Protein 9VQL (pdb70)

Sequence (1626 aa):
KESEYAFEYTACDSTGSRWRVAVPASPGLCTSLPDPVKGTECSFSCNAGEFLDMKDQSCKPCAEGRYSLGTGIRFDEWDELPHGFASLSANLNCTSSKWVPRGDYIASNTDECTATLMYAVNLKQSGTVNFEYYYPDSSIIFEFFVQNDQCQPSRWMKTTEKWEFHSVELNRGNNVLYWRTTAFSVWSSKPVLVRNIAITGVAYTSECFPCKPGTYAAKQGSPFCKLCPANYYSNKGETSCAPCDADKYSEKGSSTCKVRPACTDKDYFYTHTACDAQGETQLMYKWAIPKICGEDLEGAVKLPASGVKTRCPPCNPGFFKNSTCEPCPYGSYSNGSDCTHCPAGTEPAVGFEYKWWNTLPSNMETTVLSGINFEYKGLTGWEVAGDHIYTAVGASDNDFMILTLVVPGFRPPQSVVADTENKEVARITFVFETICSVNCELYFMVGMNSRTNTPVETWKGTKGKQSYTYTIEENATVSFTWAFQRTTLHETGRKYTNDVAKIYSINVTNVMGGVASYCRPCALECTSCPAGHYINRDSGTCHLCPSNTILKAHQPYGAQACVPCGPGTKNNKIHSLCYNDCTFSRNTPSRIFNYNFSALAGTVSLAGVPSFTSKGLKYFHHFTLSLCGNQGKKMAVCTDNVTDLKSVTAYVCQVVIIPSEVMGVSSQPVSLADRLVGVSTDMTLEGIVSPVELFHPETSGIPDIVFFFRSNDVTQSCSSGRSTTIRLRCNPMKAAPGTLRLPSMCSDGTCDGCNFHFLWESVAACPLCSASDYHTFVSSCVAGIQKTTYMWREPKLCSGGISLPEQRVTICKESEYAFEYTACDSTGSRWRVAVPASPGLCTSLPDPVKGTECSFSCNAGEFLDMKDQSCKPCAEGRYSLGTGIRFDEWDELPHGFASLSANNCTSSKWVPRGDYIASNTDECTATLMYAVNLKQSGTVNFEYYYPDSSIIFEFFVQNDQCQPSRWMKTTEKGWEFHSVELNRGNNVLYWRTTAFSVWSSKPVLVRNIAITGVAYTSECFPCKPGTYAAKQGSPFCKLCPANYYSNKGETSCAPCDADKYSEKGSSTCKVRPACTDKDYFYTHTACDAQGETQLMYKWAIPKICGEDLEGAVKLPASGVKTRCPPCNPGFFKTDNSTCEPCPYGSYSNGSDCTHCPAGTEPAVGFEYKWWN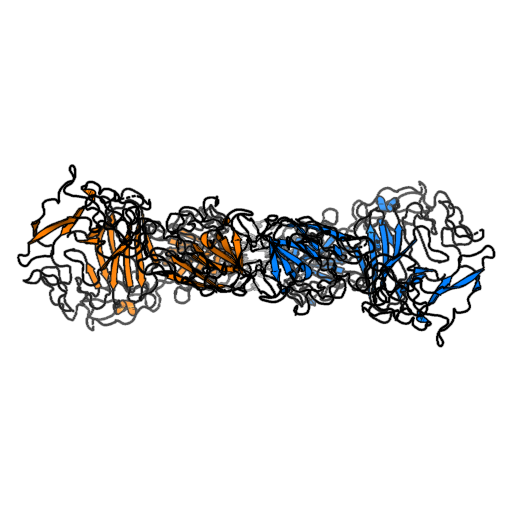TLPSNMETTVLSGINFEYKGLTGWEVAGDHIYTAVGASDNDFMILTLVVPGFRPPQSVVADTENKEVARITFVFETICSVNCELYFMVGMNSRTNTPVETWKGTKGKQSYTYTIEENATVSFTWAFQRTTLHEGRKYTNDVAKIYSINVTNVMGGVASYCRPCALECTSCPAGHYINRDSGTCHLCPSNTILKAHQPYGAQACVPCGPGTKNNKIHSLCYNDCTFSRNTPSRIFNYNFSALAGTVSLAGVPSFTSKGLKYFHHFTLSLCGNQGKKMAVCTDNVTDLKSVTAYVCQVVIIPSEVMGYVSSQPVSLADRLVGVSTDMTLEGIVSPVELFHPETSGIPDIVFFFRSNDVTQSCSSGRSTTIRLRCNPMKAAPGTLRLPSMCSDGTCDGCNFHFLWESVAACPLCSASDYHTFVSSCVAGIQKTTYMWREPKLCSGGISLPEQRVTIC

Nearest PDB structures (foldseek):
  8h3u-assembly1_A  TM=2.911E-01  e=1.582E-05  Homo sapiens
  8xmz-assembly2_B  TM=4.559E-01  e=8.090E-03  Aquimarina sp. BL5
  3afg-assembly1_A  TM=3.927E-01  e=2.341E-02  Thermococcus kodakarensis
  3afg-assembly2_B  TM=4.094E-01  e=3.548E-02  Thermococcus kodakarensis
  1c28-assembly1_A  TM=3.287E-01  e=4.503E-01  Mus musculus

B-factor: mean 55.37, std 27.15, range [9.42, 143.24]

Structure (mmCIF, N/CA/C/O backbone):
data_9VQL
#
_entry.id   9VQL
#
_cell.length_a   1.00
_cell.length_b   1.00
_cell.length_c   1.00
_cell.angle_alpha   90.00
_cell.angle_beta   90.00
_cell.angle_gamma   90.00
#
_symmetry.space_group_name_H-M   'P 1'
#
loop_
_entity.id
_entity.type
_entity.pdbx_description
1 polymer 'Endosome/lysosome-associated apoptosis and autophagy regulator 1'
2 branched 2-acetamido-2-deoxy-beta-D-glucopyranose-(1-4)-2-acetamido-2-deoxy-beta-D-glucopyranose
3 non-polymer 2-acetamido-2-deoxy-beta-D-glucopyranose
#
loop_
_atom_site.group_PDB
_atom_site.id
_atom_site.type_symbol
_atom_site.label_atom_id
_atom_site.label_alt_id
_atom_site.label_comp_id
_atom_site.label_asym_id
_atom_site.label_entity_id
_atom_site.label_seq_id
_atom_site.pdbx_PDB_ins_code
_atom_site.Cartn_x
_atom_site.Cartn_y
_atom_site.Cartn_z
_atom_site.occupancy
_atom_site.B_iso_or_equiv
_atom_site.auth_seq_id
_atom_site.auth_comp_id
_atom_site.auth_asym_id
_atom_site.auth_atom_id
_atom_site.pdbx_PDB_model_num
ATOM 1 N N . LYS A 1 43 ? 169.214 170.755 68.812 1.00 100.31 50 LYS A N 1
ATOM 2 C CA . LYS A 1 43 ? 170.659 170.859 68.975 1.00 100.31 50 LYS A CA 1
ATOM 3 C C . LYS A 1 43 ? 171.096 170.308 70.328 1.00 100.31 50 LYS A C 1
ATOM 4 O O . LYS A 1 43 ? 170.323 170.311 71.284 1.00 100.31 50 LYS A O 1
ATOM 6 N N . GLU A 1 44 ? 172.346 169.842 70.399 1.00 100.28 51 GLU A N 1
ATOM 7 C CA . GLU A 1 44 ? 172.854 169.270 71.642 1.00 100.28 51 GLU A CA 1
ATOM 8 C C . GLU A 1 44 ? 172.854 170.291 72.771 1.00 100.28 51 GLU A C 1
ATOM 9 O O . GLU A 1 44 ? 172.517 169.955 73.911 1.00 100.28 51 GLU A O 1
ATOM 11 N N . SER A 1 45 ? 173.226 171.538 72.477 1.00 99.56 52 SER A N 1
ATOM 12 C CA . SER A 1 45 ? 173.184 172.589 73.484 1.00 99.56 52 SER A CA 1
ATOM 13 C C . SER A 1 45 ? 171.764 173.032 73.809 1.00 99.56 52 SER A C 1
ATOM 14 O O . SER A 1 45 ? 171.556 173.699 74.828 1.00 99.56 52 SER A O 1
ATOM 17 N N . GLU A 1 46 ? 170.787 172.681 72.970 1.00 99.57 53 GLU A N 1
ATOM 18 C CA . GLU A 1 46 ? 169.414 173.111 73.213 1.00 99.57 53 GLU A CA 1
ATOM 19 C C . GLU A 1 46 ? 168.785 172.344 74.371 1.00 99.57 53 GLU A C 1
ATOM 20 O O . GLU A 1 46 ? 167.985 172.905 75.129 1.00 99.57 53 GLU A O 1
ATOM 22 N N . TYR A 1 47 ? 169.127 171.070 74.527 1.00 98.57 54 TYR A N 1
ATOM 23 C CA . TYR A 1 47 ? 168.534 170.230 75.556 1.00 98.57 54 TYR A CA 1
ATOM 24 C C . TYR A 1 47 ? 169.578 169.814 76.584 1.00 98.57 54 TYR A C 1
ATOM 25 O O . TYR A 1 47 ? 170.771 169.719 76.285 1.00 98.57 54 TYR A O 1
ATOM 34 N N . ALA A 1 48 ? 169.110 169.571 77.805 1.00 97.02 55 ALA A N 1
ATOM 35 C CA . ALA A 1 48 ? 169.949 169.093 78.894 1.00 97.02 55 ALA A CA 1
ATOM 36 C C . ALA A 1 48 ? 169.339 167.816 79.447 1.00 97.02 55 ALA A C 1
ATOM 37 O O . ALA A 1 48 ? 168.135 167.767 79.718 1.00 97.02 55 ALA A O 1
ATOM 39 N N . PHE A 1 49 ? 170.166 166.788 79.606 1.00 95.14 56 PHE A N 1
ATOM 40 C CA . PHE A 1 49 ? 169.675 165.486 80.023 1.00 95.14 56 PHE A CA 1
ATOM 41 C C . PHE A 1 49 ? 169.263 165.527 81.495 1.00 95.14 56 PHE A C 1
ATOM 42 O O . PHE A 1 49 ? 169.832 166.261 82.306 1.00 95.14 56 PHE A O 1
ATOM 50 N N . GLU A 1 50 ? 168.260 164.721 81.841 1.00 94.74 57 GLU A N 1
ATOM 51 C CA . GLU A 1 50 ? 167.703 164.773 83.187 1.00 94.74 57 GLU A CA 1
ATOM 52 C C . GLU A 1 50 ? 167.152 163.407 83.567 1.00 94.74 57 GLU A C 1
ATOM 53 O O . GLU A 1 50 ? 166.617 162.681 82.726 1.00 94.74 57 GLU A O 1
ATOM 59 N N . TYR A 1 51 ? 167.293 163.071 84.847 1.00 90.47 58 TYR A N 1
ATOM 60 C CA . TYR A 1 51 ? 166.776 161.821 85.381 1.00 90.47 58 TYR A CA 1
ATOM 61 C C . TYR A 1 51 ? 165.266 161.889 85.569 1.00 90.47 58 TYR A C 1
ATOM 62 O O . TYR A 1 51 ? 164.674 162.969 85.654 1.00 90.47 58 TYR A O 1
ATOM 71 N N . THR A 1 52 ? 164.645 160.716 85.634 1.00 92.83 59 THR A N 1
ATOM 72 C CA . THR A 1 52 ? 163.225 160.601 85.921 1.00 92.83 59 THR A CA 1
ATOM 73 C C . THR A 1 52 ? 163.008 160.212 87.381 1.00 92.83 59 THR A C 1
ATOM 74 O O . THR A 1 52 ? 163.935 159.827 88.096 1.00 92.83 59 THR A O 1
ATOM 78 N N . ALA A 1 53 ? 161.757 160.321 87.822 1.00 96.05 60 ALA A N 1
ATOM 79 C CA . ALA A 1 53 ? 161.418 159.950 89.188 1.00 96.05 60 ALA A CA 1
ATOM 80 C C . ALA A 1 53 ? 161.618 158.455 89.397 1.00 96.05 60 ALA A C 1
ATOM 81 O O . ALA A 1 53 ? 161.318 157.642 88.519 1.00 96.05 60 ALA A O 1
ATOM 83 N N . CYS A 1 54 ? 162.134 158.097 90.569 1.00 100.73 61 CYS A N 1
ATOM 84 C CA . CYS A 1 54 ? 162.402 156.698 90.870 1.00 100.73 61 CYS A CA 1
ATOM 85 C C . CYS A 1 54 ? 161.102 155.910 90.962 1.00 100.73 61 CYS A C 1
ATOM 86 O O . CYS A 1 54 ? 160.099 156.391 91.497 1.00 100.73 61 CYS A O 1
ATOM 89 N N . ASP A 1 55 ? 161.123 154.693 90.429 1.00 100.57 62 ASP A N 1
ATOM 90 C CA . ASP A 1 55 ? 159.961 153.819 90.460 1.00 100.57 62 ASP A CA 1
ATOM 91 C C . ASP A 1 55 ? 160.017 152.944 91.712 1.00 100.57 62 ASP A C 1
ATOM 92 O O . ASP A 1 55 ? 160.860 153.132 92.593 1.00 100.57 62 ASP A O 1
ATOM 97 N N . SER A 1 56 ? 159.104 151.975 91.804 1.00 101.22 63 SER A N 1
ATOM 98 C CA . SER A 1 56 ? 159.114 151.059 92.940 1.00 101.22 63 SER A CA 1
ATOM 99 C C . SER A 1 56 ? 160.373 150.201 92.945 1.00 101.22 63 SER A C 1
ATOM 100 O O . SER A 1 56 ? 160.964 149.957 94.004 1.00 101.22 63 SER A O 1
ATOM 102 N N . THR A 1 57 ? 160.800 149.737 91.771 1.00 102.06 64 THR A N 1
ATOM 103 C CA . THR A 1 57 ? 161.968 148.872 91.666 1.00 102.06 64 THR A CA 1
ATOM 104 C C . THR A 1 57 ? 163.285 149.625 91.800 1.00 102.06 64 THR A C 1
ATOM 105 O O . THR A 1 57 ? 164.335 148.984 91.912 1.00 102.06 64 THR A O 1
ATOM 107 N N . GLY A 1 58 ? 163.260 150.956 91.790 1.00 99.37 65 GLY A N 1
ATOM 108 C CA . GLY A 1 58 ? 164.466 151.748 91.864 1.00 99.37 65 GLY A CA 1
ATOM 109 C C . GLY A 1 58 ? 165.085 152.092 90.527 1.00 99.37 65 GLY A C 1
ATOM 110 O O . GLY A 1 58 ? 166.041 152.878 90.490 1.00 99.37 65 GLY A O 1
ATOM 111 N N . SER A 1 59 ? 164.576 151.532 89.433 1.00 98.09 66 SER A N 1
ATOM 112 C CA . SER A 1 59 ? 165.088 151.867 88.113 1.00 98.09 66 SER A CA 1
ATOM 113 C C . SER A 1 59 ? 164.753 153.312 87.762 1.00 98.09 66 SER A C 1
ATOM 114 O O . SER A 1 59 ? 163.732 153.860 88.186 1.00 98.09 66 SER A O 1
ATOM 116 N N . ARG A 1 60 ? 165.630 153.933 86.981 1.00 93.22 67 ARG A N 1
ATOM 117 C CA . ARG A 1 60 ? 165.475 155.324 86.593 1.00 93.22 67 ARG A CA 1
ATOM 118 C C . ARG A 1 60 ? 165.803 155.481 85.116 1.00 93.22 67 ARG A C 1
ATOM 119 O O . ARG A 1 60 ? 166.507 154.661 84.522 1.00 93.22 67 ARG A O 1
ATOM 127 N N . TRP A 1 61 ? 165.280 156.553 84.526 1.00 98.25 68 TRP A N 1
ATOM 128 C CA . TRP A 1 61 ? 165.456 156.835 83.109 1.00 98.25 68 TRP A CA 1
ATOM 129 C C . TRP A 1 61 ? 166.116 158.195 82.947 1.00 98.25 68 TRP A C 1
ATOM 130 O O . TRP A 1 61 ? 165.746 159.154 83.631 1.00 98.25 68 TRP A O 1
ATOM 141 N N . ARG A 1 62 ? 167.095 158.269 82.051 1.00 94.86 69 ARG A N 1
ATOM 142 C CA . ARG A 1 62 ? 167.804 159.507 81.755 1.00 94.86 69 ARG A CA 1
ATOM 143 C C . ARG A 1 62 ? 167.231 160.092 80.471 1.00 94.86 69 ARG A C 1
ATOM 144 O O . ARG A 1 62 ? 167.309 159.463 79.412 1.00 94.86 69 ARG A O 1
ATOM 152 N N . VAL A 1 63 ? 166.668 161.294 80.563 1.00 93.46 70 VAL A N 1
ATOM 153 C CA . VAL A 1 63 ? 165.847 161.853 79.498 1.00 93.46 70 VAL A CA 1
ATOM 154 C C . VAL A 1 63 ? 166.333 163.250 79.140 1.00 93.46 70 VAL A C 1
ATOM 155 O O . VAL A 1 63 ? 166.609 164.068 80.024 1.00 93.46 70 VAL A O 1
ATOM 159 N N . ALA A 1 64 ? 166.437 163.518 77.840 1.00 94.02 71 ALA A N 1
ATOM 160 C CA . ALA A 1 64 ? 166.712 164.861 77.350 1.00 94.02 71 ALA A CA 1
ATOM 161 C C . ALA A 1 64 ? 165.446 165.705 77.394 1.00 94.02 71 ALA A C 1
ATOM 162 O O . ALA A 1 64 ? 164.379 165.264 76.955 1.00 94.02 71 ALA A O 1
ATOM 164 N N . VAL A 1 65 ? 165.563 166.918 77.922 1.00 93.98 72 VAL A N 1
ATOM 165 C CA . VAL A 1 65 ? 164.468 167.877 77.972 1.00 93.98 72 VAL A CA 1
ATOM 166 C C . VAL A 1 65 ? 164.974 169.191 77.392 1.00 93.98 72 VAL A C 1
ATOM 167 O O . VAL A 1 65 ? 166.099 169.594 77.692 1.00 93.98 72 VAL A O 1
ATOM 171 N N . PRO A 1 66 ? 164.210 169.863 76.532 1.00 96.62 73 PRO A N 1
ATOM 172 C CA . PRO A 1 66 ? 164.668 171.152 76.003 1.00 96.62 73 PRO A CA 1
ATOM 173 C C . PRO A 1 66 ? 164.755 172.201 77.101 1.00 96.62 73 PRO A C 1
ATOM 174 O O . PRO A 1 66 ? 164.011 172.163 78.083 1.00 96.62 73 PRO A O 1
ATOM 178 N N . ALA A 1 67 ? 165.688 173.139 76.929 1.00 99.13 74 ALA A N 1
ATOM 179 C CA . ALA A 1 67 ? 165.830 174.227 77.890 1.00 99.13 74 ALA A CA 1
ATOM 180 C C . ALA A 1 67 ? 164.569 175.080 77.935 1.00 99.13 74 ALA A C 1
ATOM 181 O O . ALA A 1 67 ? 164.106 175.472 79.012 1.00 99.13 74 ALA A O 1
ATOM 183 N N . SER A 1 68 ? 164.001 175.377 76.773 1.00 98.87 75 SER A N 1
ATOM 184 C CA . SER A 1 68 ? 162.746 176.104 76.689 1.00 98.87 75 SER A CA 1
ATOM 185 C C . SER A 1 68 ? 161.574 175.131 76.617 1.00 98.87 75 SER A C 1
ATOM 186 O O . SER A 1 68 ? 161.693 174.050 76.031 1.00 98.87 75 SER A O 1
ATOM 189 N N . PRO A 1 69 ? 160.437 175.482 77.216 1.00 98.46 76 PRO A N 1
ATOM 190 C CA . PRO A 1 69 ? 159.258 174.606 77.134 1.00 98.46 76 PRO A CA 1
ATOM 191 C C . PRO A 1 69 ? 158.800 174.448 75.692 1.00 98.46 76 PRO A C 1
ATOM 192 O O . PRO A 1 69 ? 158.375 175.409 75.047 1.00 98.46 76 PRO A O 1
ATOM 196 N N . GLY A 1 70 ? 158.889 173.220 75.190 1.00 99.71 77 GLY A N 1
ATOM 197 C CA . GLY A 1 70 ? 158.560 172.960 73.797 1.00 99.71 77 GLY A CA 1
ATOM 198 C C . GLY A 1 70 ? 159.469 173.675 72.822 1.00 99.71 77 GLY A C 1
ATOM 199 O O . GLY A 1 70 ? 158.991 174.247 71.834 1.00 99.71 77 GLY A O 1
ATOM 200 N N . LEU A 1 71 ? 160.778 173.661 73.081 1.00 102.85 78 LEU A N 1
ATOM 201 C CA . LEU A 1 71 ? 161.713 174.388 72.227 1.00 102.85 78 LEU A CA 1
ATOM 202 C C . LEU A 1 71 ? 161.820 173.748 70.848 1.00 102.85 78 LEU A C 1
ATOM 203 O O . LEU A 1 71 ? 161.723 174.437 69.826 1.00 102.85 78 LEU A O 1
ATOM 208 N N . CYS A 1 72 ? 162.017 172.433 70.797 1.00 107.34 79 CYS A N 1
ATOM 209 C CA . CYS A 1 72 ? 162.212 171.747 69.527 1.00 107.34 79 CYS A CA 1
ATOM 210 C C . CYS A 1 72 ? 161.930 170.264 69.714 1.00 107.34 79 CYS A C 1
ATOM 211 O O . CYS A 1 72 ? 161.786 169.772 70.836 1.00 107.34 79 CYS A O 1
ATOM 214 N N . THR A 1 73 ? 161.855 169.558 68.592 1.00 107.18 80 THR A N 1
ATOM 215 C CA . THR A 1 73 ? 161.578 168.133 68.556 1.00 107.18 80 THR A CA 1
ATOM 216 C C . THR A 1 73 ? 162.871 167.354 68.314 1.00 107.18 80 THR A C 1
ATOM 217 O O . THR A 1 73 ? 163.975 167.906 68.360 1.00 107.18 80 THR A O 1
ATOM 221 N N . SER A 1 74 ? 162.730 166.047 68.073 1.00 105.31 81 SER A N 1
ATOM 222 C CA . SER A 1 74 ? 163.850 165.166 67.734 1.00 105.31 81 SER A CA 1
ATOM 223 C C . SER A 1 74 ? 164.852 165.064 68.882 1.00 105.31 81 SER A C 1
ATOM 224 O O . SER A 1 74 ? 166.057 165.247 68.698 1.00 105.31 81 SER A O 1
ATOM 227 N N . LEU A 1 75 ? 164.350 164.773 70.076 1.00 99.59 82 LEU A N 1
ATOM 228 C CA . LEU A 1 75 ? 165.214 164.586 71.228 1.00 99.59 82 LEU A CA 1
ATOM 229 C C . LEU A 1 75 ? 165.715 163.144 71.296 1.00 99.59 82 LEU A C 1
ATOM 230 O O . LEU A 1 75 ? 165.042 162.222 70.827 1.00 99.59 82 LEU A O 1
ATOM 235 N N . PRO A 1 76 ? 166.895 162.925 71.872 1.00 99.18 83 PRO A N 1
ATOM 236 C CA . PRO A 1 76 ? 167.417 161.561 71.992 1.00 99.18 83 PRO A CA 1
ATOM 237 C C . PRO A 1 76 ? 166.559 160.704 72.910 1.00 99.18 83 PRO A C 1
ATOM 238 O O . PRO A 1 76 ? 165.896 161.189 73.829 1.00 99.18 83 PRO A O 1
ATOM 242 N N . ASP A 1 77 ? 166.581 159.399 72.639 1.00 96.71 84 ASP A N 1
ATOM 243 C CA . ASP A 1 77 ? 165.786 158.445 73.396 1.00 96.71 84 ASP A CA 1
ATOM 244 C C . ASP A 1 77 ? 166.327 158.261 74.815 1.00 96.71 84 ASP A C 1
ATOM 245 O O . ASP A 1 77 ? 167.514 158.477 75.073 1.00 96.71 84 ASP A O 1
ATOM 250 N N . PRO A 1 78 ? 165.463 157.896 75.760 1.00 96.04 85 PRO A N 1
ATOM 251 C CA . PRO A 1 78 ? 165.919 157.688 77.138 1.00 96.04 85 PRO A CA 1
ATOM 252 C C . PRO A 1 78 ? 166.807 156.463 77.273 1.00 96.04 85 PRO A C 1
ATOM 253 O O . PRO A 1 78 ? 166.693 155.492 76.521 1.00 96.04 85 PRO A O 1
ATOM 257 N N . VAL A 1 79 ? 167.704 156.523 78.255 1.00 96.19 86 VAL A N 1
ATOM 258 C CA . VAL A 1 79 ? 168.577 155.414 78.615 1.00 96.19 86 VAL A CA 1
ATOM 259 C C . VAL A 1 79 ? 168.544 155.263 80.130 1.00 96.19 86 VAL A C 1
ATOM 260 O O . VAL A 1 79 ? 168.405 156.245 80.866 1.00 96.19 86 VAL A O 1
ATOM 264 N N . LYS A 1 80 ? 168.664 154.022 80.596 1.00 100.26 87 LYS A N 1
ATOM 265 C CA . LYS A 1 80 ? 168.598 153.740 82.022 1.00 100.26 87 LYS A CA 1
ATOM 266 C C . LYS A 1 80 ? 169.802 154.341 82.751 1.00 100.26 87 LYS A C 1
ATOM 267 O O . LYS A 1 80 ? 170.777 154.792 82.145 1.00 100.26 87 LYS A O 1
ATOM 269 N N . GLY A 1 81 ? 169.719 154.338 84.082 1.00 97.25 88 GLY A N 1
ATOM 270 C CA . GLY A 1 81 ? 170.760 154.911 84.909 1.00 97.25 88 GLY A CA 1
ATOM 271 C C . GLY A 1 81 ? 170.895 154.160 86.216 1.00 97.25 88 GLY A C 1
ATOM 272 O O . GLY A 1 81 ? 170.212 153.163 86.462 1.00 97.25 88 GLY A O 1
ATOM 273 N N . THR A 1 82 ? 171.794 154.660 87.059 1.00 95.67 89 THR A N 1
ATOM 274 C CA . THR A 1 82 ? 172.078 154.021 88.335 1.00 95.67 89 THR A CA 1
ATOM 275 C C . THR A 1 82 ? 170.891 154.154 89.286 1.00 95.67 89 THR A C 1
ATOM 276 O O . THR A 1 82 ? 169.955 154.924 89.055 1.00 95.67 89 THR A O 1
ATOM 280 N N . GLU A 1 83 ? 170.943 153.391 90.374 1.00 92.51 90 GLU A N 1
ATOM 281 C CA . GLU A 1 83 ? 169.826 153.272 91.308 1.00 92.51 90 GLU A CA 1
ATOM 282 C C . GLU A 1 83 ? 170.211 153.889 92.651 1.00 92.51 90 GLU A C 1
ATOM 283 O O . GLU A 1 83 ? 170.690 153.209 93.559 1.00 92.51 90 GLU A O 1
ATOM 285 N N . CYS A 1 84 ? 170.013 155.203 92.759 1.00 83.17 91 CYS A N 1
ATOM 286 C CA . CYS A 1 84 ? 169.957 155.984 93.995 1.00 83.17 91 CYS A CA 1
ATOM 287 C C . CYS A 1 84 ? 171.174 155.829 94.900 1.00 83.17 91 CYS A C 1
ATOM 288 O O . CYS A 1 84 ? 171.112 156.250 96.059 1.00 83.17 91 CYS A O 1
ATOM 291 N N . SER A 1 85 ? 172.271 155.234 94.432 1.00 82.00 92 SER A N 1
ATOM 292 C CA . SER A 1 85 ? 173.435 155.062 95.296 1.00 82.00 92 SER A CA 1
ATOM 293 C C . SER A 1 85 ? 174.690 155.438 94.503 1.00 82.00 92 SER A C 1
ATOM 294 O O . SER A 1 85 ? 175.704 154.744 94.500 1.00 82.00 92 SER A O 1
ATOM 297 N N . PHE A 1 86 ? 174.625 156.574 93.811 1.00 75.74 93 PHE A N 1
ATOM 298 C CA . PHE A 1 86 ? 175.730 157.052 92.993 1.00 75.74 93 PHE A CA 1
ATOM 299 C C . PHE A 1 86 ? 176.605 158.065 93.724 1.00 75.74 93 PHE A C 1
ATOM 300 O O . PHE A 1 86 ? 177.253 158.895 93.077 1.00 75.74 93 PHE A O 1
ATOM 302 N N . SER A 1 87 ? 176.636 158.018 95.054 1.00 71.37 94 SER A N 1
ATOM 303 C CA . SER A 1 87 ? 177.453 158.952 95.819 1.00 71.37 94 SER A CA 1
ATOM 304 C C . SER A 1 87 ? 178.933 158.701 95.565 1.00 71.37 94 SER A C 1
ATOM 305 O O . SER A 1 87 ? 179.430 157.589 95.760 1.00 71.37 94 SER A O 1
ATOM 308 N N . CYS A 1 88 ? 179.638 159.744 95.131 1.00 77.98 95 CYS A N 1
ATOM 309 C CA . CYS A 1 88 ? 181.041 159.630 94.755 1.00 77.98 95 CYS A CA 1
ATOM 310 C C . CYS A 1 88 ? 181.991 160.145 95.831 1.00 77.98 95 CYS A C 1
ATOM 311 O O . CYS A 1 88 ? 183.210 160.082 95.642 1.00 77.98 95 CYS A O 1
ATOM 314 N N . ASN A 1 89 ? 181.467 160.634 96.956 1.00 74.71 96 ASN A N 1
ATOM 315 C CA . ASN A 1 89 ? 182.272 161.000 98.123 1.00 74.71 96 ASN A CA 1
ATOM 316 C C . ASN A 1 89 ? 183.296 162.088 97.778 1.00 74.71 96 ASN A C 1
ATOM 317 O O . ASN A 1 89 ? 184.507 161.860 97.735 1.00 74.71 96 ASN A O 1
ATOM 322 N N . ALA A 1 90 ? 182.759 163.275 97.499 1.00 68.20 97 ALA A N 1
ATOM 323 C CA . ALA A 1 90 ? 183.447 164.552 97.332 1.00 68.20 97 ALA A CA 1
ATOM 324 C C . ALA A 1 90 ? 184.068 164.722 95.951 1.00 68.20 97 ALA A C 1
ATOM 325 O O . ALA A 1 90 ? 184.824 165.672 95.752 1.00 68.20 97 ALA A O 1
ATOM 327 N N . GLY A 1 91 ? 183.789 163.845 94.995 1.00 73.93 98 GLY A N 1
ATOM 328 C CA . GLY A 1 91 ? 184.212 164.069 93.628 1.00 73.93 98 GLY A CA 1
ATOM 329 C C . GLY A 1 91 ? 183.016 164.045 92.704 1.00 73.93 98 GLY A C 1
ATOM 330 O O . GLY A 1 91 ? 183.155 164.016 91.478 1.00 73.93 98 GLY A O 1
ATOM 331 N N . GLU A 1 92 ? 181.825 164.085 93.302 1.00 80.31 99 GLU A N 1
ATOM 332 C CA . GLU A 1 92 ? 180.573 163.828 92.592 1.00 80.31 99 GLU A CA 1
ATOM 333 C C . GLU A 1 92 ? 180.137 165.067 91.811 1.00 80.31 99 GLU A C 1
ATOM 334 O O . GLU A 1 92 ? 179.353 165.899 92.270 1.00 80.31 99 GLU A O 1
ATOM 336 N N . PHE A 1 93 ? 180.676 165.184 90.598 1.00 84.50 100 PHE A N 1
ATOM 337 C CA . PHE A 1 93 ? 180.060 166.077 89.625 1.00 84.50 100 PHE A CA 1
ATOM 338 C C . PHE A 1 93 ? 178.822 165.437 89.017 1.00 84.50 100 PHE A C 1
ATOM 339 O O . PHE A 1 93 ? 177.860 166.139 88.685 1.00 84.50 100 PHE A O 1
ATOM 347 N N . LEU A 1 94 ? 178.829 164.111 88.874 1.00 85.76 101 LEU A N 1
ATOM 348 C CA . LEU A 1 94 ? 177.675 163.341 88.410 1.00 85.76 101 LEU A CA 1
ATOM 349 C C . LEU A 1 94 ? 177.151 163.872 87.078 1.00 85.76 101 LEU A C 1
ATOM 350 O O . LEU A 1 94 ? 175.972 164.200 86.929 1.00 85.76 101 LEU A O 1
ATOM 352 N N . ASP A 1 95 ? 178.052 163.964 86.102 1.00 88.49 102 ASP A N 1
ATOM 353 C CA . ASP A 1 95 ? 177.672 164.439 84.778 1.00 88.49 102 ASP A CA 1
ATOM 354 C C . ASP A 1 95 ? 176.609 163.532 84.172 1.00 88.49 102 ASP A C 1
ATOM 355 O O . ASP A 1 95 ? 176.694 162.304 84.254 1.00 88.49 102 ASP A O 1
ATOM 357 N N . MET A 1 96 ? 175.591 164.148 83.569 1.00 90.38 103 MET A N 1
ATOM 358 C CA . MET A 1 96 ? 174.508 163.371 82.977 1.00 90.38 103 MET A CA 1
ATOM 359 C C . MET A 1 96 ? 174.927 162.757 81.647 1.00 90.38 103 MET A C 1
ATOM 360 O O . MET A 1 96 ? 174.412 161.702 81.256 1.00 90.38 103 MET A O 1
ATOM 362 N N . LYS A 1 97 ? 175.853 163.404 80.935 1.00 90.77 104 LYS A N 1
ATOM 363 C CA . LYS A 1 97 ? 176.254 162.913 79.620 1.00 90.77 104 LYS A CA 1
ATOM 364 C C . LYS A 1 97 ? 176.899 161.536 79.711 1.00 90.77 104 LYS A C 1
ATOM 365 O O . LYS A 1 97 ? 176.598 160.647 78.906 1.00 90.77 104 LYS A O 1
ATOM 367 N N . ASP A 1 98 ? 177.785 161.339 80.681 1.00 91.18 105 ASP A N 1
ATOM 368 C CA . ASP A 1 98 ? 178.454 160.063 80.899 1.00 91.18 105 ASP A CA 1
ATOM 369 C C . ASP A 1 98 ? 178.038 159.523 82.259 1.00 91.18 105 ASP A C 1
ATOM 370 O O . ASP A 1 98 ? 178.153 160.224 83.270 1.00 91.18 105 ASP A O 1
ATOM 372 N N . GLN A 1 99 ? 177.573 158.275 82.287 1.00 92.91 106 GLN A N 1
ATOM 373 C CA . GLN A 1 99 ? 177.070 157.687 83.522 1.00 92.91 106 GLN A CA 1
ATOM 374 C C . GLN A 1 99 ? 178.214 157.282 84.441 1.00 92.91 106 GLN A C 1
ATOM 375 O O . GLN A 1 99 ? 178.372 156.102 84.768 1.00 92.91 106 GLN A O 1
ATOM 381 N N . SER A 1 100 ? 179.013 158.259 84.864 1.00 92.47 107 SER A N 1
ATOM 382 C CA . SER A 1 100 ? 180.145 158.019 85.744 1.00 92.47 107 SER A CA 1
ATOM 383 C C . SER A 1 100 ? 180.458 159.298 86.505 1.00 92.47 107 SER A C 1
ATOM 384 O O . SER A 1 100 ? 180.013 160.390 86.143 1.00 92.47 107 SER A O 1
ATOM 387 N N . CYS A 1 101 ? 181.236 159.151 87.574 1.00 88.12 108 CYS A N 1
ATOM 388 C CA . CYS A 1 101 ? 181.640 160.281 88.408 1.00 88.12 108 CYS A CA 1
ATOM 389 C C . CYS A 1 101 ? 182.925 160.865 87.837 1.00 88.12 108 CYS A C 1
ATOM 390 O O . CYS A 1 101 ? 184.001 160.275 87.963 1.00 88.12 108 CYS A O 1
ATOM 393 N N . LYS A 1 102 ? 182.814 162.029 87.206 1.00 85.91 109 LYS A N 1
ATOM 394 C CA . LYS A 1 102 ? 183.973 162.717 86.654 1.00 85.91 109 LYS A CA 1
ATOM 395 C C . LYS A 1 102 ? 184.410 163.829 87.590 1.00 85.91 109 LYS A C 1
ATOM 396 O O . LYS A 1 102 ? 183.581 164.670 87.963 1.00 85.91 109 LYS A O 1
ATOM 398 N N . PRO A 1 103 ? 185.674 163.865 88.009 1.00 81.23 110 PRO A N 1
ATOM 399 C CA . PRO A 1 103 ? 186.138 164.978 88.844 1.00 81.23 110 PRO A CA 1
ATOM 400 C C . PRO A 1 103 ? 185.969 166.302 88.116 1.00 81.23 110 PRO A C 1
ATOM 401 O O . PRO A 1 103 ? 186.384 166.456 86.966 1.00 81.23 110 PRO A O 1
ATOM 405 N N . CYS A 1 104 ? 185.352 167.264 88.796 1.00 84.15 111 CYS A N 1
ATOM 406 C CA . CYS A 1 104 ? 184.986 168.494 88.114 1.00 84.15 111 CYS A CA 1
ATOM 407 C C . CYS A 1 104 ? 186.114 169.519 88.183 1.00 84.15 111 CYS A C 1
ATOM 408 O O . CYS A 1 104 ? 187.220 169.242 88.656 1.00 84.15 111 CYS A O 1
ATOM 411 N N . ALA A 1 105 ? 185.810 170.722 87.701 1.00 78.51 112 ALA A N 1
ATOM 412 C CA . ALA A 1 105 ? 186.838 171.713 87.417 1.00 78.51 112 ALA A CA 1
ATOM 413 C C . ALA A 1 105 ? 187.543 172.174 88.687 1.00 78.51 112 ALA A C 1
ATOM 414 O O . ALA A 1 105 ? 186.992 172.124 89.790 1.00 78.51 112 ALA A O 1
ATOM 416 N N . GLU A 1 106 ? 188.785 172.621 88.512 1.00 75.76 113 GLU A N 1
ATOM 417 C CA . GLU A 1 106 ? 189.556 173.169 89.618 1.00 75.76 113 GLU A CA 1
ATOM 418 C C . GLU A 1 106 ? 188.923 174.460 90.115 1.00 75.76 113 GLU A C 1
ATOM 419 O O . GLU A 1 106 ? 188.280 175.190 89.356 1.00 75.76 113 GLU A O 1
ATOM 425 N N . GLY A 1 107 ? 189.109 174.742 91.400 1.00 75.25 114 GLY A N 1
ATOM 426 C CA . GLY A 1 107 ? 188.519 175.914 92.007 1.00 75.25 114 GLY A CA 1
ATOM 427 C C . GLY A 1 107 ? 187.054 175.789 92.349 1.00 75.25 114 GLY A C 1
ATOM 428 O O . GLY A 1 107 ? 186.349 176.804 92.352 1.00 75.25 114 GLY A O 1
ATOM 429 N N . ARG A 1 108 ? 186.569 174.581 92.627 1.00 68.83 115 ARG A N 1
ATOM 430 C CA . ARG A 1 108 ? 185.161 174.359 92.931 1.00 68.83 115 ARG A CA 1
ATOM 431 C C . ARG A 1 108 ? 185.053 173.329 94.042 1.00 68.83 115 ARG A C 1
ATOM 432 O O . ARG A 1 108 ? 185.377 172.156 93.834 1.00 68.83 115 ARG A O 1
ATOM 440 N N . TYR A 1 109 ? 184.600 173.764 95.217 1.00 63.03 116 TYR A N 1
ATOM 441 C CA . TYR A 1 109 ? 184.354 172.842 96.317 1.00 63.03 116 TYR A CA 1
ATOM 442 C C . TYR A 1 109 ? 183.233 171.882 95.952 1.00 63.03 116 TYR A C 1
ATOM 443 O O . TYR A 1 109 ? 182.115 172.299 95.644 1.00 63.03 116 TYR A O 1
ATOM 445 N N . SER A 1 110 ? 183.538 170.589 95.995 1.00 55.48 117 SER A N 1
ATOM 446 C CA . SER A 1 110 ? 182.598 169.568 95.561 1.00 55.48 117 SER A CA 1
ATOM 447 C C . SER A 1 110 ? 181.718 169.035 96.683 1.00 55.48 117 SER A C 1
ATOM 448 O O . SER A 1 110 ? 180.840 168.209 96.411 1.00 55.48 117 SER A O 1
ATOM 451 N N . LEU A 1 111 ? 181.916 169.498 97.921 1.00 52.88 118 LEU A N 1
ATOM 452 C CA . LEU A 1 111 ? 181.193 168.969 99.074 1.00 52.88 118 LEU A CA 1
ATOM 453 C C . LEU A 1 111 ? 181.271 167.451 99.098 1.00 52.88 118 LEU A C 1
ATOM 454 O O . LEU A 1 111 ? 182.329 166.878 99.370 1.00 52.88 118 LEU A O 1
ATOM 459 N N . GLY A 1 112 ? 180.146 166.801 98.834 1.00 49.66 119 GLY A N 1
ATOM 460 C CA . GLY A 1 112 ? 180.097 165.362 98.690 1.00 49.66 119 GLY A CA 1
ATOM 461 C C . GLY A 1 112 ? 178.660 164.904 98.626 1.00 49.66 119 GLY A C 1
ATOM 462 O O . GLY A 1 112 ? 177.804 165.613 98.090 1.00 49.66 119 GLY A O 1
ATOM 463 N N . THR A 1 113 ? 178.373 163.727 99.164 1.00 45.10 120 THR A N 1
ATOM 464 C CA . THR A 1 113 ? 176.986 163.359 99.426 1.00 45.10 120 THR A CA 1
ATOM 465 C C . THR A 1 113 ? 176.573 163.809 100.823 1.00 45.10 120 THR A C 1
ATOM 466 O O . THR A 1 113 ? 175.996 163.063 101.607 1.00 45.10 120 THR A O 1
ATOM 470 N N . GLY A 1 114 ? 176.844 165.074 101.128 1.00 33.01 121 GLY A N 1
ATOM 471 C CA . GLY A 1 114 ? 176.612 165.574 102.466 1.00 33.01 121 GLY A CA 1
ATOM 472 C C . GLY A 1 114 ? 176.515 167.082 102.472 1.00 33.01 121 GLY A C 1
ATOM 473 O O . GLY A 1 114 ? 176.378 167.726 101.430 1.00 33.01 121 GLY A O 1
ATOM 474 N N . ILE A 1 115 ? 176.578 167.640 103.676 1.00 25.75 122 ILE A N 1
ATOM 475 C CA . ILE A 1 115 ? 176.444 169.072 103.900 1.00 25.75 122 ILE A CA 1
ATOM 476 C C . ILE A 1 115 ? 177.487 169.514 104.915 1.00 25.75 122 ILE A C 1
ATOM 477 O O . ILE A 1 115 ? 177.796 168.784 105.863 1.00 25.75 122 ILE A O 1
ATOM 482 N N . ARG A 1 116 ? 178.043 170.701 104.705 1.00 23.76 123 ARG A N 1
ATOM 483 C CA . ARG A 1 116 ? 179.026 171.284 105.603 1.00 23.76 123 ARG A CA 1
ATOM 484 C C . ARG A 1 116 ? 178.473 172.565 106.211 1.00 23.76 123 ARG A C 1
ATOM 485 O O . ARG A 1 116 ? 177.747 173.319 105.558 1.00 23.76 123 ARG A O 1
ATOM 493 N N . PHE A 1 117 ? 178.826 172.809 107.469 1.00 19.38 124 PHE A N 1
ATOM 494 C CA . PHE A 1 117 ? 178.302 173.929 108.243 1.00 19.38 124 PHE A CA 1
ATOM 495 C C . PHE A 1 117 ? 179.439 174.747 108.835 1.00 19.38 124 PHE A C 1
ATOM 496 O O . PHE A 1 117 ? 179.484 175.021 110.034 1.00 19.38 124 PHE A O 1
ATOM 504 N N . ASP A 1 118 ? 180.398 175.125 107.992 1.00 23.68 125 ASP A N 1
ATOM 505 C CA . ASP A 1 118 ? 181.591 175.809 108.480 1.00 23.68 125 ASP A CA 1
ATOM 506 C C . ASP A 1 118 ? 181.292 177.241 108.913 1.00 23.68 125 ASP A C 1
ATOM 507 O O . ASP A 1 118 ? 181.783 177.699 109.950 1.00 23.68 125 ASP A O 1
ATOM 512 N N . GLU A 1 119 ? 180.493 177.965 108.133 1.00 24.84 126 GLU A N 1
ATOM 513 C CA . GLU A 1 119 ? 180.406 179.419 108.248 1.00 24.84 126 GLU A CA 1
ATOM 514 C C . GLU A 1 119 ? 179.149 179.788 109.032 1.00 24.84 126 GLU A C 1
ATOM 515 O O . GLU A 1 119 ? 178.043 179.789 108.483 1.00 24.84 126 GLU A O 1
ATOM 521 N N . TRP A 1 120 ? 179.317 180.082 110.319 1.00 21.94 127 TRP A N 1
ATOM 522 C CA . TRP A 1 120 ? 178.194 180.379 111.211 1.00 21.94 127 TRP A CA 1
ATOM 523 C C . TRP A 1 120 ? 178.045 181.883 111.441 1.00 21.94 127 TRP A C 1
ATOM 524 O O . TRP A 1 120 ? 178.201 182.372 112.558 1.00 21.94 127 TRP A O 1
ATOM 535 N N . ASP A 1 121 ? 177.732 182.632 110.382 1.00 25.08 128 ASP A N 1
ATOM 536 C CA . ASP A 1 121 ? 177.404 184.042 110.580 1.00 25.08 128 ASP A CA 1
ATOM 537 C C . ASP A 1 121 ? 176.144 184.187 111.419 1.00 25.08 128 ASP A C 1
ATOM 538 O O . ASP A 1 121 ? 176.090 185.004 112.346 1.00 25.08 128 ASP A O 1
ATOM 540 N N . GLU A 1 122 ? 175.122 183.400 111.104 1.00 28.91 129 GLU A N 1
ATOM 541 C CA . GLU A 1 122 ? 173.915 183.257 111.899 1.00 28.91 129 GLU A CA 1
ATOM 542 C C . GLU A 1 122 ? 173.702 181.770 112.140 1.00 28.91 129 GLU A C 1
ATOM 543 O O . GLU A 1 122 ? 174.526 180.938 111.750 1.00 28.91 129 GLU A O 1
ATOM 549 N N . LEU A 1 123 ? 172.598 181.424 112.782 1.00 25.08 130 LEU A N 1
ATOM 550 C CA . LEU A 1 123 ? 172.271 180.016 112.921 1.00 25.08 130 LEU A CA 1
ATOM 551 C C . LEU A 1 123 ? 171.890 179.476 111.550 1.00 25.08 130 LEU A C 1
ATOM 552 O O . LEU A 1 123 ? 170.912 179.955 110.956 1.00 25.08 130 LEU A O 1
ATOM 557 N N . PRO A 1 124 ? 172.621 178.504 111.010 1.00 21.89 131 PRO A N 1
ATOM 558 C CA . PRO A 1 124 ? 172.336 178.045 109.647 1.00 21.89 131 PRO A CA 1
ATOM 559 C C . PRO A 1 124 ? 170.959 177.408 109.556 1.00 21.89 131 PRO A C 1
ATOM 560 O O . PRO A 1 124 ? 170.435 176.869 110.533 1.00 21.89 131 PRO A O 1
ATOM 564 N N . HIS A 1 125 ? 170.371 177.493 108.364 1.00 22.51 132 HIS A N 1
ATOM 565 C CA . HIS A 1 125 ? 168.997 177.053 108.161 1.00 22.51 132 HIS A CA 1
ATOM 566 C C . HIS A 1 125 ? 168.820 175.606 108.597 1.00 22.51 132 HIS A C 1
ATOM 567 O O . HIS A 1 125 ? 169.580 174.722 108.192 1.00 22.51 132 HIS A O 1
ATOM 574 N N . GLY A 1 126 ? 167.806 175.370 109.425 1.00 18.66 133 GLY A N 1
ATOM 575 C CA . GLY A 1 126 ? 167.510 174.064 109.959 1.00 18.66 133 GLY A CA 1
ATOM 576 C C . GLY A 1 126 ? 168.021 173.827 111.364 1.00 18.66 133 GLY A C 1
ATOM 577 O O . GLY A 1 126 ? 167.495 172.949 112.057 1.00 18.66 133 GLY A O 1
ATOM 578 N N . PHE A 1 127 ? 169.018 174.587 111.805 1.00 16.77 134 PHE A N 1
ATOM 579 C CA . PHE A 1 127 ? 169.524 174.455 113.162 1.00 16.77 134 PHE A CA 1
ATOM 580 C C . PHE A 1 127 ? 168.567 175.122 114.137 1.00 16.77 134 PHE A C 1
ATOM 581 O O . PHE A 1 127 ? 168.146 176.262 113.925 1.00 16.77 134 PHE A O 1
ATOM 589 N N . ALA A 1 128 ? 168.224 174.411 115.203 1.00 18.53 135 ALA A N 1
ATOM 590 C CA . ALA A 1 128 ? 167.339 174.923 116.237 1.00 18.53 135 ALA A CA 1
ATOM 591 C C . ALA A 1 128 ? 168.126 175.093 117.525 1.00 18.53 135 ALA A C 1
ATOM 592 O O . ALA A 1 128 ? 168.803 174.160 117.970 1.00 18.53 135 ALA A O 1
ATOM 594 N N . SER A 1 129 ? 168.043 176.279 118.114 1.00 25.70 136 SER A N 1
ATOM 595 C CA . SER A 1 129 ? 168.697 176.584 119.382 1.00 25.70 136 SER A CA 1
ATOM 596 C C . SER A 1 129 ? 167.603 176.802 120.420 1.00 25.70 136 SER A C 1
ATOM 597 O O . SER A 1 129 ? 166.953 177.850 120.439 1.00 25.70 136 SER A O 1
ATOM 600 N N . LEU A 1 130 ? 167.404 175.810 121.279 1.00 32.82 137 LEU A N 1
ATOM 601 C CA . LEU A 1 130 ? 166.355 175.838 122.285 1.00 32.82 137 LEU A CA 1
ATOM 602 C C . LEU A 1 130 ? 166.987 175.863 123.668 1.00 32.82 137 LEU A C 1
ATOM 603 O O . LEU A 1 130 ? 167.971 175.163 123.923 1.00 32.82 137 LEU A O 1
ATOM 608 N N . SER A 1 131 ? 166.420 176.677 124.554 1.00 49.94 138 SER A N 1
ATOM 609 C CA . SER A 1 131 ? 166.875 176.780 125.932 1.00 49.94 138 SER A CA 1
ATOM 610 C C . SER A 1 131 ? 165.697 176.555 126.866 1.00 49.94 138 SER A C 1
ATOM 611 O O . SER A 1 131 ? 164.625 177.137 126.677 1.00 49.94 138 SER A O 1
ATOM 614 N N . ALA A 1 132 ? 165.901 175.712 127.874 1.00 61.19 139 ALA A N 1
ATOM 615 C CA . ALA A 1 132 ? 164.856 175.367 128.826 1.00 61.19 139 ALA A CA 1
ATOM 616 C C . ALA A 1 132 ? 165.388 175.495 130.244 1.00 61.19 139 ALA A C 1
ATOM 617 O O . ALA A 1 132 ? 166.555 175.193 130.509 1.00 61.19 139 ALA A O 1
ATOM 619 N N . ASN A 1 133 ? 164.526 175.944 131.150 1.00 73.15 140 ASN A N 1
ATOM 620 C CA . ASN A 1 133 ? 164.864 176.085 132.559 1.00 73.15 140 ASN A CA 1
ATOM 621 C C . ASN A 1 133 ? 164.203 174.966 133.352 1.00 73.15 140 ASN A C 1
ATOM 622 O O . ASN A 1 133 ? 162.990 174.759 133.249 1.00 73.15 140 ASN A O 1
ATOM 627 N N . LEU A 1 134 ? 165.000 174.253 134.140 1.00 82.64 141 LEU A N 1
ATOM 628 C CA . LEU A 1 134 ? 164.490 173.140 134.933 1.00 82.64 141 LEU A CA 1
ATOM 629 C C . LEU A 1 134 ? 163.727 173.632 136.160 1.00 82.64 141 LEU A C 1
ATOM 630 O O . LEU A 1 134 ? 163.462 174.826 136.305 1.00 82.64 141 LEU A O 1
ATOM 632 N N . ASN A 1 146 ? 166.385 185.388 132.370 1.00 102.09 153 ASN A N 1
ATOM 633 C CA . ASN A 1 146 ? 165.644 184.359 131.651 1.00 102.09 153 ASN A CA 1
ATOM 634 C C . ASN A 1 146 ? 166.521 183.767 130.555 1.00 102.09 153 ASN A C 1
ATOM 635 O O . ASN A 1 146 ? 167.265 184.487 129.890 1.00 102.09 153 ASN A O 1
ATOM 640 N N . CYS A 1 147 ? 166.431 182.452 130.366 1.00 80.05 154 CYS A N 1
ATOM 641 C CA . CYS A 1 147 ? 167.333 181.773 129.436 1.00 80.05 154 CYS A CA 1
ATOM 642 C C . CYS A 1 147 ? 166.993 182.017 127.979 1.00 80.05 154 CYS A C 1
ATOM 643 O O . CYS A 1 147 ? 167.535 181.293 127.132 1.00 80.05 154 CYS A O 1
ATOM 646 N N . THR A 1 148 ? 166.128 182.982 127.658 1.00 80.26 155 THR A N 1
ATOM 647 C CA . THR A 1 148 ? 165.930 183.356 126.262 1.00 80.26 155 THR A CA 1
ATOM 648 C C . THR A 1 148 ? 167.248 183.769 125.621 1.00 80.26 155 THR A C 1
ATOM 649 O O . THR A 1 148 ? 167.531 183.407 124.473 1.00 80.26 155 THR A O 1
ATOM 653 N N . SER A 1 149 ? 168.074 184.517 126.354 1.00 72.26 156 SER A N 1
ATOM 654 C CA . SER A 1 149 ? 169.404 184.863 125.872 1.00 72.26 156 SER A CA 1
ATOM 655 C C . SER A 1 149 ? 170.414 183.745 126.088 1.00 72.26 156 SER A C 1
ATOM 656 O O . SER A 1 149 ? 171.535 183.833 125.574 1.00 72.26 156 SER A O 1
ATOM 659 N N . SER A 1 150 ? 170.050 182.703 126.830 1.00 60.55 157 SER A N 1
ATOM 660 C CA . SER A 1 150 ? 170.966 181.597 127.110 1.00 60.55 157 SER A CA 1
ATOM 661 C C . SER A 1 150 ? 170.845 180.488 126.071 1.00 60.55 157 SER A C 1
ATOM 662 O O . SER A 1 150 ? 170.663 179.316 126.396 1.00 60.55 157 SER A O 1
ATOM 665 N N . LYS A 1 151 ? 170.947 180.862 124.803 1.00 44.44 158 LYS A N 1
ATOM 666 C CA . LYS A 1 151 ? 171.010 179.917 123.701 1.00 44.44 158 LYS A CA 1
ATOM 667 C C . LYS A 1 151 ? 172.396 179.972 123.076 1.00 44.44 158 LYS A C 1
ATOM 668 O O . LYS A 1 151 ? 173.190 180.873 123.356 1.00 44.44 158 LYS A O 1
ATOM 670 N N . TRP A 1 152 ? 172.688 178.989 122.230 1.00 25.55 159 TRP A N 1
ATOM 671 C CA . TRP A 1 152 ? 173.988 178.952 121.578 1.00 25.55 159 TRP A CA 1
ATOM 672 C C . TRP A 1 152 ? 174.148 180.163 120.669 1.00 25.55 159 TRP A C 1
ATOM 673 O O . TRP A 1 152 ? 173.494 180.254 119.627 1.00 25.55 159 TRP A O 1
ATOM 684 N N . VAL A 1 153 ? 175.007 181.094 121.055 1.00 27.56 160 VAL A N 1
ATOM 685 C CA . VAL A 1 153 ? 175.172 182.330 120.289 1.00 27.56 160 VAL A CA 1
ATOM 686 C C . VAL A 1 153 ? 176.115 182.070 119.116 1.00 27.56 160 VAL A C 1
ATOM 687 O O . VAL A 1 153 ? 177.216 181.536 119.320 1.00 27.56 160 VAL A O 1
ATOM 691 N N . PRO A 1 154 ? 175.715 182.392 117.888 1.00 26.45 161 PRO A N 1
ATOM 692 C CA . PRO A 1 154 ? 176.628 182.236 116.749 1.00 26.45 161 PRO A CA 1
ATOM 693 C C . PRO A 1 154 ? 177.688 183.322 116.735 1.00 26.45 161 PRO A C 1
ATOM 694 O O . PRO A 1 154 ? 177.536 184.341 116.055 1.00 26.45 161 PRO A O 1
ATOM 698 N N . ARG A 1 155 ? 178.765 183.114 117.496 1.00 31.17 162 ARG A N 1
ATOM 699 C CA . ARG A 1 155 ? 179.775 184.154 117.660 1.00 31.17 162 ARG A CA 1
ATOM 700 C C . ARG A 1 155 ? 180.448 184.496 116.337 1.00 31.17 162 ARG A C 1
ATOM 701 O O . ARG A 1 155 ? 180.740 185.666 116.065 1.00 31.17 162 ARG A O 1
ATOM 709 N N . GLY A 1 156 ? 180.702 183.493 115.503 1.00 27.43 163 GLY A N 1
ATOM 710 C CA . GLY A 1 156 ? 181.411 183.704 114.257 1.00 27.43 163 GLY A CA 1
ATOM 711 C C . GLY A 1 156 ? 181.647 182.399 113.531 1.00 27.43 163 GLY A C 1
ATOM 712 O O . GLY A 1 156 ? 180.718 181.607 113.365 1.00 27.43 163 GLY A O 1
ATOM 713 N N . ASP A 1 157 ? 182.885 182.157 113.094 1.00 27.96 164 ASP A N 1
ATOM 714 C CA . ASP A 1 157 ? 183.216 180.862 112.512 1.00 27.96 164 ASP A CA 1
ATOM 715 C C . ASP A 1 157 ? 182.977 179.725 113.499 1.00 27.96 164 ASP A C 1
ATOM 716 O O . ASP A 1 157 ? 182.805 178.575 113.081 1.00 27.96 164 ASP A O 1
ATOM 721 N N . TYR A 1 158 ? 182.949 180.027 114.792 1.00 29.56 165 TYR A N 1
ATOM 722 C CA . TYR A 1 158 ? 182.611 179.079 115.839 1.00 29.56 165 TYR A CA 1
ATOM 723 C C . TYR A 1 158 ? 181.344 179.538 116.549 1.00 29.56 165 TYR A C 1
ATOM 724 O O . TYR A 1 158 ? 181.047 180.734 116.606 1.00 29.56 165 TYR A O 1
ATOM 733 N N . ILE A 1 159 ? 180.595 178.582 117.085 1.00 26.24 166 ILE A N 1
ATOM 734 C CA . ILE A 1 159 ? 179.427 178.883 117.904 1.00 26.24 166 ILE A CA 1
ATOM 735 C C . ILE A 1 159 ? 179.762 178.569 119.355 1.00 26.24 166 ILE A C 1
ATOM 736 O O . ILE A 1 159 ? 180.516 177.638 119.654 1.00 26.24 166 ILE A O 1
ATOM 741 N N . ALA A 1 160 ? 179.212 179.364 120.268 1.00 30.02 167 ALA A N 1
ATOM 742 C CA . ALA A 1 160 ? 179.540 179.277 121.682 1.00 30.02 167 ALA A CA 1
ATOM 743 C C . ALA A 1 160 ? 178.380 178.678 122.461 1.00 30.02 167 ALA A C 1
ATOM 744 O O . ALA A 1 160 ? 177.229 178.713 122.020 1.00 30.02 167 ALA A O 1
ATOM 746 N N . SER A 1 161 ? 178.698 178.123 123.626 1.00 31.42 168 SER A N 1
ATOM 747 C CA . SER A 1 161 ? 177.696 177.526 124.496 1.00 31.42 168 SER A CA 1
ATOM 748 C C . SER A 1 161 ? 177.088 178.587 125.408 1.00 31.42 168 SER A C 1
ATOM 749 O O . SER A 1 161 ? 177.269 179.791 125.216 1.00 31.42 168 SER A O 1
ATOM 752 N N . ASN A 1 162 ? 176.348 178.138 126.416 1.00 38.75 169 ASN A N 1
ATOM 753 C CA . ASN A 1 162 ? 175.754 179.018 127.411 1.00 38.75 169 ASN A CA 1
ATOM 754 C C . ASN A 1 162 ? 176.553 178.928 128.704 1.00 38.75 169 ASN A C 1
ATOM 755 O O . ASN A 1 162 ? 176.849 177.828 129.182 1.00 38.75 169 ASN A O 1
ATOM 760 N N . THR A 1 163 ? 176.904 180.086 129.262 1.00 49.10 170 THR A N 1
ATOM 761 C CA . THR A 1 163 ? 177.666 180.111 130.503 1.00 49.10 170 THR A CA 1
ATOM 762 C C . THR A 1 163 ? 176.800 179.817 131.721 1.00 49.10 170 THR A C 1
ATOM 763 O O . THR A 1 163 ? 177.279 179.198 132.678 1.00 49.10 170 THR A O 1
ATOM 767 N N . ASP A 1 164 ? 175.539 180.240 131.709 1.00 53.48 171 ASP A N 1
ATOM 768 C CA . ASP A 1 164 ? 174.696 180.110 132.885 1.00 53.48 171 ASP A CA 1
ATOM 769 C C . ASP A 1 164 ? 174.205 178.673 133.048 1.00 53.48 171 ASP A C 1
ATOM 770 O O . ASP A 1 164 ? 174.414 177.809 132.192 1.00 53.48 171 ASP A O 1
ATOM 775 N N . GLU A 1 165 ? 173.526 178.429 134.168 1.00 60.71 172 GLU A N 1
ATOM 776 C CA . GLU A 1 165 ? 173.138 177.077 134.569 1.00 60.71 172 GLU A CA 1
ATOM 777 C C . GLU A 1 165 ? 171.713 176.767 134.110 1.00 60.71 172 GLU A C 1
ATOM 778 O O . GLU A 1 165 ? 170.766 176.697 134.893 1.00 60.71 172 GLU A O 1
ATOM 784 N N . CYS A 1 166 ? 171.578 176.567 132.800 1.00 55.55 173 CYS A N 1
ATOM 785 C CA . CYS A 1 166 ? 170.336 176.053 132.243 1.00 55.55 173 CYS A CA 1
ATOM 786 C C . CYS A 1 166 ? 170.627 175.389 130.906 1.00 55.55 173 CYS A C 1
ATOM 787 O O . CYS A 1 166 ? 171.655 175.652 130.276 1.00 55.55 173 CYS A O 1
ATOM 790 N N . THR A 1 167 ? 169.712 174.519 130.489 1.00 45.12 174 THR A N 1
ATOM 791 C CA . THR A 1 167 ? 169.914 173.725 129.286 1.00 45.12 174 THR A CA 1
ATOM 792 C C . THR A 1 167 ? 169.915 174.607 128.044 1.00 45.12 174 THR A C 1
ATOM 793 O O . THR A 1 167 ? 169.147 175.567 127.942 1.00 45.12 174 THR A O 1
ATOM 797 N N . ALA A 1 168 ? 170.786 174.272 127.096 1.00 31.40 175 ALA A N 1
ATOM 798 C CA . ALA A 1 168 ? 170.833 174.929 125.796 1.00 31.40 175 ALA A CA 1
ATOM 799 C C . ALA A 1 168 ? 171.171 173.883 124.749 1.00 31.40 175 ALA A C 1
ATOM 800 O O . ALA A 1 168 ? 172.315 173.426 124.675 1.00 31.40 175 ALA A O 1
ATOM 802 N N . THR A 1 169 ? 170.184 173.516 123.940 1.00 26.63 176 THR A N 1
ATOM 803 C CA . THR A 1 169 ? 170.312 172.430 122.980 1.00 26.63 176 THR A CA 1
ATOM 804 C C . THR A 1 169 ? 170.415 172.992 121.571 1.00 26.63 176 THR A C 1
ATOM 805 O O . THR A 1 169 ? 169.615 173.846 121.179 1.00 26.63 176 THR A O 1
ATOM 809 N N . LEU A 1 170 ? 171.401 172.515 120.819 1.00 17.92 177 LEU A N 1
ATOM 810 C CA . LEU A 1 170 ? 171.526 172.812 119.398 1.00 17.92 177 LEU A CA 1
ATOM 811 C C . LEU A 1 170 ? 170.998 171.606 118.631 1.00 17.92 177 LEU A C 1
ATOM 812 O O . LEU A 1 170 ? 171.653 170.562 118.577 1.00 17.92 177 LEU A O 1
ATOM 817 N N . MET A 1 171 ? 169.818 171.750 118.039 1.00 16.20 178 MET A N 1
ATOM 818 C CA . MET A 1 171 ? 169.101 170.641 117.426 1.00 16.20 178 MET A CA 1
ATOM 819 C C . MET A 1 171 ? 169.203 170.730 115.913 1.00 16.20 178 MET A C 1
ATOM 820 O O . MET A 1 171 ? 169.000 171.803 115.337 1.00 16.20 178 MET A O 1
ATOM 825 N N . TYR A 1 172 ? 169.517 169.607 115.273 1.00 16.84 179 TYR A N 1
ATOM 826 C CA . TYR A 1 172 ? 169.472 169.496 113.821 1.00 16.84 179 TYR A CA 1
ATOM 827 C C . TYR A 1 172 ? 168.839 168.165 113.455 1.00 16.84 179 TYR A C 1
ATOM 828 O O . TYR A 1 172 ? 169.348 167.110 113.841 1.00 16.84 179 TYR A O 1
ATOM 837 N N . ALA A 1 173 ? 167.740 168.214 112.709 1.00 19.51 180 ALA A N 1
ATOM 838 C CA . ALA A 1 173 ? 167.043 167.022 112.244 1.00 19.51 180 ALA A CA 1
ATOM 839 C C . ALA A 1 173 ? 167.272 166.880 110.747 1.00 19.51 180 ALA A C 1
ATOM 840 O O . ALA A 1 173 ? 166.883 167.760 109.973 1.00 19.51 180 ALA A O 1
ATOM 842 N N . VAL A 1 174 ? 167.885 165.771 110.343 1.00 25.50 181 VAL A N 1
ATOM 843 C CA . VAL A 1 174 ? 168.294 165.558 108.961 1.00 25.50 181 VAL A CA 1
ATOM 844 C C . VAL A 1 174 ? 167.705 164.247 108.458 1.00 25.50 181 VAL A C 1
ATOM 845 O O . VAL A 1 174 ? 167.676 163.247 109.184 1.00 25.50 181 VAL A O 1
ATOM 849 N N . ASN A 1 175 ? 167.207 164.266 107.221 1.00 30.09 182 ASN A N 1
ATOM 850 C CA . ASN A 1 175 ? 166.696 163.066 106.557 1.00 30.09 182 ASN A CA 1
ATOM 851 C C . ASN A 1 175 ? 167.853 162.405 105.823 1.00 30.09 182 ASN A C 1
ATOM 852 O O . ASN A 1 175 ? 167.985 162.508 104.604 1.00 30.09 182 ASN A O 1
ATOM 857 N N . LEU A 1 176 ? 168.697 161.707 106.576 1.00 34.68 183 LEU A N 1
ATOM 858 C CA . LEU A 1 176 ? 169.899 161.089 106.024 1.00 34.68 183 LEU A CA 1
ATOM 859 C C . LEU A 1 176 ? 169.469 159.918 105.153 1.00 34.68 183 LEU A C 1
ATOM 860 O O . LEU A 1 176 ? 169.111 158.854 105.658 1.00 34.68 183 LEU A O 1
ATOM 865 N N . LYS A 1 177 ? 169.506 160.114 103.834 1.00 39.66 184 LYS A N 1
ATOM 866 C CA . LYS A 1 177 ? 168.977 159.102 102.925 1.00 39.66 184 LYS A CA 1
ATOM 867 C C . LYS A 1 177 ? 169.792 157.813 102.977 1.00 39.66 184 LYS A C 1
ATOM 868 O O . LYS A 1 177 ? 169.226 156.716 102.910 1.00 39.66 184 LYS A O 1
ATOM 874 N N . GLN A 1 178 ? 171.114 157.915 103.094 1.00 45.50 185 GLN A N 1
ATOM 875 C CA . GLN A 1 178 ? 171.963 156.746 103.274 1.00 45.50 185 GLN A CA 1
ATOM 876 C C . GLN A 1 178 ? 172.808 156.907 104.530 1.00 45.50 185 GLN A C 1
ATOM 877 O O . GLN A 1 178 ? 173.000 158.015 105.036 1.00 45.50 185 GLN A O 1
ATOM 883 N N . SER A 1 179 ? 173.310 155.780 105.031 1.00 41.13 186 SER A N 1
ATOM 884 C CA . SER A 1 179 ? 174.088 155.782 106.263 1.00 41.13 186 SER A CA 1
ATOM 885 C C . SER A 1 179 ? 175.319 156.668 106.126 1.00 41.13 186 SER A C 1
ATOM 886 O O . SER A 1 179 ? 176.051 156.591 105.135 1.00 41.13 186 SER A O 1
ATOM 889 N N . GLY A 1 180 ? 175.546 157.510 107.130 1.00 35.04 187 GLY A N 1
ATOM 890 C CA . GLY A 1 180 ? 176.654 158.443 107.108 1.00 35.04 187 GLY A CA 1
ATOM 891 C C . GLY A 1 180 ? 177.164 158.783 108.492 1.00 35.04 187 GLY A C 1
ATOM 892 O O . GLY A 1 180 ? 176.882 158.063 109.454 1.00 35.04 187 GLY A O 1
ATOM 893 N N . THR A 1 181 ? 177.909 159.879 108.610 1.00 30.23 188 THR A N 1
ATOM 894 C CA . THR A 1 181 ? 178.543 160.252 109.863 1.00 30.23 188 THR A CA 1
ATOM 895 C C . THR A 1 181 ? 178.475 161.758 110.071 1.00 30.23 188 THR A C 1
ATOM 896 O O . THR A 1 181 ? 178.231 162.530 109.140 1.00 30.23 188 THR A O 1
ATOM 900 N N . VAL A 1 182 ? 178.685 162.160 111.320 1.00 26.37 189 VAL A N 1
ATOM 901 C CA . VAL A 1 182 ? 178.795 163.559 111.711 1.00 26.37 189 VAL A CA 1
ATOM 902 C C . VAL A 1 182 ? 180.154 163.770 112.367 1.00 26.37 189 VAL A C 1
ATOM 903 O O . VAL A 1 182 ? 180.624 162.938 113.149 1.00 26.37 189 VAL A O 1
ATOM 907 N N . ASN A 1 183 ? 180.803 164.885 112.026 1.00 25.05 190 ASN A N 1
ATOM 908 C CA . ASN A 1 183 ? 182.204 165.117 112.377 1.00 25.05 190 ASN A CA 1
ATOM 909 C C . ASN A 1 183 ? 182.353 166.470 113.075 1.00 25.05 190 ASN A C 1
ATOM 910 O O . ASN A 1 183 ? 183.203 167.280 112.703 1.00 25.05 190 ASN A O 1
ATOM 915 N N . PHE A 1 184 ? 181.525 166.720 114.085 1.00 25.66 191 PHE A N 1
ATOM 916 C CA . PHE A 1 184 ? 181.600 168.005 114.766 1.00 25.66 191 PHE A CA 1
ATOM 917 C C . PHE A 1 184 ? 182.903 168.120 115.545 1.00 25.66 191 PHE A C 1
ATOM 918 O O . PHE A 1 184 ? 183.288 167.214 116.287 1.00 25.66 191 PHE A O 1
ATOM 926 N N . GLU A 1 185 ? 183.594 169.239 115.351 1.00 32.79 192 GLU A N 1
ATOM 927 C CA . GLU A 1 185 ? 184.871 169.520 115.998 1.00 32.79 192 GLU A CA 1
ATOM 928 C C . GLU A 1 185 ? 184.612 170.518 117.120 1.00 32.79 192 GLU A C 1
ATOM 929 O O . GLU A 1 185 ? 184.180 171.647 116.865 1.00 32.79 192 GLU A O 1
ATOM 935 N N . TYR A 1 186 ? 184.879 170.107 118.356 1.00 35.42 193 TYR A N 1
ATOM 936 C CA . TYR A 1 186 ? 184.429 170.839 119.527 1.00 35.42 193 TYR A CA 1
ATOM 937 C C . TYR A 1 186 ? 185.604 171.260 120.398 1.00 35.42 193 TYR A C 1
ATOM 938 O O . TYR A 1 186 ? 186.690 170.679 120.343 1.00 35.42 193 TYR A O 1
ATOM 947 N N . TYR A 1 187 ? 185.362 172.294 121.207 1.00 40.18 194 TYR A N 1
ATOM 948 C CA . TYR A 1 187 ? 186.337 172.828 122.164 1.00 40.18 194 TYR A CA 1
ATOM 949 C C . TYR A 1 187 ? 185.640 172.864 123.522 1.00 40.18 194 TYR A C 1
ATOM 950 O O . TYR A 1 187 ? 184.627 173.546 123.693 1.00 40.18 194 TYR A O 1
ATOM 959 N N . TYR A 1 188 ? 186.194 172.135 124.487 1.00 39.95 195 TYR A N 1
ATOM 960 C CA . TYR A 1 188 ? 185.529 171.932 125.765 1.00 39.95 195 TYR A CA 1
ATOM 961 C C . TYR A 1 188 ? 186.495 172.254 126.896 1.00 39.95 195 TYR A C 1
ATOM 962 O O . TYR A 1 188 ? 186.979 171.329 127.564 1.00 39.95 195 TYR A O 1
ATOM 971 N N . PRO A 1 189 ? 186.810 173.528 127.148 1.00 42.66 196 PRO A N 1
ATOM 972 C CA . PRO A 1 189 ? 187.829 173.849 128.158 1.00 42.66 196 PRO A CA 1
ATOM 973 C C . PRO A 1 189 ? 187.359 173.685 129.595 1.00 42.66 196 PRO A C 1
ATOM 974 O O . PRO A 1 189 ? 188.085 173.134 130.427 1.00 42.66 196 PRO A O 1
ATOM 978 N N . ASP A 1 190 ? 186.152 174.150 129.900 1.00 45.75 197 ASP A N 1
ATOM 979 C CA . ASP A 1 190 ? 185.692 174.214 131.280 1.00 45.75 197 ASP A CA 1
ATOM 980 C C . ASP A 1 190 ? 184.819 173.015 131.623 1.00 45.75 197 ASP A C 1
ATOM 981 O O . ASP A 1 190 ? 183.857 172.709 130.917 1.00 45.75 197 ASP A O 1
ATOM 986 N N . SER A 1 191 ? 185.147 172.350 132.727 1.00 47.82 198 SER A N 1
ATOM 987 C CA . SER A 1 191 ? 184.376 171.206 133.190 1.00 47.82 198 SER A CA 1
ATOM 988 C C . SER A 1 191 ? 183.100 171.608 133.916 1.00 47.82 198 SER A C 1
ATOM 989 O O . SER A 1 191 ? 182.313 170.730 134.283 1.00 47.82 198 SER A O 1
ATOM 992 N N . SER A 1 192 ? 182.886 172.905 134.143 1.00 51.30 199 SER A N 1
ATOM 993 C CA . SER A 1 192 ? 181.635 173.365 134.736 1.00 51.30 199 SER A CA 1
ATOM 994 C C . SER A 1 192 ? 180.450 172.984 133.859 1.00 51.30 199 SER A C 1
ATOM 995 O O . SER A 1 192 ? 179.552 172.249 134.282 1.00 51.30 199 SER A O 1
ATOM 998 N N . ILE A 1 193 ? 180.431 173.493 132.627 1.00 43.92 200 ILE A N 1
ATOM 999 C CA . ILE A 1 193 ? 179.437 173.060 131.658 1.00 43.92 200 ILE A CA 1
ATOM 1000 C C . ILE A 1 193 ? 179.671 171.595 131.323 1.00 43.92 200 ILE A C 1
ATOM 1001 O O . ILE A 1 193 ? 180.814 171.152 131.157 1.00 43.92 200 ILE A O 1
ATOM 1006 N N . ILE A 1 194 ? 178.590 170.824 131.238 1.00 37.30 201 ILE A N 1
ATOM 1007 C CA . ILE A 1 194 ? 178.661 169.436 130.804 1.00 37.30 201 ILE A CA 1
ATOM 1008 C C . ILE A 1 194 ? 178.050 169.348 129.412 1.00 37.30 201 ILE A C 1
ATOM 1009 O O . ILE A 1 194 ? 176.954 169.867 129.171 1.00 37.30 201 ILE A O 1
ATOM 1014 N N . PHE A 1 195 ? 178.783 168.731 128.490 1.00 30.51 202 PHE A N 1
ATOM 1015 C CA . PHE A 1 195 ? 178.498 168.803 127.064 1.00 30.51 202 PHE A CA 1
ATOM 1016 C C . PHE A 1 195 ? 178.400 167.392 126.510 1.00 30.51 202 PHE A C 1
ATOM 1017 O O . PHE A 1 195 ? 179.319 166.589 126.693 1.00 30.51 202 PHE A O 1
ATOM 1025 N N . GLU A 1 196 ? 177.286 167.088 125.848 1.00 26.89 203 GLU A N 1
ATOM 1026 C CA . GLU A 1 196 ? 177.040 165.757 125.311 1.00 26.89 203 GLU A CA 1
ATOM 1027 C C . GLU A 1 196 ? 176.420 165.861 123.928 1.00 26.89 203 GLU A C 1
ATOM 1028 O O . GLU A 1 196 ? 175.739 166.843 123.619 1.00 26.89 203 GLU A O 1
ATOM 1034 N N . PHE A 1 197 ? 176.664 164.851 123.103 1.00 21.95 204 PHE A N 1
ATOM 1035 C CA . PHE A 1 197 ? 176.141 164.773 121.745 1.00 21.95 204 PHE A CA 1
ATOM 1036 C C . PHE A 1 197 ? 175.540 163.389 121.538 1.00 21.95 204 PHE A C 1
ATOM 1037 O O . PHE A 1 197 ? 176.268 162.392 121.495 1.00 21.95 204 PHE A O 1
ATOM 1045 N N . PHE A 1 198 ? 174.219 163.331 121.403 1.00 22.38 205 PHE A N 1
ATOM 1046 C CA . PHE A 1 198 ? 173.500 162.074 121.254 1.00 22.38 205 PHE A CA 1
ATOM 1047 C C . PHE A 1 198 ? 172.472 162.201 120.142 1.00 22.38 205 PHE A C 1
ATOM 1048 O O . PHE A 1 198 ? 171.769 163.210 120.048 1.00 22.38 205 PHE A O 1
ATOM 1056 N N . VAL A 1 199 ? 172.380 161.168 119.311 1.00 24.24 206 VAL A N 1
ATOM 1057 C CA . VAL A 1 199 ? 171.528 161.168 118.129 1.00 24.24 206 VAL A CA 1
ATOM 1058 C C . VAL A 1 199 ? 170.335 160.259 118.382 1.00 24.24 206 VAL A C 1
ATOM 1059 O O . VAL A 1 199 ? 170.496 159.138 118.879 1.00 24.24 206 VAL A O 1
ATOM 1063 N N . GLN A 1 200 ? 169.144 160.737 118.037 1.00 27.24 207 GLN A N 1
ATOM 1064 C CA . GLN A 1 200 ? 167.924 159.951 118.140 1.00 27.24 207 GLN A CA 1
ATOM 1065 C C . GLN A 1 200 ? 167.526 159.419 116.770 1.00 27.24 207 GLN A C 1
ATOM 1066 O O . GLN A 1 200 ? 167.697 160.098 115.754 1.00 27.24 207 GLN A O 1
ATOM 1072 N N . ASN A 1 201 ? 166.991 158.202 116.751 1.00 34.33 208 ASN A N 1
ATOM 1073 C CA . ASN A 1 201 ? 166.618 157.534 115.512 1.00 34.33 208 ASN A CA 1
ATOM 1074 C C . ASN A 1 201 ? 165.281 158.083 115.014 1.00 34.33 208 ASN A C 1
ATOM 1075 O O . ASN A 1 201 ? 164.737 159.051 115.552 1.00 34.33 208 ASN A O 1
ATOM 1080 N N . ASP A 1 202 ? 164.737 157.462 113.963 1.00 38.58 209 ASP A N 1
ATOM 1081 C CA . ASP A 1 202 ? 163.440 157.876 113.436 1.00 38.58 209 ASP A CA 1
ATOM 1082 C C . ASP A 1 202 ? 162.338 157.682 114.468 1.00 38.58 209 ASP A C 1
ATOM 1083 O O . ASP A 1 202 ? 161.386 158.468 114.529 1.00 38.58 209 ASP A O 1
ATOM 1088 N N . GLN A 1 203 ? 162.448 156.642 115.289 1.00 39.36 210 GLN A N 1
ATOM 1089 C CA . GLN A 1 203 ? 161.493 156.387 116.358 1.00 39.36 210 GLN A CA 1
ATOM 1090 C C . GLN A 1 203 ? 161.723 157.271 117.578 1.00 39.36 210 GLN A C 1
ATOM 1091 O O . GLN A 1 203 ? 161.145 156.998 118.636 1.00 39.36 210 GLN A O 1
ATOM 1097 N N . CYS A 1 204 ? 162.548 158.312 117.450 1.00 38.23 211 CYS A N 1
ATOM 1098 C CA . CYS A 1 204 ? 162.866 159.218 118.554 1.00 38.23 211 CYS A CA 1
ATOM 1099 C C . CYS A 1 204 ? 163.373 158.447 119.771 1.00 38.23 211 CYS A C 1
ATOM 1100 O O . CYS A 1 204 ? 163.015 158.739 120.914 1.00 38.23 211 CYS A O 1
ATOM 1103 N N . GLN A 1 205 ? 164.214 157.446 119.519 1.00 38.73 212 GLN A N 1
ATOM 1104 C CA . GLN A 1 205 ? 164.801 156.657 120.595 1.00 38.73 212 GLN A CA 1
ATOM 1105 C C . GLN A 1 205 ? 166.185 157.194 120.951 1.00 38.73 212 GLN A C 1
ATOM 1106 O O . GLN A 1 205 ? 166.921 157.643 120.069 1.00 38.73 212 GLN A O 1
ATOM 1112 N N . PRO A 1 206 ? 166.570 157.169 122.234 1.00 39.21 213 PRO A N 1
ATOM 1113 C CA . PRO A 1 206 ? 167.882 157.683 122.643 1.00 39.21 213 PRO A CA 1
ATOM 1114 C C . PRO A 1 206 ? 169.037 156.813 122.156 1.00 39.21 213 PRO A C 1
ATOM 1115 O O . PRO A 1 206 ? 169.052 155.614 122.434 1.00 39.21 213 PRO A O 1
ATOM 1119 N N . SER A 1 211 ? 177.484 156.594 124.512 1.00 38.22 218 SER A N 1
ATOM 1120 C CA . SER A 1 211 ? 178.655 157.459 124.427 1.00 38.22 218 SER A CA 1
ATOM 1121 C C . SER A 1 211 ? 178.245 158.917 124.259 1.00 38.22 218 SER A C 1
ATOM 1122 O O . SER A 1 211 ? 178.898 159.678 123.545 1.00 38.22 218 SER A O 1
ATOM 1125 N N . ARG A 1 212 ? 177.154 159.301 124.924 1.00 35.77 219 ARG A N 1
ATOM 1126 C CA . ARG A 1 212 ? 176.661 160.668 124.801 1.00 35.77 219 ARG A CA 1
ATOM 1127 C C . ARG A 1 212 ? 177.616 161.666 125.444 1.00 35.77 219 ARG A C 1
ATOM 1128 O O . ARG A 1 212 ? 177.933 162.701 124.849 1.00 35.77 219 ARG A O 1
ATOM 1136 N N . TRP A 1 213 ? 178.096 161.369 126.650 1.00 35.72 220 TRP A N 1
ATOM 1137 C CA . TRP A 1 213 ? 178.939 162.313 127.372 1.00 35.72 220 TRP A CA 1
ATOM 1138 C C . TRP A 1 213 ? 180.265 162.505 126.646 1.00 35.72 220 TRP A C 1
ATOM 1139 O O . TRP A 1 213 ? 180.849 161.559 126.112 1.00 35.72 220 TRP A O 1
ATOM 1150 N N . MET A 1 214 ? 180.746 163.746 126.635 1.00 34.67 221 MET A N 1
ATOM 1151 C CA . MET A 1 214 ? 181.882 164.133 125.811 1.00 34.67 221 MET A CA 1
ATOM 1152 C C . MET A 1 214 ? 183.109 164.431 126.660 1.00 34.67 221 MET A C 1
ATOM 1153 O O . MET A 1 214 ? 182.997 164.862 127.812 1.00 34.67 221 MET A O 1
ATOM 1158 N N . LYS A 1 215 ? 184.279 164.203 126.069 1.00 42.34 222 LYS A N 1
ATOM 1159 C CA . LYS A 1 215 ? 185.551 164.357 126.752 1.00 42.34 222 LYS A CA 1
ATOM 1160 C C . LYS A 1 215 ? 185.895 165.830 126.953 1.00 42.34 222 LYS A C 1
ATOM 1161 O O . LYS A 1 215 ? 185.561 166.693 126.137 1.00 42.34 222 LYS A O 1
ATOM 1167 N N . THR A 1 216 ? 186.582 166.109 128.057 1.00 43.44 223 THR A N 1
ATOM 1168 C CA . THR A 1 216 ? 187.186 167.419 128.249 1.00 43.44 223 THR A CA 1
ATOM 1169 C C . THR A 1 216 ? 188.374 167.578 127.306 1.00 43.44 223 THR A C 1
ATOM 1170 O O . THR A 1 216 ? 189.149 166.644 127.088 1.00 43.44 223 THR A O 1
ATOM 1174 N N . THR A 1 217 ? 188.513 168.772 126.737 1.00 47.11 224 THR A N 1
ATOM 1175 C CA . THR A 1 217 ? 189.518 169.034 125.715 1.00 47.11 224 THR A CA 1
ATOM 1176 C C . THR A 1 217 ? 190.690 169.797 126.308 1.00 47.11 224 THR A C 1
ATOM 1177 O O . THR A 1 217 ? 190.501 170.709 127.119 1.00 47.11 224 THR A O 1
ATOM 1181 N N . GLU A 1 218 ? 191.893 169.420 125.895 1.00 63.35 225 GLU A N 1
ATOM 1182 C CA . GLU A 1 218 ? 193.123 170.131 126.201 1.00 63.35 225 GLU A CA 1
ATOM 1183 C C . GLU A 1 218 ? 193.749 170.601 124.889 1.00 63.35 225 GLU A C 1
ATOM 1184 O O . GLU A 1 218 ? 193.144 170.493 123.818 1.00 63.35 225 GLU A O 1
ATOM 1186 N N . LYS A 1 219 ? 194.965 171.131 124.983 1.00 76.22 226 LYS A N 1
ATOM 1187 C CA . LYS A 1 219 ? 195.709 171.610 123.818 1.00 76.22 226 LYS A CA 1
ATOM 1188 C C . LYS A 1 219 ? 194.937 172.688 123.064 1.00 76.22 226 LYS A C 1
ATOM 1189 O O . LYS A 1 219 ? 194.065 173.351 123.626 1.00 76.22 226 LYS A O 1
ATOM 1195 N N . TRP A 1 221 ? 190.946 172.493 120.327 1.00 36.80 228 TRP A N 1
ATOM 1196 C CA . TRP A 1 221 ? 190.002 171.972 119.346 1.00 36.80 228 TRP A CA 1
ATOM 1197 C C . TRP A 1 221 ? 190.193 170.471 119.168 1.00 36.80 228 TRP A C 1
ATOM 1198 O O . TRP A 1 221 ? 191.298 170.009 118.886 1.00 36.80 228 TRP A O 1
ATOM 1209 N N . GLU A 1 222 ? 189.112 169.711 119.327 1.00 41.04 229 GLU A N 1
ATOM 1210 C CA . GLU A 1 222 ? 189.164 168.258 119.263 1.00 41.04 229 GLU A CA 1
ATOM 1211 C C . GLU A 1 222 ? 188.119 167.738 118.287 1.00 41.04 229 GLU A C 1
ATOM 1212 O O . GLU A 1 222 ? 187.070 168.358 118.094 1.00 41.04 229 GLU A O 1
ATOM 1218 N N . PHE A 1 223 ? 188.416 166.593 117.680 1.00 33.24 230 PHE A N 1
ATOM 1219 C CA . PHE A 1 223 ? 187.568 165.988 116.666 1.00 33.24 230 PHE A CA 1
ATOM 1220 C C . PHE A 1 223 ? 186.655 164.938 117.300 1.00 33.24 230 PHE A C 1
ATOM 1221 O O . PHE A 1 223 ? 186.936 164.395 118.371 1.00 33.24 230 PHE A O 1
ATOM 1229 N N . HIS A 1 224 ? 185.536 164.656 116.638 1.00 29.80 231 HIS A N 1
ATOM 1230 C CA . HIS A 1 224 ? 184.657 163.564 117.039 1.00 29.80 231 HIS A CA 1
ATOM 1231 C C . HIS A 1 224 ? 183.924 163.068 115.799 1.00 29.80 231 HIS A C 1
ATOM 1232 O O . HIS A 1 224 ? 183.796 163.783 114.804 1.00 29.80 231 HIS A O 1
ATOM 1239 N N . SER A 1 225 ? 183.451 161.826 115.867 1.00 29.30 232 SER A N 1
ATOM 1240 C CA . SER A 1 225 ? 182.675 161.229 114.788 1.00 29.30 232 SER A CA 1
ATOM 1241 C C . SER A 1 225 ? 181.681 160.241 115.382 1.00 29.30 232 SER A C 1
ATOM 1242 O O . SER A 1 225 ? 182.006 159.486 116.303 1.00 29.30 232 SER A O 1
ATOM 1245 N N . VAL A 1 226 ? 180.463 160.259 114.841 1.00 28.43 233 VAL A N 1
ATOM 1246 C CA . VAL A 1 226 ? 179.412 159.327 115.238 1.00 28.43 233 VAL A CA 1
ATOM 1247 C C . VAL A 1 226 ? 178.737 158.826 113.972 1.00 28.43 233 VAL A C 1
ATOM 1248 O O . VAL A 1 226 ? 178.499 159.591 113.036 1.00 28.43 233 VAL A O 1
ATOM 1252 N N . GLU A 1 227 ? 178.426 157.533 113.944 1.00 31.59 234 GLU A N 1
ATOM 1253 C CA . GLU A 1 227 ? 177.780 156.922 112.792 1.00 31.59 234 GLU A CA 1
ATOM 1254 C C . GLU A 1 227 ? 176.273 157.140 112.842 1.00 31.59 234 GLU A C 1
ATOM 1255 O O . GLU A 1 227 ? 175.685 157.308 113.913 1.00 31.59 234 GLU A O 1
ATOM 1261 N N . LEU A 1 228 ? 175.649 157.132 111.664 1.00 32.27 235 LEU A N 1
ATOM 1262 C CA . LEU A 1 228 ? 174.229 157.416 111.529 1.00 32.27 235 LEU A CA 1
ATOM 1263 C C . LEU A 1 228 ? 173.573 156.400 110.603 1.00 32.27 235 LEU A C 1
ATOM 1264 O O . LEU A 1 228 ? 174.223 155.821 109.730 1.00 32.27 235 LEU A O 1
ATOM 1269 N N . ASN A 1 229 ? 172.273 156.197 110.803 1.00 34.95 236 ASN A N 1
ATOM 1270 C CA . ASN A 1 229 ? 171.469 155.293 109.997 1.00 34.95 236 ASN A CA 1
ATOM 1271 C C . ASN A 1 229 ? 170.646 156.090 108.984 1.00 34.95 236 ASN A C 1
ATOM 1272 O O . ASN A 1 229 ? 170.856 157.289 108.785 1.00 34.95 236 ASN A O 1
ATOM 1277 N N . ARG A 1 230 ? 169.703 155.419 108.320 1.00 36.71 237 ARG A N 1
ATOM 1278 C CA . ARG A 1 230 ? 169.021 156.033 107.186 1.00 36.71 237 ARG A CA 1
ATOM 1279 C C . ARG A 1 230 ? 167.715 156.725 107.563 1.00 36.71 237 ARG A C 1
ATOM 1280 O O . ARG A 1 230 ? 167.110 157.386 106.713 1.00 36.71 237 ARG A O 1
ATOM 1282 N N . GLY A 1 231 ? 167.244 156.582 108.798 1.00 34.69 238 GLY A N 1
ATOM 1283 C CA . GLY A 1 231 ? 165.951 157.157 109.126 1.00 34.69 238 GLY A CA 1
ATOM 1284 C C . GLY A 1 231 ? 165.942 158.414 109.975 1.00 34.69 238 GLY A C 1
ATOM 1285 O O . GLY A 1 231 ? 166.045 158.328 111.202 1.00 34.69 238 GLY A O 1
ATOM 1286 N N . ASN A 1 232 ? 165.794 159.576 109.330 1.00 29.70 239 ASN A N 1
ATOM 1287 C CA . ASN A 1 232 ? 165.491 160.853 109.977 1.00 29.70 239 ASN A CA 1
ATOM 1288 C C . ASN A 1 232 ? 166.231 161.069 111.293 1.00 29.70 239 ASN A C 1
ATOM 1289 O O . ASN A 1 232 ? 165.603 161.192 112.349 1.00 29.70 239 ASN A O 1
ATOM 1294 N N . ASN A 1 233 ? 167.558 161.096 111.251 1.00 27.86 240 ASN A N 1
ATOM 1295 C CA . ASN A 1 233 ? 168.340 161.295 112.462 1.00 27.86 240 ASN A CA 1
ATOM 1296 C C . ASN A 1 233 ? 168.245 162.743 112.920 1.00 27.86 240 ASN A C 1
ATOM 1297 O O . ASN A 1 233 ? 168.316 163.667 112.104 1.00 27.86 240 ASN A O 1
ATOM 1302 N N . VAL A 1 234 ? 168.083 162.942 114.225 1.00 21.17 241 VAL A N 1
ATOM 1303 C CA . VAL A 1 234 ? 168.125 164.266 114.834 1.00 21.17 241 VAL A CA 1
ATOM 1304 C C . VAL A 1 234 ? 169.326 164.312 115.769 1.00 21.17 241 VAL A C 1
ATOM 1305 O O . VAL A 1 234 ? 169.600 163.346 116.491 1.00 21.17 241 VAL A O 1
ATOM 1309 N N . LEU A 1 235 ? 170.065 165.416 115.724 1.00 18.18 242 LEU A N 1
ATOM 1310 C CA . LEU A 1 235 ? 171.342 165.545 116.411 1.00 18.18 242 LEU A CA 1
ATOM 1311 C C . LEU A 1 235 ? 171.226 166.614 117.484 1.00 18.18 242 LEU A C 1
ATOM 1312 O O . LEU A 1 235 ? 170.842 167.750 117.190 1.00 18.18 242 LEU A O 1
ATOM 1317 N N . TYR A 1 236 ? 171.562 166.262 118.720 1.00 18.97 243 TYR A N 1
ATOM 1318 C CA . TYR A 1 236 ? 171.494 167.195 119.837 1.00 18.97 243 TYR A CA 1
ATOM 1319 C C . TYR A 1 236 ? 172.904 167.527 120.300 1.00 18.97 243 TYR A C 1
ATOM 1320 O O . TYR A 1 236 ? 173.705 166.624 120.555 1.00 18.97 243 TYR A O 1
ATOM 1329 N N . TRP A 1 237 ? 173.201 168.818 120.406 1.00 19.20 244 TRP A N 1
ATOM 1330 C CA . TRP A 1 237 ? 174.348 169.309 121.158 1.00 19.20 244 TRP A CA 1
ATOM 1331 C C . TRP A 1 237 ? 173.793 170.046 122.369 1.00 19.20 244 TRP A C 1
ATOM 1332 O O . TRP A 1 237 ? 173.176 171.105 122.224 1.00 19.20 244 TRP A O 1
ATOM 1343 N N . ARG A 1 238 ? 173.999 169.491 123.557 1.00 27.38 245 ARG A N 1
ATOM 1344 C CA . ARG A 1 238 ? 173.402 170.031 124.770 1.00 27.38 245 ARG A CA 1
ATOM 1345 C C . ARG A 1 238 ? 174.483 170.389 125.777 1.00 27.38 245 ARG A C 1
ATOM 1346 O O . ARG A 1 238 ? 175.465 169.659 125.937 1.00 27.38 245 ARG A O 1
ATOM 1354 N N . THR A 1 239 ? 174.297 171.524 126.450 1.00 33.54 246 THR A N 1
ATOM 1355 C CA . THR A 1 239 ? 175.229 172.017 127.456 1.00 33.54 246 THR A CA 1
ATOM 1356 C C . THR A 1 239 ? 174.447 172.545 128.647 1.00 33.54 246 THR A C 1
ATOM 1357 O O . THR A 1 239 ? 173.595 173.425 128.490 1.00 33.54 246 THR A O 1
ATOM 1361 N N . THR A 1 240 ? 174.739 172.016 129.833 1.00 43.14 247 THR A N 1
ATOM 1362 C CA . THR A 1 240 ? 174.157 172.507 131.077 1.00 43.14 247 THR A CA 1
ATOM 1363 C C . THR A 1 240 ? 175.291 172.799 132.047 1.00 43.14 247 THR A C 1
ATOM 1364 O O . THR A 1 240 ? 176.137 171.933 132.290 1.00 43.14 247 THR A O 1
ATOM 1368 N N . ALA A 1 241 ? 175.309 174.009 132.595 1.00 54.76 248 ALA A N 1
ATOM 1369 C CA . ALA A 1 241 ? 176.389 174.444 133.482 1.00 54.76 248 ALA A CA 1
ATOM 1370 C C . ALA A 1 241 ? 175.992 174.271 134.946 1.00 54.76 248 ALA A C 1
ATOM 1371 O O . ALA A 1 241 ? 175.909 175.227 135.716 1.00 54.76 248 ALA A O 1
ATOM 1373 N N . PHE A 1 242 ? 175.762 173.018 135.334 1.00 69.01 249 PHE A N 1
ATOM 1374 C CA . PHE A 1 242 ? 175.313 172.705 136.683 1.00 69.01 249 PHE A CA 1
ATOM 1375 C C . PHE A 1 242 ? 176.287 171.833 137.463 1.00 69.01 249 PHE A C 1
ATOM 1376 O O . PHE A 1 242 ? 175.944 171.388 138.563 1.00 69.01 249 PHE A O 1
ATOM 1378 N N . SER A 1 243 ? 177.483 171.573 136.932 1.00 75.68 250 SER A N 1
ATOM 1379 C CA . SER A 1 243 ? 178.386 170.641 137.599 1.00 75.68 250 SER A CA 1
ATOM 1380 C C . SER A 1 243 ? 179.064 171.258 138.817 1.00 75.68 250 SER A C 1
ATOM 1381 O O . SER A 1 243 ? 179.270 170.565 139.819 1.00 75.68 250 SER A O 1
ATOM 1384 N N . VAL A 1 244 ? 179.417 172.541 138.762 1.00 81.54 251 VAL A N 1
ATOM 1385 C CA . VAL A 1 244 ? 180.221 173.171 139.799 1.00 81.54 251 VAL A CA 1
ATOM 1386 C C . VAL A 1 244 ? 179.427 174.202 140.592 1.00 81.54 251 VAL A C 1
ATOM 1387 O O . VAL A 1 244 ? 179.706 174.416 141.775 1.00 81.54 251 VAL A O 1
ATOM 1391 N N . TRP A 1 245 ? 178.467 174.881 139.951 1.00 85.06 252 TRP A N 1
ATOM 1392 C CA . TRP A 1 245 ? 177.687 175.956 140.564 1.00 85.06 252 TRP A CA 1
ATOM 1393 C C . TRP A 1 245 ? 178.536 177.198 140.836 1.00 85.06 252 TRP A C 1
ATOM 1394 O O . TRP A 1 245 ? 178.016 178.226 141.280 1.00 85.06 252 TRP A O 1
ATOM 1405 N N . SER A 1 246 ? 179.831 177.129 140.547 1.00 95.64 253 SER A N 1
ATOM 1406 C CA . SER A 1 246 ? 180.726 178.256 140.786 1.00 95.64 253 SER A CA 1
ATOM 1407 C C . SER A 1 246 ? 180.371 179.448 139.903 1.00 95.64 253 SER A C 1
ATOM 1408 O O . SER A 1 246 ? 180.163 180.556 140.396 1.00 95.64 253 SER A O 1
ATOM 1411 N N . SER A 1 249 ? 180.921 181.230 133.510 1.00 45.44 256 SER A N 1
ATOM 1412 C CA . SER A 1 249 ? 181.968 180.239 133.294 1.00 45.44 256 SER A CA 1
ATOM 1413 C C . SER A 1 249 ? 182.622 180.429 131.930 1.00 45.44 256 SER A C 1
ATOM 1414 O O . SER A 1 249 ? 182.647 181.537 131.395 1.00 45.44 256 SER A O 1
ATOM 1417 N N . LYS A 1 250 ? 183.155 179.343 131.372 1.00 39.81 257 LYS A N 1
ATOM 1418 C CA . LYS A 1 250 ? 183.803 179.382 130.072 1.00 39.81 257 LYS A CA 1
ATOM 1419 C C . LYS A 1 250 ? 182.989 178.593 129.061 1.00 39.81 257 LYS A C 1
ATOM 1420 O O . LYS A 1 250 ? 182.712 177.408 129.288 1.00 39.81 257 LYS A O 1
ATOM 1426 N N . PRO A 1 251 ? 182.600 179.200 127.944 1.00 37.89 258 PRO A N 1
ATOM 1427 C CA . PRO A 1 251 ? 181.690 178.530 127.009 1.00 37.89 258 PRO A CA 1
ATOM 1428 C C . PRO A 1 251 ? 182.365 177.385 126.265 1.00 37.89 258 PRO A C 1
ATOM 1429 O O . PRO A 1 251 ? 183.586 177.219 126.266 1.00 37.89 258 PRO A O 1
ATOM 1433 N N . VAL A 1 252 ? 181.521 176.584 125.619 1.00 34.89 259 VAL A N 1
ATOM 1434 C CA . VAL A 1 252 ? 181.932 175.441 124.812 1.00 34.89 259 VAL A CA 1
ATOM 1435 C C . VAL A 1 252 ? 181.700 175.791 123.350 1.00 34.89 259 VAL A C 1
ATOM 1436 O O . VAL A 1 252 ? 180.633 176.302 122.991 1.00 34.89 259 VAL A O 1
ATOM 1440 N N . LEU A 1 253 ? 182.696 175.522 122.510 1.00 30.57 260 LEU A N 1
ATOM 1441 C CA . LEU A 1 253 ? 182.672 175.914 121.108 1.00 30.57 260 LEU A CA 1
ATOM 1442 C C . LEU A 1 253 ? 182.703 174.680 120.221 1.00 30.57 260 LEU A C 1
ATOM 1443 O O . LEU A 1 253 ? 183.486 173.757 120.466 1.00 30.57 260 LEU A O 1
ATOM 1448 N N . VAL A 1 254 ? 181.859 174.671 119.193 1.00 23.71 261 VAL A N 1
ATOM 1449 C CA . VAL A 1 254 ? 181.857 173.627 118.177 1.00 23.71 261 VAL A CA 1
ATOM 1450 C C . VAL A 1 254 ? 181.808 174.288 116.808 1.00 23.71 261 VAL A C 1
ATOM 1451 O O . VAL A 1 254 ? 181.195 175.348 116.642 1.00 23.71 261 VAL A O 1
ATOM 1455 N N . ARG A 1 255 ? 182.479 173.678 115.833 1.00 22.91 262 ARG A N 1
ATOM 1456 C CA . ARG A 1 255 ? 182.526 174.226 114.488 1.00 22.91 262 ARG A CA 1
ATOM 1457 C C . ARG A 1 255 ? 182.775 173.102 113.495 1.00 22.91 262 ARG A C 1
ATOM 1458 O O . ARG A 1 255 ? 183.175 171.996 113.865 1.00 22.91 262 ARG A O 1
ATOM 1460 N N . ASN A 1 256 ? 182.519 173.405 112.221 1.00 22.14 263 ASN A N 1
ATOM 1461 C CA . ASN A 1 256 ? 182.764 172.490 111.106 1.00 22.14 263 ASN A CA 1
ATOM 1462 C C . ASN A 1 256 ? 181.937 171.208 111.237 1.00 22.14 263 ASN A C 1
ATOM 1463 O O . ASN A 1 256 ? 182.464 170.099 111.326 1.00 22.14 263 ASN A O 1
ATOM 1468 N N . ILE A 1 257 ? 180.615 171.382 111.241 1.00 19.32 264 ILE A N 1
ATOM 1469 C CA . ILE A 1 257 ? 179.711 170.239 111.217 1.00 19.32 264 ILE A CA 1
ATOM 1470 C C . ILE A 1 257 ? 179.766 169.612 109.831 1.00 19.32 264 ILE A C 1
ATOM 1471 O O . ILE A 1 257 ? 179.754 170.321 108.816 1.00 19.32 264 ILE A O 1
ATOM 1476 N N . ALA A 1 258 ? 179.828 168.283 109.770 1.00 23.82 265 ALA A N 1
ATOM 1477 C CA . ALA A 1 258 ? 179.933 167.591 108.481 1.00 23.82 265 ALA A CA 1
ATOM 1478 C C . ALA A 1 258 ? 179.029 166.360 108.489 1.00 23.82 265 ALA A C 1
ATOM 1479 O O . ALA A 1 258 ? 179.440 165.278 108.911 1.00 23.82 265 ALA A O 1
ATOM 1481 N N . ILE A 1 259 ? 177.803 166.531 108.012 1.00 25.88 266 ILE A N 1
ATOM 1482 C CA . ILE A 1 259 ? 176.902 165.407 107.798 1.00 25.88 266 ILE A CA 1
ATOM 1483 C C . ILE A 1 259 ? 177.199 164.794 106.437 1.00 25.88 266 ILE A C 1
ATOM 1484 O O . ILE A 1 259 ? 177.547 165.503 105.486 1.00 25.88 266 ILE A O 1
ATOM 1489 N N . THR A 1 260 ? 177.077 163.472 106.333 1.00 32.71 267 THR A N 1
ATOM 1490 C CA . THR A 1 260 ? 177.304 162.770 105.076 1.00 32.71 267 THR A CA 1
ATOM 1491 C C . THR A 1 260 ? 176.161 161.804 104.808 1.00 32.71 267 THR A C 1
ATOM 1492 O O . THR A 1 260 ? 175.636 161.180 105.733 1.00 32.71 267 THR A O 1
ATOM 1496 N N . GLY A 1 261 ? 175.793 161.671 103.537 1.00 43.39 268 GLY A N 1
ATOM 1497 C CA . GLY A 1 261 ? 174.716 160.791 103.134 1.00 43.39 268 GLY A CA 1
ATOM 1498 C C . GLY A 1 261 ? 173.387 161.462 102.870 1.00 43.39 268 GLY A C 1
ATOM 1499 O O . GLY A 1 261 ? 172.389 160.760 102.678 1.00 43.39 268 GLY A O 1
ATOM 1500 N N . VAL A 1 262 ? 173.340 162.794 102.852 1.00 36.65 269 VAL A N 1
ATOM 1501 C CA . VAL A 1 262 ? 172.060 163.492 102.784 1.00 36.65 269 VAL A CA 1
ATOM 1502 C C . VAL A 1 262 ? 171.421 163.354 101.407 1.00 36.65 269 VAL A C 1
ATOM 1503 O O . VAL A 1 262 ? 170.218 163.093 101.294 1.00 36.65 269 VAL A O 1
ATOM 1507 N N . ALA A 1 263 ? 172.200 163.527 100.341 1.00 48.51 270 ALA A N 1
ATOM 1508 C CA . ALA A 1 263 ? 171.614 163.924 99.065 1.00 48.51 270 ALA A CA 1
ATOM 1509 C C . ALA A 1 263 ? 171.684 162.877 97.961 1.00 48.51 270 ALA A C 1
ATOM 1510 O O . ALA A 1 263 ? 170.972 163.025 96.962 1.00 48.51 270 ALA A O 1
ATOM 1512 N N . TYR A 1 264 ? 172.554 161.867 98.073 1.00 54.50 271 TYR A N 1
ATOM 1513 C CA . TYR A 1 264 ? 172.742 160.850 97.034 1.00 54.50 271 TYR A CA 1
ATOM 1514 C C . TYR A 1 264 ? 173.405 161.405 95.778 1.00 54.50 271 TYR A C 1
ATOM 1515 O O . TYR A 1 264 ? 173.804 160.636 94.899 1.00 54.50 271 TYR A O 1
ATOM 1524 N N . THR A 1 265 ? 173.531 162.726 95.681 1.00 55.80 272 THR A N 1
ATOM 1525 C CA . THR A 1 265 ? 174.026 163.381 94.478 1.00 55.80 272 THR A CA 1
ATOM 1526 C C . THR A 1 265 ? 174.237 164.853 94.788 1.00 55.80 272 THR A C 1
ATOM 1527 O O . THR A 1 265 ? 173.450 165.450 95.525 1.00 55.80 272 THR A O 1
ATOM 1531 N N . SER A 1 266 ? 175.293 165.432 94.225 1.00 65.36 273 SER A N 1
ATOM 1532 C CA . SER A 1 266 ? 175.554 166.852 94.400 1.00 65.36 273 SER A CA 1
ATOM 1533 C C . SER A 1 266 ? 176.225 167.394 93.149 1.00 65.36 273 SER A C 1
ATOM 1534 O O . SER A 1 266 ? 176.708 166.640 92.301 1.00 65.36 273 SER A O 1
ATOM 1537 N N . GLU A 1 267 ? 176.228 168.718 93.036 1.00 73.42 274 GLU A N 1
ATOM 1538 C CA . GLU A 1 267 ? 176.932 169.420 91.976 1.00 73.42 274 GLU A CA 1
ATOM 1539 C C . GLU A 1 267 ? 177.925 170.390 92.600 1.00 73.42 274 GLU A C 1
ATOM 1540 O O . GLU A 1 267 ? 177.596 171.114 93.544 1.00 73.42 274 GLU A O 1
ATOM 1542 N N . CYS A 1 268 ? 179.146 170.399 92.071 1.00 71.65 275 CYS A N 1
ATOM 1543 C CA . CYS A 1 268 ? 180.202 171.218 92.651 1.00 71.65 275 CYS A CA 1
ATOM 1544 C C . CYS A 1 268 ? 180.017 172.670 92.228 1.00 71.65 275 CYS A C 1
ATOM 1545 O O . CYS A 1 268 ? 180.016 172.986 91.034 1.00 71.65 275 CYS A O 1
ATOM 1548 N N . PHE A 1 269 ? 179.837 173.541 93.208 1.00 71.62 276 PHE A N 1
ATOM 1549 C CA . PHE A 1 269 ? 179.642 174.980 93.160 1.00 71.62 276 PHE A CA 1
ATOM 1550 C C . PHE A 1 269 ? 180.983 175.698 93.064 1.00 71.62 276 PHE A C 1
ATOM 1551 O O . PHE A 1 269 ? 182.017 175.146 93.451 1.00 71.62 276 PHE A O 1
ATOM 1559 N N . PRO A 1 270 ? 181.004 176.923 92.541 1.00 73.80 277 PRO A N 1
ATOM 1560 C CA . PRO A 1 270 ? 182.251 177.693 92.547 1.00 73.80 277 PRO A CA 1
ATOM 1561 C C . PRO A 1 270 ? 182.737 177.915 93.970 1.00 73.80 277 PRO A C 1
ATOM 1562 O O . PRO A 1 270 ? 181.944 178.112 94.892 1.00 73.80 277 PRO A O 1
ATOM 1566 N N . CYS A 1 271 ? 184.055 177.868 94.141 1.00 80.80 278 CYS A N 1
ATOM 1567 C CA . CYS A 1 271 ? 184.639 178.001 95.467 1.00 80.80 278 CYS A CA 1
ATOM 1568 C C . CYS A 1 271 ? 184.342 179.376 96.050 1.00 80.80 278 CYS A C 1
ATOM 1569 O O . CYS A 1 271 ? 184.342 180.385 95.340 1.00 80.80 278 CYS A O 1
ATOM 1572 N N . LYS A 1 272 ? 184.086 179.408 97.355 1.00 82.07 279 LYS A N 1
ATOM 1573 C CA . LYS A 1 272 ? 183.740 180.654 98.017 1.00 82.07 279 LYS A CA 1
ATOM 1574 C C . LYS A 1 272 ? 184.925 181.618 97.981 1.00 82.07 279 LYS A C 1
ATOM 1575 O O . LYS A 1 272 ? 186.083 181.192 97.997 1.00 82.07 279 LYS A O 1
ATOM 1577 N N . PRO A 1 273 ? 184.663 182.924 97.917 1.00 87.25 280 PRO A N 1
ATOM 1578 C CA . PRO A 1 273 ? 185.763 183.894 97.913 1.00 87.25 280 PRO A CA 1
ATOM 1579 C C . PRO A 1 273 ? 186.585 183.798 99.188 1.00 87.25 280 PRO A C 1
ATOM 1580 O O . PRO A 1 273 ? 186.063 183.507 100.267 1.00 87.25 280 PRO A O 1
ATOM 1584 N N . GLY A 1 274 ? 187.883 184.047 99.055 1.00 90.08 281 GLY A N 1
ATOM 1585 C CA . GLY A 1 274 ? 188.809 183.857 100.149 1.00 90.08 281 GLY A CA 1
ATOM 1586 C C . GLY A 1 274 ? 189.340 182.450 100.296 1.00 90.08 281 GLY A C 1
ATOM 1587 O O . GLY A 1 274 ? 190.012 182.162 101.293 1.00 90.08 281 GLY A O 1
ATOM 1588 N N . THR A 1 275 ? 189.050 181.562 99.348 1.00 87.53 282 THR A N 1
ATOM 1589 C CA . THR A 1 275 ? 189.547 180.194 99.363 1.00 87.53 282 THR A CA 1
ATOM 1590 C C . THR A 1 275 ? 189.965 179.804 97.952 1.00 87.53 282 THR A C 1
ATOM 1591 O O . THR A 1 275 ? 189.543 180.415 96.968 1.00 87.53 282 THR A O 1
ATOM 1595 N N . TYR A 1 276 ? 190.807 178.775 97.861 1.00 88.71 283 TYR A N 1
ATOM 1596 C CA . TYR A 1 276 ? 191.341 178.333 96.581 1.00 88.71 283 TYR A CA 1
ATOM 1597 C C . TYR A 1 276 ? 191.299 176.814 96.510 1.00 88.71 283 TYR A C 1
ATOM 1598 O O . TYR A 1 276 ? 191.444 176.127 97.524 1.00 88.71 283 TYR A O 1
ATOM 1607 N N . ALA A 1 277 ? 191.104 176.295 95.297 1.00 80.85 284 ALA A N 1
ATOM 1608 C CA . ALA A 1 277 ? 191.161 174.853 95.036 1.00 80.85 284 ALA A CA 1
ATOM 1609 C C . ALA A 1 277 ? 191.969 174.656 93.754 1.00 80.85 284 ALA A C 1
ATOM 1610 O O . ALA A 1 277 ? 191.412 174.634 92.653 1.00 80.85 284 ALA A O 1
ATOM 1612 N N . ALA A 1 278 ? 193.286 174.509 93.906 1.00 80.54 285 ALA A N 1
ATOM 1613 C CA . ALA A 1 278 ? 194.156 174.399 92.739 1.00 80.54 285 ALA A CA 1
ATOM 1614 C C . ALA A 1 278 ? 194.014 173.044 92.058 1.00 80.54 285 ALA A C 1
ATOM 1615 O O . ALA A 1 278 ? 194.108 172.949 90.829 1.00 80.54 285 ALA A O 1
ATOM 1617 N N . LYS A 1 279 ? 193.795 171.986 92.834 1.00 73.85 286 LYS A N 1
ATOM 1618 C CA . LYS A 1 279 ? 193.705 170.636 92.294 1.00 73.85 286 LYS A CA 1
ATOM 1619 C C . LYS A 1 279 ? 192.245 170.249 92.100 1.00 73.85 286 LYS A C 1
ATOM 1620 O O . LYS A 1 279 ? 191.412 170.480 92.982 1.00 73.85 286 LYS A O 1
ATOM 1622 N N . GLN A 1 280 ? 191.941 169.661 90.946 1.00 74.27 287 GLN A N 1
ATOM 1623 C CA . GLN A 1 280 ? 190.577 169.249 90.652 1.00 74.27 287 GLN A CA 1
ATOM 1624 C C . GLN A 1 280 ? 190.150 168.108 91.569 1.00 74.27 287 GLN A C 1
ATOM 1625 O O . GLN A 1 280 ? 190.971 167.324 92.051 1.00 74.27 287 GLN A O 1
ATOM 1631 N N . GLY A 1 281 ? 188.845 168.029 91.815 1.00 71.90 288 GLY A N 1
ATOM 1632 C CA . GLY A 1 281 ? 188.315 167.011 92.698 1.00 71.90 288 GLY A CA 1
ATOM 1633 C C . GLY A 1 281 ? 188.604 167.233 94.161 1.00 71.90 288 GLY A C 1
ATOM 1634 O O . GLY A 1 281 ? 188.571 166.275 94.939 1.00 71.90 288 GLY A O 1
ATOM 1635 N N . SER A 1 282 ? 188.892 168.463 94.561 1.00 69.64 289 SER A N 1
ATOM 1636 C CA . SER A 1 282 ? 189.208 168.737 95.956 1.00 69.64 289 SER A CA 1
ATOM 1637 C C . SER A 1 282 ? 187.955 168.592 96.812 1.00 69.64 289 SER A C 1
ATOM 1638 O O . SER A 1 282 ? 186.924 169.197 96.498 1.00 69.64 289 SER A O 1
ATOM 1641 N N . PRO A 1 283 ? 187.997 167.797 97.883 1.00 71.12 290 PRO A N 1
ATOM 1642 C CA . PRO A 1 283 ? 186.818 167.683 98.755 1.00 71.12 290 PRO A CA 1
ATOM 1643 C C . PRO A 1 283 ? 186.385 169.004 99.358 1.00 71.12 290 PRO A C 1
ATOM 1644 O O . PRO A 1 283 ? 185.185 169.218 99.565 1.00 71.12 290 PRO A O 1
ATOM 1648 N N . PHE A 1 284 ? 187.326 169.896 99.652 1.00 75.29 291 PHE A N 1
ATOM 1649 C CA . PHE A 1 284 ? 186.995 171.213 100.172 1.00 75.29 291 PHE A CA 1
ATOM 1650 C C . PHE A 1 284 ? 188.127 172.167 99.828 1.00 75.29 291 PHE A C 1
ATOM 1651 O O . PHE A 1 284 ? 189.287 171.761 99.717 1.00 75.29 291 PHE A O 1
ATOM 1659 N N . CYS A 1 285 ? 187.774 173.436 99.652 1.00 82.52 292 CYS A N 1
ATOM 1660 C CA . CYS A 1 285 ? 188.759 174.447 99.304 1.00 82.52 292 CYS A CA 1
ATOM 1661 C C . CYS A 1 285 ? 189.756 174.653 100.437 1.00 82.52 292 CYS A C 1
ATOM 1662 O O . CYS A 1 285 ? 189.409 174.607 101.620 1.00 82.52 292 CYS A O 1
ATOM 1665 N N . LYS A 1 286 ? 191.011 174.884 100.062 1.00 91.48 293 LYS A N 1
ATOM 1666 C CA . LYS A 1 286 ? 192.032 175.254 101.029 1.00 91.48 293 LYS A CA 1
ATOM 1667 C C . LYS A 1 286 ? 191.825 176.702 101.450 1.00 91.48 293 LYS A C 1
ATOM 1668 O O . LYS A 1 286 ? 191.637 177.583 100.605 1.00 91.48 293 LYS A O 1
ATOM 1670 N N . LEU A 1 287 ? 191.848 176.945 102.756 1.00 96.44 294 LEU A N 1
ATOM 1671 C CA . LEU A 1 287 ? 191.637 178.290 103.271 1.00 96.44 294 LEU A CA 1
ATOM 1672 C C . LEU A 1 287 ? 192.851 179.157 102.957 1.00 96.44 294 LEU A C 1
ATOM 1673 O O . LEU A 1 287 ? 193.994 178.740 103.167 1.00 96.44 294 LEU A O 1
ATOM 1678 N N . CYS A 1 288 ? 192.603 180.361 102.448 1.00 99.35 295 CYS A N 1
ATOM 1679 C CA . CYS A 1 288 ? 193.686 181.181 101.923 1.00 99.35 295 CYS A CA 1
ATOM 1680 C C . CYS A 1 288 ? 194.628 181.613 103.044 1.00 99.35 295 CYS A C 1
ATOM 1681 O O . CYS A 1 288 ? 194.173 182.010 104.123 1.00 99.35 295 CYS A O 1
ATOM 1684 N N . PRO A 1 289 ? 195.938 181.547 102.826 1.00 100.46 296 PRO A N 1
ATOM 1685 C CA . PRO A 1 289 ? 196.884 182.059 103.823 1.00 100.46 296 PRO A CA 1
ATOM 1686 C C . PRO A 1 289 ? 196.779 183.571 103.953 1.00 100.46 296 PRO A C 1
ATOM 1687 O O . PRO A 1 289 ? 196.215 184.267 103.107 1.00 100.46 296 PRO A O 1
ATOM 1691 N N . ALA A 1 290 ? 197.347 184.075 105.044 1.00 99.93 297 ALA A N 1
ATOM 1692 C CA . ALA A 1 290 ? 197.168 185.469 105.418 1.00 99.93 297 ALA A CA 1
ATOM 1693 C C . ALA A 1 290 ? 197.819 186.410 104.409 1.00 99.93 297 ALA A C 1
ATOM 1694 O O . ALA A 1 290 ? 198.755 186.045 103.693 1.00 99.93 297 ALA A O 1
ATOM 1696 N N . ASN A 1 291 ? 197.288 187.634 104.353 1.00 105.53 298 ASN A N 1
ATOM 1697 C CA . ASN A 1 291 ? 197.835 188.722 103.541 1.00 105.53 298 ASN A CA 1
ATOM 1698 C C . ASN A 1 291 ? 197.782 188.411 102.048 1.00 105.53 298 ASN A C 1
ATOM 1699 O O . ASN A 1 291 ? 198.518 189.004 101.255 1.00 105.53 298 ASN A O 1
ATOM 1704 N N . TYR A 1 292 ? 196.905 187.494 101.642 1.00 105.80 299 TYR A N 1
ATOM 1705 C CA . TYR A 1 292 ? 196.748 187.134 100.239 1.00 105.80 299 TYR A CA 1
ATOM 1706 C C . TYR A 1 292 ? 195.310 187.363 99.797 1.00 105.80 299 TYR A C 1
ATOM 1707 O O . TYR A 1 292 ? 194.368 187.136 100.562 1.00 105.80 299 TYR A O 1
ATOM 1716 N N . TYR A 1 293 ? 195.156 187.812 98.555 1.00 105.24 300 TYR A N 1
ATOM 1717 C CA . TYR A 1 293 ? 193.860 188.094 97.955 1.00 105.24 300 TYR A CA 1
ATOM 1718 C C . TYR A 1 293 ? 193.327 186.842 97.272 1.00 105.24 300 TYR A C 1
ATOM 1719 O O . TYR A 1 293 ? 194.102 186.005 96.800 1.00 105.24 300 TYR A O 1
ATOM 1728 N N . SER A 1 294 ? 192.003 186.716 97.219 1.00 96.54 301 SER A N 1
ATOM 1729 C CA . SER A 1 294 ? 191.380 185.568 96.567 1.00 96.54 301 SER A CA 1
ATOM 1730 C C . SER A 1 294 ? 189.941 185.907 96.215 1.00 96.54 301 SER A C 1
ATOM 1731 O O . SER A 1 294 ? 189.178 186.345 97.081 1.00 96.54 301 SER A O 1
ATOM 1734 N N . ASN A 1 295 ? 189.576 185.699 94.955 1.00 95.53 302 ASN A N 1
ATOM 1735 C CA . ASN A 1 295 ? 188.200 185.855 94.515 1.00 95.53 302 ASN A CA 1
ATOM 1736 C C . ASN A 1 295 ? 187.541 184.485 94.369 1.00 95.53 302 ASN A C 1
ATOM 1737 O O . ASN A 1 295 ? 188.203 183.445 94.350 1.00 95.53 302 ASN A O 1
ATOM 1742 N N . LYS A 1 296 ? 186.212 184.493 94.273 1.00 91.58 303 LYS A N 1
ATOM 1743 C CA . LYS A 1 296 ? 185.463 183.248 94.162 1.00 91.58 303 LYS A CA 1
ATOM 1744 C C . LYS A 1 296 ? 185.821 182.517 92.874 1.00 91.58 303 LYS A C 1
ATOM 1745 O O . LYS A 1 296 ? 185.871 183.116 91.795 1.00 91.58 303 LYS A O 1
ATOM 1751 N N . GLY A 1 297 ? 186.078 181.217 92.992 1.00 88.86 304 GLY A N 1
ATOM 1752 C CA . GLY A 1 297 ? 186.394 180.393 91.847 1.00 88.86 304 GLY A CA 1
ATOM 1753 C C . GLY A 1 297 ? 187.812 180.509 91.338 1.00 88.86 304 GLY A C 1
ATOM 1754 O O . GLY A 1 297 ? 188.139 179.876 90.326 1.00 88.86 304 GLY A O 1
ATOM 1755 N N . GLU A 1 298 ? 188.663 181.292 91.995 1.00 92.45 305 GLU A N 1
ATOM 1756 C CA . GLU A 1 298 ? 190.038 181.447 91.542 1.00 92.45 305 GLU A CA 1
ATOM 1757 C C . GLU A 1 298 ? 190.822 180.159 91.760 1.00 92.45 305 GLU A C 1
ATOM 1758 O O . GLU A 1 298 ? 190.628 179.453 92.753 1.00 92.45 305 GLU A O 1
ATOM 1764 N N . THR A 1 299 ? 191.713 179.854 90.813 1.00 89.52 306 THR A N 1
ATOM 1765 C CA . THR A 1 299 ? 192.512 178.636 90.911 1.00 89.52 306 THR A CA 1
ATOM 1766 C C . THR A 1 299 ? 193.431 178.673 92.125 1.00 89.52 306 THR A C 1
ATOM 1767 O O . THR A 1 299 ? 193.597 177.662 92.819 1.00 89.52 306 THR A O 1
ATOM 1771 N N . SER A 1 300 ? 194.042 179.824 92.395 1.00 94.23 307 SER A N 1
ATOM 1772 C CA . SER A 1 300 ? 194.932 179.975 93.537 1.00 94.23 307 SER A CA 1
ATOM 1773 C C . SER A 1 300 ? 194.883 181.419 94.014 1.00 94.23 307 SER A C 1
ATOM 1774 O O . SER A 1 300 ? 194.493 182.325 93.274 1.00 94.23 307 SER A O 1
ATOM 1777 N N . CYS A 1 301 ? 195.282 181.621 95.267 1.00 102.44 308 CYS A N 1
ATOM 1778 C CA . CYS A 1 301 ? 195.244 182.952 95.856 1.00 102.44 308 CYS A CA 1
ATOM 1779 C C . CYS A 1 301 ? 196.246 183.876 95.177 1.00 102.44 308 CYS A C 1
ATOM 1780 O O . CYS A 1 301 ? 197.386 183.492 94.900 1.00 102.44 308 CYS A O 1
ATOM 1783 N N . ALA A 1 302 ? 195.810 185.100 94.904 1.00 107.98 309 ALA A N 1
ATOM 1784 C CA . ALA A 1 302 ? 196.678 186.137 94.360 1.00 107.98 309 ALA A CA 1
ATOM 1785 C C . ALA A 1 302 ? 197.303 186.933 95.498 1.00 107.98 309 ALA A C 1
ATOM 1786 O O . ALA A 1 302 ? 196.578 187.409 96.379 1.00 107.98 309 ALA A O 1
ATOM 1788 N N . PRO A 1 303 ? 198.626 187.084 95.530 1.00 112.42 310 PRO A N 1
ATOM 1789 C CA . PRO A 1 303 ? 199.252 187.842 96.620 1.00 112.42 310 PRO A CA 1
ATOM 1790 C C . PRO A 1 303 ? 198.764 189.283 96.644 1.00 112.42 310 PRO A C 1
ATOM 1791 O O . PRO A 1 303 ? 198.542 189.903 95.602 1.00 112.42 310 PRO A O 1
ATOM 1795 N N . CYS A 1 304 ? 198.596 189.812 97.851 1.00 113.81 311 CYS A N 1
ATOM 1796 C CA . CYS A 1 304 ? 198.080 191.158 98.037 1.00 113.81 311 CYS A CA 1
ATOM 1797 C C . CYS A 1 304 ? 199.215 192.176 98.030 1.00 113.81 311 CYS A C 1
ATOM 1798 O O . CYS A 1 304 ? 200.393 191.837 98.168 1.00 113.81 311 CYS A O 1
ATOM 1801 N N . ASP A 1 305 ? 198.841 193.442 97.865 1.00 109.71 312 ASP A N 1
ATOM 1802 C CA . ASP A 1 305 ? 199.814 194.521 97.827 1.00 109.71 312 ASP A CA 1
ATOM 1803 C C . ASP A 1 305 ? 200.438 194.726 99.207 1.00 109.71 312 ASP A C 1
ATOM 1804 O O . ASP A 1 305 ? 199.932 194.256 100.229 1.00 109.71 312 ASP A O 1
ATOM 1806 N N . ALA A 1 306 ? 201.570 195.433 99.223 1.00 106.84 313 ALA A N 1
ATOM 1807 C CA . ALA A 1 306 ? 202.268 195.683 100.480 1.00 106.84 313 ALA A CA 1
ATOM 1808 C C . ALA A 1 306 ? 201.441 196.557 101.415 1.00 106.84 313 ALA A C 1
ATOM 1809 O O . ALA A 1 306 ? 201.403 196.315 102.627 1.00 106.84 313 ALA A O 1
ATOM 1811 N N . ASP A 1 307 ? 200.771 197.576 100.873 1.00 105.53 314 ASP A N 1
ATOM 1812 C CA . ASP A 1 307 ? 200.029 198.511 101.711 1.00 105.53 314 ASP A CA 1
ATOM 1813 C C . ASP A 1 307 ? 198.747 197.910 102.273 1.00 105.53 314 ASP A C 1
ATOM 1814 O O . ASP A 1 307 ? 198.186 198.464 103.224 1.00 105.53 314 ASP A O 1
ATOM 1816 N N . LYS A 1 308 ? 198.272 196.801 101.716 1.00 104.42 315 LYS A N 1
ATOM 1817 C CA . LYS A 1 308 ? 197.024 196.181 102.138 1.00 104.42 315 LYS A CA 1
ATOM 1818 C C . LYS A 1 308 ? 197.304 194.807 102.730 1.00 104.42 315 LYS A C 1
ATOM 1819 O O . LYS A 1 308 ? 197.979 193.983 102.105 1.00 104.42 315 LYS A O 1
ATOM 1821 N N . TYR A 1 309 ? 196.778 194.560 103.926 1.00 101.97 316 TYR A N 1
ATOM 1822 C CA . TYR A 1 309 ? 196.928 193.281 104.602 1.00 101.97 316 TYR A CA 1
ATOM 1823 C C . TYR A 1 309 ? 195.563 192.626 104.750 1.00 101.97 316 TYR A C 1
ATOM 1824 O O . TYR A 1 309 ? 194.562 193.305 104.993 1.00 101.97 316 TYR A O 1
ATOM 1833 N N . SER A 1 310 ? 195.524 191.307 104.585 1.00 104.34 317 SER A N 1
ATOM 1834 C CA . SER A 1 310 ? 194.297 190.537 104.718 1.00 104.34 317 SER A CA 1
ATOM 1835 C C . SER A 1 310 ? 194.488 189.451 105.764 1.00 104.34 317 SER A C 1
ATOM 1836 O O . SER A 1 310 ? 195.541 188.809 105.822 1.00 104.34 317 SER A O 1
ATOM 1839 N N . GLU A 1 311 ? 193.465 189.247 106.588 1.00 100.90 318 GLU A N 1
ATOM 1840 C CA . GLU A 1 311 ? 193.522 188.208 107.599 1.00 100.90 318 GLU A CA 1
ATOM 1841 C C . GLU A 1 311 ? 193.526 186.829 106.943 1.00 100.90 318 GLU A C 1
ATOM 1842 O O . GLU A 1 311 ? 193.375 186.683 105.727 1.00 100.90 318 GLU A O 1
ATOM 1844 N N . LYS A 1 312 ? 193.709 185.806 107.775 1.00 99.10 319 LYS A N 1
ATOM 1845 C CA . LYS A 1 312 ? 193.734 184.425 107.310 1.00 99.10 319 LYS A CA 1
ATOM 1846 C C . LYS A 1 312 ? 192.428 184.072 106.609 1.00 99.10 319 LYS A C 1
ATOM 1847 O O . LYS A 1 312 ? 191.370 184.014 107.243 1.00 99.10 319 LYS A O 1
ATOM 1853 N N . GLY A 1 313 ? 192.496 183.834 105.303 1.00 98.75 320 GLY A N 1
ATOM 1854 C CA . GLY A 1 313 ? 191.307 183.542 104.520 1.00 98.75 320 GLY A CA 1
ATOM 1855 C C . GLY A 1 313 ? 190.334 184.692 104.386 1.00 98.75 320 GLY A C 1
ATOM 1856 O O . GLY A 1 313 ? 189.119 184.487 104.505 1.00 98.75 320 GLY A O 1
ATOM 1857 N N . SER A 1 314 ? 190.834 185.899 104.138 1.00 100.70 321 SER A N 1
ATOM 1858 C CA . SER A 1 314 ? 190.000 187.075 103.933 1.00 100.70 321 SER A CA 1
ATOM 1859 C C . SER A 1 314 ? 189.963 187.408 102.449 1.00 100.70 321 SER A C 1
ATOM 1860 O O . SER A 1 314 ? 191.014 187.577 101.821 1.00 100.70 321 SER A O 1
ATOM 1863 N N . SER A 1 315 ? 188.754 187.495 101.892 1.00 99.91 322 SER A N 1
ATOM 1864 C CA . SER A 1 315 ? 188.617 187.751 100.462 1.00 99.91 322 SER A CA 1
ATOM 1865 C C . SER A 1 315 ? 189.091 189.152 100.094 1.00 99.91 322 SER A C 1
ATOM 1866 O O . SER A 1 315 ? 189.751 189.337 99.066 1.00 99.91 322 SER A O 1
ATOM 1869 N N . THR A 1 316 ? 188.768 190.147 100.915 1.00 102.59 323 THR A N 1
ATOM 1870 C CA . THR A 1 316 ? 189.065 191.541 100.612 1.00 102.59 323 THR A CA 1
ATOM 1871 C C . THR A 1 316 ? 190.200 192.031 101.502 1.00 102.59 323 THR A C 1
ATOM 1872 O O . THR A 1 316 ? 190.138 191.892 102.728 1.00 102.59 323 THR A O 1
ATOM 1876 N N . CYS A 1 317 ? 191.229 192.603 100.883 1.00 104.29 324 CYS A N 1
ATOM 1877 C CA . CYS A 1 317 ? 192.320 193.205 101.630 1.00 104.29 324 CYS A CA 1
ATOM 1878 C C . CYS A 1 317 ? 191.881 194.532 102.244 1.00 104.29 324 CYS A C 1
ATOM 1879 O O . CYS A 1 317 ? 190.929 195.174 101.791 1.00 104.29 324 CYS A O 1
ATOM 1882 N N . LYS A 1 318 ? 192.592 194.940 103.291 1.00 102.02 325 LYS A N 1
ATOM 1883 C CA . LYS A 1 318 ? 192.337 196.213 103.948 1.00 102.02 325 LYS A CA 1
ATOM 1884 C C . LYS A 1 318 ? 193.659 196.921 104.201 1.00 102.02 325 LYS A C 1
ATOM 1885 O O . LYS A 1 318 ? 194.703 196.282 104.360 1.00 102.02 325 LYS A O 1
ATOM 1891 N N . VAL A 1 319 ? 193.599 198.254 104.239 1.00 101.47 326 VAL A N 1
ATOM 1892 C CA . VAL A 1 319 ? 194.808 199.056 104.377 1.00 101.47 326 VAL A CA 1
ATOM 1893 C C . VAL A 1 319 ? 195.453 198.803 105.732 1.00 101.47 326 VAL A C 1
ATOM 1894 O O . VAL A 1 319 ? 194.775 198.731 106.766 1.00 101.47 326 VAL A O 1
ATOM 1898 N N . ARG A 1 320 ? 196.774 198.657 105.728 1.00 98.07 327 ARG A N 1
ATOM 1899 C CA . ARG A 1 320 ? 197.507 198.460 106.970 1.00 98.07 327 ARG A CA 1
ATOM 1900 C C . ARG A 1 320 ? 197.385 199.708 107.839 1.00 98.07 327 ARG A C 1
ATOM 1901 O O . ARG A 1 320 ? 197.626 200.822 107.354 1.00 98.07 327 ARG A O 1
ATOM 1909 N N . PRO A 1 321 ? 197.012 199.573 109.109 1.00 98.90 328 PRO A N 1
ATOM 1910 C CA . PRO A 1 321 ? 196.790 200.755 109.949 1.00 98.90 328 PRO A CA 1
ATOM 1911 C C . PRO A 1 321 ? 198.100 201.430 110.327 1.00 98.90 328 PRO A C 1
ATOM 1912 O O . PRO A 1 321 ? 199.191 200.875 110.194 1.00 98.90 328 PRO A O 1
ATOM 1916 N N . ALA A 1 322 ? 197.971 202.667 110.798 1.00 98.17 329 ALA A N 1
ATOM 1917 C CA . ALA A 1 322 ? 199.127 203.404 111.286 1.00 98.17 329 ALA A CA 1
ATOM 1918 C C . ALA A 1 322 ? 199.574 202.857 112.636 1.00 98.17 329 ALA A C 1
ATOM 1919 O O . ALA A 1 322 ? 198.755 202.592 113.520 1.00 98.17 329 ALA A O 1
ATOM 1921 N N . CYS A 1 323 ? 200.884 202.688 112.791 1.00 97.14 330 CYS A N 1
ATOM 1922 C CA . CYS A 1 323 ? 201.428 202.138 114.023 1.00 97.14 330 CYS A CA 1
ATOM 1923 C C . CYS A 1 323 ? 201.244 203.109 115.183 1.00 97.14 330 CYS A C 1
ATOM 1924 O O . CYS A 1 323 ? 201.322 204.329 115.023 1.00 97.14 330 CYS A O 1
ATOM 1927 N N . THR A 1 324 ? 200.993 202.550 116.362 1.00 88.48 331 THR A N 1
ATOM 1928 C CA . THR A 1 324 ? 200.846 203.314 117.591 1.00 88.48 331 THR A CA 1
ATOM 1929 C C . THR A 1 324 ? 201.856 202.825 118.620 1.00 88.48 331 THR A C 1
ATOM 1930 O O . THR A 1 324 ? 202.557 201.831 118.418 1.00 88.48 331 THR A O 1
ATOM 1934 N N . ASP A 1 325 ? 201.921 203.547 119.740 1.00 84.09 332 ASP A N 1
ATOM 1935 C CA . ASP A 1 325 ? 202.785 203.145 120.842 1.00 84.09 332 ASP A CA 1
ATOM 1936 C C . ASP A 1 325 ? 202.331 201.822 121.449 1.00 84.09 332 ASP A C 1
ATOM 1937 O O . ASP A 1 325 ? 203.153 201.085 122.002 1.00 84.09 332 ASP A O 1
ATOM 1942 N N . LYS A 1 326 ? 201.045 201.489 121.322 1.00 73.96 333 LYS A N 1
ATOM 1943 C CA . LYS A 1 326 ? 200.510 200.280 121.936 1.00 73.96 333 LYS A CA 1
ATOM 1944 C C . LYS A 1 326 ? 201.032 199.003 121.287 1.00 73.96 333 LYS A C 1
ATOM 1945 O O . LYS A 1 326 ? 200.815 197.916 121.832 1.00 73.96 333 LYS A O 1
ATOM 1951 N N . ASP A 1 327 ? 201.709 199.105 120.146 1.00 78.03 334 ASP A N 1
ATOM 1952 C CA . ASP A 1 327 ? 202.212 197.932 119.442 1.00 78.03 334 ASP A CA 1
ATOM 1953 C C . ASP A 1 327 ? 203.595 197.496 119.910 1.00 78.03 334 ASP A C 1
ATOM 1954 O O . ASP A 1 327 ? 204.160 196.567 119.324 1.00 78.03 334 ASP A O 1
ATOM 1956 N N . TYR A 1 328 ? 204.155 198.135 120.934 1.00 79.92 335 TYR A N 1
ATOM 1957 C CA . TYR A 1 328 ? 205.493 197.810 121.407 1.00 79.92 335 TYR A CA 1
ATOM 1958 C C . TYR A 1 328 ? 205.444 196.994 122.693 1.00 79.92 335 TYR A C 1
ATOM 1959 O O . TYR A 1 328 ? 204.458 197.016 123.433 1.00 79.92 335 TYR A O 1
ATOM 1968 N N . PHE A 1 329 ? 206.532 196.272 122.950 1.00 64.35 336 PHE A N 1
ATOM 1969 C CA . PHE A 1 329 ? 206.768 195.615 124.227 1.00 64.35 336 PHE A CA 1
ATOM 1970 C C . PHE A 1 329 ? 208.266 195.582 124.493 1.00 64.35 336 PHE A C 1
ATOM 1971 O O . PHE A 1 329 ? 209.051 195.233 123.608 1.00 64.35 336 PHE A O 1
ATOM 1979 N N . TYR A 1 330 ? 208.659 195.959 125.709 1.00 58.53 337 TYR A N 1
ATOM 1980 C CA . TYR A 1 330 ? 210.059 196.187 126.036 1.00 58.53 337 TYR A CA 1
ATOM 1981 C C . TYR A 1 330 ? 210.646 195.033 126.840 1.00 58.53 337 TYR A C 1
ATOM 1982 O O . TYR A 1 330 ? 210.059 194.566 127.820 1.00 58.53 337 TYR A O 1
ATOM 1991 N N . THR A 1 331 ? 211.831 194.597 126.420 1.00 63.61 338 THR A N 1
ATOM 1992 C CA . THR A 1 331 ? 212.484 193.430 126.993 1.00 63.61 338 THR A CA 1
ATOM 1993 C C . THR A 1 331 ? 213.906 193.820 127.382 1.00 63.61 338 THR A C 1
ATOM 1994 O O . THR A 1 331 ? 214.499 194.733 126.803 1.00 63.61 338 THR A O 1
ATOM 1998 N N . HIS A 1 332 ? 214.450 193.110 128.370 1.00 67.26 339 HIS A N 1
ATOM 1999 C CA . HIS A 1 332 ? 215.858 193.225 128.720 1.00 67.26 339 HIS A CA 1
ATOM 2000 C C . HIS A 1 332 ? 216.664 192.193 127.945 1.00 67.26 339 HIS A C 1
ATOM 2001 O O . HIS A 1 332 ? 216.352 191.000 127.966 1.00 67.26 339 HIS A O 1
ATOM 2008 N N . THR A 1 333 ? 217.706 192.662 127.265 1.00 80.71 340 THR A N 1
ATOM 2009 C CA . THR A 1 333 ? 218.544 191.774 126.476 1.00 80.71 340 THR A CA 1
ATOM 2010 C C . THR A 1 333 ? 219.326 190.827 127.378 1.00 80.71 340 THR A C 1
ATOM 2011 O O . THR A 1 333 ? 219.594 191.114 128.548 1.00 80.71 340 THR A O 1
ATOM 2015 N N . ALA A 1 334 ? 219.686 189.676 126.817 1.00 91.19 341 ALA A N 1
ATOM 2016 C CA . ALA A 1 334 ? 220.556 188.751 127.526 1.00 91.19 341 ALA A CA 1
ATOM 2017 C C . ALA A 1 334 ? 221.906 189.407 127.784 1.00 91.19 341 ALA A C 1
ATOM 2018 O O . ALA A 1 334 ? 222.436 190.130 126.935 1.00 91.19 341 ALA A O 1
ATOM 2020 N N . CYS A 1 335 ? 222.458 189.160 128.968 1.00 100.12 342 CYS A N 1
ATOM 2021 C CA . CYS A 1 335 ? 223.694 189.818 129.364 1.00 100.12 342 CYS A CA 1
ATOM 2022 C C . CYS A 1 335 ? 224.858 189.314 128.521 1.00 100.12 342 CYS A C 1
ATOM 2023 O O . CYS A 1 335 ? 225.067 188.104 128.388 1.00 100.12 342 CYS A O 1
ATOM 2026 N N . ASP A 1 336 ? 225.616 190.247 127.953 1.00 112.28 343 ASP A N 1
ATOM 2027 C CA . ASP A 1 336 ? 226.768 189.906 127.137 1.00 112.28 343 ASP A CA 1
ATOM 2028 C C . ASP A 1 336 ? 227.995 189.703 128.023 1.00 112.28 343 ASP A C 1
ATOM 2029 O O . ASP A 1 336 ? 227.907 189.650 129.253 1.00 112.28 343 ASP A O 1
ATOM 2031 N N . ALA A 1 337 ? 229.161 189.582 127.384 1.00 115.92 344 ALA A N 1
ATOM 2032 C CA . ALA A 1 337 ? 230.401 189.440 128.139 1.00 115.92 344 ALA A CA 1
ATOM 2033 C C . ALA A 1 337 ? 230.702 190.689 128.956 1.00 115.92 344 ALA A C 1
ATOM 2034 O O . ALA A 1 337 ? 231.330 190.600 130.017 1.00 115.92 344 ALA A O 1
ATOM 2036 N N . GLN A 1 338 ? 230.266 191.857 128.479 1.00 115.03 345 GLN A N 1
ATOM 2037 C CA . GLN A 1 338 ? 230.468 193.088 129.236 1.00 115.03 345 GLN A CA 1
ATOM 2038 C C . GLN A 1 338 ? 229.641 193.105 130.514 1.00 115.03 345 GLN A C 1
ATOM 2039 O O . GLN A 1 338 ? 230.046 193.725 131.504 1.00 115.03 345 GLN A O 1
ATOM 2041 N N . GLY A 1 339 ? 228.490 192.438 130.517 1.00 107.00 346 GLY A N 1
ATOM 2042 C CA . GLY A 1 339 ? 227.629 192.412 131.679 1.00 107.00 346 GLY A CA 1
ATOM 2043 C C . GLY A 1 339 ? 226.731 193.615 131.843 1.00 107.00 346 GLY A C 1
ATOM 2044 O O . GLY A 1 339 ? 226.198 193.822 132.940 1.00 107.00 346 GLY A O 1
ATOM 2045 N N . GLU A 1 340 ? 226.552 194.420 130.800 1.00 100.22 347 GLU A N 1
ATOM 2046 C CA . GLU A 1 340 ? 225.701 195.605 130.843 1.00 100.22 347 GLU A CA 1
ATOM 2047 C C . GLU A 1 340 ? 224.437 195.309 130.043 1.00 100.22 347 GLU A C 1
ATOM 2048 O O . GLU A 1 340 ? 224.445 195.359 128.810 1.00 100.22 347 GLU A O 1
ATOM 2050 N N . THR A 1 341 ? 223.353 195.000 130.749 1.00 94.15 348 THR A N 1
ATOM 2051 C CA . THR A 1 341 ? 222.087 194.709 130.091 1.00 94.15 348 THR A CA 1
ATOM 2052 C C . THR A 1 341 ? 221.507 195.972 129.466 1.00 94.15 348 THR A C 1
ATOM 2053 O O . THR A 1 341 ? 221.517 197.047 130.073 1.00 94.15 348 THR A O 1
ATOM 2057 N N . GLN A 1 342 ? 221.001 195.837 128.245 1.00 86.99 349 GLN A N 1
ATOM 2058 C CA . GLN A 1 342 ? 220.398 196.942 127.513 1.00 86.99 349 GLN A CA 1
ATOM 2059 C C . GLN A 1 342 ? 218.919 196.660 127.299 1.00 86.99 349 GLN A C 1
ATOM 2060 O O . GLN A 1 342 ? 218.545 195.551 126.906 1.00 86.99 349 GLN A O 1
ATOM 2066 N N . LEU A 1 343 ? 218.084 197.659 127.568 1.00 78.49 350 LEU A N 1
ATOM 2067 C CA . LEU A 1 343 ? 216.668 197.550 127.251 1.00 78.49 350 LEU A CA 1
ATOM 2068 C C . LEU A 1 343 ? 216.491 197.460 125.742 1.00 78.49 350 LEU A C 1
ATOM 2069 O O . LEU A 1 343 ? 217.189 198.141 124.985 1.00 78.49 350 LEU A O 1
ATOM 2074 N N . MET A 1 344 ? 215.567 196.611 125.301 1.00 75.17 351 MET A N 1
ATOM 2075 C CA . MET A 1 344 ? 215.314 196.416 123.882 1.00 75.17 351 MET A CA 1
ATOM 2076 C C . MET A 1 344 ? 213.822 196.492 123.607 1.00 75.17 351 MET A C 1
ATOM 2077 O O . MET A 1 344 ? 212.997 196.123 124.448 1.00 75.17 351 MET A O 1
ATOM 2079 N N . TYR A 1 345 ? 213.484 196.977 122.416 1.00 77.97 352 TYR A N 1
ATOM 2080 C CA . TYR A 1 345 ? 212.104 197.082 121.972 1.00 77.97 352 TYR A CA 1
ATOM 2081 C C . TYR A 1 345 ? 211.926 196.202 120.745 1.00 77.97 352 TYR A C 1
ATOM 2082 O O . TYR A 1 345 ? 212.746 196.247 119.822 1.00 77.97 352 TYR A O 1
ATOM 2091 N N . LYS A 1 346 ? 210.864 195.401 120.737 1.00 76.13 353 LYS A N 1
ATOM 2092 C CA . LYS A 1 346 ? 210.540 194.545 119.606 1.00 76.13 353 LYS A CA 1
ATOM 2093 C C . LYS A 1 346 ? 209.082 194.748 119.226 1.00 76.13 353 LYS A C 1
ATOM 2094 O O . LYS A 1 346 ? 208.215 194.851 120.098 1.00 76.13 353 LYS A O 1
ATOM 2096 N N . TRP A 1 347 ? 208.819 194.815 117.924 1.00 77.06 354 TRP A N 1
ATOM 2097 C CA . TRP A 1 347 ? 207.452 194.942 117.445 1.00 77.06 354 TRP A CA 1
ATOM 2098 C C . TRP A 1 347 ? 206.671 193.662 117.724 1.00 77.06 354 TRP A C 1
ATOM 2099 O O . TRP A 1 347 ? 207.241 192.583 117.912 1.00 77.06 354 TRP A O 1
ATOM 2110 N N . ALA A 1 348 ? 205.347 193.794 117.756 1.00 69.95 355 ALA A N 1
ATOM 2111 C CA . ALA A 1 348 ? 204.490 192.629 117.930 1.00 69.95 355 ALA A CA 1
ATOM 2112 C C . ALA A 1 348 ? 204.725 191.633 116.803 1.00 69.95 355 ALA A C 1
ATOM 2113 O O . ALA A 1 348 ? 204.816 192.008 115.631 1.00 69.95 355 ALA A O 1
ATOM 2115 N N . ILE A 1 349 ? 204.838 190.353 117.169 1.00 65.75 356 ILE A N 1
ATOM 2116 C CA . ILE A 1 349 ? 205.184 189.329 116.178 1.00 65.75 356 ILE A CA 1
ATOM 2117 C C . ILE A 1 349 ? 204.149 189.240 115.066 1.00 65.75 356 ILE A C 1
ATOM 2118 O O . ILE A 1 349 ? 204.542 189.208 113.891 1.00 65.75 356 ILE A O 1
ATOM 2120 N N . PRO A 1 350 ? 202.833 189.193 115.335 1.00 64.65 357 PRO A N 1
ATOM 2121 C CA . PRO A 1 350 ? 201.874 189.268 114.209 1.00 64.65 357 PRO A CA 1
ATOM 2122 C C . PRO A 1 350 ? 201.615 190.714 113.795 1.00 64.65 357 PRO A C 1
ATOM 2123 O O . PRO A 1 350 ? 200.505 191.251 113.910 1.00 64.65 357 PRO A O 1
ATOM 2127 N N . LYS A 1 351 ? 202.665 191.368 113.301 1.00 76.25 358 LYS A N 1
ATOM 2128 C CA . LYS A 1 351 ? 202.579 192.784 112.974 1.00 76.25 358 LYS A CA 1
ATOM 2129 C C . LYS A 1 351 ? 201.634 193.016 111.802 1.00 76.25 358 LYS A C 1
ATOM 2130 O O . LYS A 1 351 ? 201.657 192.288 110.807 1.00 76.25 358 LYS A O 1
ATOM 2132 N N . ILE A 1 352 ? 200.800 194.046 111.928 1.00 90.33 359 ILE A N 1
ATOM 2133 C CA . ILE A 1 352 ? 199.875 194.421 110.863 1.00 90.33 359 ILE A CA 1
ATOM 2134 C C . ILE A 1 352 ? 199.950 195.892 110.495 1.00 90.33 359 ILE A C 1
ATOM 2135 O O . ILE A 1 352 ? 199.386 196.292 109.459 1.00 90.33 359 ILE A O 1
ATOM 2137 N N . CYS A 1 353 ? 200.614 196.733 111.278 1.00 97.18 360 CYS A N 1
ATOM 2138 C CA . CYS A 1 353 ? 200.713 198.154 110.988 1.00 97.18 360 CYS A CA 1
ATOM 2139 C C . CYS A 1 353 ? 201.961 198.452 110.162 1.00 97.18 360 CYS A C 1
ATOM 2140 O O . CYS A 1 353 ? 202.889 197.645 110.076 1.00 97.18 360 CYS A O 1
ATOM 2143 N N . GLY A 1 354 ? 201.970 199.634 109.551 1.00 100.00 361 GLY A N 1
ATOM 2144 C CA . GLY A 1 354 ? 203.063 200.069 108.697 1.00 100.00 361 GLY A CA 1
ATOM 2145 C C . GLY A 1 354 ? 203.811 201.234 109.325 1.00 100.00 361 GLY A C 1
ATOM 2146 O O . GLY A 1 354 ? 203.210 202.246 109.690 1.00 100.00 361 GLY A O 1
ATOM 2147 N N . GLU A 1 355 ? 205.131 201.070 109.443 1.00 101.04 362 GLU A N 1
ATOM 2148 C CA . GLU A 1 355 ? 205.952 202.107 110.059 1.00 101.04 362 GLU A CA 1
ATOM 2149 C C . GLU A 1 355 ? 206.158 203.288 109.119 1.00 101.04 362 GLU A C 1
ATOM 2150 O O . GLU A 1 355 ? 206.268 204.435 109.569 1.00 101.04 362 GLU A O 1
ATOM 2152 N N . ASP A 1 356 ? 206.216 203.030 107.810 1.00 103.86 363 ASP A N 1
ATOM 2153 C CA . ASP A 1 356 ? 206.444 204.099 106.844 1.00 103.86 363 ASP A CA 1
ATOM 2154 C C . ASP A 1 356 ? 205.281 205.079 106.771 1.00 103.86 363 ASP A C 1
ATOM 2155 O O . ASP A 1 356 ? 205.466 206.204 106.295 1.00 103.86 363 ASP A O 1
ATOM 2157 N N . LEU A 1 357 ? 204.095 204.680 107.221 1.00 102.04 364 LEU A N 1
ATOM 2158 C CA . LEU A 1 357 ? 202.938 205.563 107.178 1.00 102.04 364 LEU A CA 1
ATOM 2159 C C . LEU A 1 357 ? 203.118 206.736 108.134 1.00 102.04 364 LEU A C 1
ATOM 2160 O O . LEU A 1 357 ? 203.690 206.594 109.219 1.00 102.04 364 LEU A O 1
ATOM 2165 N N . GLU A 1 358 ? 202.627 207.901 107.722 1.00 99.18 365 GLU A N 1
ATOM 2166 C CA . GLU A 1 358 ? 202.725 209.094 108.547 1.00 99.18 365 GLU A CA 1
ATOM 2167 C C . GLU A 1 358 ? 201.846 208.965 109.788 1.00 99.18 365 GLU A C 1
ATOM 2168 O O . GLU A 1 358 ? 200.829 208.265 109.797 1.00 99.18 365 GLU A O 1
ATOM 2170 N N . GLY A 1 359 ? 202.255 209.656 110.849 1.00 97.14 366 GLY A N 1
ATOM 2171 C CA . GLY A 1 359 ? 201.554 209.596 112.113 1.00 97.14 366 GLY A CA 1
ATOM 2172 C C . GLY A 1 359 ? 201.874 208.388 112.963 1.00 97.14 366 GLY A C 1
ATOM 2173 O O . GLY A 1 359 ? 201.275 208.230 114.035 1.00 97.14 366 GLY A O 1
ATOM 2174 N N . ALA A 1 360 ? 202.793 207.533 112.527 1.00 96.34 367 ALA A N 1
ATOM 2175 C CA . ALA A 1 360 ? 203.168 206.330 113.255 1.00 96.34 367 ALA A CA 1
ATOM 2176 C C . ALA A 1 360 ? 204.538 206.529 113.885 1.00 96.34 367 ALA A C 1
ATOM 2177 O O . ALA A 1 360 ? 205.493 206.907 113.199 1.00 96.34 367 ALA A O 1
ATOM 2179 N N . VAL A 1 361 ? 204.630 206.273 115.184 1.00 90.93 368 VAL A N 1
ATOM 2180 C CA . VAL A 1 361 ? 205.886 206.430 115.904 1.00 90.93 368 VAL A CA 1
ATOM 2181 C C . VAL A 1 361 ? 206.842 205.315 115.504 1.00 90.93 368 VAL A C 1
ATOM 2182 O O . VAL A 1 361 ? 206.453 204.146 115.389 1.00 90.93 368 VAL A O 1
ATOM 2186 N N . LYS A 1 362 ? 208.099 205.680 115.271 1.00 87.31 369 LYS A N 1
ATOM 2187 C CA . LYS A 1 362 ? 209.109 204.697 114.919 1.00 87.31 369 LYS A CA 1
ATOM 2188 C C . LYS A 1 362 ? 209.476 203.857 116.141 1.00 87.31 369 LYS A C 1
ATOM 2189 O O . LYS A 1 362 ? 208.966 204.056 117.247 1.00 87.31 369 LYS A O 1
ATOM 2191 N N . LEU A 1 363 ? 210.367 202.901 115.927 1.00 87.02 370 LEU A N 1
ATOM 2192 C CA . LEU A 1 363 ? 210.824 202.057 117.022 1.00 87.02 370 LEU A CA 1
ATOM 2193 C C . LEU A 1 363 ? 211.614 202.908 118.007 1.00 87.02 370 LEU A C 1
ATOM 2194 O O . LEU A 1 363 ? 212.609 203.530 117.613 1.00 87.02 370 LEU A O 1
ATOM 2199 N N . PRO A 1 364 ? 211.210 202.981 119.275 1.00 86.44 371 PRO A N 1
ATOM 2200 C CA . PRO A 1 364 ? 211.919 203.844 120.227 1.00 86.44 371 PRO A CA 1
ATOM 2201 C C . PRO A 1 364 ? 213.368 203.417 120.406 1.00 86.44 371 PRO A C 1
ATOM 2202 O O . PRO A 1 364 ? 213.694 202.228 120.380 1.00 86.44 371 PRO A O 1
ATOM 2206 N N . ALA A 1 365 ? 214.238 204.410 120.579 1.00 91.46 372 ALA A N 1
ATOM 2207 C CA . ALA A 1 365 ? 215.659 204.145 120.749 1.00 91.46 372 ALA A CA 1
ATOM 2208 C C . ALA A 1 365 ? 215.896 203.296 121.990 1.00 91.46 372 ALA A C 1
ATOM 2209 O O . ALA A 1 365 ? 215.381 203.594 123.072 1.00 91.46 372 ALA A O 1
ATOM 2211 N N . SER A 1 366 ? 216.680 202.235 121.828 1.00 89.06 373 SER A N 1
ATOM 2212 C CA . SER A 1 366 ? 216.930 201.288 122.901 1.00 89.06 373 SER A CA 1
ATOM 2213 C C . SER A 1 366 ? 218.398 200.891 122.888 1.00 89.06 373 SER A C 1
ATOM 2214 O O . SER A 1 366 ? 219.076 200.970 121.861 1.00 89.06 373 SER A O 1
ATOM 2217 N N . GLY A 1 367 ? 218.884 200.460 124.048 1.00 91.55 374 GLY A N 1
ATOM 2218 C CA . GLY A 1 367 ? 220.265 200.041 124.168 1.00 91.55 374 GLY A CA 1
ATOM 2219 C C . GLY A 1 367 ? 221.014 200.722 125.294 1.00 91.55 374 GLY A C 1
ATOM 2220 O O . GLY A 1 367 ? 222.248 200.719 125.314 1.00 91.55 374 GLY A O 1
ATOM 2221 N N . VAL A 1 368 ? 220.281 201.313 126.236 1.00 94.99 375 VAL A N 1
ATOM 2222 C CA . VAL A 1 368 ? 220.911 201.939 127.393 1.00 94.99 375 VAL A CA 1
ATOM 2223 C C . VAL A 1 368 ? 221.523 200.849 128.262 1.00 94.99 375 VAL A C 1
ATOM 2224 O O . VAL A 1 368 ? 220.817 199.973 128.775 1.00 94.99 375 VAL A O 1
ATOM 2228 N N . LYS A 1 369 ? 222.840 200.901 128.435 1.00 96.91 376 LYS A N 1
ATOM 2229 C CA . LYS A 1 369 ? 223.573 199.857 129.139 1.00 96.91 376 LYS A CA 1
ATOM 2230 C C . LYS A 1 369 ? 223.431 200.055 130.643 1.00 96.91 376 LYS A C 1
ATOM 2231 O O . LYS A 1 369 ? 223.810 201.103 131.177 1.00 96.91 376 LYS A O 1
ATOM 2233 N N . THR A 1 370 ? 222.883 199.049 131.320 1.00 97.49 377 THR A N 1
ATOM 2234 C CA . THR A 1 370 ? 222.752 199.045 132.768 1.00 97.49 377 THR A CA 1
ATOM 2235 C C . THR A 1 370 ? 223.215 197.698 133.304 1.00 97.49 377 THR A C 1
ATOM 2236 O O . THR A 1 370 ? 223.190 196.685 132.600 1.00 97.49 377 THR A O 1
ATOM 2240 N N . ARG A 1 371 ? 223.642 197.700 134.564 1.00 97.57 378 ARG A N 1
ATOM 2241 C CA . ARG A 1 371 ? 224.169 196.487 135.175 1.00 97.57 378 ARG A CA 1
ATOM 2242 C C . ARG A 1 371 ? 223.093 195.411 135.258 1.00 97.57 378 ARG A C 1
ATOM 2243 O O . ARG A 1 371 ? 221.926 195.693 135.543 1.00 97.57 378 ARG A O 1
ATOM 2245 N N . CYS A 1 372 ? 223.496 194.170 134.999 1.00 95.44 379 CYS A N 1
ATOM 2246 C CA . CYS A 1 372 ? 222.573 193.053 135.088 1.00 95.44 379 CYS A CA 1
ATOM 2247 C C . CYS A 1 372 ? 222.152 192.822 136.538 1.00 95.44 379 CYS A C 1
ATOM 2248 O O . CYS A 1 372 ? 222.932 193.054 137.465 1.00 95.44 379 CYS A O 1
ATOM 2251 N N . PRO A 1 373 ? 220.918 192.376 136.760 1.00 84.91 380 PRO A N 1
ATOM 2252 C CA . PRO A 1 373 ? 220.532 191.956 138.100 1.00 84.91 380 PRO A CA 1
ATOM 2253 C C . PRO A 1 373 ? 221.353 190.757 138.532 1.00 84.91 380 PRO A C 1
ATOM 2254 O O . PRO A 1 373 ? 221.761 189.929 137.697 1.00 84.91 380 PRO A O 1
ATOM 2258 N N . PRO A 1 374 ? 221.625 190.628 139.828 1.00 78.18 381 PRO A N 1
ATOM 2259 C CA . PRO A 1 374 ? 222.445 189.505 140.295 1.00 78.18 381 PRO A CA 1
ATOM 2260 C C . PRO A 1 374 ? 221.749 188.176 140.052 1.00 78.18 381 PRO A C 1
ATOM 2261 O O . PRO A 1 374 ? 220.522 188.098 139.972 1.00 78.18 381 PRO A O 1
ATOM 2265 N N . CYS A 1 375 ? 222.556 187.127 139.918 1.00 84.22 382 CYS A N 1
ATOM 2266 C CA . CYS A 1 375 ? 222.017 185.796 139.681 1.00 84.22 382 CYS A CA 1
ATOM 2267 C C . CYS A 1 375 ? 221.098 185.383 140.824 1.00 84.22 382 CYS A C 1
ATOM 2268 O O . CYS A 1 375 ? 221.240 185.835 141.963 1.00 84.22 382 CYS A O 1
ATOM 2271 N N . ASN A 1 376 ? 220.139 184.521 140.503 1.00 78.63 383 ASN A N 1
ATOM 2272 C CA . ASN A 1 376 ?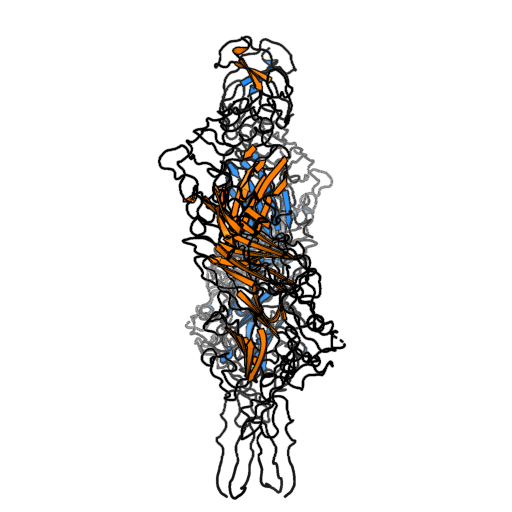 219.133 184.120 141.466 1.00 78.63 383 ASN A CA 1
ATOM 2273 C C . ASN A 1 376 ? 219.763 183.280 142.574 1.00 78.63 383 ASN A C 1
ATOM 2274 O O . ASN A 1 376 ? 220.807 182.655 142.375 1.00 78.63 383 ASN A O 1
ATOM 2279 N N . PRO A 1 377 ? 219.155 183.270 143.761 1.00 77.00 384 PRO A N 1
ATOM 2280 C CA . PRO A 1 377 ? 219.685 182.447 144.858 1.00 77.00 384 PRO A CA 1
ATOM 2281 C C . PRO A 1 377 ? 219.770 180.982 144.460 1.00 77.00 384 PRO A C 1
ATOM 2282 O O . PRO A 1 377 ? 218.758 180.329 144.200 1.00 77.00 384 PRO A O 1
ATOM 2286 N N . GLY A 1 378 ? 220.997 180.470 144.415 1.00 89.32 385 GLY A N 1
ATOM 2287 C CA . GLY A 1 378 ? 221.268 179.101 144.027 1.00 89.32 385 GLY A CA 1
ATOM 2288 C C . GLY A 1 378 ? 222.057 178.950 142.745 1.00 89.32 385 GLY A C 1
ATOM 2289 O O . GLY A 1 378 ? 222.511 177.838 142.446 1.00 89.32 385 GLY A O 1
ATOM 2290 N N . PHE A 1 379 ? 222.237 180.021 141.980 1.00 92.42 386 PHE A N 1
ATOM 2291 C CA . PHE A 1 379 ? 223.022 179.995 140.754 1.00 92.42 386 PHE A CA 1
ATOM 2292 C C . PHE A 1 379 ? 224.316 180.767 140.967 1.00 92.42 386 PHE A C 1
ATOM 2293 O O . PHE A 1 379 ? 224.309 181.845 141.570 1.00 92.42 386 PHE A O 1
ATOM 2301 N N . PHE A 1 380 ? 225.421 180.212 140.476 1.00 97.95 387 PHE A N 1
ATOM 2302 C CA . PHE A 1 380 ? 226.712 180.874 140.580 1.00 97.95 387 PHE A CA 1
ATOM 2303 C C . PHE A 1 380 ? 226.894 181.862 139.436 1.00 97.95 387 PHE A C 1
ATOM 2304 O O . PHE A 1 380 ? 226.652 181.538 138.271 1.00 97.95 387 PHE A O 1
ATOM 2306 N N . LYS A 1 381 ? 227.322 183.073 139.777 1.00 95.71 388 LYS A N 1
ATOM 2307 C CA . LYS A 1 381 ? 227.546 184.112 138.780 1.00 95.71 388 LYS A CA 1
ATOM 2308 C C . LYS A 1 381 ? 228.883 183.911 138.077 1.00 95.71 388 LYS A C 1
ATOM 2309 O O . LYS A 1 381 ? 229.802 183.307 138.630 1.00 95.71 388 LYS A O 1
ATOM 2311 N N . ASN A 1 384 ? 231.811 184.717 132.764 1.00 125.28 391 ASN A N 1
ATOM 2312 C CA . ASN A 1 384 ? 230.995 184.920 131.573 1.00 125.28 391 ASN A CA 1
ATOM 2313 C C . ASN A 1 384 ? 229.701 185.649 131.916 1.00 125.28 391 ASN A C 1
ATOM 2314 O O . ASN A 1 384 ? 228.902 185.961 131.031 1.00 125.28 391 ASN A O 1
ATOM 2319 N N . SER A 1 385 ? 229.499 185.904 133.209 1.00 122.87 392 SER A N 1
ATOM 2320 C CA . SER A 1 385 ? 228.339 186.601 133.759 1.00 122.87 392 SER A CA 1
ATOM 2321 C C . SER A 1 385 ? 227.027 185.872 133.502 1.00 122.87 392 SER A C 1
ATOM 2322 O O . SER A 1 385 ? 225.954 186.451 133.716 1.00 122.87 392 SER A O 1
ATOM 2325 N N . THR A 1 386 ? 227.075 184.624 133.047 1.00 118.15 393 THR A N 1
ATOM 2326 C CA . THR A 1 386 ? 225.864 183.850 132.825 1.00 118.15 393 THR A CA 1
ATOM 2327 C C . THR A 1 386 ? 225.442 183.152 134.111 1.00 118.15 393 THR A C 1
ATOM 2328 O O . THR A 1 386 ? 226.275 182.612 134.844 1.00 118.15 393 THR A O 1
ATOM 2330 N N . CYS A 1 387 ? 224.140 183.164 134.381 1.00 113.31 394 CYS A N 1
ATOM 2331 C CA . CYS A 1 387 ? 223.594 182.554 135.586 1.00 113.31 394 CYS A CA 1
ATOM 2332 C C . CYS A 1 387 ? 223.338 181.073 135.330 1.00 113.31 394 CYS A C 1
ATOM 2333 O O . CYS A 1 387 ? 222.504 180.717 134.490 1.00 113.31 394 CYS A O 1
ATOM 2336 N N . GLU A 1 388 ? 224.056 180.217 136.051 1.00 107.30 395 GLU A N 1
ATOM 2337 C CA . GLU A 1 388 ? 223.912 178.774 135.930 1.00 107.30 395 GLU A CA 1
ATOM 2338 C C . GLU A 1 388 ? 223.945 178.171 137.323 1.00 107.30 395 GLU A C 1
ATOM 2339 O O . GLU A 1 388 ? 224.579 178.734 138.223 1.00 107.30 395 GLU A O 1
ATOM 2341 N N . PRO A 1 389 ? 223.277 177.037 137.536 1.00 106.45 396 PRO A N 1
ATOM 2342 C CA . PRO A 1 389 ? 223.285 176.418 138.866 1.00 106.45 396 PRO A CA 1
ATOM 2343 C C . PRO A 1 389 ? 224.684 175.990 139.281 1.00 106.45 396 PRO A C 1
ATOM 2344 O O . PRO A 1 389 ? 225.500 175.568 138.459 1.00 106.45 396 PRO A O 1
ATOM 2348 N N . CYS A 1 390 ? 224.954 176.102 140.577 1.00 112.99 397 CYS A N 1
ATOM 2349 C CA . CYS A 1 390 ? 226.195 175.630 141.168 1.00 112.99 397 CYS A CA 1
ATOM 2350 C C . CYS A 1 390 ? 225.927 174.354 141.965 1.00 112.99 397 CYS A C 1
ATOM 2351 O O . CYS A 1 390 ? 224.777 174.068 142.315 1.00 112.99 397 CYS A O 1
ATOM 2354 N N . PRO A 1 391 ? 226.961 173.555 142.260 1.00 115.26 398 PRO A N 1
ATOM 2355 C CA . PRO A 1 391 ? 226.719 172.189 142.747 1.00 115.26 398 PRO A CA 1
ATOM 2356 C C . PRO A 1 391 ? 225.892 172.148 144.024 1.00 115.26 398 PRO A C 1
ATOM 2357 O O . PRO A 1 391 ? 225.936 173.057 144.855 1.00 115.26 398 PRO A O 1
ATOM 2361 N N . TYR A 1 392 ? 225.122 171.069 144.158 1.00 112.35 399 TYR A N 1
ATOM 2362 C CA . TYR A 1 392 ? 224.254 170.891 145.313 1.00 112.35 399 TYR A CA 1
ATOM 2363 C C . TYR A 1 392 ? 225.076 170.752 146.587 1.00 112.35 399 TYR A C 1
ATOM 2364 O O . TYR A 1 392 ? 226.279 170.481 146.555 1.00 112.35 399 TYR A O 1
ATOM 2366 N N . GLY A 1 393 ? 224.409 170.936 147.722 1.00 111.63 400 GLY A N 1
ATOM 2367 C CA . GLY A 1 393 ? 225.083 170.979 149.000 1.00 111.63 400 GLY A CA 1
ATOM 2368 C C . GLY A 1 393 ? 225.639 172.331 149.373 1.00 111.63 400 GLY A C 1
ATOM 2369 O O . GLY A 1 393 ? 226.391 172.426 150.350 1.00 111.63 400 GLY A O 1
ATOM 2370 N N . SER A 1 394 ? 225.298 173.379 148.626 1.00 111.89 401 SER A N 1
ATOM 2371 C CA . SER A 1 394 ? 225.772 174.724 148.901 1.00 111.89 401 SER A CA 1
ATOM 2372 C C . SER A 1 394 ? 224.634 175.706 148.663 1.00 111.89 401 SER A C 1
ATOM 2373 O O . SER A 1 394 ? 223.694 175.429 147.915 1.00 111.89 401 SER A O 1
ATOM 2376 N N . TYR A 1 395 ? 224.731 176.863 149.311 1.00 107.16 402 TYR A N 1
ATOM 2377 C CA . TYR A 1 395 ? 223.720 177.903 149.212 1.00 107.16 402 TYR A CA 1
ATOM 2378 C C . TYR A 1 395 ? 224.372 179.205 148.768 1.00 107.16 402 TYR A C 1
ATOM 2379 O O . TYR A 1 395 ? 225.509 179.509 149.136 1.00 107.16 402 TYR A O 1
ATOM 2388 N N . SER A 1 396 ? 223.629 179.983 147.982 1.00 98.38 403 SER A N 1
ATOM 2389 C CA . SER A 1 396 ? 224.145 181.213 147.398 1.00 98.38 403 SER A CA 1
ATOM 2390 C C . SER A 1 396 ? 223.325 182.408 147.854 1.00 98.38 403 SER A C 1
ATOM 2391 O O . SER A 1 396 ? 222.094 182.345 147.914 1.00 98.38 403 SER A O 1
ATOM 2394 N N . ASN A 1 397 ? 224.019 183.496 148.173 1.00 96.52 404 ASN A N 1
ATOM 2395 C CA . ASN A 1 397 ? 223.391 184.798 148.333 1.00 96.52 404 ASN A CA 1
ATOM 2396 C C . ASN A 1 397 ? 223.412 185.612 147.048 1.00 96.52 404 ASN A C 1
ATOM 2397 O O . ASN A 1 397 ? 222.704 186.621 146.957 1.00 96.52 404 ASN A O 1
ATOM 2402 N N . GLY A 1 398 ? 224.204 185.192 146.059 1.00 101.03 405 GLY A N 1
ATOM 2403 C CA . GLY A 1 398 ? 224.350 185.889 144.793 1.00 101.03 405 GLY A CA 1
ATOM 2404 C C . GLY A 1 398 ? 225.794 186.126 144.397 1.00 101.03 405 GLY A C 1
ATOM 2405 O O . GLY A 1 398 ? 226.130 186.035 143.212 1.00 101.03 405 GLY A O 1
ATOM 2406 N N . SER A 1 399 ? 226.657 186.427 145.370 1.00 105.18 406 SER A N 1
ATOM 2407 C CA . SER A 1 399 ? 228.072 186.625 145.069 1.00 105.18 406 SER A CA 1
ATOM 2408 C C . SER A 1 399 ? 228.742 185.310 144.688 1.00 105.18 406 SER A C 1
ATOM 2409 O O . SER A 1 399 ? 229.410 185.218 143.652 1.00 105.18 406 SER A O 1
ATOM 2412 N N . ASP A 1 400 ? 228.566 184.280 145.515 1.00 107.52 407 ASP A N 1
ATOM 2413 C CA . ASP A 1 400 ? 229.124 182.955 145.284 1.00 107.52 407 ASP A CA 1
ATOM 2414 C C . ASP A 1 400 ? 228.516 182.004 146.301 1.00 107.52 407 ASP A C 1
ATOM 2415 O O . ASP A 1 400 ? 228.402 182.352 147.478 1.00 107.52 407 ASP A O 1
ATOM 2417 N N . CYS A 1 401 ? 228.133 180.811 145.850 1.00 111.78 408 CYS A N 1
ATOM 2418 C CA . CYS A 1 401 ? 227.472 179.872 146.747 1.00 111.78 408 CYS A CA 1
ATOM 2419 C C . CYS A 1 401 ? 228.493 179.209 147.664 1.00 111.78 408 CYS A C 1
ATOM 2420 O O . CYS A 1 401 ? 229.436 178.560 147.199 1.00 111.78 408 CYS A O 1
ATOM 2423 N N . THR A 1 402 ? 228.303 179.384 148.969 1.00 113.59 409 THR A N 1
ATOM 2424 C CA . THR A 1 402 ? 229.206 178.845 149.976 1.00 113.59 409 THR A CA 1
ATOM 2425 C C . THR A 1 402 ? 228.813 177.412 150.306 1.00 113.59 409 THR A C 1
ATOM 2426 O O . THR A 1 402 ? 227.629 177.115 150.492 1.00 113.59 409 THR A O 1
ATOM 2430 N N . HIS A 1 403 ? 229.805 176.528 150.372 1.00 118.19 410 HIS A N 1
ATOM 2431 C CA . HIS A 1 403 ? 229.544 175.135 150.704 1.00 118.19 410 HIS A CA 1
ATOM 2432 C C . HIS A 1 403 ? 229.050 175.008 152.139 1.00 118.19 410 HIS A C 1
ATOM 2433 O O . HIS A 1 403 ? 229.570 175.652 153.054 1.00 118.19 410 HIS A O 1
ATOM 2435 N N . CYS A 1 404 ? 228.035 174.162 152.335 1.00 121.45 411 CYS A N 1
ATOM 2436 C CA . CYS A 1 404 ? 227.521 173.888 153.669 1.00 121.45 411 CYS A CA 1
ATOM 2437 C C . CYS A 1 404 ? 228.312 172.786 154.360 1.00 121.45 411 CYS A C 1
ATOM 2438 O O . CYS A 1 404 ? 228.929 171.944 153.702 1.00 121.45 411 CYS A O 1
ATOM 2441 N N . PRO A 1 405 ? 228.304 172.795 155.690 1.00 122.27 412 PRO A N 1
ATOM 2442 C CA . PRO A 1 405 ? 228.778 171.630 156.439 1.00 122.27 412 PRO A CA 1
ATOM 2443 C C . PRO A 1 405 ? 227.850 170.443 156.232 1.00 122.27 412 PRO A C 1
ATOM 2444 O O . PRO A 1 405 ? 226.708 170.576 155.787 1.00 122.27 412 PRO A O 1
ATOM 2448 N N . ALA A 1 406 ? 228.370 169.256 156.554 1.00 119.86 413 ALA A N 1
ATOM 2449 C CA . ALA A 1 406 ? 227.584 168.038 156.392 1.00 119.86 413 ALA A CA 1
ATOM 2450 C C . ALA A 1 406 ? 226.351 168.047 157.288 1.00 119.86 413 ALA A C 1
ATOM 2451 O O . ALA A 1 406 ? 225.277 167.588 156.883 1.00 119.86 413 ALA A O 1
ATOM 2453 N N . GLY A 1 407 ? 226.489 168.559 158.513 1.00 120.27 414 GLY A N 1
ATOM 2454 C CA . GLY A 1 407 ? 225.366 168.555 159.437 1.00 120.27 414 GLY A CA 1
ATOM 2455 C C . GLY A 1 407 ? 224.197 169.394 158.956 1.00 120.27 414 GLY A C 1
ATOM 2456 O O . GLY A 1 407 ? 223.043 168.966 159.029 1.00 120.27 414 GLY A O 1
ATOM 2457 N N . THR A 1 408 ? 224.477 170.597 158.464 1.00 120.05 415 THR A N 1
ATOM 2458 C CA . THR A 1 408 ? 223.420 171.453 157.946 1.00 120.05 415 THR A CA 1
ATOM 2459 C C . THR A 1 408 ? 222.849 170.873 156.657 1.00 120.05 415 THR A C 1
ATOM 2460 O O . THR A 1 408 ? 223.559 170.235 155.875 1.00 120.05 415 THR A O 1
ATOM 2464 N N . GLU A 1 409 ? 221.548 171.097 156.438 1.00 110.94 416 GLU A N 1
ATOM 2465 C CA . GLU A 1 409 ? 220.840 170.474 155.326 1.00 110.94 416 GLU A CA 1
ATOM 2466 C C . GLU A 1 409 ? 220.664 171.454 154.180 1.00 110.94 416 GLU A C 1
ATOM 2467 O O . GLU A 1 409 ? 220.262 172.604 154.411 1.00 110.94 416 GLU A O 1
ATOM 2473 N N . PRO A 1 410 ? 220.959 171.049 152.947 1.00 106.22 417 PRO A N 1
ATOM 2474 C CA . PRO A 1 410 ? 220.627 171.893 151.794 1.00 106.22 417 PRO A CA 1
ATOM 2475 C C . PRO A 1 410 ? 219.124 171.953 151.575 1.00 106.22 417 PRO A C 1
ATOM 2476 O O . PRO A 1 410 ? 218.378 171.053 151.967 1.00 106.22 417 PRO A O 1
ATOM 2480 N N . ALA A 1 411 ? 218.682 173.033 150.936 1.00 94.40 418 ALA A N 1
ATOM 2481 C CA . ALA A 1 411 ? 217.271 173.244 150.639 1.00 94.40 418 ALA A CA 1
ATOM 2482 C C . ALA A 1 411 ? 217.007 172.904 149.179 1.00 94.40 418 ALA A C 1
ATOM 2483 O O . ALA A 1 411 ? 217.640 173.468 148.281 1.00 94.40 418 ALA A O 1
ATOM 2485 N N . VAL A 1 412 ? 216.077 171.996 148.947 1.00 82.21 419 VAL A N 1
ATOM 2486 C CA . VAL A 1 412 ? 215.680 171.617 147.597 1.00 82.21 419 VAL A CA 1
ATOM 2487 C C . VAL A 1 412 ? 214.481 172.460 147.180 1.00 82.21 419 VAL A C 1
ATOM 2488 O O . VAL A 1 412 ? 213.563 172.698 147.973 1.00 82.21 419 VAL A O 1
ATOM 2492 N N . GLY A 1 413 ? 214.502 172.937 145.948 1.00 70.31 420 GLY A N 1
ATOM 2493 C CA . GLY A 1 413 ? 213.462 173.806 145.430 1.00 70.31 420 GLY A CA 1
ATOM 2494 C C . GLY A 1 413 ? 214.039 174.845 144.487 1.00 70.31 420 GLY A C 1
ATOM 2495 O O . GLY A 1 413 ? 215.242 175.100 144.451 1.00 70.31 420 GLY A O 1
ATOM 2496 N N . PHE A 1 414 ? 213.157 175.459 143.705 1.00 58.29 421 PHE A N 1
ATOM 2497 C CA . PHE A 1 414 ? 213.535 176.477 142.736 1.00 58.29 421 PHE A CA 1
ATOM 2498 C C . PHE A 1 414 ? 212.978 177.831 143.148 1.00 58.29 421 PHE A C 1
ATOM 2499 O O . PHE A 1 414 ? 211.786 177.959 143.443 1.00 58.29 421 PHE A O 1
ATOM 2507 N N . GLU A 1 415 ? 213.844 178.839 143.163 1.00 51.92 422 GLU A N 1
ATOM 2508 C CA . GLU A 1 415 ? 213.454 180.216 143.430 1.00 51.92 422 GLU A CA 1
ATOM 2509 C C . GLU A 1 415 ? 213.799 181.064 142.216 1.00 51.92 422 GLU A C 1
ATOM 2510 O O . GLU A 1 415 ? 214.933 181.022 141.729 1.00 51.92 422 GLU A O 1
ATOM 2516 N N . TYR A 1 416 ? 212.826 181.826 141.729 1.00 48.42 423 TYR A N 1
ATOM 2517 C CA . TYR A 1 416 ? 213.008 182.676 140.556 1.00 48.42 423 TYR A CA 1
ATOM 2518 C C . TYR A 1 416 ? 212.603 184.097 140.929 1.00 48.42 423 TYR A C 1
ATOM 2519 O O . TYR A 1 416 ? 211.412 184.418 140.981 1.00 48.42 423 TYR A O 1
ATOM 2528 N N . LYS A 1 417 ? 213.594 184.947 141.187 1.00 48.59 424 LYS A N 1
ATOM 2529 C CA . LYS A 1 417 ? 213.356 186.330 141.578 1.00 48.59 424 LYS A CA 1
ATOM 2530 C C . LYS A 1 417 ? 213.859 187.331 140.550 1.00 48.59 424 LYS A C 1
ATOM 2531 O O . LYS A 1 417 ? 213.109 188.221 140.139 1.00 48.59 424 LYS A O 1
ATOM 2537 N N . TRP A 1 418 ? 215.112 187.213 140.121 1.00 58.61 425 TRP A N 1
ATOM 2538 C CA . TRP A 1 418 ? 215.699 188.137 139.160 1.00 58.61 425 TRP A CA 1
ATOM 2539 C C . TRP A 1 418 ? 215.558 187.559 137.759 1.00 58.61 425 TRP A C 1
ATOM 2540 O O . TRP A 1 418 ? 215.871 186.387 137.531 1.00 58.61 425 TRP A O 1
ATOM 2551 N N . TRP A 1 419 ? 215.089 188.383 136.826 1.00 40.10 426 TRP A N 1
ATOM 2552 C CA . TRP A 1 419 ? 214.742 187.935 135.479 1.00 40.10 426 TRP A CA 1
ATOM 2553 C C . TRP A 1 419 ? 215.702 188.547 134.464 1.00 40.10 426 TRP A C 1
ATOM 2554 O O . TRP A 1 419 ? 215.518 189.689 134.033 1.00 40.10 426 TRP A O 1
ATOM 2565 N N . ASN A 1 420 ? 216.719 187.782 134.078 1.00 58.09 427 ASN A N 1
ATOM 2566 C CA . ASN A 1 420 ? 217.534 188.107 132.915 1.00 58.09 427 ASN A CA 1
ATOM 2567 C C . ASN A 1 420 ? 217.149 187.288 131.695 1.00 58.09 427 ASN A C 1
ATOM 2568 O O . ASN A 1 420 ? 217.248 187.783 130.568 1.00 58.09 427 ASN A O 1
ATOM 2573 N N . THR A 1 421 ? 216.714 186.049 131.903 1.00 49.02 428 THR A N 1
ATOM 2574 C CA . THR A 1 421 ? 216.191 185.207 130.841 1.00 49.02 428 THR A CA 1
ATOM 2575 C C . THR A 1 421 ? 215.239 184.201 131.466 1.00 49.02 428 THR A C 1
ATOM 2576 O O . THR A 1 421 ? 215.258 183.973 132.677 1.00 49.02 428 THR A O 1
ATOM 2580 N N . LEU A 1 422 ? 214.398 183.611 130.632 1.00 44.56 429 LEU A N 1
ATOM 2581 C CA . LEU A 1 422 ? 213.483 182.588 131.117 1.00 44.56 429 LEU A CA 1
ATOM 2582 C C . LEU A 1 422 ? 214.280 181.356 131.529 1.00 44.56 429 LEU A C 1
ATOM 2583 O O . LEU A 1 422 ? 215.054 180.828 130.722 1.00 44.56 429 LEU A O 1
ATOM 2588 N N . PRO A 1 423 ? 214.138 180.882 132.765 1.00 39.98 430 PRO A N 1
ATOM 2589 C CA . PRO A 1 423 ? 214.844 179.665 133.185 1.00 39.98 430 PRO A CA 1
ATOM 2590 C C . PRO A 1 423 ? 214.446 178.458 132.348 1.00 39.98 430 PRO A C 1
ATOM 2591 O O . PRO A 1 423 ? 213.540 178.501 131.513 1.00 39.98 430 PRO A O 1
ATOM 2595 N N . SER A 1 424 ? 215.156 177.354 132.589 1.00 37.92 431 SER A N 1
ATOM 2596 C CA . SER A 1 424 ? 214.960 176.154 131.781 1.00 37.92 431 SER A CA 1
ATOM 2597 C C . SER A 1 424 ? 213.544 175.610 131.919 1.00 37.92 431 SER A C 1
ATOM 2598 O O . SER A 1 424 ? 212.916 175.237 130.922 1.00 37.92 431 SER A O 1
ATOM 2601 N N . ASN A 1 425 ? 213.022 175.556 133.146 1.00 36.47 432 ASN A N 1
ATOM 2602 C CA . ASN A 1 425 ? 211.669 175.047 133.343 1.00 36.47 432 ASN A CA 1
ATOM 2603 C C . ASN A 1 425 ? 210.618 176.038 132.862 1.00 36.47 432 ASN A C 1
ATOM 2604 O O . ASN A 1 425 ? 209.505 175.634 132.508 1.00 36.47 432 ASN A O 1
ATOM 2609 N N . MET A 1 426 ? 210.947 177.325 132.847 1.00 37.05 433 MET A N 1
ATOM 2610 C CA . MET A 1 426 ? 210.040 178.332 132.315 1.00 37.05 433 MET A CA 1
ATOM 2611 C C . MET A 1 426 ? 209.745 178.085 130.843 1.00 37.05 433 MET A C 1
ATOM 2612 O O . MET A 1 426 ? 210.650 177.839 130.042 1.00 37.05 433 MET A O 1
ATOM 2617 N N . GLU A 1 427 ? 208.467 178.155 130.490 1.00 31.95 434 GLU A N 1
ATOM 2618 C CA . GLU A 1 427 ? 208.058 178.279 129.103 1.00 31.95 434 GLU A CA 1
ATOM 2619 C C . GLU A 1 427 ? 206.921 179.282 129.038 1.00 31.95 434 GLU A C 1
ATOM 2620 O O . GLU A 1 427 ? 206.125 179.403 129.973 1.00 31.95 434 GLU A O 1
ATOM 2626 N N . THR A 1 428 ? 206.860 180.016 127.936 1.00 27.67 435 THR A N 1
ATOM 2627 C CA . THR A 1 428 ? 205.810 180.997 127.725 1.00 27.67 435 THR A CA 1
ATOM 2628 C C . THR A 1 428 ? 205.145 180.726 126.385 1.00 27.67 435 THR A C 1
ATOM 2629 O O . THR A 1 428 ? 205.825 180.445 125.394 1.00 27.67 435 THR A O 1
ATOM 2633 N N . THR A 1 429 ? 203.817 180.768 126.370 1.00 28.70 436 THR A N 1
ATOM 2634 C CA . THR A 1 429 ? 203.042 180.492 125.172 1.00 28.70 436 THR A CA 1
ATOM 2635 C C . THR A 1 429 ? 201.908 181.498 125.073 1.00 28.70 436 THR A C 1
ATOM 2636 O O . THR A 1 429 ? 201.491 182.083 126.074 1.00 28.70 436 THR A O 1
ATOM 2640 N N . VAL A 1 430 ? 201.414 181.694 123.861 1.00 27.02 437 VAL A N 1
ATOM 2641 C CA . VAL A 1 430 ? 200.312 182.611 123.604 1.00 27.02 437 VAL A CA 1
ATOM 2642 C C . VAL A 1 430 ? 199.113 181.816 123.116 1.00 27.02 437 VAL A C 1
ATOM 2643 O O . VAL A 1 430 ? 199.247 180.918 122.276 1.00 27.02 437 VAL A O 1
ATOM 2647 N N . LEU A 1 431 ? 197.940 182.134 123.652 1.00 33.63 438 LEU A N 1
ATOM 2648 C CA . LEU A 1 431 ? 196.684 181.545 123.219 1.00 33.63 438 LEU A CA 1
ATOM 2649 C C . LEU A 1 431 ? 195.794 182.643 122.659 1.00 33.63 438 LEU A C 1
ATOM 2650 O O . LEU A 1 431 ? 195.598 183.678 123.300 1.00 33.63 438 LEU A O 1
ATOM 2655 N N . SER A 1 432 ? 195.256 182.417 121.466 1.00 36.65 439 SER A N 1
ATOM 2656 C CA . SER A 1 432 ? 194.440 183.411 120.784 1.00 36.65 439 SER A CA 1
ATOM 2657 C C . SER A 1 432 ? 193.021 183.400 121.333 1.00 36.65 439 SER A C 1
ATOM 2658 O O . SER A 1 432 ? 192.537 182.373 121.817 1.00 36.65 439 SER A O 1
ATOM 2661 N N . GLY A 1 433 ? 192.363 184.553 121.263 1.00 41.29 440 GLY A N 1
ATOM 2662 C CA . GLY A 1 433 ? 191.003 184.682 121.745 1.00 41.29 440 GLY A CA 1
ATOM 2663 C C . GLY A 1 433 ? 189.968 184.645 120.640 1.00 41.29 440 GLY A C 1
ATOM 2664 O O . GLY A 1 433 ? 188.764 184.663 120.912 1.00 41.29 440 GLY A O 1
ATOM 2665 N N . ILE A 1 434 ? 190.423 184.601 119.387 1.00 47.79 441 ILE A N 1
ATOM 2666 C CA . ILE A 1 434 ? 189.491 184.581 118.263 1.00 47.79 441 ILE A CA 1
ATOM 2667 C C . ILE A 1 434 ? 189.330 183.169 117.709 1.00 47.79 441 ILE A C 1
ATOM 2668 O O . ILE A 1 434 ? 188.286 182.832 117.140 1.00 47.79 441 ILE A O 1
ATOM 2673 N N . ASN A 1 435 ? 190.348 182.323 117.862 1.00 40.31 442 ASN A N 1
ATOM 2674 C CA . ASN A 1 435 ? 190.303 180.964 117.338 1.00 40.31 442 ASN A CA 1
ATOM 2675 C C . ASN A 1 435 ? 190.739 179.898 118.331 1.00 40.31 442 ASN A C 1
ATOM 2676 O O . ASN A 1 435 ? 190.463 178.716 118.089 1.00 40.31 442 ASN A O 1
ATOM 2681 N N . PHE A 1 436 ? 191.419 180.265 119.419 1.00 40.00 443 PHE A N 1
ATOM 2682 C CA . PHE A 1 436 ? 191.740 179.351 120.517 1.00 40.00 443 PHE A CA 1
ATOM 2683 C C . PHE A 1 436 ? 192.728 178.262 120.087 1.00 40.00 443 PHE A C 1
ATOM 2684 O O . PHE A 1 436 ? 192.537 177.077 120.363 1.00 40.00 443 PHE A O 1
ATOM 2692 N N . GLU A 1 437 ? 193.797 178.679 119.412 1.00 40.11 444 GLU A N 1
ATOM 2693 C CA . GLU A 1 437 ? 194.936 177.821 119.125 1.00 40.11 444 GLU A CA 1
ATOM 2694 C C . GLU A 1 437 ? 196.196 178.420 119.735 1.00 40.11 444 GLU A C 1
ATOM 2695 O O . GLU A 1 437 ? 196.351 179.643 119.804 1.00 40.11 444 GLU A O 1
ATOM 2701 N N . TYR A 1 438 ? 197.099 177.545 120.171 1.00 35.75 445 TYR A N 1
ATOM 2702 C CA . TYR A 1 438 ? 198.296 177.947 120.907 1.00 35.75 445 TYR A CA 1
ATOM 2703 C C . TYR A 1 438 ? 199.400 178.288 119.915 1.00 35.75 445 TYR A C 1
ATOM 2704 O O . TYR A 1 438 ? 200.104 177.402 119.425 1.00 35.75 445 TYR A O 1
ATOM 2713 N N . LYS A 1 439 ? 199.562 179.579 119.621 1.00 30.31 446 LYS A N 1
ATOM 2714 C CA . LYS A 1 439 ? 200.668 180.003 118.768 1.00 30.31 446 LYS A CA 1
ATOM 2715 C C . LYS A 1 439 ? 202.004 179.832 119.482 1.00 30.31 446 LYS A C 1
ATOM 2716 O O . LYS A 1 439 ? 202.963 179.302 118.909 1.00 30.31 446 LYS A O 1
ATOM 2722 N N . GLY A 1 440 ? 202.084 180.276 120.734 1.00 32.58 447 GLY A N 1
ATOM 2723 C CA . GLY A 1 440 ? 203.253 180.031 121.559 1.00 32.58 447 GLY A CA 1
ATOM 2724 C C . GLY A 1 440 ? 204.499 180.804 121.190 1.00 32.58 447 GLY A C 1
ATOM 2725 O O . GLY A 1 440 ? 205.607 180.354 121.498 1.00 32.58 447 GLY A O 1
ATOM 2726 N N . LEU A 1 441 ? 204.356 181.955 120.533 1.00 30.80 448 LEU A N 1
ATOM 2727 C CA . LEU A 1 441 ? 205.523 182.732 120.138 1.00 30.80 448 LEU A CA 1
ATOM 2728 C C . LEU A 1 441 ? 206.298 183.244 121.348 1.00 30.80 448 LEU A C 1
ATOM 2729 O O . LEU A 1 441 ? 207.376 182.728 121.658 1.00 30.80 448 LEU A O 1
ATOM 2734 N N . THR A 1 442 ? 205.715 184.205 122.069 1.00 27.27 449 THR A N 1
ATOM 2735 C CA . THR A 1 442 ? 206.294 184.799 123.278 1.00 27.27 449 THR A CA 1
ATOM 2736 C C . THR A 1 442 ? 205.152 185.422 124.059 1.00 27.27 449 THR A C 1
ATOM 2737 O O . THR A 1 442 ? 204.562 186.405 123.601 1.00 27.27 449 THR A O 1
ATOM 2741 N N . GLY A 1 443 ? 204.843 184.874 125.227 1.00 29.62 450 GLY A N 1
ATOM 2742 C CA . GLY A 1 443 ? 203.728 185.390 125.996 1.00 29.62 450 GLY A CA 1
ATOM 2743 C C . GLY A 1 443 ? 204.132 186.310 127.129 1.00 29.62 450 GLY A C 1
ATOM 2744 O O . GLY A 1 443 ? 203.449 187.298 127.407 1.00 29.62 450 GLY A O 1
ATOM 2745 N N . TRP A 1 444 ? 205.225 185.981 127.809 1.00 25.22 451 TRP A N 1
ATOM 2746 C CA . TRP A 1 444 ? 205.733 186.767 128.923 1.00 25.22 451 TRP A CA 1
ATOM 2747 C C . TRP A 1 444 ? 207.195 187.099 128.666 1.00 25.22 451 TRP A C 1
ATOM 2748 O O . TRP A 1 444 ? 207.980 186.214 128.311 1.00 25.22 451 TRP A O 1
ATOM 2759 N N . GLU A 1 445 ? 207.562 188.360 128.849 1.00 38.56 452 GLU A N 1
ATOM 2760 C CA . GLU A 1 445 ? 208.943 188.783 128.689 1.00 38.56 452 GLU A CA 1
ATOM 2761 C C . GLU A 1 445 ? 209.524 189.201 130.034 1.00 38.56 452 GLU A C 1
ATOM 2762 O O . GLU A 1 445 ? 208.807 189.614 130.947 1.00 38.56 452 GLU A O 1
ATOM 2768 N N . VAL A 1 446 ? 210.843 189.091 130.146 1.00 39.86 453 VAL A N 1
ATOM 2769 C CA . VAL A 1 446 ? 211.562 189.433 131.367 1.00 39.86 453 VAL A CA 1
ATOM 2770 C C . VAL A 1 446 ? 211.804 190.933 131.393 1.00 39.86 453 VAL A C 1
ATOM 2771 O O . VAL A 1 446 ? 211.947 191.571 130.343 1.00 39.86 453 VAL A O 1
ATOM 2775 N N . ALA A 1 447 ? 211.845 191.504 132.601 1.00 39.72 454 ALA A N 1
ATOM 2776 C CA . ALA A 1 447 ? 212.101 192.929 132.777 1.00 39.72 454 ALA A CA 1
ATOM 2777 C C . ALA A 1 447 ? 213.038 193.202 133.950 1.00 39.72 454 ALA A C 1
ATOM 2778 O O . ALA A 1 447 ? 213.106 194.338 134.429 1.00 39.72 454 ALA A O 1
ATOM 2780 N N . GLY A 1 448 ? 213.760 192.188 134.419 1.00 38.52 455 GLY A N 1
ATOM 2781 C CA . GLY A 1 448 ? 214.695 192.354 135.514 1.00 38.52 455 GLY A CA 1
ATOM 2782 C C . GLY A 1 448 ? 214.055 192.273 136.884 1.00 38.52 455 GLY A C 1
ATOM 2783 O O . GLY A 1 448 ? 214.171 191.254 137.571 1.00 38.52 455 GLY A O 1
ATOM 2784 N N . ASP A 1 449 ? 213.376 193.345 137.295 1.00 36.51 456 ASP A N 1
ATOM 2785 C CA . ASP A 1 449 ? 212.695 193.334 138.585 1.00 36.51 456 ASP A CA 1
ATOM 2786 C C . ASP A 1 449 ? 211.443 192.466 138.545 1.00 36.51 456 ASP A C 1
ATOM 2787 O O . ASP A 1 449 ? 211.125 191.778 139.521 1.00 36.51 456 ASP A O 1
ATOM 2792 N N . HIS A 1 450 ? 210.726 192.483 137.424 1.00 28.27 457 HIS A N 1
ATOM 2793 C CA . HIS A 1 450 ? 209.502 191.721 137.251 1.00 28.27 457 HIS A CA 1
ATOM 2794 C C . HIS A 1 450 ? 209.545 190.994 135.918 1.00 28.27 457 HIS A C 1
ATOM 2795 O O . HIS A 1 450 ? 210.431 191.226 135.092 1.00 28.27 457 HIS A O 1
ATOM 2802 N N . ILE A 1 451 ? 208.578 190.108 135.712 1.00 26.29 458 ILE A N 1
ATOM 2803 C CA . ILE A 1 451 ? 208.370 189.479 134.414 1.00 26.29 458 ILE A CA 1
ATOM 2804 C C . ILE A 1 451 ? 207.075 190.035 133.828 1.00 26.29 458 ILE A C 1
ATOM 2805 O O . ILE A 1 451 ? 205.989 189.889 134.398 1.00 26.29 458 ILE A O 1
ATOM 2810 N N . TYR A 1 452 ? 207.212 190.710 132.694 1.00 26.85 459 TYR A N 1
ATOM 2811 C CA . TYR A 1 452 ? 206.133 191.424 132.039 1.00 26.85 459 TYR A CA 1
ATOM 2812 C C . TYR A 1 452 ? 205.106 190.437 131.484 1.00 26.85 459 TYR A C 1
ATOM 2813 O O . TYR A 1 452 ? 205.261 189.219 131.577 1.00 26.85 459 TYR A O 1
ATOM 2822 N N . THR A 1 453 ? 204.030 190.977 130.917 1.00 23.12 460 THR A N 1
ATOM 2823 C CA . THR A 1 453 ? 203.090 190.197 130.113 1.00 23.12 460 THR A CA 1
ATOM 2824 C C . THR A 1 453 ? 203.101 190.806 128.718 1.00 23.12 460 THR A C 1
ATOM 2825 O O . THR A 1 453 ? 202.675 191.950 128.532 1.00 23.12 460 THR A O 1
ATOM 2829 N N . ALA A 1 454 ? 203.563 190.030 127.743 1.00 33.07 461 ALA A N 1
ATOM 2830 C CA . ALA A 1 454 ? 203.859 190.551 126.419 1.00 33.07 461 ALA A CA 1
ATOM 2831 C C . ALA A 1 454 ? 202.583 191.001 125.716 1.00 33.07 461 ALA A C 1
ATOM 2832 O O . ALA A 1 454 ? 201.472 190.905 126.243 1.00 33.07 461 ALA A O 1
ATOM 2834 N N . VAL A 1 455 ? 202.754 191.505 124.504 1.00 39.77 462 VAL A N 1
ATOM 2835 C CA . VAL A 1 455 ? 201.635 191.903 123.665 1.00 39.77 462 VAL A CA 1
ATOM 2836 C C . VAL A 1 455 ? 201.282 190.734 122.759 1.00 39.77 462 VAL A C 1
ATOM 2837 O O . VAL A 1 455 ? 202.138 190.220 122.030 1.00 39.77 462 VAL A O 1
ATOM 2841 N N . GLY A 1 456 ? 200.021 190.307 122.806 1.00 44.81 463 GLY A N 1
ATOM 2842 C CA . GLY A 1 456 ? 199.565 189.209 121.983 1.00 44.81 463 GLY A CA 1
ATOM 2843 C C . GLY A 1 456 ? 199.139 189.662 120.598 1.00 44.81 463 GLY A C 1
ATOM 2844 O O . GLY A 1 456 ? 199.241 190.831 120.228 1.00 44.81 463 GLY A O 1
ATOM 2845 N N . ALA A 1 457 ? 198.655 188.694 119.817 1.00 50.01 464 ALA A N 1
ATOM 2846 C CA . ALA A 1 457 ? 198.118 189.011 118.499 1.00 50.01 464 ALA A CA 1
ATOM 2847 C C . ALA A 1 457 ? 196.895 189.912 118.609 1.00 50.01 464 ALA A C 1
ATOM 2848 O O . ALA A 1 457 ? 196.733 190.850 117.821 1.00 50.01 464 ALA A O 1
ATOM 2850 N N . SER A 1 458 ? 196.028 189.644 119.582 1.00 47.77 465 SER A N 1
ATOM 2851 C CA . SER A 1 458 ? 194.804 190.402 119.786 1.00 47.77 465 SER A CA 1
ATOM 2852 C C . SER A 1 458 ? 194.635 190.710 121.268 1.00 47.77 465 SER A C 1
ATOM 2853 O O . SER A 1 458 ? 195.347 190.178 122.124 1.00 47.77 465 SER A O 1
ATOM 2856 N N . ASP A 1 459 ? 193.674 191.586 121.567 1.00 47.54 466 ASP A N 1
ATOM 2857 C CA . ASP A 1 459 ? 193.424 191.982 122.948 1.00 47.54 466 ASP A CA 1
ATOM 2858 C C . ASP A 1 459 ? 192.760 190.881 123.763 1.00 47.54 466 ASP A C 1
ATOM 2859 O O . ASP A 1 459 ? 192.650 191.016 124.985 1.00 47.54 466 ASP A O 1
ATOM 2864 N N . ASN A 1 460 ? 192.302 189.810 123.123 1.00 45.23 467 ASN A N 1
ATOM 2865 C CA . ASN A 1 460 ? 191.669 188.700 123.820 1.00 45.23 467 ASN A CA 1
ATOM 2866 C C . ASN A 1 460 ? 192.640 187.570 124.137 1.00 45.23 467 ASN A C 1
ATOM 2867 O O . ASN A 1 460 ? 192.212 186.523 124.632 1.00 45.23 467 ASN A O 1
ATOM 2872 N N . ASP A 1 461 ? 193.929 187.757 123.869 1.00 36.42 468 ASP A N 1
ATOM 2873 C CA . ASP A 1 461 ? 194.876 186.655 123.940 1.00 36.42 468 ASP A CA 1
ATOM 2874 C C . ASP A 1 461 ? 195.153 186.243 125.380 1.00 36.42 468 ASP A C 1
ATOM 2875 O O . ASP A 1 461 ? 195.145 187.069 126.295 1.00 36.42 468 ASP A O 1
ATOM 2880 N N . PHE A 1 462 ? 195.403 184.949 125.571 1.00 26.30 469 PHE A N 1
ATOM 2881 C CA . PHE A 1 462 ? 195.788 184.396 126.868 1.00 26.30 469 PHE A CA 1
ATOM 2882 C C . PHE A 1 462 ? 197.301 184.221 126.882 1.00 26.30 469 PHE A C 1
ATOM 2883 O O . PHE A 1 462 ? 197.817 183.175 126.484 1.00 26.30 469 PHE A O 1
ATOM 2891 N N . MET A 1 463 ? 198.019 185.237 127.352 1.00 23.83 470 MET A N 1
ATOM 2892 C CA . MET A 1 463 ? 199.474 185.155 127.440 1.00 23.83 470 MET A CA 1
ATOM 2893 C C . MET A 1 463 ? 199.822 184.194 128.566 1.00 23.83 470 MET A C 1
ATOM 2894 O O . MET A 1 463 ? 199.777 184.552 129.743 1.00 23.83 470 MET A O 1
ATOM 2899 N N . ILE A 1 464 ? 200.180 182.969 128.203 1.00 24.16 471 ILE A N 1
ATOM 2900 C CA . ILE A 1 464 ? 200.298 181.867 129.148 1.00 24.16 471 ILE A CA 1
ATOM 2901 C C . ILE A 1 464 ? 201.760 181.680 129.524 1.00 24.16 471 ILE A C 1
ATOM 2902 O O . ILE A 1 464 ? 202.609 181.442 128.658 1.00 24.16 471 ILE A O 1
ATOM 2907 N N . LEU A 1 465 ? 202.050 181.777 130.818 1.00 38.56 472 LEU A N 1
ATOM 2908 C CA . LEU A 1 465 ? 203.352 181.440 131.375 1.00 38.56 472 LEU A CA 1
ATOM 2909 C C . LEU A 1 465 ? 203.206 180.153 132.169 1.00 38.56 472 LEU A C 1
ATOM 2910 O O . LEU A 1 465 ? 202.265 180.015 132.956 1.00 38.56 472 LEU A O 1
ATOM 2915 N N . THR A 1 466 ? 204.125 179.215 131.964 1.00 34.15 473 THR A N 1
ATOM 2916 C CA . THR A 1 466 ? 204.033 177.893 132.567 1.00 34.15 473 THR A CA 1
ATOM 2917 C C . THR A 1 466 ? 205.303 177.580 133.343 1.00 34.15 473 THR A C 1
ATOM 2918 O O . THR A 1 466 ? 206.410 177.843 132.863 1.00 34.15 473 THR A O 1
ATOM 2922 N N . LEU A 1 467 ? 205.170 177.130 134.571 1.00 37.14 474 LEU A N 1
ATOM 2923 C CA . LEU A 1 467 ? 206.386 176.671 135.278 1.00 37.14 474 LEU A CA 1
ATOM 2924 C C . LEU A 1 467 ? 206.144 175.182 135.412 1.00 37.14 474 LEU A C 1
ATOM 2925 O O . LEU A 1 467 ? 205.105 174.838 135.979 1.00 37.14 474 LEU A O 1
ATOM 2930 N N . VAL A 1 468 ? 207.004 174.337 134.869 1.00 43.37 475 VAL A N 1
ATOM 2931 C CA . VAL A 1 468 ? 206.726 172.895 135.084 1.00 43.37 475 VAL A CA 1
ATOM 2932 C C . VAL A 1 468 ? 207.809 172.335 136.009 1.00 43.37 475 VAL A C 1
ATOM 2933 O O . VAL A 1 468 ? 208.997 172.463 135.682 1.00 43.37 475 VAL A O 1
ATOM 2937 N N . VAL A 1 469 ? 207.401 171.754 137.130 1.00 58.67 476 VAL A N 1
ATOM 2938 C CA . VAL A 1 469 ? 208.406 171.133 138.027 1.00 58.67 476 VAL A CA 1
ATOM 2939 C C . VAL A 1 469 ? 208.062 169.646 138.110 1.00 58.67 476 VAL A C 1
ATOM 2940 O O . VAL A 1 469 ? 206.884 169.325 138.350 1.00 58.67 476 VAL A O 1
ATOM 2944 N N . PRO A 1 470 ? 209.019 168.749 137.805 1.00 70.13 477 PRO A N 1
ATOM 2945 C CA . PRO A 1 470 ? 208.750 167.320 137.815 1.00 70.13 477 PRO A CA 1
ATOM 2946 C C . PRO A 1 470 ? 208.482 166.630 139.135 1.00 70.13 477 PRO A C 1
ATOM 2947 O O . PRO A 1 470 ? 207.528 165.842 139.211 1.00 70.13 477 PRO A O 1
ATOM 2951 N N . GLY A 1 471 ? 209.282 166.919 140.164 1.00 74.84 478 GLY A N 1
ATOM 2952 C CA . GLY A 1 471 ? 209.111 166.135 141.402 1.00 74.84 478 GLY A CA 1
ATOM 2953 C C . GLY A 1 471 ? 209.539 166.868 142.648 1.00 74.84 478 GLY A C 1
ATOM 2954 O O . GLY A 1 471 ? 210.461 167.704 142.560 1.00 74.84 478 GLY A O 1
ATOM 2955 N N . PHE A 1 472 ? 208.955 166.497 143.787 1.00 74.04 479 PHE A N 1
ATOM 2956 C CA . PHE A 1 472 ? 209.251 167.216 145.045 1.00 74.04 479 PHE A CA 1
ATOM 2957 C C . PHE A 1 472 ? 209.865 166.257 146.027 1.00 74.04 479 PHE A C 1
ATOM 2958 O O . PHE A 1 472 ? 209.309 165.159 146.235 1.00 74.04 479 PHE A O 1
ATOM 2966 N N . ARG A 1 473 ? 210.995 166.652 146.616 1.00 87.76 480 ARG A N 1
ATOM 2967 C CA . ARG A 1 473 ? 211.717 165.781 147.583 1.00 87.76 480 ARG A CA 1
ATOM 2968 C C . ARG A 1 473 ? 211.261 166.179 148.982 1.00 87.76 480 ARG A C 1
ATOM 2969 O O . ARG A 1 473 ? 211.608 167.283 149.442 1.00 87.76 480 ARG A O 1
ATOM 2971 N N . PRO A 1 474 ? 210.519 165.313 149.685 1.00 96.80 481 PRO A N 1
ATOM 2972 C CA . PRO A 1 474 ? 209.997 165.720 150.970 1.00 96.80 481 PRO A CA 1
ATOM 2973 C C . PRO A 1 474 ? 211.077 165.706 151.988 1.00 96.80 481 PRO A C 1
ATOM 2974 O O . PRO A 1 474 ? 211.854 164.738 152.036 1.00 96.80 481 PRO A O 1
ATOM 2978 N N . PRO A 1 475 ? 211.229 166.752 152.818 1.00 105.52 482 PRO A N 1
ATOM 2979 C CA . PRO A 1 475 ? 212.166 166.626 153.939 1.00 105.52 482 PRO A CA 1
ATOM 2980 C C . PRO A 1 475 ? 211.827 165.407 154.782 1.00 105.52 482 PRO A C 1
ATOM 2981 O O . PRO A 1 475 ? 210.669 164.990 154.867 1.00 105.52 482 PRO A O 1
ATOM 2985 N N . GLN A 1 476 ? 212.858 164.829 155.403 1.00 111.02 483 GLN A N 1
ATOM 2986 C CA . GLN A 1 476 ? 212.684 163.575 156.129 1.00 111.02 483 GLN A CA 1
ATOM 2987 C C . GLN A 1 476 ? 211.690 163.712 157.276 1.00 111.02 483 GLN A C 1
ATOM 2988 O O . GLN A 1 476 ? 210.871 162.812 157.495 1.00 111.02 483 GLN A O 1
ATOM 2990 N N . SER A 1 477 ? 211.746 164.820 158.019 1.00 106.97 484 SER A N 1
ATOM 2991 C CA . SER A 1 477 ? 210.831 165.007 159.140 1.00 106.97 484 SER A CA 1
ATOM 2992 C C . SER A 1 477 ? 209.382 165.082 158.673 1.00 106.97 484 SER A C 1
ATOM 2993 O O . SER A 1 477 ? 208.489 164.510 159.310 1.00 106.97 484 SER A O 1
ATOM 2996 N N . VAL A 1 478 ? 209.128 165.786 157.569 1.00 109.67 485 VAL A N 1
ATOM 2997 C CA . VAL A 1 478 ? 207.760 165.948 157.082 1.00 109.67 485 VAL A CA 1
ATOM 2998 C C . VAL A 1 478 ? 207.194 164.610 156.619 1.00 109.67 485 VAL A C 1
ATOM 2999 O O . VAL A 1 478 ? 206.042 164.270 156.914 1.00 109.67 485 VAL A O 1
ATOM 3001 N N . VAL A 1 479 ? 207.994 163.833 155.884 1.00 109.54 486 VAL A N 1
ATOM 3002 C CA . VAL A 1 479 ? 207.521 162.558 155.357 1.00 109.54 486 VAL A CA 1
ATOM 3003 C C . VAL A 1 479 ? 207.242 161.552 156.464 1.00 109.54 486 VAL A C 1
ATOM 3004 O O . VAL A 1 479 ? 206.472 160.607 156.256 1.00 109.54 486 VAL A O 1
ATOM 3006 N N . ALA A 1 480 ? 207.855 161.726 157.638 1.00 108.49 487 ALA A N 1
ATOM 3007 C CA . ALA A 1 480 ? 207.644 160.782 158.731 1.00 108.49 487 ALA A CA 1
ATOM 3008 C C . ALA A 1 480 ? 206.191 160.775 159.186 1.00 108.49 487 ALA A C 1
ATOM 3009 O O . ALA A 1 480 ? 205.625 159.711 159.464 1.00 108.49 487 ALA A O 1
ATOM 3011 N N . ASP A 1 481 ? 205.569 161.948 159.267 1.00 104.50 488 ASP A N 1
ATOM 3012 C CA . ASP A 1 481 ? 204.192 162.066 159.730 1.00 104.50 488 ASP A CA 1
ATOM 3013 C C . ASP A 1 481 ? 203.242 161.886 158.552 1.00 104.50 488 ASP A C 1
ATOM 3014 O O . ASP A 1 481 ? 203.295 162.651 157.582 1.00 104.50 488 ASP A O 1
ATOM 3016 N N . THR A 1 482 ? 202.374 160.875 158.638 1.00 100.14 489 THR A N 1
ATOM 3017 C CA . THR A 1 482 ? 201.394 160.654 157.581 1.00 100.14 489 THR A CA 1
ATOM 3018 C C . THR A 1 482 ? 200.264 161.673 157.640 1.00 100.14 489 THR A C 1
ATOM 3019 O O . THR A 1 482 ? 199.616 161.938 156.620 1.00 100.14 489 THR A O 1
ATOM 3023 N N . GLU A 1 483 ? 200.009 162.248 158.818 1.00 95.55 490 GLU A N 1
ATOM 3024 C CA . GLU A 1 483 ? 198.944 163.237 158.946 1.00 95.55 490 GLU A CA 1
ATOM 3025 C C . GLU A 1 483 ? 199.257 164.506 158.166 1.00 95.55 490 GLU A C 1
ATOM 3026 O O . GLU A 1 483 ? 198.337 165.174 157.679 1.00 95.55 490 GLU A O 1
ATOM 3028 N N . ASN A 1 484 ? 200.535 164.859 158.045 1.00 91.55 491 ASN A N 1
ATOM 3029 C CA . ASN A 1 484 ? 200.921 166.015 157.249 1.00 91.55 491 ASN A CA 1
ATOM 3030 C C . ASN A 1 484 ? 200.565 165.791 155.785 1.00 91.55 491 ASN A C 1
ATOM 3031 O O . ASN A 1 484 ? 200.832 164.728 155.218 1.00 91.55 491 ASN A O 1
ATOM 3033 N N . LYS A 1 485 ? 199.954 166.804 155.172 1.00 79.74 492 LYS A N 1
ATOM 3034 C CA . LYS A 1 485 ? 199.498 166.712 153.794 1.00 79.74 492 LYS A CA 1
ATOM 3035 C C . LYS A 1 485 ? 200.339 167.516 152.815 1.00 79.74 492 LYS A C 1
ATOM 3036 O O . LYS A 1 485 ? 200.091 167.440 151.606 1.00 79.74 492 LYS A O 1
ATOM 3038 N N . GLU A 1 486 ? 201.320 168.275 153.292 1.00 71.05 493 GLU A N 1
ATOM 3039 C CA . GLU A 1 486 ? 202.093 169.143 152.417 1.00 71.05 493 GLU A CA 1
ATOM 3040 C C . GLU A 1 486 ? 203.249 168.386 151.776 1.00 71.05 493 GLU A C 1
ATOM 3041 O O . GLU A 1 486 ? 204.099 167.816 152.466 1.00 71.05 493 GLU A O 1
ATOM 3043 N N . VAL A 1 487 ? 203.275 168.389 150.445 1.00 62.51 494 VAL A N 1
ATOM 3044 C CA . VAL A 1 487 ? 204.414 167.889 149.696 1.00 62.51 494 VAL A CA 1
ATOM 3045 C C . VAL A 1 487 ? 205.324 169.017 149.223 1.00 62.51 494 VAL A C 1
ATOM 3046 O O . VAL A 1 487 ? 206.549 168.842 149.205 1.00 62.51 494 VAL A O 1
ATOM 3050 N N . ALA A 1 488 ? 204.764 170.219 149.057 1.00 56.45 495 ALA A N 1
ATOM 3051 C CA . ALA A 1 488 ? 205.572 171.437 148.781 1.00 56.45 495 ALA A CA 1
ATOM 3052 C C . ALA A 1 488 ? 204.634 172.594 148.429 1.00 56.45 495 ALA A C 1
ATOM 3053 O O . ALA A 1 488 ? 203.437 172.339 148.245 1.00 56.45 495 ALA A O 1
ATOM 3055 N N . ARG A 1 489 ? 205.152 173.813 148.306 1.00 46.17 496 ARG A N 1
ATOM 3056 C CA . ARG A 1 489 ? 204.268 174.984 148.116 1.00 46.17 496 ARG A CA 1
ATOM 3057 C C . ARG A 1 489 ? 204.807 175.970 147.084 1.00 46.17 496 ARG A C 1
ATOM 3058 O O . ARG A 1 489 ? 205.993 175.913 146.798 1.00 46.17 496 ARG A O 1
ATOM 3066 N N . ILE A 1 490 ? 203.964 176.852 146.564 1.00 31.69 497 ILE A N 1
ATOM 3067 C CA . ILE A 1 490 ? 204.394 177.847 145.548 1.00 31.69 497 ILE A CA 1
ATOM 3068 C C . ILE A 1 490 ? 203.933 179.232 145.999 1.00 31.69 497 ILE A C 1
ATOM 3069 O O . ILE A 1 490 ? 202.995 179.281 146.795 1.00 31.69 497 ILE A O 1
ATOM 3074 N N . THR A 1 491 ? 204.555 180.307 145.520 1.00 25.76 498 THR A N 1
ATOM 3075 C CA . THR A 1 491 ? 204.162 181.686 145.872 1.00 25.76 498 THR A CA 1
ATOM 3076 C C . THR A 1 491 ? 204.331 182.558 144.654 1.00 25.76 498 THR A C 1
ATOM 3077 O O . THR A 1 491 ? 204.692 182.012 143.623 1.00 25.76 498 THR A O 1
ATOM 3081 N N . PHE A 1 492 ? 204.023 183.843 144.736 1.00 19.22 499 PHE A N 1
ATOM 3082 C CA . PHE A 1 492 ? 204.143 184.782 143.598 1.00 19.22 499 PHE A CA 1
ATOM 3083 C C . PHE A 1 492 ? 203.975 186.183 144.115 1.00 19.22 499 PHE A C 1
ATOM 3084 O O . PHE A 1 492 ? 203.901 186.304 145.318 1.00 19.22 499 PHE A O 1
ATOM 3092 N N . VAL A 1 493 ? 204.064 187.218 143.294 1.00 16.83 500 VAL A N 1
ATOM 3093 C CA . VAL A 1 493 ? 203.659 188.600 143.679 1.00 16.83 500 VAL A CA 1
ATOM 3094 C C . VAL A 1 493 ? 202.794 189.025 142.499 1.00 16.83 500 VAL A C 1
ATOM 3095 O O . VAL A 1 493 ? 203.192 189.950 141.814 1.00 16.83 500 VAL A O 1
ATOM 3099 N N . PHE A 1 494 ? 201.564 188.552 142.395 1.00 14.04 501 PHE A N 1
ATOM 3100 C CA . PHE A 1 494 ? 200.786 188.711 141.151 1.00 14.04 501 PHE A CA 1
ATOM 3101 C C . PHE A 1 494 ? 200.261 190.058 141.013 1.00 14.04 501 PHE A C 1
ATOM 3102 O O . PHE A 1 494 ? 199.071 190.254 141.004 1.00 14.04 501 PHE A O 1
ATOM 3110 N N . GLU A 1 495 ? 201.136 190.951 140.628 1.00 13.58 502 GLU A N 1
ATOM 3111 C CA . GLU A 1 495 ? 200.754 192.365 140.586 1.00 13.58 502 GLU A CA 1
ATOM 3112 C C . GLU A 1 495 ? 199.840 192.542 139.419 1.00 13.58 502 GLU A C 1
ATOM 3113 O O . GLU A 1 495 ? 199.515 191.535 138.833 1.00 13.58 502 GLU A O 1
ATOM 3119 N N . THR A 1 496 ? 199.239 193.698 139.282 1.00 13.68 503 THR A N 1
ATOM 3120 C CA . THR A 1 496 ? 198.479 193.952 138.044 1.00 13.68 503 THR A CA 1
ATOM 3121 C C . THR A 1 496 ? 198.419 195.442 137.872 1.00 13.68 503 THR A C 1
ATOM 3122 O O . THR A 1 496 ? 198.957 196.113 138.749 1.00 13.68 503 THR A O 1
ATOM 3126 N N . ILE A 1 497 ? 197.956 195.942 136.735 1.00 21.23 504 ILE A N 1
ATOM 3127 C CA . ILE A 1 497 ? 197.759 197.408 136.537 1.00 21.23 504 ILE A CA 1
ATOM 3128 C C . ILE A 1 497 ? 196.610 197.443 135.553 1.00 21.23 504 ILE A C 1
ATOM 3129 O O . ILE A 1 497 ? 196.529 198.362 134.739 1.00 21.23 504 ILE A O 1
ATOM 3134 N N . CYS A 1 498 ? 195.735 196.479 135.690 1.00 25.21 505 CYS A N 1
ATOM 3135 C CA . CYS A 1 498 ? 194.629 196.253 134.773 1.00 25.21 505 CYS A CA 1
ATOM 3136 C C . CYS A 1 498 ? 193.567 197.337 134.895 1.00 25.21 505 CYS A C 1
ATOM 3137 O O . CYS A 1 498 ? 193.401 197.965 135.944 1.00 25.21 505 CYS A O 1
ATOM 3140 N N . SER A 1 499 ? 192.839 197.552 133.799 1.00 30.56 506 SER A N 1
ATOM 3141 C CA . SER A 1 499 ? 191.735 198.504 133.779 1.00 30.56 506 SER A CA 1
ATOM 3142 C C . SER A 1 499 ? 190.378 197.814 133.880 1.00 30.56 506 SER A C 1
ATOM 3143 O O . SER A 1 499 ? 189.630 198.053 134.833 1.00 30.56 506 SER A O 1
ATOM 3146 N N . VAL A 1 500 ? 190.049 196.947 132.923 1.00 32.69 507 VAL A N 1
ATOM 3147 C CA . VAL A 1 500 ? 188.714 196.357 132.847 1.00 32.69 507 VAL A CA 1
ATOM 3148 C C . VAL A 1 500 ? 188.811 194.935 132.311 1.00 32.69 507 VAL A C 1
ATOM 3149 O O . VAL A 1 500 ? 189.636 194.636 131.442 1.00 32.69 507 VAL A O 1
ATOM 3153 N N . ASN A 1 501 ? 187.960 194.059 132.851 1.00 37.78 508 ASN A N 1
ATOM 3154 C CA . ASN A 1 501 ? 187.619 192.768 132.243 1.00 37.78 508 ASN A CA 1
ATOM 3155 C C . ASN A 1 501 ? 188.842 191.901 131.953 1.00 37.78 508 ASN A C 1
ATOM 3156 O O . ASN A 1 501 ? 188.935 191.266 130.902 1.00 37.78 508 ASN A O 1
ATOM 3161 N N . CYS A 1 502 ? 189.778 191.852 132.891 1.00 23.03 509 CYS A N 1
ATOM 3162 C CA . CYS A 1 502 ? 190.933 190.976 132.779 1.00 23.03 509 CYS A CA 1
ATOM 3163 C C . CYS A 1 502 ? 190.870 189.888 133.840 1.00 23.03 509 CYS A C 1
ATOM 3164 O O . CYS A 1 502 ? 190.261 190.058 134.897 1.00 23.03 509 CYS A O 1
ATOM 3167 N N . GLU A 1 503 ? 191.519 188.761 133.551 1.00 19.75 510 GLU A N 1
ATOM 3168 C CA . GLU A 1 503 ? 191.432 187.602 134.437 1.00 19.75 510 GLU A CA 1
ATOM 3169 C C . GLU A 1 503 ? 192.783 186.892 134.448 1.00 19.75 510 GLU A C 1
ATOM 3170 O O . GLU A 1 503 ? 193.152 186.243 133.468 1.00 19.75 510 GLU A O 1
ATOM 3172 N N . LEU A 1 504 ? 193.501 187.011 135.562 1.00 15.62 511 LEU A N 1
ATOM 3173 C CA . LEU A 1 504 ? 194.739 186.271 135.764 1.00 15.62 511 LEU A CA 1
ATOM 3174 C C . LEU A 1 504 ? 194.417 184.912 136.370 1.00 15.62 511 LEU A C 1
ATOM 3175 O O . LEU A 1 504 ? 193.940 184.834 137.506 1.00 15.62 511 LEU A O 1
ATOM 3180 N N . TYR A 1 505 ? 194.684 183.844 135.627 1.00 18.70 512 TYR A N 1
ATOM 3181 C CA . TYR A 1 505 ? 194.415 182.486 136.077 1.00 18.70 512 TYR A CA 1
ATOM 3182 C C . TYR A 1 505 ? 195.679 181.853 136.637 1.00 18.70 512 TYR A C 1
ATOM 3183 O O . TYR A 1 505 ? 196.785 182.129 136.167 1.00 18.70 512 TYR A O 1
ATOM 3192 N N . PHE A 1 506 ? 195.576 180.927 137.594 1.00 21.94 513 PHE A N 1
ATOM 3193 C CA . PHE A 1 506 ? 196.761 180.183 138.148 1.00 21.94 513 PHE A CA 1
ATOM 3194 C C . PHE A 1 506 ? 196.428 178.714 138.237 1.00 21.94 513 PHE A C 1
ATOM 3195 O O . PHE A 1 506 ? 196.256 178.254 139.356 1.00 21.94 513 PHE A O 1
ATOM 3203 N N . MET A 1 507 ? 196.435 177.970 137.148 1.00 27.03 514 MET A N 1
ATOM 3204 C CA . MET A 1 507 ? 195.982 176.598 136.983 1.00 27.03 514 MET A CA 1
ATOM 3205 C C . MET A 1 507 ? 197.128 175.658 137.316 1.00 27.03 514 MET A C 1
ATOM 3206 O O . MET A 1 507 ? 198.281 175.934 136.969 1.00 27.03 514 MET A O 1
ATOM 3211 N N . VAL A 1 508 ? 196.815 174.558 137.995 1.00 34.52 515 VAL A N 1
ATOM 3212 C CA . VAL A 1 508 ? 197.803 173.562 138.387 1.00 34.52 515 VAL A CA 1
ATOM 3213 C C . VAL A 1 508 ? 197.396 172.220 137.803 1.00 34.52 515 VAL A C 1
ATOM 3214 O O . VAL A 1 508 ? 196.259 171.772 137.993 1.00 34.52 515 VAL A O 1
ATOM 3218 N N . GLY A 1 509 ? 198.325 171.582 137.096 1.00 51.43 516 GLY A N 1
ATOM 3219 C CA . GLY A 1 509 ? 198.097 170.260 136.550 1.00 51.43 516 GLY A CA 1
ATOM 3220 C C . GLY A 1 509 ? 199.215 169.304 136.904 1.00 51.43 516 GLY A C 1
ATOM 3221 O O . GLY A 1 509 ? 200.363 169.500 136.495 1.00 51.43 516 GLY A O 1
ATOM 3222 N N . MET A 1 510 ? 198.891 168.263 137.660 1.00 70.27 517 MET A N 1
ATOM 3223 C CA . MET A 1 510 ? 199.871 167.298 138.132 1.00 70.27 517 MET A CA 1
ATOM 3224 C C . MET A 1 510 ? 199.916 166.096 137.198 1.00 70.27 517 MET A C 1
ATOM 3225 O O . MET A 1 510 ? 198.908 165.750 136.578 1.00 70.27 517 MET A O 1
ATOM 3230 N N . ASN A 1 511 ? 201.114 165.514 137.055 1.00 75.91 518 ASN A N 1
ATOM 3231 C CA . ASN A 1 511 ? 201.407 164.282 136.315 1.00 75.91 518 ASN A CA 1
ATOM 3232 C C . ASN A 1 511 ? 200.522 164.094 135.085 1.00 75.91 518 ASN A C 1
ATOM 3233 O O . ASN A 1 511 ? 199.898 163.042 134.911 1.00 75.91 518 ASN A O 1
ATOM 3238 N N . SER A 1 512 ? 200.460 165.121 134.237 1.00 76.80 519 SER A N 1
ATOM 3239 C CA . SER A 1 512 ? 199.724 165.137 132.975 1.00 76.80 519 SER A CA 1
ATOM 3240 C C . SER A 1 512 ? 198.213 165.091 133.159 1.00 76.80 519 SER A C 1
ATOM 3241 O O . SER A 1 512 ? 197.487 164.878 132.180 1.00 76.80 519 SER A O 1
ATOM 3244 N N . ARG A 1 513 ? 197.712 165.282 134.377 1.00 69.51 520 ARG A N 1
ATOM 3245 C CA . ARG A 1 513 ? 196.274 165.378 134.567 1.00 69.51 520 ARG A CA 1
ATOM 3246 C C . ARG A 1 513 ? 195.757 166.700 134.005 1.00 69.51 520 ARG A C 1
ATOM 3247 O O . ARG A 1 513 ? 196.516 167.643 133.762 1.00 69.51 520 ARG A O 1
ATOM 3249 N N . THR A 1 514 ? 194.444 166.757 133.793 1.00 59.89 521 THR A N 1
ATOM 3250 C CA . THR A 1 514 ? 193.835 167.946 133.214 1.00 59.89 521 THR A CA 1
ATOM 3251 C C . THR A 1 514 ? 194.009 169.146 134.139 1.00 59.89 521 THR A C 1
ATOM 3252 O O . THR A 1 514 ? 194.014 169.013 135.366 1.00 59.89 521 THR A O 1
ATOM 3256 N N . ASN A 1 515 ? 194.174 170.321 133.539 1.00 45.73 522 ASN A N 1
ATOM 3257 C CA . ASN A 1 515 ? 194.383 171.535 134.314 1.00 45.73 522 ASN A CA 1
ATOM 3258 C C . ASN A 1 515 ? 193.101 171.938 135.032 1.00 45.73 522 ASN A C 1
ATOM 3259 O O . ASN A 1 515 ? 192.022 171.967 134.432 1.00 45.73 522 ASN A O 1
ATOM 3264 N N . THR A 1 516 ? 193.225 172.252 136.318 1.00 37.30 523 THR A N 1
ATOM 3265 C CA . THR A 1 516 ? 192.122 172.729 137.129 1.00 37.30 523 THR A CA 1
ATOM 3266 C C . THR A 1 516 ? 192.481 174.087 137.714 1.00 37.30 523 THR A C 1
ATOM 3267 O O . THR A 1 516 ? 193.521 174.213 138.376 1.00 37.30 523 THR A O 1
ATOM 3271 N N . PRO A 1 517 ? 191.664 175.117 137.505 1.00 29.43 524 PRO A N 1
ATOM 3272 C CA . PRO A 1 517 ? 192.042 176.455 137.976 1.00 29.43 524 PRO A CA 1
ATOM 3273 C C . PRO A 1 517 ? 192.004 176.567 139.489 1.00 29.43 524 PRO A C 1
ATOM 3274 O O . PRO A 1 517 ? 190.929 176.615 140.094 1.00 29.43 524 PRO A O 1
ATOM 3278 N N . VAL A 1 518 ? 193.185 176.602 140.107 1.00 25.31 525 VAL A N 1
ATOM 3279 C CA . VAL A 1 518 ? 193.262 176.743 141.556 1.00 25.31 525 VAL A CA 1
ATOM 3280 C C . VAL A 1 518 ? 192.729 178.101 141.990 1.00 25.31 525 VAL A C 1
ATOM 3281 O O . VAL A 1 518 ? 191.972 178.204 142.962 1.00 25.31 525 VAL A O 1
ATOM 3285 N N . GLU A 1 519 ? 193.103 179.160 141.277 1.00 23.47 526 GLU A N 1
ATOM 3286 C CA . GLU A 1 519 ? 192.624 180.499 141.577 1.00 23.47 526 GLU A CA 1
ATOM 3287 C C . GLU A 1 519 ? 192.392 181.245 140.273 1.00 23.47 526 GLU A C 1
ATOM 3288 O O . GLU A 1 519 ? 192.933 180.888 139.225 1.00 23.47 526 GLU A O 1
ATOM 3294 N N . THR A 1 520 ? 191.572 182.291 140.348 1.00 20.89 527 THR A N 1
ATOM 3295 C CA . THR A 1 520 ? 191.250 183.120 139.184 1.00 20.89 527 THR A CA 1
ATOM 3296 C C . THR A 1 520 ? 191.027 184.544 139.684 1.00 20.89 527 THR A C 1
ATOM 3297 O O . THR A 1 520 ? 189.936 184.891 140.142 1.00 20.89 527 THR A O 1
ATOM 3301 N N . TRP A 1 521 ? 192.069 185.361 139.604 1.00 17.28 528 TRP A N 1
ATOM 3302 C CA . TRP A 1 521 ? 191.959 186.752 140.004 1.00 17.28 528 TRP A CA 1
ATOM 3303 C C . TRP A 1 521 ? 191.358 187.577 138.876 1.00 17.28 528 TRP A C 1
ATOM 3304 O O . TRP A 1 521 ? 191.490 187.243 137.697 1.00 17.28 528 TRP A O 1
ATOM 3315 N N . LYS A 1 522 ? 190.681 188.657 139.249 1.00 16.78 529 LYS A N 1
ATOM 3316 C CA . LYS A 1 522 ? 189.991 189.501 138.287 1.00 16.78 529 LYS A CA 1
ATOM 3317 C C . LYS A 1 522 ? 190.183 190.958 138.672 1.00 16.78 529 LYS A C 1
ATOM 3318 O O . LYS A 1 522 ? 190.392 191.285 139.842 1.00 16.78 529 LYS A O 1
ATOM 3324 N N . GLY A 1 523 ? 190.121 191.831 137.674 1.00 16.75 530 GLY A N 1
ATOM 3325 C CA . GLY A 1 523 ? 190.188 193.257 137.914 1.00 16.75 530 GLY A CA 1
ATOM 3326 C C . GLY A 1 523 ? 191.567 193.693 138.372 1.00 16.75 530 GLY A C 1
ATOM 3327 O O . GLY A 1 523 ? 192.510 192.911 138.471 1.00 16.75 530 GLY A O 1
ATOM 3328 N N . THR A 1 524 ? 191.671 194.987 138.657 1.00 14.50 531 THR A N 1
ATOM 3329 C CA . THR A 1 524 ? 192.923 195.545 139.144 1.00 14.50 531 THR A CA 1
ATOM 3330 C C . THR A 1 524 ? 193.260 194.966 140.511 1.00 14.50 531 THR A C 1
ATOM 3331 O O . THR A 1 524 ? 192.379 194.740 141.344 1.00 14.50 531 THR A O 1
ATOM 3335 N N . LYS A 1 525 ? 194.545 194.712 140.734 1.00 13.14 532 LYS A N 1
ATOM 3336 C CA . LYS A 1 525 ? 195.025 194.187 142.000 1.00 13.14 532 LYS A CA 1
ATOM 3337 C C . LYS A 1 525 ? 196.318 194.900 142.363 1.00 13.14 532 LYS A C 1
ATOM 3338 O O . LYS A 1 525 ? 196.832 195.725 141.604 1.00 13.14 532 LYS A O 1
ATOM 3344 N N . GLY A 1 526 ? 196.838 194.585 143.548 1.00 13.83 533 GLY A N 1
ATOM 3345 C CA . GLY A 1 526 ? 198.071 195.158 144.032 1.00 13.83 533 GLY A CA 1
ATOM 3346 C C . GLY A 1 526 ? 199.127 194.098 144.296 1.00 13.83 533 GLY A C 1
ATOM 3347 O O . GLY A 1 526 ? 198.931 192.907 144.078 1.00 13.83 533 GLY A O 1
ATOM 3348 N N . LYS A 1 527 ? 200.278 194.571 144.769 1.00 17.70 534 LYS A N 1
ATOM 3349 C CA . LYS A 1 527 ? 201.350 193.662 145.146 1.00 17.70 534 LYS A CA 1
ATOM 3350 C C . LYS A 1 527 ? 200.852 192.710 146.223 1.00 17.70 534 LYS A C 1
ATOM 3351 O O . LYS A 1 527 ? 200.587 193.127 147.353 1.00 17.70 534 LYS A O 1
ATOM 3357 N N . GLN A 1 528 ? 200.537 191.504 145.795 1.00 14.87 535 GLN A N 1
ATOM 3358 C CA . GLN A 1 528 ? 199.936 190.533 146.726 1.00 14.87 535 GLN A CA 1
ATOM 3359 C C . GLN A 1 528 ? 200.791 189.270 146.815 1.00 14.87 535 GLN A C 1
ATOM 3360 O O . GLN A 1 528 ? 202.008 189.407 146.945 1.00 14.87 535 GLN A O 1
ATOM 3366 N N . SER A 1 529 ? 200.169 188.096 146.755 1.00 18.43 536 SER A N 1
ATOM 3367 C CA . SER A 1 529 ? 200.918 186.823 146.852 1.00 18.43 536 SER A CA 1
ATOM 3368 C C . SER A 1 529 ? 199.946 185.655 146.767 1.00 18.43 536 SER A C 1
ATOM 3369 O O . SER A 1 529 ? 198.808 185.886 146.367 1.00 18.43 536 SER A O 1
ATOM 3372 N N . TYR A 1 530 ? 200.424 184.449 147.026 1.00 23.65 537 TYR A N 1
ATOM 3373 C CA . TYR A 1 530 ? 199.534 183.270 147.052 1.00 23.65 537 TYR A CA 1
ATOM 3374 C C . TYR A 1 530 ? 200.380 182.118 147.434 1.00 23.65 537 TYR A C 1
ATOM 3375 O O . TYR A 1 530 ? 201.524 182.100 147.040 1.00 23.65 537 TYR A O 1
ATOM 3384 N N . THR A 1 531 ? 199.855 181.206 148.233 1.00 28.59 538 THR A N 1
ATOM 3385 C CA . THR A 1 531 ? 200.607 180.030 148.676 1.00 28.59 538 THR A CA 1
ATOM 3386 C C . THR A 1 531 ? 199.738 178.776 148.547 1.00 28.59 538 THR A C 1
ATOM 3387 O O . THR A 1 531 ? 198.876 178.477 149.377 1.00 28.59 538 THR A O 1
ATOM 3391 N N . TYR A 1 532 ? 199.951 178.042 147.460 1.00 31.74 539 TYR A N 1
ATOM 3392 C CA . TYR A 1 532 ? 199.248 176.789 147.228 1.00 31.74 539 TYR A CA 1
ATOM 3393 C C . TYR A 1 532 ? 200.102 175.631 147.723 1.00 31.74 539 TYR A C 1
ATOM 3394 O O . TYR A 1 532 ? 201.282 175.529 147.373 1.00 31.74 539 TYR A O 1
ATOM 3403 N N . THR A 1 533 ? 199.506 174.762 148.531 1.00 43.49 540 THR A N 1
ATOM 3404 C CA . THR A 1 533 ? 200.206 173.619 149.107 1.00 43.49 540 THR A CA 1
ATOM 3405 C C . THR A 1 533 ? 199.950 172.400 148.229 1.00 43.49 540 THR A C 1
ATOM 3406 O O . THR A 1 533 ? 198.827 171.891 148.172 1.00 43.49 540 THR A O 1
ATOM 3410 N N . ILE A 1 534 ? 200.994 171.934 147.545 1.00 53.96 541 ILE A N 1
ATOM 3411 C CA . ILE A 1 534 ? 200.858 170.766 146.687 1.00 53.96 541 ILE A CA 1
ATOM 3412 C C . ILE A 1 534 ? 200.590 169.538 147.544 1.00 53.96 541 ILE A C 1
ATOM 3413 O O . ILE A 1 534 ? 201.267 169.297 148.553 1.00 53.96 541 ILE A O 1
ATOM 3418 N N . GLU A 1 535 ? 199.594 168.752 147.146 1.00 65.06 542 GLU A N 1
ATOM 3419 C CA . GLU A 1 535 ? 199.123 167.639 147.956 1.00 65.06 542 GLU A CA 1
ATOM 3420 C C . GLU A 1 535 ? 199.643 166.282 147.493 1.00 65.06 542 GLU A C 1
ATOM 3421 O O . GLU A 1 535 ? 199.312 165.273 148.119 1.00 65.06 542 GLU A O 1
ATOM 3423 N N . GLU A 1 536 ? 200.447 166.222 146.432 1.00 72.06 543 GLU A N 1
ATOM 3424 C CA . GLU A 1 536 ? 200.853 164.914 145.936 1.00 72.06 543 GLU A CA 1
ATOM 3425 C C . GLU A 1 536 ? 202.112 165.046 145.086 1.00 72.06 543 GLU A C 1
ATOM 3426 O O . GLU A 1 536 ? 202.321 166.069 144.434 1.00 72.06 543 GLU A O 1
ATOM 3432 N N . ASN A 1 537 ? 202.957 164.012 145.104 1.00 77.36 544 ASN A N 1
ATOM 3433 C CA . ASN A 1 537 ? 204.177 164.014 144.248 1.00 77.36 544 ASN A CA 1
ATOM 3434 C C . ASN A 1 537 ? 203.776 163.736 142.800 1.00 77.36 544 ASN A C 1
ATOM 3435 O O . ASN A 1 537 ? 203.304 162.620 142.525 1.00 77.36 544 ASN A O 1
ATOM 3440 N N . ALA A 1 538 ? 203.944 164.715 141.917 1.00 76.10 545 ALA A N 1
ATOM 3441 C CA . ALA A 1 538 ? 203.635 164.595 140.502 1.00 76.10 545 ALA A CA 1
ATOM 3442 C C . ALA A 1 538 ? 204.460 165.613 139.729 1.00 76.10 545 ALA A C 1
ATOM 3443 O O . ALA A 1 538 ? 205.016 166.552 140.306 1.00 76.10 545 ALA A O 1
ATOM 3445 N N . THR A 1 539 ? 204.537 165.416 138.415 1.00 68.43 546 THR A N 1
ATOM 3446 C CA . THR A 1 539 ? 205.071 166.463 137.556 1.00 68.43 546 THR A CA 1
ATOM 3447 C C . THR A 1 539 ? 203.995 167.525 137.385 1.00 68.43 546 THR A C 1
ATOM 3448 O O . THR A 1 539 ? 203.021 167.320 136.654 1.00 68.43 546 THR A O 1
ATOM 3452 N N . VAL A 1 540 ? 204.150 168.641 138.084 1.00 54.83 547 VAL A N 1
ATOM 3453 C CA . VAL A 1 540 ? 203.129 169.678 138.107 1.00 54.83 547 VAL A CA 1
ATOM 3454 C C . VAL A 1 540 ? 203.411 170.669 136.990 1.00 54.83 547 VAL A C 1
ATOM 3455 O O . VAL A 1 540 ? 204.564 170.911 136.613 1.00 54.83 547 VAL A O 1
ATOM 3459 N N . SER A 1 541 ? 202.337 171.235 136.449 1.00 41.52 548 SER A N 1
ATOM 3460 C CA . SER A 1 541 ? 202.405 172.255 135.407 1.00 41.52 548 SER A CA 1
ATOM 3461 C C . SER A 1 541 ? 201.755 173.520 135.955 1.00 41.52 548 SER A C 1
ATOM 3462 O O . SER A 1 541 ? 200.567 173.765 135.737 1.00 41.52 548 SER A O 1
ATOM 3465 N N . PHE A 1 542 ? 202.540 174.327 136.662 1.00 34.11 549 PHE A N 1
ATOM 3466 C CA . PHE A 1 542 ? 202.067 175.603 137.187 1.00 34.11 549 PHE A CA 1
ATOM 3467 C C . PHE A 1 542 ? 201.939 176.582 136.028 1.00 34.11 549 PHE A C 1
ATOM 3468 O O . PHE A 1 542 ? 202.942 176.971 135.425 1.00 34.11 549 PHE A O 1
ATOM 3476 N N . THR A 1 543 ? 200.712 176.979 135.709 1.00 28.04 550 THR A N 1
ATOM 3477 C CA . THR A 1 543 ? 200.445 177.826 134.557 1.00 28.04 550 THR A CA 1
ATOM 3478 C C . THR A 1 543 ? 199.769 179.113 134.995 1.00 28.04 550 THR A C 1
ATOM 3479 O O . THR A 1 543 ? 198.833 179.092 135.797 1.00 28.04 550 THR A O 1
ATOM 3483 N N . TRP A 1 544 ? 200.207 180.233 134.453 1.00 22.38 551 TRP A N 1
ATOM 3484 C CA . TRP A 1 544 ? 199.559 181.517 134.759 1.00 22.38 551 TRP A CA 1
ATOM 3485 C C . TRP A 1 544 ? 199.072 182.074 133.457 1.00 22.38 551 TRP A C 1
ATOM 3486 O O . TRP A 1 544 ? 199.901 182.179 132.599 1.00 22.38 551 TRP A O 1
ATOM 3497 N N . ALA A 1 545 ? 197.822 182.437 133.321 1.00 16.81 552 ALA A N 1
ATOM 3498 C CA . ALA A 1 545 ? 197.175 182.904 132.106 1.00 16.81 552 ALA A CA 1
ATOM 3499 C C . ALA A 1 545 ? 196.593 184.285 132.348 1.00 16.81 552 ALA A C 1
ATOM 3500 O O . ALA A 1 545 ? 195.793 184.469 133.269 1.00 16.81 552 ALA A O 1
ATOM 3502 N N . PHE A 1 546 ? 196.988 185.247 131.522 1.00 20.16 553 PHE A N 1
ATOM 3503 C CA . PHE A 1 546 ? 196.496 186.614 131.611 1.00 20.16 553 PHE A CA 1
ATOM 3504 C C . PHE A 1 546 ? 195.721 186.954 130.349 1.00 20.16 553 PHE A C 1
ATOM 3505 O O . PHE A 1 546 ? 196.183 186.674 129.239 1.00 20.16 553 PHE A O 1
ATOM 3513 N N . GLN A 1 547 ? 194.549 187.558 130.519 1.00 29.07 554 GLN A N 1
ATOM 3514 C CA . GLN A 1 547 ? 193.718 188.005 129.410 1.00 29.07 554 GLN A CA 1
ATOM 3515 C C . GLN A 1 547 ? 193.514 189.507 129.517 1.00 29.07 554 GLN A C 1
ATOM 3516 O O . GLN A 1 547 ? 193.055 189.996 130.551 1.00 29.07 554 GLN A O 1
ATOM 3522 N N . ARG A 1 548 ? 193.850 190.235 128.452 1.00 32.09 555 ARG A N 1
ATOM 3523 C CA . ARG A 1 548 ? 193.716 191.688 128.495 1.00 32.09 555 ARG A CA 1
ATOM 3524 C C . ARG A 1 548 ? 192.259 192.112 128.624 1.00 32.09 555 ARG A C 1
ATOM 3525 O O . ARG A 1 548 ? 191.939 193.021 129.397 1.00 32.09 555 ARG A O 1
ATOM 3533 N N . THR A 1 549 ? 191.363 191.473 127.876 1.00 44.41 556 THR A N 1
ATOM 3534 C CA . THR A 1 549 ? 189.946 191.795 127.958 1.00 44.41 556 THR A CA 1
ATOM 3535 C C . THR A 1 549 ? 189.134 190.608 127.467 1.00 44.41 556 THR A C 1
ATOM 3536 O O . THR A 1 549 ? 189.608 189.803 126.662 1.00 44.41 556 THR A O 1
ATOM 3540 N N . THR A 1 550 ? 187.905 190.504 127.974 1.00 47.93 557 THR A N 1
ATOM 3541 C CA . THR A 1 550 ? 186.981 189.490 127.488 1.00 47.93 557 THR A CA 1
ATOM 3542 C C . THR A 1 550 ? 186.227 189.943 126.246 1.00 47.93 557 THR A C 1
ATOM 3543 O O . THR A 1 550 ? 185.629 189.107 125.560 1.00 47.93 557 THR A O 1
ATOM 3547 N N . LEU A 1 551 ? 186.246 191.238 125.943 1.00 59.58 558 LEU A N 1
ATOM 3548 C CA . LEU A 1 551 ? 185.547 191.746 124.772 1.00 59.58 558 LEU A CA 1
ATOM 3549 C C . LEU A 1 551 ? 186.284 191.352 123.499 1.00 59.58 558 LEU A C 1
ATOM 3550 O O . LEU A 1 551 ? 187.517 191.354 123.448 1.00 59.58 558 LEU A O 1
ATOM 3555 N N . HIS A 1 552 ? 185.519 191.016 122.464 1.00 72.11 559 HIS A N 1
ATOM 3556 C CA . HIS A 1 552 ? 186.070 190.660 121.162 1.00 72.11 559 HIS A CA 1
ATOM 3557 C C . HIS A 1 552 ? 186.084 191.910 120.289 1.00 72.11 559 HIS A C 1
ATOM 3558 O O . HIS A 1 552 ? 185.029 192.387 119.859 1.00 72.11 559 HIS A O 1
ATOM 3565 N N . GLU A 1 553 ? 187.278 192.436 120.030 1.00 72.60 560 GLU A N 1
ATOM 3566 C CA . GLU A 1 553 ? 187.426 193.636 119.222 1.00 72.60 560 GLU A CA 1
ATOM 3567 C C . GLU A 1 553 ? 188.695 193.513 118.394 1.00 72.60 560 GLU A C 1
ATOM 3568 O O . GLU A 1 553 ? 189.694 192.945 118.843 1.00 72.60 560 GLU A O 1
ATOM 3574 N N . THR A 1 554 ? 188.644 194.050 117.178 1.00 80.97 561 THR A N 1
ATOM 3575 C CA . THR A 1 554 ? 189.767 193.938 116.254 1.00 80.97 561 THR A CA 1
ATOM 3576 C C . THR A 1 554 ? 190.877 194.903 116.654 1.00 80.97 561 THR A C 1
ATOM 3577 O O . THR A 1 554 ? 190.671 196.121 116.682 1.00 80.97 561 THR A O 1
ATOM 3579 N N . GLY A 1 555 ? 192.050 194.362 116.954 1.00 68.76 562 GLY A N 1
ATOM 3580 C CA . GLY A 1 555 ? 193.217 195.159 117.273 1.00 68.76 562 GLY A CA 1
ATOM 3581 C C . GLY A 1 555 ? 193.623 195.020 118.731 1.00 68.76 562 GLY A C 1
ATOM 3582 O O . GLY A 1 555 ? 193.035 194.270 119.511 1.00 68.76 562 GLY A O 1
ATOM 3583 N N . ARG A 1 556 ? 194.661 195.774 119.079 1.00 59.11 563 ARG A N 1
ATOM 3584 C CA . ARG A 1 556 ? 195.227 195.791 120.422 1.00 59.11 563 ARG A CA 1
ATOM 3585 C C . ARG A 1 556 ? 194.845 197.104 121.092 1.00 59.11 563 ARG A C 1
ATOM 3586 O O . ARG A 1 556 ? 195.085 198.180 120.534 1.00 59.11 563 ARG A O 1
ATOM 3594 N N . LYS A 1 557 ? 194.253 197.015 122.285 1.00 60.41 564 LYS A N 1
ATOM 3595 C CA . LYS A 1 557 ? 193.765 198.193 122.986 1.00 60.41 564 LYS A CA 1
ATOM 3596 C C . LYS A 1 557 ? 194.253 198.327 124.421 1.00 60.41 564 LYS A C 1
ATOM 3597 O O . LYS A 1 557 ? 194.499 199.455 124.861 1.00 60.41 564 LYS A O 1
ATOM 3603 N N . TYR A 1 558 ? 194.402 197.228 125.159 1.00 45.80 565 TYR A N 1
ATOM 3604 C CA . TYR A 1 558 ? 194.754 197.280 126.573 1.00 45.80 565 TYR A CA 1
ATOM 3605 C C . TYR A 1 558 ? 196.151 196.726 126.827 1.00 45.80 565 TYR A C 1
ATOM 3606 O O . TYR A 1 558 ? 196.376 196.018 127.809 1.00 45.80 565 TYR A O 1
ATOM 3615 N N . THR A 1 559 ? 197.103 197.044 125.948 1.00 41.37 566 THR A N 1
ATOM 3616 C CA . THR A 1 559 ? 198.467 196.570 126.147 1.00 41.37 566 THR A CA 1
ATOM 3617 C C . THR A 1 559 ? 199.103 197.184 127.385 1.00 41.37 566 THR A C 1
ATOM 3618 O O . THR A 1 559 ? 200.117 196.676 127.872 1.00 41.37 566 THR A O 1
ATOM 3622 N N . ASN A 1 560 ? 198.550 198.288 127.889 1.00 39.59 567 ASN A N 1
ATOM 3623 C CA . ASN A 1 560 ? 199.074 198.885 129.110 1.00 39.59 567 ASN A CA 1
ATOM 3624 C C . ASN A 1 560 ? 198.596 198.151 130.355 1.00 39.59 567 ASN A C 1
ATOM 3625 O O . ASN A 1 560 ? 199.201 198.299 131.422 1.00 39.59 567 ASN A O 1
ATOM 3630 N N . ASP A 1 561 ? 197.528 197.361 130.239 1.00 34.23 568 ASP A N 1
ATOM 3631 C CA . ASP A 1 561 ? 196.999 196.579 131.355 1.00 34.23 568 ASP A CA 1
ATOM 3632 C C . ASP A 1 561 ? 197.839 195.313 131.484 1.00 34.23 568 ASP A C 1
ATOM 3633 O O . ASP A 1 561 ? 197.478 194.229 131.021 1.00 34.23 568 ASP A O 1
ATOM 3638 N N . VAL A 1 562 ? 198.991 195.462 132.128 1.00 23.04 569 VAL A N 1
ATOM 3639 C CA . VAL A 1 562 ? 200.003 194.416 132.175 1.00 23.04 569 VAL A CA 1
ATOM 3640 C C . VAL A 1 562 ? 200.075 193.833 133.577 1.00 23.04 569 VAL A C 1
ATOM 3641 O O . VAL A 1 562 ? 200.258 194.564 134.558 1.00 23.04 569 VAL A O 1
ATOM 3645 N N . ALA A 1 563 ? 199.933 192.518 133.674 1.00 16.64 570 ALA A N 1
ATOM 3646 C CA . ALA A 1 563 ? 200.202 191.821 134.921 1.00 16.64 570 ALA A CA 1
ATOM 3647 C C . ALA A 1 563 ? 201.711 191.738 135.109 1.00 16.64 570 ALA A C 1
ATOM 3648 O O . ALA A 1 563 ? 202.491 191.975 134.185 1.00 16.64 570 ALA A O 1
ATOM 3650 N N . LYS A 1 564 ? 202.143 191.403 136.319 1.00 16.00 571 LYS A N 1
ATOM 3651 C CA . LYS A 1 564 ? 203.559 191.248 136.617 1.00 16.00 571 LYS A CA 1
ATOM 3652 C C . LYS A 1 564 ? 203.728 190.166 137.669 1.00 16.00 571 LYS A C 1
ATOM 3653 O O . LYS A 1 564 ? 202.860 190.003 138.530 1.00 16.00 571 LYS A O 1
ATOM 3659 N N . ILE A 1 565 ? 204.790 189.368 137.552 1.00 17.78 572 ILE A N 1
ATOM 3660 C CA . ILE A 1 565 ? 205.086 188.372 138.628 1.00 17.78 572 ILE A CA 1
ATOM 3661 C C . ILE A 1 565 ? 206.495 188.635 139.174 1.00 17.78 572 ILE A C 1
ATOM 3662 O O . ILE A 1 565 ? 207.410 188.157 138.539 1.00 17.78 572 ILE A O 1
ATOM 3667 N N . TYR A 1 566 ? 206.677 189.296 140.325 1.00 22.90 573 TYR A N 1
ATOM 3668 C CA . TYR A 1 566 ? 207.980 189.714 140.823 1.00 22.90 573 TYR A CA 1
ATOM 3669 C C . TYR A 1 566 ? 208.813 188.540 141.320 1.00 22.90 573 TYR A C 1
ATOM 3670 O O . TYR A 1 566 ? 210.045 188.634 141.349 1.00 22.90 573 TYR A O 1
ATOM 3679 N N . SER A 1 567 ? 208.161 187.399 141.549 1.00 27.98 574 SER A N 1
ATOM 3680 C CA . SER A 1 567 ? 208.937 186.179 141.898 1.00 27.98 574 SER A CA 1
ATOM 3681 C C . SER A 1 567 ? 208.072 184.947 142.127 1.00 27.98 574 SER A C 1
ATOM 3682 O O . SER A 1 567 ? 207.032 185.132 142.723 1.00 27.98 574 SER A O 1
ATOM 3685 N N . ILE A 1 568 ? 208.541 183.744 141.797 1.00 32.02 575 ILE A N 1
ATOM 3686 C CA . ILE A 1 568 ? 207.706 182.512 141.914 1.00 32.02 575 ILE A CA 1
ATOM 3687 C C . ILE A 1 568 ? 208.468 181.448 142.708 1.00 32.02 575 ILE A C 1
ATOM 3688 O O . ILE A 1 568 ? 208.853 180.473 142.075 1.00 32.02 575 ILE A O 1
ATOM 3693 N N . ASN A 1 569 ? 208.563 181.533 144.032 1.00 45.47 576 ASN A N 1
ATOM 3694 C CA . ASN A 1 569 ? 209.388 180.684 144.879 1.00 45.47 576 ASN A CA 1
ATOM 3695 C C . ASN A 1 569 ? 208.661 179.359 145.098 1.00 45.47 576 ASN A C 1
ATOM 3696 O O . ASN A 1 569 ? 207.519 179.343 145.563 1.00 45.47 576 ASN A O 1
ATOM 3701 N N . VAL A 1 570 ? 209.335 178.256 144.766 1.00 50.69 577 VAL A N 1
ATOM 3702 C CA . VAL A 1 570 ? 208.827 176.902 144.954 1.00 50.69 577 VAL A CA 1
ATOM 3703 C C . VAL A 1 570 ? 209.825 176.124 145.798 1.00 50.69 577 VAL A C 1
ATOM 3704 O O . VAL A 1 570 ? 211.034 176.171 145.546 1.00 50.69 577 VAL A O 1
ATOM 3708 N N . THR A 1 571 ? 209.320 175.406 146.794 1.00 58.70 578 THR A N 1
ATOM 3709 C CA . THR A 1 571 ? 210.142 174.634 147.713 1.00 58.70 578 THR A CA 1
ATOM 3710 C C . THR A 1 571 ? 209.960 173.142 147.470 1.00 58.70 578 THR A C 1
ATOM 3711 O O . THR A 1 571 ? 208.961 172.699 146.897 1.00 58.70 578 THR A O 1
ATOM 3715 N N . ASN A 1 572 ? 210.957 172.373 147.912 1.00 69.11 579 ASN A N 1
ATOM 3716 C CA . ASN A 1 572 ? 210.954 170.912 147.832 1.00 69.11 579 ASN A CA 1
ATOM 3717 C C . ASN A 1 572 ? 210.817 170.443 146.381 1.00 69.11 579 ASN A C 1
ATOM 3718 O O . ASN A 1 572 ? 209.830 169.831 145.982 1.00 69.11 579 ASN A O 1
ATOM 3720 N N . VAL A 1 573 ? 211.844 170.761 145.596 1.00 71.93 580 VAL A N 1
ATOM 3721 C CA . VAL A 1 573 ? 211.941 170.331 144.206 1.00 71.93 580 VAL A CA 1
ATOM 3722 C C . VAL A 1 573 ? 213.222 169.530 144.040 1.00 71.93 580 VAL A C 1
ATOM 3723 O O . VAL A 1 573 ? 214.297 169.979 144.456 1.00 71.93 580 VAL A O 1
ATOM 3727 N N . MET A 1 574 ? 213.108 168.348 143.437 1.00 76.69 581 MET A N 1
ATOM 3728 C CA . MET A 1 574 ? 214.279 167.526 143.172 1.00 76.69 581 MET A CA 1
ATOM 3729 C C . MET A 1 574 ? 215.249 168.260 142.253 1.00 76.69 581 MET A C 1
ATOM 3730 O O . MET A 1 574 ? 214.858 168.862 141.250 1.00 76.69 581 MET A O 1
ATOM 3732 N N . GLY A 1 575 ? 216.531 168.203 142.605 1.00 73.52 582 GLY A N 1
ATOM 3733 C CA . GLY A 1 575 ? 217.529 168.946 141.863 1.00 73.52 582 GLY A CA 1
ATOM 3734 C C . GLY A 1 575 ? 217.445 170.441 142.050 1.00 73.52 582 GLY A C 1
ATOM 3735 O O . GLY A 1 575 ? 217.952 171.194 141.216 1.00 73.52 582 GLY A O 1
ATOM 3736 N N . GLY A 1 576 ? 216.815 170.895 143.130 1.00 73.06 583 GLY A N 1
ATOM 3737 C CA . GLY A 1 576 ? 216.654 172.316 143.346 1.00 73.06 583 GLY A CA 1
ATOM 3738 C C . GLY A 1 576 ? 217.881 172.957 143.965 1.00 73.06 583 GLY A C 1
ATOM 3739 O O . GLY A 1 576 ? 218.688 172.314 144.635 1.00 73.06 583 GLY A O 1
ATOM 3740 N N . VAL A 1 577 ? 218.013 174.258 143.726 1.00 79.81 584 VAL A N 1
ATOM 3741 C CA . VAL A 1 577 ? 219.077 175.063 144.312 1.00 79.81 584 VAL A CA 1
ATOM 3742 C C . VAL A 1 577 ? 218.670 175.476 145.720 1.00 79.81 584 VAL A C 1
ATOM 3743 O O . VAL A 1 577 ? 217.511 175.307 146.115 1.00 79.81 584 VAL A O 1
ATOM 3747 N N . ALA A 1 578 ? 219.612 176.013 146.491 1.00 90.35 585 ALA A N 1
ATOM 3748 C CA . ALA A 1 578 ? 219.345 176.371 147.876 1.00 90.35 585 ALA A CA 1
ATOM 3749 C C . ALA A 1 578 ? 219.831 177.780 148.174 1.00 90.35 585 ALA A C 1
ATOM 3750 O O . ALA A 1 578 ? 220.885 178.200 147.689 1.00 90.35 585 ALA A O 1
ATOM 3752 N N . SER A 1 579 ? 219.046 178.504 148.971 1.00 90.89 586 SER A N 1
ATOM 3753 C CA . SER A 1 579 ? 219.494 179.724 149.624 1.00 90.89 586 SER A CA 1
ATOM 3754 C C . SER A 1 579 ? 219.473 179.626 151.138 1.00 90.89 586 SER A C 1
ATOM 3755 O O . SER A 1 579 ? 220.215 180.361 151.797 1.00 90.89 586 SER A O 1
ATOM 3758 N N . TYR A 1 580 ? 218.645 178.754 151.703 1.00 89.48 587 TYR A N 1
ATOM 3759 C CA . TYR A 1 580 ? 218.679 178.430 153.118 1.00 89.48 587 TYR A CA 1
ATOM 3760 C C . TYR A 1 580 ? 219.387 177.099 153.301 1.00 89.48 587 TYR A C 1
ATOM 3761 O O . TYR A 1 580 ? 219.084 176.124 152.610 1.00 89.48 587 TYR A O 1
ATOM 3770 N N . CYS A 1 581 ? 220.327 177.062 154.230 1.00 106.01 588 CYS A N 1
ATOM 3771 C CA . CYS A 1 581 ? 221.069 175.847 154.538 1.00 106.01 588 CYS A CA 1
ATOM 3772 C C . CYS A 1 581 ? 220.577 175.379 155.903 1.00 106.01 588 CYS A C 1
ATOM 3773 O O . CYS A 1 581 ? 221.079 175.824 156.938 1.00 106.01 588 CYS A O 1
ATOM 3776 N N . ARG A 1 582 ? 219.592 174.483 155.893 1.00 109.92 589 ARG A N 1
ATOM 3777 C CA . ARG A 1 582 ? 218.820 174.191 157.095 1.00 109.92 589 ARG A CA 1
ATOM 3778 C C . ARG A 1 582 ? 219.708 173.597 158.186 1.00 109.92 589 ARG A C 1
ATOM 3779 O O . ARG A 1 582 ? 220.451 172.642 157.924 1.00 109.92 589 ARG A O 1
ATOM 3787 N N . PRO A 1 583 ? 219.658 174.123 159.411 1.00 114.16 590 PRO A N 1
ATOM 3788 C CA . PRO A 1 583 ? 220.420 173.539 160.523 1.00 114.16 590 PRO A CA 1
ATOM 3789 C C . PRO A 1 583 ? 219.661 172.373 161.136 1.00 114.16 590 PRO A C 1
ATOM 3790 O O . PRO A 1 583 ? 218.568 172.541 161.685 1.00 114.16 590 PRO A O 1
ATOM 3794 N N . CYS A 1 584 ? 220.243 171.181 161.043 1.00 119.31 591 CYS A N 1
ATOM 3795 C CA . CYS A 1 584 ? 219.607 169.965 161.523 1.00 119.31 591 CYS A CA 1
ATOM 3796 C C . CYS A 1 584 ? 220.541 169.237 162.478 1.00 119.31 591 CYS A C 1
ATOM 3797 O O . CYS A 1 584 ? 221.766 169.350 162.382 1.00 119.31 591 CYS A O 1
ATOM 3800 N N . ALA A 1 585 ? 219.945 168.492 163.406 1.00 119.86 592 ALA A N 1
ATOM 3801 C CA . ALA A 1 585 ? 220.721 167.769 164.405 1.00 119.86 592 ALA A CA 1
ATOM 3802 C C . ALA A 1 585 ? 221.566 166.683 163.752 1.00 119.86 592 ALA A C 1
ATOM 3803 O O . ALA A 1 585 ? 221.116 165.985 162.840 1.00 119.86 592 ALA A O 1
ATOM 3805 N N . LEU A 1 586 ? 222.799 166.541 164.232 1.00 120.21 593 LEU A N 1
ATOM 3806 C CA . LEU A 1 586 ? 223.717 165.559 163.673 1.00 120.21 593 LEU A CA 1
ATOM 3807 C C . LEU A 1 586 ? 223.209 164.143 163.923 1.00 120.21 593 LEU A C 1
ATOM 3808 O O . LEU A 1 586 ? 222.594 163.850 164.952 1.00 120.21 593 LEU A O 1
ATOM 3813 N N . GLU A 1 587 ? 223.470 163.263 162.962 1.00 115.05 594 GLU A N 1
ATOM 3814 C CA . GLU A 1 587 ? 223.051 161.870 163.057 1.00 115.05 594 GLU A CA 1
ATOM 3815 C C . GLU A 1 587 ? 223.786 161.149 164.181 1.00 115.05 594 GLU A C 1
ATOM 3816 O O . GLU A 1 587 ? 224.877 161.554 164.581 1.00 115.05 594 GLU A O 1
ATOM 3818 N N . CYS A 1 595 ? 222.551 165.637 158.812 1.00 121.40 602 CYS A N 1
ATOM 3819 C CA . CYS A 1 595 ? 221.421 165.293 159.667 1.00 121.40 602 CYS A CA 1
ATOM 3820 C C . CYS A 1 595 ? 220.733 164.022 159.180 1.00 121.40 602 CYS A C 1
ATOM 3821 O O . CYS A 1 595 ? 221.099 163.467 158.144 1.00 121.40 602 CYS A O 1
ATOM 3824 N N . THR A 1 596 ? 219.733 163.567 159.931 1.00 119.12 603 THR A N 1
ATOM 3825 C CA . THR A 1 596 ? 219.012 162.352 159.585 1.00 119.12 603 THR A CA 1
ATOM 3826 C C . THR A 1 596 ? 217.590 162.447 160.115 1.00 119.12 603 THR A C 1
ATOM 3827 O O . THR A 1 596 ? 217.264 163.314 160.930 1.00 119.12 603 THR A O 1
ATOM 3831 N N . SER A 1 597 ? 216.743 161.539 159.638 1.00 119.23 604 SER A N 1
ATOM 3832 C CA . SER A 1 597 ? 215.344 161.518 160.046 1.00 119.23 604 SER A CA 1
ATOM 3833 C C . SER A 1 597 ? 215.229 161.077 161.500 1.00 119.23 604 SER A C 1
ATOM 3834 O O . SER A 1 597 ? 215.586 159.945 161.843 1.00 119.23 604 SER A O 1
ATOM 3836 N N . CYS A 1 598 ? 214.731 161.968 162.352 1.00 113.01 605 CYS A N 1
ATOM 3837 C CA . CYS A 1 598 ? 214.491 161.618 163.739 1.00 113.01 605 CYS A CA 1
ATOM 3838 C C . CYS A 1 598 ? 213.265 160.716 163.851 1.00 113.01 605 CYS A C 1
ATOM 3839 O O . CYS A 1 598 ? 212.399 160.716 162.973 1.00 113.01 605 CYS A O 1
ATOM 3842 N N . PRO A 1 599 ? 213.176 159.928 164.923 1.00 108.64 606 PRO A N 1
ATOM 3843 C CA . PRO A 1 599 ? 211.956 159.152 165.165 1.00 108.64 606 PRO A CA 1
ATOM 3844 C C . PRO A 1 599 ? 210.745 160.062 165.303 1.00 108.64 606 PRO A C 1
ATOM 3845 O O . PRO A 1 599 ? 210.859 161.261 165.566 1.00 108.64 606 PRO A O 1
ATOM 3849 N N . ALA A 1 600 ? 209.568 159.468 165.112 1.00 101.81 607 ALA A N 1
ATOM 3850 C CA . ALA A 1 600 ? 208.328 160.232 165.054 1.00 101.81 607 ALA A CA 1
ATOM 3851 C C . ALA A 1 600 ? 208.129 161.059 166.317 1.00 101.81 607 ALA A C 1
ATOM 3852 O O . ALA A 1 600 ? 208.302 160.567 167.435 1.00 101.81 607 ALA A O 1
ATOM 3854 N N . GLY A 1 601 ? 207.765 162.323 166.127 1.00 96.70 608 GLY A N 1
ATOM 3855 C CA . GLY A 1 601 ? 207.525 163.224 167.240 1.00 96.70 608 GLY A CA 1
ATOM 3856 C C . GLY A 1 601 ? 208.747 163.564 168.063 1.00 96.70 608 GLY A C 1
ATOM 3857 O O . GLY A 1 601 ? 208.669 163.589 169.298 1.00 96.70 608 GLY A O 1
ATOM 3858 N N . HIS A 1 602 ? 209.877 163.832 167.414 1.00 99.97 609 HIS A N 1
ATOM 3859 C CA . HIS A 1 602 ? 211.103 164.214 168.100 1.00 99.97 609 HIS A CA 1
ATOM 3860 C C . HIS A 1 602 ? 211.548 165.585 167.616 1.00 99.97 609 HIS A C 1
ATOM 3861 O O . HIS A 1 602 ? 211.733 165.790 166.412 1.00 99.97 609 HIS A O 1
ATOM 3868 N N . TYR A 1 603 ? 211.722 166.518 168.550 1.00 100.48 610 TYR A N 1
ATOM 3869 C CA . TYR A 1 603 ? 212.211 167.834 168.175 1.00 100.48 610 TYR A CA 1
ATOM 3870 C C . TYR A 1 603 ? 213.714 167.778 167.918 1.00 100.48 610 TYR A C 1
ATOM 3871 O O . TYR A 1 603 ? 214.406 166.838 168.316 1.00 100.48 610 TYR A O 1
ATOM 3880 N N . ILE A 1 604 ? 214.214 168.805 167.236 1.00 105.58 611 ILE A N 1
ATOM 3881 C CA . ILE A 1 604 ? 215.582 168.825 166.737 1.00 105.58 611 ILE A CA 1
ATOM 3882 C C . ILE A 1 604 ? 216.271 170.091 167.223 1.00 105.58 611 ILE A C 1
ATOM 3883 O O . ILE A 1 604 ? 215.727 171.192 167.084 1.00 105.58 611 ILE A O 1
ATOM 3888 N N . ASN A 1 605 ? 217.463 169.932 167.793 1.00 111.02 612 ASN A N 1
ATOM 3889 C CA . ASN A 1 605 ? 218.337 171.044 168.140 1.00 111.02 612 ASN A CA 1
ATOM 3890 C C . ASN A 1 605 ? 219.638 170.884 167.369 1.00 111.02 612 ASN A C 1
ATOM 3891 O O . ASN A 1 605 ? 220.254 169.813 167.399 1.00 111.02 612 ASN A O 1
ATOM 3896 N N . ARG A 1 606 ? 220.050 171.949 166.676 1.00 114.57 613 ARG A N 1
ATOM 3897 C CA . ARG A 1 606 ? 221.227 171.866 165.817 1.00 114.57 613 ARG A CA 1
ATOM 3898 C C . ARG A 1 606 ? 222.490 171.579 166.622 1.00 114.57 613 ARG A C 1
ATOM 3899 O O . ARG A 1 606 ? 223.342 170.792 166.193 1.00 114.57 613 ARG A O 1
ATOM 3907 N N . ASP A 1 607 ? 222.629 172.207 167.790 1.00 114.75 614 ASP A N 1
ATOM 3908 C CA . ASP A 1 607 ? 223.820 172.004 168.606 1.00 114.75 614 ASP A CA 1
ATOM 3909 C C . ASP A 1 607 ? 223.797 170.669 169.339 1.00 114.75 614 ASP A C 1
ATOM 3910 O O . ASP A 1 607 ? 224.850 170.046 169.513 1.00 114.75 614 ASP A O 1
ATOM 3915 N N . SER A 1 608 ? 222.618 170.221 169.778 1.00 112.94 615 SER A N 1
ATOM 3916 C CA . SER A 1 608 ? 222.534 168.971 170.528 1.00 112.94 615 SER A CA 1
ATOM 3917 C C . SER A 1 608 ? 222.928 167.778 169.667 1.00 112.94 615 SER A C 1
ATOM 3918 O O . SER A 1 608 ? 223.646 166.882 170.127 1.00 112.94 615 SER A O 1
ATOM 3921 N N . GLY A 1 609 ? 222.474 167.749 168.417 1.00 115.76 616 GLY A N 1
ATOM 3922 C CA . GLY A 1 609 ? 222.722 166.600 167.565 1.00 115.76 616 GLY A CA 1
ATOM 3923 C C . GLY A 1 609 ? 222.046 165.334 168.040 1.00 115.76 616 GLY A C 1
ATOM 3924 O O . GLY A 1 609 ? 222.601 164.242 167.879 1.00 115.76 616 GLY A O 1
ATOM 3925 N N . THR A 1 610 ? 220.858 165.452 168.629 1.00 111.20 617 THR A N 1
ATOM 3926 C CA . THR A 1 610 ? 220.131 164.302 169.143 1.00 111.20 617 THR A CA 1
ATOM 3927 C C . THR A 1 610 ? 218.641 164.607 169.061 1.00 111.20 617 THR A C 1
ATOM 3928 O O . THR A 1 610 ? 218.223 165.767 169.114 1.00 111.20 617 THR A O 1
ATOM 3932 N N . CYS A 1 611 ? 217.840 163.552 168.931 1.00 108.34 618 CYS A N 1
ATOM 3933 C CA . CYS A 1 611 ? 216.396 163.666 168.765 1.00 108.34 618 CYS A CA 1
ATOM 3934 C C . CYS A 1 611 ? 215.723 163.367 170.099 1.00 108.34 618 CYS A C 1
ATOM 3935 O O . CYS A 1 611 ? 215.952 162.307 170.689 1.00 108.34 618 CYS A O 1
ATOM 3938 N N . HIS A 1 612 ? 214.893 164.299 170.567 1.00 102.31 619 HIS A N 1
ATOM 3939 C CA . HIS A 1 612 ? 214.198 164.167 171.840 1.00 102.31 619 HIS A CA 1
ATOM 3940 C C . HIS A 1 612 ? 212.709 164.409 171.649 1.00 102.31 619 HIS A C 1
ATOM 3941 O O . HIS A 1 612 ? 212.305 165.225 170.816 1.00 102.31 619 HIS A O 1
ATOM 3948 N N . LEU A 1 613 ? 211.899 163.700 172.429 1.00 92.84 620 LEU A N 1
ATOM 3949 C CA . LEU A 1 613 ? 210.457 163.896 172.398 1.00 92.84 620 LEU A CA 1
ATOM 3950 C C . LEU A 1 613 ? 210.079 165.226 173.040 1.00 92.84 620 LEU A C 1
ATOM 3951 O O . LEU A 1 613 ? 210.637 165.619 174.068 1.00 92.84 620 LEU A O 1
ATOM 3956 N N . CYS A 1 614 ? 209.123 165.921 172.426 1.00 89.65 621 CYS A N 1
ATOM 3957 C CA . CYS A 1 614 ? 208.574 167.128 173.021 1.00 89.65 621 CYS A CA 1
ATOM 3958 C C . CYS A 1 614 ? 207.783 166.797 174.283 1.00 89.65 621 CYS A C 1
ATOM 3959 O O . CYS A 1 614 ? 207.290 165.678 174.445 1.00 89.65 621 CYS A O 1
ATOM 3962 N N . PRO A 1 615 ? 207.647 167.759 175.197 1.00 82.82 622 PRO A N 1
ATOM 3963 C CA . PRO A 1 615 ? 206.875 167.508 176.415 1.00 82.82 622 PRO A CA 1
ATOM 3964 C C . PRO A 1 615 ? 205.398 167.338 176.102 1.00 82.82 622 PRO A C 1
ATOM 3965 O O . PRO A 1 615 ? 204.918 167.727 175.036 1.00 82.82 622 PRO A O 1
ATOM 3969 N N . SER A 1 616 ? 204.681 166.729 177.043 1.00 75.41 623 SER A N 1
ATOM 3970 C CA . SER A 1 616 ? 203.270 166.440 176.838 1.00 75.41 623 SER A CA 1
ATOM 3971 C C . SER A 1 616 ? 202.484 167.723 176.592 1.00 75.41 623 SER A C 1
ATOM 3972 O O . SER A 1 616 ? 202.910 168.821 176.959 1.00 75.41 623 SER A O 1
ATOM 3975 N N . ASN A 1 617 ? 201.328 167.567 175.944 1.00 68.87 624 ASN A N 1
ATOM 3976 C CA . ASN A 1 617 ? 200.442 168.657 175.548 1.00 68.87 624 ASN A CA 1
ATOM 3977 C C . ASN A 1 617 ? 201.065 169.575 174.504 1.00 68.87 624 ASN A C 1
ATOM 3978 O O . ASN A 1 617 ? 200.644 170.726 174.366 1.00 68.87 624 ASN A O 1
ATOM 3983 N N . THR A 1 618 ? 202.061 169.096 173.759 1.00 69.73 625 THR A N 1
ATOM 3984 C CA . THR A 1 618 ? 202.702 169.874 172.707 1.00 69.73 625 THR A CA 1
ATOM 3985 C C . THR A 1 618 ? 202.782 169.046 171.432 1.00 69.73 625 THR A C 1
ATOM 3986 O O . THR A 1 618 ? 203.011 167.834 171.483 1.00 69.73 625 THR A O 1
ATOM 3990 N N . ILE A 1 619 ? 202.602 169.706 170.290 1.00 68.21 626 ILE A N 1
ATOM 3991 C CA . ILE A 1 619 ? 202.614 169.053 168.986 1.00 68.21 626 ILE A CA 1
ATOM 3992 C C . ILE A 1 619 ? 203.706 169.668 168.124 1.00 68.21 626 ILE A C 1
ATOM 3993 O O . ILE A 1 619 ? 203.824 170.896 168.035 1.00 68.21 626 ILE A O 1
ATOM 3998 N N . LEU A 1 620 ? 204.506 168.810 167.499 1.00 82.36 627 LEU A N 1
ATOM 3999 C CA . LEU A 1 620 ? 205.607 169.248 166.655 1.00 82.36 627 LEU A CA 1
ATOM 4000 C C . LEU A 1 620 ? 205.111 169.603 165.261 1.00 82.36 627 LEU A C 1
ATOM 4001 O O . LEU A 1 620 ? 204.356 168.847 164.644 1.00 82.36 627 LEU A O 1
ATOM 4006 N N . LYS A 1 621 ? 205.544 170.758 164.763 1.00 92.31 628 LYS A N 1
ATOM 4007 C CA . LYS A 1 621 ? 205.199 171.194 163.413 1.00 92.31 628 LYS A CA 1
ATOM 4008 C C . LYS A 1 621 ? 206.240 170.636 162.448 1.00 92.31 628 LYS A C 1
ATOM 4009 O O . LYS A 1 621 ? 207.422 170.988 162.523 1.00 92.31 628 LYS A O 1
ATOM 4015 N N . ALA A 1 622 ? 205.798 169.761 161.542 1.00 97.37 629 ALA A N 1
ATOM 4016 C CA . ALA A 1 622 ? 206.719 169.107 160.620 1.00 97.37 629 ALA A CA 1
ATOM 4017 C C . ALA A 1 622 ? 207.348 170.077 159.630 1.00 97.37 629 ALA A C 1
ATOM 4018 O O . ALA A 1 622 ? 208.372 169.744 159.025 1.00 97.37 629 ALA A O 1
ATOM 4020 N N . HIS A 1 623 ? 206.758 171.259 159.444 1.00 96.52 630 HIS A N 1
ATOM 4021 C CA . HIS A 1 623 ? 207.311 172.221 158.496 1.00 96.52 630 HIS A CA 1
ATOM 4022 C C . HIS A 1 623 ? 208.677 172.722 158.951 1.00 96.52 630 HIS A C 1
ATOM 4023 O O . HIS A 1 623 ? 209.639 172.727 158.175 1.00 96.52 630 HIS A O 1
ATOM 4030 N N . GLN A 1 624 ? 208.783 173.147 160.210 1.00 100.07 631 GLN A N 1
ATOM 4031 C CA . GLN A 1 624 ? 210.013 173.725 160.752 1.00 100.07 631 GLN A CA 1
ATOM 4032 C C . GLN A 1 624 ? 210.359 173.064 162.081 1.00 100.07 631 GLN A C 1
ATOM 4033 O O . GLN A 1 624 ? 210.210 173.671 163.148 1.00 100.07 631 GLN A O 1
ATOM 4039 N N . PRO A 1 625 ? 210.833 171.815 162.053 1.00 99.19 632 PRO A N 1
ATOM 4040 C CA . PRO A 1 625 ? 211.285 171.179 163.308 1.00 99.19 632 PRO A CA 1
ATOM 4041 C C . PRO A 1 625 ? 212.700 171.605 163.680 1.00 99.19 632 PRO A C 1
ATOM 4042 O O . PRO A 1 625 ? 213.651 170.818 163.701 1.00 99.19 632 PRO A O 1
ATOM 4046 N N . TYR A 1 626 ? 212.857 172.892 163.980 1.00 102.02 633 TYR A N 1
ATOM 4047 C CA . TYR A 1 626 ? 214.151 173.473 164.313 1.00 102.02 633 TYR A CA 1
ATOM 4048 C C . TYR A 1 626 ? 214.096 174.051 165.719 1.00 102.02 633 TYR A C 1
ATOM 4049 O O . TYR A 1 626 ? 213.186 174.822 166.042 1.00 102.02 633 TYR A O 1
ATOM 4058 N N . GLY A 1 627 ? 215.066 173.678 166.547 1.00 101.20 634 GLY A N 1
ATOM 4059 C CA . GLY A 1 627 ? 215.111 174.146 167.918 1.00 101.20 634 GLY A CA 1
ATOM 4060 C C . GLY A 1 627 ? 214.081 173.442 168.784 1.00 101.20 634 GLY A C 1
ATOM 4061 O O . GLY A 1 627 ? 213.300 172.604 168.334 1.00 101.20 634 GLY A O 1
ATOM 4062 N N . ALA A 1 628 ? 214.096 173.797 170.067 1.00 92.74 635 ALA A N 1
ATOM 4063 C CA . ALA A 1 628 ? 213.088 173.301 170.993 1.00 92.74 635 ALA A CA 1
ATOM 4064 C C . ALA A 1 628 ? 211.801 174.110 170.942 1.00 92.74 635 ALA A C 1
ATOM 4065 O O . ALA A 1 628 ? 210.808 173.705 171.555 1.00 92.74 635 ALA A O 1
ATOM 4067 N N . GLN A 1 629 ? 211.795 175.233 170.225 1.00 89.90 636 GLN A N 1
ATOM 4068 C CA . GLN A 1 629 ? 210.610 176.071 170.102 1.00 89.90 636 GLN A CA 1
ATOM 4069 C C . GLN A 1 629 ? 209.660 175.592 169.014 1.00 89.90 636 GLN A C 1
ATOM 4070 O O . GLN A 1 629 ? 208.611 176.214 168.816 1.00 89.90 636 GLN A O 1
ATOM 4076 N N . ALA A 1 630 ? 210.006 174.517 168.303 1.00 89.96 637 ALA A N 1
ATOM 4077 C CA . ALA A 1 630 ? 209.189 174.068 167.181 1.00 89.96 637 ALA A CA 1
ATOM 4078 C C . ALA A 1 630 ? 207.804 173.631 167.640 1.00 89.96 637 ALA A C 1
ATOM 4079 O O . ALA A 1 630 ? 206.787 174.096 167.113 1.00 89.96 637 ALA A O 1
ATOM 4081 N N . CYS A 1 631 ? 207.742 172.744 168.629 1.00 83.70 638 CYS A N 1
ATOM 4082 C CA . CYS A 1 631 ? 206.464 172.184 169.044 1.00 83.70 638 CYS A CA 1
ATOM 4083 C C . CYS A 1 631 ? 205.725 173.116 169.995 1.00 83.70 638 CYS A C 1
ATOM 4084 O O . CYS A 1 631 ? 206.293 173.630 170.964 1.00 83.70 638 CYS A O 1
ATOM 4087 N N . VAL A 1 632 ? 204.442 173.319 169.706 1.00 71.85 639 VAL A N 1
ATOM 4088 C CA . VAL A 1 632 ? 203.604 174.337 170.337 1.00 71.85 639 VAL A CA 1
ATOM 4089 C C . VAL A 1 632 ? 202.641 173.665 171.311 1.00 71.85 639 VAL A C 1
ATOM 4090 O O . VAL A 1 632 ? 202.108 172.589 171.005 1.00 71.85 639 VAL A O 1
ATOM 4094 N N . PRO A 1 633 ? 202.397 174.248 172.486 1.00 64.80 640 PRO A N 1
ATOM 4095 C CA . PRO A 1 633 ? 201.466 173.627 173.438 1.00 64.80 640 PRO A CA 1
ATOM 4096 C C . PRO A 1 633 ? 200.062 173.491 172.865 1.00 64.80 640 PRO A C 1
ATOM 4097 O O . PRO A 1 633 ? 199.597 174.334 172.096 1.00 64.80 640 PRO A O 1
ATOM 4101 N N . CYS A 1 634 ? 199.392 172.408 173.253 1.00 53.01 641 CYS A N 1
ATOM 4102 C CA . CYS A 1 634 ? 198.032 172.143 172.811 1.00 53.01 641 CYS A CA 1
ATOM 4103 C C . CYS A 1 634 ? 197.045 173.102 173.470 1.00 53.01 641 CYS A C 1
ATOM 4104 O O . CYS A 1 634 ? 197.300 173.673 174.534 1.00 53.01 641 CYS A O 1
ATOM 4107 N N . GLY A 1 635 ? 195.897 173.269 172.818 1.00 32.54 642 GLY A N 1
ATOM 4108 C CA . GLY A 1 635 ? 194.848 174.124 173.318 1.00 32.54 642 GLY A CA 1
ATOM 4109 C C . GLY A 1 635 ? 194.089 173.496 174.468 1.00 32.54 642 GLY A C 1
ATOM 4110 O O . GLY A 1 635 ? 194.265 172.317 174.790 1.00 32.54 642 GLY A O 1
ATOM 4111 N N . PRO A 1 636 ? 193.233 174.282 175.118 1.00 25.70 643 PRO A N 1
ATOM 4112 C CA . PRO A 1 636 ? 192.481 173.765 176.267 1.00 25.70 643 PRO A CA 1
ATOM 4113 C C . PRO A 1 636 ? 191.577 172.607 175.877 1.00 25.70 643 PRO A C 1
ATOM 4114 O O . PRO A 1 636 ? 190.989 172.589 174.795 1.00 25.70 643 PRO A O 1
ATOM 4118 N N . GLY A 1 637 ? 191.477 171.630 176.773 1.00 25.16 644 GLY A N 1
ATOM 4119 C CA . GLY A 1 637 ? 190.603 170.497 176.572 1.00 25.16 644 GLY A CA 1
ATOM 4120 C C . GLY A 1 637 ? 191.138 169.415 175.661 1.00 25.16 644 GLY A C 1
ATOM 4121 O O . GLY A 1 637 ? 190.441 168.416 175.445 1.00 25.16 644 GLY A O 1
ATOM 4122 N N . THR A 1 638 ? 192.348 169.566 175.130 1.00 27.84 645 THR A N 1
ATOM 4123 C CA . THR A 1 638 ? 192.911 168.632 174.169 1.00 27.84 645 THR A CA 1
ATOM 4124 C C . THR A 1 638 ? 194.185 168.004 174.718 1.00 27.84 645 THR A C 1
ATOM 4125 O O . THR A 1 638 ? 194.844 168.554 175.604 1.00 27.84 645 THR A O 1
ATOM 4129 N N . LYS A 1 639 ? 194.524 166.832 174.183 1.00 36.54 646 LYS A N 1
ATOM 4130 C CA . LYS A 1 639 ? 195.757 166.146 174.537 1.00 36.54 646 LYS A CA 1
ATOM 4131 C C . LYS A 1 639 ? 196.459 165.669 173.274 1.00 36.54 646 LYS A C 1
ATOM 4132 O O . LYS A 1 639 ? 195.818 165.293 172.290 1.00 36.54 646 LYS A O 1
ATOM 4138 N N . ASN A 1 640 ? 197.788 165.701 173.312 1.00 50.22 647 ASN A N 1
ATOM 4139 C CA . ASN A 1 640 ? 198.596 165.302 172.168 1.00 50.22 647 ASN A CA 1
ATOM 4140 C C . ASN A 1 640 ? 198.497 163.802 171.922 1.00 50.22 647 ASN A C 1
ATOM 4141 O O . ASN A 1 640 ? 198.387 163.008 172.860 1.00 50.22 647 ASN A O 1
ATOM 4146 N N . ASN A 1 641 ? 198.539 163.413 170.649 1.00 52.88 648 ASN A N 1
ATOM 4147 C CA . ASN A 1 641 ? 198.453 162.008 170.282 1.00 52.88 648 ASN A CA 1
ATOM 4148 C C . ASN A 1 641 ? 199.816 161.334 170.446 1.00 52.88 648 ASN A C 1
ATOM 4149 O O . ASN A 1 641 ? 200.799 161.951 170.860 1.00 52.88 648 ASN A O 1
ATOM 4154 N N . LYS A 1 642 ? 199.876 160.041 170.113 1.00 59.05 649 LYS A N 1
ATOM 4155 C CA . LYS A 1 642 ? 201.112 159.286 170.304 1.00 59.05 649 LYS A CA 1
ATOM 4156 C C . LYS A 1 642 ? 202.251 159.867 169.475 1.00 59.05 649 LYS A C 1
ATOM 4157 O O . LYS A 1 642 ? 203.377 160.010 169.967 1.00 59.05 649 LYS A O 1
ATOM 4163 N N . ILE A 1 643 ? 201.978 160.214 168.216 1.00 62.15 650 ILE A N 1
ATOM 4164 C CA . ILE A 1 643 ? 203.004 160.780 167.348 1.00 62.15 650 ILE A CA 1
ATOM 4165 C C . ILE A 1 643 ? 203.384 162.195 167.761 1.00 62.15 650 ILE A C 1
ATOM 4166 O O . ILE A 1 643 ? 204.412 162.712 167.310 1.00 62.15 650 ILE A O 1
ATOM 4171 N N . HIS A 1 644 ? 202.607 162.813 168.652 1.00 62.81 651 HIS A N 1
ATOM 4172 C CA . HIS A 1 644 ? 202.810 164.202 169.065 1.00 62.81 651 HIS A CA 1
ATOM 4173 C C . HIS A 1 644 ? 202.723 165.151 167.876 1.00 62.81 651 HIS A C 1
ATOM 4174 O O . HIS A 1 644 ? 203.417 166.167 167.822 1.00 62.81 651 HIS A O 1
ATOM 4181 N N . SER A 1 645 ? 201.862 164.820 166.916 1.00 57.95 652 SER A N 1
ATOM 4182 C CA . SER A 1 645 ? 201.721 165.602 165.696 1.00 57.95 652 SER A CA 1
ATOM 4183 C C . SER A 1 645 ? 200.546 166.570 165.766 1.00 57.95 652 SER A C 1
ATOM 4184 O O . SER A 1 645 ? 200.685 167.746 165.416 1.00 57.95 652 SER A O 1
ATOM 4187 N N . LEU A 1 646 ? 199.387 166.094 166.209 1.00 50.41 653 LEU A N 1
ATOM 4188 C CA . LEU A 1 646 ? 198.162 166.878 166.192 1.00 50.41 653 LEU A CA 1
ATOM 4189 C C . LEU A 1 646 ? 197.480 166.815 167.549 1.00 50.41 653 LEU A C 1
ATOM 4190 O O . LEU A 1 646 ? 197.372 165.742 168.149 1.00 50.41 653 LEU A O 1
ATOM 4195 N N . CYS A 1 647 ? 197.020 167.969 168.029 1.00 45.79 654 CYS A N 1
ATOM 4196 C CA . CYS A 1 647 ? 196.215 168.010 169.240 1.00 45.79 654 CYS A CA 1
ATOM 4197 C C . CYS A 1 647 ? 194.857 167.385 168.958 1.00 45.79 654 CYS A C 1
ATOM 4198 O O . CYS A 1 647 ? 194.187 167.751 167.988 1.00 45.79 654 CYS A O 1
ATOM 4201 N N . TYR A 1 648 ? 194.451 166.445 169.804 1.00 34.08 655 TYR A N 1
ATOM 4202 C CA . TYR A 1 648 ? 193.161 165.792 169.666 1.00 34.08 655 TYR A CA 1
ATOM 4203 C C . TYR A 1 648 ? 192.474 165.761 171.020 1.00 34.08 655 TYR A C 1
ATOM 4204 O O . TYR A 1 648 ? 193.081 166.035 172.058 1.00 34.08 655 TYR A O 1
ATOM 4213 N N . ASN A 1 649 ? 191.187 165.431 170.999 1.00 24.61 656 ASN A N 1
ATOM 4214 C CA . ASN A 1 649 ? 190.355 165.443 172.195 1.00 24.61 656 ASN A CA 1
ATOM 4215 C C . ASN A 1 649 ? 189.843 164.037 172.464 1.00 24.61 656 ASN A C 1
ATOM 4216 O O . ASN A 1 649 ? 189.016 163.520 171.706 1.00 24.61 656 ASN A O 1
ATOM 4221 N N . ASP A 1 650 ? 190.329 163.419 173.537 1.00 25.85 657 ASP A N 1
ATOM 4222 C CA . ASP A 1 650 ? 189.642 162.252 174.065 1.00 25.85 657 ASP A CA 1
ATOM 4223 C C . ASP A 1 650 ? 188.227 162.665 174.441 1.00 25.85 657 ASP A C 1
ATOM 4224 O O . ASP A 1 650 ? 188.003 163.760 174.961 1.00 25.85 657 ASP A O 1
ATOM 4229 N N . CYS A 1 651 ? 187.268 161.783 174.181 1.00 23.56 658 CYS A N 1
ATOM 4230 C CA . CYS A 1 651 ? 185.870 162.192 174.101 1.00 23.56 658 CYS A CA 1
ATOM 4231 C C . CYS A 1 651 ? 185.309 162.731 175.412 1.00 23.56 658 CYS A C 1
ATOM 4232 O O . CYS A 1 651 ? 184.121 163.057 175.484 1.00 23.56 658 CYS A O 1
ATOM 4235 N N . THR A 1 652 ? 186.137 162.839 176.446 1.00 19.63 659 THR A N 1
ATOM 4236 C CA . THR A 1 652 ? 185.708 163.369 177.733 1.00 19.63 659 THR A CA 1
ATOM 4237 C C . THR A 1 652 ? 186.155 164.818 177.895 1.00 19.63 659 THR A C 1
ATOM 4238 O O . THR A 1 652 ? 187.309 165.158 177.616 1.00 19.63 659 THR A O 1
ATOM 4242 N N . PHE A 1 653 ? 185.230 165.668 178.319 1.00 18.23 660 PHE A N 1
ATOM 4243 C CA . PHE A 1 653 ? 185.527 167.016 178.774 1.00 18.23 660 PHE A CA 1
ATOM 4244 C C . PHE A 1 653 ? 185.302 167.093 180.278 1.00 18.23 660 PHE A C 1
ATOM 4245 O O . PHE A 1 653 ? 184.640 166.240 180.872 1.00 18.23 660 PHE A O 1
ATOM 4253 N N . SER A 1 654 ? 185.863 168.129 180.897 1.00 19.69 661 SER A N 1
ATOM 4254 C CA . SER A 1 654 ? 185.799 168.252 182.351 1.00 19.69 661 SER A CA 1
ATOM 4255 C C . SER A 1 654 ? 185.778 169.735 182.703 1.00 19.69 661 SER A C 1
ATOM 4256 O O . SER A 1 654 ? 186.825 170.385 182.718 1.00 19.69 661 SER A O 1
ATOM 4259 N N . ARG A 1 655 ? 184.591 170.255 182.986 1.00 22.45 662 ARG A N 1
ATOM 4260 C CA . ARG A 1 655 ? 184.427 171.616 183.468 1.00 22.45 662 ARG A CA 1
ATOM 4261 C C . ARG A 1 655 ? 184.165 171.591 184.965 1.00 22.45 662 ARG A C 1
ATOM 4262 O O . ARG A 1 655 ? 183.390 170.766 185.454 1.00 22.45 662 ARG A O 1
ATOM 4270 N N . ASN A 1 656 ? 184.817 172.492 185.695 1.00 26.72 663 ASN A N 1
ATOM 4271 C CA . ASN A 1 656 ? 184.681 172.558 187.144 1.00 26.72 663 ASN A CA 1
ATOM 4272 C C . ASN A 1 656 ? 184.100 173.908 187.538 1.00 26.72 663 ASN A C 1
ATOM 4273 O O . ASN A 1 656 ? 184.638 174.956 187.166 1.00 26.72 663 ASN A O 1
ATOM 4278 N N . THR A 1 657 ? 182.992 173.876 188.262 1.00 28.21 664 THR A N 1
ATOM 4279 C CA . THR A 1 657 ? 182.459 175.040 188.946 1.00 28.21 664 THR A CA 1
ATOM 4280 C C . THR A 1 657 ? 182.957 175.053 190.384 1.00 28.21 664 THR A C 1
ATOM 4281 O O . THR A 1 657 ? 183.372 174.017 190.913 1.00 28.21 664 THR A O 1
ATOM 4285 N N . PRO A 1 658 ? 182.954 176.212 191.046 1.00 37.48 665 PRO A N 1
ATOM 4286 C CA . PRO A 1 658 ? 183.364 176.229 192.459 1.00 37.48 665 PRO A CA 1
ATOM 4287 C C . PRO A 1 658 ? 182.517 175.328 193.339 1.00 37.48 665 PRO A C 1
ATOM 4288 O O . PRO A 1 658 ? 183.035 174.753 194.305 1.00 37.48 665 PRO A O 1
ATOM 4292 N N . SER A 1 659 ? 181.226 175.184 193.034 1.00 34.60 666 SER A N 1
ATOM 4293 C CA . SER A 1 659 ? 180.370 174.303 193.822 1.00 34.60 666 SER A CA 1
ATOM 4294 C C . SER A 1 659 ? 180.665 172.835 193.533 1.00 34.60 666 SER A C 1
ATOM 4295 O O . SER A 1 659 ? 180.773 172.020 194.457 1.00 34.60 666 SER A O 1
ATOM 4298 N N . ARG A 1 660 ? 180.800 172.478 192.258 1.00 29.90 667 ARG A N 1
ATOM 4299 C CA . ARG A 1 660 ? 180.997 171.086 191.874 1.00 29.90 667 ARG A CA 1
ATOM 4300 C C . ARG A 1 660 ? 181.691 171.040 190.521 1.00 29.90 667 ARG A C 1
ATOM 4301 O O . ARG A 1 660 ? 181.613 171.983 189.731 1.00 29.90 667 ARG A O 1
ATOM 4309 N N . ILE A 1 661 ? 182.366 169.924 190.261 1.00 26.53 668 ILE A N 1
ATOM 4310 C CA . ILE A 1 661 ? 183.068 169.703 189.003 1.00 26.53 668 ILE A CA 1
ATOM 4311 C C . ILE A 1 661 ? 182.212 168.805 188.118 1.00 26.53 668 ILE A C 1
ATOM 4312 O O . ILE A 1 661 ? 181.831 167.698 188.518 1.00 26.53 668 ILE A O 1
ATOM 4317 N N . PHE A 1 662 ? 181.884 169.292 186.926 1.00 19.57 669 PHE A N 1
ATOM 4318 C CA . PHE A 1 662 ? 181.163 168.484 185.958 1.00 19.57 669 PHE A CA 1
ATOM 4319 C C . PHE A 1 662 ? 182.101 167.469 185.315 1.00 19.57 669 PHE A C 1
ATOM 4320 O O . PHE A 1 662 ? 183.322 167.525 185.466 1.00 19.57 669 PHE A O 1
ATOM 4328 N N . ASN A 1 663 ? 181.508 166.524 184.592 1.00 16.99 670 ASN A N 1
ATOM 4329 C CA . ASN A 1 663 ? 182.260 165.579 183.777 1.00 16.99 670 ASN A CA 1
ATOM 4330 C C . ASN A 1 663 ? 181.378 165.156 182.618 1.00 16.99 670 ASN A C 1
ATOM 4331 O O . ASN A 1 663 ? 180.225 164.773 182.828 1.00 16.99 670 ASN A O 1
ATOM 4336 N N . TYR A 1 664 ? 181.909 165.230 181.406 1.00 14.71 671 TYR A N 1
ATOM 4337 C CA . TYR A 1 664 ? 181.191 164.818 180.211 1.00 14.71 671 TYR A CA 1
ATOM 4338 C C . TYR A 1 664 ? 181.902 163.639 179.561 1.00 14.71 671 TYR A C 1
ATOM 4339 O O . TYR A 1 664 ? 182.999 163.243 179.961 1.00 14.71 671 TYR A O 1
ATOM 4348 N N . ASN A 1 665 ? 181.250 163.069 178.552 1.00 21.81 672 ASN A N 1
ATOM 4349 C CA . ASN A 1 665 ? 181.848 161.989 177.771 1.00 21.81 672 ASN A CA 1
ATOM 4350 C C . ASN A 1 665 ? 181.064 161.847 176.479 1.00 21.81 672 ASN A C 1
ATOM 4351 O O . ASN A 1 665 ? 179.885 161.483 176.510 1.00 21.81 672 ASN A O 1
ATOM 4356 N N . PHE A 1 666 ? 181.713 162.131 175.350 1.00 20.25 673 PHE A N 1
ATOM 4357 C CA . PHE A 1 666 ? 181.063 162.157 174.046 1.00 20.25 673 PHE A CA 1
ATOM 4358 C C . PHE A 1 666 ? 181.423 160.940 173.201 1.00 20.25 673 PHE A C 1
ATOM 4359 O O . PHE A 1 666 ? 181.382 161.004 171.970 1.00 20.25 673 PHE A O 1
ATOM 4367 N N . SER A 1 667 ? 181.783 159.826 173.842 1.00 23.21 674 SER A N 1
ATOM 4368 C CA . SER A 1 667 ? 182.215 158.658 173.082 1.00 23.21 674 SER A CA 1
ATOM 4369 C C . SER A 1 667 ? 181.109 158.137 172.177 1.00 23.21 674 SER A C 1
ATOM 4370 O O . SER A 1 667 ? 181.391 157.463 171.180 1.00 23.21 674 SER A O 1
ATOM 4373 N N . ALA A 1 668 ? 179.850 158.430 172.503 1.00 21.04 675 ALA A N 1
ATOM 4374 C CA . ALA A 1 668 ? 178.760 158.098 171.596 1.00 21.04 675 ALA A CA 1
ATOM 4375 C C . ALA A 1 668 ? 178.731 159.012 170.380 1.00 21.04 675 ALA A C 1
ATOM 4376 O O . ALA A 1 668 ? 178.091 158.672 169.380 1.00 21.04 675 ALA A O 1
ATOM 4378 N N . LEU A 1 669 ? 179.406 160.158 170.442 1.00 22.05 676 LEU A N 1
ATOM 4379 C CA . LEU A 1 669 ? 179.433 161.121 169.352 1.00 22.05 676 LEU A CA 1
ATOM 4380 C C . LEU A 1 669 ? 180.704 161.029 168.517 1.00 22.05 676 LEU A C 1
ATOM 4381 O O . LEU A 1 669 ? 180.920 161.873 167.643 1.00 22.05 676 LEU A O 1
ATOM 4386 N N . ALA A 1 670 ? 181.551 160.028 168.769 1.00 26.96 677 ALA A N 1
ATOM 4387 C CA . ALA A 1 670 ? 182.814 159.924 168.046 1.00 26.96 677 ALA A CA 1
ATOM 4388 C C . ALA A 1 670 ? 182.603 159.617 166.570 1.00 26.96 677 ALA A C 1
ATOM 4389 O O . ALA A 1 670 ? 183.413 160.029 165.733 1.00 26.96 677 ALA A O 1
ATOM 4391 N N . GLY A 1 671 ? 181.537 158.897 166.234 1.00 34.05 678 GLY A N 1
ATOM 4392 C CA . GLY A 1 671 ? 181.299 158.543 164.849 1.00 34.05 678 GLY A CA 1
ATOM 4393 C C . GLY A 1 671 ? 180.973 159.754 163.996 1.00 34.05 678 GLY A C 1
ATOM 4394 O O . GLY A 1 671 ? 180.477 160.773 164.476 1.00 34.05 678 GLY A O 1
ATOM 4395 N N . THR A 1 672 ? 181.267 159.634 162.704 1.00 31.99 679 THR A N 1
ATOM 4396 C CA . THR A 1 672 ? 181.016 160.726 161.776 1.00 31.99 679 THR A CA 1
ATOM 4397 C C . THR A 1 672 ? 179.521 160.927 161.569 1.00 31.99 679 THR A C 1
ATOM 4398 O O . THR A 1 672 ? 178.762 159.966 161.419 1.00 31.99 679 THR A O 1
ATOM 4402 N N . VAL A 1 673 ? 179.100 162.190 161.555 1.00 29.28 680 VAL A N 1
ATOM 4403 C CA . VAL A 1 673 ? 177.703 162.550 161.368 1.00 29.28 680 VAL A CA 1
ATOM 4404 C C . VAL A 1 673 ? 177.621 163.518 160.198 1.00 29.28 680 VAL A C 1
ATOM 4405 O O . VAL A 1 673 ? 178.585 164.212 159.867 1.00 29.28 680 VAL A O 1
ATOM 4409 N N . SER A 1 674 ? 176.454 163.554 159.562 1.00 33.03 681 SER A N 1
ATOM 4410 C CA . SER A 1 674 ? 176.246 164.357 158.368 1.00 33.03 681 SER A CA 1
ATOM 4411 C C . SER A 1 674 ? 175.039 165.264 158.552 1.00 33.03 681 SER A C 1
ATOM 4412 O O . SER A 1 674 ? 174.154 165.003 159.370 1.00 33.03 681 SER A O 1
ATOM 4415 N N . LEU A 1 675 ? 175.020 166.347 157.779 1.00 39.05 682 LEU A N 1
ATOM 4416 C CA . LEU A 1 675 ? 173.901 167.275 157.786 1.00 39.05 682 LEU A CA 1
ATOM 4417 C C . LEU A 1 675 ? 173.831 167.987 156.445 1.00 39.05 682 LEU A C 1
ATOM 4418 O O . LEU A 1 675 ? 174.857 168.349 155.864 1.00 39.05 682 LEU A O 1
ATOM 4423 N N . ALA A 1 676 ? 172.608 168.192 155.966 1.00 42.16 683 ALA A N 1
ATOM 4424 C CA . ALA A 1 676 ? 172.352 168.908 154.727 1.00 42.16 683 ALA A CA 1
ATOM 4425 C C . ALA A 1 676 ? 171.517 170.147 155.017 1.00 42.16 683 ALA A C 1
ATOM 4426 O O . ALA A 1 676 ? 170.553 170.090 155.785 1.00 42.16 683 ALA A O 1
ATOM 4428 N N . GLY A 1 677 ? 171.893 171.262 154.404 1.00 53.70 684 GLY A N 1
ATOM 4429 C CA . GLY A 1 677 ? 171.174 172.500 154.606 1.00 53.70 684 GLY A CA 1
ATOM 4430 C C . GLY A 1 677 ? 169.854 172.529 153.860 1.00 53.70 684 GLY A C 1
ATOM 4431 O O . GLY A 1 677 ? 169.516 171.640 153.077 1.00 53.70 684 GLY A O 1
ATOM 4432 N N . VAL A 1 678 ? 169.088 173.579 154.124 1.00 64.96 685 VAL A N 1
ATOM 4433 C CA . VAL A 1 678 ? 167.796 173.754 153.450 1.00 64.96 685 VAL A CA 1
ATOM 4434 C C . VAL A 1 678 ? 168.038 174.033 151.971 1.00 64.96 685 VAL A C 1
ATOM 4435 O O . VAL A 1 678 ? 168.851 174.914 151.636 1.00 64.96 685 VAL A O 1
ATOM 4439 N N . PRO A 1 679 ? 167.381 173.318 151.059 1.00 71.71 686 PRO A N 1
ATOM 4440 C CA . PRO A 1 679 ? 167.598 173.562 149.625 1.00 71.71 686 PRO A CA 1
ATOM 4441 C C . PRO A 1 679 ? 167.184 174.972 149.235 1.00 71.71 686 PRO A C 1
ATOM 4442 O O . PRO A 1 679 ? 166.010 175.341 149.313 1.00 71.71 686 PRO A O 1
ATOM 4446 N N . SER A 1 680 ? 168.164 175.762 148.808 1.00 77.97 687 SER A N 1
ATOM 4447 C CA . SER A 1 680 ? 167.953 177.147 148.411 1.00 77.97 687 SER A CA 1
ATOM 4448 C C . SER A 1 680 ? 168.150 177.276 146.908 1.00 77.97 687 SER A C 1
ATOM 4449 O O . SER A 1 680 ? 169.184 176.861 146.375 1.00 77.97 687 SER A O 1
ATOM 4452 N N . PHE A 1 681 ? 167.158 177.848 146.232 1.00 82.35 688 PHE A N 1
ATOM 4453 C CA . PHE A 1 681 ? 167.214 177.979 144.784 1.00 82.35 688 PHE A CA 1
ATOM 4454 C C . PHE A 1 681 ? 168.183 179.081 144.372 1.00 82.35 688 PHE A C 1
ATOM 4455 O O . PHE A 1 681 ? 168.434 180.033 145.115 1.00 82.35 688 PHE A O 1
ATOM 4457 N N . THR A 1 682 ? 168.730 178.941 143.167 1.00 82.06 689 THR A N 1
ATOM 4458 C CA . THR A 1 682 ? 169.624 179.940 142.606 1.00 82.06 689 THR A CA 1
ATOM 4459 C C . THR A 1 682 ? 168.818 181.088 142.007 1.00 82.06 689 THR A C 1
ATOM 4460 O O . THR A 1 682 ? 167.590 181.151 142.115 1.00 82.06 689 THR A O 1
ATOM 4464 N N . SER A 1 683 ? 169.525 182.018 141.361 1.00 83.68 690 SER A N 1
ATOM 4465 C CA . SER A 1 683 ? 168.844 182.989 140.514 1.00 83.68 690 SER A CA 1
ATOM 4466 C C . SER A 1 683 ? 168.181 182.301 139.330 1.00 83.68 690 SER A C 1
ATOM 4467 O O . SER A 1 683 ? 167.104 182.718 138.889 1.00 83.68 690 SER A O 1
ATOM 4470 N N . LYS A 1 684 ? 168.805 181.249 138.809 1.00 81.23 691 LYS A N 1
ATOM 4471 C CA . LYS A 1 684 ? 168.217 180.434 137.756 1.00 81.23 691 LYS A CA 1
ATOM 4472 C C . LYS A 1 684 ? 167.341 179.354 138.392 1.00 81.23 691 LYS A C 1
ATOM 4473 O O . LYS A 1 684 ? 167.039 179.387 139.588 1.00 81.23 691 LYS A O 1
ATOM 4475 N N . GLY A 1 685 ? 166.918 178.375 137.588 1.00 79.42 692 GLY A N 1
ATOM 4476 C CA . GLY A 1 685 ? 166.027 177.340 138.082 1.00 79.42 692 GLY A CA 1
ATOM 4477 C C . GLY A 1 685 ? 166.683 176.295 138.957 1.00 79.42 692 GLY A C 1
ATOM 4478 O O . GLY A 1 685 ? 165.977 175.536 139.627 1.00 79.42 692 GLY A O 1
ATOM 4479 N N . LEU A 1 686 ? 168.011 176.234 138.966 1.00 80.07 693 LEU A N 1
ATOM 4480 C CA . LEU A 1 686 ? 168.707 175.248 139.778 1.00 80.07 693 LEU A CA 1
ATOM 4481 C C . LEU A 1 686 ? 168.604 175.594 141.261 1.00 80.07 693 LEU A C 1
ATOM 4482 O O . LEU A 1 686 ? 168.596 176.764 141.652 1.00 80.07 693 LEU A O 1
ATOM 4487 N N . LYS A 1 687 ? 168.514 174.557 142.090 1.00 78.23 694 LYS A N 1
ATOM 4488 C CA . LYS A 1 687 ? 168.494 174.703 143.539 1.00 78.23 694 LYS A CA 1
ATOM 4489 C C . LYS A 1 687 ? 169.644 173.900 144.128 1.00 78.23 694 LYS A C 1
ATOM 4490 O O . LYS A 1 687 ? 169.915 172.781 143.685 1.00 78.23 694 LYS A O 1
ATOM 4496 N N . TYR A 1 688 ? 170.324 174.475 145.115 1.00 78.48 695 TYR A N 1
ATOM 4497 C CA . TYR A 1 688 ? 171.510 173.873 145.709 1.00 78.48 695 TYR A CA 1
ATOM 4498 C C . TYR A 1 688 ? 171.320 173.724 147.212 1.00 78.48 695 TYR A C 1
ATOM 4499 O O . TYR A 1 688 ? 170.806 174.634 147.871 1.00 78.48 695 TYR A O 1
ATOM 4508 N N . PHE A 1 689 ? 171.722 172.573 147.745 1.00 64.78 696 PHE A N 1
ATOM 4509 C CA . PHE A 1 689 ? 171.737 172.339 149.181 1.00 64.78 696 PHE A CA 1
ATOM 4510 C C . PHE A 1 689 ? 173.080 171.732 149.561 1.00 64.78 696 PHE A C 1
ATOM 4511 O O . PHE A 1 689 ? 173.525 170.758 148.945 1.00 64.78 696 PHE A O 1
ATOM 4519 N N . HIS A 1 690 ? 173.730 172.324 150.558 1.00 49.95 697 HIS A N 1
ATOM 4520 C CA . HIS A 1 690 ? 175.059 171.895 150.961 1.00 49.95 697 HIS A CA 1
ATOM 4521 C C . HIS A 1 690 ? 174.978 170.644 151.824 1.00 49.95 697 HIS A C 1
ATOM 4522 O O . HIS A 1 690 ? 173.928 170.316 152.379 1.00 49.95 697 HIS A O 1
ATOM 4529 N N . HIS A 1 691 ? 176.102 169.942 151.930 1.00 44.68 698 HIS A N 1
ATOM 4530 C CA . HIS A 1 691 ? 176.209 168.762 152.783 1.00 44.68 698 HIS A CA 1
ATOM 4531 C C . HIS A 1 691 ? 177.472 168.891 153.621 1.00 44.68 698 HIS A C 1
ATOM 4532 O O . HIS A 1 691 ? 178.557 169.121 153.080 1.00 44.68 698 HIS A O 1
ATOM 4539 N N . PHE A 1 692 ? 177.334 168.735 154.933 1.00 32.75 699 PHE A N 1
ATOM 4540 C CA . PHE A 1 692 ? 178.456 168.833 155.855 1.00 32.75 699 PHE A CA 1
ATOM 4541 C C . PHE A 1 692 ? 178.690 167.494 156.539 1.00 32.75 699 PHE A C 1
ATOM 4542 O O . PHE A 1 692 ? 177.742 166.836 156.976 1.00 32.75 699 PHE A O 1
ATOM 4550 N N . THR A 1 693 ? 179.955 167.094 156.624 1.00 33.15 700 THR A N 1
ATOM 4551 C CA . THR A 1 693 ? 180.358 165.875 157.313 1.00 33.15 700 THR A CA 1
ATOM 4552 C C . THR A 1 693 ? 181.265 166.249 158.475 1.00 33.15 700 THR A C 1
ATOM 4553 O O . THR A 1 693 ? 182.198 167.038 158.304 1.00 33.15 700 THR A O 1
ATOM 4557 N N . LEU A 1 694 ? 180.997 165.682 159.649 1.00 27.96 701 LEU A N 1
ATOM 4558 C CA . LEU A 1 694 ? 181.670 166.072 160.880 1.00 27.96 701 LEU A CA 1
ATOM 4559 C C . LEU A 1 694 ? 182.340 164.882 161.548 1.00 27.96 701 LEU A C 1
ATOM 4560 O O . LEU A 1 694 ? 181.815 163.766 161.530 1.00 27.96 701 LEU A O 1
ATOM 4565 N N . SER A 1 695 ? 183.507 165.135 162.134 1.00 27.92 702 SER A N 1
ATOM 4566 C CA . SER A 1 695 ? 184.147 164.231 163.080 1.00 27.92 702 SER A CA 1
ATOM 4567 C C . SER A 1 695 ? 184.545 165.056 164.291 1.00 27.92 702 SER A C 1
ATOM 4568 O O . SER A 1 695 ? 185.110 166.144 164.142 1.00 27.92 702 SER A O 1
ATOM 4571 N N . LEU A 1 696 ? 184.250 164.551 165.486 1.00 22.95 703 LEU A N 1
ATOM 4572 C CA . LEU A 1 696 ? 184.303 165.371 166.688 1.00 22.95 703 LEU A CA 1
ATOM 4573 C C . LEU A 1 696 ? 185.398 164.944 167.658 1.00 22.95 703 LEU A C 1
ATOM 4574 O O . LEU A 1 696 ? 186.263 165.753 168.002 1.00 22.95 703 LEU A O 1
ATOM 4579 N N . CYS A 1 697 ? 185.396 163.691 168.108 1.00 26.34 704 CYS A N 1
ATOM 4580 C CA . CYS A 1 697 ? 186.267 163.279 169.198 1.00 26.34 704 CYS A CA 1
ATOM 4581 C C . CYS A 1 697 ? 186.724 161.842 169.005 1.00 26.34 704 CYS A C 1
ATOM 4582 O O . CYS A 1 697 ? 186.116 161.063 168.269 1.00 26.34 704 CYS A O 1
ATOM 4585 N N . GLY A 1 698 ? 187.810 161.501 169.693 1.00 29.05 705 GLY A N 1
ATOM 4586 C CA . GLY A 1 698 ? 188.267 160.130 169.768 1.00 29.05 705 GLY A CA 1
ATOM 4587 C C . GLY A 1 698 ? 189.007 159.669 168.526 1.00 29.05 705 GLY A C 1
ATOM 4588 O O . GLY A 1 698 ? 189.435 160.458 167.677 1.00 29.05 705 GLY A O 1
ATOM 4589 N N . ASN A 1 699 ? 189.159 158.346 168.437 1.00 35.46 706 ASN A N 1
ATOM 4590 C CA . ASN A 1 699 ? 189.812 157.689 167.305 1.00 35.46 706 ASN A CA 1
ATOM 4591 C C . ASN A 1 699 ? 191.218 158.238 167.081 1.00 35.46 706 ASN A C 1
ATOM 4592 O O . ASN A 1 699 ? 191.652 158.438 165.945 1.00 35.46 706 ASN A O 1
ATOM 4597 N N . GLN A 1 700 ? 191.931 158.492 168.178 1.00 40.77 707 GLN A N 1
ATOM 4598 C CA . GLN A 1 700 ? 193.281 159.052 168.157 1.00 40.77 707 GLN A CA 1
ATOM 4599 C C . GLN A 1 700 ? 193.345 160.382 167.415 1.00 40.77 707 GLN A C 1
ATOM 4600 O O . GLN A 1 700 ? 194.419 160.800 166.973 1.00 40.77 707 GLN A O 1
ATOM 4606 N N . GLY A 1 701 ? 192.208 161.055 167.274 1.00 38.17 708 GLY A N 1
ATOM 4607 C CA . GLY A 1 701 ? 192.174 162.352 166.619 1.00 38.17 708 GLY A CA 1
ATOM 4608 C C . GLY A 1 701 ? 192.577 162.333 165.163 1.00 38.17 708 GLY A C 1
ATOM 4609 O O . GLY A 1 701 ? 193.195 163.289 164.678 1.00 38.17 708 GLY A O 1
ATOM 4610 N N . LYS A 1 702 ? 192.240 161.266 164.451 1.00 37.52 709 LYS A N 1
ATOM 4611 C CA . LYS A 1 702 ? 192.463 161.187 163.017 1.00 37.52 709 LYS A CA 1
ATOM 4612 C C . LYS A 1 702 ? 191.237 161.737 162.304 1.00 37.52 709 LYS A C 1
ATOM 4613 O O . LYS A 1 702 ? 190.106 161.542 162.755 1.00 37.52 709 LYS A O 1
ATOM 4619 N N . LYS A 1 703 ? 191.465 162.449 161.206 1.00 34.50 710 LYS A N 1
ATOM 4620 C CA . LYS A 1 703 ? 190.378 163.096 160.482 1.00 34.50 710 LYS A CA 1
ATOM 4621 C C . LYS A 1 703 ? 189.544 162.035 159.776 1.00 34.50 710 LYS A C 1
ATOM 4622 O O . LYS A 1 703 ? 189.913 161.562 158.697 1.00 34.50 710 LYS A O 1
ATOM 4628 N N . MET A 1 704 ? 188.415 161.662 160.375 1.00 40.03 711 MET A N 1
ATOM 4629 C CA . MET A 1 704 ? 187.593 160.573 159.862 1.00 40.03 711 MET A CA 1
ATOM 4630 C C . MET A 1 704 ? 186.619 161.007 158.776 1.00 40.03 711 MET A C 1
ATOM 4631 O O . MET A 1 704 ? 185.929 160.151 158.213 1.00 40.03 711 MET A O 1
ATOM 4636 N N . ALA A 1 705 ? 186.537 162.295 158.465 1.00 41.42 712 ALA A N 1
ATOM 4637 C CA . ALA A 1 705 ? 185.591 162.792 157.468 1.00 41.42 712 ALA A CA 1
ATOM 4638 C C . ALA A 1 705 ? 186.329 162.968 156.146 1.00 41.42 712 ALA A C 1
ATOM 4639 O O . ALA A 1 705 ? 187.036 163.957 155.942 1.00 41.42 712 ALA A O 1
ATOM 4641 N N . VAL A 1 706 ? 186.161 162.002 155.248 1.00 49.34 713 VAL A N 1
ATOM 4642 C CA . VAL A 1 706 ? 186.681 162.086 153.889 1.00 49.34 713 VAL A CA 1
ATOM 4643 C C . VAL A 1 706 ? 185.528 162.484 152.978 1.00 49.34 713 VAL A C 1
ATOM 4644 O O . VAL A 1 706 ? 184.437 161.906 153.051 1.00 49.34 713 VAL A O 1
ATOM 4648 N N . CYS A 1 707 ? 185.754 163.492 152.144 1.00 59.13 714 CYS A N 1
ATOM 4649 C CA . CYS A 1 707 ? 184.703 164.089 151.334 1.00 59.13 714 CYS A CA 1
ATOM 4650 C C . CYS A 1 707 ? 185.202 164.255 149.905 1.00 59.13 714 CYS A C 1
ATOM 4651 O O . CYS A 1 707 ? 186.283 164.809 149.682 1.00 59.13 714 CYS A O 1
ATOM 4654 N N . THR A 1 708 ? 184.412 163.778 148.944 1.00 73.53 715 THR A N 1
ATOM 4655 C CA . THR A 1 708 ? 184.852 163.619 147.564 1.00 73.53 715 THR A CA 1
ATOM 4656 C C . THR A 1 708 ? 183.925 164.381 146.624 1.00 73.53 715 THR A C 1
ATOM 4657 O O . THR A 1 708 ? 182.983 165.058 147.048 1.00 73.53 715 THR A O 1
ATOM 4661 N N . ASP A 1 709 ? 184.205 164.258 145.327 1.00 84.27 716 ASP A N 1
ATOM 4662 C CA . ASP A 1 709 ? 183.481 164.957 144.268 1.00 84.27 716 ASP A CA 1
ATOM 4663 C C . ASP A 1 709 ? 183.106 163.936 143.196 1.00 84.27 716 ASP A C 1
ATOM 4664 O O . ASP A 1 709 ? 183.977 163.417 142.493 1.00 84.27 716 ASP A O 1
ATOM 4669 N N . ASN A 1 710 ? 181.806 163.646 143.071 1.00 91.91 717 ASN A N 1
ATOM 4670 C CA . ASN A 1 710 ? 181.366 162.679 142.069 1.00 91.91 717 ASN A CA 1
ATOM 4671 C C . ASN A 1 710 ? 181.524 163.235 140.659 1.00 91.91 717 ASN A C 1
ATOM 4672 O O . ASN A 1 710 ? 181.810 162.487 139.718 1.00 91.91 717 ASN A O 1
ATOM 4677 N N . VAL A 1 711 ? 181.325 164.548 140.500 1.00 94.33 718 VAL A N 1
ATOM 4678 C CA . VAL A 1 711 ? 181.005 165.126 139.193 1.00 94.33 718 VAL A CA 1
ATOM 4679 C C . VAL A 1 711 ? 182.103 164.833 138.179 1.00 94.33 718 VAL A C 1
ATOM 4680 O O . VAL A 1 711 ? 181.831 164.550 137.007 1.00 94.33 718 VAL A O 1
ATOM 4682 N N . THR A 1 712 ? 183.363 164.908 138.612 1.00 95.80 719 THR A N 1
ATOM 4683 C CA . THR A 1 712 ? 184.464 164.610 137.703 1.00 95.80 719 THR A CA 1
ATOM 4684 C C . THR A 1 712 ? 184.406 163.164 137.224 1.00 95.80 719 THR A C 1
ATOM 4685 O O . THR A 1 712 ? 184.606 162.887 136.036 1.00 95.80 719 THR A O 1
ATOM 4689 N N . ASP A 1 713 ? 184.128 162.229 138.135 1.00 97.69 720 ASP A N 1
ATOM 4690 C CA . ASP A 1 713 ? 183.990 160.832 137.736 1.00 97.69 720 ASP A CA 1
ATOM 4691 C C . ASP A 1 713 ? 182.728 160.616 136.909 1.00 97.69 720 ASP A C 1
ATOM 4692 O O . ASP A 1 713 ? 182.775 159.985 135.846 1.00 97.69 720 ASP A O 1
ATOM 4694 N N . LEU A 1 714 ? 181.596 161.136 137.381 1.00 97.39 721 LEU A N 1
ATOM 4695 C CA . LEU A 1 714 ? 180.307 161.003 136.701 1.00 97.39 721 LEU A CA 1
ATOM 4696 C C . LEU A 1 714 ? 179.960 159.547 136.400 1.00 97.39 721 LEU A C 1
ATOM 4697 O O . LEU A 1 714 ? 180.374 158.637 137.118 1.00 97.39 721 LEU A O 1
ATOM 4699 N N . LYS A 1 725 ? 187.777 166.877 144.644 1.00 68.44 732 LYS A N 1
ATOM 4700 C CA . LYS A 1 725 ? 188.871 166.075 145.178 1.00 68.44 732 LYS A CA 1
ATOM 4701 C C . LYS A 1 725 ? 188.512 165.504 146.546 1.00 68.44 732 LYS A C 1
ATOM 4702 O O . LYS A 1 725 ? 187.398 165.687 147.034 1.00 68.44 732 LYS A O 1
ATOM 4704 N N . SER A 1 726 ? 189.465 164.808 147.157 1.00 61.57 733 SER A N 1
ATOM 4705 C CA . SER A 1 726 ? 189.283 164.216 148.475 1.00 61.57 733 SER A CA 1
ATOM 4706 C C . SER A 1 726 ? 190.016 165.053 149.513 1.00 61.57 733 SER A C 1
ATOM 4707 O O . SER A 1 726 ? 191.219 165.302 149.380 1.00 61.57 733 SER A O 1
ATOM 4710 N N . VAL A 1 727 ? 189.291 165.483 150.541 1.00 51.82 734 VAL A N 1
ATOM 4711 C CA . VAL A 1 727 ? 189.844 166.296 151.617 1.00 51.82 734 VAL A CA 1
ATOM 4712 C C . VAL A 1 727 ? 189.598 165.584 152.939 1.00 51.82 734 VAL A C 1
ATOM 4713 O O . VAL A 1 727 ? 188.484 165.116 153.204 1.00 51.82 734 VAL A O 1
ATOM 4717 N N . THR A 1 728 ? 190.644 165.480 153.752 1.00 42.73 735 THR A N 1
ATOM 4718 C CA . THR A 1 728 ? 190.535 164.921 155.092 1.00 42.73 735 THR A CA 1
ATOM 4719 C C . THR A 1 728 ? 190.443 166.070 156.087 1.00 42.73 735 THR A C 1
ATOM 4720 O O . THR A 1 728 ? 191.357 166.897 156.174 1.00 42.73 735 THR A O 1
ATOM 4724 N N . ALA A 1 729 ? 189.343 166.124 156.832 1.00 35.13 736 ALA A N 1
ATOM 4725 C CA . ALA A 1 729 ? 189.096 167.243 157.723 1.00 35.13 736 ALA A CA 1
ATOM 4726 C C . ALA A 1 729 ? 188.139 166.812 158.822 1.00 35.13 736 ALA A C 1
ATOM 4727 O O . ALA A 1 729 ? 187.462 165.788 158.717 1.00 35.13 736 ALA A O 1
ATOM 4729 N N . TYR A 1 730 ? 188.097 167.578 159.902 1.00 28.54 737 TYR A N 1
ATOM 4730 C CA . TYR A 1 730 ? 187.204 167.213 161.018 1.00 28.54 737 TYR A CA 1
ATOM 4731 C C . TYR A 1 730 ? 185.813 167.585 160.583 1.00 28.54 737 TYR A C 1
ATOM 4732 O O . TYR A 1 730 ? 184.920 166.808 160.886 1.00 28.54 737 TYR A O 1
ATOM 4741 N N . VAL A 1 731 ? 185.616 168.723 159.927 1.00 28.34 738 VAL A N 1
ATOM 4742 C CA . VAL A 1 731 ? 184.284 169.099 159.369 1.00 28.34 738 VAL A CA 1
ATOM 4743 C C . VAL A 1 731 ? 184.462 169.343 157.864 1.00 28.34 738 VAL A C 1
ATOM 4744 O O . VAL A 1 731 ? 185.396 170.041 157.520 1.00 28.34 738 VAL A O 1
ATOM 4748 N N . CYS A 1 732 ? 183.654 168.787 156.970 1.00 37.87 739 CYS A N 1
ATOM 4749 C CA . CYS A 1 732 ? 183.842 169.143 155.544 1.00 37.87 739 CYS A CA 1
ATOM 4750 C C . CYS A 1 732 ? 182.522 169.596 154.930 1.00 37.87 739 CYS A C 1
ATOM 4751 O O . CYS A 1 732 ? 181.492 169.021 155.287 1.00 37.87 739 CYS A O 1
ATOM 4754 N N . GLN A 1 733 ? 182.558 170.533 153.993 1.00 39.43 740 GLN A N 1
ATOM 4755 C CA . GLN A 1 733 ? 181.334 171.001 153.329 1.00 39.43 740 GLN A CA 1
ATOM 4756 C C . GLN A 1 733 ? 181.429 170.615 151.873 1.00 39.43 740 GLN A C 1
ATOM 4757 O O . GLN A 1 733 ? 182.461 170.925 151.286 1.00 39.43 740 GLN A O 1
ATOM 4763 N N . VAL A 1 734 ? 180.438 169.927 151.319 1.00 54.56 741 VAL A N 1
ATOM 4764 C CA . VAL A 1 734 ? 180.455 169.649 149.859 1.00 54.56 741 VAL A CA 1
ATOM 4765 C C . VAL A 1 734 ? 179.116 170.126 149.305 1.00 54.56 741 VAL A C 1
ATOM 4766 O O . VAL A 1 734 ? 178.096 169.772 149.901 1.00 54.56 741 VAL A O 1
ATOM 4770 N N . VAL A 1 735 ? 179.118 170.924 148.243 1.00 64.26 742 VAL A N 1
ATOM 4771 C CA . VAL A 1 735 ? 177.832 171.339 147.609 1.00 64.26 742 VAL A CA 1
ATOM 4772 C C . VAL A 1 735 ? 177.229 170.123 146.901 1.00 64.26 742 VAL A C 1
ATOM 4773 O O . VAL A 1 735 ? 177.999 169.352 146.321 1.00 64.26 742 VAL A O 1
ATOM 4777 N N . ILE A 1 736 ? 175.910 169.957 146.953 1.00 70.79 743 ILE A N 1
ATOM 4778 C CA . ILE A 1 736 ? 175.285 168.744 146.353 1.00 70.79 743 ILE A CA 1
ATOM 4779 C C . ILE A 1 736 ? 174.306 169.214 145.279 1.00 70.79 743 ILE A C 1
ATOM 4780 O O . ILE A 1 736 ? 173.268 169.783 145.649 1.00 70.79 743 ILE A O 1
ATOM 4785 N N . ILE A 1 737 ? 174.642 169.030 144.003 1.00 84.78 744 ILE A N 1
ATOM 4786 C CA . ILE A 1 737 ? 173.624 169.376 143.007 1.00 84.78 744 ILE A CA 1
ATOM 4787 C C . ILE A 1 737 ? 172.523 168.327 143.054 1.00 84.78 744 ILE A C 1
ATOM 4788 O O . ILE A 1 737 ? 172.814 167.139 143.301 1.00 84.78 744 ILE A O 1
ATOM 4793 N N . PRO A 1 738 ? 171.258 168.697 142.868 1.00 94.29 745 PRO A N 1
ATOM 4794 C CA . PRO A 1 738 ? 170.170 167.716 142.987 1.00 94.29 745 PRO A CA 1
ATOM 4795 C C . PRO A 1 738 ? 170.361 166.562 142.015 1.00 94.29 745 PRO A C 1
ATOM 4796 O O . PRO A 1 738 ? 170.785 166.752 140.873 1.00 94.29 745 PRO A O 1
ATOM 4800 N N . SER A 1 739 ? 170.048 165.353 142.486 1.00 99.95 746 SER A N 1
ATOM 4801 C CA . SER A 1 739 ? 170.255 164.164 141.668 1.00 99.95 746 SER A CA 1
ATOM 4802 C C . SER A 1 739 ? 169.337 164.148 140.452 1.00 99.95 746 SER A C 1
ATOM 4803 O O . SER A 1 739 ? 169.721 163.636 139.395 1.00 99.95 746 SER A O 1
ATOM 4805 N N . GLU A 1 740 ? 168.129 164.699 140.582 1.00 99.29 747 GLU A N 1
ATOM 4806 C CA . GLU A 1 740 ? 167.194 164.704 139.461 1.00 99.29 747 GLU A CA 1
ATOM 4807 C C . GLU A 1 740 ? 167.711 165.556 138.308 1.00 99.29 747 GLU A C 1
ATOM 4808 O O . GLU A 1 740 ? 167.532 165.199 137.138 1.00 99.29 747 GLU A O 1
ATOM 4810 N N . VAL A 1 741 ? 168.346 166.689 138.618 1.00 99.64 748 VAL A N 1
ATOM 4811 C CA . VAL A 1 741 ? 168.827 167.585 137.570 1.00 99.64 748 VAL A CA 1
ATOM 4812 C C . VAL A 1 741 ? 169.893 166.902 136.724 1.00 99.64 748 VAL A C 1
ATOM 4813 O O . VAL A 1 741 ? 169.867 166.973 135.489 1.00 99.64 748 VAL A O 1
ATOM 4815 N N . MET A 1 742 ? 170.846 166.227 137.371 1.00 100.54 749 MET A N 1
ATOM 4816 C CA . MET A 1 742 ? 171.906 165.557 136.625 1.00 100.54 749 MET A CA 1
ATOM 4817 C C . MET A 1 742 ? 171.401 164.297 135.935 1.00 100.54 749 MET A C 1
ATOM 4818 O O . MET A 1 742 ? 171.975 163.875 134.925 1.00 100.54 749 MET A O 1
ATOM 4820 N N . GLY A 1 743 ? 170.343 163.688 136.458 1.00 96.94 750 GLY A N 1
ATOM 4821 C CA . GLY A 1 743 ? 169.802 162.471 135.882 1.00 96.94 750 GLY A CA 1
ATOM 4822 C C . GLY A 1 743 ? 170.464 161.217 136.417 1.00 96.94 750 GLY A C 1
ATOM 4823 O O . GLY A 1 743 ? 170.336 160.139 135.836 1.00 96.94 750 GLY A O 1
ATOM 4824 N N . VAL A 1 748 ? 177.008 163.694 142.253 1.00 88.29 755 VAL A N 1
ATOM 4825 C CA . VAL A 1 748 ? 176.278 164.950 142.197 1.00 88.29 755 VAL A CA 1
ATOM 4826 C C . VAL A 1 748 ? 176.752 165.894 143.305 1.00 88.29 755 VAL A C 1
ATOM 4827 O O . VAL A 1 748 ? 176.091 166.883 143.614 1.00 88.29 755 VAL A O 1
ATOM 4831 N N . SER A 1 749 ? 177.890 165.571 143.918 1.00 81.43 756 SER A N 1
ATOM 4832 C CA . SER A 1 749 ? 178.550 166.503 144.820 1.00 81.43 756 SER A CA 1
ATOM 4833 C C . SER A 1 749 ? 179.437 167.455 144.017 1.00 81.43 756 SER A C 1
ATOM 4834 O O . SER A 1 749 ? 179.671 167.265 142.820 1.00 81.43 756 SER A O 1
ATOM 4837 N N . SER A 1 750 ? 179.929 168.502 144.675 1.00 75.24 757 SER A N 1
ATOM 4838 C CA . SER A 1 750 ? 180.776 169.484 144.009 1.00 75.24 757 SER A CA 1
ATOM 4839 C C . SER A 1 750 ? 181.424 170.378 145.055 1.00 75.24 757 SER A C 1
ATOM 4840 O O . SER A 1 750 ? 180.858 170.621 146.125 1.00 75.24 757 SER A O 1
ATOM 4843 N N . GLN A 1 751 ? 182.614 170.869 144.722 1.00 70.99 758 GLN A N 1
ATOM 4844 C CA . GLN A 1 751 ? 183.334 171.849 145.526 1.00 70.99 758 GLN A CA 1
ATOM 4845 C C . GLN A 1 751 ? 183.586 171.384 146.964 1.00 70.99 758 GLN A C 1
ATOM 4846 O O . GLN A 1 751 ? 183.026 171.945 147.911 1.00 70.99 758 GLN A O 1
ATOM 4852 N N . PRO A 1 752 ? 184.423 170.367 147.162 1.00 59.76 759 PRO A N 1
ATOM 4853 C CA . PRO A 1 752 ? 184.754 169.954 148.530 1.00 59.76 759 PRO A CA 1
ATOM 4854 C C . PRO A 1 752 ? 185.750 170.912 149.162 1.00 59.76 759 PRO A C 1
ATOM 4855 O O . PRO A 1 752 ? 186.775 171.252 148.567 1.00 59.76 759 PRO A O 1
ATOM 4859 N N . VAL A 1 753 ? 185.440 171.350 150.382 1.00 41.52 760 VAL A N 1
ATOM 4860 C CA . VAL A 1 753 ? 186.314 172.234 151.141 1.00 41.52 760 VAL A CA 1
ATOM 4861 C C . VAL A 1 753 ? 186.455 171.690 152.555 1.00 41.52 760 VAL A C 1
ATOM 4862 O O . VAL A 1 753 ? 185.599 170.957 153.054 1.00 41.52 760 VAL A O 1
ATOM 4866 N N . SER A 1 754 ? 187.558 172.059 153.199 1.00 34.62 761 SER A N 1
ATOM 4867 C CA . SER A 1 754 ? 187.881 171.597 154.548 1.00 34.62 761 SER A CA 1
ATOM 4868 C C . SER A 1 754 ? 187.566 172.723 155.524 1.00 34.62 761 SER A C 1
ATOM 4869 O O . SER A 1 754 ? 188.320 173.693 155.634 1.00 34.62 761 SER A O 1
ATOM 4872 N N . LEU A 1 755 ? 186.449 172.589 156.238 1.00 29.33 762 LEU A N 1
ATOM 4873 C CA . LEU A 1 755 ? 186.043 173.621 157.183 1.00 29.33 762 LEU A CA 1
ATOM 4874 C C . LEU A 1 755 ? 186.842 173.572 158.476 1.00 29.33 762 LEU A C 1
ATOM 4875 O O . LEU A 1 755 ? 186.822 174.543 159.238 1.00 29.33 762 LEU A O 1
ATOM 4880 N N . ALA A 1 756 ? 187.539 172.472 158.743 1.00 28.24 763 ALA A N 1
ATOM 4881 C CA . ALA A 1 756 ? 188.231 172.309 160.013 1.00 28.24 763 ALA A CA 1
ATOM 4882 C C . ALA A 1 756 ? 189.441 171.409 159.827 1.00 28.24 763 ALA A C 1
ATOM 4883 O O . ALA A 1 756 ? 189.305 170.271 159.373 1.00 28.24 763 ALA A O 1
ATOM 4885 N N . ASP A 1 757 ? 190.615 171.915 160.197 1.00 28.27 764 ASP A N 1
ATOM 4886 C CA . ASP A 1 757 ? 191.843 171.146 160.103 1.00 28.27 764 ASP A CA 1
ATOM 4887 C C . ASP A 1 757 ? 192.612 171.090 161.413 1.00 28.27 764 ASP A C 1
ATOM 4888 O O . ASP A 1 757 ? 193.604 170.358 161.498 1.00 28.27 764 ASP A O 1
ATOM 4893 N N . ARG A 1 758 ? 192.185 171.830 162.433 1.00 22.49 765 ARG A N 1
ATOM 4894 C CA . ARG A 1 758 ? 192.848 171.829 163.726 1.00 22.49 765 ARG A CA 1
ATOM 4895 C C . ARG A 1 758 ? 191.791 171.932 164.812 1.00 22.49 765 ARG A C 1
ATOM 4896 O O . ARG A 1 758 ? 190.635 172.273 164.551 1.00 22.49 765 ARG A O 1
ATOM 4904 N N . LEU A 1 759 ? 192.198 171.620 166.036 1.00 19.37 766 LEU A N 1
ATOM 4905 C CA . LEU A 1 759 ? 191.383 171.854 167.225 1.00 19.37 766 LEU A CA 1
ATOM 4906 C C . LEU A 1 759 ? 192.035 172.966 168.034 1.00 19.37 766 LEU A C 1
ATOM 4907 O O . LEU A 1 759 ? 192.973 172.726 168.797 1.00 19.37 766 LEU A O 1
ATOM 4912 N N . VAL A 1 760 ? 191.527 174.188 167.868 1.00 19.47 767 VAL A N 1
ATOM 4913 C CA . VAL A 1 760 ? 192.053 175.317 168.625 1.00 19.47 767 VAL A CA 1
ATOM 4914 C C . VAL A 1 760 ? 191.869 175.082 170.118 1.00 19.47 767 VAL A C 1
ATOM 4915 O O . VAL A 1 760 ? 192.775 175.339 170.920 1.00 19.47 767 VAL A O 1
ATOM 4919 N N . GLY A 1 761 ? 190.707 174.585 170.511 1.00 18.60 768 GLY A N 1
ATOM 4920 C CA . GLY A 1 761 ? 190.477 174.226 171.894 1.00 18.60 768 GLY A CA 1
ATOM 4921 C C . GLY A 1 761 ? 189.010 173.966 172.132 1.00 18.60 768 GLY A C 1
ATOM 4922 O O . GLY A 1 761 ? 188.146 174.347 171.341 1.00 18.60 768 GLY A O 1
ATOM 4923 N N . VAL A 1 762 ? 188.741 173.296 173.247 1.00 17.26 769 VAL A N 1
ATOM 4924 C CA . VAL A 1 762 ? 187.384 173.017 173.695 1.00 17.26 769 VAL A CA 1
ATOM 4925 C C . VAL A 1 762 ? 187.180 173.760 175.002 1.00 17.26 769 VAL A C 1
ATOM 4926 O O . VAL A 1 762 ? 187.920 173.538 175.967 1.00 17.26 769 VAL A O 1
ATOM 4930 N N . SER A 1 763 ? 186.189 174.644 175.037 1.00 17.82 770 SER A N 1
ATOM 4931 C CA . SER A 1 763 ? 185.973 175.454 176.223 1.00 17.82 770 SER A CA 1
ATOM 4932 C C . SER A 1 763 ? 184.531 175.927 176.265 1.00 17.82 770 SER A C 1
ATOM 4933 O O . SER A 1 763 ? 183.843 175.985 175.244 1.00 17.82 770 SER A O 1
ATOM 4936 N N . THR A 1 764 ? 184.087 176.275 177.472 1.00 22.09 771 THR A N 1
ATOM 4937 C CA . THR A 1 764 ? 182.759 176.833 177.675 1.00 22.09 771 THR A CA 1
ATOM 4938 C C . THR A 1 764 ? 182.691 178.321 177.360 1.00 22.09 771 THR A C 1
ATOM 4939 O O . THR A 1 764 ? 181.587 178.869 177.282 1.00 22.09 771 THR A O 1
ATOM 4943 N N . ASP A 1 765 ? 183.833 178.982 177.189 1.00 26.26 772 ASP A N 1
ATOM 4944 C CA . ASP A 1 765 ? 183.842 180.387 176.812 1.00 26.26 772 ASP A CA 1
ATOM 4945 C C . ASP A 1 765 ? 183.360 180.557 175.377 1.00 26.26 772 ASP A C 1
ATOM 4946 O O . ASP A 1 765 ? 183.510 179.666 174.537 1.00 26.26 772 ASP A O 1
ATOM 4951 N N . MET A 1 766 ? 182.770 181.720 175.100 1.00 29.46 773 MET A N 1
ATOM 4952 C CA . MET A 1 766 ? 182.242 181.975 173.765 1.00 29.46 773 MET A CA 1
ATOM 4953 C C . MET A 1 766 ? 183.346 182.296 172.765 1.00 29.46 773 MET A C 1
ATOM 4954 O O . MET A 1 766 ? 183.205 181.997 171.575 1.00 29.46 773 MET A O 1
ATOM 4959 N N . THR A 1 767 ? 184.442 182.898 173.218 1.00 29.12 774 THR A N 1
ATOM 4960 C CA . THR A 1 767 ? 185.543 183.291 172.349 1.00 29.12 774 THR A CA 1
ATOM 4961 C C . THR A 1 767 ? 186.817 182.592 172.797 1.00 29.12 774 THR A C 1
ATOM 4962 O O . THR A 1 767 ? 187.099 182.520 173.998 1.00 29.12 774 THR A O 1
ATOM 4966 N N . LEU A 1 768 ? 187.584 182.086 171.835 1.00 25.29 775 LEU A N 1
ATOM 4967 C CA . LEU A 1 768 ? 188.839 181.406 172.139 1.00 25.29 775 LEU A CA 1
ATOM 4968 C C . LEU A 1 768 ? 189.789 181.564 170.963 1.00 25.29 775 LEU A C 1
ATOM 4969 O O . LEU A 1 768 ? 189.496 181.083 169.864 1.00 25.29 775 LEU A O 1
ATOM 4974 N N . GLU A 1 769 ? 190.920 182.229 171.203 1.00 33.46 776 GLU A N 1
ATOM 4975 C CA . GLU A 1 769 ? 191.981 182.385 170.206 1.00 33.46 776 GLU A CA 1
ATOM 4976 C C . GLU A 1 769 ? 191.456 183.016 168.917 1.00 33.46 776 GLU A C 1
ATOM 4977 O O . GLU A 1 769 ? 191.837 182.626 167.811 1.00 33.46 776 GLU A O 1
ATOM 4983 N N . GLY A 1 770 ? 190.569 183.997 169.060 1.00 32.16 777 GLY A N 1
ATOM 4984 C CA . GLY A 1 770 ? 190.098 184.769 167.932 1.00 32.16 777 GLY A CA 1
ATOM 4985 C C . GLY A 1 770 ? 188.879 184.226 167.221 1.00 32.16 777 GLY A C 1
ATOM 4986 O O . GLY A 1 770 ? 188.347 184.910 166.338 1.00 32.16 777 GLY A O 1
ATOM 4987 N N . ILE A 1 771 ? 188.417 183.029 167.566 1.00 27.97 778 ILE A N 1
ATOM 4988 C CA . ILE A 1 771 ? 187.208 182.462 166.981 1.00 27.97 778 ILE A CA 1
ATOM 4989 C C . ILE A 1 771 ? 186.048 182.814 167.899 1.00 27.97 778 ILE A C 1
ATOM 4990 O O . ILE A 1 771 ? 186.077 182.505 169.096 1.00 27.97 778 ILE A O 1
ATOM 4995 N N . VAL A 1 772 ? 185.028 183.464 167.348 1.00 31.88 779 VAL A N 1
ATOM 4996 C CA . VAL A 1 772 ? 183.869 183.904 168.114 1.00 31.88 779 VAL A CA 1
ATOM 4997 C C . VAL A 1 772 ? 182.678 183.055 167.702 1.00 31.88 779 VAL A C 1
ATOM 4998 O O . VAL A 1 772 ? 182.318 183.009 166.520 1.00 31.88 779 VAL A O 1
ATOM 5002 N N . SER A 1 773 ? 182.067 182.385 168.676 1.00 28.97 780 SER A N 1
ATOM 5003 C CA . SER A 1 773 ? 180.858 181.617 168.430 1.00 28.97 780 SER A CA 1
ATOM 5004 C C . SER A 1 773 ? 179.679 182.395 168.985 1.00 28.97 780 SER A C 1
ATOM 5005 O O . SER A 1 773 ? 179.513 182.455 170.213 1.00 28.97 780 SER A O 1
ATOM 5008 N N . PRO A 1 774 ? 178.844 183.005 168.144 1.00 32.52 781 PRO A N 1
ATOM 5009 C CA . PRO A 1 774 ? 177.792 183.899 168.651 1.00 32.52 781 PRO A CA 1
ATOM 5010 C C . PRO A 1 774 ? 176.710 183.122 169.385 1.00 32.52 781 PRO A C 1
ATOM 5011 O O . PRO A 1 774 ? 176.068 182.237 168.816 1.00 32.52 781 PRO A O 1
ATOM 5015 N N . VAL A 1 775 ? 176.510 183.464 170.659 1.00 35.39 782 VAL A N 1
ATOM 5016 C CA . VAL A 1 775 ? 175.422 182.877 171.429 1.00 35.39 782 VAL A CA 1
ATOM 5017 C C . VAL A 1 775 ? 174.064 183.286 170.873 1.00 35.39 782 VAL A C 1
ATOM 5018 O O . VAL A 1 775 ? 173.081 182.555 171.041 1.00 35.39 782 VAL A O 1
ATOM 5022 N N . GLU A 1 776 ? 173.988 184.431 170.192 1.00 38.03 783 GLU A N 1
ATOM 5023 C CA . GLU A 1 776 ? 172.707 184.951 169.727 1.00 38.03 783 GLU A CA 1
ATOM 5024 C C . GLU A 1 776 ? 172.144 184.161 168.552 1.00 38.03 783 GLU A C 1
ATOM 5025 O O . GLU A 1 776 ? 170.935 184.219 168.302 1.00 38.03 783 GLU A O 1
ATOM 5031 N N . LEU A 1 777 ? 172.989 183.431 167.821 1.00 36.29 784 LEU A N 1
ATOM 5032 C CA . LEU A 1 777 ? 172.516 182.723 166.635 1.00 36.29 784 LEU A CA 1
ATOM 5033 C C . LEU A 1 777 ? 171.492 181.654 166.995 1.00 36.29 784 LEU A C 1
ATOM 5034 O O . LEU A 1 777 ? 170.446 181.537 166.348 1.00 36.29 784 LEU A O 1
ATOM 5039 N N . PHE A 1 778 ? 171.775 180.867 168.025 1.00 34.81 785 PHE A N 1
ATOM 5040 C CA . PHE A 1 778 ? 170.931 179.734 168.363 1.00 34.81 785 PHE A CA 1
ATOM 5041 C C . PHE A 1 778 ? 169.965 180.090 169.489 1.00 34.81 785 PHE A C 1
ATOM 5042 O O . PHE A 1 778 ? 170.072 181.136 170.132 1.00 34.81 785 PHE A O 1
ATOM 5050 N N . HIS A 1 779 ? 169.008 179.199 169.715 1.00 38.38 786 HIS A N 1
ATOM 5051 C CA . HIS A 1 779 ? 168.012 179.429 170.748 1.00 38.38 786 HIS A CA 1
ATOM 5052 C C . HIS A 1 779 ? 168.670 179.408 172.126 1.00 38.38 786 HIS A C 1
ATOM 5053 O O . HIS A 1 779 ? 169.623 178.652 172.350 1.00 38.38 786 HIS A O 1
ATOM 5060 N N . PRO A 1 780 ? 168.206 180.235 173.063 1.00 42.49 787 PRO A N 1
ATOM 5061 C CA . PRO A 1 780 ? 168.779 180.216 174.412 1.00 42.49 787 PRO A CA 1
ATOM 5062 C C . PRO A 1 780 ? 168.548 178.878 175.097 1.00 42.49 787 PRO A C 1
ATOM 5063 O O . PRO A 1 780 ? 167.546 178.198 174.865 1.00 42.49 787 PRO A O 1
ATOM 5067 N N . GLU A 1 781 ? 169.496 178.504 175.953 1.00 41.07 788 GLU A N 1
ATOM 5068 C CA . GLU A 1 781 ? 169.452 177.210 176.619 1.00 41.07 788 GLU A CA 1
ATOM 5069 C C . GLU A 1 781 ? 168.558 177.275 177.851 1.00 41.07 788 GLU A C 1
ATOM 5070 O O . GLU A 1 781 ? 168.718 178.157 178.701 1.00 41.07 788 GLU A O 1
ATOM 5076 N N . THR A 1 782 ? 167.615 176.335 177.943 1.00 44.21 789 THR A N 1
ATOM 5077 C CA . THR A 1 782 ? 166.675 176.318 179.059 1.00 44.21 789 THR A CA 1
ATOM 5078 C C . THR A 1 782 ? 167.310 175.775 180.333 1.00 44.21 789 THR A C 1
ATOM 5079 O O . THR A 1 782 ? 167.005 176.254 181.431 1.00 44.21 789 THR A O 1
ATOM 5083 N N . SER A 1 783 ? 168.186 174.775 180.209 1.00 40.95 790 SER A N 1
ATOM 5084 C CA . SER A 1 783 ? 168.751 174.130 181.391 1.00 40.95 790 SER A CA 1
ATOM 5085 C C . SER A 1 783 ? 169.582 175.104 182.216 1.00 40.95 790 SER A C 1
ATOM 5086 O O . SER A 1 783 ? 169.520 175.094 183.451 1.00 40.95 790 SER A O 1
ATOM 5089 N N . GLY A 1 784 ? 170.368 175.950 181.555 1.00 40.14 791 GLY A N 1
ATOM 5090 C CA . GLY A 1 784 ? 171.202 176.923 182.218 1.00 40.14 791 GLY A CA 1
ATOM 5091 C C . GLY A 1 784 ? 172.644 176.499 182.401 1.00 40.14 791 GLY A C 1
ATOM 5092 O O . GLY A 1 784 ? 173.504 177.361 182.619 1.00 40.14 791 GLY A O 1
ATOM 5093 N N . ILE A 1 785 ? 172.932 175.204 182.318 1.00 30.73 792 ILE A N 1
ATOM 5094 C CA . ILE A 1 785 ? 174.305 174.712 182.391 1.00 30.73 792 ILE A CA 1
ATOM 5095 C C . ILE A 1 785 ? 175.039 175.182 181.140 1.00 30.73 792 ILE A C 1
ATOM 5096 O O . ILE A 1 785 ? 174.403 175.393 180.096 1.00 30.73 792 ILE A O 1
ATOM 5101 N N . PRO A 1 786 ? 176.353 175.379 181.194 1.00 27.52 793 PRO A N 1
ATOM 5102 C CA . PRO A 1 786 ? 177.063 175.911 180.027 1.00 27.52 793 PRO A CA 1
ATOM 5103 C C . PRO A 1 786 ? 177.021 174.950 178.852 1.00 27.52 793 PRO A C 1
ATOM 5104 O O . PRO A 1 786 ? 176.927 173.731 179.013 1.00 27.52 793 PRO A O 1
ATOM 5108 N N . ASP A 1 787 ? 177.083 175.522 177.655 1.00 27.78 794 ASP A N 1
ATOM 5109 C CA . ASP A 1 787 ? 177.138 174.747 176.426 1.00 27.78 794 ASP A CA 1
ATOM 5110 C C . ASP A 1 787 ? 178.590 174.544 176.021 1.00 27.78 794 ASP A C 1
ATOM 5111 O O . ASP A 1 787 ? 179.345 175.511 175.883 1.00 27.78 794 ASP A O 1
ATOM 5116 N N . ILE A 1 788 ? 178.978 173.290 175.832 1.00 19.89 795 ILE A N 1
ATOM 5117 C CA . ILE A 1 788 ? 180.342 172.969 175.432 1.00 19.89 795 ILE A CA 1
ATOM 5118 C C . ILE A 1 788 ? 180.529 173.338 173.970 1.00 19.89 795 ILE A C 1
ATOM 5119 O O . ILE A 1 788 ? 179.735 172.941 173.109 1.00 19.89 795 ILE A O 1
ATOM 5124 N N . VAL A 1 789 ? 181.578 174.098 173.682 1.00 16.59 796 VAL A N 1
ATOM 5125 C CA . VAL A 1 789 ? 181.828 174.620 172.348 1.00 16.59 796 VAL A CA 1
ATOM 5126 C C . VAL A 1 789 ? 183.161 174.065 171.877 1.00 16.59 796 VAL A C 1
ATOM 5127 O O . VAL A 1 789 ? 184.195 174.298 172.514 1.00 16.59 796 VAL A O 1
ATOM 5131 N N . PHE A 1 790 ? 183.145 173.335 170.767 1.00 13.61 797 PHE A N 1
ATOM 5132 C CA . PHE A 1 790 ? 184.379 172.913 170.121 1.00 13.61 797 PHE A CA 1
ATOM 5133 C C . PHE A 1 790 ? 184.829 173.991 169.147 1.00 13.61 797 PHE A C 1
ATOM 5134 O O . PHE A 1 790 ? 184.053 174.423 168.294 1.00 13.61 797 PHE A O 1
ATOM 5142 N N . PHE A 1 791 ? 186.076 174.427 169.269 1.00 17.25 798 PHE A N 1
ATOM 5143 C CA . PHE A 1 791 ? 186.603 175.521 168.457 1.00 17.25 798 PHE A CA 1
ATOM 5144 C C . PHE A 1 791 ? 187.579 174.946 167.438 1.00 17.25 798 PHE A C 1
ATOM 5145 O O . PHE A 1 791 ? 188.687 174.539 167.792 1.00 17.25 798 PHE A O 1
ATOM 5153 N N . PHE A 1 792 ? 187.175 174.924 166.172 1.00 17.33 799 PHE A N 1
ATOM 5154 C CA . PHE A 1 792 ? 188.026 174.437 165.099 1.00 17.33 799 PHE A CA 1
ATOM 5155 C C . PHE A 1 792 ? 188.613 175.617 164.326 1.00 17.33 799 PHE A C 1
ATOM 5156 O O . PHE A 1 792 ? 188.359 176.783 164.631 1.00 17.33 799 PHE A O 1
ATOM 5164 N N . ARG A 1 793 ? 189.411 175.302 163.306 1.00 23.29 800 ARG A N 1
ATOM 5165 C CA . ARG A 1 793 ? 189.995 176.306 162.424 1.00 23.29 800 ARG A CA 1
ATOM 5166 C C . ARG A 1 793 ? 190.585 175.617 161.203 1.00 23.29 800 ARG A C 1
ATOM 5167 O O . ARG A 1 793 ? 191.082 174.492 161.291 1.00 23.29 800 ARG A O 1
ATOM 5175 N N . SER A 1 794 ? 190.526 176.305 160.067 1.00 30.37 801 SER A N 1
ATOM 5176 C CA . SER A 1 794 ? 191.052 175.805 158.805 1.00 30.37 801 SER A CA 1
ATOM 5177 C C . SER A 1 794 ? 192.305 176.577 158.414 1.00 30.37 801 SER A C 1
ATOM 5178 O O . SER A 1 794 ? 192.394 177.790 158.629 1.00 30.37 801 SER A O 1
ATOM 5181 N N . ASN A 1 795 ? 193.274 175.863 157.838 1.00 37.00 802 ASN A N 1
ATOM 5182 C CA . ASN A 1 795 ? 194.542 176.478 157.464 1.00 37.00 802 ASN A CA 1
ATOM 5183 C C . ASN A 1 795 ? 194.443 177.298 156.184 1.00 37.00 802 ASN A C 1
ATOM 5184 O O . ASN A 1 795 ? 195.148 178.304 156.046 1.00 37.00 802 ASN A O 1
ATOM 5189 N N . ASP A 1 796 ? 193.591 176.889 155.247 1.00 45.66 803 ASP A N 1
ATOM 5190 C CA . ASP A 1 796 ? 193.560 177.510 153.929 1.00 45.66 803 ASP A CA 1
ATOM 5191 C C . ASP A 1 796 ? 193.099 178.960 154.004 1.00 45.66 803 ASP A C 1
ATOM 5192 O O . ASP A 1 796 ? 192.172 179.300 154.743 1.00 45.66 803 ASP A O 1
ATOM 5197 N N . VAL A 1 797 ? 193.754 179.815 153.223 1.00 50.45 804 VAL A N 1
ATOM 5198 C CA . VAL A 1 797 ? 193.395 181.222 153.093 1.00 50.45 804 VAL A CA 1
ATOM 5199 C C . VAL A 1 797 ? 192.983 181.467 151.650 1.00 50.45 804 VAL A C 1
ATOM 5200 O O . VAL A 1 797 ? 193.755 181.188 150.725 1.00 50.45 804 VAL A O 1
ATOM 5204 N N . THR A 1 798 ? 191.779 181.990 151.458 1.00 48.25 805 THR A N 1
ATOM 5205 C CA . THR A 1 798 ? 191.212 182.198 150.134 1.00 48.25 805 THR A CA 1
ATOM 5206 C C . THR A 1 798 ? 191.000 183.689 149.887 1.00 48.25 805 THR A C 1
ATOM 5207 O O . THR A 1 798 ? 191.361 184.538 150.704 1.00 48.25 805 THR A O 1
ATOM 5211 N N . GLN A 1 799 ? 190.416 184.001 148.728 1.00 41.05 806 GLN A N 1
ATOM 5212 C CA . GLN A 1 799 ? 190.119 185.391 148.401 1.00 41.05 806 GLN A CA 1
ATOM 5213 C C . GLN A 1 799 ? 189.007 185.942 149.284 1.00 41.05 806 GLN A C 1
ATOM 5214 O O . GLN A 1 799 ? 189.087 187.083 149.754 1.00 41.05 806 GLN A O 1
ATOM 5220 N N . SER A 1 800 ? 187.958 185.151 149.514 1.00 52.49 807 SER A N 1
ATOM 5221 C CA . SER A 1 800 ? 186.854 185.606 150.352 1.00 52.49 807 SER A CA 1
ATOM 5222 C C . SER A 1 800 ? 187.218 185.580 151.832 1.00 52.49 807 SER A C 1
ATOM 5223 O O . SER A 1 800 ? 186.807 186.466 152.589 1.00 52.49 807 SER A O 1
ATOM 5226 N N . CYS A 1 801 ? 187.985 184.580 152.260 1.00 54.01 808 CYS A N 1
ATOM 5227 C CA . CYS A 1 801 ? 188.344 184.395 153.663 1.00 54.01 808 CYS A CA 1
ATOM 5228 C C . CYS A 1 801 ? 189.772 184.879 153.875 1.00 54.01 808 CYS A C 1
ATOM 5229 O O . CYS A 1 801 ? 190.724 184.255 153.394 1.00 54.01 808 CYS A O 1
ATOM 5232 N N . SER A 1 802 ? 189.920 185.988 154.601 1.00 52.42 809 SER A N 1
ATOM 5233 C CA . SER A 1 802 ? 191.248 186.532 154.860 1.00 52.42 809 SER A CA 1
ATOM 5234 C C . SER A 1 802 ? 192.026 185.657 155.837 1.00 52.42 809 SER A C 1
ATOM 5235 O O . SER A 1 802 ? 193.197 185.340 155.603 1.00 52.42 809 SER A O 1
ATOM 5238 N N . SER A 1 803 ? 191.393 185.260 156.939 1.00 46.63 810 SER A N 1
ATOM 5239 C CA . SER A 1 803 ? 192.063 184.501 157.986 1.00 46.63 810 SER A CA 1
ATOM 5240 C C . SER A 1 803 ? 191.787 183.006 157.916 1.00 46.63 810 SER A C 1
ATOM 5241 O O . SER A 1 803 ? 192.339 182.252 158.722 1.00 46.63 810 SER A O 1
ATOM 5244 N N . GLY A 1 804 ? 190.958 182.560 156.983 1.00 38.88 811 GLY A N 1
ATOM 5245 C CA . GLY A 1 804 ? 190.612 181.160 156.885 1.00 38.88 811 GLY A CA 1
ATOM 5246 C C . GLY A 1 804 ? 189.345 180.818 157.651 1.00 38.88 811 GLY A C 1
ATOM 5247 O O . GLY A 1 804 ? 188.943 181.498 158.593 1.00 38.88 811 GLY A O 1
ATOM 5248 N N . ARG A 1 805 ? 188.711 179.730 157.225 1.00 33.51 812 ARG A N 1
ATOM 5249 C CA . ARG A 1 805 ? 187.446 179.318 157.816 1.00 33.51 812 ARG A CA 1
ATOM 5250 C C . ARG A 1 805 ? 187.648 178.867 159.256 1.00 33.51 812 ARG A C 1
ATOM 5251 O O . ARG A 1 805 ? 188.637 178.209 159.584 1.00 33.51 812 ARG A O 1
ATOM 5259 N N . SER A 1 806 ? 186.701 179.228 160.119 1.00 28.67 813 SER A N 1
ATOM 5260 C CA . SER A 1 806 ? 186.729 178.848 161.526 1.00 28.67 813 SER A CA 1
ATOM 5261 C C . SER A 1 806 ? 185.347 178.354 161.915 1.00 28.67 813 SER A C 1
ATOM 5262 O O . SER A 1 806 ? 184.377 179.113 161.841 1.00 28.67 813 SER A O 1
ATOM 5265 N N . THR A 1 807 ? 185.254 177.098 162.341 1.00 20.87 814 THR A N 1
ATOM 5266 C CA . THR A 1 807 ? 183.974 176.458 162.614 1.00 20.87 814 THR A CA 1
ATOM 5267 C C . THR A 1 807 ? 183.897 176.055 164.076 1.00 20.87 814 THR A C 1
ATOM 5268 O O . THR A 1 807 ? 184.871 175.540 164.631 1.00 20.87 814 THR A O 1
ATOM 5272 N N . THR A 1 808 ? 182.742 176.286 164.693 1.00 9.42 815 THR A N 1
ATOM 5273 C CA . THR A 1 808 ? 182.509 175.933 166.085 1.00 9.42 815 THR A CA 1
ATOM 5274 C C . THR A 1 808 ? 181.315 174.999 166.166 1.00 9.42 815 THR A C 1
ATOM 5275 O O . THR A 1 808 ? 180.250 175.304 165.623 1.00 9.42 815 THR A O 1
ATOM 5279 N N . ILE A 1 809 ? 181.486 173.875 166.847 1.00 13.05 816 ILE A N 1
ATOM 5280 C CA . ILE A 1 809 ? 180.404 172.927 167.071 1.00 13.05 816 ILE A CA 1
ATOM 5281 C C . ILE A 1 809 ? 179.938 173.104 168.507 1.00 13.05 816 ILE A C 1
ATOM 5282 O O . ILE A 1 809 ? 180.673 172.799 169.451 1.00 13.05 816 ILE A O 1
ATOM 5287 N N . ARG A 1 810 ? 178.720 173.603 168.677 1.00 18.09 817 ARG A N 1
ATOM 5288 C CA . ARG A 1 810 ? 178.162 173.803 170.004 1.00 18.09 817 ARG A CA 1
ATOM 5289 C C . ARG A 1 810 ? 177.422 172.551 170.449 1.00 18.09 817 ARG A C 1
ATOM 5290 O O . ARG A 1 810 ? 176.535 172.063 169.746 1.00 18.09 817 ARG A O 1
ATOM 5298 N N . LEU A 1 811 ? 177.781 172.033 171.617 1.00 17.64 818 LEU A N 1
ATOM 5299 C CA . LEU A 1 811 ? 177.136 170.856 172.176 1.00 17.64 818 LEU A CA 1
ATOM 5300 C C . LEU A 1 811 ? 176.163 171.281 173.266 1.00 17.64 818 LEU A C 1
ATOM 5301 O O . LEU A 1 811 ? 176.503 172.091 174.133 1.00 17.64 818 LEU A O 1
ATOM 5306 N N . ARG A 1 812 ? 174.952 170.735 173.217 1.00 26.10 819 ARG A N 1
ATOM 5307 C CA . ARG A 1 812 ? 173.899 171.099 174.152 1.00 26.10 819 ARG A CA 1
ATOM 5308 C C . ARG A 1 812 ? 173.359 169.856 174.840 1.00 26.10 819 ARG A C 1
ATOM 5309 O O . ARG A 1 812 ? 173.138 168.826 174.198 1.00 26.10 819 ARG A O 1
ATOM 5317 N N . CYS A 1 813 ? 173.144 169.963 176.148 1.00 29.79 820 CYS A N 1
ATOM 5318 C CA . CYS A 1 813 ? 172.595 168.862 176.928 1.00 29.79 820 CYS A CA 1
ATOM 5319 C C . CYS A 1 813 ? 171.091 168.786 176.713 1.00 29.79 820 CYS A C 1
ATOM 5320 O O . CYS A 1 813 ? 170.368 169.745 177.005 1.00 29.79 820 CYS A O 1
ATOM 5323 N N . ASN A 1 814 ? 170.616 167.646 176.217 1.00 29.94 821 ASN A N 1
ATOM 5324 C CA . ASN A 1 814 ? 169.190 167.456 175.959 1.00 29.94 821 ASN A CA 1
ATOM 5325 C C . ASN A 1 814 ? 168.840 166.008 176.256 1.00 29.94 821 ASN A C 1
ATOM 5326 O O . ASN A 1 814 ? 169.068 165.113 175.431 1.00 29.94 821 ASN A O 1
ATOM 5331 N N . PRO A 1 815 ? 168.296 165.733 177.445 1.00 28.93 822 PRO A N 1
ATOM 5332 C CA . PRO A 1 815 ? 168.023 164.345 177.842 1.00 28.93 822 PRO A CA 1
ATOM 5333 C C . PRO A 1 815 ? 167.039 163.608 176.945 1.00 28.93 822 PRO A C 1
ATOM 5334 O O . PRO A 1 815 ? 167.204 162.407 176.707 1.00 28.93 822 PRO A O 1
ATOM 5338 N N . MET A 1 816 ? 166.016 164.301 176.439 1.00 37.26 823 MET A N 1
ATOM 5339 C CA . MET A 1 816 ? 164.971 163.610 175.687 1.00 37.26 823 MET A CA 1
ATOM 5340 C C . MET A 1 816 ? 165.422 163.260 174.273 1.00 37.26 823 MET A C 1
ATOM 5341 O O . MET A 1 816 ? 164.960 162.267 173.699 1.00 37.26 823 MET A O 1
ATOM 5346 N N . LYS A 1 817 ? 166.315 164.056 173.692 1.00 32.42 824 LYS A N 1
ATOM 5347 C CA . LYS A 1 817 ? 166.718 163.816 172.314 1.00 32.42 824 LYS A CA 1
ATOM 5348 C C . LYS A 1 817 ? 167.627 162.592 172.215 1.00 32.42 824 LYS A C 1
ATOM 5349 O O . LYS A 1 817 ? 168.195 162.119 173.203 1.00 32.42 824 LYS A O 1
ATOM 5355 N N . ALA A 1 818 ? 167.757 162.081 170.994 1.00 35.40 825 ALA A N 1
ATOM 5356 C CA . ALA A 1 818 ? 168.419 160.807 170.754 1.00 35.40 825 ALA A CA 1
ATOM 5357 C C . ALA A 1 818 ? 169.915 160.895 171.025 1.00 35.40 825 ALA A C 1
ATOM 5358 O O . ALA A 1 818 ? 170.522 161.966 170.947 1.00 35.40 825 ALA A O 1
ATOM 5360 N N . ALA A 1 819 ? 170.505 159.743 171.348 1.00 35.20 826 ALA A N 1
ATOM 5361 C CA . ALA A 1 819 ? 171.940 159.690 171.622 1.00 35.20 826 ALA A CA 1
ATOM 5362 C C . ALA A 1 819 ? 172.789 160.117 170.429 1.00 35.20 826 ALA A C 1
ATOM 5363 O O . ALA A 1 819 ? 173.728 160.907 170.626 1.00 35.20 826 ALA A O 1
ATOM 5365 N N . PRO A 1 820 ? 172.544 159.652 169.194 1.00 35.40 827 PRO A N 1
ATOM 5366 C CA . PRO A 1 820 ? 173.293 160.226 168.062 1.00 35.40 827 PRO A CA 1
ATOM 5367 C C . PRO A 1 820 ? 173.074 161.719 167.911 1.00 35.40 827 PRO A C 1
ATOM 5368 O O . PRO A 1 820 ? 173.941 162.421 167.376 1.00 35.40 827 PRO A O 1
ATOM 5372 N N . GLY A 1 821 ? 171.931 162.222 168.361 1.00 28.68 828 GLY A N 1
ATOM 5373 C CA . GLY A 1 821 ? 171.715 163.648 168.445 1.00 28.68 828 GLY A CA 1
ATOM 5374 C C . GLY A 1 821 ? 171.146 164.258 167.184 1.00 28.68 828 GLY A C 1
ATOM 5375 O O . GLY A 1 821 ? 170.935 163.608 166.157 1.00 28.68 828 GLY A O 1
ATOM 5376 N N . THR A 1 822 ? 170.887 165.559 167.284 1.00 28.39 829 THR A N 1
ATOM 5377 C CA . THR A 1 822 ? 170.373 166.359 166.183 1.00 28.39 829 THR A CA 1
ATOM 5378 C C . THR A 1 822 ? 171.361 167.474 165.886 1.00 28.39 829 THR A C 1
ATOM 5379 O O . THR A 1 822 ? 171.790 168.187 166.799 1.00 28.39 829 THR A O 1
ATOM 5383 N N . LEU A 1 823 ? 171.714 167.626 164.616 1.00 26.45 830 LEU A N 1
ATOM 5384 C CA . LEU A 1 823 ? 172.670 168.632 164.182 1.00 26.45 830 LEU A CA 1
ATOM 5385 C C . LEU A 1 823 ? 171.924 169.756 163.475 1.00 26.45 830 LEU A C 1
ATOM 5386 O O . LEU A 1 823 ? 171.097 169.504 162.595 1.00 26.45 830 LEU A O 1
ATOM 5391 N N . ARG A 1 824 ? 172.195 170.996 163.881 1.00 27.70 831 ARG A N 1
ATOM 5392 C CA . ARG A 1 824 ? 171.397 172.130 163.422 1.00 27.70 831 ARG A CA 1
ATOM 5393 C C . ARG A 1 824 ? 172.299 173.294 163.043 1.00 27.70 831 ARG A C 1
ATOM 5394 O O . ARG A 1 824 ? 173.085 173.767 163.868 1.00 27.70 831 ARG A O 1
ATOM 5402 N N . LEU A 1 825 ? 172.172 173.759 161.802 1.00 30.37 832 LEU A N 1
ATOM 5403 C CA . LEU A 1 825 ? 172.777 175.012 161.381 1.00 30.37 832 LEU 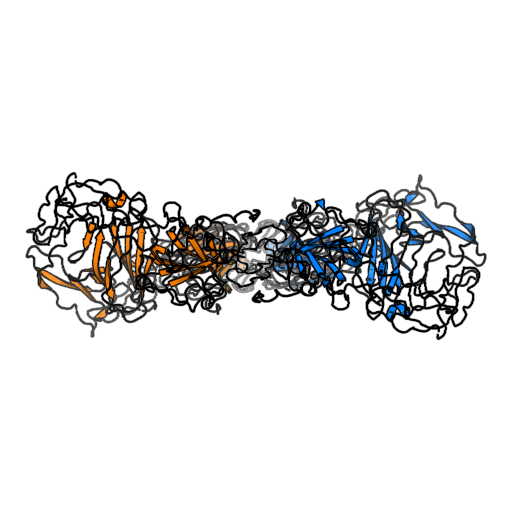A CA 1
ATOM 5404 C C . LEU A 1 825 ? 172.007 176.183 161.994 1.00 30.37 832 LEU A C 1
ATOM 5405 O O . LEU A 1 825 ? 170.890 176.007 162.486 1.00 30.37 832 LEU A O 1
ATOM 5410 N N . PRO A 1 826 ? 172.588 177.386 161.998 1.00 39.35 833 PRO A N 1
ATOM 5411 C CA . PRO A 1 826 ? 171.848 178.549 162.500 1.00 39.35 833 PRO A CA 1
ATOM 5412 C C . PRO A 1 826 ? 170.582 178.797 161.694 1.00 39.35 833 PRO A C 1
ATOM 5413 O O . PRO A 1 826 ? 170.518 178.529 160.493 1.00 39.35 833 PRO A O 1
ATOM 5417 N N . SER A 1 827 ? 169.560 179.306 162.382 1.00 51.39 834 SER A N 1
ATOM 5418 C CA . SER A 1 827 ? 168.264 179.514 161.748 1.00 51.39 834 SER A CA 1
ATOM 5419 C C . SER A 1 827 ? 168.272 180.713 160.807 1.00 51.39 834 SER A C 1
ATOM 5420 O O . SER A 1 827 ? 167.665 180.662 159.732 1.00 51.39 834 SER A O 1
ATOM 5423 N N . MET A 1 828 ? 168.946 181.799 161.192 1.00 60.92 835 MET A N 1
ATOM 5424 C CA . MET A 1 828 ? 168.862 183.028 160.409 1.00 60.92 835 MET A CA 1
ATOM 5425 C C . MET A 1 828 ? 169.642 182.925 159.104 1.00 60.92 835 MET A C 1
ATOM 5426 O O . MET A 1 828 ? 169.311 183.615 158.133 1.00 60.92 835 MET A O 1
ATOM 5431 N N . CYS A 1 829 ? 170.678 182.089 159.060 1.00 62.70 836 CYS A N 1
ATOM 5432 C CA . CYS A 1 829 ? 171.427 181.826 157.833 1.00 62.70 836 CYS A CA 1
ATOM 5433 C C . CYS A 1 829 ? 171.491 180.322 157.602 1.00 62.70 836 CYS A C 1
ATOM 5434 O O . CYS A 1 829 ? 172.070 179.588 158.409 1.00 62.70 836 CYS A O 1
ATOM 5437 N N . SER A 1 830 ? 170.898 179.871 156.497 1.00 63.04 837 SER A N 1
ATOM 5438 C CA . SER A 1 830 ? 170.755 178.451 156.204 1.00 63.04 837 SER A CA 1
ATOM 5439 C C . SER A 1 830 ? 171.754 177.930 155.183 1.00 63.04 837 SER A C 1
ATOM 5440 O O . SER A 1 830 ? 172.051 176.731 155.190 1.00 63.04 837 SER A O 1
ATOM 5443 N N . ASP A 1 831 ? 172.265 178.788 154.295 1.00 58.00 838 ASP A N 1
ATOM 5444 C CA . ASP A 1 831 ? 173.250 178.330 153.319 1.00 58.00 838 ASP A CA 1
ATOM 5445 C C . ASP A 1 831 ? 174.513 177.821 154.000 1.00 58.00 838 ASP A C 1
ATOM 5446 O O . ASP A 1 831 ? 175.214 176.965 153.449 1.00 58.00 838 ASP A O 1
ATOM 5451 N N . GLY A 1 832 ? 174.814 178.327 155.192 1.00 52.06 839 GLY A N 1
ATOM 5452 C CA . GLY A 1 832 ? 175.918 177.817 155.977 1.00 52.06 839 GLY A CA 1
ATOM 5453 C C . GLY A 1 832 ? 176.778 178.900 156.591 1.00 52.06 839 GLY A C 1
ATOM 5454 O O . GLY A 1 832 ? 177.273 178.740 157.709 1.00 52.06 839 GLY A O 1
ATOM 5455 N N . THR A 1 833 ? 176.954 180.014 155.882 1.00 53.69 840 THR A N 1
ATOM 5456 C CA . THR A 1 833 ? 177.775 181.131 156.352 1.00 53.69 840 THR A CA 1
ATOM 5457 C C . THR A 1 833 ? 177.090 182.453 156.029 1.00 53.69 840 THR A C 1
ATOM 5458 O O . THR A 1 833 ? 177.268 183.013 154.944 1.00 53.69 840 THR A O 1
ATOM 5462 N N . CYS A 1 834 ? 176.311 182.949 156.982 1.00 64.80 841 CYS A N 1
ATOM 5463 C CA . CYS A 1 834 ? 175.903 184.345 157.000 1.00 64.80 841 CYS A CA 1
ATOM 5464 C C . CYS A 1 834 ? 177.041 185.283 157.377 1.00 64.80 841 CYS A C 1
ATOM 5465 O O . CYS A 1 834 ? 176.909 186.498 157.194 1.00 64.80 841 CYS A O 1
ATOM 5468 N N . ASP A 1 835 ? 178.146 184.750 157.892 1.00 59.54 842 ASP A N 1
ATOM 5469 C CA . ASP A 1 835 ? 179.383 185.508 158.014 1.00 59.54 842 ASP A CA 1
ATOM 5470 C C . ASP A 1 835 ? 180.213 185.430 156.741 1.00 59.54 842 ASP A C 1
ATOM 5471 O O . ASP A 1 835 ? 180.907 186.394 156.396 1.00 59.54 842 ASP A O 1
ATOM 5476 N N . GLY A 1 836 ? 180.126 184.315 156.020 1.00 55.32 843 GLY A N 1
ATOM 5477 C CA . GLY A 1 836 ? 180.887 184.087 154.816 1.00 55.32 843 GLY A CA 1
ATOM 5478 C C . GLY A 1 836 ? 182.033 183.111 154.977 1.00 55.32 843 GLY A C 1
ATOM 5479 O O . GLY A 1 836 ? 182.456 182.505 153.986 1.00 55.32 843 GLY A O 1
ATOM 5480 N N . CYS A 1 837 ? 182.544 182.941 156.196 1.00 47.99 844 CYS A N 1
ATOM 5481 C CA . CYS A 1 837 ? 183.661 182.033 156.433 1.00 47.99 844 CYS A CA 1
ATOM 5482 C C . CYS A 1 837 ? 183.496 181.128 157.643 1.00 47.99 844 CYS A C 1
ATOM 5483 O O . CYS A 1 837 ? 184.173 180.098 157.704 1.00 47.99 844 CYS A O 1
ATOM 5486 N N . ASN A 1 838 ? 182.639 181.454 158.605 1.00 33.61 845 ASN A N 1
ATOM 5487 C CA . ASN A 1 838 ? 182.539 180.710 159.854 1.00 33.61 845 ASN A CA 1
ATOM 5488 C C . ASN A 1 838 ? 181.272 179.867 159.844 1.00 33.61 845 ASN A C 1
ATOM 5489 O O . ASN A 1 838 ? 180.169 180.404 159.709 1.00 33.61 845 ASN A O 1
ATOM 5494 N N . PHE A 1 839 ? 181.431 178.556 159.999 1.00 30.75 846 PHE A N 1
ATOM 5495 C CA . PHE A 1 839 ? 180.309 177.625 160.048 1.00 30.75 846 PHE A CA 1
ATOM 5496 C C . PHE A 1 839 ? 180.079 177.226 161.500 1.00 30.75 846 PHE A C 1
ATOM 5497 O O . PHE A 1 839 ? 180.822 176.407 162.047 1.00 30.75 846 PHE A O 1
ATOM 5505 N N . HIS A 1 840 ? 179.045 177.783 162.118 1.00 24.30 847 HIS A N 1
ATOM 5506 C CA . HIS A 1 840 ? 178.709 177.466 163.499 1.00 24.30 847 HIS A CA 1
ATOM 5507 C C . HIS A 1 840 ? 177.594 176.433 163.520 1.00 24.30 847 HIS A C 1
ATOM 5508 O O . HIS A 1 840 ? 176.555 176.626 162.885 1.00 24.30 847 HIS A O 1
ATOM 5515 N N . PHE A 1 841 ? 177.814 175.341 164.242 1.00 19.44 848 PHE A N 1
ATOM 5516 C CA . PHE A 1 841 ? 176.867 174.242 164.310 1.00 19.44 848 PHE A CA 1
ATOM 5517 C C . PHE A 1 841 ? 176.274 174.164 165.709 1.00 19.44 848 PHE A C 1
ATOM 5518 O O . PHE A 1 841 ? 176.640 174.929 166.605 1.00 19.44 848 PHE A O 1
ATOM 5526 N N . LEU A 1 842 ? 175.344 173.232 165.888 1.00 20.30 849 LEU A N 1
ATOM 5527 C CA . LEU A 1 842 ? 174.792 172.935 167.202 1.00 20.30 849 LEU A CA 1
ATOM 5528 C C . LEU A 1 842 ? 174.394 171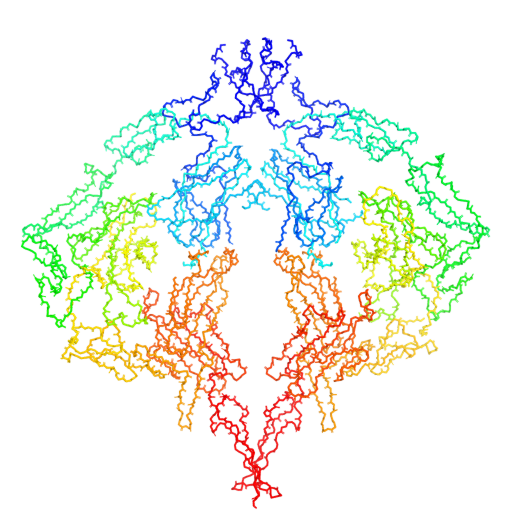.470 167.246 1.00 20.30 849 LEU A C 1
ATOM 5529 O O . LEU A 1 842 ? 173.674 170.994 166.365 1.00 20.30 849 LEU A O 1
ATOM 5534 N N . TRP A 1 843 ? 174.860 170.763 168.268 1.00 20.54 850 TRP A N 1
ATOM 5535 C CA . TRP A 1 843 ? 174.601 169.337 168.425 1.00 20.54 850 TRP A CA 1
ATOM 5536 C C . TRP A 1 843 ? 173.844 169.128 169.728 1.00 20.54 850 TRP A C 1
ATOM 5537 O O . TRP A 1 843 ? 174.426 169.226 170.813 1.00 20.54 850 TRP A O 1
ATOM 5548 N N . GLU A 1 844 ? 172.551 168.841 169.622 1.00 28.13 851 GLU A N 1
ATOM 5549 C CA . GLU A 1 844 ? 171.715 168.552 170.778 1.00 28.13 851 GLU A CA 1
ATOM 5550 C C . GLU A 1 844 ? 171.604 167.045 170.944 1.00 28.13 851 GLU A C 1
ATOM 5551 O O . GLU A 1 844 ? 171.154 166.348 170.030 1.00 28.13 851 GLU A O 1
ATOM 5557 N N . SER A 1 845 ? 172.005 166.549 172.109 1.00 27.56 852 SER A N 1
ATOM 5558 C CA . SER A 1 845 ? 171.997 165.117 172.362 1.00 27.56 852 SER A CA 1
ATOM 5559 C C . SER A 1 845 ? 171.991 164.889 173.865 1.00 27.56 852 SER A C 1
ATOM 5560 O O . SER A 1 845 ? 172.136 165.822 174.657 1.00 27.56 852 SER A O 1
ATOM 5563 N N . VAL A 1 846 ? 171.799 163.625 174.246 1.00 25.13 853 VAL A N 1
ATOM 5564 C CA . VAL A 1 846 ? 171.914 163.244 175.648 1.00 25.13 853 VAL A CA 1
ATOM 5565 C C . VAL A 1 846 ? 173.360 162.956 176.031 1.00 25.13 853 VAL A C 1
ATOM 5566 O O . VAL A 1 846 ? 173.706 163.024 177.217 1.00 25.13 853 VAL A O 1
ATOM 5570 N N . ALA A 1 847 ? 174.219 162.652 175.054 1.00 24.58 854 ALA A N 1
ATOM 5571 C CA . ALA A 1 847 ? 175.620 162.377 175.354 1.00 24.58 854 ALA A CA 1
ATOM 5572 C C . ALA A 1 847 ? 176.339 163.628 175.841 1.00 24.58 854 ALA A C 1
ATOM 5573 O O . ALA A 1 847 ? 177.252 163.543 176.669 1.00 24.58 854 ALA A O 1
ATOM 5575 N N . ALA A 1 848 ? 175.942 164.798 175.338 1.00 19.80 855 ALA A N 1
ATOM 5576 C CA . ALA A 1 848 ? 176.544 166.052 175.774 1.00 19.80 855 ALA A CA 1
ATOM 5577 C C . ALA A 1 848 ? 176.184 166.415 177.207 1.00 19.80 855 ALA A C 1
ATOM 5578 O O . ALA A 1 848 ? 176.777 167.349 177.754 1.00 19.80 855 ALA A O 1
ATOM 5580 N N . CYS A 1 849 ? 175.229 165.720 177.816 1.00 20.03 856 CYS A N 1
ATOM 5581 C CA . CYS A 1 849 ? 174.830 166.034 179.176 1.00 20.03 856 CYS A CA 1
ATOM 5582 C C . CYS A 1 849 ? 175.899 165.579 180.168 1.00 20.03 856 CYS A C 1
ATOM 5583 O O . CYS A 1 849 ? 176.582 164.578 179.940 1.00 20.03 856 CYS A O 1
ATOM 5586 N N . PRO A 1 850 ? 176.059 166.300 181.276 1.00 16.97 857 PRO A N 1
ATOM 5587 C CA . PRO A 1 850 ? 177.094 165.940 182.249 1.00 16.97 857 PRO A CA 1
ATOM 5588 C C . PRO A 1 850 ? 176.884 164.543 182.801 1.00 16.97 857 PRO A C 1
ATOM 5589 O O . PRO A 1 850 ? 175.757 164.067 182.933 1.00 16.97 857 PRO A O 1
ATOM 5593 N N . LEU A 1 851 ? 177.992 163.877 183.106 1.00 19.51 858 LEU A N 1
ATOM 5594 C CA . LEU A 1 851 ? 177.915 162.587 183.771 1.00 19.51 858 LEU A CA 1
ATOM 5595 C C . LEU A 1 851 ? 177.268 162.763 185.140 1.00 19.51 858 LEU A C 1
ATOM 5596 O 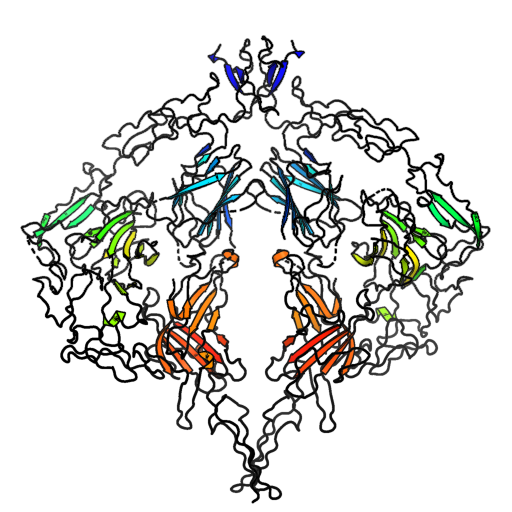O . LEU A 1 851 ? 177.544 163.733 185.851 1.00 19.51 858 LEU A O 1
ATOM 5601 N N . CYS A 1 852 ? 176.387 161.829 185.503 1.00 26.79 859 CYS A N 1
ATOM 5602 C CA . CYS A 1 852 ? 175.620 161.966 186.736 1.00 26.79 859 CYS A CA 1
ATOM 5603 C C . CYS A 1 852 ? 176.541 161.915 187.945 1.00 26.79 859 CYS A C 1
ATOM 5604 O O . CYS A 1 852 ? 177.055 160.850 188.300 1.00 26.79 859 CYS A O 1
ATOM 5607 N N . SER A 1 853 ? 176.746 163.061 188.584 1.00 27.12 860 SER A N 1
ATOM 5608 C CA . SER A 1 853 ? 177.651 163.132 189.715 1.00 27.12 860 SER A CA 1
ATOM 5609 C C . SER A 1 853 ? 177.027 162.472 190.940 1.00 27.12 860 SER A C 1
ATOM 5610 O O . SER A 1 853 ? 175.822 162.219 191.003 1.00 27.12 860 SER A O 1
ATOM 5613 N N . ALA A 1 854 ? 177.876 162.192 191.928 1.00 25.32 861 ALA A N 1
ATOM 5614 C CA . ALA A 1 854 ? 177.407 161.636 193.188 1.00 25.32 861 ALA A CA 1
ATOM 5615 C C . ALA A 1 854 ? 176.647 162.652 194.030 1.00 25.32 861 ALA A C 1
ATOM 5616 O O . ALA A 1 854 ? 176.149 162.294 195.101 1.00 25.32 861 ALA A O 1
ATOM 5618 N N . SER A 1 855 ? 176.570 163.906 193.590 1.00 26.22 862 SER A N 1
ATOM 5619 C CA . SER A 1 855 ? 175.807 164.930 194.285 1.00 26.22 862 SER A CA 1
ATOM 5620 C C . SER A 1 855 ? 174.641 165.459 193.465 1.00 26.22 862 SER A C 1
ATOM 5621 O O . SER A 1 855 ? 173.994 166.422 193.886 1.00 26.22 862 SER A O 1
ATOM 5624 N N . ASP A 1 856 ? 174.365 164.875 192.304 1.00 26.64 863 ASP A N 1
ATOM 5625 C CA . ASP A 1 856 ? 173.230 165.292 191.480 1.00 26.64 863 ASP A CA 1
ATOM 5626 C C . ASP A 1 856 ? 172.022 164.386 191.718 1.00 26.64 863 ASP A C 1
ATOM 5627 O O . ASP A 1 856 ? 171.493 163.760 190.803 1.00 26.64 863 ASP A O 1
ATOM 5632 N N . TYR A 1 857 ? 171.583 164.324 192.972 1.00 25.45 864 TYR A N 1
ATOM 5633 C CA . TYR A 1 857 ? 170.326 163.670 193.315 1.00 25.45 864 TYR A CA 1
ATOM 5634 C C . TYR A 1 857 ? 169.785 164.301 194.593 1.00 25.45 864 TYR A C 1
ATOM 5635 O O . TYR A 1 857 ? 170.294 165.319 195.069 1.00 25.45 864 TYR A O 1
ATOM 5644 N N . HIS A 1 858 ? 168.738 163.692 195.144 1.00 29.30 865 HIS A N 1
ATOM 5645 C CA . HIS A 1 858 ? 168.079 164.168 196.353 1.00 29.30 865 HIS A CA 1
ATOM 5646 C C . HIS A 1 858 ? 168.413 163.252 197.519 1.00 29.30 865 HIS A C 1
ATOM 5647 O O . HIS A 1 858 ? 168.423 162.026 197.370 1.00 29.30 865 HIS A O 1
ATOM 5654 N N . THR A 1 859 ? 168.683 163.848 198.673 1.00 38.49 866 THR A N 1
ATOM 5655 C CA . THR A 1 859 ? 168.772 163.122 199.930 1.00 38.49 866 THR A CA 1
ATOM 5656 C C . THR A 1 859 ? 167.564 163.499 200.781 1.00 38.49 866 THR A C 1
ATOM 5657 O O . THR A 1 859 ? 167.301 164.685 201.011 1.00 38.49 866 THR A O 1
ATOM 5661 N N . PHE A 1 860 ? 166.802 162.491 201.197 1.00 39.46 867 PHE A N 1
ATOM 5662 C CA . PHE A 1 860 ? 165.592 162.685 201.989 1.00 39.46 867 PHE A CA 1
ATOM 5663 C C . PHE A 1 860 ? 165.682 161.765 203.195 1.00 39.46 867 PHE A C 1
ATOM 5664 O O . PHE A 1 860 ? 165.568 160.544 203.057 1.00 39.46 867 PHE A O 1
ATOM 5672 N N . VAL A 1 861 ? 165.877 162.350 204.373 1.00 58.90 868 VAL A N 1
ATOM 5673 C CA . VAL A 1 861 ? 166.133 161.598 205.593 1.00 58.90 868 VAL A CA 1
ATOM 5674 C C . VAL A 1 861 ? 164.891 161.638 206.472 1.00 58.90 868 VAL A C 1
ATOM 5675 O O . VAL A 1 861 ? 164.302 162.704 206.693 1.00 58.90 868 VAL A O 1
ATOM 5679 N N . SER A 1 862 ? 164.464 160.464 206.925 1.00 71.34 869 SER A N 1
ATOM 5680 C CA . SER A 1 862 ? 163.431 160.318 207.940 1.00 71.34 869 SER A CA 1
ATOM 5681 C C . SER A 1 862 ? 164.053 159.582 209.117 1.00 71.34 869 SER A C 1
ATOM 5682 O O . SER A 1 862 ? 164.622 158.500 208.938 1.00 71.34 869 SER A O 1
ATOM 5685 N N . SER A 1 863 ? 163.961 160.171 210.310 1.00 87.89 870 SER A N 1
ATOM 5686 C CA . SER A 1 863 ? 164.623 159.584 211.468 1.00 87.89 870 SER A CA 1
ATOM 5687 C C . SER A 1 863 ? 164.064 158.196 211.753 1.00 87.89 870 SER A C 1
ATOM 5688 O O . SER A 1 863 ? 164.750 157.196 211.531 1.00 87.89 870 SER A O 1
ATOM 5691 N N . CYS A 1 864 ? 162.805 158.133 212.187 1.00 96.77 871 CYS A N 1
ATOM 5692 C CA . CYS A 1 864 ? 162.063 156.886 212.345 1.00 96.77 871 CYS A CA 1
ATOM 5693 C C . CYS A 1 864 ? 160.585 157.212 212.484 1.00 96.77 871 CYS A C 1
ATOM 5694 O O . CYS A 1 864 ? 160.199 157.993 213.359 1.00 96.77 871 CYS A O 1
ATOM 5697 N N . VAL A 1 865 ? 159.769 156.612 211.625 1.00 101.11 872 VAL A N 1
ATOM 5698 C CA . VAL A 1 865 ? 158.318 156.620 211.763 1.00 101.11 872 VAL A CA 1
ATOM 5699 C C . VAL A 1 865 ? 157.900 155.199 212.107 1.00 101.11 872 VAL A C 1
ATOM 5700 O O . VAL A 1 865 ? 158.122 154.273 211.317 1.00 101.11 872 VAL A O 1
ATOM 5704 N N . ALA A 1 866 ? 157.303 155.029 213.288 1.00 101.64 873 ALA A N 1
ATOM 5705 C CA . ALA A 1 866 ? 157.054 153.706 213.863 1.00 101.64 873 ALA A CA 1
ATOM 5706 C C . ALA A 1 866 ? 158.352 152.907 213.963 1.00 101.64 873 ALA A C 1
ATOM 5707 O O . ALA A 1 866 ? 158.384 151.699 213.722 1.00 101.64 873 ALA A O 1
ATOM 5709 N N . GLY A 1 867 ? 159.433 153.596 214.323 1.00 100.08 874 GLY A N 1
ATOM 5710 C CA . GLY A 1 867 ? 160.732 152.963 214.450 1.00 100.08 874 GLY A CA 1
ATOM 5711 C C . GLY A 1 867 ? 161.310 152.432 213.158 1.00 100.08 874 GLY A C 1
ATOM 5712 O O . GLY A 1 867 ? 162.003 151.411 213.173 1.00 100.08 874 GLY A O 1
ATOM 5713 N N . ILE A 1 868 ? 161.048 153.100 212.037 1.00 94.62 875 ILE A N 1
ATOM 5714 C CA . ILE A 1 868 ? 161.565 152.695 210.734 1.00 94.62 875 ILE A CA 1
ATOM 5715 C C . ILE A 1 868 ? 162.229 153.904 210.093 1.00 94.62 875 ILE A C 1
ATOM 5716 O O . ILE A 1 868 ? 161.567 154.918 209.843 1.00 94.62 875 ILE A O 1
ATOM 5721 N N . GLN A 1 869 ? 163.527 153.797 209.820 1.00 82.92 876 GLN A N 1
ATOM 5722 C CA . GLN A 1 869 ? 164.245 154.855 209.122 1.00 82.92 876 GLN A CA 1
ATOM 5723 C C . GLN A 1 869 ? 164.117 154.640 207.621 1.00 82.92 876 GLN A C 1
ATOM 5724 O O . GLN A 1 869 ? 164.493 153.582 207.106 1.00 82.92 876 GLN A O 1
ATOM 5730 N N . LYS A 1 870 ? 163.589 155.638 206.920 1.00 66.42 877 LYS A N 1
ATOM 5731 C CA . LYS A 1 870 ? 163.434 155.580 205.471 1.00 66.42 877 LYS A CA 1
ATOM 5732 C C . LYS A 1 870 ? 164.177 156.769 204.874 1.00 66.42 877 LYS A C 1
ATOM 5733 O O . LYS A 1 870 ? 163.635 157.872 204.774 1.00 66.42 877 LYS A O 1
ATOM 5739 N N . THR A 1 871 ? 165.426 156.536 204.488 1.00 57.79 878 THR A N 1
ATOM 5740 C CA . THR A 1 871 ? 166.239 157.511 203.769 1.00 57.79 878 THR A CA 1
ATOM 5741 C C . THR A 1 871 ? 166.594 156.878 202.427 1.00 57.79 878 THR A C 1
ATOM 5742 O O . THR A 1 871 ? 167.540 156.097 202.321 1.00 57.79 878 THR A O 1
ATOM 5746 N N . THR A 1 872 ? 165.814 157.210 201.404 1.00 49.60 879 THR A N 1
ATOM 5747 C CA . THR A 1 872 ? 166.016 156.691 200.061 1.00 49.60 879 THR A CA 1
ATOM 5748 C C . THR A 1 872 ? 166.307 157.845 199.112 1.00 49.60 879 THR A C 1
ATOM 5749 O O . THR A 1 872 ? 165.817 158.962 199.307 1.00 49.60 879 THR A O 1
ATOM 5753 N N . TYR A 1 873 ? 167.109 157.568 198.090 1.00 36.84 880 TYR A N 1
ATOM 5754 C CA . TYR A 1 873 ? 167.664 158.591 197.217 1.00 36.84 880 TYR A CA 1
ATOM 5755 C C . TYR A 1 873 ? 167.020 158.510 195.841 1.00 36.84 880 TYR A C 1
ATOM 5756 O O . TYR A 1 873 ? 166.933 157.427 195.253 1.00 36.84 880 TYR A O 1
ATOM 5765 N N . MET A 1 874 ? 166.583 159.657 195.332 1.00 32.64 881 MET A N 1
ATOM 5766 C CA . MET A 1 874 ? 165.900 159.749 194.052 1.00 32.64 881 MET A CA 1
ATOM 5767 C C . MET A 1 874 ? 166.608 160.759 193.161 1.00 32.64 881 MET A C 1
ATOM 5768 O O . MET A 1 874 ? 167.103 161.782 193.641 1.00 32.64 881 MET A O 1
ATOM 5773 N N . TRP A 1 875 ? 166.650 160.468 191.863 1.00 28.71 882 TRP A N 1
ATOM 5774 C CA . TRP A 1 875 ? 167.177 161.429 190.907 1.00 28.71 882 TRP A CA 1
ATOM 5775 C C . TRP A 1 875 ? 166.337 162.698 190.926 1.00 28.71 882 TRP A C 1
ATOM 5776 O O . TRP A 1 875 ? 165.165 162.688 191.306 1.00 28.71 882 TRP A O 1
ATOM 5787 N N . ARG A 1 876 ? 166.947 163.804 190.516 1.00 26.88 883 ARG A N 1
ATOM 5788 C CA . ARG A 1 876 ? 166.210 165.054 190.400 1.00 26.88 883 ARG A CA 1
ATOM 5789 C C . ARG A 1 876 ? 165.381 165.034 189.123 1.00 26.88 883 ARG A C 1
ATOM 5790 O O . ARG A 1 876 ? 165.907 164.758 188.040 1.00 26.88 883 ARG A O 1
ATOM 5798 N N . GLU A 1 877 ? 164.084 165.308 189.249 1.00 28.27 884 GLU A N 1
ATOM 5799 C CA . GLU A 1 877 ? 163.233 165.390 188.064 1.00 28.27 884 GLU A CA 1
ATOM 5800 C C . GLU A 1 877 ? 163.699 166.440 187.063 1.00 28.27 884 GLU A C 1
ATOM 5801 O O . GLU A 1 877 ? 163.619 166.169 185.853 1.00 28.27 884 GLU A O 1
ATOM 5807 N N . PRO A 1 878 ? 164.185 167.624 187.462 1.00 23.88 885 PRO A N 1
ATOM 5808 C CA . PRO A 1 878 ? 164.874 168.475 186.483 1.00 23.88 885 PRO A CA 1
ATOM 5809 C C . PRO A 1 878 ? 166.200 167.857 186.071 1.00 23.88 885 PRO A C 1
ATOM 5810 O O . PRO A 1 878 ? 167.264 168.450 186.271 1.00 23.88 885 PRO A O 1
ATOM 5814 N N . LYS A 1 879 ? 166.140 166.660 185.494 1.00 23.25 886 LYS A N 1
ATOM 5815 C CA . LYS A 1 879 ? 167.344 165.897 185.205 1.00 23.25 886 LYS A CA 1
ATOM 5816 C C . LYS A 1 879 ? 168.098 166.511 184.037 1.00 23.25 886 LYS A C 1
ATOM 5817 O O . LYS A 1 879 ? 167.516 166.796 182.986 1.00 23.25 886 LYS A O 1
ATOM 5823 N N . LEU A 1 880 ? 169.402 166.712 184.225 1.00 26.29 887 LEU A N 1
ATOM 5824 C CA . LEU A 1 880 ? 170.284 167.156 183.156 1.00 26.29 887 LEU A CA 1
ATOM 5825 C C . LEU A 1 880 ? 171.497 166.249 183.009 1.00 26.29 887 LEU A C 1
ATOM 5826 O O . LEU A 1 880 ? 172.435 166.605 182.292 1.00 26.29 887 LEU A O 1
ATOM 5831 N N . CYS A 1 881 ? 171.504 165.092 183.662 1.00 26.04 888 CYS A N 1
ATOM 5832 C CA . CYS A 1 881 ? 172.645 164.194 183.646 1.00 26.04 888 CYS A CA 1
ATOM 5833 C C . CYS A 1 881 ? 172.247 162.850 183.051 1.00 26.04 888 CYS A C 1
ATOM 5834 O O . CYS A 1 881 ? 171.064 162.536 182.904 1.00 26.04 888 CYS A O 1
ATOM 5837 N N . SER A 1 882 ? 173.258 162.062 182.697 1.00 25.78 889 SER A N 1
ATOM 5838 C CA . SER A 1 882 ? 173.046 160.738 182.136 1.00 25.78 889 SER A CA 1
ATOM 5839 C C . SER A 1 882 ? 174.258 159.873 182.444 1.00 25.78 889 SER A C 1
ATOM 5840 O O . SER A 1 882 ? 175.373 160.378 182.595 1.00 25.78 889 SER A O 1
ATOM 5843 N N . GLY A 1 883 ? 174.032 158.563 182.528 1.00 26.52 890 GLY A N 1
ATOM 5844 C CA . GLY A 1 883 ? 175.110 157.658 182.879 1.00 26.52 890 GLY A CA 1
ATOM 5845 C C . GLY A 1 883 ? 175.606 157.905 184.294 1.00 26.52 890 GLY A C 1
ATOM 5846 O O . GLY A 1 883 ? 174.845 158.250 185.201 1.00 26.52 890 GLY A O 1
ATOM 5847 N N . GLY A 1 884 ? 176.908 157.710 184.487 1.00 27.23 891 GLY A N 1
ATOM 5848 C CA . GLY A 1 884 ? 177.519 158.077 185.755 1.00 27.23 891 GLY A CA 1
ATOM 5849 C C . GLY A 1 884 ? 177.146 157.136 186.884 1.00 27.23 891 GLY A C 1
ATOM 5850 O O . GLY A 1 884 ? 176.946 155.932 186.690 1.00 27.23 891 GLY A O 1
ATOM 5851 N N . ILE A 1 885 ? 177.057 157.698 188.092 1.00 32.13 892 ILE A N 1
ATOM 5852 C CA . ILE A 1 885 ? 176.804 156.897 189.282 1.00 32.13 892 ILE A CA 1
ATOM 5853 C C . ILE A 1 885 ? 175.339 156.477 189.327 1.00 32.13 892 ILE A C 1
ATOM 5854 O O . ILE A 1 885 ? 174.456 157.139 188.766 1.00 32.13 892 ILE A O 1
ATOM 5859 N N . SER A 1 886 ? 175.078 155.358 189.993 1.00 37.41 893 SER A N 1
ATOM 5860 C CA . SER A 1 886 ? 173.741 154.798 190.104 1.00 37.41 893 SER A CA 1
ATOM 5861 C C . SER A 1 886 ? 173.069 155.256 191.393 1.00 37.41 893 SER A C 1
ATOM 5862 O O . SER A 1 886 ? 173.716 155.742 192.323 1.00 37.41 893 SER A O 1
ATOM 5865 N N . LEU A 1 887 ? 171.752 155.094 191.433 1.00 37.57 894 LEU A N 1
ATOM 5866 C CA . LEU A 1 887 ? 170.999 155.408 192.637 1.00 37.57 894 LEU A CA 1
ATOM 5867 C C . LEU A 1 887 ? 171.394 154.459 193.762 1.00 37.57 894 LEU A C 1
ATOM 5868 O O . LEU A 1 887 ? 171.368 153.235 193.571 1.00 37.57 894 LEU A O 1
ATOM 5873 N N . PRO A 1 888 ? 171.774 154.970 194.930 1.00 48.95 895 PRO A N 1
ATOM 5874 C CA . PRO A 1 888 ? 171.984 154.086 196.081 1.00 48.95 895 PRO A CA 1
ATOM 5875 C C . PRO A 1 888 ? 170.682 153.416 196.492 1.00 48.95 895 PRO A C 1
ATOM 5876 O O . PRO A 1 888 ? 169.603 154.004 196.398 1.00 48.95 895 PRO A O 1
ATOM 5880 N N . GLU A 1 889 ? 170.794 152.173 196.952 1.00 66.39 896 GLU A N 1
ATOM 5881 C CA . GLU A 1 889 ? 169.618 151.435 197.388 1.00 66.39 896 GLU A CA 1
ATOM 58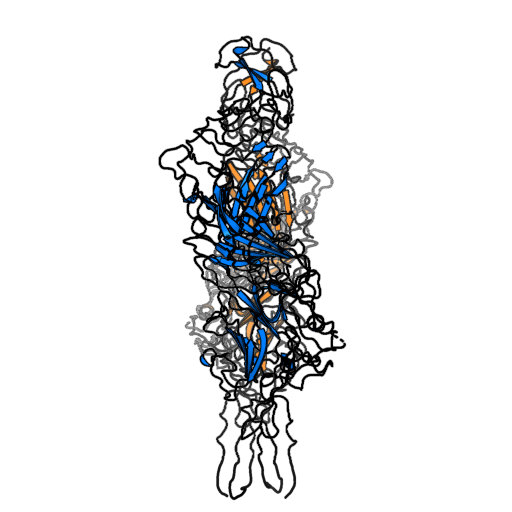82 C C . GLU A 1 889 ? 169.001 152.104 198.610 1.00 66.39 896 GLU A C 1
ATOM 5883 O O . GLU A 1 889 ? 169.682 152.780 199.385 1.00 66.39 896 GLU A O 1
ATOM 5889 N N . GLN A 1 890 ? 167.692 151.920 198.771 1.00 73.18 897 GLN A N 1
ATOM 5890 C CA . GLN A 1 890 ? 166.992 152.532 199.892 1.00 73.18 897 GLN A CA 1
ATOM 5891 C C . GLN A 1 890 ? 167.560 152.017 201.208 1.00 73.18 897 GLN A C 1
ATOM 5892 O O . GLN A 1 890 ? 167.966 150.856 201.320 1.00 73.18 897 GLN A O 1
ATOM 5898 N N . ARG A 1 891 ? 167.620 152.899 202.199 1.00 76.99 898 ARG A N 1
ATOM 5899 C CA . ARG A 1 891 ? 168.281 152.616 203.466 1.00 76.99 898 ARG A CA 1
ATOM 5900 C C . ARG A 1 891 ? 167.235 152.465 204.561 1.00 76.99 898 ARG A C 1
ATOM 5901 O O . ARG A 1 891 ? 166.413 153.364 204.767 1.00 76.99 898 ARG A O 1
ATOM 5909 N N . VAL A 1 892 ? 167.269 151.330 205.255 1.00 86.30 899 VAL A N 1
ATOM 5910 C CA . VAL A 1 892 ? 166.417 151.079 206.411 1.00 86.30 899 VAL A CA 1
ATOM 5911 C C . VAL A 1 892 ? 167.310 150.649 207.569 1.00 86.30 899 VAL A C 1
ATOM 5912 O O . VAL A 1 892 ? 168.114 149.720 207.429 1.00 86.30 899 VAL A O 1
ATOM 5916 N N . THR A 1 893 ? 167.186 151.338 208.701 1.00 91.32 900 THR A N 1
ATOM 5917 C CA . THR A 1 893 ? 167.996 151.040 209.879 1.00 91.32 900 THR A CA 1
ATOM 5918 C C . THR A 1 893 ? 167.251 151.530 211.109 1.00 91.32 900 THR A C 1
ATOM 5919 O O . THR A 1 893 ? 167.056 152.737 211.275 1.00 91.32 900 THR A O 1
ATOM 5923 N N . ILE A 1 894 ? 166.850 150.596 211.972 1.00 100.88 901 ILE A N 1
ATOM 5924 C CA . ILE A 1 894 ? 166.020 150.933 213.122 1.00 100.88 901 ILE A CA 1
ATOM 5925 C C . ILE A 1 894 ? 166.794 151.840 214.069 1.00 100.88 901 ILE A C 1
ATOM 5926 O O . ILE A 1 894 ? 167.977 151.606 214.350 1.00 100.88 901 ILE A O 1
ATOM 5931 N N . CYS A 1 895 ? 166.131 152.887 214.557 1.00 106.18 902 CYS A N 1
ATOM 5932 C CA . CYS A 1 895 ? 166.725 153.780 215.548 1.00 106.18 902 CYS A CA 1
ATOM 5933 C C . CYS A 1 895 ? 167.067 153.024 216.828 1.00 106.18 902 CYS A C 1
ATOM 5934 O O . CYS A 1 895 ? 166.237 152.902 217.729 1.00 106.18 902 CYS A O 1
ATOM 5937 N N . LYS B 1 43 ? 154.775 153.301 68.821 1.00 79.80 50 LYS B N 1
ATOM 5938 C CA . LYS B 1 43 ? 153.330 153.191 68.987 1.00 79.80 50 LYS B CA 1
ATOM 5939 C C . LYS B 1 43 ? 152.895 153.740 70.341 1.00 79.80 50 LYS B C 1
ATOM 5940 O O . LYS B 1 43 ? 153.670 153.739 71.296 1.00 79.80 50 LYS B O 1
ATOM 5942 N N . GLU B 1 44 ? 151.643 154.201 70.415 1.00 77.23 51 GLU B N 1
ATOM 5943 C CA . GLU B 1 44 ? 151.135 154.770 71.660 1.00 77.23 51 GLU B CA 1
ATOM 5944 C C . GLU B 1 44 ? 151.141 153.747 72.787 1.00 77.23 51 GLU B C 1
ATOM 5945 O O . GLU B 1 44 ? 151.449 154.089 73.934 1.00 77.23 51 GLU B O 1
ATOM 5947 N N . SER B 1 45 ? 150.805 152.492 72.485 1.00 76.39 52 SER B N 1
ATOM 5948 C CA . SER B 1 45 ? 150.860 151.440 73.490 1.00 76.39 52 SER B CA 1
ATOM 5949 C C . SER B 1 45 ? 152.285 151.012 73.812 1.00 76.39 52 SER B C 1
ATOM 5950 O O . SER B 1 45 ? 152.505 150.363 74.840 1.00 76.39 52 SER B O 1
ATOM 5953 N N . GLU B 1 46 ? 153.252 151.358 72.959 1.00 77.66 53 GLU B N 1
ATOM 5954 C CA . GLU B 1 46 ? 154.631 150.949 73.201 1.00 77.66 53 GLU B CA 1
ATOM 5955 C C . GLU B 1 46 ? 155.266 151.733 74.342 1.00 77.66 53 GLU B C 1
ATOM 5956 O O . GLU B 1 46 ? 156.095 151.186 75.078 1.00 77.66 53 GLU B O 1
ATOM 5958 N N . TYR B 1 47 ? 154.900 153.000 74.509 1.00 79.51 54 TYR B N 1
ATOM 5959 C CA . TYR B 1 47 ? 155.483 153.848 75.536 1.00 79.51 54 TYR B CA 1
ATOM 5960 C C . TYR B 1 47 ? 154.424 154.280 76.541 1.00 79.51 54 TYR B C 1
ATOM 5961 O O . TYR B 1 47 ? 153.233 154.353 76.226 1.00 79.51 54 TYR B O 1
ATOM 5970 N N . ALA B 1 48 ? 154.874 154.557 77.762 1.00 75.87 55 ALA B N 1
ATOM 5971 C CA . ALA B 1 48 ? 154.024 155.090 78.816 1.00 75.87 55 ALA B CA 1
ATOM 5972 C C . ALA B 1 48 ? 154.673 156.346 79.373 1.00 75.87 55 ALA B C 1
ATOM 5973 O O . ALA B 1 48 ? 155.865 156.339 79.693 1.00 75.87 55 ALA B O 1
ATOM 5975 N N . PHE B 1 49 ? 153.893 157.417 79.486 1.00 73.47 56 PHE B N 1
ATOM 5976 C CA . PHE B 1 49 ? 154.419 158.667 80.007 1.00 73.47 56 PHE B CA 1
ATOM 5977 C C . PHE B 1 49 ? 154.791 158.518 81.480 1.00 73.47 56 PHE B C 1
ATOM 5978 O O . PHE B 1 49 ? 154.244 157.686 82.209 1.00 73.47 56 PHE B O 1
ATOM 5986 N N . GLU B 1 50 ? 155.748 159.334 81.913 1.00 70.05 57 GLU B N 1
ATOM 5987 C CA . GLU B 1 50 ? 156.202 159.296 83.294 1.00 70.05 57 GLU B CA 1
ATOM 5988 C C . GLU B 1 50 ? 156.711 160.674 83.686 1.00 70.05 57 GLU B C 1
ATOM 5989 O O . GLU B 1 50 ? 157.069 161.486 82.829 1.00 70.05 57 GLU B O 1
ATOM 5991 N N . TYR B 1 51 ? 156.738 160.923 84.991 1.00 71.85 58 TYR B N 1
ATOM 5992 C CA . TYR B 1 51 ? 157.199 162.197 85.515 1.00 71.85 58 TYR B CA 1
ATOM 5993 C C . TYR B 1 51 ? 158.706 162.174 85.735 1.00 71.85 58 TYR B C 1
ATOM 5994 O O . TYR B 1 51 ? 159.300 161.129 86.012 1.00 71.85 58 TYR B O 1
ATOM 6003 N N . THR B 1 52 ? 159.323 163.342 85.602 1.00 72.90 59 THR B N 1
ATOM 6004 C CA . THR B 1 52 ? 160.741 163.492 85.878 1.00 72.90 59 THR B CA 1
ATOM 6005 C C . THR B 1 52 ? 160.959 163.837 87.348 1.00 72.90 59 THR B C 1
ATOM 6006 O O . THR B 1 52 ? 160.027 164.169 88.082 1.00 72.90 59 THR B O 1
ATOM 6010 N N . ALA B 1 53 ? 162.214 163.751 87.776 1.00 75.35 60 ALA B N 1
ATOM 6011 C CA . ALA B 1 53 ? 162.556 164.099 89.147 1.00 75.35 60 ALA B CA 1
ATOM 6012 C C . ALA B 1 53 ? 162.341 165.587 89.383 1.00 75.35 60 ALA B C 1
ATOM 6013 O O . ALA B 1 53 ? 162.634 166.418 88.519 1.00 75.35 60 ALA B O 1
ATOM 6015 N N . CYS B 1 54 ? 161.820 165.920 90.560 1.00 82.29 61 CYS B N 1
ATOM 6016 C CA . CYS B 1 54 ? 161.549 167.311 90.890 1.00 82.29 61 CYS B CA 1
ATOM 6017 C C . CYS B 1 54 ? 162.847 168.103 90.974 1.00 82.29 61 CYS B C 1
ATOM 6018 O O . CYS B 1 54 ? 163.859 167.620 91.489 1.00 82.29 61 CYS B O 1
ATOM 6021 N N . ASP B 1 55 ? 162.816 169.327 90.454 1.00 79.36 62 ASP B N 1
ATOM 6022 C CA . ASP B 1 55 ? 163.975 170.200 90.488 1.00 79.36 62 ASP B CA 1
ATOM 6023 C C . ASP B 1 55 ? 163.928 171.086 91.731 1.00 79.36 62 ASP B C 1
ATOM 6024 O O . ASP B 1 55 ? 163.081 170.924 92.613 1.00 79.36 62 ASP B O 1
ATOM 6029 N N . SER B 1 56 ? 164.861 172.037 91.805 1.00 79.74 63 SER B N 1
ATOM 6030 C CA . SER B 1 56 ? 164.874 172.971 92.925 1.00 79.74 63 SER B CA 1
ATOM 6031 C C . SER B 1 56 ? 163.633 173.854 92.922 1.00 79.74 63 SER B C 1
ATOM 6032 O O . SER B 1 56 ? 163.053 174.128 93.980 1.00 79.74 63 SER B O 1
ATOM 6035 N N . THR B 1 57 ? 163.208 174.307 91.743 1.00 80.43 64 THR B N 1
ATOM 6036 C CA . THR B 1 57 ? 162.060 175.196 91.629 1.00 80.43 64 THR B CA 1
ATOM 6037 C C . THR B 1 57 ? 160.726 174.475 91.773 1.00 80.43 64 THR B C 1
ATOM 6038 O O . THR B 1 57 ? 159.690 175.141 91.866 1.00 80.43 64 THR B O 1
ATOM 6042 N N . GLY B 1 58 ? 160.722 173.143 91.796 1.00 78.66 65 GLY B N 1
ATOM 6043 C CA . GLY B 1 58 ? 159.497 172.380 91.879 1.00 78.66 65 GLY B CA 1
ATOM 6044 C C . GLY B 1 58 ? 158.870 172.033 90.548 1.00 78.66 65 GLY B C 1
ATOM 6045 O O . GLY B 1 58 ? 157.889 171.278 90.522 1.00 78.66 65 GLY B O 1
ATOM 6046 N N . SER B 1 59 ? 159.398 172.557 89.445 1.00 78.52 66 SER B N 1
ATOM 6047 C CA . SER B 1 59 ? 158.869 172.233 88.129 1.00 78.52 66 SER B CA 1
ATOM 6048 C C . SER B 1 59 ? 159.169 170.781 87.773 1.00 78.52 66 SER B C 1
ATOM 6049 O O . SER B 1 59 ? 160.198 170.221 88.160 1.00 78.52 66 SER B O 1
ATOM 6052 N N . ARG B 1 60 ? 158.253 170.170 87.027 1.00 79.98 67 ARG B N 1
ATOM 6053 C CA . ARG B 1 60 ? 158.390 168.776 86.638 1.00 79.98 67 ARG B CA 1
ATOM 6054 C C . ARG B 1 60 ? 158.037 168.616 85.167 1.00 79.98 67 ARG B C 1
ATOM 6055 O O . ARG B 1 60 ? 157.314 169.432 84.590 1.00 79.98 67 ARG B O 1
ATOM 6063 N N . TRP B 1 61 ? 158.563 167.551 84.570 1.00 80.57 68 TRP B N 1
ATOM 6064 C CA . TRP B 1 61 ? 158.434 167.275 83.148 1.00 80.57 68 TRP B CA 1
ATOM 6065 C C . TRP B 1 61 ? 157.804 165.901 82.961 1.00 80.57 68 TRP B C 1
ATOM 6066 O O . TRP B 1 61 ? 158.190 164.939 83.633 1.00 80.57 68 TRP B O 1
ATOM 6077 N N . ARG B 1 62 ? 156.835 165.806 82.055 1.00 73.46 69 ARG B N 1
ATOM 6078 C CA . ARG B 1 62 ? 156.198 164.536 81.731 1.00 73.46 69 ARG B CA 1
ATOM 6079 C C . ARG B 1 62 ? 156.824 163.976 80.463 1.00 73.46 69 ARG B C 1
ATOM 6080 O O . ARG B 1 62 ? 156.807 164.631 79.417 1.00 73.46 69 ARG B O 1
ATOM 6088 N N . VAL B 1 63 ? 157.366 162.764 80.554 1.00 69.93 70 VAL B N 1
ATOM 6089 C CA . VAL B 1 63 ? 158.156 162.177 79.480 1.00 69.93 70 VAL B CA 1
ATOM 6090 C C . VAL B 1 63 ? 157.639 160.779 79.183 1.00 69.93 70 VAL B C 1
ATOM 6091 O O . VAL B 1 63 ? 157.400 159.991 80.104 1.00 69.93 70 VAL B O 1
ATOM 6095 N N . ALA B 1 64 ? 157.474 160.472 77.898 1.00 70.04 71 ALA B N 1
ATOM 6096 C CA . ALA B 1 64 ? 157.127 159.123 77.475 1.00 70.04 71 ALA B CA 1
ATOM 6097 C C . ALA B 1 64 ? 158.384 158.268 77.391 1.00 70.04 71 ALA B C 1
ATOM 6098 O O . ALA B 1 64 ? 159.374 158.661 76.766 1.00 70.04 71 ALA B O 1
ATOM 6100 N N . VAL B 1 65 ? 158.342 157.099 78.020 1.00 71.07 72 VAL B N 1
ATOM 6101 C CA . VAL B 1 65 ? 159.468 156.170 78.013 1.00 71.07 72 VAL B CA 1
ATOM 6102 C C . VAL B 1 65 ? 158.989 154.838 77.445 1.00 71.07 72 VAL B C 1
ATOM 6103 O O . VAL B 1 65 ? 157.904 154.364 77.813 1.00 71.07 72 VAL B O 1
ATOM 6107 N N . PRO B 1 66 ? 159.735 154.218 76.532 1.00 72.35 73 PRO B N 1
ATOM 6108 C CA . PRO B 1 66 ? 159.303 152.926 75.989 1.00 72.35 73 PRO B CA 1
ATOM 6109 C C . PRO B 1 66 ? 159.263 151.860 77.072 1.00 72.35 73 PRO B C 1
ATOM 6110 O O . PRO B 1 66 ? 160.047 151.884 78.023 1.00 72.35 73 PRO B O 1
ATOM 6114 N N . ALA B 1 67 ? 158.325 150.922 76.923 1.00 71.61 74 ALA B N 1
ATOM 6115 C CA . ALA B 1 67 ? 158.216 149.832 77.887 1.00 71.61 74 ALA B CA 1
ATOM 6116 C C . ALA B 1 67 ? 159.480 148.984 77.902 1.00 71.61 74 ALA B C 1
ATOM 6117 O O . ALA B 1 67 ? 159.981 148.620 78.972 1.00 71.61 74 ALA B O 1
ATOM 6119 N N . SER B 1 68 ? 160.009 148.663 76.728 1.00 71.46 75 SER B N 1
ATOM 6120 C CA . SER B 1 68 ? 161.270 147.945 76.650 1.00 71.46 75 SER B CA 1
ATOM 6121 C C . SER B 1 68 ? 162.437 148.925 76.604 1.00 71.46 75 SER B C 1
ATOM 6122 O O . SER B 1 68 ? 162.314 150.020 76.045 1.00 71.46 75 SER B O 1
ATOM 6125 N N . PRO B 1 69 ? 163.576 148.564 77.193 1.00 69.51 76 PRO B N 1
ATOM 6126 C CA . PRO B 1 69 ? 164.755 149.441 77.120 1.00 69.51 76 PRO B CA 1
ATOM 6127 C C . PRO B 1 69 ? 165.217 149.608 75.681 1.00 69.51 76 PRO B C 1
ATOM 6128 O O . PRO B 1 69 ? 165.643 148.651 75.031 1.00 69.51 76 PRO B O 1
ATOM 6132 N N . GLY B 1 70 ? 165.132 150.839 75.187 1.00 72.99 77 GLY B N 1
ATOM 6133 C CA . GLY B 1 70 ? 165.468 151.107 73.797 1.00 72.99 77 GLY B CA 1
ATOM 6134 C C . GLY B 1 70 ? 164.562 150.399 72.814 1.00 72.99 77 GLY B C 1
ATOM 6135 O O . GLY B 1 70 ? 165.041 149.848 71.815 1.00 72.99 77 GLY B O 1
ATOM 6136 N N . LEU B 1 71 ? 163.254 150.395 73.080 1.00 75.84 78 LEU B N 1
ATOM 6137 C CA . LEU B 1 71 ? 162.321 149.674 72.219 1.00 75.84 78 LEU B CA 1
ATOM 6138 C C . LEU B 1 71 ? 162.231 150.310 70.837 1.00 75.84 78 LEU B C 1
ATOM 6139 O O . LEU B 1 71 ? 162.359 149.622 69.818 1.00 75.84 78 LEU B O 1
ATOM 6144 N N . CYS B 1 72 ? 162.014 151.622 70.780 1.00 84.72 79 CYS B N 1
ATOM 6145 C CA . CYS B 1 72 ? 161.823 152.302 69.507 1.00 84.72 79 CYS B CA 1
ATOM 6146 C C . CYS B 1 72 ? 162.087 153.789 69.692 1.00 84.72 79 CYS B C 1
ATOM 6147 O O . CYS B 1 72 ? 162.207 154.287 70.814 1.00 84.72 79 CYS B O 1
ATOM 6150 N N . THR B 1 73 ? 162.175 154.491 68.568 1.00 84.89 80 THR B N 1
ATOM 6151 C CA . THR B 1 73 ? 162.446 155.917 68.530 1.00 84.89 80 THR B CA 1
ATOM 6152 C C . THR B 1 73 ? 161.152 156.689 68.273 1.00 84.89 80 THR B C 1
ATOM 6153 O O . THR B 1 73 ? 160.049 156.133 68.319 1.00 84.89 80 THR B O 1
ATOM 6157 N N . SER B 1 74 ? 161.289 157.994 68.020 1.00 84.83 81 SER B N 1
ATOM 6158 C CA . SER B 1 74 ? 160.166 158.870 67.672 1.00 84.83 81 SER B CA 1
ATOM 6159 C C . SER B 1 74 ? 159.166 158.980 68.821 1.00 84.83 81 SER B C 1
ATOM 6160 O O . SER B 1 74 ? 157.958 158.821 68.636 1.00 84.83 81 SER B O 1
ATOM 6163 N N . LEU B 1 75 ? 159.674 159.253 70.018 1.00 80.52 82 LEU B N 1
ATOM 6164 C CA . LEU B 1 75 ? 158.809 159.429 71.171 1.00 80.52 82 LEU B CA 1
ATOM 6165 C C . LEU B 1 75 ? 158.288 160.864 71.234 1.00 80.52 82 LEU B C 1
ATOM 6166 O O . LEU B 1 75 ? 158.935 161.792 70.741 1.00 80.52 82 LEU B O 1
ATOM 6171 N N . PRO B 1 76 ? 157.116 161.072 71.833 1.00 78.83 83 PRO B N 1
ATOM 6172 C CA . PRO B 1 76 ? 156.585 162.433 71.959 1.00 78.83 83 PRO B CA 1
ATOM 6173 C C . PRO B 1 76 ? 157.453 163.300 72.858 1.00 78.83 83 PRO B C 1
ATOM 6174 O O . PRO B 1 76 ? 158.122 162.817 73.774 1.00 78.83 83 PRO B O 1
ATOM 6178 N N . ASP B 1 77 ? 157.432 164.601 72.579 1.00 78.29 84 ASP B N 1
ATOM 6179 C CA . ASP B 1 77 ? 158.241 165.541 73.336 1.00 78.29 84 ASP B CA 1
ATOM 6180 C C . ASP B 1 77 ? 157.696 165.724 74.755 1.00 78.29 84 ASP B C 1
ATOM 6181 O O . ASP B 1 77 ? 156.509 165.502 75.009 1.00 78.29 84 ASP B O 1
ATOM 6186 N N . PRO B 1 78 ? 158.554 166.094 75.703 1.00 74.81 85 PRO B N 1
ATOM 6187 C CA . PRO B 1 78 ? 158.087 166.318 77.074 1.00 74.81 85 PRO B CA 1
ATOM 6188 C C . PRO B 1 78 ? 157.147 167.509 77.178 1.00 74.81 85 PRO B C 1
ATOM 6189 O O . PRO B 1 78 ? 157.238 168.476 76.418 1.00 74.81 85 PRO B O 1
ATOM 6193 N N . VAL B 1 79 ? 156.231 167.421 78.140 1.00 76.57 86 VAL B N 1
ATOM 6194 C CA . VAL B 1 79 ? 155.276 168.483 78.438 1.00 76.57 86 VAL B CA 1
ATOM 6195 C C . VAL B 1 79 ? 155.249 168.684 79.947 1.00 76.57 86 VAL B C 1
ATOM 6196 O O . VAL B 1 79 ? 155.320 167.716 80.711 1.00 76.57 86 VAL B O 1
ATOM 6200 N N . LYS B 1 80 ? 155.161 169.942 80.376 1.00 80.81 87 LYS B N 1
ATOM 6201 C CA . LYS B 1 80 ? 155.152 170.253 81.799 1.00 80.81 87 LYS B CA 1
ATOM 6202 C C . LYS B 1 80 ? 153.953 169.617 82.492 1.00 80.81 87 LYS B C 1
ATOM 6203 O O . LYS B 1 80 ? 152.835 169.606 81.970 1.00 80.81 87 LYS B O 1
ATOM 6209 N N . GLY B 1 81 ? 154.198 169.081 83.685 1.00 80.09 88 GLY B N 1
ATOM 6210 C CA . GLY B 1 81 ? 153.151 168.456 84.465 1.00 80.09 88 GLY B CA 1
ATOM 6211 C C . GLY B 1 81 ? 152.841 169.199 85.748 1.00 80.09 88 GLY B C 1
ATOM 6212 O O . GLY B 1 81 ? 153.271 170.341 85.933 1.00 80.09 88 GLY B O 1
ATOM 6213 N N . THR B 1 82 ? 152.092 168.556 86.640 1.00 81.09 89 THR B N 1
ATOM 6214 C CA . THR B 1 82 ? 151.691 169.197 87.884 1.00 81.09 89 THR B CA 1
ATOM 6215 C C . THR B 1 82 ? 152.896 169.420 88.789 1.00 81.09 89 THR B C 1
ATOM 6216 O O . THR B 1 82 ? 153.863 168.654 88.766 1.00 81.09 89 THR B O 1
ATOM 6220 N N . GLU B 1 83 ? 152.833 170.478 89.591 1.00 84.42 90 GLU B N 1
ATOM 6221 C CA . GLU B 1 83 ? 153.940 170.863 90.455 1.00 84.42 90 GLU B CA 1
ATOM 6222 C C . GLU B 1 83 ? 153.669 170.406 91.884 1.00 84.42 90 GLU B C 1
ATOM 6223 O O . GLU B 1 83 ? 152.690 170.836 92.503 1.00 84.42 90 GLU B O 1
ATOM 6229 N N . CYS B 1 84 ? 154.543 169.539 92.400 1.00 81.53 91 CYS B N 1
ATOM 6230 C CA . CYS B 1 84 ? 154.550 169.115 93.804 1.00 81.53 91 CYS B CA 1
ATOM 6231 C C . CYS B 1 84 ? 153.205 168.485 94.143 1.00 81.53 91 CYS B C 1
ATOM 6232 O O . CYS B 1 84 ? 152.817 167.509 93.477 1.00 81.53 91 CYS B O 1
ATOM 6235 N N . SER B 1 85 ? 152.469 168.986 95.133 1.00 73.09 92 SER B N 1
ATOM 6236 C CA . SER B 1 85 ? 151.268 168.309 95.600 1.00 73.09 92 SER B CA 1
ATOM 6237 C C . SER B 1 85 ? 150.130 168.463 94.598 1.00 73.09 92 SER B C 1
ATOM 6238 O O . SER B 1 85 ? 149.767 169.579 94.215 1.00 73.09 92 SER B O 1
ATOM 6241 N N . PHE B 1 86 ? 149.570 167.333 94.177 1.00 74.76 93 PHE B N 1
ATOM 6242 C CA . PHE B 1 86 ? 148.387 167.292 93.326 1.00 74.76 93 PHE B CA 1
ATOM 6243 C C . PHE B 1 86 ? 147.440 166.203 93.806 1.00 74.76 93 PHE B C 1
ATOM 6244 O O . PHE B 1 86 ? 146.905 165.422 93.012 1.00 74.76 93 PHE B O 1
ATOM 6252 N N . SER B 1 87 ? 147.224 166.138 95.116 1.00 68.55 94 SER B N 1
ATOM 6253 C CA . SER B 1 87 ? 146.444 165.061 95.711 1.00 68.55 94 SER B CA 1
ATOM 6254 C C . SER B 1 87 ? 144.962 165.246 95.413 1.00 68.55 94 SER B C 1
ATOM 6255 O O . SER B 1 87 ? 144.379 166.283 95.745 1.00 68.55 94 SER B O 1
ATOM 6258 N N . CYS B 1 88 ? 144.350 164.238 94.792 1.00 71.78 95 CYS B N 1
ATOM 6259 C CA . CYS B 1 88 ? 142.923 164.267 94.504 1.00 71.78 95 CYS B CA 1
ATOM 6260 C C . CYS B 1 88 ? 142.079 163.649 95.614 1.00 71.78 95 CYS B C 1
ATOM 6261 O O . CYS B 1 88 ? 140.849 163.751 95.562 1.00 71.78 95 CYS B O 1
ATOM 6264 N N . ASN B 1 89 ? 142.708 163.018 96.609 1.00 62.38 96 ASN B N 1
ATOM 6265 C CA . ASN B 1 89 ? 142.047 162.563 97.835 1.00 62.38 96 ASN B CA 1
ATOM 6266 C C . ASN B 1 89 ? 140.903 161.589 97.529 1.00 62.38 96 ASN B C 1
ATOM 6267 O O . ASN B 1 89 ? 139.720 161.892 97.700 1.00 62.38 96 ASN B O 1
ATOM 6272 N N . ALA B 1 90 ? 141.302 160.415 97.040 1.00 58.15 97 ALA B N 1
ATOM 6273 C CA . ALA B 1 90 ? 140.479 159.239 96.742 1.00 58.15 97 ALA B CA 1
ATOM 6274 C C . ALA B 1 90 ? 139.754 159.362 95.409 1.00 58.15 97 ALA B C 1
ATOM 6275 O O . ALA B 1 90 ? 139.065 158.416 95.013 1.00 58.15 97 ALA B O 1
ATOM 6277 N N . GLY B 1 91 ? 139.872 160.484 94.711 1.00 64.28 98 GLY B N 1
ATOM 6278 C CA . GLY B 1 91 ? 139.435 160.563 93.334 1.00 64.28 98 GLY B CA 1
ATOM 6279 C C . GLY B 1 91 ? 140.655 160.526 92.441 1.00 64.28 98 GLY B C 1
ATOM 6280 O O . GLY B 1 91 ? 140.622 160.973 91.291 1.00 64.28 98 GLY B O 1
ATOM 6281 N N . GLU B 1 92 ? 141.744 159.982 92.980 1.00 71.76 99 GLU B N 1
ATOM 6282 C CA . GLU B 1 92 ? 143.068 160.095 92.382 1.00 71.76 99 GLU B CA 1
ATOM 6283 C C . GLU B 1 92 ? 143.404 158.824 91.615 1.00 71.76 99 GLU B C 1
ATOM 6284 O O . GLU B 1 92 ? 143.784 157.811 92.210 1.00 71.76 99 GLU B O 1
ATOM 6286 N N . PHE B 1 93 ? 143.264 158.883 90.295 1.00 83.11 100 PHE B N 1
ATOM 6287 C CA . PHE B 1 93 ? 143.915 157.930 89.411 1.00 83.11 100 PHE B CA 1
ATOM 6288 C C . PHE B 1 93 ? 145.138 158.527 88.739 1.00 83.11 100 PHE B C 1
ATOM 6289 O O . PHE B 1 93 ? 146.120 157.813 88.514 1.00 83.11 100 PHE B O 1
ATOM 6297 N N . LEU B 1 94 ? 145.093 159.824 88.441 1.00 81.49 101 LEU B N 1
ATOM 6298 C CA . LEU B 1 94 ? 146.215 160.588 87.900 1.00 81.49 101 LEU B CA 1
ATOM 6299 C C . LEU B 1 94 ? 146.850 159.870 86.709 1.00 81.49 101 LEU B C 1
ATOM 6300 O O . LEU B 1 94 ? 148.017 159.476 86.725 1.00 81.49 101 LEU B O 1
ATOM 6305 N N . ASP B 1 95 ? 146.043 159.686 85.670 1.00 80.84 102 ASP B N 1
ATOM 6306 C CA . ASP B 1 95 ? 146.567 159.145 84.427 1.00 80.84 102 ASP B CA 1
ATOM 6307 C C . ASP B 1 95 ? 147.535 160.133 83.784 1.00 80.84 102 ASP B C 1
ATOM 6308 O O . ASP B 1 95 ? 147.446 161.347 83.983 1.00 80.84 102 ASP B O 1
ATOM 6313 N N . MET B 1 96 ? 148.501 159.594 83.042 1.00 76.21 103 MET B N 1
ATOM 6314 C CA . MET B 1 96 ? 149.514 160.450 82.436 1.00 76.21 103 MET B CA 1
ATOM 6315 C C . MET B 1 96 ? 148.983 161.177 81.207 1.00 76.21 103 MET B C 1
ATOM 6316 O O . MET B 1 96 ? 149.480 162.256 80.867 1.00 76.21 103 MET B O 1
ATOM 6321 N N . LYS B 1 97 ? 147.982 160.608 80.531 1.00 71.66 104 LYS B N 1
ATOM 6322 C CA . LYS B 1 97 ? 147.447 161.243 79.330 1.00 71.66 104 LYS B CA 1
ATOM 6323 C C . LYS B 1 97 ? 146.801 162.586 79.650 1.00 71.66 104 LYS B C 1
ATOM 6324 O O . LYS B 1 97 ? 146.983 163.562 78.913 1.00 71.66 104 LYS B O 1
ATOM 6326 N N . ASP B 1 98 ? 146.044 162.657 80.742 1.00 74.75 105 ASP B N 1
ATOM 6327 C CA . ASP B 1 98 ? 145.358 163.874 81.153 1.00 74.75 105 ASP B CA 1
ATOM 6328 C C . ASP B 1 98 ? 145.912 164.331 82.494 1.00 74.75 105 ASP B C 1
ATOM 6329 O O . ASP B 1 98 ? 146.025 163.532 83.428 1.00 74.75 105 ASP B O 1
ATOM 6331 N N . GLN B 1 99 ? 146.249 165.618 82.590 1.00 79.91 106 GLN B N 1
ATOM 6332 C CA . GLN B 1 99 ? 146.877 166.123 83.807 1.00 79.91 106 GLN B CA 1
ATOM 6333 C C . GLN B 1 99 ? 145.924 166.098 84.997 1.00 79.91 106 GLN B C 1
ATOM 6334 O O . GLN B 1 99 ? 146.368 165.935 86.138 1.00 79.91 106 GLN B O 1
ATOM 6340 N N . SER B 1 100 ? 144.626 166.259 84.758 1.00 81.05 107 SER B N 1
ATOM 6341 C CA . SER B 1 100 ? 143.659 166.273 85.847 1.00 81.05 107 SER B CA 1
ATOM 6342 C C . SER B 1 100 ? 143.478 164.879 86.439 1.00 81.05 107 SER B C 1
ATOM 6343 O O . SER B 1 100 ? 143.568 163.865 85.743 1.00 81.05 107 SER B O 1
ATOM 6346 N N . CYS B 1 101 ? 143.222 164.838 87.746 1.00 82.77 108 CYS B N 1
ATOM 6347 C CA . CYS B 1 101 ? 142.928 163.576 88.412 1.00 82.77 108 CYS B CA 1
ATOM 6348 C C . CYS B 1 101 ? 141.581 163.042 87.942 1.00 82.77 108 CYS B C 1
ATOM 6349 O O . CYS B 1 101 ? 140.608 163.793 87.826 1.00 82.77 108 CYS B O 1
ATOM 6352 N N . LYS B 1 102 ? 141.528 161.740 87.664 1.00 80.23 109 LYS B N 1
ATOM 6353 C CA . LYS B 1 102 ? 140.326 161.116 87.142 1.00 80.23 109 LYS B CA 1
ATOM 6354 C C . LYS B 1 102 ? 139.783 160.083 88.120 1.00 80.23 109 LYS B C 1
ATOM 6355 O O . LYS B 1 102 ? 140.560 159.438 88.832 1.00 80.23 109 LYS B O 1
ATOM 6361 N N . PRO B 1 103 ? 138.464 159.911 88.191 1.00 71.34 110 PRO B N 1
ATOM 6362 C CA . PRO B 1 103 ? 137.902 158.816 88.995 1.00 71.34 110 PRO B CA 1
ATOM 6363 C C . PRO B 1 103 ? 138.186 157.481 88.324 1.00 71.34 110 PRO B C 1
ATOM 6364 O O . PRO B 1 103 ? 137.821 157.268 87.166 1.00 71.34 110 PRO B O 1
ATOM 6368 N N . CYS B 1 104 ? 138.839 156.579 89.053 1.00 72.17 111 CYS B N 1
ATOM 6369 C CA . CYS B 1 104 ? 139.227 155.305 88.471 1.00 72.17 111 CYS B CA 1
ATOM 6370 C C . CYS B 1 104 ? 138.015 154.382 88.360 1.00 72.17 111 CYS B C 1
ATOM 6371 O O . CYS B 1 104 ? 136.892 154.733 88.733 1.00 72.17 111 CYS B O 1
ATOM 6374 N N . ALA B 1 105 ? 138.250 153.180 87.840 1.00 63.12 112 ALA B N 1
ATOM 6375 C CA . ALA B 1 105 ? 137.156 152.289 87.482 1.00 63.12 112 ALA B CA 1
ATOM 6376 C C . ALA B 1 105 ? 136.425 151.783 88.720 1.00 63.12 112 ALA B C 1
ATOM 6377 O O . ALA B 1 105 ? 136.942 151.826 89.840 1.00 63.12 112 ALA B O 1
ATOM 6379 N N . GLU B 1 106 ? 135.203 151.304 88.502 1.00 63.73 113 GLU B N 1
ATOM 6380 C CA . GLU B 1 106 ? 134.394 150.773 89.589 1.00 63.73 113 GLU B CA 1
ATOM 6381 C C . GLU B 1 106 ? 135.007 149.486 90.125 1.00 63.73 113 GLU B C 1
ATOM 6382 O O . GLU B 1 106 ? 135.741 148.787 89.422 1.00 63.73 113 GLU B O 1
ATOM 6388 N N . GLY B 1 107 ? 134.702 149.176 91.380 1.00 62.29 114 GLY B N 1
ATOM 6389 C CA . GLY B 1 107 ? 135.267 148.018 92.035 1.00 62.29 114 GLY B CA 1
ATOM 6390 C C . GLY B 1 107 ? 136.720 148.151 92.423 1.00 62.29 114 GLY B C 1
ATOM 6391 O O . GLY B 1 107 ? 137.399 147.128 92.563 1.00 62.29 114 GLY B O 1
ATOM 6392 N N . ARG B 1 108 ? 137.219 149.371 92.597 1.00 54.75 115 ARG B N 1
ATOM 6393 C CA . ARG B 1 108 ? 138.633 149.609 92.852 1.00 54.75 115 ARG B CA 1
ATOM 6394 C C . ARG B 1 108 ? 138.771 150.722 93.878 1.00 54.75 115 ARG B C 1
ATOM 6395 O O . ARG B 1 108 ? 138.349 151.856 93.626 1.00 54.75 115 ARG B O 1
ATOM 6403 N N . TYR B 1 109 ? 139.364 150.404 95.027 1.00 51.04 116 TYR B N 1
ATOM 6404 C CA . TYR B 1 109 ? 139.599 151.414 96.050 1.00 51.04 116 TYR B CA 1
ATOM 6405 C C . TYR B 1 109 ? 140.742 152.326 95.630 1.00 51.04 116 TYR B C 1
ATOM 6406 O O . TYR B 1 109 ? 141.824 151.858 95.268 1.00 51.04 116 TYR B O 1
ATOM 6408 N N . SER B 1 110 ? 140.502 153.634 95.686 1.00 49.84 117 SER B N 1
ATOM 6409 C CA . SER B 1 110 ? 141.477 154.623 95.250 1.00 49.84 117 SER B CA 1
ATOM 6410 C C . SER B 1 110 ? 142.349 155.135 96.391 1.00 49.84 117 SER B C 1
ATOM 6411 O O . SER B 1 110 ? 143.175 156.028 96.172 1.00 49.84 117 SER B O 1
ATOM 6414 N N . LEU B 1 111 ? 142.190 154.581 97.596 1.00 50.33 118 LEU B N 1
ATOM 6415 C CA . LEU B 1 111 ? 142.922 155.041 98.773 1.00 50.33 118 LEU B CA 1
ATOM 6416 C C . LEU B 1 111 ? 142.792 156.547 98.938 1.00 50.33 118 LEU B C 1
ATOM 6417 O O . LEU B 1 111 ? 141.687 157.066 99.118 1.00 50.33 118 LEU B O 1
ATOM 6422 N N . GLY B 1 112 ? 143.907 157.245 98.897 1.00 48.22 119 GLY B N 1
ATOM 6423 C CA . GLY B 1 112 ? 143.903 158.694 98.923 1.00 48.22 119 GLY B CA 1
ATOM 6424 C C . GLY B 1 112 ? 145.297 159.201 98.682 1.00 48.22 119 GLY B C 1
ATOM 6425 O O . GLY B 1 112 ? 146.053 158.638 97.887 1.00 48.22 119 GLY B O 1
ATOM 6426 N N . THR B 1 113 ? 145.645 160.280 99.371 1.00 45.56 120 THR B N 1
ATOM 6427 C CA . THR B 1 113 ? 147.023 160.761 99.400 1.00 45.56 120 THR B CA 1
ATOM 6428 C C . THR B 1 113 ? 147.766 160.237 100.613 1.00 45.56 120 THR B C 1
ATOM 6429 O O . THR B 1 113 ? 148.889 160.659 100.902 1.00 45.56 120 THR B O 1
ATOM 6433 N N . GLY B 1 114 ? 147.149 159.313 101.343 1.00 35.35 121 GLY B N 1
ATOM 6434 C CA . GLY B 1 114 ? 147.760 158.739 102.522 1.00 35.35 121 GLY B CA 1
ATOM 6435 C C . GLY B 1 114 ? 147.759 157.227 102.499 1.00 35.35 121 GLY B C 1
ATOM 6436 O O . GLY B 1 114 ? 147.765 156.616 101.427 1.00 35.35 121 GLY B O 1
ATOM 6437 N N . ILE B 1 115 ? 147.756 156.612 103.676 1.00 31.05 122 ILE B N 1
ATOM 6438 C CA . ILE B 1 115 ? 147.785 155.162 103.808 1.00 31.05 122 ILE B CA 1
ATOM 6439 C C . ILE B 1 115 ? 146.729 154.755 104.825 1.00 31.05 122 ILE B C 1
ATOM 6440 O O . ILE B 1 115 ? 146.473 155.486 105.788 1.00 31.05 122 ILE B O 1
ATOM 6445 N N . ARG B 1 116 ? 146.082 153.620 104.585 1.00 30.64 123 ARG B N 1
ATOM 6446 C CA . ARG B 1 116 ? 145.070 153.084 105.485 1.00 30.64 123 ARG B CA 1
ATOM 6447 C C . ARG B 1 116 ? 145.543 151.742 106.020 1.00 30.64 123 ARG B C 1
ATOM 6448 O O . ARG B 1 116 ? 145.863 150.837 105.242 1.00 30.64 123 ARG B O 1
ATOM 6456 N N . PHE B 1 117 ? 145.581 151.613 107.340 1.00 26.86 124 PHE B N 1
ATOM 6457 C CA . PHE B 1 117 ? 145.895 150.352 107.996 1.00 26.86 124 PHE B CA 1
ATOM 6458 C C . PHE B 1 117 ? 144.598 149.769 108.538 1.00 26.86 124 PHE B C 1
ATOM 6459 O O . PHE B 1 117 ? 143.921 150.411 109.346 1.00 26.86 124 PHE B O 1
ATOM 6467 N N . ASP B 1 118 ? 144.236 148.576 108.070 1.00 34.42 125 ASP B N 1
ATOM 6468 C CA . ASP B 1 118 ? 142.969 147.980 108.474 1.00 34.42 125 ASP B CA 1
ATOM 6469 C C . ASP B 1 118 ? 143.100 146.510 108.859 1.00 34.42 125 ASP B C 1
ATOM 6470 O O . ASP B 1 118 ? 142.276 145.990 109.617 1.00 34.42 125 ASP B O 1
ATOM 6475 N N . GLU B 1 119 ? 144.121 145.828 108.341 1.00 37.28 126 GLU B N 1
ATOM 6476 C CA . GLU B 1 119 ? 144.241 144.379 108.507 1.00 37.28 126 GLU B CA 1
ATOM 6477 C C . GLU B 1 119 ? 145.424 144.064 109.421 1.00 37.28 126 GLU B C 1
ATOM 6478 O O . GLU B 1 119 ? 146.574 143.940 108.992 1.00 37.28 126 GLU B O 1
ATOM 6484 N N . TRP B 1 120 ? 145.126 143.920 110.713 1.00 29.88 127 TRP B N 1
ATOM 6485 C CA . TRP B 1 120 ? 146.136 143.554 111.707 1.00 29.88 127 TRP B CA 1
ATOM 6486 C C . TRP B 1 120 ? 146.174 142.044 111.947 1.00 29.88 127 TRP B C 1
ATOM 6487 O O . TRP B 1 120 ? 146.075 141.558 113.072 1.00 29.88 127 TRP B O 1
ATOM 6498 N N . ASP B 1 121 ? 146.329 141.292 110.857 1.00 36.43 128 ASP B N 1
ATOM 6499 C CA . ASP B 1 121 ? 146.686 139.886 111.008 1.00 36.43 128 ASP B CA 1
ATOM 6500 C C . ASP B 1 121 ? 148.069 139.756 111.630 1.00 36.43 128 ASP B C 1
ATOM 6501 O O . ASP B 1 121 ? 148.301 138.887 112.479 1.00 36.43 128 ASP B O 1
ATOM 6506 N N . GLU B 1 122 ? 148.994 140.615 111.214 1.00 35.71 129 GLU B N 1
ATOM 6507 C CA . GLU B 1 122 ? 150.291 140.791 111.847 1.00 35.71 129 GLU B CA 1
ATOM 6508 C C . GLU B 1 122 ? 150.546 142.286 111.933 1.00 35.71 129 GLU B C 1
ATOM 6509 O O . GLU B 1 122 ? 149.903 143.063 111.223 1.00 35.71 129 GLU B O 1
ATOM 6515 N N . LEU B 1 123 ? 151.460 142.688 112.816 1.00 28.34 130 LEU B N 1
ATOM 6516 C CA . LEU B 1 123 ? 151.809 144.098 112.933 1.00 28.34 130 LEU B CA 1
ATOM 6517 C C . LEU B 1 123 ? 152.257 144.617 111.574 1.00 28.34 130 LEU B C 1
ATOM 6518 O O . LEU B 1 123 ? 153.282 144.168 111.046 1.00 28.34 130 LEU B O 1
ATOM 6523 N N . PRO B 1 124 ? 151.514 145.548 110.976 1.00 25.77 131 PRO B N 1
ATOM 6524 C CA . PRO B 1 124 ? 151.830 145.982 109.607 1.00 25.77 131 PRO B CA 1
ATOM 6525 C C . PRO B 1 124 ? 153.208 146.612 109.510 1.00 25.77 131 PRO B C 1
ATOM 6526 O O . PRO B 1 124 ? 153.706 147.176 110.489 1.00 25.77 131 PRO B O 1
ATOM 6530 N N . HIS B 1 125 ? 153.830 146.505 108.337 1.00 24.92 132 HIS B N 1
ATOM 6531 C CA . HIS B 1 125 ? 155.196 146.978 108.157 1.00 24.92 132 HIS B CA 1
ATOM 6532 C C . HIS B 1 125 ? 155.320 148.438 108.566 1.00 24.92 132 HIS B C 1
ATOM 6533 O O . HIS B 1 125 ? 154.556 149.293 108.109 1.00 24.92 132 HIS B O 1
ATOM 6535 N N . GLY B 1 126 ? 156.290 148.717 109.432 1.00 17.88 133 GLY B N 1
ATOM 6536 C CA . GLY B 1 126 ? 156.510 150.036 109.972 1.00 17.88 133 GLY B CA 1
ATOM 6537 C C . GLY B 1 126 ? 155.993 150.231 111.381 1.00 17.88 133 GLY B C 1
ATOM 6538 O O . GLY B 1 126 ? 156.538 151.065 112.113 1.00 17.88 133 GLY B O 1
ATOM 6539 N N . PHE B 1 127 ? 154.970 149.484 111.782 1.00 17.22 134 PHE B N 1
ATOM 6540 C CA . PHE B 1 127 ? 154.448 149.583 113.136 1.00 17.22 134 PHE B CA 1
ATOM 6541 C C . PHE B 1 127 ? 155.399 148.897 114.105 1.00 17.22 134 PHE B C 1
ATOM 6542 O O . PHE B 1 127 ? 155.798 147.750 113.889 1.00 17.22 134 PHE B O 1
ATOM 6550 N N . ALA B 1 128 ? 155.760 149.600 115.171 1.00 18.01 135 ALA B N 1
ATOM 6551 C CA . ALA B 1 128 ? 156.646 149.073 116.196 1.00 18.01 135 ALA B CA 1
ATOM 6552 C C . ALA B 1 128 ? 155.869 148.920 117.493 1.00 18.01 135 ALA B C 1
ATOM 6553 O O . ALA B 1 128 ? 155.200 149.860 117.933 1.00 18.01 135 ALA B O 1
ATOM 6555 N N . SER B 1 129 ? 155.953 147.740 118.094 1.00 21.81 136 SER B N 1
ATOM 6556 C CA . SER B 1 129 ? 155.292 147.444 119.361 1.00 21.81 136 SER B CA 1
ATOM 6557 C C . SER B 1 129 ? 156.379 147.290 120.420 1.00 21.81 136 SER B C 1
ATOM 6558 O O . SER B 1 129 ? 156.896 146.196 120.649 1.00 21.81 136 SER B O 1
ATOM 6561 N N . LEU B 1 130 ? 156.721 148.398 121.065 1.00 32.59 137 LEU B N 1
ATOM 6562 C CA . LEU B 1 130 ? 157.754 148.424 122.088 1.00 32.59 137 LEU B CA 1
ATOM 6563 C C . LEU B 1 130 ? 157.113 148.380 123.467 1.00 32.59 137 LEU B C 1
ATOM 6564 O O . LEU B 1 130 ? 156.190 149.145 123.758 1.00 32.59 137 LEU B O 1
ATOM 6569 N N . SER B 1 131 ? 157.605 147.478 124.311 1.00 50.82 138 SER B N 1
ATOM 6570 C CA . SER B 1 131 ? 157.073 147.288 125.653 1.00 50.82 138 SER B CA 1
ATOM 6571 C C . SER B 1 131 ? 158.195 147.450 126.665 1.00 50.82 138 SER B C 1
ATOM 6572 O O . SER B 1 131 ? 159.264 146.851 126.513 1.00 50.82 138 SER B O 1
ATOM 6575 N N . ALA B 1 132 ? 157.948 148.254 127.695 1.00 56.91 139 ALA B N 1
ATOM 6576 C CA . ALA B 1 132 ? 158.910 148.480 128.762 1.00 56.91 139 ALA B CA 1
ATOM 6577 C C . ALA B 1 132 ? 158.208 148.360 130.106 1.00 56.91 139 ALA B C 1
ATOM 6578 O O . ALA B 1 132 ? 157.005 148.602 130.227 1.00 56.91 139 ALA B O 1
ATOM 6580 N N . ASN B 1 133 ? 158.977 147.980 131.120 1.00 63.91 140 ASN B N 1
ATOM 6581 C CA . ASN B 1 133 ? 158.437 147.789 132.461 1.00 63.91 140 ASN B CA 1
ATOM 6582 C C . ASN B 1 133 ? 158.226 149.123 133.169 1.00 63.91 140 ASN B C 1
ATOM 6583 O O . ASN B 1 133 ? 159.129 149.635 133.830 1.00 63.91 140 ASN B O 1
ATOM 6588 N N . ASN B 1 146 ? 157.697 138.540 132.335 1.00 89.92 153 ASN B N 1
ATOM 6589 C CA . ASN B 1 146 ? 158.402 139.640 131.687 1.00 89.92 153 ASN B CA 1
ATOM 6590 C C . ASN B 1 146 ? 157.530 140.245 130.593 1.00 89.92 153 ASN B C 1
ATOM 6591 O O . ASN B 1 146 ? 156.796 139.533 129.909 1.00 89.92 153 ASN B O 1
ATOM 6596 N N . CYS B 1 147 ? 157.617 141.563 130.426 1.00 75.03 154 CYS B N 1
ATOM 6597 C CA . CYS B 1 147 ? 156.720 142.264 129.508 1.00 75.03 154 CYS B CA 1
ATOM 6598 C C . CYS B 1 147 ? 157.062 142.048 128.046 1.00 75.03 154 CYS B C 1
ATOM 6599 O O . CYS B 1 147 ? 156.527 142.792 127.213 1.00 75.03 154 CYS B O 1
ATOM 6602 N N . THR B 1 148 ? 157.923 141.087 127.706 1.00 74.42 155 THR B N 1
ATOM 6603 C CA . THR B 1 148 ? 158.124 140.744 126.302 1.00 74.42 155 THR B CA 1
ATOM 6604 C C . THR B 1 148 ? 156.808 140.337 125.652 1.00 74.42 155 THR B C 1
ATOM 6605 O O . THR B 1 148 ? 156.519 140.729 124.516 1.00 74.42 155 THR B O 1
ATOM 6609 N N . SER B 1 149 ? 155.991 139.561 126.365 1.00 67.35 156 SER B N 1
ATOM 6610 C CA . SER B 1 149 ? 154.663 139.217 125.878 1.00 67.35 156 SER B CA 1
ATOM 6611 C C . SER B 1 149 ? 153.651 140.332 126.099 1.00 67.35 156 SER B C 1
ATOM 6612 O O . SER B 1 149 ? 152.531 140.243 125.586 1.00 67.35 156 SER B O 1
ATOM 6615 N N . SER B 1 150 ? 154.014 141.372 126.844 1.00 56.07 157 SER B N 1
ATOM 6616 C CA . SER B 1 150 ? 153.094 142.471 127.135 1.00 56.07 157 SER B CA 1
ATOM 6617 C C . SER B 1 150 ? 153.210 143.590 126.105 1.00 56.07 157 SER B C 1
ATOM 6618 O O . SER B 1 150 ? 153.376 144.761 126.441 1.00 56.07 157 SER B O 1
ATOM 6621 N N . LYS B 1 151 ? 153.119 143.226 124.833 1.00 39.22 158 LYS B N 1
ATOM 6622 C CA . LYS B 1 151 ? 153.054 144.180 123.740 1.00 39.22 158 LYS B CA 1
ATOM 6623 C C . LYS B 1 151 ? 151.665 144.136 123.120 1.00 39.22 158 LYS B C 1
ATOM 6624 O O . LYS B 1 151 ? 150.858 143.252 123.420 1.00 39.22 158 LYS B O 1
ATOM 6626 N N . TRP B 1 152 ? 151.386 145.106 122.256 1.00 22.50 159 TRP B N 1
ATOM 6627 C CA . TRP B 1 152 ? 150.092 145.134 121.591 1.00 22.50 159 TRP B CA 1
ATOM 6628 C C . TRP B 1 152 ? 149.943 143.914 120.695 1.00 22.50 159 TRP B C 1
ATOM 6629 O O . TRP B 1 152 ? 150.603 143.815 119.656 1.00 22.50 159 TRP B O 1
ATOM 6640 N N . VAL B 1 153 ? 149.086 142.984 121.085 1.00 27.08 160 VAL B N 1
ATOM 6641 C CA . VAL B 1 153 ? 148.925 141.743 120.326 1.00 27.08 160 VAL B CA 1
ATOM 6642 C C . VAL B 1 153 ? 147.942 141.981 119.182 1.00 27.08 160 VAL B C 1
ATOM 6643 O O . VAL B 1 153 ? 146.843 142.508 119.415 1.00 27.08 160 VAL B O 1
ATOM 6647 N N . PRO B 1 154 ? 148.308 141.654 117.945 1.00 27.85 161 PRO B N 1
ATOM 6648 C CA . PRO B 1 154 ? 147.372 141.764 116.806 1.00 27.85 161 PRO B CA 1
ATOM 6649 C C . PRO B 1 154 ? 146.351 140.629 116.814 1.00 27.85 161 PRO B C 1
ATOM 6650 O O . PRO B 1 154 ? 146.504 139.588 116.177 1.00 27.85 161 PRO B O 1
ATOM 6654 N N . ARG B 1 155 ? 145.276 140.836 117.579 1.00 33.73 162 ARG B N 1
ATOM 6655 C CA . ARG B 1 155 ? 144.269 139.793 117.747 1.00 33.73 162 ARG B CA 1
ATOM 6656 C C . ARG B 1 155 ? 143.638 139.404 116.417 1.00 33.73 162 ARG B C 1
ATOM 6657 O O . ARG B 1 155 ? 143.371 138.222 116.170 1.00 33.73 162 ARG B O 1
ATOM 6665 N N . GLY B 1 156 ? 143.395 140.379 115.550 1.00 33.21 163 GLY B N 1
ATOM 6666 C CA . GLY B 1 156 ? 142.708 140.125 114.301 1.00 33.21 163 GLY B CA 1
ATOM 6667 C C . GLY B 1 156 ? 142.446 141.412 113.555 1.00 33.21 163 GLY B C 1
ATOM 6668 O O . GLY B 1 156 ? 143.362 142.215 113.356 1.00 33.21 163 GLY B O 1
ATOM 6669 N N . ASP B 1 157 ? 141.200 141.618 113.129 1.00 35.25 164 ASP B N 1
ATOM 6670 C CA . ASP B 1 157 ? 140.823 142.901 112.553 1.00 35.25 164 ASP B CA 1
ATOM 6671 C C . ASP B 1 157 ? 141.081 144.043 113.530 1.00 35.25 164 ASP B C 1
ATOM 6672 O O . ASP B 1 157 ? 141.308 145.178 113.101 1.00 35.25 164 ASP B O 1
ATOM 6677 N N . TYR B 1 158 ? 141.086 143.758 114.829 1.00 32.21 165 TYR B N 1
ATOM 6678 C CA . TYR B 1 158 ? 141.398 144.728 115.866 1.00 32.21 165 TYR B CA 1
ATOM 6679 C C . TYR B 1 158 ? 142.687 144.325 116.568 1.00 32.21 165 TYR B C 1
ATOM 6680 O O . TYR B 1 158 ? 143.058 143.148 116.587 1.00 32.21 165 TYR B O 1
ATOM 6689 N N . ILE B 1 159 ? 143.372 145.309 117.140 1.00 25.67 166 ILE B N 1
ATOM 6690 C CA . ILE B 1 159 ? 144.560 145.067 117.950 1.00 25.67 166 ILE B CA 1
ATOM 6691 C C . ILE B 1 159 ? 144.226 145.379 119.402 1.00 25.67 166 ILE B C 1
ATOM 6692 O O . ILE B 1 159 ? 143.379 146.227 119.697 1.00 25.67 166 ILE B O 1
ATOM 6697 N N . ALA B 1 160 ? 144.884 144.677 120.321 1.00 25.46 167 ALA B N 1
ATOM 6698 C CA . ALA B 1 160 ? 144.570 144.759 121.739 1.00 25.46 167 ALA B CA 1
ATOM 6699 C C . ALA B 1 160 ? 145.725 145.379 122.510 1.00 25.46 167 ALA B C 1
ATOM 6700 O O . ALA B 1 160 ? 146.868 145.389 122.048 1.00 25.46 167 ALA B O 1
ATOM 6702 N N . SER B 1 161 ? 145.410 145.902 123.691 1.00 28.45 168 SER B N 1
ATOM 6703 C CA . SER B 1 161 ? 146.409 146.506 124.560 1.00 28.45 168 SER B CA 1
ATOM 6704 C C . SER B 1 161 ? 147.022 145.447 125.471 1.00 28.45 168 SER B C 1
ATOM 6705 O O . SER B 1 161 ? 146.852 144.241 125.274 1.00 28.45 168 SER B O 1
ATOM 6708 N N . ASN B 1 162 ? 147.754 145.898 126.484 1.00 38.11 169 ASN B N 1
ATOM 6709 C CA . ASN B 1 162 ? 148.344 145.017 127.481 1.00 38.11 169 ASN B CA 1
ATOM 6710 C C . ASN B 1 162 ? 147.544 145.113 128.773 1.00 38.11 169 ASN B C 1
ATOM 6711 O O . ASN B 1 162 ? 147.291 146.214 129.273 1.00 38.11 169 ASN B O 1
ATOM 6716 N N . THR B 1 163 ? 147.146 143.960 1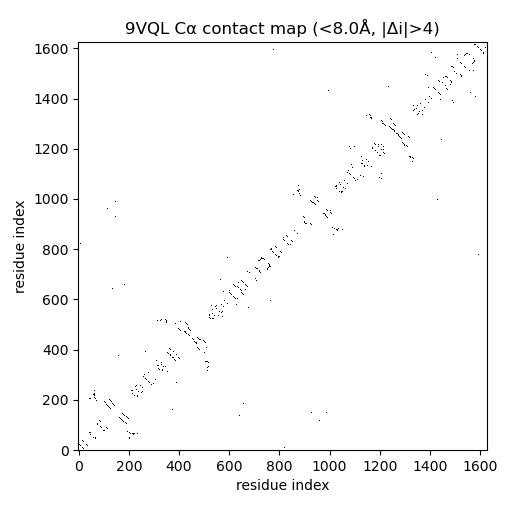29.307 1.00 49.50 170 THR B N 1
ATOM 6717 C CA . THR B 1 163 ? 146.378 143.943 130.544 1.00 49.50 170 THR B CA 1
ATOM 6718 C C . THR B 1 163 ? 147.247 144.205 131.767 1.00 49.50 170 THR B C 1
ATOM 6719 O O . THR B 1 163 ? 146.780 144.822 132.730 1.00 49.50 170 THR B O 1
ATOM 6723 N N . ASP B 1 164 ? 148.499 143.755 131.752 1.00 54.58 171 ASP B N 1
ATOM 6724 C CA . ASP B 1 164 ? 149.355 143.881 132.919 1.00 54.58 171 ASP B CA 1
ATOM 6725 C C . ASP B 1 164 ? 149.846 145.319 133.081 1.00 54.58 171 ASP B C 1
ATOM 6726 O O . ASP B 1 164 ? 149.646 146.179 132.219 1.00 54.58 171 ASP B O 1
ATOM 6731 N N . GLU B 1 165 ? 150.512 145.567 134.207 1.00 62.80 172 GLU B N 1
ATOM 6732 C CA . GLU B 1 165 ? 150.898 146.920 134.604 1.00 62.80 172 GLU B CA 1
ATOM 6733 C C . GLU B 1 165 ? 152.323 147.227 134.144 1.00 62.80 172 GLU B C 1
ATOM 6734 O O . GLU B 1 165 ? 153.274 147.256 134.925 1.00 62.80 172 GLU B O 1
ATOM 6736 N N . CYS B 1 166 ? 152.454 147.463 132.840 1.00 59.01 173 CYS B N 1
ATOM 6737 C CA . CYS B 1 166 ? 153.697 147.978 132.285 1.00 59.01 173 CYS B CA 1
ATOM 6738 C C . CYS B 1 166 ? 153.406 148.641 130.946 1.00 59.01 173 CYS B C 1
ATOM 6739 O O . CYS B 1 166 ? 152.378 148.386 130.314 1.00 59.01 173 CYS B O 1
ATOM 6742 N N . THR B 1 167 ? 154.328 149.505 130.529 1.00 49.93 174 THR B N 1
ATOM 6743 C CA . THR B 1 167 ? 154.125 150.311 129.333 1.00 49.93 174 THR B CA 1
ATOM 6744 C C . THR B 1 167 ? 154.123 149.445 128.080 1.00 49.93 174 THR B C 1
ATOM 6745 O O . THR B 1 167 ? 154.911 148.505 127.952 1.00 49.93 174 THR B O 1
ATOM 6749 N N . ALA B 1 168 ? 153.228 149.772 127.150 1.00 31.80 175 ALA B N 1
ATOM 6750 C CA . ALA B 1 168 ? 153.184 149.143 125.836 1.00 31.80 175 ALA B CA 1
ATOM 6751 C C . ALA B 1 168 ? 152.839 150.208 124.812 1.00 31.80 175 ALA B C 1
ATOM 6752 O O . ALA B 1 168 ? 151.733 150.757 124.835 1.00 31.80 175 ALA B O 1
ATOM 6754 N N . THR B 1 169 ? 153.776 150.493 123.914 1.00 24.73 176 THR B N 1
ATOM 6755 C CA . THR B 1 169 ? 153.645 151.581 122.956 1.00 24.73 176 THR B CA 1
ATOM 6756 C C . THR B 1 169 ? 153.563 151.018 121.547 1.00 24.73 176 THR B C 1
ATOM 6757 O O . THR B 1 169 ? 154.375 150.171 121.165 1.00 24.73 176 THR B O 1
ATOM 6761 N N . LEU B 1 170 ? 152.582 151.487 120.783 1.00 17.96 177 LEU B N 1
ATOM 6762 C CA . LEU B 1 170 ? 152.475 151.186 119.361 1.00 17.96 177 LEU B CA 1
ATOM 6763 C C . LEU B 1 170 ? 152.999 152.396 118.597 1.00 17.96 177 LEU B C 1
ATOM 6764 O O . LEU B 1 170 ? 152.336 153.435 118.538 1.00 17.96 177 LEU B O 1
ATOM 6769 N N . MET B 1 171 ? 154.185 152.262 118.014 1.00 16.71 178 MET B N 1
ATOM 6770 C CA . MET B 1 171 ? 154.893 153.375 117.401 1.00 16.71 178 MET B CA 1
ATOM 6771 C C . MET B 1 171 ? 154.808 153.276 115.886 1.00 16.71 178 MET B C 1
ATOM 6772 O O . MET B 1 171 ? 155.060 152.211 115.316 1.00 16.71 178 MET B O 1
ATOM 6777 N N . TYR B 1 172 ? 154.453 154.383 115.240 1.00 17.56 179 TYR B N 1
ATOM 6778 C CA . TYR B 1 172 ? 154.503 154.490 113.787 1.00 17.56 179 TYR B CA 1
ATOM 6779 C C . TYR B 1 172 ? 155.112 155.831 113.421 1.00 17.56 179 TYR B C 1
ATOM 6780 O O . TYR B 1 172 ? 154.579 156.878 113.799 1.00 17.56 179 TYR B O 1
ATOM 6789 N N . ALA B 1 173 ? 156.218 155.802 112.684 1.00 18.73 180 ALA B N 1
ATOM 6790 C CA . ALA B 1 173 ? 156.900 157.006 112.228 1.00 18.73 180 ALA B CA 1
ATOM 6791 C C . ALA B 1 173 ? 156.689 157.146 110.729 1.00 18.73 180 ALA B C 1
ATOM 6792 O O . ALA B 1 173 ? 157.057 156.249 109.963 1.00 18.73 180 ALA B O 1
ATOM 6794 N N . VAL B 1 174 ? 156.114 158.270 110.311 1.00 29.21 181 VAL B N 1
ATOM 6795 C CA . VAL B 1 174 ? 155.702 158.474 108.928 1.00 29.21 181 VAL B CA 1
ATOM 6796 C C . VAL B 1 174 ? 156.308 159.770 108.407 1.00 29.21 181 VAL B C 1
ATOM 6797 O O . VAL B 1 174 ? 156.360 160.776 109.122 1.00 29.21 181 VAL B O 1
ATOM 6801 N N . ASN B 1 175 ? 156.789 159.735 107.163 1.00 36.30 182 ASN B N 1
ATOM 6802 C CA . ASN B 1 175 ? 157.323 160.919 106.488 1.00 36.30 182 ASN B CA 1
ATOM 6803 C C . ASN B 1 175 ? 156.181 161.583 105.733 1.00 36.30 182 ASN B C 1
ATOM 6804 O O . ASN B 1 175 ? 156.009 161.396 104.529 1.00 36.30 182 ASN B O 1
ATOM 6809 N N . LEU B 1 176 ? 155.395 162.379 106.450 1.00 41.61 183 LEU B N 1
ATOM 6810 C CA . LEU B 1 176 ? 154.188 162.987 105.897 1.00 41.61 183 LEU B CA 1
ATOM 6811 C C . LEU B 1 176 ? 154.595 164.173 105.033 1.00 41.61 183 LEU B C 1
ATOM 6812 O O . LEU B 1 176 ? 154.953 165.233 105.546 1.00 41.61 183 LEU B O 1
ATOM 6817 N N . LYS B 1 177 ? 154.527 163.998 103.712 1.00 44.60 184 LYS B N 1
ATOM 6818 C CA . LYS B 1 177 ? 155.026 165.027 102.805 1.00 44.60 184 LYS B CA 1
ATOM 6819 C C . LYS B 1 177 ? 154.205 166.310 102.894 1.00 44.60 184 LYS B C 1
ATOM 6820 O O . LYS B 1 177 ? 154.764 167.411 102.825 1.00 44.60 184 LYS B O 1
ATOM 6826 N N . GLN B 1 178 ? 152.887 166.201 103.043 1.00 50.48 185 GLN B N 1
ATOM 6827 C CA . GLN B 1 178 ? 152.033 167.365 103.236 1.00 50.48 185 GLN B CA 1
ATOM 6828 C C . GLN B 1 178 ? 151.220 167.204 104.511 1.00 50.48 185 GLN B C 1
ATOM 6829 O O . GLN B 1 178 ? 151.034 166.092 105.011 1.00 50.48 185 GLN B O 1
ATOM 6835 N N . SER B 1 179 ? 150.740 168.330 105.035 1.00 47.91 186 SER B N 1
ATOM 6836 C CA . SER B 1 179 ? 149.975 168.315 106.275 1.00 47.91 186 SER B CA 1
ATOM 6837 C C . SER B 1 179 ? 148.730 167.450 106.130 1.00 47.91 186 SER B C 1
ATOM 6838 O O . SER B 1 179 ? 148.006 167.532 105.134 1.00 47.91 186 SER B O 1
ATOM 6841 N N . GLY B 1 180 ? 148.482 166.618 107.136 1.00 39.69 187 GLY B N 1
ATOM 6842 C CA . GLY B 1 180 ? 147.359 165.705 107.102 1.00 39.69 187 GLY B CA 1
ATOM 6843 C C . GLY B 1 180 ? 146.815 165.383 108.476 1.00 39.69 187 GLY B C 1
ATOM 6844 O O . GLY B 1 180 ? 147.047 166.128 109.432 1.00 39.69 187 GLY B O 1
ATOM 6845 N N . THR B 1 181 ? 146.087 164.276 108.590 1.00 32.68 188 THR B N 1
ATOM 6846 C CA . THR B 1 181 ? 145.459 163.885 109.839 1.00 32.68 188 THR B CA 1
ATOM 6847 C C . THR B 1 181 ? 145.594 162.384 110.049 1.00 32.68 188 THR B C 1
ATOM 6848 O O . THR B 1 181 ? 145.805 161.615 109.109 1.00 32.68 188 THR B O 1
ATOM 6852 N N . VAL B 1 182 ? 145.474 161.983 111.310 1.00 26.59 189 VAL B N 1
ATOM 6853 C CA . VAL B 1 182 ? 145.405 160.585 111.711 1.00 26.59 189 VAL B CA 1
ATOM 6854 C C . VAL B 1 182 ? 144.041 160.344 112.344 1.00 26.59 189 VAL B C 1
ATOM 6855 O O . VAL B 1 182 ? 143.596 161.126 113.191 1.00 26.59 189 VAL B O 1
ATOM 6859 N N . ASN B 1 183 ? 143.361 159.291 111.903 1.00 26.41 190 ASN B N 1
ATOM 6860 C CA . ASN B 1 183 ? 141.990 159.011 112.323 1.00 26.41 190 ASN B CA 1
ATOM 6861 C C . ASN B 1 183 ? 141.930 157.583 112.846 1.00 26.41 190 ASN B C 1
ATOM 6862 O O . ASN B 1 183 ? 141.601 156.659 112.102 1.00 26.41 190 ASN B O 1
ATOM 6867 N N . PHE B 1 184 ? 142.223 157.400 114.128 1.00 29.28 191 PHE B N 1
ATOM 6868 C CA . PHE B 1 184 ? 142.213 156.077 114.734 1.00 29.28 191 PHE B CA 1
ATOM 6869 C C . PHE B 1 184 ? 140.925 155.895 115.526 1.00 29.28 191 PHE B C 1
ATOM 6870 O O . PHE B 1 184 ? 140.564 156.750 116.341 1.00 29.28 191 PHE B O 1
ATOM 6878 N N . GLU B 1 185 ? 140.229 154.793 115.267 1.00 36.57 192 GLU B N 1
ATOM 6879 C CA . GLU B 1 185 ? 138.984 154.464 115.950 1.00 36.57 192 GLU B CA 1
ATOM 6880 C C . GLU B 1 185 ? 139.303 153.471 117.063 1.00 36.57 192 GLU B C 1
ATOM 6881 O O . GLU B 1 185 ? 139.792 152.369 116.798 1.00 36.57 192 GLU B O 1
ATOM 6887 N N . TYR B 1 186 ? 139.025 153.856 118.305 1.00 40.07 193 TYR B N 1
ATOM 6888 C CA . TYR B 1 186 ? 139.536 153.142 119.463 1.00 40.07 193 TYR B CA 1
ATOM 6889 C C . TYR B 1 186 ? 138.414 152.711 120.397 1.00 40.07 193 TYR B C 1
ATOM 6890 O O . TYR B 1 186 ? 137.326 153.291 120.411 1.00 40.07 193 TYR B O 1
ATOM 6899 N N . TYR B 1 187 ? 138.706 151.673 121.180 1.00 44.67 194 TYR B N 1
ATOM 6900 C CA . TYR B 1 187 ? 137.800 151.134 122.187 1.00 44.67 194 TYR B CA 1
ATOM 6901 C C . TYR B 1 187 ? 138.509 151.133 123.531 1.00 44.67 194 TYR B C 1
ATOM 6902 O O . TYR B 1 187 ? 139.582 150.539 123.667 1.00 44.67 194 TYR B O 1
ATOM 6911 N N . TYR B 1 188 ? 137.903 151.778 124.523 1.00 45.28 195 TYR B N 1
ATOM 6912 C CA . TYR B 1 188 ? 138.529 152.003 125.825 1.00 45.28 195 TYR B CA 1
ATOM 6913 C C . TYR B 1 188 ? 137.548 151.649 126.936 1.00 45.28 195 TYR B C 1
ATOM 6914 O O . TYR B 1 188 ? 137.059 152.528 127.656 1.00 45.28 195 TYR B O 1
ATOM 6923 N N . PRO B 1 189 ? 137.230 150.359 127.100 1.00 47.53 196 PRO B N 1
ATOM 6924 C CA . PRO B 1 189 ? 136.223 149.969 128.097 1.00 47.53 196 PRO B CA 1
ATOM 6925 C C . PRO B 1 189 ? 136.674 150.180 129.534 1.00 47.53 196 PRO B C 1
ATOM 6926 O O . PRO B 1 189 ? 135.961 150.803 130.326 1.00 47.53 196 PRO B O 1
ATOM 6930 N N . ASP B 1 190 ? 137.853 149.675 129.880 1.00 51.72 197 ASP B N 1
ATOM 6931 C CA . ASP B 1 190 ? 138.342 149.716 131.251 1.00 51.72 197 ASP B CA 1
ATOM 6932 C C . ASP B 1 190 ? 139.160 150.979 131.478 1.00 51.72 197 ASP B C 1
ATOM 6933 O O . ASP B 1 190 ? 139.943 151.383 130.612 1.00 51.72 197 ASP B O 1
ATOM 6938 N N . SER B 1 191 ? 138.977 151.600 132.641 1.00 49.71 198 SER B N 1
ATOM 6939 C CA . SER B 1 191 ? 139.739 152.785 133.006 1.00 49.71 198 SER B CA 1
ATOM 6940 C C . SER B 1 191 ? 140.980 152.463 133.828 1.00 49.71 198 SER B C 1
ATOM 6941 O O . SER B 1 191 ? 141.725 153.383 134.179 1.00 49.71 198 SER B O 1
ATOM 6944 N N . SER B 1 192 ? 141.215 151.189 134.151 1.00 54.07 199 SER B N 1
ATOM 6945 C CA . SER B 1 192 ? 142.456 150.816 134.822 1.00 54.07 199 SER B CA 1
ATOM 6946 C C . SER B 1 192 ? 143.661 151.104 133.940 1.00 54.07 199 SER B C 1
ATOM 6947 O O . SER B 1 192 ? 144.679 151.621 134.412 1.00 54.07 199 SER B O 1
ATOM 6950 N N . ILE B 1 193 ? 143.570 150.760 132.668 1.00 46.88 200 ILE B N 1
ATOM 6951 C CA . ILE B 1 193 ? 144.587 151.130 131.696 1.00 46.88 200 ILE B CA 1
ATOM 6952 C C . ILE B 1 193 ? 144.369 152.584 131.306 1.00 46.88 200 ILE B C 1
ATOM 6953 O O . ILE B 1 193 ? 143.227 153.035 131.176 1.00 46.88 200 ILE B O 1
ATOM 6958 N N . ILE B 1 194 ? 145.453 153.336 131.144 1.00 40.14 201 ILE B N 1
ATOM 6959 C CA . ILE B 1 194 ? 145.384 154.714 130.672 1.00 40.14 201 ILE B CA 1
ATOM 6960 C C . ILE B 1 194 ? 145.982 154.767 129.273 1.00 40.14 201 ILE B C 1
ATOM 6961 O O . ILE B 1 194 ? 147.098 154.287 129.045 1.00 40.14 201 ILE B O 1
ATOM 6966 N N . PHE B 1 195 ? 145.228 155.332 128.336 1.00 32.06 202 PHE B N 1
ATOM 6967 C CA . PHE B 1 195 ? 145.529 155.249 126.914 1.00 32.06 202 PHE B CA 1
ATOM 6968 C C . PHE B 1 195 ? 145.781 156.652 126.383 1.00 32.06 202 PHE B C 1
ATOM 6969 O O . PHE B 1 195 ? 144.886 157.503 126.422 1.00 32.06 202 PHE B O 1
ATOM 6977 N N . GLU B 1 196 ? 146.996 156.892 125.895 1.00 28.45 203 GLU B N 1
ATOM 6978 C CA . GLU B 1 196 ? 147.408 158.200 125.408 1.00 28.45 203 GLU B CA 1
ATOM 6979 C C . GLU B 1 196 ? 147.784 158.108 123.939 1.00 28.45 203 GLU B C 1
ATOM 6980 O O . GLU B 1 196 ? 148.373 157.117 123.500 1.00 28.45 203 GLU B O 1
ATOM 6986 N N . PHE B 1 197 ? 147.441 159.145 123.184 1.00 23.41 204 PHE B N 1
ATOM 6987 C CA . PHE B 1 197 ? 147.869 159.288 121.798 1.00 23.41 204 PHE B CA 1
ATOM 6988 C C . PHE B 1 197 ? 148.485 160.668 121.628 1.00 23.41 204 PHE B C 1
ATOM 6989 O O . PHE B 1 197 ? 147.771 161.676 121.635 1.00 23.41 204 PHE B O 1
ATOM 6997 N N . PHE B 1 198 ? 149.805 160.714 121.472 1.00 22.00 205 PHE B N 1
ATOM 6998 C CA . PHE B 1 198 ? 150.532 161.965 121.328 1.00 22.00 205 PHE B CA 1
ATOM 6999 C C . PHE B 1 198 ? 151.538 161.840 120.197 1.00 22.00 205 PHE B C 1
ATOM 7000 O O . PHE B 1 198 ? 152.196 160.807 120.051 1.00 22.00 205 PHE B O 1
ATOM 7008 N N . VAL B 1 199 ? 151.663 162.901 119.407 1.00 23.40 206 VAL B N 1
ATOM 7009 C CA . VAL B 1 199 ? 152.501 162.913 118.216 1.00 23.40 206 VAL B CA 1
ATOM 7010 C C . VAL B 1 199 ? 153.734 163.759 118.491 1.00 23.40 206 VAL B C 1
ATOM 7011 O O . VAL B 1 199 ? 153.634 164.839 119.084 1.00 23.40 206 VAL B O 1
ATOM 7015 N N . GLN B 1 200 ? 154.892 163.271 118.060 1.00 30.72 207 GLN B N 1
ATOM 7016 C CA . GLN B 1 200 ? 156.139 164.014 118.157 1.00 30.72 207 GLN B CA 1
ATOM 7017 C C . GLN B 1 200 ? 156.544 164.530 116.783 1.00 30.72 207 GLN B C 1
ATOM 7018 O O . GLN B 1 200 ? 156.447 163.812 115.784 1.00 30.72 207 GLN B O 1
ATOM 7024 N N . ASN B 1 201 ? 156.999 165.778 116.740 1.00 43.64 208 ASN B N 1
ATOM 7025 C CA . ASN B 1 201 ? 157.342 166.438 115.488 1.00 43.64 208 ASN B CA 1
ATOM 7026 C C . ASN B 1 201 ? 158.708 165.951 115.004 1.00 43.64 208 ASN B C 1
ATOM 7027 O O . ASN B 1 201 ? 159.286 165.004 115.543 1.00 43.64 208 ASN B O 1
ATOM 7032 N N . ASP B 1 202 ? 159.237 166.602 113.964 1.00 45.41 209 ASP B N 1
ATOM 7033 C CA . ASP B 1 202 ? 160.541 166.224 113.426 1.00 45.41 209 ASP B CA 1
ATOM 7034 C C . ASP B 1 202 ? 161.641 166.406 114.464 1.00 45.41 209 ASP B C 1
ATOM 7035 O O . ASP B 1 202 ? 162.579 165.604 114.534 1.00 45.41 209 ASP B O 1
ATOM 7040 N N . GLN B 1 203 ? 161.543 167.451 115.279 1.00 46.82 210 GLN B N 1
ATOM 7041 C CA . GLN B 1 203 ? 162.502 167.704 116.346 1.00 46.82 210 GLN B CA 1
ATOM 7042 C C . GLN B 1 203 ? 162.307 166.785 117.548 1.00 46.82 210 GLN B C 1
ATOM 7043 O O . GLN B 1 203 ? 162.905 167.038 118.599 1.00 46.82 210 GLN B O 1
ATOM 7049 N N . CYS B 1 204 ? 161.489 165.740 117.414 1.00 47.53 211 CYS B N 1
ATOM 7050 C CA . CYS B 1 204 ? 161.187 164.818 118.509 1.00 47.53 211 CYS B CA 1
ATOM 7051 C C . CYS B 1 204 ? 160.676 165.572 119.734 1.00 47.53 211 CYS B C 1
ATOM 7052 O O . CYS B 1 204 ? 161.038 165.272 120.873 1.00 47.53 211 CYS B O 1
ATOM 7055 N N . GLN B 1 205 ? 159.827 166.570 119.492 1.00 49.83 212 GLN B N 1
ATOM 7056 C CA . GLN B 1 205 ? 159.228 167.364 120.555 1.00 49.83 212 GLN B CA 1
ATOM 7057 C C . GLN B 1 205 ? 157.849 166.825 120.915 1.00 49.83 212 GLN B C 1
ATOM 7058 O O . GLN B 1 205 ? 157.118 166.357 120.037 1.00 49.83 212 GLN B O 1
ATOM 7064 N N . PRO B 1 206 ? 157.458 166.865 122.196 1.00 51.82 213 PRO B N 1
ATOM 7065 C CA . PRO B 1 206 ? 156.145 166.354 122.604 1.00 51.82 213 PRO B CA 1
ATOM 7066 C C . PRO B 1 206 ? 154.991 167.217 122.100 1.00 51.82 213 PRO B C 1
ATOM 7067 O O . PRO B 1 206 ? 154.929 168.400 122.432 1.00 51.82 213 PRO B O 1
ATOM 7071 N N . SER B 1 211 ? 146.606 167.376 124.523 1.00 46.52 218 SER B N 1
ATOM 7072 C CA . SER B 1 211 ? 145.482 166.447 124.500 1.00 46.52 218 SER B CA 1
ATOM 7073 C C . SER B 1 211 ? 145.965 165.004 124.404 1.00 46.52 218 SER B C 1
ATOM 7074 O O . SER B 1 211 ? 145.409 164.202 123.654 1.00 46.52 218 SER B O 1
ATOM 7077 N N . ARG B 1 212 ? 147.008 164.682 125.171 1.00 41.97 219 ARG B N 1
ATOM 7078 C CA . ARG B 1 212 ? 147.562 163.333 125.148 1.00 41.97 219 ARG B CA 1
ATOM 7079 C C . ARG B 1 212 ? 146.562 162.319 125.687 1.00 41.97 219 ARG B C 1
ATOM 7080 O O . ARG B 1 212 ? 146.288 161.296 125.050 1.00 41.97 219 ARG B O 1
ATOM 7088 N N . TRP B 1 213 ? 146.006 162.589 126.865 1.00 45.98 220 TRP B N 1
ATOM 7089 C CA . TRP B 1 213 ? 145.114 161.634 127.506 1.00 45.98 220 TRP B CA 1
ATOM 7090 C C . TRP B 1 213 ? 143.818 161.508 126.716 1.00 45.98 220 TRP B C 1
ATOM 7091 O O . TRP B 1 213 ? 143.328 162.473 126.126 1.00 45.98 220 TRP B O 1
ATOM 7102 N N . MET B 1 214 ? 143.262 160.300 126.704 1.00 41.77 221 MET B N 1
ATOM 7103 C CA . MET B 1 214 ? 142.122 159.987 125.856 1.00 41.77 221 MET B CA 1
ATOM 7104 C C . MET B 1 214 ? 140.898 159.621 126.682 1.00 41.77 221 MET B C 1
ATOM 7105 O O . MET B 1 214 ? 141.012 159.103 127.797 1.00 41.77 221 MET B O 1
ATOM 7110 N N . LYS B 1 215 ? 139.728 159.893 126.110 1.00 48.10 222 LYS B N 1
ATOM 7111 C CA . LYS B 1 215 ? 138.458 159.737 126.795 1.00 48.10 222 LYS B CA 1
ATOM 7112 C C . LYS B 1 215 ? 138.117 158.263 126.995 1.00 48.10 222 LYS B C 1
ATOM 7113 O O . LYS B 1 215 ? 138.557 157.386 126.248 1.00 48.10 222 LYS B O 1
ATOM 7119 N N . THR B 1 216 ? 137.318 158.000 128.026 1.00 48.59 223 THR B N 1
ATOM 7120 C CA . THR B 1 216 ? 136.722 156.683 128.188 1.00 48.59 223 THR B CA 1
ATOM 7121 C C . THR B 1 216 ? 135.627 156.482 127.148 1.00 48.59 223 THR B C 1
ATOM 7122 O O . THR B 1 216 ? 134.980 157.434 126.706 1.00 48.59 223 THR B O 1
ATOM 7126 N N . THR B 1 217 ? 135.422 155.230 126.752 1.00 53.37 224 THR B N 1
ATOM 7127 C CA . THR B 1 217 ? 134.469 154.905 125.702 1.00 53.37 224 THR B CA 1
ATOM 7128 C C . THR B 1 217 ? 133.293 154.127 126.267 1.00 53.37 224 THR B C 1
ATOM 7129 O O . THR B 1 217 ? 133.472 153.165 127.020 1.00 53.37 224 THR B O 1
ATOM 7133 N N . GLU B 1 218 ? 132.092 154.555 125.893 1.00 66.21 225 GLU B N 1
ATOM 7134 C CA . GLU B 1 218 ? 130.870 153.809 126.140 1.00 66.21 225 GLU B CA 1
ATOM 7135 C C . GLU B 1 218 ? 130.176 153.623 124.796 1.00 66.21 225 GLU B C 1
ATOM 7136 O O . GLU B 1 218 ? 130.698 154.027 123.754 1.00 66.21 225 GLU B O 1
ATOM 7138 N N . LYS B 1 219 ? 129.018 152.961 124.820 1.00 75.05 226 LYS B N 1
ATOM 7139 C CA . LYS B 1 219 ? 128.120 152.822 123.674 1.00 75.05 226 LYS B CA 1
ATOM 7140 C C . LYS B 1 219 ? 128.790 152.180 122.461 1.00 75.05 226 LYS B C 1
ATOM 7141 O O . LYS B 1 219 ? 128.198 152.128 121.377 1.00 75.05 226 LYS B O 1
ATOM 7147 N N . GLY B 1 220 ? 130.003 151.659 122.630 1.00 62.68 227 GLY B N 1
ATOM 7148 C CA . GLY B 1 220 ? 130.695 151.009 121.534 1.00 62.68 227 GLY B CA 1
ATOM 7149 C C . GLY B 1 220 ? 132.065 151.581 121.232 1.00 62.68 227 GLY B C 1
ATOM 7150 O O . GLY B 1 220 ? 132.919 151.666 122.120 1.00 62.68 227 GLY B O 1
ATOM 7151 N N . TRP B 1 221 ? 132.289 151.977 119.982 1.00 51.71 228 TRP B N 1
ATOM 7152 C CA . TRP B 1 221 ? 133.579 152.476 119.535 1.00 51.71 228 TRP B CA 1
ATOM 7153 C C . TRP B 1 221 ? 133.484 153.941 119.133 1.00 51.71 228 TRP B C 1
ATOM 7154 O O . TRP B 1 221 ? 132.453 154.404 118.637 1.00 51.71 228 TRP B O 1
ATOM 7165 N N . GLU B 1 222 ? 134.579 154.664 119.350 1.00 50.53 229 GLU B N 1
ATOM 7166 C CA . GLU B 1 222 ? 134.630 156.102 119.153 1.00 50.53 229 GLU B CA 1
ATOM 7167 C C . GLU B 1 222 ? 135.678 156.455 118.105 1.00 50.53 229 GLU B C 1
ATOM 7168 O O . GLU B 1 222 ? 136.538 155.644 117.754 1.00 50.53 229 GLU B O 1
ATOM 7174 N N . PHE B 1 223 ? 135.593 157.686 117.609 1.00 42.42 230 PHE B N 1
ATOM 7175 C CA . PHE B 1 223 ? 136.421 158.166 116.511 1.00 42.42 230 PHE B CA 1
ATOM 7176 C C . PHE B 1 223 ? 137.238 159.358 116.989 1.00 42.42 230 PHE B C 1
ATOM 7177 O O . PHE B 1 223 ? 136.707 160.243 117.668 1.00 42.42 230 PHE B O 1
ATOM 7185 N N . HIS B 1 224 ? 138.523 159.380 116.640 1.00 34.17 231 HIS B N 1
ATOM 7186 C CA . HIS B 1 224 ? 139.412 160.474 117.005 1.00 34.17 231 HIS B CA 1
ATOM 7187 C C . HIS B 1 224 ? 140.239 160.900 115.798 1.00 34.17 231 HIS B C 1
ATOM 7188 O O . HIS B 1 224 ? 140.674 160.067 115.001 1.00 34.17 231 HIS B O 1
ATOM 7195 N N . SER B 1 225 ? 140.456 162.208 115.676 1.00 30.17 232 SER B N 1
ATOM 7196 C CA . SER B 1 225 ? 141.288 162.781 114.628 1.00 30.17 232 SER B CA 1
ATOM 7197 C C . SER B 1 225 ? 142.264 163.782 115.229 1.00 30.17 232 SER B C 1
ATOM 7198 O O . SER B 1 225 ? 141.899 164.561 116.114 1.00 30.17 232 SER B O 1
ATOM 7201 N N . VAL B 1 226 ? 143.504 163.756 114.744 1.00 28.84 233 VAL B N 1
ATOM 7202 C CA . VAL B 1 226 ? 144.551 164.677 115.178 1.00 28.84 233 VAL B CA 1
ATOM 7203 C C . VAL B 1 226 ? 145.265 165.214 113.946 1.00 28.84 233 VAL B C 1
ATOM 7204 O O . VAL B 1 226 ? 145.602 164.454 113.032 1.00 28.84 233 VAL B O 1
ATOM 7208 N N . GLU B 1 227 ? 145.497 166.522 113.920 1.00 34.18 234 GLU B N 1
ATOM 7209 C CA . GLU B 1 227 ? 146.178 167.150 112.798 1.00 34.18 234 GLU B CA 1
ATOM 7210 C C . GLU B 1 227 ? 147.662 166.801 112.799 1.00 34.18 234 GLU B C 1
ATOM 7211 O O . GLU B 1 227 ? 148.237 166.435 113.828 1.00 34.18 234 GLU B O 1
ATOM 7217 N N . LEU B 1 228 ? 148.281 166.918 111.625 1.00 36.45 235 LEU B N 1
ATOM 7218 C CA . LEU B 1 228 ? 149.674 166.543 111.439 1.00 36.45 235 LEU B CA 1
ATOM 7219 C C . LEU B 1 228 ? 150.370 167.575 110.563 1.00 36.45 235 LEU B C 1
ATOM 7220 O O . LEU B 1 228 ? 149.725 168.304 109.806 1.00 36.45 235 LEU B O 1
ATOM 7225 N N . ASN B 1 229 ? 151.695 167.627 110.671 1.00 44.93 236 ASN B N 1
ATOM 7226 C CA . ASN B 1 229 ? 152.518 168.607 109.975 1.00 44.93 236 ASN B CA 1
ATOM 7227 C C . ASN B 1 229 ? 153.382 167.926 108.916 1.00 44.93 236 ASN B C 1
ATOM 7228 O O . ASN B 1 229 ? 153.335 166.710 108.719 1.00 44.93 236 ASN B O 1
ATOM 7233 N N . ARG B 1 230 ? 154.186 168.741 108.228 1.00 46.59 237 ARG B N 1
ATOM 7234 C CA . ARG B 1 230 ? 155.007 168.239 107.130 1.00 46.59 237 ARG B CA 1
ATOM 7235 C C . ARG B 1 230 ? 156.220 167.463 107.632 1.00 46.59 237 ARG B C 1
ATOM 7236 O O . ARG B 1 230 ? 156.752 166.609 106.913 1.00 46.59 237 ARG B O 1
ATOM 7244 N N . GLY B 1 231 ? 156.668 167.729 108.855 1.00 44.15 238 GLY B N 1
ATOM 7245 C CA . GLY B 1 231 ? 157.841 167.052 109.365 1.00 44.15 238 GLY B CA 1
ATOM 7246 C C . GLY B 1 231 ? 157.610 165.569 109.576 1.00 44.15 238 GLY B C 1
ATOM 7247 O O . GLY B 1 231 ? 156.485 165.070 109.548 1.00 44.15 238 GLY B O 1
ATOM 7248 N N . ASN B 1 232 ? 158.710 164.846 109.778 1.00 37.89 239 ASN B N 1
ATOM 7249 C CA . ASN B 1 232 ? 158.626 163.419 110.056 1.00 37.89 239 ASN B CA 1
ATOM 7250 C C . ASN B 1 232 ? 157.939 163.204 111.398 1.00 37.89 239 ASN B C 1
ATOM 7251 O O . ASN B 1 232 ? 158.526 163.465 112.453 1.00 37.89 239 ASN B O 1
ATOM 7256 N N . ASN B 1 233 ? 156.700 162.725 111.366 1.00 29.90 240 ASN B N 1
ATOM 7257 C CA . ASN B 1 233 ? 155.867 162.597 112.552 1.00 29.90 240 ASN B CA 1
ATOM 7258 C C . ASN B 1 233 ? 155.851 161.146 113.006 1.00 29.90 240 ASN B C 1
ATOM 7259 O O . ASN B 1 233 ? 155.676 160.239 112.186 1.00 29.90 240 ASN B O 1
ATOM 7264 N N . VAL B 1 234 ? 156.033 160.930 114.305 1.00 20.92 241 VAL B N 1
ATOM 7265 C CA . VAL B 1 234 ? 155.928 159.607 114.907 1.00 20.92 241 VAL B CA 1
ATOM 7266 C C . VAL B 1 234 ? 154.710 159.603 115.820 1.00 20.92 241 VAL B C 1
ATOM 7267 O O . VAL B 1 234 ? 154.454 160.581 116.532 1.00 20.92 241 VAL B O 1
ATOM 7271 N N . LEU B 1 235 ? 153.938 158.522 115.767 1.00 17.28 242 LEU B N 1
ATOM 7272 C CA . LEU B 1 235 ? 152.663 158.417 116.464 1.00 17.28 242 LEU B CA 1
ATOM 7273 C C . LEU B 1 235 ? 152.789 157.378 117.567 1.00 17.28 242 LEU B C 1
ATOM 7274 O O . LEU B 1 235 ? 153.197 156.242 117.305 1.00 17.28 242 LEU B O 1
ATOM 7279 N N . TYR B 1 236 ? 152.435 157.755 118.789 1.00 19.68 243 TYR B N 1
ATOM 7280 C CA . TYR B 1 236 ? 152.499 156.849 119.928 1.00 19.68 243 TYR B CA 1
ATOM 7281 C C . TYR B 1 236 ? 151.087 156.499 120.372 1.00 19.68 243 TYR B C 1
ATOM 7282 O O . TYR B 1 236 ? 150.278 157.393 120.637 1.00 19.68 243 TYR B O 1
ATOM 7291 N N . TRP B 1 237 ? 150.797 155.206 120.451 1.00 18.97 244 TRP B N 1
ATOM 7292 C CA . TRP B 1 237 ? 149.629 154.692 121.157 1.00 18.97 244 TRP B CA 1
ATOM 7293 C C . TRP B 1 237 ? 150.148 153.961 122.386 1.00 18.97 244 TRP B C 1
ATOM 7294 O O . TRP B 1 237 ? 150.622 152.826 122.281 1.00 18.97 244 TRP B O 1
ATOM 7305 N N . ARG B 1 238 ? 150.068 154.605 123.543 1.00 25.99 245 ARG B N 1
ATOM 7306 C CA . ARG B 1 238 ? 150.643 154.073 124.769 1.00 25.99 245 ARG B CA 1
ATOM 7307 C C . ARG B 1 238 ? 149.543 153.738 125.764 1.00 25.99 245 ARG B C 1
ATOM 7308 O O . ARG B 1 238 ? 148.615 154.526 125.968 1.00 25.99 245 ARG B O 1
ATOM 7316 N N . THR B 1 239 ? 149.652 152.561 126.377 1.00 33.39 246 THR B N 1
ATOM 7317 C CA . THR B 1 239 ? 148.707 152.103 127.389 1.00 33.39 246 THR B CA 1
ATOM 7318 C C . THR B 1 239 ? 149.474 151.510 128.558 1.00 33.39 246 THR B C 1
ATOM 7319 O O . THR B 1 239 ? 150.264 150.578 128.375 1.00 33.39 246 THR B O 1
ATOM 7323 N N . THR B 1 240 ? 149.237 152.042 129.754 1.00 47.34 247 THR B N 1
ATOM 7324 C CA . THR B 1 240 ? 149.822 151.511 130.977 1.00 47.34 247 THR B CA 1
ATOM 7325 C C . THR B 1 240 ? 148.697 151.215 131.956 1.00 47.34 247 THR B C 1
ATOM 7326 O O . THR B 1 240 ? 147.840 152.071 132.195 1.00 47.34 247 THR B O 1
ATOM 7330 N N . ALA B 1 241 ? 148.699 150.011 132.516 1.00 54.27 248 ALA B N 1
ATOM 7331 C CA . ALA B 1 241 ? 147.641 149.580 133.430 1.00 54.27 248 ALA B CA 1
ATOM 7332 C C . ALA B 1 241 ? 148.052 149.819 134.881 1.00 54.27 248 ALA B C 1
ATOM 7333 O O . ALA B 1 241 ? 148.192 148.897 135.683 1.00 54.27 248 ALA B O 1
ATOM 7335 N N . PHE B 1 242 ? 148.232 151.096 135.217 1.00 68.33 249 PHE B N 1
ATOM 7336 C CA . PHE B 1 242 ? 148.680 151.493 136.544 1.00 68.33 249 PHE B CA 1
ATOM 7337 C C . PHE B 1 242 ? 147.752 152.493 137.221 1.00 68.33 249 PHE B C 1
ATOM 7338 O O . PHE B 1 242 ? 148.240 153.372 137.939 1.00 68.33 249 PHE B O 1
ATOM 7340 N N . SER B 1 243 ? 146.439 152.397 137.003 1.00 73.66 250 SER B N 1
ATOM 7341 C CA . SER B 1 243 ? 145.527 153.351 137.624 1.00 73.66 250 SER B CA 1
ATOM 7342 C C . SER B 1 243 ? 144.942 152.826 138.929 1.00 73.66 250 SER B C 1
ATOM 7343 O O . SER B 1 243 ? 144.898 153.562 139.921 1.00 73.66 250 SER B O 1
ATOM 7346 N N . VAL B 1 244 ? 144.491 151.573 138.959 1.00 78.34 251 VAL B N 1
ATOM 7347 C CA . VAL B 1 244 ? 143.762 151.037 140.098 1.00 78.34 251 VAL B CA 1
ATOM 7348 C C . VAL B 1 244 ? 144.544 149.940 140.809 1.00 78.34 251 VAL B C 1
ATOM 7349 O O . VAL B 1 244 ? 144.280 149.654 141.979 1.00 78.34 251 VAL B O 1
ATOM 7353 N N . TRP B 1 245 ? 145.487 149.296 140.118 1.00 84.09 252 TRP B N 1
ATOM 7354 C CA . TRP B 1 245 ? 146.288 148.182 140.620 1.00 84.09 252 TRP B CA 1
ATOM 7355 C C . TRP B 1 245 ? 145.474 146.903 140.814 1.00 84.09 252 TRP B C 1
ATOM 7356 O O . TRP B 1 245 ? 146.056 145.855 141.123 1.00 84.09 252 TRP B O 1
ATOM 7367 N N . SER B 1 246 ? 144.161 146.937 140.607 1.00 85.40 253 SER B N 1
ATOM 7368 C CA . SER B 1 246 ? 143.325 145.755 140.790 1.00 85.40 253 SER B CA 1
ATOM 7369 C C . SER B 1 246 ? 143.715 144.633 139.832 1.00 85.40 253 SER B C 1
ATOM 7370 O O . SER B 1 246 ? 143.893 143.487 140.245 1.00 85.40 253 SER B O 1
ATOM 7373 N N . SER B 1 249 ? 143.060 142.809 133.549 1.00 52.10 256 SER B N 1
ATOM 7374 C CA . SER B 1 249 ? 142.057 143.834 133.291 1.00 52.10 256 SER B CA 1
ATOM 7375 C C . SER B 1 249 ? 141.406 143.624 131.928 1.00 52.10 256 SER B C 1
ATOM 7376 O O . SER B 1 249 ? 141.330 142.499 131.436 1.00 52.10 256 SER B O 1
ATOM 7379 N N . LYS B 1 250 ? 140.935 144.712 131.323 1.00 44.20 257 LYS B N 1
ATOM 7380 C CA . LYS B 1 250 ? 140.300 144.651 130.017 1.00 44.20 257 LYS B CA 1
ATOM 7381 C C . LYS B 1 250 ? 141.130 145.413 128.999 1.00 44.20 257 LYS B C 1
ATOM 7382 O O . LYS B 1 250 ? 141.515 146.561 129.256 1.00 44.20 257 LYS B O 1
ATOM 7388 N N . PRO B 1 251 ? 141.421 144.821 127.844 1.00 38.10 258 PRO B N 1
ATOM 7389 C CA . PRO B 1 251 ? 142.325 145.465 126.889 1.00 38.10 258 PRO B CA 1
ATOM 7390 C C . PRO B 1 251 ? 141.683 146.648 126.179 1.00 38.10 258 PRO B C 1
ATOM 7391 O O . PRO B 1 251 ? 140.471 146.869 126.227 1.00 38.10 258 PRO B O 1
ATOM 7395 N N . VAL B 1 252 ? 142.540 147.416 125.510 1.00 32.59 259 VAL B N 1
ATOM 7396 C CA . VAL B 1 252 ? 142.146 148.579 124.725 1.00 32.59 259 VAL B CA 1
ATOM 7397 C C . VAL B 1 252 ? 142.339 148.245 123.254 1.00 32.59 259 VAL B C 1
ATOM 7398 O O . VAL B 1 252 ? 143.382 147.705 122.866 1.00 32.59 259 VAL B O 1
ATOM 7402 N N . LEU B 1 253 ? 141.337 148.557 122.436 1.00 31.76 260 LEU B N 1
ATOM 7403 C CA . LEU B 1 253 ? 141.314 148.166 121.033 1.00 31.76 260 LEU B CA 1
ATOM 7404 C C . LEU B 1 253 ? 141.287 149.405 120.152 1.00 31.76 260 LEU B C 1
ATOM 7405 O O . LEU B 1 253 ? 140.513 150.332 120.408 1.00 31.76 260 LEU B O 1
ATOM 7410 N N . VAL B 1 254 ? 142.124 149.417 119.118 1.00 27.18 261 VAL B N 1
ATOM 7411 C CA . VAL B 1 254 ? 142.124 150.481 118.123 1.00 27.18 261 VAL B CA 1
ATOM 7412 C C . VAL B 1 254 ? 142.076 149.860 116.733 1.00 27.18 261 VAL B C 1
ATOM 7413 O O . VAL B 1 254 ? 142.657 148.799 116.486 1.00 27.18 261 VAL B O 1
ATOM 7417 N N . ARG B 1 255 ? 141.351 150.516 115.828 1.00 32.06 262 ARG B N 1
ATOM 7418 C CA . ARG B 1 255 ? 141.219 150.028 114.465 1.00 32.06 262 ARG B CA 1
ATOM 7419 C C . ARG B 1 255 ? 141.264 151.192 113.489 1.00 32.06 262 ARG B C 1
ATOM 7420 O O . ARG B 1 255 ? 141.177 152.360 113.875 1.00 32.06 262 ARG B O 1
ATOM 7428 N N . ASN B 1 256 ? 141.391 150.841 112.210 1.00 29.37 263 ASN B N 1
ATOM 7429 C CA . ASN B 1 256 ? 141.186 151.752 111.085 1.00 29.37 263 ASN B CA 1
ATOM 7430 C C . ASN B 1 256 ? 142.056 153.006 111.192 1.00 29.37 263 ASN B C 1
ATOM 7431 O O . ASN B 1 256 ? 141.573 154.135 111.118 1.00 29.37 263 ASN B O 1
ATOM 7436 N N . ILE B 1 257 ? 143.360 152.790 111.357 1.00 24.60 264 ILE B N 1
ATOM 7437 C CA . ILE B 1 257 ? 144.300 153.902 111.298 1.00 24.60 264 ILE B CA 1
ATOM 7438 C C . ILE B 1 257 ? 144.306 154.447 109.878 1.00 24.60 264 ILE B C 1
ATOM 7439 O O . ILE B 1 257 ? 144.431 153.688 108.908 1.00 24.60 264 ILE B O 1
ATOM 7444 N N . ALA B 1 258 ? 144.167 155.764 109.739 1.00 26.11 265 ALA B N 1
ATOM 7445 C CA . ALA B 1 258 ? 144.039 156.375 108.412 1.00 26.11 265 ALA B CA 1
ATOM 7446 C C . ALA B 1 258 ? 144.911 157.626 108.352 1.00 26.11 265 ALA B C 1
ATOM 7447 O O . ALA B 1 258 ? 144.458 158.730 108.659 1.00 26.11 265 ALA B O 1
ATOM 7449 N N . ILE B 1 259 ? 146.154 157.445 107.937 1.00 29.95 266 ILE B N 1
ATOM 7450 C CA . ILE B 1 259 ? 147.049 158.564 107.679 1.00 29.95 266 ILE B CA 1
ATOM 7451 C C . ILE B 1 259 ? 146.712 159.157 106.318 1.00 29.95 266 ILE B C 1
ATOM 7452 O O . ILE B 1 259 ? 146.348 158.438 105.381 1.00 29.95 266 ILE B O 1
ATOM 7457 N N . THR B 1 260 ? 146.822 160.478 106.196 1.00 37.56 267 THR B N 1
ATOM 7458 C CA . THR B 1 260 ? 146.596 161.132 104.916 1.00 37.56 267 THR B CA 1
ATOM 7459 C C . THR B 1 260 ? 147.722 162.115 104.638 1.00 37.56 267 THR B C 1
ATOM 7460 O O . THR B 1 260 ? 148.327 162.670 105.558 1.00 37.56 267 THR B O 1
ATOM 7464 N N . GLY B 1 261 ? 148.002 162.316 103.354 1.00 43.15 268 GLY B N 1
ATOM 7465 C CA . GLY B 1 261 ? 149.054 163.212 102.926 1.00 43.15 268 GLY B CA 1
ATOM 7466 C C . GLY B 1 261 ? 150.434 162.605 102.813 1.00 43.15 268 GLY B C 1
ATOM 7467 O O . GLY B 1 261 ? 151.420 163.348 102.865 1.00 43.15 268 GLY B O 1
ATOM 7468 N N . VAL B 1 262 ? 150.542 161.286 102.658 1.00 39.54 269 VAL B N 1
ATOM 7469 C CA . VAL B 1 262 ? 151.850 160.642 102.701 1.00 39.54 269 VAL B CA 1
ATOM 7470 C C . VAL B 1 262 ? 152.601 160.838 101.389 1.00 39.54 269 VAL B C 1
ATOM 7471 O O . VAL B 1 262 ? 153.773 161.230 101.383 1.00 39.54 269 VAL B O 1
ATOM 7475 N N . ALA B 1 263 ? 151.947 160.565 100.259 1.00 49.81 270 ALA B N 1
ATOM 7476 C CA . ALA B 1 263 ? 152.679 160.303 99.027 1.00 49.81 270 ALA B CA 1
ATOM 7477 C C . ALA B 1 263 ? 152.428 161.285 97.891 1.00 49.81 270 ALA B C 1
ATOM 7478 O O . ALA B 1 263 ? 153.019 161.107 96.821 1.00 49.81 270 ALA B O 1
ATOM 7480 N N . TYR B 1 264 ? 151.543 162.271 98.065 1.00 56.33 271 TYR B N 1
ATOM 7481 C CA . TYR B 1 264 ? 151.253 163.267 97.031 1.00 56.33 271 TYR B CA 1
ATOM 7482 C C . TYR B 1 264 ? 150.573 162.660 95.810 1.00 56.33 271 TYR B C 1
ATOM 7483 O O . TYR B 1 264 ? 150.147 163.391 94.911 1.00 56.33 271 TYR B O 1
ATOM 7492 N N . THR B 1 265 ? 150.461 161.334 95.767 1.00 58.49 272 THR B N 1
ATOM 7493 C CA . THR B 1 265 ? 149.997 160.632 94.576 1.00 58.49 272 THR B CA 1
ATOM 7494 C C . THR B 1 265 ? 149.763 159.162 94.894 1.00 58.49 272 THR B C 1
ATOM 7495 O O . THR B 1 265 ? 150.574 158.538 95.586 1.00 58.49 272 THR B O 1
ATOM 7499 N N . SER B 1 266 ? 148.665 158.599 94.401 1.00 61.31 273 SER B N 1
ATOM 7500 C CA . SER B 1 266 ? 148.414 157.175 94.547 1.00 61.31 273 SER B CA 1
ATOM 7501 C C . SER B 1 266 ? 147.798 156.637 93.265 1.00 61.31 273 SER B C 1
ATOM 7502 O O . SER B 1 266 ? 147.169 157.374 92.501 1.00 61.31 273 SER B O 1
ATOM 7505 N N . GLU B 1 267 ? 147.992 155.344 93.039 1.00 64.40 274 GLU B N 1
ATOM 7506 C CA . GLU B 1 267 ? 147.388 154.634 91.925 1.00 64.40 274 GLU B CA 1
ATOM 7507 C C . GLU B 1 267 ? 146.278 153.722 92.434 1.00 64.40 274 GLU B C 1
ATOM 7508 O O . GLU B 1 267 ? 146.327 153.224 93.562 1.00 64.40 274 GLU B O 1
ATOM 7514 N N . CYS B 1 268 ? 145.274 153.516 91.587 1.00 62.70 275 CYS B N 1
ATOM 7515 C CA . CYS B 1 268 ? 143.999 152.941 92.010 1.00 62.70 275 CYS B CA 1
ATOM 7516 C C . CYS B 1 268 ? 144.125 151.423 92.066 1.00 62.70 275 CYS B C 1
ATOM 7517 O O . CYS B 1 268 ? 144.098 150.745 91.037 1.00 62.70 275 CYS B O 1
ATOM 7520 N N . PHE B 1 269 ? 144.260 150.888 93.279 1.00 58.93 276 PHE B N 1
ATOM 7521 C CA . PHE B 1 269 ? 144.365 149.452 93.480 1.00 58.93 276 PHE B CA 1
ATOM 7522 C C . PHE B 1 269 ? 143.032 148.759 93.219 1.00 58.93 276 PHE B C 1
ATOM 7523 O O . PHE B 1 269 ? 141.968 149.366 93.352 1.00 58.93 276 PHE B O 1
ATOM 7531 N N . PRO B 1 270 ? 143.066 147.482 92.849 1.00 55.70 277 PRO B N 1
ATOM 7532 C CA . PRO B 1 270 ? 141.840 146.683 92.879 1.00 55.70 277 PRO B CA 1
ATOM 7533 C C . PRO B 1 270 ? 141.372 146.475 94.308 1.00 55.70 277 PRO B C 1
ATOM 7534 O O . PRO B 1 270 ? 142.174 146.339 95.235 1.00 55.70 277 PRO B O 1
ATOM 7538 N N . CYS B 1 271 ? 140.055 146.454 94.482 1.00 63.36 278 CYS B N 1
ATOM 7539 C CA . CYS B 1 271 ? 139.481 146.267 95.805 1.00 63.36 278 CYS B CA 1
ATOM 7540 C C . CYS B 1 271 ? 139.723 144.845 96.292 1.00 63.36 278 CYS B C 1
ATOM 7541 O O . CYS B 1 271 ? 139.711 143.893 95.507 1.00 63.36 278 CYS B O 1
ATOM 7544 N N . LYS B 1 272 ? 139.943 144.710 97.596 1.00 63.29 279 LYS B N 1
ATOM 7545 C CA . LYS B 1 272 ? 140.282 143.419 98.169 1.00 63.29 279 LYS B CA 1
ATOM 7546 C C . LYS B 1 272 ? 139.104 142.452 98.052 1.00 63.29 279 LYS B C 1
ATOM 7547 O O . LYS B 1 272 ? 137.944 142.873 98.046 1.00 63.29 279 LYS B O 1
ATOM 7549 N N . PRO B 1 273 ? 139.377 141.152 97.945 1.00 69.09 280 PRO B N 1
ATOM 7550 C CA . PRO B 1 273 ? 138.285 140.174 97.885 1.00 69.09 280 PRO B CA 1
ATOM 7551 C C . PRO B 1 273 ? 137.449 140.207 99.155 1.00 69.09 280 PRO B C 1
ATOM 7552 O O . PRO B 1 273 ? 137.952 140.474 100.248 1.00 69.09 280 PRO B O 1
ATOM 7556 N N . GLY B 1 274 ? 136.159 139.930 99.000 1.00 71.39 281 GLY B N 1
ATOM 7557 C CA . GLY B 1 274 ? 135.219 140.056 100.091 1.00 71.39 281 GLY B CA 1
ATOM 7558 C C . GLY B 1 274 ? 134.649 141.442 100.282 1.00 71.39 281 GLY B C 1
ATOM 7559 O O . GLY B 1 274 ? 133.953 141.674 101.277 1.00 71.39 281 GLY B O 1
ATOM 7560 N N . THR B 1 275 ? 134.935 142.373 99.374 1.00 70.35 282 THR B N 1
ATOM 7561 C CA . THR B 1 275 ? 134.394 143.724 99.414 1.00 70.35 282 THR B CA 1
ATOM 7562 C C . THR B 1 275 ? 134.041 144.149 97.994 1.00 70.35 282 THR B C 1
ATOM 7563 O O . THR B 1 275 ? 134.468 143.532 97.015 1.00 70.35 282 THR B O 1
ATOM 7567 N N . TYR B 1 276 ? 133.247 145.214 97.883 1.00 74.82 283 TYR B N 1
ATOM 7568 C CA . TYR B 1 276 ? 132.727 145.653 96.595 1.00 74.82 283 TYR B CA 1
ATOM 7569 C C . TYR B 1 276 ? 132.745 147.172 96.525 1.00 74.82 283 TYR B C 1
ATOM 7570 O O . TYR B 1 276 ? 132.677 147.855 97.550 1.00 74.82 283 TYR B O 1
ATOM 7579 N N . ALA B 1 277 ? 132.811 147.698 95.293 1.00 66.46 284 ALA B N 1
ATOM 7580 C CA . ALA B 1 277 ? 132.720 149.140 95.039 1.00 66.46 284 ALA B CA 1
ATOM 7581 C C . ALA B 1 277 ? 131.915 149.334 93.751 1.00 66.46 284 ALA B C 1
ATOM 7582 O O . ALA B 1 277 ? 132.455 149.330 92.643 1.00 66.46 284 ALA B O 1
ATOM 7584 N N . ALA B 1 278 ? 130.602 149.514 93.904 1.00 67.57 285 ALA B N 1
ATOM 7585 C CA . ALA B 1 278 ? 129.742 149.680 92.737 1.00 67.57 285 ALA B CA 1
ATOM 7586 C C . ALA B 1 278 ? 129.939 151.045 92.091 1.00 67.57 285 ALA B C 1
ATOM 7587 O O . ALA B 1 278 ? 129.839 151.181 90.866 1.00 67.57 285 ALA B O 1
ATOM 7589 N N . LYS B 1 279 ? 130.213 152.068 92.896 1.00 61.36 286 LYS B N 1
ATOM 7590 C CA . LYS B 1 279 ? 130.381 153.419 92.380 1.00 61.36 286 LYS B CA 1
ATOM 7591 C C . LYS B 1 279 ? 131.851 153.709 92.108 1.00 61.36 286 LYS B C 1
ATOM 7592 O O . LYS B 1 279 ? 132.726 153.362 92.906 1.00 61.36 286 LYS B O 1
ATOM 7598 N N . GLN B 1 280 ? 132.118 154.348 90.973 1.00 62.26 287 GLN B N 1
ATOM 7599 C CA . GLN B 1 280 ? 133.482 154.715 90.626 1.00 62.26 287 GLN B CA 1
ATOM 7600 C C . GLN B 1 280 ? 134.005 155.789 91.573 1.00 62.26 287 GLN B C 1
ATOM 7601 O O . GLN B 1 280 ? 133.244 156.584 92.131 1.00 62.26 287 GLN B O 1
ATOM 7607 N N . GLY B 1 281 ? 135.322 155.803 91.751 1.00 60.41 288 GLY B N 1
ATOM 7608 C CA . GLY B 1 281 ? 135.940 156.756 92.659 1.00 60.41 288 GLY B CA 1
ATOM 7609 C C . GLY B 1 281 ? 135.552 156.549 94.106 1.00 60.41 288 GLY B C 1
ATOM 7610 O O . GLY B 1 281 ? 135.420 157.522 94.858 1.00 60.41 288 GLY B O 1
ATOM 7611 N N . SER B 1 282 ? 135.362 155.302 94.511 1.00 58.86 289 SER B N 1
ATOM 7612 C CA . SER B 1 282 ? 135.003 155.015 95.892 1.00 58.86 289 SER B CA 1
ATOM 7613 C C . SER B 1 282 ? 136.204 155.250 96.800 1.00 58.86 289 SER B C 1
ATOM 7614 O O . SER B 1 282 ? 137.286 154.714 96.537 1.00 58.86 289 SER B O 1
ATOM 7617 N N . PRO B 1 283 ? 136.063 156.047 97.861 1.00 59.63 290 PRO B N 1
ATOM 7618 C CA . PRO B 1 283 ? 137.189 156.227 98.791 1.00 59.63 290 PRO B CA 1
ATOM 7619 C C . PRO B 1 283 ? 137.657 154.930 99.421 1.00 59.63 290 PRO B C 1
ATOM 7620 O O . PRO B 1 283 ? 138.856 154.773 99.682 1.00 59.63 290 PRO B O 1
ATOM 7624 N N . PHE B 1 284 ? 136.744 153.997 99.678 1.00 62.92 291 PHE B N 1
ATOM 7625 C CA . PHE B 1 284 ? 137.099 152.677 100.183 1.00 62.92 291 PHE B CA 1
ATOM 7626 C C . PHE B 1 284 ? 135.932 151.745 99.906 1.00 62.92 291 PHE B C 1
ATOM 7627 O O . PHE B 1 284 ? 134.790 152.066 100.248 1.00 62.92 291 PHE B O 1
ATOM 7635 N N . CYS B 1 285 ? 136.214 150.603 99.286 1.00 66.92 292 CYS B N 1
ATOM 7636 C CA . CYS B 1 285 ? 135.146 149.703 98.878 1.00 66.92 292 CYS B CA 1
ATOM 7637 C C . CYS B 1 285 ? 134.465 149.084 100.093 1.00 66.92 292 CYS B C 1
ATOM 7638 O O . CYS B 1 285 ? 135.119 148.674 101.055 1.00 66.92 292 CYS B O 1
ATOM 7641 N N . LYS B 1 286 ? 133.136 149.027 100.039 1.00 74.35 293 LYS B N 1
ATOM 7642 C CA . LYS B 1 286 ? 132.329 148.618 101.180 1.00 74.35 293 LYS B CA 1
ATOM 7643 C C . LYS B 1 286 ? 132.499 147.133 101.468 1.00 74.35 293 LYS B C 1
ATOM 7644 O O . LYS B 1 286 ? 132.668 146.323 100.553 1.00 74.35 293 LYS B O 1
ATOM 7650 N N . LEU B 1 287 ? 132.446 146.781 102.751 1.00 76.38 294 LEU B N 1
ATOM 7651 C CA . LEU B 1 287 ? 132.511 145.381 103.144 1.00 76.38 294 LEU B CA 1
ATOM 7652 C C . LEU B 1 287 ? 131.273 144.637 102.657 1.00 76.38 294 LEU B C 1
ATOM 7653 O O . LEU B 1 287 ? 130.160 145.169 102.677 1.00 76.38 294 LEU B O 1
ATOM 7658 N N . CYS B 1 288 ? 131.475 143.406 102.207 1.00 82.89 295 CYS B N 1
ATOM 7659 C CA . CYS B 1 288 ? 130.363 142.609 101.704 1.00 82.89 295 CYS B CA 1
ATOM 7660 C C . CYS B 1 288 ? 129.415 142.258 102.844 1.00 82.89 295 CYS B C 1
ATOM 7661 O O . CYS B 1 288 ? 129.865 141.792 103.897 1.00 82.89 295 CYS B O 1
ATOM 7664 N N . PRO B 1 289 ? 128.110 142.471 102.683 1.00 84.05 296 PRO B N 1
ATOM 7665 C CA . PRO B 1 289 ? 127.162 142.041 103.714 1.00 84.05 296 PRO B CA 1
ATOM 7666 C C . PRO B 1 289 ? 127.180 140.529 103.878 1.00 84.05 296 PRO B C 1
ATOM 7667 O O . PRO B 1 289 ? 127.641 139.785 103.010 1.00 84.05 296 PRO B O 1
ATOM 7671 N N . ALA B 1 290 ? 126.663 140.081 105.019 1.00 78.01 297 ALA B N 1
ATOM 7672 C CA . ALA B 1 290 ? 126.819 138.693 105.428 1.00 78.01 297 ALA B CA 1
ATOM 7673 C C . ALA B 1 290 ? 126.142 137.741 104.447 1.00 78.01 297 ALA B C 1
ATOM 7674 O O . ALA B 1 290 ? 125.174 138.093 103.767 1.00 78.01 297 ALA B O 1
ATOM 7676 N N . ASN B 1 291 ? 126.688 136.525 104.370 1.00 85.48 298 ASN B N 1
ATOM 7677 C CA . ASN B 1 291 ? 126.135 135.433 103.567 1.00 85.48 298 ASN B CA 1
ATOM 7678 C C . ASN B 1 291 ? 126.170 135.738 102.072 1.00 85.48 298 ASN B C 1
ATOM 7679 O O . ASN B 1 291 ? 125.391 135.178 101.299 1.00 85.48 298 ASN B O 1
ATOM 7684 N N . TYR B 1 292 ? 127.083 136.609 101.646 1.00 88.91 299 TYR B N 1
ATOM 7685 C CA . TYR B 1 292 ? 127.255 136.930 100.236 1.00 88.91 299 TYR B CA 1
ATOM 7686 C C . TYR B 1 292 ? 128.690 136.660 99.807 1.00 88.91 299 TYR B C 1
ATOM 7687 O O . TYR B 1 292 ? 129.632 136.808 100.589 1.00 88.91 299 TYR B O 1
ATOM 7696 N N . TYR B 1 293 ? 128.838 136.264 98.546 1.00 91.16 300 TYR B N 1
ATOM 7697 C CA . TYR B 1 293 ? 130.127 135.966 97.938 1.00 91.16 300 TYR B CA 1
ATOM 7698 C C . TYR B 1 293 ? 130.658 137.195 97.212 1.00 91.16 300 TYR B C 1
ATOM 7699 O O . TYR B 1 293 ? 129.888 137.968 96.635 1.00 91.16 300 TYR B O 1
ATOM 7708 N N . SER B 1 294 ? 131.976 137.375 97.245 1.00 81.30 301 SER B N 1
ATOM 7709 C CA . SER B 1 294 ? 132.601 138.515 96.583 1.00 81.30 301 SER B CA 1
ATOM 7710 C C . SER B 1 294 ? 134.043 138.174 96.247 1.00 81.30 301 SER B C 1
ATOM 7711 O O . SER B 1 294 ? 134.790 137.713 97.115 1.00 81.30 301 SER B O 1
ATOM 7714 N N . ASN B 1 295 ? 134.428 138.403 94.997 1.00 84.66 302 ASN B N 1
ATOM 7715 C CA . ASN B 1 295 ? 135.806 138.236 94.569 1.00 84.66 302 ASN B CA 1
ATOM 7716 C C . ASN B 1 295 ? 136.472 139.601 94.402 1.00 84.66 302 ASN B C 1
ATOM 7717 O O . ASN B 1 295 ? 135.813 140.642 94.364 1.00 84.66 302 ASN B O 1
ATOM 7722 N N . LYS B 1 296 ? 137.800 139.586 94.311 1.00 77.42 303 LYS B N 1
ATOM 7723 C CA . LYS B 1 296 ? 138.554 140.827 94.180 1.00 77.42 303 LYS B CA 1
ATOM 7724 C C . LYS B 1 296 ? 138.197 141.539 92.881 1.00 77.42 303 LYS B C 1
ATOM 7725 O O . LYS B 1 296 ? 138.145 140.924 91.812 1.00 77.42 303 LYS B O 1
ATOM 7731 N N . GLY B 1 297 ? 137.943 142.841 92.980 1.00 71.87 304 GLY B N 1
ATOM 7732 C CA . GLY B 1 297 ? 137.630 143.649 91.823 1.00 71.87 304 GLY B CA 1
ATOM 7733 C C . GLY B 1 297 ? 136.212 143.530 91.313 1.00 71.87 304 GLY B C 1
ATOM 7734 O O . GLY B 1 297 ? 135.887 144.152 90.294 1.00 71.87 304 GLY B O 1
ATOM 7735 N N . GLU B 1 298 ? 135.360 142.755 91.978 1.00 76.00 305 GLU B N 1
ATOM 7736 C CA . GLU B 1 298 ? 133.986 142.597 91.525 1.00 76.00 305 GLU B CA 1
ATOM 7737 C C . GLU B 1 298 ? 133.203 143.889 91.727 1.00 76.00 305 GLU B C 1
ATOM 7738 O O . GLU B 1 298 ? 133.377 144.590 92.728 1.00 76.00 305 GLU B O 1
ATOM 7744 N N . THR B 1 299 ? 132.338 144.203 90.760 1.00 71.55 306 THR B N 1
ATOM 7745 C CA . THR B 1 299 ? 131.549 145.428 90.840 1.00 71.55 306 THR B CA 1
ATOM 7746 C C . THR B 1 299 ? 130.605 145.402 92.035 1.00 71.55 306 THR B C 1
ATOM 7747 O O . THR B 1 299 ? 130.433 146.416 92.722 1.00 71.55 306 THR B O 1
ATOM 7751 N N . SER B 1 300 ? 129.982 144.255 92.296 1.00 78.86 307 SER B N 1
ATOM 7752 C CA . SER B 1 300 ? 129.069 144.115 93.420 1.00 78.86 307 SER B CA 1
ATOM 7753 C C . SER B 1 300 ? 129.105 142.674 93.907 1.00 78.86 307 SER B C 1
ATOM 7754 O O . SER B 1 300 ? 129.514 141.763 93.183 1.00 78.86 307 SER B O 1
ATOM 7757 N N . CYS B 1 301 ? 128.671 142.481 95.149 1.00 89.80 308 CYS B N 1
ATOM 7758 C CA . CYS B 1 301 ? 128.704 141.157 95.754 1.00 89.80 308 CYS B CA 1
ATOM 7759 C C . CYS B 1 301 ? 127.727 140.215 95.062 1.00 89.80 308 CYS B C 1
ATOM 7760 O O . CYS B 1 301 ? 126.601 140.593 94.729 1.00 89.80 308 CYS B O 1
ATOM 7763 N N . ALA B 1 302 ? 128.170 138.982 94.847 1.00 91.92 309 ALA B N 1
ATOM 7764 C CA . ALA B 1 302 ? 127.318 137.925 94.316 1.00 91.92 309 ALA B CA 1
ATOM 7765 C C . ALA B 1 302 ? 126.695 137.143 95.464 1.00 91.92 309 ALA B C 1
ATOM 7766 O O . ALA B 1 302 ? 127.421 136.675 96.347 1.00 91.92 309 ALA B O 1
ATOM 7768 N N . PRO B 1 303 ? 125.371 136.995 95.501 1.00 94.78 310 PRO B N 1
ATOM 7769 C CA . PRO B 1 303 ? 124.746 136.265 96.611 1.00 94.78 310 PRO B CA 1
ATOM 7770 C C . PRO B 1 303 ? 125.241 134.829 96.679 1.00 94.78 310 PRO B C 1
ATOM 7771 O O . PRO B 1 303 ? 125.444 134.171 95.656 1.00 94.78 310 PRO B O 1
ATOM 7775 N N . CYS B 1 304 ? 125.438 134.347 97.900 1.00 98.51 311 CYS B N 1
ATOM 7776 C CA . CYS B 1 304 ? 125.952 133.006 98.123 1.00 98.51 311 CYS B CA 1
ATOM 7777 C C . CYS B 1 304 ? 124.815 131.990 98.128 1.00 98.51 311 CYS B C 1
ATOM 7778 O O . CYS B 1 304 ? 123.639 132.333 98.270 1.00 98.51 311 CYS B O 1
ATOM 7781 N N . ASP B 1 305 ? 125.187 130.724 97.969 1.00 93.83 312 ASP B N 1
ATOM 7782 C CA . ASP B 1 305 ? 124.207 129.651 97.935 1.00 93.83 312 ASP B CA 1
ATOM 7783 C C . ASP B 1 305 ? 123.608 129.426 99.320 1.00 93.83 312 ASP B C 1
ATOM 7784 O O . ASP B 1 305 ? 124.136 129.878 100.339 1.00 93.83 312 ASP B O 1
ATOM 7789 N N . ALA B 1 306 ? 122.476 128.720 99.345 1.00 91.24 313 ALA B N 1
ATOM 7790 C CA . ALA B 1 306 ? 121.807 128.444 100.612 1.00 91.24 313 ALA B CA 1
ATOM 7791 C C . ALA B 1 306 ? 122.636 127.511 101.486 1.00 91.24 313 ALA B C 1
ATOM 7792 O O . ALA B 1 306 ? 122.641 127.645 102.715 1.00 91.24 313 ALA B O 1
ATOM 7794 N N . ASP B 1 307 ? 123.341 126.559 100.872 1.00 90.82 314 ASP B N 1
ATOM 7795 C CA . ASP B 1 307 ? 124.109 125.583 101.635 1.00 90.82 314 ASP B CA 1
ATOM 7796 C C . ASP B 1 307 ? 125.325 126.195 102.321 1.00 90.82 314 ASP B C 1
ATOM 7797 O O . ASP B 1 307 ? 125.784 125.656 103.333 1.00 90.82 314 ASP B O 1
ATOM 7802 N N . LYS B 1 308 ? 125.853 127.300 101.802 1.00 86.38 315 LYS B N 1
ATOM 7803 C CA . LYS B 1 308 ? 127.083 127.894 102.307 1.00 86.38 315 LYS B CA 1
ATOM 7804 C C . LYS B 1 308 ? 126.806 129.293 102.836 1.00 86.38 315 LYS B C 1
ATOM 7805 O O . LYS B 1 308 ? 126.177 130.107 102.152 1.00 86.38 315 LYS B O 1
ATOM 7811 N N . TYR B 1 309 ? 127.284 129.572 104.046 1.00 83.07 316 TYR B N 1
ATOM 7812 C CA . TYR B 1 309 ? 127.130 130.876 104.673 1.00 83.07 316 TYR B CA 1
ATOM 7813 C C . TYR B 1 309 ? 128.492 131.540 104.816 1.00 83.07 316 TYR B C 1
ATOM 7814 O O . TYR B 1 309 ? 129.502 130.866 105.042 1.00 83.07 316 TYR B O 1
ATOM 7823 N N . SER B 1 310 ? 128.516 132.863 104.677 1.00 81.99 317 SER B N 1
ATOM 7824 C CA . SER B 1 310 ? 129.736 133.645 104.806 1.00 81.99 317 SER B CA 1
ATOM 7825 C C . SER B 1 310 ? 129.519 134.778 105.798 1.00 81.99 317 SER B C 1
ATOM 7826 O O . SER B 1 310 ? 128.477 135.439 105.782 1.00 81.99 317 SER B O 1
ATOM 7829 N N . GLU B 1 311 ? 130.510 135.002 106.656 1.00 76.46 318 GLU B N 1
ATOM 7830 C CA . GLU B 1 311 ? 130.439 136.102 107.602 1.00 76.46 318 GLU B CA 1
ATOM 7831 C C . GLU B 1 311 ? 130.562 137.437 106.869 1.00 76.46 318 GLU B C 1
ATOM 7832 O O . GLU B 1 311 ? 130.777 137.497 105.655 1.00 76.46 318 GLU B O 1
ATOM 7834 N N . LYS B 1 312 ? 130.416 138.521 107.627 1.00 75.62 319 LYS B N 1
ATOM 7835 C CA . LYS B 1 312 ? 130.515 139.854 107.049 1.00 75.62 319 LYS B CA 1
ATOM 7836 C C . LYS B 1 312 ? 131.914 140.083 106.492 1.00 75.62 319 LYS B C 1
ATOM 7837 O O . LYS B 1 312 ? 132.912 139.852 107.182 1.00 75.62 319 LYS B O 1
ATOM 7839 N N . GLY B 1 313 ? 131.982 140.540 105.246 1.00 78.44 320 GLY B N 1
ATOM 7840 C CA . GLY B 1 313 ? 133.266 140.778 104.606 1.00 78.44 320 GLY B CA 1
ATOM 7841 C C . GLY B 1 313 ? 134.105 139.532 104.430 1.00 78.44 320 GLY B C 1
ATOM 7842 O O . GLY B 1 313 ? 135.325 139.573 104.636 1.00 78.44 320 GLY B O 1
ATOM 7843 N N . SER B 1 314 ? 133.481 138.421 104.052 1.00 79.19 321 SER B N 1
ATOM 7844 C CA . SER B 1 314 ? 134.175 137.159 103.834 1.00 79.19 321 SER B CA 1
ATOM 7845 C C . SER B 1 314 ? 134.164 136.830 102.349 1.00 79.19 321 SER B C 1
ATOM 7846 O O . SER B 1 314 ? 133.098 136.786 101.727 1.00 79.19 321 SER B O 1
ATOM 7849 N N . SER B 1 315 ? 135.351 136.602 101.785 1.00 80.27 322 SER B N 1
ATOM 7850 C CA . SER B 1 315 ? 135.446 136.337 100.354 1.00 80.27 322 SER B CA 1
ATOM 7851 C C . SER B 1 315 ? 134.953 134.937 100.011 1.00 80.27 322 SER B C 1
ATOM 7852 O O . SER B 1 315 ? 134.267 134.748 99.001 1.00 80.27 322 SER B O 1
ATOM 7855 N N . THR B 1 316 ? 135.286 133.948 100.834 1.00 82.19 323 THR B N 1
ATOM 7856 C CA . THR B 1 316 ? 134.967 132.554 100.551 1.00 82.19 323 THR B CA 1
ATOM 7857 C C . THR B 1 316 ? 133.836 132.093 101.461 1.00 82.19 323 THR B C 1
ATOM 7858 O O . THR B 1 316 ? 133.902 132.275 102.682 1.00 82.19 323 THR B O 1
ATOM 7862 N N . CYS B 1 317 ? 132.807 131.497 100.866 1.00 85.19 324 CYS B N 1
ATOM 7863 C CA . CYS B 1 317 ? 131.704 130.949 101.638 1.00 85.19 324 CYS B CA 1
ATOM 7864 C C . CYS B 1 317 ? 132.116 129.640 102.307 1.00 85.19 324 CYS B C 1
ATOM 7865 O O . CYS B 1 317 ? 133.037 128.945 101.870 1.00 85.19 324 CYS B O 1
ATOM 7868 N N . LYS B 1 318 ? 131.412 129.307 103.387 1.00 82.02 325 LYS B N 1
ATOM 7869 C CA . LYS B 1 318 ? 131.637 128.072 104.123 1.00 82.02 325 LYS B CA 1
ATOM 7870 C C . LYS B 1 318 ? 130.314 127.342 104.290 1.00 82.02 325 LYS B C 1
ATOM 7871 O O . LYS B 1 318 ? 129.285 127.965 104.565 1.00 82.02 325 LYS B O 1
ATOM 7873 N N . VAL B 1 319 ? 130.349 126.017 104.123 1.00 81.57 326 VAL B N 1
ATOM 7874 C CA . VAL B 1 319 ? 129.134 125.219 104.222 1.00 81.57 326 VAL B CA 1
ATOM 7875 C C . VAL B 1 319 ? 128.539 125.349 105.617 1.00 81.57 326 VAL B C 1
ATOM 7876 O O . VAL B 1 319 ? 129.254 125.313 106.628 1.00 81.57 326 VAL B O 1
ATOM 7880 N N . ARG B 1 320 ? 127.222 125.512 105.675 1.00 79.94 327 ARG B N 1
ATOM 7881 C CA . ARG B 1 320 ? 126.544 125.672 106.953 1.00 79.94 327 ARG B CA 1
ATOM 7882 C C . ARG B 1 320 ? 126.676 124.393 107.774 1.00 79.94 327 ARG B C 1
ATOM 7883 O O . ARG B 1 320 ? 126.396 123.301 107.261 1.00 79.94 327 ARG B O 1
ATOM 7891 N N . PRO B 1 321 ? 127.098 124.479 109.033 1.00 80.38 328 PRO B N 1
ATOM 7892 C CA . PRO B 1 321 ? 127.293 123.268 109.836 1.00 80.38 328 PRO B CA 1
ATOM 7893 C C . PRO B 1 321 ? 125.967 122.665 110.271 1.00 80.38 328 PRO B C 1
ATOM 7894 O O . PRO B 1 321 ? 124.915 123.307 110.265 1.00 80.38 328 PRO B O 1
ATOM 7898 N N . ALA B 1 322 ? 126.034 121.392 110.652 1.00 76.95 329 ALA B N 1
ATOM 7899 C CA . ALA B 1 322 ? 124.864 120.687 111.154 1.00 76.95 329 ALA B CA 1
ATOM 7900 C C . ALA B 1 322 ? 124.465 121.226 112.521 1.00 76.95 329 ALA B C 1
ATOM 7901 O O . ALA B 1 322 ? 125.317 121.510 113.368 1.00 76.95 329 ALA B O 1
ATOM 7903 N N . CYS B 1 323 ? 123.159 121.367 112.730 1.00 73.82 330 CYS B N 1
ATOM 7904 C CA . CYS B 1 323 ? 122.653 121.911 113.980 1.00 73.82 330 CYS B CA 1
ATOM 7905 C C . CYS B 1 323 ? 122.846 120.924 115.125 1.00 73.82 330 CYS B C 1
ATOM 7906 O O . CYS B 1 323 ? 122.818 119.705 114.940 1.00 73.82 330 CYS B O 1
ATOM 7908 N N . THR B 1 324 ? 123.050 121.469 116.323 1.00 70.37 331 THR B N 1
ATOM 7909 C CA . THR B 1 324 ? 123.174 120.684 117.542 1.00 70.37 331 THR B CA 1
ATOM 7910 C C . THR B 1 324 ? 122.150 121.176 118.554 1.00 70.37 331 THR B C 1
ATOM 7911 O O . THR B 1 324 ? 121.469 122.183 118.345 1.00 70.37 331 THR B O 1
ATOM 7915 N N . ASP B 1 325 ? 122.047 120.450 119.669 1.00 71.58 332 ASP B N 1
ATOM 7916 C CA . ASP B 1 325 ? 121.152 120.864 120.742 1.00 71.58 332 ASP B CA 1
ATOM 7917 C C . ASP B 1 325 ? 121.656 122.106 121.463 1.00 71.58 332 ASP B C 1
ATOM 7918 O O . ASP B 1 325 ? 120.900 122.713 122.229 1.00 71.58 332 ASP B O 1
ATOM 7920 N N . LYS B 1 326 ? 122.912 122.497 121.236 1.00 67.93 333 LYS B N 1
ATOM 7921 C CA . LYS B 1 326 ? 123.467 123.671 121.897 1.00 67.93 333 LYS B CA 1
ATOM 7922 C C . LYS B 1 326 ? 122.967 124.976 121.293 1.00 67.93 333 LYS B C 1
ATOM 7923 O O . LYS B 1 326 ? 123.206 126.041 121.872 1.00 67.93 333 LYS B O 1
ATOM 7929 N N . ASP B 1 327 ? 122.284 124.922 120.152 1.00 70.13 334 ASP B N 1
ATOM 7930 C CA . ASP B 1 327 ? 121.814 126.124 119.475 1.00 70.13 334 ASP B CA 1
ATOM 7931 C C . ASP B 1 327 ? 120.436 126.575 119.942 1.00 70.13 334 ASP B C 1
ATOM 7932 O O . ASP B 1 327 ? 119.902 127.542 119.389 1.00 70.13 334 ASP B O 1
ATOM 7937 N N . TYR B 1 328 ? 119.849 125.906 120.928 1.00 71.46 335 TYR B N 1
ATOM 7938 C CA . TYR B 1 328 ? 118.522 126.256 121.410 1.00 71.46 335 TYR B CA 1
ATOM 7939 C C . TYR B 1 328 ? 118.613 127.068 122.694 1.00 71.46 335 TYR B C 1
ATOM 7940 O O . TYR B 1 328 ? 119.610 127.017 123.417 1.00 71.46 335 TYR B O 1
ATOM 7949 N N . PHE B 1 329 ? 117.553 127.821 122.971 1.00 63.78 336 PHE B N 1
ATOM 7950 C CA . PHE B 1 329 ? 117.349 128.408 124.287 1.00 63.78 336 PHE B CA 1
ATOM 7951 C C . PHE B 1 329 ? 115.852 128.469 124.551 1.00 63.78 336 PHE B C 1
ATOM 7952 O O . PHE B 1 329 ? 115.091 129.008 123.744 1.00 63.78 336 PHE B O 1
ATOM 7960 N N . TYR B 1 330 ? 115.437 127.896 125.676 1.00 58.90 337 TYR B N 1
ATOM 7961 C CA . TYR B 1 330 ? 114.031 127.702 125.992 1.00 58.90 337 TYR B CA 1
ATOM 7962 C C . TYR B 1 330 ? 113.487 128.890 126.773 1.00 58.90 337 TYR B C 1
ATOM 7963 O O . TYR B 1 330 ? 114.181 129.483 127.603 1.00 58.90 337 TYR B O 1
ATOM 7972 N N . THR B 1 331 ? 112.233 129.235 126.489 1.00 59.70 338 THR B N 1
ATOM 7973 C CA . THR B 1 331 ? 111.588 130.392 127.095 1.00 59.70 338 THR B CA 1
ATOM 7974 C C . THR B 1 331 ? 110.165 130.014 127.477 1.00 59.70 338 THR B C 1
ATOM 7975 O O . THR B 1 331 ? 109.608 129.029 126.988 1.00 59.70 338 THR B O 1
ATOM 7979 N N . HIS B 1 332 ? 109.583 130.818 128.363 1.00 58.68 339 HIS B N 1
ATOM 7980 C CA . HIS B 1 332 ? 108.165 130.725 128.679 1.00 58.68 339 HIS B CA 1
ATOM 7981 C C . HIS B 1 332 ? 107.393 131.798 127.925 1.00 58.68 339 HIS B C 1
ATOM 7982 O O . HIS B 1 332 ? 107.781 132.969 127.916 1.00 58.68 339 HIS B O 1
ATOM 7989 N N . THR B 1 333 ? 106.297 131.389 127.293 1.00 66.93 340 THR B N 1
ATOM 7990 C CA . THR B 1 333 ? 105.455 132.331 126.577 1.00 66.93 340 THR B CA 1
ATOM 7991 C C . THR B 1 333 ? 104.712 133.233 127.559 1.00 66.93 340 THR B C 1
ATOM 7992 O O . THR B 1 333 ? 104.592 132.939 128.752 1.00 66.93 340 THR B O 1
ATOM 7996 N N . ALA B 1 334 ? 104.210 134.349 127.041 1.00 71.50 341 ALA B N 1
ATOM 7997 C CA . ALA B 1 334 ? 103.404 135.244 127.854 1.00 71.50 341 ALA B CA 1
ATOM 7998 C C . ALA B 1 334 ? 102.096 134.564 128.247 1.00 71.50 341 ALA B C 1
ATOM 7999 O O . ALA B 1 334 ? 101.587 133.682 127.549 1.00 71.50 341 ALA B O 1
ATOM 8001 N N . CYS B 1 335 ? 101.555 134.980 129.389 1.00 77.12 342 CYS B N 1
ATOM 8002 C CA . CYS B 1 335 ? 100.332 134.377 129.901 1.00 77.12 342 CYS B CA 1
ATOM 8003 C C . CYS B 1 335 ? 99.158 134.751 129.005 1.00 77.12 342 CYS B C 1
ATOM 8004 O O . CYS B 1 335 ? 98.784 135.925 128.915 1.00 77.12 342 CYS B O 1
ATOM 8007 N N . ASP B 1 336 ? 98.578 133.753 128.345 1.00 79.80 343 ASP B N 1
ATOM 8008 C CA . ASP B 1 336 ? 97.446 133.981 127.464 1.00 79.80 343 ASP B CA 1
ATOM 8009 C C . ASP B 1 336 ? 96.187 134.269 128.278 1.00 79.80 343 ASP B C 1
ATOM 8010 O O . ASP B 1 336 ? 96.183 134.229 129.511 1.00 79.80 343 ASP B O 1
ATOM 8012 N N . ALA B 1 337 ? 95.100 134.571 127.562 1.00 80.31 344 ALA B N 1
ATOM 8013 C CA . ALA B 1 337 ? 93.827 134.827 128.227 1.00 80.31 344 ALA B CA 1
ATOM 8014 C C . ALA B 1 337 ? 93.331 133.599 128.977 1.00 80.31 344 ALA B C 1
ATOM 8015 O O . ALA B 1 337 ? 92.612 133.729 129.974 1.00 80.31 344 ALA B O 1
ATOM 8017 N N . GLN B 1 338 ? 93.700 132.402 128.514 1.00 80.94 345 GLN B N 1
ATOM 8018 C CA . GLN B 1 338 ? 93.322 131.185 129.225 1.00 80.94 345 GLN B CA 1
ATOM 8019 C C . GLN B 1 338 ? 94.039 131.084 130.566 1.00 80.94 345 GLN B C 1
ATOM 8020 O O . GLN B 1 338 ? 93.570 130.394 131.479 1.00 80.94 345 GLN B O 1
ATOM 8022 N N . GLY B 1 339 ? 95.176 131.762 130.703 1.00 77.13 346 GLY B N 1
ATOM 8023 C CA . GLY B 1 339 ? 95.939 131.739 131.931 1.00 77.13 346 GLY B CA 1
ATOM 8024 C C . GLY B 1 339 ? 96.930 130.604 132.056 1.00 77.13 346 GLY B C 1
ATOM 8025 O O . GLY B 1 339 ? 97.541 130.453 133.121 1.00 77.13 346 GLY B O 1
ATOM 8026 N N . GLU B 1 340 ? 97.103 129.797 131.014 1.00 74.23 347 GLU B N 1
ATOM 8027 C CA . GLU B 1 340 ? 98.060 128.698 131.019 1.00 74.23 347 GLU B CA 1
ATOM 8028 C C . GLU B 1 340 ? 99.152 128.987 129.997 1.00 74.23 347 GLU B C 1
ATOM 8029 O O . GLU B 1 340 ? 98.897 128.967 128.788 1.00 74.23 347 GLU B O 1
ATOM 8031 N N . THR B 1 341 ? 100.361 129.252 130.482 1.00 73.08 348 THR B N 1
ATOM 8032 C CA . THR B 1 341 ? 101.490 129.534 129.611 1.00 73.08 348 THR B CA 1
ATOM 8033 C C . THR B 1 341 ? 102.057 128.221 129.075 1.00 73.08 348 THR B C 1
ATOM 8034 O O . THR B 1 341 ? 101.581 127.131 129.405 1.00 73.08 348 THR B O 1
ATOM 8038 N N . GLN B 1 342 ? 103.088 128.312 128.239 1.00 69.45 349 GLN B N 1
ATOM 8039 C CA . GLN B 1 342 ? 103.687 127.127 127.641 1.00 69.45 349 GLN B CA 1
ATOM 8040 C C . GLN B 1 342 ? 105.159 127.390 127.374 1.00 69.45 349 GLN B C 1
ATOM 8041 O O . GLN B 1 342 ? 105.527 128.490 126.951 1.00 69.45 349 GLN B O 1
ATOM 8043 N N . LEU B 1 343 ? 105.991 126.384 127.626 1.00 66.98 350 LEU B N 1
ATOM 8044 C CA . LEU B 1 343 ? 107.406 126.485 127.299 1.00 66.98 350 LEU B CA 1
ATOM 8045 C C . LEU B 1 343 ? 107.575 126.596 125.790 1.00 66.98 350 LEU B C 1
ATOM 8046 O O . LEU B 1 343 ? 106.881 125.918 125.028 1.00 66.98 350 LEU B O 1
ATOM 8051 N N . MET B 1 344 ? 108.491 127.458 125.358 1.00 65.77 351 MET B N 1
ATOM 8052 C CA . MET B 1 344 ? 108.723 127.694 123.942 1.00 65.77 351 MET B CA 1
ATOM 8053 C C . MET B 1 344 ? 110.209 127.591 123.636 1.00 65.77 351 MET B C 1
ATOM 8054 O O . MET B 1 344 ? 111.057 127.939 124.462 1.00 65.77 351 MET B O 1
ATOM 8056 N N . TYR B 1 345 ? 110.514 127.109 122.435 1.00 69.69 352 TYR B N 1
ATOM 8057 C CA . TYR B 1 345 ? 111.883 126.965 121.963 1.00 69.69 352 TYR B CA 1
ATOM 8058 C C . TYR B 1 345 ? 112.073 127.794 120.703 1.00 69.69 352 TYR B C 1
ATOM 8059 O O . TYR B 1 345 ? 111.304 127.662 119.745 1.00 69.69 352 TYR B O 1
ATOM 8068 N N . LYS B 1 346 ? 113.095 128.645 120.709 1.00 68.47 353 LYS B N 1
ATOM 8069 C CA . LYS B 1 346 ? 113.471 129.445 119.555 1.00 68.47 353 LYS B CA 1
ATOM 8070 C C . LYS B 1 346 ? 114.929 129.176 119.215 1.00 68.47 353 LYS B C 1
ATOM 8071 O O . LYS B 1 346 ? 115.777 129.085 120.109 1.00 68.47 353 LYS B O 1
ATOM 8073 N N . TRP B 1 347 ? 115.214 129.045 117.922 1.00 69.37 354 TRP B N 1
ATOM 8074 C CA . TRP B 1 347 ? 116.570 128.785 117.472 1.00 69.37 354 TRP B CA 1
ATOM 8075 C C . TRP B 1 347 ? 117.477 129.964 117.819 1.00 69.37 354 TRP B C 1
ATOM 8076 O O . TRP B 1 347 ? 117.021 131.069 118.122 1.00 69.37 354 TRP B O 1
ATOM 8087 N N . ALA B 1 348 ? 118.784 129.713 117.783 1.00 64.34 355 ALA B N 1
ATOM 8088 C CA . ALA B 1 348 ? 119.741 130.802 117.911 1.00 64.34 355 ALA B CA 1
ATOM 8089 C C . ALA B 1 348 ? 119.503 131.814 116.799 1.00 64.34 355 ALA B C 1
ATOM 8090 O O . ALA B 1 348 ? 119.579 131.485 115.613 1.00 64.34 355 ALA B O 1
ATOM 8092 N N . ILE B 1 349 ? 119.215 133.052 117.188 1.00 56.70 356 ILE B N 1
ATOM 8093 C CA . ILE B 1 349 ? 118.684 134.037 116.247 1.00 56.70 356 ILE B CA 1
ATOM 8094 C C . ILE B 1 349 ? 119.709 134.421 115.178 1.00 56.70 356 ILE B C 1
ATOM 8095 O O . ILE B 1 349 ? 119.302 134.698 114.041 1.00 56.70 356 ILE B O 1
ATOM 8100 N N . PRO B 1 350 ? 121.037 134.444 115.445 1.00 54.62 357 PRO B N 1
ATOM 8101 C CA . PRO B 1 350 ? 121.932 134.600 114.280 1.00 54.62 357 PRO B CA 1
ATOM 8102 C C . PRO B 1 350 ? 122.243 133.237 113.666 1.00 54.62 357 PRO B C 1
ATOM 8103 O O . PRO B 1 350 ? 123.389 132.768 113.635 1.00 54.62 357 PRO B O 1
ATOM 8107 N N . LYS B 1 351 ? 121.193 132.585 113.170 1.00 65.51 358 LYS B N 1
ATOM 8108 C CA . LYS B 1 351 ? 121.280 131.183 112.783 1.00 65.51 358 LYS B CA 1
ATOM 8109 C C . LYS B 1 351 ? 122.285 130.980 111.659 1.00 65.51 358 LYS B C 1
ATOM 8110 O O . LYS B 1 351 ? 122.266 131.691 110.650 1.00 65.51 358 LYS B O 1
ATOM 8112 N N . ILE B 1 352 ? 123.163 129.996 111.842 1.00 74.34 359 ILE B N 1
ATOM 8113 C CA . ILE B 1 352 ? 124.145 129.608 110.840 1.00 74.34 359 ILE B CA 1
ATOM 8114 C C . ILE B 1 352 ? 124.105 128.120 110.539 1.00 74.34 359 ILE B C 1
ATOM 8115 O O . ILE B 1 352 ? 124.859 127.654 109.680 1.00 74.34 359 ILE B O 1
ATOM 8120 N N . CYS B 1 353 ? 123.248 127.364 111.215 1.00 81.38 360 CYS B N 1
ATOM 8121 C CA . CYS B 1 353 ? 123.146 125.925 111.041 1.00 81.38 360 CYS B CA 1
ATOM 8122 C C . CYS B 1 353 ? 121.949 125.572 110.166 1.00 81.38 360 CYS B C 1
ATOM 8123 O O . CYS B 1 353 ? 121.038 126.377 109.959 1.00 81.38 360 CYS B O 1
ATOM 8126 N N . GLY B 1 354 ? 121.963 124.345 109.653 1.00 81.79 361 GLY B N 1
ATOM 8127 C CA . GLY B 1 354 ? 120.893 123.870 108.798 1.00 81.79 361 GLY B CA 1
ATOM 8128 C C . GLY B 1 354 ? 120.104 122.728 109.404 1.00 81.79 361 GLY B C 1
ATOM 8129 O O . GLY B 1 354 ? 120.679 121.721 109.826 1.00 81.79 361 GLY B O 1
ATOM 8130 N N . GLU B 1 355 ? 118.779 122.877 109.453 1.00 82.31 362 GLU B N 1
ATOM 8131 C CA . GLU B 1 355 ? 117.940 121.825 110.017 1.00 82.31 362 GLU B CA 1
ATOM 8132 C C . GLU B 1 355 ? 117.786 120.658 109.050 1.00 82.31 362 GLU B C 1
ATOM 8133 O O . GLU B 1 355 ? 117.667 119.503 109.477 1.00 82.31 362 GLU B O 1
ATOM 8135 N N . ASP B 1 356 ? 117.781 120.938 107.745 1.00 82.59 363 ASP B N 1
ATOM 8136 C CA . ASP B 1 356 ? 117.622 119.882 106.751 1.00 82.59 363 ASP B CA 1
ATOM 8137 C C . ASP B 1 356 ? 118.812 118.932 106.712 1.00 82.59 363 ASP B C 1
ATOM 8138 O O . ASP B 1 356 ? 118.668 117.801 106.237 1.00 82.59 363 ASP B O 1
ATOM 8140 N N . LEU B 1 357 ? 119.975 119.364 107.190 1.00 80.95 364 LEU B N 1
ATOM 8141 C CA . LEU B 1 357 ? 121.153 118.508 107.187 1.00 80.95 364 LEU B CA 1
ATOM 8142 C C . LEU B 1 357 ? 120.971 117.337 108.145 1.00 80.95 364 LEU B C 1
ATOM 8143 O O . LEU B 1 357 ? 120.395 117.480 109.227 1.00 80.95 364 LEU B O 1
ATOM 8148 N N . GLU B 1 358 ? 121.466 116.172 107.737 1.00 76.62 365 GLU B N 1
ATOM 8149 C CA . GLU B 1 358 ? 121.359 114.978 108.560 1.00 76.62 365 GLU B CA 1
ATOM 8150 C C . GLU B 1 358 ? 122.226 115.107 109.810 1.00 76.62 365 GLU B C 1
ATOM 8151 O O . GLU B 1 358 ? 123.241 115.809 109.831 1.00 76.62 365 GLU B O 1
ATOM 8153 N N . GLY B 1 359 ? 121.807 114.415 110.867 1.00 74.19 366 GLY B N 1
ATOM 8154 C CA . GLY B 1 359 ? 122.496 114.472 112.137 1.00 74.19 366 GLY B CA 1
ATOM 8155 C C . GLY B 1 359 ? 122.167 115.676 112.989 1.00 74.19 366 GLY B C 1
ATOM 8156 O O . GLY B 1 359 ? 122.761 115.834 114.063 1.00 74.19 366 GLY B O 1
ATOM 8157 N N . ALA B 1 360 ? 121.245 116.528 112.552 1.00 74.10 367 ALA B N 1
ATOM 8158 C CA . ALA B 1 360 ? 120.865 117.729 113.280 1.00 74.10 367 ALA B CA 1
ATOM 8159 C C . ALA B 1 360 ? 119.497 117.523 113.913 1.00 74.10 367 ALA B C 1
ATOM 8160 O O . ALA B 1 360 ? 118.546 117.128 113.231 1.00 74.10 367 ALA B O 1
ATOM 8162 N N . VAL B 1 361 ? 119.403 117.792 115.215 1.00 71.85 368 VAL B N 1
ATOM 8163 C CA . VAL B 1 361 ? 118.140 117.630 115.920 1.00 71.85 368 VAL B CA 1
ATOM 8164 C C . VAL B 1 361 ? 117.182 118.744 115.520 1.00 71.85 368 VAL B C 1
ATOM 8165 O O . VAL B 1 361 ? 117.567 119.916 115.410 1.00 71.85 368 VAL B O 1
ATOM 8169 N N . LYS B 1 362 ? 115.926 118.378 115.285 1.00 68.16 369 LYS B N 1
ATOM 8170 C CA . LYS B 1 362 ? 114.909 119.355 114.940 1.00 68.16 369 LYS B CA 1
ATOM 8171 C C . LYS B 1 362 ? 114.535 120.186 116.164 1.00 68.16 369 LYS B C 1
ATOM 8172 O O . LYS B 1 362 ? 115.042 119.980 117.271 1.00 68.16 369 LYS B O 1
ATOM 8174 N N . LEU B 1 363 ? 113.644 121.142 115.954 1.00 72.24 370 LEU B N 1
ATOM 8175 C CA . LEU B 1 363 ? 113.184 121.989 117.047 1.00 72.24 370 LEU B CA 1
ATOM 8176 C C . LEU B 1 363 ? 112.410 121.141 118.048 1.00 72.24 370 LEU B C 1
ATOM 8177 O O . LEU B 1 363 ? 111.447 120.469 117.658 1.00 72.24 370 LEU B O 1
ATOM 8182 N N . PRO B 1 364 ? 112.795 121.125 119.324 1.00 72.65 371 PRO B N 1
ATOM 8183 C CA . PRO B 1 364 ? 112.095 120.274 120.294 1.00 72.65 371 PRO B CA 1
ATOM 8184 C C . PRO B 1 364 ? 110.629 120.657 120.417 1.00 72.65 371 PRO B C 1
ATOM 8185 O O . PRO B 1 364 ? 110.264 121.831 120.332 1.00 72.65 371 PRO B O 1
ATOM 8189 N N . ALA B 1 365 ? 109.786 119.644 120.611 1.00 80.05 372 ALA B N 1
ATOM 8190 C CA . ALA B 1 365 ? 108.359 119.882 120.773 1.00 80.05 372 ALA B CA 1
ATOM 8191 C C . ALA B 1 365 ? 108.107 120.734 122.009 1.00 80.05 372 ALA B C 1
ATOM 8192 O O . ALA B 1 365 ? 108.577 120.418 123.106 1.00 80.05 372 ALA B O 1
ATOM 8194 N N . SER B 1 366 ? 107.360 121.819 121.827 1.00 77.30 373 SER B N 1
ATOM 8195 C CA . SER B 1 366 ? 107.104 122.771 122.894 1.00 77.30 373 SER B CA 1
ATOM 8196 C C . SER B 1 366 ? 105.632 123.150 122.888 1.00 77.30 373 SER B C 1
ATOM 8197 O O . SER B 1 366 ? 104.956 123.059 121.860 1.00 77.30 373 SER B O 1
ATOM 8200 N N . GLY B 1 367 ? 105.142 123.579 124.048 1.00 77.63 374 GLY B N 1
ATOM 8201 C CA . GLY B 1 367 ? 103.755 123.978 124.166 1.00 77.63 374 GLY B CA 1
ATOM 8202 C C . GLY B 1 367 ? 103.010 123.290 125.290 1.00 77.63 374 GLY B C 1
ATOM 8203 O O . GLY B 1 367 ? 101.776 123.262 125.294 1.00 77.63 374 GLY B O 1
ATOM 8204 N N . VAL B 1 368 ? 103.744 122.727 126.248 1.00 76.10 375 VAL B N 1
ATOM 8205 C CA . VAL B 1 368 ? 103.113 122.090 127.398 1.00 76.10 375 VAL B CA 1
ATOM 8206 C C . VAL B 1 368 ? 102.465 123.168 128.256 1.00 76.10 375 VAL B C 1
ATOM 8207 O O . VAL B 1 368 ? 103.134 124.096 128.725 1.00 76.10 375 VAL B O 1
ATOM 8211 N N . LYS B 1 369 ? 101.158 123.047 128.471 1.00 72.75 376 LYS B N 1
ATOM 8212 C CA . LYS B 1 369 ? 100.386 124.071 129.163 1.00 72.75 376 LYS B CA 1
ATOM 8213 C C . LYS B 1 369 ? 100.567 123.922 130.668 1.00 72.75 376 LYS B C 1
ATOM 8214 O O . LYS B 1 369 ? 100.206 122.890 131.245 1.00 72.75 376 LYS B O 1
ATOM 8216 N N . THR B 1 370 ? 101.127 124.952 131.299 1.00 72.68 377 THR B N 1
ATOM 8217 C CA . THR B 1 370 ? 101.284 125.015 132.744 1.00 72.68 377 THR B CA 1
ATOM 8218 C C . THR B 1 370 ? 100.781 126.364 133.237 1.00 72.68 377 THR B C 1
ATOM 8219 O O . THR B 1 370 ? 100.709 127.339 132.485 1.00 72.68 377 THR B O 1
ATOM 8223 N N . ARG B 1 371 ? 100.427 126.411 134.518 1.00 73.64 378 ARG B N 1
ATOM 8224 C CA . ARG B 1 371 ? 99.894 127.632 135.102 1.00 73.64 378 ARG B CA 1
ATOM 8225 C C . ARG B 1 371 ? 100.959 128.723 135.149 1.00 73.64 378 ARG B C 1
ATOM 8226 O O . ARG B 1 371 ? 102.131 128.470 135.438 1.00 73.64 378 ARG B O 1
ATOM 8228 N N . CYS B 1 372 ? 100.535 129.946 134.853 1.00 77.39 379 CYS B N 1
ATOM 8229 C CA . CYS B 1 372 ? 101.436 131.090 134.914 1.00 77.39 379 CYS B CA 1
ATOM 8230 C C . CYS B 1 372 ? 101.813 131.375 136.363 1.00 77.39 379 CYS B C 1
ATOM 8231 O O . CYS B 1 372 ? 100.971 131.229 137.254 1.00 77.39 379 CYS B O 1
ATOM 8234 N N . PRO B 1 373 ? 103.053 131.765 136.637 1.00 70.70 380 PRO B N 1
ATOM 8235 C CA . PRO B 1 373 ? 103.423 132.165 137.997 1.00 70.70 380 PRO B CA 1
ATOM 8236 C C . PRO B 1 373 ? 102.630 133.382 138.432 1.00 70.70 380 PRO B C 1
ATOM 8237 O O . PRO B 1 373 ? 102.277 134.233 137.601 1.00 70.70 380 PRO B O 1
ATOM 8241 N N . PRO B 1 374 ? 102.324 133.498 139.722 1.00 67.71 381 PRO B N 1
ATOM 8242 C CA . PRO B 1 374 ? 101.517 134.631 140.186 1.00 67.71 381 PRO B CA 1
ATOM 8243 C C . PRO B 1 374 ? 102.248 135.948 139.987 1.00 67.71 381 PRO B C 1
ATOM 8244 O O . PRO B 1 374 ? 103.478 135.998 139.924 1.00 67.71 381 PRO B O 1
ATOM 8248 N N . CYS B 1 375 ? 101.468 137.021 139.876 1.00 73.30 382 CYS B N 1
ATOM 8249 C CA . CYS B 1 375 ? 102.043 138.342 139.671 1.00 73.30 382 CYS B CA 1
ATOM 8250 C C . CYS B 1 375 ? 102.964 138.711 140.826 1.00 73.30 382 CYS B C 1
ATOM 8251 O O . CYS B 1 375 ? 102.803 138.246 141.957 1.00 73.30 382 CYS B O 1
ATOM 8254 N N . ASN B 1 376 ? 103.945 139.551 140.522 1.00 68.14 383 ASN B N 1
ATOM 8255 C CA . ASN B 1 376 ? 104.948 139.927 141.496 1.00 68.14 383 ASN B CA 1
ATOM 8256 C C . ASN B 1 376 ? 104.323 140.789 142.589 1.00 68.14 383 ASN B C 1
ATOM 8257 O O . ASN B 1 376 ? 103.296 141.436 142.370 1.00 68.14 383 ASN B O 1
ATOM 8262 N N . PRO B 1 377 ? 104.913 140.793 143.785 1.00 63.99 384 PRO B N 1
ATOM 8263 C CA . PRO B 1 377 ? 104.373 141.620 144.874 1.00 63.99 384 PRO B CA 1
ATOM 8264 C C . PRO B 1 377 ? 104.297 143.085 144.474 1.00 63.99 384 PRO B C 1
ATOM 8265 O O . PRO B 1 377 ? 105.312 143.733 144.214 1.00 63.99 384 PRO B O 1
ATOM 8269 N N . GLY B 1 378 ? 103.072 143.603 144.426 1.00 75.66 385 GLY B N 1
ATOM 8270 C CA . GLY B 1 378 ? 102.806 144.972 144.033 1.00 75.66 385 GLY B CA 1
ATOM 8271 C C . GLY B 1 378 ? 102.008 145.121 142.757 1.00 75.66 385 GLY B C 1
ATOM 8272 O O . GLY B 1 378 ? 101.487 146.214 142.498 1.00 75.66 385 GLY B O 1
ATOM 8273 N N . PHE B 1 379 ? 101.894 144.069 141.953 1.00 78.26 386 PHE B N 1
ATOM 8274 C CA . PHE B 1 379 ? 101.059 144.070 140.762 1.00 78.26 386 PHE B CA 1
ATOM 8275 C C . PHE B 1 379 ? 99.812 143.239 141.025 1.00 78.26 386 PHE B C 1
ATOM 8276 O O . PHE B 1 379 ? 99.890 142.155 141.611 1.00 78.26 386 PHE B O 1
ATOM 8284 N N . PHE B 1 380 ? 98.662 143.752 140.596 1.00 86.16 387 PHE B N 1
ATOM 8285 C CA . PHE B 1 380 ? 97.393 143.070 140.810 1.00 86.16 387 PHE B CA 1
ATOM 8286 C C . PHE B 1 380 ? 97.073 142.179 139.615 1.00 86.16 387 PHE B C 1
ATOM 8287 O O . PHE B 1 380 ? 97.164 142.614 138.463 1.00 86.16 387 PHE B O 1
ATOM 8295 N N . LYS B 1 381 ? 96.730 140.926 139.897 1.00 83.29 388 LYS B N 1
ATOM 8296 C CA . LYS B 1 381 ? 96.308 140.012 138.846 1.00 83.29 388 LYS B CA 1
ATOM 8297 C C . LYS B 1 381 ? 94.988 140.475 138.246 1.00 83.29 388 LYS B C 1
ATOM 8298 O O . LYS B 1 381 ? 94.064 140.869 138.962 1.00 83.29 388 LYS B O 1
ATOM 8304 N N . THR B 1 382 ? 94.903 140.427 136.922 1.00 85.24 389 THR B N 1
ATOM 8305 C CA . THR B 1 382 ? 93.714 140.838 136.193 1.00 85.24 389 THR B CA 1
ATOM 8306 C C . THR B 1 382 ? 92.958 139.615 135.693 1.00 85.24 389 THR B C 1
ATOM 8307 O O . THR B 1 382 ? 93.480 138.497 135.660 1.00 85.24 389 THR B O 1
ATOM 8311 N N . ASP B 1 383 ? 91.701 139.842 135.303 1.00 85.80 390 ASP B N 1
ATOM 8312 C CA . ASP B 1 383 ? 90.939 138.791 134.638 1.00 85.80 390 ASP B CA 1
ATOM 8313 C C . ASP B 1 383 ? 91.581 138.407 133.312 1.00 85.80 390 ASP B C 1
ATOM 8314 O O . ASP B 1 383 ? 91.412 137.277 132.841 1.00 85.80 390 ASP B O 1
ATOM 8316 N N . ASN B 1 384 ? 92.320 139.334 132.700 1.00 88.60 391 ASN B N 1
ATOM 8317 C CA . ASN B 1 384 ? 93.087 139.042 131.498 1.00 88.60 391 ASN B CA 1
ATOM 8318 C C . ASN B 1 384 ? 94.385 138.305 131.800 1.00 88.60 391 ASN B C 1
ATOM 8319 O O . ASN B 1 384 ? 95.117 137.971 130.862 1.00 88.60 391 ASN B O 1
ATOM 8324 N N . SER B 1 385 ? 94.688 138.063 133.077 1.00 89.19 392 SER B N 1
ATOM 8325 C CA . SER B 1 385 ? 95.885 137.372 133.549 1.00 89.19 392 SER B CA 1
ATOM 8326 C C . SER B 1 385 ? 97.168 138.123 133.223 1.00 89.19 392 SER B C 1
ATOM 8327 O O . SER B 1 385 ? 98.230 137.498 133.108 1.00 89.19 392 SER B O 1
ATOM 8330 N N . THR B 1 386 ? 97.105 139.442 133.069 1.00 92.25 393 THR B N 1
ATOM 8331 C CA . THR B 1 386 ? 98.287 140.246 132.801 1.00 92.25 393 THR B CA 1
ATOM 8332 C C . THR B 1 386 ? 98.692 141.018 134.050 1.00 92.25 393 THR B C 1
ATOM 8333 O O . THR B 1 386 ? 97.861 141.670 134.688 1.00 92.25 393 THR B O 1
ATOM 8337 N N . CYS B 1 387 ? 99.974 140.940 134.392 1.00 95.36 394 CYS B N 1
ATOM 8338 C CA . CYS B 1 387 ? 100.507 141.631 135.558 1.00 95.36 394 CYS B CA 1
ATOM 8339 C C . CYS B 1 387 ? 100.671 143.115 135.256 1.00 95.36 394 CYS B C 1
ATOM 8340 O O . CYS B 1 387 ? 101.226 143.488 134.218 1.00 95.36 394 CYS B O 1
ATOM 8343 N N . GLU B 1 388 ? 100.184 143.957 136.170 1.00 88.11 395 GLU B N 1
ATOM 8344 C CA . GLU B 1 388 ? 100.226 145.399 136.017 1.00 88.11 395 GLU B CA 1
ATOM 8345 C C . GLU B 1 388 ? 100.160 146.003 137.411 1.00 88.11 395 GLU B C 1
ATOM 8346 O O . GLU B 1 388 ? 99.439 145.473 138.268 1.00 88.11 395 GLU B O 1
ATOM 8352 N N . PRO B 1 389 ? 100.904 147.076 137.679 1.00 85.42 396 PRO B N 1
ATOM 8353 C CA . PRO B 1 389 ? 100.885 147.669 139.023 1.00 85.42 396 PRO B CA 1
ATOM 8354 C C . PRO B 1 389 ? 99.497 148.159 139.410 1.00 85.42 396 PRO B C 1
ATOM 8355 O O . PRO B 1 389 ? 98.748 148.680 138.582 1.00 85.42 396 PRO B O 1
ATOM 8359 N N . CYS B 1 390 ? 99.163 147.993 140.681 1.00 92.43 397 CYS B N 1
ATOM 8360 C CA . CYS B 1 390 ? 97.908 148.453 141.251 1.00 92.43 397 CYS B CA 1
ATOM 8361 C C . CYS B 1 390 ? 98.131 149.771 141.994 1.00 92.43 397 CYS B C 1
ATOM 8362 O O . CYS B 1 390 ? 99.273 150.150 142.274 1.00 92.43 397 CYS B O 1
ATOM 8365 N N . PRO B 1 391 ? 97.059 150.506 142.320 1.00 92.73 398 PRO B N 1
ATOM 8366 C CA . PRO B 1 391 ? 97.229 151.899 142.755 1.00 92.73 398 PRO B CA 1
ATOM 8367 C C . PRO B 1 391 ? 98.111 152.049 143.986 1.00 92.73 398 PRO B C 1
ATOM 8368 O O . PRO B 1 391 ? 98.201 151.158 144.834 1.00 92.73 398 PRO B O 1
ATOM 8372 N N . TYR B 1 392 ? 98.774 153.201 144.056 1.00 94.82 399 TYR B N 1
ATOM 8373 C CA . TYR B 1 392 ? 99.663 153.526 145.163 1.00 94.82 399 TYR B CA 1
ATOM 8374 C C . TYR B 1 392 ? 98.900 153.547 146.481 1.00 94.82 399 TYR B C 1
ATOM 8375 O O . TYR B 1 392 ? 97.726 153.922 146.542 1.00 94.82 399 TYR B O 1
ATOM 8384 N N . GLY B 1 393 ? 99.582 153.138 147.546 1.00 93.24 400 GLY B N 1
ATOM 8385 C CA . GLY B 1 393 ? 98.978 153.075 148.859 1.00 93.24 400 GLY B CA 1
ATOM 8386 C C . GLY B 1 393 ? 98.436 151.723 149.258 1.00 93.24 400 GLY B C 1
ATOM 8387 O O . GLY B 1 393 ? 97.679 151.642 150.233 1.00 93.24 400 GLY B O 1
ATOM 8388 N N . SER B 1 394 ? 98.793 150.660 148.541 1.00 95.18 401 SER B N 1
ATOM 8389 C CA . SER B 1 394 ? 98.323 149.320 148.853 1.00 95.18 401 SER B CA 1
ATOM 8390 C C . SER B 1 394 ? 99.454 148.328 148.625 1.00 95.18 401 SER B C 1
ATOM 8391 O O . SER B 1 394 ? 100.403 148.597 147.885 1.00 95.18 401 SER B O 1
ATOM 8394 N N . TYR B 1 395 ? 99.341 147.172 149.274 1.00 93.72 402 TYR B N 1
ATOM 8395 C CA . TYR B 1 395 ? 100.350 146.127 149.196 1.00 93.72 402 TYR B CA 1
ATOM 8396 C C . TYR B 1 395 ? 99.703 144.819 148.767 1.00 93.72 402 TYR B C 1
ATOM 8397 O O . TYR B 1 395 ? 98.591 144.492 149.188 1.00 93.72 402 TYR B O 1
ATOM 8406 N N . SER B 1 396 ? 100.418 144.065 147.934 1.00 82.18 403 SER B N 1
ATOM 8407 C CA . SER B 1 396 ? 99.901 142.836 147.349 1.00 82.18 403 SER B CA 1
ATOM 8408 C C . SER B 1 396 ? 100.708 141.634 147.814 1.00 82.18 403 SER B C 1
ATOM 8409 O O . SER B 1 396 ? 101.940 141.681 147.865 1.00 82.18 403 SER B O 1
ATOM 8412 N N . ASN B 1 397 ? 100.001 140.560 148.153 1.00 78.52 404 ASN B N 1
ATOM 8413 C CA . ASN B 1 397 ? 100.616 139.256 148.341 1.00 78.52 404 ASN B CA 1
ATOM 8414 C C . ASN B 1 397 ? 100.571 138.406 147.080 1.00 78.52 404 ASN B C 1
ATOM 8415 O O . ASN B 1 397 ? 101.161 137.321 147.058 1.00 78.52 404 ASN B O 1
ATOM 8420 N N . GLY B 1 398 ? 99.888 138.876 146.039 1.00 79.39 405 GLY B N 1
ATOM 8421 C CA . GLY B 1 398 ? 99.738 138.132 144.806 1.00 79.39 405 GLY B CA 1
ATOM 8422 C C . GLY B 1 398 ? 98.288 137.935 144.412 1.00 79.39 405 GLY B C 1
ATOM 8423 O O . GLY B 1 398 ? 97.939 138.050 143.234 1.00 79.39 405 GLY B O 1
ATOM 8424 N N . SER B 1 399 ? 97.432 137.636 145.392 1.00 81.99 406 SER B N 1
ATOM 8425 C CA . SER B 1 399 ? 96.012 137.459 145.104 1.00 81.99 406 SER B CA 1
ATOM 8426 C C . SER B 1 399 ? 95.361 138.782 144.716 1.00 81.99 406 SER B C 1
ATOM 8427 O O . SER B 1 399 ? 94.687 138.876 143.684 1.00 81.99 406 SER B O 1
ATOM 8430 N N . ASP B 1 400 ? 95.561 139.815 145.532 1.00 86.90 407 ASP B N 1
ATOM 8431 C CA . ASP B 1 400 ? 95.034 141.152 145.294 1.00 86.90 407 ASP B CA 1
ATOM 8432 C C . ASP B 1 400 ? 95.651 142.086 146.320 1.00 86.90 407 ASP B C 1
ATOM 8433 O O . ASP B 1 400 ? 95.829 141.699 147.477 1.00 86.90 407 ASP B O 1
ATOM 8435 N N . CYS B 1 401 ? 95.969 143.309 145.903 1.00 94.25 408 CYS B N 1
ATOM 8436 C CA . CYS B 1 401 ? 96.629 144.245 146.805 1.00 94.25 408 CYS B CA 1
ATOM 8437 C C . CYS B 1 401 ? 95.598 144.901 147.716 1.00 94.25 408 CYS B C 1
ATOM 8438 O O . CYS B 1 401 ? 94.688 145.593 147.247 1.00 94.25 408 CYS B O 1
ATOM 8441 N N . THR B 1 402 ? 95.741 144.669 149.018 1.00 97.56 409 THR B N 1
ATOM 8442 C CA . THR B 1 402 ? 94.810 145.199 150.003 1.00 97.56 409 THR B CA 1
ATOM 8443 C C . THR B 1 402 ? 95.142 146.655 150.302 1.00 97.56 409 THR B C 1
ATOM 8444 O O . THR B 1 402 ? 96.312 147.010 150.476 1.00 97.56 409 THR B O 1
ATOM 8448 N N . HIS B 1 403 ? 94.112 147.494 150.359 1.00 105.04 410 HIS B N 1
ATOM 8449 C CA . HIS B 1 403 ? 94.310 148.903 150.668 1.00 105.04 410 HIS B CA 1
ATOM 8450 C C . HIS B 1 403 ? 94.881 149.064 152.070 1.00 105.04 410 HIS B C 1
ATOM 8451 O O . HIS B 1 403 ? 94.456 148.392 153.014 1.00 105.04 410 HIS B O 1
ATOM 8458 N N . CYS B 1 404 ? 95.854 149.963 152.203 1.00 99.66 411 CYS B N 1
ATOM 8459 C CA . CYS B 1 404 ? 96.471 150.172 153.503 1.00 99.66 411 CYS B CA 1
ATOM 8460 C C . CYS B 1 404 ? 95.801 151.321 154.245 1.00 99.66 411 CYS B C 1
ATOM 8461 O O . CYS B 1 404 ? 95.307 152.269 153.625 1.00 99.66 411 CYS B O 1
ATOM 8464 N N . PRO B 1 405 ? 95.767 151.254 155.573 1.00 92.35 412 PRO B N 1
ATOM 8465 C CA . PRO B 1 405 ? 95.300 152.400 156.356 1.00 92.35 412 PRO B CA 1
ATOM 8466 C C . PRO B 1 405 ? 96.249 153.578 156.212 1.00 92.35 412 PRO B C 1
ATOM 8467 O O . PRO B 1 405 ? 97.436 153.427 155.915 1.00 92.35 412 PRO B O 1
ATOM 8471 N N . ALA B 1 406 ? 95.698 154.777 156.416 1.00 81.92 413 ALA B N 1
ATOM 8472 C CA . ALA B 1 406 ? 96.530 155.975 156.413 1.00 81.92 413 ALA B CA 1
ATOM 8473 C C . ALA B 1 406 ? 97.574 155.917 157.522 1.00 81.92 413 ALA B C 1
ATOM 8474 O O . ALA B 1 406 ? 98.644 156.527 157.413 1.00 81.92 413 ALA B O 1
ATOM 8476 N N . GLY B 1 407 ? 97.276 155.187 158.599 1.00 84.19 414 GLY B N 1
ATOM 8477 C CA . GLY B 1 407 ? 98.236 155.052 159.682 1.00 84.19 414 GLY B CA 1
ATOM 8478 C C . GLY B 1 407 ? 99.450 154.227 159.301 1.00 84.19 414 GLY B C 1
ATOM 8479 O O . GLY B 1 407 ? 100.525 154.385 159.882 1.00 84.19 414 GLY B O 1
ATOM 8480 N N . THR B 1 408 ? 99.286 153.310 158.351 1.00 89.25 415 THR B N 1
ATOM 8481 C CA . THR B 1 408 ? 100.416 152.538 157.853 1.00 89.25 415 THR B CA 1
ATOM 8482 C C . THR B 1 408 ? 100.908 153.119 156.531 1.00 89.25 415 THR B C 1
ATOM 8483 O O . THR B 1 408 ? 100.264 153.994 155.945 1.00 89.25 415 THR B O 1
ATOM 8487 N N . GLU B 1 409 ? 102.083 152.630 156.052 1.00 87.88 416 GLU B N 1
ATOM 8488 C CA . GLU B 1 409 ? 102.645 153.378 154.931 1.00 87.88 416 GLU B CA 1
ATOM 8489 C C . GLU B 1 409 ? 103.061 152.439 153.814 1.00 87.88 416 GLU B C 1
ATOM 8490 O O . GLU B 1 409 ? 103.559 151.338 154.090 1.00 87.88 416 GLU B O 1
ATOM 8496 N N . PRO B 1 410 ? 102.872 152.830 152.556 1.00 86.80 417 PRO B N 1
ATOM 8497 C CA . PRO B 1 410 ? 103.367 152.009 151.447 1.00 86.80 417 PRO B CA 1
ATOM 8498 C C . PRO B 1 410 ? 104.885 152.003 151.398 1.00 86.80 417 PRO B C 1
ATOM 8499 O O . PRO B 1 410 ? 105.550 152.947 151.832 1.00 86.80 417 PRO B O 1
ATOM 8503 N N . ALA B 1 411 ? 105.432 150.918 150.858 1.00 79.27 418 ALA B N 1
ATOM 8504 C CA . ALA B 1 411 ? 106.870 150.773 150.676 1.00 79.27 418 ALA B CA 1
ATOM 8505 C C . ALA B 1 411 ? 107.214 151.059 149.221 1.00 79.27 418 ALA B C 1
ATOM 8506 O O . ALA B 1 411 ? 106.830 150.299 148.327 1.00 79.27 418 ALA B O 1
ATOM 8508 N N . VAL B 1 412 ? 107.939 152.144 148.990 1.00 75.35 419 VAL B N 1
ATOM 8509 C CA . VAL B 1 412 ? 108.371 152.498 147.644 1.00 75.35 419 VAL B CA 1
ATOM 8510 C C . VAL B 1 412 ? 109.568 151.638 147.260 1.00 75.35 419 VAL B C 1
ATOM 8511 O O . VAL B 1 412 ? 110.476 151.407 148.068 1.00 75.35 419 VAL B O 1
ATOM 8515 N N . GLY B 1 413 ? 109.557 151.135 146.040 1.00 60.51 420 GLY B N 1
ATOM 8516 C CA . GLY B 1 413 ? 110.584 150.227 145.566 1.00 60.51 420 GLY B CA 1
ATOM 8517 C C . GLY B 1 413 ? 110.014 149.242 144.569 1.00 60.51 420 GLY B C 1
ATOM 8518 O O . GLY B 1 413 ? 108.805 149.085 144.417 1.00 60.51 420 GLY B O 1
ATOM 8519 N N . PHE B 1 414 ? 110.913 148.559 143.865 1.00 52.06 421 PHE B N 1
ATOM 8520 C CA . PHE B 1 414 ? 110.543 147.591 142.841 1.00 52.06 421 PHE B CA 1
ATOM 8521 C C . PHE B 1 414 ? 111.068 146.216 143.222 1.00 52.06 421 PHE B C 1
ATOM 8522 O O . PHE B 1 414 ? 112.246 146.070 143.563 1.00 52.06 421 PHE B O 1
ATOM 8530 N N . GLU B 1 415 ? 110.198 145.213 143.157 1.00 50.84 422 GLU B N 1
ATOM 8531 C CA . GLU B 1 415 ? 110.570 143.827 143.401 1.00 50.84 422 GLU B CA 1
ATOM 8532 C C . GLU B 1 415 ? 110.241 143.007 142.164 1.00 50.84 422 GLU B C 1
ATOM 8533 O O . GLU B 1 415 ? 109.156 143.151 141.592 1.00 50.84 422 GLU B O 1
ATOM 8539 N N . TYR B 1 416 ? 111.174 142.152 141.753 1.00 45.90 423 TYR B N 1
ATOM 8540 C CA . TYR B 1 416 ? 110.994 141.298 140.581 1.00 45.90 423 TYR B CA 1
ATOM 8541 C C . TYR B 1 416 ? 111.404 139.879 140.957 1.00 45.90 423 TYR B C 1
ATOM 8542 O O . TYR B 1 416 ? 112.594 139.551 140.964 1.00 45.90 423 TYR B O 1
ATOM 8551 N N . LYS B 1 417 ? 110.418 139.040 141.265 1.00 50.74 424 LYS B N 1
ATOM 8552 C CA . LYS B 1 417 ? 110.655 137.667 141.687 1.00 50.74 424 LYS B CA 1
ATOM 8553 C C . LYS B 1 417 ? 110.157 136.642 140.681 1.00 50.74 424 LYS B C 1
ATOM 8554 O O . LYS B 1 417 ? 110.876 135.690 140.362 1.00 50.74 424 LYS B O 1
ATOM 8560 N N . TRP B 1 418 ? 108.939 136.804 140.172 1.00 55.73 425 TRP B N 1
ATOM 8561 C CA . TRP B 1 418 ? 108.367 135.883 139.199 1.00 55.73 425 TRP B CA 1
ATOM 8562 C C . TRP B 1 418 ? 108.529 136.463 137.801 1.00 55.73 425 TRP B C 1
ATOM 8563 O O . TRP B 1 418 ? 108.191 137.627 137.564 1.00 55.73 425 TRP B O 1
ATOM 8574 N N . TRP B 1 419 ? 109.042 135.650 136.880 1.00 37.37 426 TRP B N 1
ATOM 8575 C CA . TRP B 1 419 ? 109.395 136.105 135.539 1.00 37.37 426 TRP B CA 1
ATOM 8576 C C . TRP B 1 419 ? 108.451 135.482 134.520 1.00 37.37 426 TRP B C 1
ATOM 8577 O O . TRP B 1 419 ? 108.613 134.317 134.145 1.00 37.37 426 TRP B O 1
ATOM 8588 N N . ASN B 1 420 ? 107.478 136.262 134.066 1.00 47.42 427 ASN B N 1
ATOM 8589 C CA . ASN B 1 420 ? 106.666 135.913 132.910 1.00 47.42 427 ASN B CA 1
ATOM 8590 C C . ASN B 1 420 ? 106.991 136.752 131.689 1.00 47.42 427 ASN B C 1
ATOM 8591 O O . ASN B 1 420 ? 106.914 136.248 130.568 1.00 47.42 427 ASN B O 1
ATOM 8596 N N . THR B 1 421 ? 107.348 138.017 131.881 1.00 41.63 428 THR B N 1
ATOM 8597 C CA . THR B 1 421 ? 107.839 138.872 130.816 1.00 41.63 428 THR B CA 1
ATOM 8598 C C . THR B 1 421 ? 108.809 139.863 131.436 1.00 41.63 428 THR B C 1
ATOM 8599 O O . THR B 1 421 ? 108.802 140.085 132.649 1.00 41.63 428 THR B O 1
ATOM 8603 N N . LEU B 1 422 ? 109.653 140.443 130.601 1.00 41.37 429 LEU B N 1
ATOM 8604 C CA . LEU B 1 422 ? 110.561 141.469 131.088 1.00 41.37 429 LEU B CA 1
ATOM 8605 C C . LEU B 1 422 ? 109.747 142.693 131.491 1.00 41.37 429 LEU B C 1
ATOM 8606 O O . LEU B 1 422 ? 109.022 143.248 130.657 1.00 41.37 429 LEU B O 1
ATOM 8611 N N . PRO B 1 423 ? 109.823 143.134 132.745 1.00 38.90 430 PRO B N 1
ATOM 8612 C CA . PRO B 1 423 ? 109.106 144.349 133.152 1.00 38.90 430 PRO B CA 1
ATOM 8613 C C . PRO B 1 423 ? 109.556 145.571 132.364 1.00 38.90 430 PRO B C 1
ATOM 8614 O O . PRO B 1 423 ? 110.507 145.541 131.580 1.00 38.90 430 PRO B O 1
ATOM 8618 N N . SER B 1 424 ? 108.834 146.672 132.585 1.00 35.98 431 SER B N 1
ATOM 8619 C CA . SER B 1 424 ? 109.042 147.872 131.783 1.00 35.98 431 SER B CA 1
ATOM 8620 C C . SER B 1 424 ? 110.455 148.418 131.943 1.00 35.98 431 SER B C 1
ATOM 8621 O O . SER B 1 424 ? 111.078 148.844 130.964 1.00 35.98 431 SER B O 1
ATOM 8624 N N . ASN B 1 425 ? 110.979 148.416 133.169 1.00 34.27 432 ASN B N 1
ATOM 8625 C CA . ASN B 1 425 ? 112.313 148.960 133.389 1.00 34.27 432 ASN B CA 1
ATOM 8626 C C . ASN B 1 425 ? 113.400 148.017 132.888 1.00 34.27 432 ASN B C 1
ATOM 8627 O O . ASN B 1 425 ? 114.503 148.469 132.560 1.00 34.27 432 ASN B O 1
ATOM 8632 N N . MET B 1 426 ? 113.122 146.715 132.836 1.00 32.44 433 MET B N 1
ATOM 8633 C CA . MET B 1 426 ? 114.089 145.767 132.300 1.00 32.44 433 MET B CA 1
ATOM 8634 C C . MET B 1 426 ? 114.358 146.039 130.828 1.00 32.44 433 MET B C 1
ATOM 8635 O O . MET B 1 426 ? 113.441 146.308 130.049 1.00 32.44 433 MET B O 1
ATOM 8640 N N . GLU B 1 427 ? 115.628 145.974 130.450 1.00 28.09 434 GLU B N 1
ATOM 8641 C CA . GLU B 1 427 ? 116.015 145.810 129.060 1.00 28.09 434 GLU B CA 1
ATOM 8642 C C . GLU B 1 427 ? 117.136 144.786 128.999 1.00 28.09 434 GLU B C 1
ATOM 8643 O O . GLU B 1 427 ? 117.969 144.699 129.904 1.00 28.09 434 GLU B O 1
ATOM 8649 N N . THR B 1 428 ? 117.136 143.993 127.936 1.00 24.75 435 THR B N 1
ATOM 8650 C CA . THR B 1 428 ? 118.177 143.002 127.716 1.00 24.75 435 THR B CA 1
ATOM 8651 C C . THR B 1 428 ? 118.859 143.298 126.391 1.00 24.75 435 THR B C 1
ATOM 8652 O O . THR B 1 428 ? 118.193 143.602 125.397 1.00 24.75 435 THR B O 1
ATOM 8656 N N . THR B 1 429 ? 120.186 143.244 126.391 1.00 28.75 436 THR B N 1
ATOM 8657 C CA . THR B 1 429 ? 120.975 143.539 125.206 1.00 28.75 436 THR B CA 1
ATOM 8658 C C . THR B 1 429 ? 122.095 142.520 125.093 1.00 28.75 436 THR B C 1
ATOM 8659 O O . THR B 1 429 ? 122.511 141.922 126.087 1.00 28.75 436 THR B O 1
ATOM 8663 N N . VAL B 1 430 ? 122.581 142.325 123.874 1.00 27.96 437 VAL B N 1
ATOM 8664 C CA . VAL B 1 430 ? 123.673 141.401 123.603 1.00 27.96 437 VAL B CA 1
ATOM 8665 C C . VAL B 1 430 ? 124.877 142.197 123.130 1.00 27.96 437 VAL B C 1
ATOM 8666 O O . VAL B 1 430 ? 124.754 143.086 122.281 1.00 27.96 437 VAL B O 1
ATOM 8670 N N . LEU B 1 431 ? 126.038 141.885 123.693 1.00 37.93 438 LEU B N 1
ATOM 8671 C CA . LEU B 1 431 ? 127.304 142.457 123.267 1.00 37.93 438 LEU B CA 1
ATOM 8672 C C . LEU B 1 431 ? 128.162 141.353 122.672 1.00 37.93 438 LEU B C 1
ATOM 8673 O O . LEU B 1 431 ? 128.346 140.300 123.288 1.00 37.93 438 LEU B O 1
ATOM 8678 N N . SER B 1 432 ? 128.683 141.594 121.476 1.00 46.12 439 SER B N 1
ATOM 8679 C CA . SER B 1 432 ? 129.450 140.592 120.754 1.00 46.12 439 SER B CA 1
ATOM 8680 C C . SER B 1 432 ? 130.892 140.568 121.238 1.00 46.12 439 SER B C 1
ATOM 8681 O O . SER B 1 432 ? 131.417 141.564 121.743 1.00 46.12 439 SER B O 1
ATOM 8684 N N . GLY B 1 433 ? 131.528 139.405 121.088 1.00 54.26 440 GLY B N 1
ATOM 8685 C CA . GLY B 1 433 ? 132.916 139.268 121.488 1.00 54.26 440 GLY B CA 1
ATOM 8686 C C . GLY B 1 433 ? 133.896 139.444 120.350 1.00 54.26 440 GLY B C 1
ATOM 8687 O O . GLY B 1 433 ? 135.108 139.491 120.579 1.00 54.26 440 GLY B O 1
ATOM 8688 N N . ILE B 1 434 ? 133.399 139.533 119.115 1.00 57.28 441 ILE B N 1
ATOM 8689 C CA . ILE B 1 434 ? 134.289 139.696 117.970 1.00 57.28 441 ILE B CA 1
ATOM 8690 C C . ILE B 1 434 ? 134.380 141.160 117.548 1.00 57.28 441 ILE B C 1
ATOM 8691 O O . ILE B 1 434 ? 135.463 141.650 117.212 1.00 57.28 441 ILE B O 1
ATOM 8696 N N . ASN B 1 435 ? 133.259 141.884 117.561 1.00 53.77 442 ASN B N 1
ATOM 8697 C CA . ASN B 1 435 ? 133.240 143.276 117.141 1.00 53.77 442 ASN B CA 1
ATOM 8698 C C . ASN B 1 435 ? 132.899 144.249 118.258 1.00 53.77 442 ASN B C 1
ATOM 8699 O O . ASN B 1 435 ? 132.959 145.462 118.030 1.00 53.77 442 ASN B O 1
ATOM 8704 N N . PHE B 1 436 ? 132.535 143.759 119.444 1.00 50.16 443 PHE B N 1
ATOM 8705 C CA . PHE B 1 436 ? 132.294 144.604 120.613 1.00 50.16 443 PHE B CA 1
ATOM 8706 C C . PHE B 1 436 ? 131.250 145.683 120.330 1.00 50.16 443 PHE B C 1
ATOM 8707 O O . PHE B 1 436 ? 131.379 146.829 120.764 1.00 50.16 443 PHE B O 1
ATOM 8715 N N . GLU B 1 437 ? 130.200 145.311 119.602 1.00 51.98 444 GLU B N 1
ATOM 8716 C CA . GLU B 1 437 ? 129.102 146.211 119.291 1.00 51.98 444 GLU B CA 1
ATOM 8717 C C . GLU B 1 437 ? 127.795 145.634 119.819 1.00 51.98 444 GLU B C 1
ATOM 8718 O O . GLU B 1 437 ? 127.581 144.418 119.800 1.00 51.98 444 GLU B O 1
ATOM 8724 N N . TYR B 1 438 ? 126.919 146.523 120.284 1.00 43.26 445 TYR B N 1
ATOM 8725 C CA . TYR B 1 438 ? 125.694 146.132 120.983 1.00 43.26 445 TYR B CA 1
ATOM 8726 C C . TYR B 1 438 ? 124.619 145.788 119.962 1.00 43.26 445 TYR B C 1
ATOM 8727 O O . TYR B 1 438 ? 123.906 146.658 119.463 1.00 43.26 445 TYR B O 1
ATOM 8736 N N . LYS B 1 439 ? 124.496 144.497 119.646 1.00 38.91 446 LYS B N 1
ATOM 8737 C CA . LYS B 1 439 ? 123.375 144.049 118.828 1.00 38.91 446 LYS B CA 1
ATOM 8738 C C . LYS B 1 439 ? 122.052 144.271 119.554 1.00 38.91 446 LYS B C 1
ATOM 8739 O O . LYS B 1 439 ? 121.075 144.740 118.959 1.00 38.91 446 LYS B O 1
ATOM 8745 N N . GLY B 1 440 ? 122.006 143.938 120.842 1.00 40.58 447 GLY B N 1
ATOM 8746 C CA . GLY B 1 440 ? 120.911 144.356 121.698 1.00 40.58 447 GLY B CA 1
ATOM 8747 C C . GLY B 1 440 ? 119.590 143.646 121.498 1.00 40.58 447 GLY B C 1
ATOM 8748 O O . GLY B 1 440 ? 118.568 144.110 122.015 1.00 40.58 447 GLY B O 1
ATOM 8749 N N . LEU B 1 441 ? 119.573 142.532 120.767 1.00 36.02 448 LEU B N 1
ATOM 8750 C CA . LEU B 1 441 ? 118.302 141.898 120.441 1.00 36.02 448 LEU B CA 1
ATOM 8751 C C . LEU B 1 441 ? 117.676 141.216 121.653 1.00 36.02 448 LEU B C 1
ATOM 8752 O O . LEU B 1 441 ? 116.592 141.610 122.093 1.00 36.02 448 LEU B O 1
ATOM 8757 N N . THR B 1 442 ? 118.345 140.204 122.207 1.00 29.48 449 THR B N 1
ATOM 8758 C CA . THR B 1 442 ? 117.796 139.464 123.344 1.00 29.48 449 THR B CA 1
ATOM 8759 C C . THR B 1 442 ? 118.910 138.689 124.034 1.00 29.48 449 THR B C 1
ATOM 8760 O O . THR B 1 442 ? 119.457 137.738 123.468 1.00 29.48 449 THR B O 1
ATOM 8764 N N . GLY B 1 443 ? 119.274 139.119 125.238 1.00 26.25 450 GLY B N 1
ATOM 8765 C CA . GLY B 1 443 ? 120.325 138.449 125.977 1.00 26.25 450 GLY B CA 1
ATOM 8766 C C . GLY B 1 443 ? 119.818 137.527 127.064 1.00 26.25 450 GLY B C 1
ATOM 8767 O O . GLY B 1 443 ? 120.265 136.383 127.174 1.00 26.25 450 GLY B O 1
ATOM 8768 N N . TRP B 1 444 ? 118.880 138.012 127.871 1.00 23.34 451 TRP B N 1
ATOM 8769 C CA . TRP B 1 444 ? 118.339 137.263 128.995 1.00 23.34 451 TRP B CA 1
ATOM 8770 C C . TRP B 1 444 ? 116.875 136.964 128.719 1.00 23.34 451 TRP B C 1
ATOM 8771 O O . TRP B 1 444 ? 116.112 137.867 128.362 1.00 23.34 451 TRP B O 1
ATOM 8782 N N . GLU B 1 445 ? 116.484 135.710 128.885 1.00 28.90 452 GLU B N 1
ATOM 8783 C CA . GLU B 1 445 ? 115.105 135.308 128.669 1.00 28.90 452 GLU B CA 1
ATOM 8784 C C . GLU B 1 445 ? 114.507 134.771 129.964 1.00 28.90 452 GLU B C 1
ATOM 8785 O O . GLU B 1 445 ? 115.208 134.250 130.832 1.00 28.90 452 GLU B O 1
ATOM 8791 N N . VAL B 1 446 ? 113.194 134.916 130.091 1.00 32.52 453 VAL B N 1
ATOM 8792 C CA . VAL B 1 446 ? 112.479 134.580 131.317 1.00 32.52 453 VAL B CA 1
ATOM 8793 C C . VAL B 1 446 ? 112.228 133.081 131.361 1.00 32.52 453 VAL B C 1
ATOM 8794 O O . VAL B 1 446 ? 112.052 132.435 130.321 1.00 32.52 453 VAL B O 1
ATOM 8798 N N . ALA B 1 447 ? 112.216 132.520 132.577 1.00 35.51 454 ALA B N 1
ATOM 8799 C CA . ALA B 1 447 ? 111.944 131.098 132.751 1.00 35.51 454 ALA B CA 1
ATOM 8800 C C . ALA B 1 447 ? 111.047 130.819 133.954 1.00 35.51 454 ALA B C 1
ATOM 8801 O O . ALA B 1 447 ? 111.065 129.700 134.480 1.00 35.51 454 ALA B O 1
ATOM 8803 N N . GLY B 1 448 ? 110.265 131.798 134.401 1.00 40.18 455 GLY B N 1
ATOM 8804 C CA . GLY B 1 448 ? 109.336 131.596 135.497 1.00 40.18 455 GLY B CA 1
ATOM 8805 C C . GLY B 1 448 ? 109.963 131.720 136.870 1.00 40.18 455 GLY B C 1
ATOM 8806 O O . GLY B 1 448 ? 109.812 132.747 137.539 1.00 40.18 455 GLY B O 1
ATOM 8807 N N . ASP B 1 449 ? 110.671 130.676 137.303 1.00 36.06 456 ASP B N 1
ATOM 8808 C CA . ASP B 1 449 ? 111.340 130.728 138.598 1.00 36.06 456 ASP B CA 1
ATOM 8809 C C . ASP B 1 449 ? 112.593 131.592 138.536 1.00 36.06 456 ASP B C 1
ATOM 8810 O O . ASP B 1 449 ? 112.913 132.302 139.496 1.00 36.06 456 ASP B O 1
ATOM 8815 N N . HIS B 1 450 ? 113.308 131.548 137.415 1.00 28.18 457 HIS B N 1
ATOM 8816 C CA . HIS B 1 450 ? 114.520 132.329 137.227 1.00 28.18 457 HIS B CA 1
ATOM 8817 C C . HIS B 1 450 ? 114.458 133.020 135.877 1.00 28.18 457 HIS B C 1
ATOM 8818 O O . HIS B 1 450 ? 113.630 132.687 135.027 1.00 28.18 457 HIS B O 1
ATOM 8825 N N . ILE B 1 451 ? 115.341 133.992 135.687 1.00 25.35 458 ILE B N 1
ATOM 8826 C CA . ILE B 1 451 ? 115.544 134.608 134.383 1.00 25.35 458 ILE B CA 1
ATOM 8827 C C . ILE B 1 451 ? 116.805 133.993 133.785 1.00 25.35 458 ILE B C 1
ATOM 8828 O O . ILE B 1 451 ? 117.898 134.081 134.352 1.00 25.35 458 ILE B O 1
ATOM 8833 N N . TYR B 1 452 ? 116.631 133.328 132.650 1.00 24.76 459 TYR B N 1
ATOM 8834 C CA . TYR B 1 452 ? 117.676 132.539 132.025 1.00 24.76 459 TYR B CA 1
ATOM 8835 C C . TYR B 1 452 ? 118.808 133.452 131.551 1.00 24.76 459 TYR B C 1
ATOM 8836 O O . TYR B 1 452 ? 118.764 134.674 131.702 1.00 24.76 459 TYR B O 1
ATOM 8845 N N . THR B 1 453 ? 119.850 132.843 131.004 1.00 20.06 460 THR B N 1
ATOM 8846 C CA . THR B 1 453 ? 120.855 133.562 130.225 1.00 20.06 460 THR B CA 1
ATOM 8847 C C . THR B 1 453 ? 120.886 132.916 128.847 1.00 20.06 460 THR B C 1
ATOM 8848 O O . THR B 1 453 ? 121.480 131.851 128.662 1.00 20.06 460 THR B O 1
ATOM 8852 N N . ALA B 1 454 ? 120.243 133.571 127.884 1.00 32.12 461 ALA B N 1
ATOM 8853 C CA . ALA B 1 454 ? 120.028 132.982 126.573 1.00 32.12 461 ALA B CA 1
ATOM 8854 C C . ALA B 1 454 ? 121.341 132.915 125.799 1.00 32.12 461 ALA B C 1
ATOM 8855 O O . ALA B 1 454 ? 122.410 133.292 126.286 1.00 32.12 461 ALA B O 1
ATOM 8857 N N . VAL B 1 455 ? 121.251 132.430 124.569 1.00 44.83 462 VAL B N 1
ATOM 8858 C CA . VAL B 1 455 ? 122.423 132.175 123.746 1.00 44.83 462 VAL B CA 1
ATOM 8859 C C . VAL B 1 455 ? 122.716 133.406 122.902 1.00 44.83 462 VAL B C 1
ATOM 8860 O O . VAL B 1 455 ? 121.816 133.960 122.260 1.00 44.83 462 VAL B O 1
ATOM 8864 N N . GLY B 1 456 ? 123.976 133.840 122.906 1.00 48.62 463 GLY B N 1
ATOM 8865 C CA . GLY B 1 456 ? 124.403 134.937 122.067 1.00 48.62 463 GLY B CA 1
ATOM 8866 C C . GLY B 1 456 ? 124.834 134.470 120.687 1.00 48.62 463 GLY B C 1
ATOM 8867 O O . GLY B 1 456 ? 124.768 133.291 120.342 1.00 48.62 463 GLY B O 1
ATOM 8868 N N . ALA B 1 457 ? 125.284 135.436 119.883 1.00 50.65 464 ALA B N 1
ATOM 8869 C CA . ALA B 1 457 ? 125.764 135.120 118.542 1.00 50.65 464 ALA B CA 1
ATOM 8870 C C . ALA B 1 457 ? 126.997 134.230 118.591 1.00 50.65 464 ALA B C 1
ATOM 8871 O O . ALA B 1 457 ? 127.112 133.269 117.821 1.00 50.65 464 ALA B O 1
ATOM 8873 N N . SER B 1 458 ? 127.927 134.530 119.492 1.00 52.36 465 SER B N 1
ATOM 8874 C CA . SER B 1 458 ? 129.178 133.800 119.602 1.00 52.36 465 SER B CA 1
ATOM 8875 C C . SER B 1 458 ? 129.378 133.345 121.041 1.00 52.36 465 SER B C 1
ATOM 8876 O O . SER B 1 458 ? 128.606 133.683 121.942 1.00 52.36 465 SER B O 1
ATOM 8879 N N . ASP B 1 459 ? 130.436 132.563 121.244 1.00 53.26 466 ASP B N 1
ATOM 8880 C CA . ASP B 1 459 ? 130.694 131.966 122.548 1.00 53.26 466 ASP B CA 1
ATOM 8881 C C . ASP B 1 459 ? 131.430 132.930 123.475 1.00 53.26 466 ASP B C 1
ATOM 8882 O O . ASP B 1 459 ? 131.691 132.587 124.632 1.00 53.26 466 ASP B O 1
ATOM 8887 N N . ASN B 1 460 ? 131.782 134.119 122.987 1.00 50.52 467 ASN B N 1
ATOM 8888 C CA . ASN B 1 460 ? 132.409 135.168 123.783 1.00 50.52 467 ASN B CA 1
ATOM 8889 C C . ASN B 1 460 ? 131.460 136.321 124.110 1.00 50.52 467 ASN B C 1
ATOM 8890 O O . ASN B 1 460 ? 131.915 137.368 124.579 1.00 50.52 467 ASN B O 1
ATOM 8895 N N . ASP B 1 461 ? 130.162 136.156 123.877 1.00 37.94 468 ASP B N 1
ATOM 8896 C CA . ASP B 1 461 ? 129.245 137.287 123.931 1.00 37.94 468 ASP B CA 1
ATOM 8897 C C . ASP B 1 461 ? 128.969 137.733 125.361 1.00 37.94 468 ASP B C 1
ATOM 8898 O O . ASP B 1 461 ? 129.050 136.945 126.305 1.00 37.94 468 ASP B O 1
ATOM 8903 N N . PHE B 1 462 ? 128.640 139.016 125.511 1.00 26.17 469 PHE B N 1
ATOM 8904 C CA . PHE B 1 462 ? 128.229 139.589 126.790 1.00 26.17 469 PHE B CA 1
ATOM 8905 C C . PHE B 1 462 ? 126.718 139.791 126.779 1.00 26.17 469 PHE B C 1
ATOM 8906 O O . PHE B 1 462 ? 126.229 140.830 126.326 1.00 26.17 469 PHE B O 1
ATOM 8914 N N . MET B 1 463 ? 125.979 138.811 127.290 1.00 26.45 470 MET B N 1
ATOM 8915 C CA . MET B 1 463 ? 124.523 138.899 127.380 1.00 26.45 470 MET B CA 1
ATOM 8916 C C . MET B 1 463 ? 124.189 139.839 128.528 1.00 26.45 470 MET B C 1
ATOM 8917 O O . MET B 1 463 ? 124.321 139.481 129.698 1.00 26.45 470 MET B O 1
ATOM 8922 N N . ILE B 1 464 ? 123.748 141.045 128.193 1.00 47.08 471 ILE B N 1
ATOM 8923 C CA . ILE B 1 464 ? 123.659 142.140 129.148 1.00 47.08 471 ILE B CA 1
ATOM 8924 C C . ILE B 1 464 ? 122.205 142.341 129.547 1.00 47.08 471 ILE B C 1
ATOM 8925 O O . ILE B 1 464 ? 121.348 142.601 128.695 1.00 47.08 471 ILE B O 1
ATOM 8930 N N . LEU B 1 465 ? 121.932 142.227 130.843 1.00 44.00 472 LEU B N 1
ATOM 8931 C CA . LEU B 1 465 ? 120.650 142.589 131.428 1.00 44.00 472 LEU B CA 1
ATOM 8932 C C . LEU B 1 465 ? 120.827 143.919 132.139 1.00 44.00 472 LEU B C 1
ATOM 8933 O O . LEU B 1 465 ? 121.834 144.127 132.820 1.00 44.00 472 LEU B O 1
ATOM 8938 N N . THR B 1 466 ? 119.859 144.815 131.982 1.00 32.43 473 THR B N 1
ATOM 8939 C CA . THR B 1 466 ? 119.956 146.152 132.551 1.00 32.43 473 THR B CA 1
ATOM 8940 C C . THR B 1 466 ? 118.697 146.475 133.339 1.00 32.43 473 THR B C 1
ATOM 8941 O O . THR B 1 466 ? 117.583 146.247 132.859 1.00 32.43 473 THR B O 1
ATOM 8945 N N . LEU B 1 467 ? 118.880 147.001 134.545 1.00 33.52 474 LEU B N 1
ATOM 8946 C CA . LEU B 1 467 ? 117.802 147.542 135.360 1.00 33.52 474 LEU B CA 1
ATOM 8947 C C . LEU B 1 467 ? 117.965 149.053 135.409 1.00 33.52 474 LEU B C 1
ATOM 8948 O O . LEU B 1 467 ? 119.084 149.552 135.562 1.00 33.52 474 LEU B O 1
ATOM 8953 N N . VAL B 1 468 ? 116.863 149.781 135.258 1.00 41.54 475 VAL B N 1
ATOM 8954 C CA . VAL B 1 468 ? 116.878 151.237 135.300 1.00 41.54 475 VAL B CA 1
ATOM 8955 C C . VAL B 1 468 ? 115.840 151.708 136.309 1.00 41.54 475 VAL B C 1
ATOM 8956 O O . VAL B 1 468 ? 114.665 151.336 136.217 1.00 41.54 475 VAL B O 1
ATOM 8960 N N . VAL B 1 469 ? 116.274 152.526 137.262 1.00 52.93 476 VAL B N 1
ATOM 8961 C CA . VAL B 1 469 ? 115.398 153.141 138.252 1.00 52.93 476 VAL B CA 1
ATOM 8962 C C . VAL B 1 469 ? 115.372 154.639 137.988 1.00 52.93 476 VAL B C 1
ATOM 8963 O O . VAL B 1 469 ? 116.430 155.238 137.787 1.00 52.93 476 VAL B O 1
ATOM 8967 N N . PRO B 1 470 ? 114.200 155.280 137.968 1.00 59.85 477 PRO B N 1
ATOM 8968 C CA . PRO B 1 470 ? 114.161 156.737 137.792 1.00 59.85 477 PRO B CA 1
ATOM 8969 C C . PRO B 1 470 ? 114.798 157.490 138.951 1.00 59.85 477 PRO B C 1
ATOM 8970 O O . PRO B 1 470 ? 115.687 158.318 138.736 1.00 59.85 477 PRO B O 1
ATOM 8974 N N . GLY B 1 471 ? 114.372 157.162 140.173 1.00 65.20 478 GLY B N 1
ATOM 8975 C CA . GLY B 1 471 ? 114.870 157.912 141.338 1.00 65.20 478 GLY B CA 1
ATOM 8976 C C . GLY B 1 471 ? 114.417 157.280 142.630 1.00 65.20 478 GLY B C 1
ATOM 8977 O O . GLY B 1 471 ? 113.410 156.541 142.606 1.00 65.20 478 GLY B O 1
ATOM 8978 N N . PHE B 1 472 ? 115.100 157.589 143.731 1.00 63.78 479 PHE B N 1
ATOM 8979 C CA . PHE B 1 472 ? 114.793 156.904 145.008 1.00 63.78 479 PHE B CA 1
ATOM 8980 C C . PHE B 1 472 ? 114.272 157.889 146.019 1.00 63.78 479 PHE B C 1
ATOM 8981 O O . PHE B 1 472 ? 114.846 158.988 146.157 1.00 63.78 479 PHE B O 1
ATOM 8989 N N . ARG B 1 473 ? 113.193 157.510 146.707 1.00 70.15 480 ARG B N 1
ATOM 8990 C CA . ARG B 1 473 ? 112.578 158.404 147.721 1.00 70.15 480 ARG B CA 1
ATOM 8991 C C . ARG B 1 473 ? 113.025 157.923 149.095 1.00 70.15 480 ARG B C 1
ATOM 8992 O O . ARG B 1 473 ? 112.724 156.775 149.469 1.00 70.15 480 ARG B O 1
ATOM 8994 N N . PRO B 1 474 ? 113.697 158.783 149.872 1.00 75.38 481 PRO B N 1
ATOM 8995 C CA . PRO B 1 474 ? 114.225 158.346 151.145 1.00 75.38 481 PRO B CA 1
ATOM 8996 C C . PRO B 1 474 ? 113.111 158.357 152.129 1.00 75.38 481 PRO B C 1
ATOM 8997 O O . PRO B 1 474 ? 112.295 159.295 152.105 1.00 75.38 481 PRO B O 1
ATOM 9001 N N . PRO B 1 475 ? 112.959 157.340 152.998 1.00 78.86 482 PRO B N 1
ATOM 9002 C CA . PRO B 1 475 ? 111.950 157.478 154.053 1.00 78.86 482 PRO B CA 1
ATOM 9003 C C . PRO B 1 475 ? 112.261 158.676 154.939 1.00 78.86 482 PRO B C 1
ATOM 9004 O O . PRO B 1 475 ? 113.422 159.053 155.117 1.00 78.86 482 PRO B O 1
ATOM 9008 N N . GLN B 1 476 ? 111.202 159.280 155.485 1.00 82.02 483 GLN B N 1
ATOM 9009 C CA . GLN B 1 476 ? 111.350 160.531 156.225 1.00 82.02 483 GLN B CA 1
ATOM 9010 C C . GLN B 1 476 ? 112.318 160.396 157.394 1.00 82.02 483 GLN B C 1
ATOM 9011 O O . GLN B 1 476 ? 113.089 161.322 157.669 1.00 82.02 483 GLN B O 1
ATOM 9013 N N . SER B 1 477 ? 112.288 159.263 158.098 1.00 78.90 484 SER B N 1
ATOM 9014 C CA . SER B 1 477 ? 113.220 159.061 159.203 1.00 78.90 484 SER B CA 1
ATOM 9015 C C . SER B 1 477 ? 114.661 158.992 158.711 1.00 78.90 484 SER B C 1
ATOM 9016 O O . SER B 1 477 ? 115.565 159.548 159.345 1.00 78.90 484 SER B O 1
ATOM 9019 N N . VAL B 1 478 ? 114.894 158.310 157.588 1.00 82.75 485 VAL B N 1
ATOM 9020 C CA . VAL B 1 478 ? 116.256 158.118 157.098 1.00 82.75 485 VAL B CA 1
ATOM 9021 C C . VAL B 1 478 ? 116.858 159.442 156.642 1.00 82.75 485 VAL B C 1
ATOM 9022 O O . VAL B 1 478 ? 118.011 159.759 156.957 1.00 82.75 485 VAL B O 1
ATOM 9024 N N . VAL B 1 479 ? 116.089 160.235 155.891 1.00 84.90 486 VAL B N 1
ATOM 9025 C CA . VAL B 1 479 ? 116.611 161.489 155.360 1.00 84.90 486 VAL B CA 1
ATOM 9026 C C . VAL B 1 479 ? 116.861 162.504 156.470 1.00 84.90 486 VAL B C 1
ATOM 9027 O O . VAL B 1 479 ? 117.644 163.443 156.284 1.00 84.90 486 VAL B O 1
ATOM 9031 N N . ALA B 1 480 ? 116.228 162.327 157.632 1.00 82.77 487 ALA B N 1
ATOM 9032 C CA . ALA B 1 480 ? 116.426 163.262 158.735 1.00 82.77 487 ALA B CA 1
ATOM 9033 C C . ALA B 1 480 ? 117.874 163.261 159.208 1.00 82.77 487 ALA B C 1
ATOM 9034 O O . ALA B 1 480 ? 118.436 164.320 159.509 1.00 82.77 487 ALA B O 1
ATOM 9036 N N . ASP B 1 481 ? 118.494 162.087 159.277 1.00 82.09 488 ASP B N 1
ATOM 9037 C CA . ASP B 1 481 ? 119.873 161.963 159.733 1.00 82.09 488 ASP B CA 1
ATOM 9038 C C . ASP B 1 481 ? 120.815 162.112 158.544 1.00 82.09 488 ASP B C 1
ATOM 9039 O O . ASP B 1 481 ? 120.749 161.329 157.589 1.00 82.09 488 ASP B O 1
ATOM 9041 N N . THR B 1 482 ? 121.692 163.117 158.604 1.00 79.47 489 THR B N 1
ATOM 9042 C CA . THR B 1 482 ? 122.650 163.327 157.523 1.00 79.47 489 THR B CA 1
ATOM 9043 C C . THR B 1 482 ? 123.780 162.307 157.565 1.00 79.47 489 THR B C 1
ATOM 9044 O O . THR B 1 482 ? 124.408 162.039 156.534 1.00 79.47 489 THR B O 1
ATOM 9048 N N . GLU B 1 483 ? 124.057 161.736 158.740 1.00 75.77 490 GLU B N 1
ATOM 9049 C CA . GLU B 1 483 ? 125.147 160.772 158.857 1.00 75.77 490 GLU B CA 1
ATOM 9050 C C . GLU B 1 483 ? 124.851 159.498 158.078 1.00 75.77 490 GLU B C 1
ATOM 9051 O O . GLU B 1 483 ? 125.767 158.874 157.529 1.00 75.77 490 GLU B O 1
ATOM 9057 N N . ASN B 1 484 ? 123.585 159.089 158.028 1.00 75.59 491 ASN B N 1
ATOM 9058 C CA . ASN B 1 484 ? 123.215 157.900 157.271 1.00 75.59 491 ASN B CA 1
ATOM 9059 C C . ASN B 1 484 ? 123.496 158.110 155.789 1.00 75.59 491 ASN B C 1
ATOM 9060 O O . ASN B 1 484 ? 123.111 159.129 155.208 1.00 75.59 491 ASN B O 1
ATOM 9062 N N . LYS B 1 485 ? 124.173 157.140 155.179 1.00 69.15 492 LYS B N 1
ATOM 9063 C CA . LYS B 1 485 ? 124.526 157.201 153.769 1.00 69.15 492 LYS B CA 1
ATOM 9064 C C . LYS B 1 485 ? 123.600 156.371 152.891 1.00 69.15 492 LYS B C 1
ATOM 9065 O O . LYS B 1 485 ? 123.868 156.224 151.695 1.00 69.15 492 LYS B O 1
ATOM 9067 N N . GLU B 1 486 ? 122.523 155.831 153.451 1.00 62.03 493 GLU B N 1
ATOM 9068 C CA . GLU B 1 486 ? 121.630 154.962 152.700 1.00 62.03 493 GLU B CA 1
ATOM 9069 C C . GLU B 1 486 ? 120.620 155.777 151.904 1.00 62.03 493 GLU B C 1
ATOM 9070 O O . GLU B 1 486 ? 119.873 156.583 152.468 1.00 62.03 493 GLU B O 1
ATOM 9072 N N . VAL B 1 487 ? 120.601 155.562 150.592 1.00 56.76 494 VAL B N 1
ATOM 9073 C CA . VAL B 1 487 ? 119.549 156.090 149.736 1.00 56.76 494 VAL B CA 1
ATOM 9074 C C . VAL B 1 487 ? 118.673 154.985 149.161 1.00 56.76 494 VAL B C 1
ATOM 9075 O O . VAL B 1 487 ? 117.445 155.155 149.109 1.00 56.76 494 VAL B O 1
ATOM 9079 N N . ALA B 1 488 ? 119.256 153.862 148.744 1.00 54.01 495 ALA B N 1
ATOM 9080 C CA . ALA B 1 488 ? 118.513 152.700 148.276 1.00 54.01 495 ALA B CA 1
ATOM 9081 C C . ALA B 1 488 ? 119.414 151.473 148.313 1.00 54.01 495 ALA B C 1
ATOM 9082 O O . ALA B 1 488 ? 120.633 151.602 148.466 1.00 54.01 495 ALA B O 1
ATOM 9084 N N . ARG B 1 489 ? 118.851 150.282 148.134 1.00 48.43 496 ARG B N 1
ATOM 9085 C CA . ARG B 1 489 ? 119.691 149.067 148.086 1.00 48.43 496 ARG B CA 1
ATOM 9086 C C . ARG B 1 489 ? 119.399 148.240 146.840 1.00 48.43 496 ARG B C 1
ATOM 9087 O O . ARG B 1 489 ? 118.706 148.745 145.967 1.00 48.43 496 ARG B O 1
ATOM 9089 N N . ILE B 1 490 ? 119.861 146.998 146.800 1.00 34.04 497 ILE B N 1
ATOM 9090 C CA . ILE B 1 490 ? 119.554 146.087 145.667 1.00 34.04 497 ILE B CA 1
ATOM 9091 C C . ILE B 1 490 ? 119.919 144.687 146.156 1.00 34.04 497 ILE B C 1
ATOM 9092 O O . ILE B 1 490 ? 120.532 144.609 147.212 1.00 34.04 497 ILE B O 1
ATOM 9097 N N . THR B 1 491 ? 119.469 143.636 145.495 1.00 28.92 498 THR B N 1
ATOM 9098 C CA . THR B 1 491 ? 119.763 142.262 145.923 1.00 28.92 498 THR B CA 1
ATOM 9099 C C . THR B 1 491 ? 119.571 141.387 144.726 1.00 28.92 498 THR B C 1
ATOM 9100 O O . THR B 1 491 ? 119.035 141.885 143.747 1.00 28.92 498 THR B O 1
ATOM 9104 N N . PHE B 1 492 ? 120.055 140.166 144.751 1.00 23.38 499 PHE B N 1
ATOM 9105 C CA . PHE B 1 492 ? 119.827 139.225 143.647 1.00 23.38 499 PHE B CA 1
ATOM 9106 C C . PHE B 1 492 ? 120.097 137.857 144.141 1.00 23.38 499 PHE B C 1
ATOM 9107 O O . PHE B 1 492 ? 120.491 137.755 145.282 1.00 23.38 499 PHE B O 1
ATOM 9115 N N . VAL B 1 493 ? 119.759 136.814 143.415 1.00 19.38 500 VAL B N 1
ATOM 9116 C CA . VAL B 1 493 ? 120.299 135.463 143.701 1.00 19.38 500 VAL B CA 1
ATOM 9117 C C . VAL B 1 493 ? 121.136 135.411 142.436 1.00 19.38 500 VAL B C 1
ATOM 9118 O O . VAL B 1 493 ? 120.619 135.855 141.433 1.00 19.38 500 VAL B O 1
ATOM 9122 N N . PHE B 1 494 ? 122.393 135.030 142.458 1.00 19.26 501 PHE B N 1
ATOM 9123 C CA . PHE B 1 494 ? 123.174 135.166 141.212 1.00 19.26 501 PHE B CA 1
ATOM 9124 C C . PHE B 1 494 ? 123.729 133.864 140.962 1.00 19.26 501 PHE B C 1
ATOM 9125 O O . PHE B 1 494 ? 124.924 133.708 140.821 1.00 19.26 501 PHE B O 1
ATOM 9133 N N . GLU B 1 495 ? 122.835 132.957 140.661 1.00 19.12 502 GLU B N 1
ATOM 9134 C CA . GLU B 1 495 ? 123.295 131.574 140.582 1.00 19.12 502 GLU B CA 1
ATOM 9135 C C . GLU B 1 495 ? 124.143 131.483 139.368 1.00 19.12 502 GLU B C 1
ATOM 9136 O O . GLU B 1 495 ? 124.234 132.478 138.692 1.00 19.12 502 GLU B O 1
ATOM 9142 N N . THR B 1 496 ? 124.923 130.446 139.265 1.00 18.58 503 THR B N 1
ATOM 9143 C CA . THR B 1 496 ? 125.590 130.242 137.983 1.00 18.58 503 THR B CA 1
ATOM 9144 C C . THR B 1 496 ? 125.624 128.761 137.821 1.00 18.58 503 THR B C 1
ATOM 9145 O O . THR B 1 496 ? 125.087 128.104 138.710 1.00 18.58 503 THR B O 1
ATOM 9149 N N . ILE B 1 497 ? 126.032 128.254 136.675 1.00 24.23 504 ILE B N 1
ATOM 9150 C CA . ILE B 1 497 ? 126.268 126.791 136.545 1.00 24.23 504 ILE B CA 1
ATOM 9151 C C . ILE B 1 497 ? 127.492 126.688 135.654 1.00 24.23 504 ILE B C 1
ATOM 9152 O O . ILE B 1 497 ? 127.675 125.663 134.993 1.00 24.23 504 ILE B O 1
ATOM 9157 N N . CYS B 1 498 ? 128.266 127.750 135.624 1.00 31.69 505 CYS B N 1
ATOM 9158 C CA . CYS B 1 498 ? 129.424 127.836 134.704 1.00 31.69 505 CYS B CA 1
ATOM 9159 C C . CYS B 1 498 ? 130.431 126.685 134.799 1.00 31.69 505 CYS B C 1
ATOM 9160 O O . CYS B 1 498 ? 130.457 126.026 135.846 1.00 31.69 505 CYS B O 1
ATOM 9163 N N . SER B 1 499 ? 131.233 126.454 133.761 1.00 38.33 506 SER B N 1
ATOM 9164 C CA . SER B 1 499 ? 132.306 125.472 133.669 1.00 38.33 506 SER B CA 1
ATOM 9165 C C . SER B 1 499 ? 133.681 126.124 133.776 1.00 38.33 506 SER B C 1
ATOM 9166 O O . SER B 1 499 ? 134.435 125.831 134.709 1.00 38.33 506 SER B O 1
ATOM 9169 N N . VAL B 1 500 ? 134.016 127.022 132.850 1.00 39.12 507 VAL B N 1
ATOM 9170 C CA . VAL B 1 500 ? 135.345 127.630 132.809 1.00 39.12 507 VAL B CA 1
ATOM 9171 C C . VAL B 1 500 ? 135.234 129.068 132.319 1.00 39.12 507 VAL B C 1
ATOM 9172 O O . VAL B 1 500 ? 134.423 129.384 131.444 1.00 39.12 507 VAL B O 1
ATOM 9176 N N . ASN B 1 501 ? 136.051 129.939 132.915 1.00 42.21 508 ASN B N 1
ATOM 9177 C CA . ASN B 1 501 ? 136.414 131.243 132.350 1.00 42.21 508 ASN B CA 1
ATOM 9178 C C . ASN B 1 501 ? 135.206 132.114 132.015 1.00 42.21 508 ASN B C 1
ATOM 9179 O O . ASN B 1 501 ? 135.205 132.847 131.025 1.00 42.21 508 ASN B O 1
ATOM 9184 N N . CYS B 1 502 ? 134.181 132.068 132.854 1.00 27.99 509 CYS B N 1
ATOM 9185 C CA . CYS B 1 502 ? 133.067 132.993 132.721 1.00 27.99 509 CYS B CA 1
ATOM 9186 C C . CYS B 1 502 ? 133.226 134.131 133.717 1.00 27.99 509 CYS B C 1
ATOM 9187 O O . CYS B 1 502 ? 134.085 134.097 134.599 1.00 27.99 509 CYS B O 1
ATOM 9190 N N . GLU B 1 503 ? 132.392 135.157 133.561 1.00 26.13 510 GLU B N 1
ATOM 9191 C CA . GLU B 1 503 ? 132.513 136.339 134.409 1.00 26.13 510 GLU B CA 1
ATOM 9192 C C . GLU B 1 503 ? 131.165 137.052 134.450 1.00 26.13 510 GLU B C 1
ATOM 9193 O O . GLU B 1 503 ? 130.806 137.752 133.501 1.00 26.13 510 GLU B O 1
ATOM 9195 N N . LEU B 1 504 ? 130.437 136.881 135.549 1.00 44.00 511 LEU B N 1
ATOM 9196 C CA . LEU B 1 504 ? 129.214 137.640 135.775 1.00 44.00 511 LEU B CA 1
ATOM 9197 C C . LEU B 1 504 ? 129.578 139.021 136.302 1.00 44.00 511 LEU B C 1
ATOM 9198 O O . LEU B 1 504 ? 130.207 139.138 137.358 1.00 44.00 511 LEU B O 1
ATOM 9203 N N . TYR B 1 505 ? 129.177 140.062 135.583 1.00 28.40 512 TYR B N 1
ATOM 9204 C CA . TYR B 1 505 ? 129.503 141.434 135.942 1.00 28.40 512 TYR B CA 1
ATOM 9205 C C . TYR B 1 505 ? 128.286 142.115 136.547 1.00 28.40 512 TYR B C 1
ATOM 9206 O O . TYR B 1 505 ? 127.147 141.799 136.194 1.00 28.40 512 TYR B O 1
ATOM 9215 N N . PHE B 1 506 ? 128.531 143.043 137.463 1.00 25.57 513 PHE B N 1
ATOM 9216 C CA . PHE B 1 506 ? 127.493 143.894 138.034 1.00 25.57 513 PHE B CA 1
ATOM 9217 C C . PHE B 1 506 ? 128.027 145.318 138.072 1.00 25.57 513 PHE B C 1
ATOM 9218 O O . PHE B 1 506 ? 128.800 145.671 138.969 1.00 25.57 513 PHE B O 1
ATOM 9226 N N . MET B 1 507 ? 127.613 146.134 137.108 1.00 28.04 514 MET B N 1
ATOM 9227 C CA . MET B 1 507 ? 128.041 147.522 137.014 1.00 28.04 514 MET B CA 1
ATOM 9228 C C . MET B 1 507 ? 126.878 148.424 137.387 1.00 28.04 514 MET B C 1
ATOM 9229 O O . MET B 1 507 ? 125.721 148.098 137.106 1.00 28.04 514 MET B O 1
ATOM 9234 N N . VAL B 1 508 ? 127.184 149.549 138.027 1.00 34.00 515 VAL B N 1
ATOM 9235 C CA . VAL B 1 508 ? 126.181 150.523 138.438 1.00 34.00 515 VAL B CA 1
ATOM 9236 C C . VAL B 1 508 ? 126.597 151.885 137.903 1.00 34.00 515 VAL B C 1
ATOM 9237 O O . VAL B 1 508 ? 127.728 152.330 138.135 1.00 34.00 515 VAL B O 1
ATOM 9241 N N . GLY B 1 509 ? 125.689 152.541 137.187 1.00 50.33 516 GLY B N 1
ATOM 9242 C CA . GLY B 1 509 ? 125.881 153.907 136.732 1.00 50.33 516 GLY B CA 1
ATOM 9243 C C . GLY B 1 509 ? 124.691 154.762 137.135 1.00 50.33 516 GLY B C 1
ATOM 9244 O O . GLY B 1 509 ? 123.573 154.543 136.668 1.00 50.33 516 GLY B O 1
ATOM 9245 N N . MET B 1 510 ? 124.954 155.740 137.997 1.00 61.02 517 MET B N 1
ATOM 9246 C CA . MET B 1 510 ? 123.914 156.552 138.615 1.00 61.02 517 MET B CA 1
ATOM 9247 C C . MET B 1 510 ? 123.844 157.912 137.936 1.00 61.02 517 MET B C 1
ATOM 9248 O O . MET B 1 510 ? 124.881 158.501 137.613 1.00 61.02 517 MET B O 1
ATOM 9250 N N . ASN B 1 511 ? 122.620 158.406 137.731 1.00 66.46 518 ASN B N 1
ATOM 9251 C CA . ASN B 1 511 ? 122.379 159.703 137.094 1.00 66.46 518 ASN B CA 1
ATOM 9252 C C . ASN B 1 511 ? 123.026 159.774 135.714 1.00 66.46 518 ASN B C 1
ATOM 9253 O O . ASN B 1 511 ? 123.634 160.781 135.345 1.00 66.46 518 ASN B O 1
ATOM 9255 N N . SER B 1 512 ? 122.903 158.690 134.950 1.00 73.24 519 SER B N 1
ATOM 9256 C CA . SER B 1 512 ? 123.427 158.544 133.592 1.00 73.24 519 SER B CA 1
ATOM 9257 C C . SER B 1 512 ? 124.941 158.697 133.536 1.00 73.24 519 SER B C 1
ATOM 9258 O O . SER B 1 512 ? 125.482 158.986 132.458 1.00 73.24 519 SER B O 1
ATOM 9261 N N . ARG B 1 513 ? 125.644 158.518 134.651 1.00 68.41 520 ARG B N 1
ATOM 9262 C CA . ARG B 1 513 ? 127.095 158.611 134.642 1.00 68.41 520 ARG B CA 1
ATOM 9263 C C . ARG B 1 513 ? 127.708 157.348 134.041 1.00 68.41 520 ARG B C 1
ATOM 9264 O O . ARG B 1 513 ? 127.013 156.392 133.686 1.00 68.41 520 ARG B O 1
ATOM 9266 N N . THR B 1 514 ? 129.036 157.358 133.929 1.00 69.38 521 THR B N 1
ATOM 9267 C CA . THR B 1 514 ? 129.768 156.226 133.373 1.00 69.38 521 THR B CA 1
ATOM 9268 C C . THR B 1 514 ? 129.629 155.000 134.266 1.00 69.38 521 THR B C 1
ATOM 9269 O O . THR B 1 514 ? 129.466 155.127 135.483 1.00 69.38 521 THR B O 1
ATOM 9271 N N . ASN B 1 515 ? 129.693 153.812 133.673 1.00 54.08 522 ASN B N 1
ATOM 9272 C CA . ASN B 1 515 ? 129.533 152.561 134.401 1.00 54.08 522 ASN B CA 1
ATOM 9273 C C . ASN B 1 515 ? 130.843 152.177 135.073 1.00 54.08 522 ASN B C 1
ATOM 9274 O O . ASN B 1 515 ? 131.898 152.167 134.431 1.00 54.08 522 ASN B O 1
ATOM 9279 N N . THR B 1 516 ? 130.767 151.861 136.362 1.00 45.74 523 THR B N 1
ATOM 9280 C CA . THR B 1 516 ? 131.889 151.358 137.129 1.00 45.74 523 THR B CA 1
ATOM 9281 C C . THR B 1 516 ? 131.517 150.006 137.720 1.00 45.74 523 THR B C 1
ATOM 9282 O O . THR B 1 516 ? 130.476 149.894 138.383 1.00 45.74 523 THR B O 1
ATOM 9286 N N . PRO B 1 517 ? 132.322 148.968 137.515 1.00 34.80 524 PRO B N 1
ATOM 9287 C CA . PRO B 1 517 ? 131.925 147.635 137.986 1.00 34.80 524 PRO B CA 1
ATOM 9288 C C . PRO B 1 517 ? 131.956 147.531 139.500 1.00 34.80 524 PRO B C 1
ATOM 9289 O O . PRO B 1 517 ? 133.029 147.468 140.108 1.00 34.80 524 PRO B O 1
ATOM 9293 N N . VAL B 1 518 ? 130.773 147.519 140.115 1.00 29.89 525 VAL B N 1
ATOM 9294 C CA . VAL B 1 518 ? 130.692 147.391 141.565 1.00 29.89 525 VAL B CA 1
ATOM 9295 C C . VAL B 1 518 ? 131.212 146.033 142.011 1.00 29.89 525 VAL B C 1
ATOM 9296 O O . VAL B 1 518 ? 131.976 145.932 142.977 1.00 29.89 525 VAL B O 1
ATOM 9300 N N . GLU B 1 519 ? 130.816 144.971 141.316 1.00 30.32 526 GLU B N 1
ATOM 9301 C CA . GLU B 1 519 ? 131.287 143.634 141.635 1.00 30.32 526 GLU B CA 1
ATOM 9302 C C . GLU B 1 519 ? 131.532 142.863 140.348 1.00 30.32 526 GLU B C 1
ATOM 9303 O O . GLU B 1 519 ? 130.989 143.186 139.290 1.00 30.32 526 GLU B O 1
ATOM 9309 N N . THR B 1 520 ? 132.369 141.834 140.456 1.00 30.19 527 THR B N 1
ATOM 9310 C CA . THR B 1 520 ? 132.753 141.007 139.314 1.00 30.19 527 THR B CA 1
ATOM 9311 C C . THR B 1 520 ? 132.970 139.588 139.827 1.00 30.19 527 THR B C 1
ATOM 9312 O O . THR B 1 520 ? 133.988 139.301 140.462 1.00 30.19 527 THR B O 1
ATOM 9316 N N . TRP B 1 521 ? 132.010 138.713 139.565 1.00 30.02 528 TRP B N 1
ATOM 9317 C CA . TRP B 1 521 ? 132.124 137.322 139.965 1.00 30.02 528 TRP B CA 1
ATOM 9318 C C . TRP B 1 521 ? 132.744 136.507 138.841 1.00 30.02 528 TRP B C 1
ATOM 9319 O O . TRP B 1 521 ? 132.683 136.884 137.669 1.00 30.02 528 TRP B O 1
ATOM 9330 N N . LYS B 1 522 ? 133.358 135.388 139.211 1.00 29.56 529 LYS B N 1
ATOM 9331 C CA . LYS B 1 522 ? 134.054 134.544 138.255 1.00 29.56 529 LYS B CA 1
ATOM 9332 C C . LYS B 1 522 ? 133.863 133.088 138.647 1.00 29.56 529 LYS B C 1
ATOM 9333 O O . LYS B 1 522 ? 133.654 132.768 139.819 1.00 29.56 529 LYS B O 1
ATOM 9339 N N . GLY B 1 523 ? 133.926 132.211 137.654 1.00 28.80 530 GLY B N 1
ATOM 9340 C CA . GLY B 1 523 ? 133.846 130.786 137.903 1.00 28.80 530 GLY B CA 1
ATOM 9341 C C . GLY B 1 523 ? 132.463 130.368 138.366 1.00 28.80 530 GLY B C 1
ATOM 9342 O O . GLY B 1 523 ? 131.525 131.158 138.447 1.00 28.80 530 GLY B O 1
ATOM 9343 N N . THR B 1 524 ? 132.351 129.082 138.680 1.00 29.90 531 THR B N 1
ATOM 9344 C CA . THR B 1 524 ? 131.092 128.541 139.168 1.00 29.90 531 THR B CA 1
ATOM 9345 C C . THR B 1 524 ? 130.766 129.113 140.541 1.00 29.90 531 THR B C 1
ATOM 9346 O O . THR B 1 524 ? 131.650 129.303 141.380 1.00 29.90 531 THR B O 1
ATOM 9350 N N . LYS B 1 525 ? 129.489 129.399 140.763 1.00 24.57 532 LYS B N 1
ATOM 9351 C CA . LYS B 1 525 ? 129.001 129.896 142.037 1.00 24.57 532 LYS B CA 1
ATOM 9352 C C . LYS B 1 525 ? 127.709 129.172 142.387 1.00 24.57 532 LYS B C 1
ATOM 9353 O O . LYS B 1 525 ? 127.222 128.325 141.635 1.00 24.57 532 LYS B O 1
ATOM 9359 N N . GLY B 1 526 ? 127.159 129.503 143.554 1.00 31.24 533 GLY B N 1
ATOM 9360 C CA . GLY B 1 526 ? 125.931 128.911 144.029 1.00 31.24 533 GLY B CA 1
ATOM 9361 C C . GLY B 1 526 ? 124.879 129.966 144.324 1.00 31.24 533 GLY B C 1
ATOM 9362 O O . GLY B 1 526 ? 125.091 131.164 144.130 1.00 31.24 533 GLY B O 1
ATOM 9363 N N . LYS B 1 527 ? 123.729 129.487 144.794 1.00 44.00 534 LYS B N 1
ATOM 9364 C CA . LYS B 1 527 ? 122.652 130.389 145.177 1.00 44.00 534 LYS B CA 1
ATOM 9365 C C . LYS B 1 527 ? 123.148 131.345 146.251 1.00 44.00 534 LYS B C 1
ATOM 9366 O O . LYS B 1 527 ? 123.410 130.934 147.384 1.00 44.00 534 LYS B O 1
ATOM 9372 N N . GLN B 1 528 ? 123.276 132.620 145.905 1.00 28.46 535 GLN B N 1
ATOM 9373 C CA . GLN B 1 528 ? 123.889 133.610 146.783 1.00 28.46 535 GLN B CA 1
ATOM 9374 C C . GLN B 1 528 ? 123.094 134.903 146.661 1.00 28.46 535 GLN B C 1
ATOM 9375 O O . GLN B 1 528 ? 121.958 134.920 146.176 1.00 28.46 535 GLN B O 1
ATOM 9381 N N . SER B 1 529 ? 123.682 136.000 147.127 1.00 22.66 536 SER B N 1
ATOM 9382 C CA . SER B 1 529 ? 123.038 137.302 147.058 1.00 22.66 536 SER B CA 1
ATOM 9383 C C . SER B 1 529 ? 124.107 138.380 147.078 1.00 22.66 536 SER B C 1
ATOM 9384 O O . SER B 1 529 ? 125.296 138.100 147.240 1.00 22.66 536 SER B O 1
ATOM 9387 N N . TYR B 1 530 ? 123.665 139.619 146.890 1.00 28.77 537 TYR B N 1
ATOM 9388 C CA . TYR B 1 530 ? 124.527 140.784 146.996 1.00 28.77 537 TYR B CA 1
ATOM 9389 C C . TYR B 1 530 ? 123.666 141.990 147.328 1.00 28.77 537 TYR B C 1
ATOM 9390 O O . TYR B 1 530 ? 122.575 142.144 146.778 1.00 28.77 537 TYR B O 1
ATOM 9399 N N . THR B 1 531 ? 124.153 142.842 148.228 1.00 33.73 538 THR B N 1
ATOM 9400 C CA . THR B 1 531 ? 123.386 143.994 148.706 1.00 33.73 538 THR B CA 1
ATOM 9401 C C . THR B 1 531 ? 124.219 145.272 148.586 1.00 33.73 538 THR B C 1
ATOM 9402 O O . THR B 1 531 ? 124.894 145.709 149.521 1.00 33.73 538 THR B O 1
ATOM 9406 N N . TYR B 1 532 ? 124.163 145.890 147.410 1.00 37.43 539 TYR B N 1
ATOM 9407 C CA . TYR B 1 532 ? 124.851 147.153 147.191 1.00 37.43 539 TYR B CA 1
ATOM 9408 C C . TYR B 1 532 ? 123.999 148.301 147.714 1.00 37.43 539 TYR B C 1
ATOM 9409 O O . TYR B 1 532 ? 122.784 148.332 147.497 1.00 37.43 539 TYR B O 1
ATOM 9418 N N . THR B 1 533 ? 124.636 149.241 148.404 1.00 44.18 540 THR B N 1
ATOM 9419 C CA . THR B 1 533 ? 123.951 150.386 148.994 1.00 44.18 540 THR B CA 1
ATOM 9420 C C . THR B 1 533 ? 124.219 151.613 148.129 1.00 44.18 540 THR B C 1
ATOM 9421 O O . THR B 1 533 ? 125.350 152.104 148.071 1.00 44.18 540 THR B O 1
ATOM 9425 N N . ILE B 1 534 ? 123.176 152.106 147.460 1.00 49.63 541 ILE B N 1
ATOM 9426 C CA . ILE B 1 534 ? 123.318 153.282 146.611 1.00 49.63 541 ILE B CA 1
ATOM 9427 C C . ILE B 1 534 ? 123.606 154.497 147.481 1.00 49.63 541 ILE B C 1
ATOM 9428 O O . ILE B 1 534 ? 122.935 154.729 148.495 1.00 49.63 541 ILE B O 1
ATOM 9433 N N . GLU B 1 535 ? 124.614 155.277 147.091 1.00 57.46 542 GLU B N 1
ATOM 9434 C CA . GLU B 1 535 ? 125.100 156.378 147.911 1.00 57.46 542 GLU B CA 1
ATOM 9435 C C . GLU B 1 535 ? 124.440 157.717 147.602 1.00 57.46 542 GLU B C 1
ATOM 9436 O O . GLU B 1 535 ? 124.702 158.691 148.315 1.00 57.46 542 GLU B O 1
ATOM 9438 N N . GLU B 1 536 ? 123.596 157.796 146.574 1.00 62.77 543 GLU B N 1
ATOM 9439 C CA . GLU B 1 536 ? 122.965 159.064 146.220 1.00 62.77 543 GLU B CA 1
ATOM 9440 C C . GLU B 1 536 ? 121.727 158.849 145.360 1.00 62.77 543 GLU B C 1
ATOM 9441 O O . GLU B 1 536 ? 121.698 157.938 144.527 1.00 62.77 543 GLU B O 1
ATOM 9443 N N . ASN B 1 537 ? 120.726 159.709 145.554 1.00 67.53 544 ASN B N 1
ATOM 9444 C CA . ASN B 1 537 ? 119.522 159.661 144.685 1.00 67.53 544 ASN B CA 1
ATOM 9445 C C . ASN B 1 537 ? 119.953 159.973 143.256 1.00 67.53 544 ASN B C 1
ATOM 9446 O O . ASN B 1 537 ? 120.707 160.950 143.067 1.00 67.53 544 ASN B O 1
ATOM 9451 N N . ALA B 1 538 ? 119.491 159.172 142.299 1.00 66.01 545 ALA B N 1
ATOM 9452 C CA . ALA B 1 538 ? 119.847 159.378 140.902 1.00 66.01 545 ALA B CA 1
ATOM 9453 C C . ALA B 1 538 ? 119.070 158.438 139.992 1.00 66.01 545 ALA B C 1
ATOM 9454 O O . ALA B 1 538 ? 118.241 157.650 140.459 1.00 66.01 545 ALA B O 1
ATOM 9456 N N . THR B 1 539 ? 119.327 158.523 138.690 1.00 61.79 546 THR B N 1
ATOM 9457 C CA . THR B 1 539 ? 118.837 157.555 137.719 1.00 61.79 546 THR B CA 1
ATOM 9458 C C . THR B 1 539 ? 119.927 156.514 137.516 1.00 61.79 546 THR B C 1
ATOM 9459 O O . THR B 1 539 ? 120.906 156.766 136.805 1.00 61.79 546 THR B O 1
ATOM 9463 N N . VAL B 1 540 ? 119.761 155.356 138.141 1.00 51.77 547 VAL B N 1
ATOM 9464 C CA . VAL B 1 540 ? 120.784 154.319 138.145 1.00 51.77 547 VAL B CA 1
ATOM 9465 C C . VAL B 1 540 ? 120.517 153.332 137.021 1.00 51.77 547 VAL B C 1
ATOM 9466 O O . VAL B 1 540 ? 119.369 153.072 136.641 1.00 51.77 547 VAL B O 1
ATOM 9470 N N . SER B 1 541 ? 121.598 152.793 136.467 1.00 37.38 548 SER B N 1
ATOM 9471 C CA . SER B 1 541 ? 121.541 151.783 135.417 1.00 37.38 548 SER B CA 1
ATOM 9472 C C . SER B 1 541 ? 122.204 150.522 135.963 1.00 37.38 548 SER B C 1
ATOM 9473 O O . SER B 1 541 ? 123.396 150.292 135.759 1.00 37.38 548 SER B O 1
ATOM 9476 N N . PHE B 1 542 ? 121.421 149.703 136.659 1.00 30.88 549 PHE B N 1
ATOM 9477 C CA . PHE B 1 542 ? 121.922 148.437 137.183 1.00 30.88 549 PHE B CA 1
ATOM 9478 C C . PHE B 1 542 ? 122.051 147.449 136.033 1.00 30.88 549 PHE B C 1
ATOM 9479 O O . PHE B 1 542 ? 121.049 147.063 135.425 1.00 30.88 549 PHE B O 1
ATOM 9487 N N . THR B 1 543 ? 123.277 147.040 135.722 1.00 28.06 550 THR B N 1
ATOM 9488 C CA . THR B 1 543 ? 123.545 146.194 134.568 1.00 28.06 550 THR B CA 1
ATOM 9489 C C . THR B 1 543 ? 124.207 144.902 135.015 1.00 28.06 550 THR B C 1
ATOM 9490 O O . THR B 1 543 ? 125.117 144.923 135.848 1.00 28.06 550 THR B O 1
ATOM 9494 N N . TRP B 1 544 ? 123.754 143.786 134.454 1.00 31.66 551 TRP B N 1
ATOM 9495 C CA . TRP B 1 544 ? 124.381 142.488 134.645 1.00 31.66 551 TRP B CA 1
ATOM 9496 C C . TRP B 1 544 ? 124.935 142.021 133.310 1.00 31.66 551 TRP B C 1
ATOM 9497 O O . TRP B 1 544 ? 124.237 142.079 132.295 1.00 31.66 551 TRP B O 1
ATOM 9508 N N . ALA B 1 545 ? 126.181 141.562 133.308 1.00 22.63 552 ALA B N 1
ATOM 9509 C CA . ALA B 1 545 ? 126.822 141.090 132.092 1.00 22.63 552 ALA B CA 1
ATOM 9510 C C . ALA B 1 545 ? 127.405 139.710 132.338 1.00 22.63 552 ALA B C 1
ATOM 9511 O O . ALA B 1 545 ? 128.214 139.532 133.253 1.00 22.63 552 ALA B O 1
ATOM 9513 N N . PHE B 1 546 ? 127.003 138.743 131.522 1.00 20.05 553 PHE B N 1
ATOM 9514 C CA . PHE B 1 546 ? 127.499 137.378 131.612 1.00 20.05 553 PHE B CA 1
ATOM 9515 C C . PHE B 1 546 ? 128.259 137.034 130.342 1.00 20.05 553 PHE B C 1
ATOM 9516 O O . PHE B 1 546 ? 127.767 137.277 129.236 1.00 20.05 553 PHE B O 1
ATOM 9524 N N . GLN B 1 547 ? 129.451 136.472 130.502 1.00 27.95 554 GLN B N 1
ATOM 9525 C CA . GLN B 1 547 ? 130.285 136.043 129.389 1.00 27.95 554 GLN B CA 1
ATOM 9526 C C . GLN B 1 547 ? 130.474 134.535 129.454 1.00 27.95 554 GLN B C 1
ATOM 9527 O O . GLN B 1 547 ? 130.868 134.006 130.496 1.00 27.95 554 GLN B O 1
ATOM 9533 N N . ARG B 1 548 ? 130.192 133.844 128.346 1.00 31.08 555 ARG B N 1
ATOM 9534 C CA . ARG B 1 548 ? 130.338 132.391 128.341 1.00 31.08 555 ARG B CA 1
ATOM 9535 C C . ARG B 1 548 ? 131.787 131.978 128.569 1.00 31.08 555 ARG B C 1
ATOM 9536 O O . ARG B 1 548 ? 132.057 131.054 129.343 1.00 31.08 555 ARG B O 1
ATOM 9544 N N . THR B 1 549 ? 132.730 132.648 127.910 1.00 45.82 556 THR B N 1
ATOM 9545 C CA . THR B 1 549 ? 134.143 132.388 128.148 1.00 45.82 556 THR B CA 1
ATOM 9546 C C . THR B 1 549 ? 134.959 133.563 127.636 1.00 45.82 556 THR B C 1
ATOM 9547 O O . THR B 1 549 ? 134.476 134.369 126.837 1.00 45.82 556 THR B O 1
ATOM 9551 N N . THR B 1 550 ? 136.207 133.643 128.098 1.00 53.52 557 THR B N 1
ATOM 9552 C CA . THR B 1 550 ? 137.142 134.623 127.563 1.00 53.52 557 THR B CA 1
ATOM 9553 C C . THR B 1 550 ? 137.817 134.147 126.283 1.00 53.52 557 THR B C 1
ATOM 9554 O O . THR B 1 550 ? 138.292 134.979 125.502 1.00 53.52 557 THR B O 1
ATOM 9558 N N . LEU B 1 551 ? 137.869 132.837 126.051 1.00 62.11 558 LEU B N 1
ATOM 9559 C CA . LEU B 1 551 ? 138.529 132.309 124.864 1.00 62.11 558 LEU B CA 1
ATOM 9560 C C . LEU B 1 551 ? 137.750 132.672 123.606 1.00 62.11 558 LEU B C 1
ATOM 9561 O O . LEU B 1 551 ? 136.520 132.589 123.570 1.00 62.11 558 LEU B O 1
ATOM 9566 N N . HIS B 1 552 ? 138.479 133.071 122.565 1.00 73.82 559 HIS B N 1
ATOM 9567 C CA . HIS B 1 552 ? 137.888 133.463 121.290 1.00 73.82 559 HIS B CA 1
ATOM 9568 C C . HIS B 1 552 ? 137.935 132.271 120.341 1.00 73.82 559 HIS B C 1
ATOM 9569 O O . HIS B 1 552 ? 139.011 131.874 119.883 1.00 73.82 559 HIS B O 1
ATOM 9571 N N . GLU B 1 553 ? 136.769 131.707 120.045 1.00 77.07 560 GLU B N 1
ATOM 9572 C CA . GLU B 1 553 ? 136.679 130.567 119.140 1.00 77.07 560 GLU B CA 1
ATOM 9573 C C . GLU B 1 553 ? 135.434 130.661 118.265 1.00 77.07 560 GLU B C 1
ATOM 9574 O O . GLU B 1 553 ? 134.456 131.313 118.629 1.00 77.07 560 GLU B O 1
ATOM 9576 N N . GLY B 1 555 ? 132.041 129.797 116.795 1.00 68.28 562 GLY B N 1
ATOM 9577 C CA . GLY B 1 555 ? 131.089 128.805 117.260 1.00 68.28 562 GLY B CA 1
ATOM 9578 C C . GLY B 1 555 ? 130.683 129.010 118.705 1.00 68.28 562 GLY B C 1
ATOM 9579 O O . GLY B 1 555 ? 131.180 129.915 119.369 1.00 68.28 562 GLY B O 1
ATOM 9580 N N . ARG B 1 556 ? 129.771 128.169 119.188 1.00 62.22 563 ARG B N 1
ATOM 9581 C CA . ARG B 1 556 ? 129.289 128.228 120.559 1.00 62.22 563 ARG B CA 1
ATOM 9582 C C . ARG B 1 556 ? 129.313 126.836 121.172 1.00 62.22 563 ARG B C 1
ATOM 9583 O O . ARG B 1 556 ? 128.883 125.863 120.544 1.00 62.22 563 ARG B O 1
ATOM 9591 N N . LYS B 1 557 ? 129.831 126.742 122.400 1.00 62.69 564 LYS B N 1
ATOM 9592 C CA . LYS B 1 557 ? 129.923 125.461 123.085 1.00 62.69 564 LYS B CA 1
ATOM 9593 C C . LYS B 1 557 ? 129.511 125.505 124.550 1.00 62.69 564 LYS B C 1
ATOM 9594 O O . LYS B 1 557 ? 129.420 124.443 125.172 1.00 62.69 564 LYS B O 1
ATOM 9600 N N . TYR B 1 558 ? 129.261 126.680 125.121 1.00 48.44 565 TYR B N 1
ATOM 9601 C CA . TYR B 1 558 ? 129.002 126.823 126.548 1.00 48.44 565 TYR B CA 1
ATOM 9602 C C . TYR B 1 558 ? 127.584 127.317 126.809 1.00 48.44 565 TYR B C 1
ATOM 9603 O O . TYR B 1 558 ? 127.349 128.151 127.684 1.00 48.44 565 TYR B O 1
ATOM 9612 N N . THR B 1 559 ? 126.616 126.802 126.054 1.00 44.05 566 THR B N 1
ATOM 9613 C CA . THR B 1 559 ? 125.227 127.167 126.291 1.00 44.05 566 THR B CA 1
ATOM 9614 C C . THR B 1 559 ? 124.652 126.507 127.535 1.00 44.05 566 THR B C 1
ATOM 9615 O O . THR B 1 559 ? 123.591 126.928 128.005 1.00 44.05 566 THR B O 1
ATOM 9619 N N . ASN B 1 560 ? 125.307 125.471 128.059 1.00 43.75 567 ASN B N 1
ATOM 9620 C CA . ASN B 1 560 ? 124.804 124.813 129.260 1.00 43.75 567 ASN B CA 1
ATOM 9621 C C . ASN B 1 560 ? 125.137 125.615 130.512 1.00 43.75 567 ASN B C 1
ATOM 9622 O O . ASN B 1 560 ? 124.356 125.632 131.471 1.00 43.75 567 ASN B O 1
ATOM 9627 N N . ASP B 1 561 ? 126.285 126.288 130.522 1.00 30.87 568 ASP B N 1
ATOM 9628 C CA . ASP B 1 561 ? 126.727 127.076 131.669 1.00 30.87 568 ASP B CA 1
ATOM 9629 C C . ASP B 1 561 ? 125.998 128.414 131.652 1.00 30.87 568 ASP B C 1
ATOM 9630 O O . ASP B 1 561 ? 126.408 129.344 130.951 1.00 30.87 568 ASP B O 1
ATOM 9632 N N . VAL B 1 562 ? 124.928 128.518 132.435 1.00 21.77 569 VAL B N 1
ATOM 9633 C CA . VAL B 1 562 ? 124.010 129.645 132.356 1.00 21.77 569 VAL B CA 1
ATOM 9634 C C . VAL B 1 562 ? 123.873 130.295 133.725 1.00 21.77 569 VAL B C 1
ATOM 9635 O O . VAL B 1 562 ? 123.554 129.623 134.711 1.00 21.77 569 VAL B O 1
ATOM 9639 N N . ALA B 1 563 ? 124.123 131.598 133.786 1.00 16.92 570 ALA B N 1
ATOM 9640 C CA . ALA B 1 563 ? 123.812 132.356 134.986 1.00 16.92 570 ALA B CA 1
ATOM 9641 C C . ALA B 1 563 ? 122.314 132.600 135.066 1.00 16.92 570 ALA B C 1
ATOM 9642 O O . ALA B 1 563 ? 121.653 132.825 134.051 1.00 16.92 570 ALA B O 1
ATOM 9644 N N . LYS B 1 564 ? 121.775 132.543 136.276 1.00 19.01 571 LYS B N 1
ATOM 9645 C CA . LYS B 1 564 ? 120.359 132.774 136.509 1.00 19.01 571 LYS B CA 1
ATOM 9646 C C . LYS B 1 564 ? 120.199 133.750 137.659 1.00 19.01 571 LYS B C 1
ATOM 9647 O O . LYS B 1 564 ? 120.974 133.718 138.618 1.00 19.01 571 LYS B O 1
ATOM 9653 N N . ILE B 1 565 ? 119.200 134.621 137.562 1.00 20.57 572 ILE B N 1
ATOM 9654 C CA . ILE B 1 565 ? 118.882 135.572 138.620 1.00 20.57 572 ILE B CA 1
ATOM 9655 C C . ILE B 1 565 ? 117.465 135.287 139.090 1.00 20.57 572 ILE B C 1
ATOM 9656 O O . ILE B 1 565 ? 116.498 135.541 138.361 1.00 20.57 572 ILE B O 1
ATOM 9661 N N . TYR B 1 566 ? 117.337 134.767 140.310 1.00 22.34 573 TYR B N 1
ATOM 9662 C CA . TYR B 1 566 ? 116.038 134.348 140.818 1.00 22.34 573 TYR B CA 1
ATOM 9663 C C . TYR B 1 566 ? 115.200 135.515 141.324 1.00 22.34 573 TYR B C 1
ATOM 9664 O O . TYR B 1 566 ? 113.970 135.411 141.363 1.00 22.34 573 TYR B O 1
ATOM 9673 N N . SER B 1 567 ? 115.830 136.620 141.717 1.00 24.11 574 SER B N 1
ATOM 9674 C CA . SER B 1 567 ? 115.092 137.771 142.218 1.00 24.11 574 SER B CA 1
ATOM 9675 C C . SER B 1 567 ? 115.989 138.997 142.203 1.00 24.11 574 SER B C 1
ATOM 9676 O O . SER B 1 567 ? 117.198 138.886 142.413 1.00 24.11 574 SER B O 1
ATOM 9679 N N . ILE B 1 568 ? 115.390 140.162 141.963 1.00 30.59 575 ILE B N 1
ATOM 9680 C CA . ILE B 1 568 ? 116.098 141.442 141.993 1.00 30.59 575 ILE B CA 1
ATOM 9681 C C . ILE B 1 568 ? 115.228 142.403 142.799 1.00 30.59 575 ILE B C 1
ATOM 9682 O O . ILE B 1 568 ? 114.267 142.979 142.282 1.00 30.59 575 ILE B O 1
ATOM 9687 N N . ASN B 1 569 ? 115.568 142.588 144.070 1.00 41.27 576 ASN B N 1
ATOM 9688 C CA . ASN B 1 569 ? 114.821 143.466 144.961 1.00 41.27 576 ASN B CA 1
ATOM 9689 C C . ASN B 1 569 ? 115.504 144.823 145.062 1.00 41.27 576 ASN B C 1
ATOM 9690 O O . ASN B 1 569 ? 116.686 144.903 145.405 1.00 41.27 576 ASN B O 1
ATOM 9695 N N . VAL B 1 570 ? 114.757 145.884 144.767 1.00 44.66 577 VAL B N 1
ATOM 9696 C CA . VAL B 1 570 ? 115.233 147.256 144.895 1.00 44.66 577 VAL B CA 1
ATOM 9697 C C . VAL B 1 570 ? 114.236 148.023 145.749 1.00 44.66 577 VAL B C 1
ATOM 9698 O O . VAL B 1 570 ? 113.024 147.931 145.526 1.00 44.66 577 VAL B O 1
ATOM 9702 N N . THR B 1 571 ? 114.740 148.774 146.722 1.00 51.03 578 THR B N 1
ATOM 9703 C CA . THR B 1 571 ? 113.901 149.537 147.632 1.00 51.03 578 THR B CA 1
ATOM 9704 C C . THR B 1 571 ? 114.031 151.030 147.358 1.00 51.03 578 THR B C 1
ATOM 9705 O O . THR B 1 571 ? 114.996 151.492 146.744 1.00 51.03 578 THR B O 1
ATOM 9709 N N . ASN B 1 572 ? 113.033 151.781 147.830 1.00 60.15 579 ASN B N 1
ATOM 9710 C CA . ASN B 1 572 ? 113.001 153.241 147.743 1.00 60.15 579 ASN B CA 1
ATOM 9711 C C . ASN B 1 572 ? 113.067 153.710 146.285 1.00 60.15 579 ASN B C 1
ATOM 9712 O O . ASN B 1 572 ? 114.018 154.352 145.848 1.00 60.15 579 ASN B O 1
ATOM 9714 N N . VAL B 1 573 ? 112.018 153.365 145.541 1.00 64.77 580 VAL B N 1
ATOM 9715 C CA . VAL B 1 573 ? 111.888 153.751 144.139 1.00 64.77 580 VAL B CA 1
ATOM 9716 C C . VAL B 1 573 ? 110.600 154.541 143.961 1.00 64.77 580 VAL B C 1
ATOM 9717 O O . VAL B 1 573 ? 109.529 154.092 144.386 1.00 64.77 580 VAL B O 1
ATOM 9721 N N . MET B 1 574 ? 110.703 155.712 143.334 1.00 74.14 581 MET B N 1
ATOM 9722 C CA . MET B 1 574 ? 109.514 156.469 142.966 1.00 74.14 581 MET B CA 1
ATOM 9723 C C . MET B 1 574 ? 108.665 155.688 141.973 1.00 74.14 581 MET B C 1
ATOM 9724 O O . MET B 1 574 ? 109.174 155.041 141.054 1.00 74.14 581 MET B O 1
ATOM 9729 N N . GLY B 1 575 ? 107.351 155.758 142.165 1.00 65.45 582 GLY B N 1
ATOM 9730 C CA . GLY B 1 575 ? 106.453 154.919 141.403 1.00 65.45 582 GLY B CA 1
ATOM 9731 C C . GLY B 1 575 ? 106.534 153.455 141.753 1.00 65.45 582 GLY B C 1
ATOM 9732 O O . GLY B 1 575 ? 105.999 152.622 141.016 1.00 65.45 582 GLY B O 1
ATOM 9733 N N . GLY B 1 576 ? 107.187 153.116 142.861 1.00 63.02 583 GLY B N 1
ATOM 9734 C CA . GLY B 1 576 ? 107.384 151.727 143.205 1.00 63.02 583 GLY B CA 1
ATOM 9735 C C . GLY B 1 576 ? 106.156 151.100 143.836 1.00 63.02 583 GLY B C 1
ATOM 9736 O O . GLY B 1 576 ? 105.329 151.763 144.460 1.00 63.02 583 GLY B O 1
ATOM 9737 N N . VAL B 1 577 ? 106.049 149.788 143.659 1.00 67.48 584 VAL B N 1
ATOM 9738 C CA . VAL B 1 577 ? 104.986 148.993 144.257 1.00 67.48 584 VAL B CA 1
ATOM 9739 C C . VAL B 1 577 ? 105.409 148.572 145.658 1.00 67.48 584 VAL B C 1
ATOM 9740 O O . VAL B 1 577 ? 106.583 148.691 146.024 1.00 67.48 584 VAL B O 1
ATOM 9744 N N . ALA B 1 578 ? 104.462 148.084 146.456 1.00 76.21 585 ALA B N 1
ATOM 9745 C CA . ALA B 1 578 ? 104.732 147.739 147.843 1.00 76.21 585 ALA B CA 1
ATOM 9746 C C . ALA B 1 578 ? 104.228 146.340 148.160 1.00 76.21 585 ALA B C 1
ATOM 9747 O O . ALA B 1 578 ? 103.166 145.927 147.686 1.00 76.21 585 ALA B O 1
ATOM 9749 N N . SER B 1 579 ? 105.010 145.611 148.959 1.00 78.83 586 SER B N 1
ATOM 9750 C CA . SER B 1 579 ? 104.556 144.390 149.606 1.00 78.83 586 SER B CA 1
ATOM 9751 C C . SER B 1 579 ? 104.570 144.480 151.122 1.00 78.83 586 SER B C 1
ATOM 9752 O O . SER B 1 579 ? 103.804 143.760 151.773 1.00 78.83 586 SER B O 1
ATOM 9755 N N . TYR B 1 580 ? 105.413 145.332 151.698 1.00 76.84 587 TYR B N 1
ATOM 9756 C CA . TYR B 1 580 ? 105.384 145.642 153.118 1.00 76.84 587 TYR B CA 1
ATOM 9757 C C . TYR B 1 580 ? 104.656 146.962 153.314 1.00 76.84 587 TYR B C 1
ATOM 9758 O O . TYR B 1 580 ? 104.931 147.939 152.612 1.00 76.84 587 TYR B O 1
ATOM 9767 N N . CYS B 1 581 ? 103.730 146.987 154.260 1.00 87.73 588 CYS B N 1
ATOM 9768 C CA . CYS B 1 581 ? 102.964 148.184 154.579 1.00 87.73 588 CYS B CA 1
ATOM 9769 C C . CYS B 1 581 ? 103.468 148.649 155.941 1.00 87.73 588 CYS B C 1
ATOM 9770 O O . CYS B 1 581 ? 102.974 148.203 156.980 1.00 87.73 588 CYS B O 1
ATOM 9773 N N . ARG B 1 582 ? 104.459 149.539 155.926 1.00 86.00 589 ARG B N 1
ATOM 9774 C CA . ARG B 1 582 ? 105.215 149.849 157.133 1.00 86.00 589 ARG B CA 1
ATOM 9775 C C . ARG B 1 582 ? 104.304 150.446 158.201 1.00 86.00 589 ARG B C 1
ATOM 9776 O O . ARG B 1 582 ? 103.349 151.157 157.865 1.00 86.00 589 ARG B O 1
ATOM 9784 N N . PRO B 1 583 ? 104.519 150.130 159.479 1.00 87.50 590 PRO B N 1
ATOM 9785 C CA . PRO B 1 583 ? 103.816 150.825 160.566 1.00 87.50 590 PRO B CA 1
ATOM 9786 C C . PRO B 1 583 ? 104.627 151.998 161.100 1.00 87.50 590 PRO B C 1
ATOM 9787 O O . PRO B 1 583 ? 105.778 151.838 161.517 1.00 87.50 590 PRO B O 1
ATOM 9791 N N . CYS B 1 584 ? 104.022 153.184 161.096 1.00 91.76 591 CYS B N 1
ATOM 9792 C CA . CYS B 1 584 ? 104.544 154.333 161.821 1.00 91.76 591 CYS B CA 1
ATOM 9793 C C . CYS B 1 584 ? 103.624 154.696 162.975 1.00 91.76 591 CYS B C 1
ATOM 9794 O O . CYS B 1 584 ? 102.505 154.187 163.090 1.00 91.76 591 CYS B O 1
ATOM 9797 N N . ALA B 1 585 ? 104.118 155.590 163.827 1.00 94.55 592 ALA B N 1
ATOM 9798 C CA . ALA B 1 585 ? 103.255 156.298 164.757 1.00 94.55 592 ALA B CA 1
ATOM 9799 C C . ALA B 1 585 ? 102.416 157.317 163.998 1.00 94.55 592 ALA B C 1
ATOM 9800 O O . ALA B 1 585 ? 102.872 157.914 163.018 1.00 94.55 592 ALA B O 1
ATOM 9802 N N . LEU B 1 586 ? 101.182 157.514 164.449 1.00 98.22 593 LEU B N 1
ATOM 9803 C CA . LEU B 1 586 ? 100.300 158.472 163.799 1.00 98.22 593 LEU B CA 1
ATOM 9804 C C . LEU B 1 586 ? 100.805 159.894 164.014 1.00 98.22 593 LEU B C 1
ATOM 9805 O O . LEU B 1 586 ? 101.494 160.193 164.992 1.00 98.22 593 LEU B O 1
ATOM 9810 N N . GLU B 1 587 ? 100.462 160.772 163.077 1.00 98.53 594 GLU B N 1
ATOM 9811 C CA . GLU B 1 587 ? 100.871 162.170 163.152 1.00 98.53 594 GLU B CA 1
ATOM 9812 C C . GLU B 1 587 ? 100.232 162.865 164.348 1.00 98.53 594 GLU B C 1
ATOM 9813 O O . GLU B 1 587 ? 99.147 162.486 164.790 1.00 98.53 594 GLU B O 1
ATOM 9819 N N . CYS B 1 595 ? 101.883 159.011 159.743 1.00 101.78 602 CYS B N 1
ATOM 9820 C CA . CYS B 1 595 ? 103.339 159.013 159.828 1.00 101.78 602 CYS B CA 1
ATOM 9821 C C . CYS B 1 595 ? 103.894 160.303 159.268 1.00 101.78 602 CYS B C 1
ATOM 9822 O O . CYS B 1 595 ? 103.545 160.718 158.163 1.00 101.78 602 CYS B O 1
ATOM 9825 N N . THR B 1 596 ? 104.766 160.935 160.041 1.00 93.58 603 THR B N 1
ATOM 9826 C CA . THR B 1 596 ? 105.482 162.116 159.597 1.00 93.58 603 THR B CA 1
ATOM 9827 C C . THR B 1 596 ? 106.902 162.023 160.125 1.00 93.58 603 THR B C 1
ATOM 9828 O O . THR B 1 596 ? 107.206 161.217 161.009 1.00 93.58 603 THR B O 1
ATOM 9832 N N . SER B 1 597 ? 107.783 162.841 159.559 1.00 86.81 604 SER B N 1
ATOM 9833 C CA . SER B 1 597 ? 109.170 162.840 159.995 1.00 86.81 604 SER B CA 1
ATOM 9834 C C . SER B 1 597 ? 109.250 163.246 161.460 1.00 86.81 604 SER B C 1
ATOM 9835 O O . SER B 1 597 ? 109.040 164.413 161.804 1.00 86.81 604 SER B O 1
ATOM 9837 N N . CYS B 1 598 ? 109.546 162.278 162.323 1.00 85.13 605 CYS B N 1
ATOM 9838 C CA . CYS B 1 598 ? 109.706 162.569 163.733 1.00 85.13 605 CYS B CA 1
ATOM 9839 C C . CYS B 1 598 ? 110.937 163.446 163.936 1.00 85.13 605 CYS B C 1
ATOM 9840 O O . CYS B 1 598 ? 111.858 163.437 163.115 1.00 85.13 605 CYS B O 1
ATOM 9843 N N . PRO B 1 599 ? 110.968 164.227 165.014 1.00 82.07 606 PRO B N 1
ATOM 9844 C CA . PRO B 1 599 ? 112.177 164.994 165.327 1.00 82.07 606 PRO B CA 1
ATOM 9845 C C . PRO B 1 599 ? 113.380 164.074 165.464 1.00 82.07 606 PRO B C 1
ATOM 9846 O O . PRO B 1 599 ? 113.256 162.885 165.765 1.00 82.07 606 PRO B O 1
ATOM 9850 N N . ALA B 1 600 ? 114.559 164.644 165.217 1.00 75.49 607 ALA B N 1
ATOM 9851 C CA . ALA B 1 600 ? 115.780 163.855 165.113 1.00 75.49 607 ALA B CA 1
ATOM 9852 C C . ALA B 1 600 ? 115.995 163.003 166.356 1.00 75.49 607 ALA B C 1
ATOM 9853 O O . ALA B 1 600 ? 115.871 163.482 167.486 1.00 75.49 607 ALA B O 1
ATOM 9855 N N . GLY B 1 601 ? 116.315 161.733 166.135 1.00 72.94 608 GLY B N 1
ATOM 9856 C CA . GLY B 1 601 ? 116.542 160.802 167.226 1.00 72.94 608 GLY B CA 1
ATOM 9857 C C . GLY B 1 601 ? 115.322 160.477 168.059 1.00 72.94 608 GLY B C 1
ATOM 9858 O O . GLY B 1 601 ? 115.416 160.428 169.291 1.00 72.94 608 GLY B O 1
ATOM 9859 N N . HIS B 1 602 ? 114.178 160.251 167.420 1.00 76.69 609 HIS B N 1
ATOM 9860 C CA . HIS B 1 602 ? 112.956 159.869 168.114 1.00 76.69 609 HIS B CA 1
ATOM 9861 C C . HIS B 1 602 ? 112.509 158.498 167.633 1.00 76.69 609 HIS B C 1
ATOM 9862 O O . HIS B 1 602 ? 112.321 158.290 166.430 1.00 76.69 609 HIS B O 1
ATOM 9869 N N . TYR B 1 603 ? 112.338 157.566 168.568 1.00 77.58 610 TYR B N 1
ATOM 9870 C CA . TYR B 1 603 ? 111.850 156.249 168.195 1.00 77.58 610 TYR B CA 1
ATOM 9871 C C . TYR B 1 603 ? 110.349 156.303 167.936 1.00 77.58 610 TYR B C 1
ATOM 9872 O O . TYR B 1 603 ? 109.657 157.248 168.325 1.00 77.58 610 TYR B O 1
ATOM 9881 N N . ILE B 1 604 ? 109.848 155.272 167.264 1.00 78.51 611 ILE B N 1
ATOM 9882 C CA . ILE B 1 604 ? 108.484 155.256 166.752 1.00 78.51 611 ILE B CA 1
ATOM 9883 C C . ILE B 1 604 ? 107.789 153.987 167.220 1.00 78.51 611 ILE B C 1
ATOM 9884 O O . ILE B 1 604 ? 108.327 152.886 167.068 1.00 78.51 611 ILE B O 1
ATOM 9889 N N . ASN B 1 605 ? 106.597 154.145 167.790 1.00 84.49 612 ASN B N 1
ATOM 9890 C CA . ASN B 1 605 ? 105.722 153.033 168.137 1.00 84.49 612 ASN B CA 1
ATOM 9891 C C . ASN B 1 605 ? 104.409 153.206 167.389 1.00 84.49 612 ASN B C 1
ATOM 9892 O O . ASN B 1 605 ? 103.771 154.259 167.487 1.00 84.49 612 ASN B O 1
ATOM 9897 N N . ARG B 1 606 ? 104.008 152.171 166.647 1.00 89.86 613 ARG B N 1
ATOM 9898 C CA . ARG B 1 606 ? 102.820 152.276 165.806 1.00 89.86 613 ARG B CA 1
ATOM 9899 C C . ARG B 1 606 ? 101.555 152.493 166.629 1.00 89.86 613 ARG B C 1
ATOM 9900 O O . ARG B 1 606 ? 100.651 153.213 166.191 1.00 89.86 613 ARG B O 1
ATOM 9902 N N . ASP B 1 607 ? 101.468 151.884 167.813 1.00 89.28 614 ASP B N 1
ATOM 9903 C CA . ASP B 1 607 ? 100.287 152.056 168.651 1.00 89.28 614 ASP B CA 1
ATOM 9904 C C . ASP B 1 607 ? 100.296 153.400 169.370 1.00 89.28 614 ASP B C 1
ATOM 9905 O O . ASP B 1 607 ? 99.239 154.013 169.557 1.00 89.28 614 ASP B O 1
ATOM 9910 N N . SER B 1 608 ? 101.476 153.868 169.784 1.00 82.96 615 SER B N 1
ATOM 9911 C CA . SER B 1 608 ? 101.558 155.093 170.574 1.00 82.96 615 SER B CA 1
ATOM 9912 C C . SER B 1 608 ? 101.103 156.309 169.777 1.00 82.96 615 SER B C 1
ATOM 9913 O O . SER B 1 608 ? 100.392 157.172 170.305 1.00 82.96 615 SER B O 1
ATOM 9916 N N . GLY B 1 609 ? 101.494 156.395 168.509 1.00 86.14 616 GLY B N 1
ATOM 9917 C CA . GLY B 1 609 ? 101.185 157.576 167.723 1.00 86.14 616 GLY B CA 1
ATOM 9918 C C . GLY B 1 609 ? 101.896 158.825 168.193 1.00 86.14 616 GLY B C 1
ATOM 9919 O O . GLY B 1 609 ? 101.331 159.921 168.115 1.00 86.14 616 GLY B O 1
ATOM 9920 N N . THR B 1 610 ? 103.127 158.689 168.685 1.00 82.11 617 THR B N 1
ATOM 9921 C CA . THR B 1 610 ? 103.889 159.823 169.187 1.00 82.11 617 THR B CA 1
ATOM 9922 C C . THR B 1 610 ? 105.371 159.483 169.099 1.00 82.11 617 THR B C 1
ATOM 9923 O O . THR B 1 610 ? 105.770 158.324 169.237 1.00 82.11 617 THR B O 1
ATOM 9927 N N . CYS B 1 611 ? 106.186 160.509 168.863 1.00 79.84 618 CYS B N 1
ATOM 9928 C CA . CYS B 1 611 ? 107.628 160.361 168.708 1.00 79.84 618 CYS B CA 1
ATOM 9929 C C . CYS B 1 611 ? 108.293 160.669 170.045 1.00 79.84 618 CYS B C 1
ATOM 9930 O O . CYS B 1 611 ? 108.064 161.737 170.622 1.00 79.84 618 CYS B O 1
ATOM 9933 N N . HIS B 1 612 ? 109.110 159.736 170.534 1.00 78.03 619 HIS B N 1
ATOM 9934 C CA . HIS B 1 612 ? 109.810 159.893 171.802 1.00 78.03 619 HIS B CA 1
ATOM 9935 C C . HIS B 1 612 ? 111.301 159.661 171.610 1.00 78.03 619 HIS B C 1
ATOM 9936 O O . HIS B 1 612 ? 111.709 158.840 170.784 1.00 78.03 619 HIS B O 1
ATOM 9943 N N . LEU B 1 613 ? 112.106 160.381 172.386 1.00 76.19 620 LEU B N 1
ATOM 9944 C CA . LEU B 1 613 ? 113.550 160.194 172.356 1.00 76.19 620 LEU B CA 1
ATOM 9945 C C . LEU B 1 613 ? 113.937 158.878 173.021 1.00 76.19 620 LEU B C 1
ATOM 9946 O O . LEU B 1 613 ? 113.390 158.504 174.062 1.00 76.19 620 LEU B O 1
ATOM 9951 N N . CYS B 1 614 ? 114.890 158.174 172.412 1.00 80.78 621 CYS B N 1
ATOM 9952 C CA . CYS B 1 614 ? 115.451 156.982 173.023 1.00 80.78 621 CYS B CA 1
ATOM 9953 C C . CYS B 1 614 ? 116.235 157.343 174.283 1.00 80.78 621 CYS B C 1
ATOM 9954 O O . CYS B 1 614 ? 116.762 158.451 174.403 1.00 80.78 621 CYS B O 1
ATOM 9957 N N . PRO B 1 615 ? 116.330 156.419 175.242 1.00 78.03 622 PRO B N 1
ATOM 9958 C CA . PRO B 1 615 ? 117.102 156.712 176.450 1.00 78.03 622 PRO B CA 1
ATOM 9959 C C . PRO B 1 615 ? 118.590 156.767 176.144 1.00 78.03 622 PRO B C 1
ATOM 9960 O O . PRO B 1 615 ? 119.056 156.247 175.128 1.00 78.03 622 PRO B O 1
ATOM 9964 N N . SER B 1 616 ? 119.330 157.426 177.032 1.00 73.86 623 SER B N 1
ATOM 9965 C CA . SER B 1 616 ? 120.746 157.673 176.809 1.00 73.86 623 SER B CA 1
ATOM 9966 C C . SER B 1 616 ? 121.505 156.365 176.597 1.00 73.86 623 SER B C 1
ATOM 9967 O O . SER B 1 616 ? 121.054 155.281 176.978 1.00 73.86 623 SER B O 1
ATOM 9970 N N . ASN B 1 617 ? 122.672 156.487 175.964 1.00 66.05 624 ASN B N 1
ATOM 9971 C CA . ASN B 1 617 ? 123.552 155.385 175.585 1.00 66.05 624 ASN B CA 1
ATOM 9972 C C . ASN B 1 617 ? 122.945 154.481 174.521 1.00 66.05 624 ASN B C 1
ATOM 9973 O O . ASN B 1 617 ? 123.387 153.337 174.371 1.00 66.05 624 ASN B O 1
ATOM 9978 N N . THR B 1 618 ? 121.945 154.954 173.777 1.00 65.18 625 THR B N 1
ATOM 9979 C CA . THR B 1 618 ? 121.317 154.178 172.716 1.00 65.18 625 THR B CA 1
ATOM 9980 C C . THR B 1 618 ? 121.238 155.013 171.447 1.00 65.18 625 THR B C 1
ATOM 9981 O O . THR B 1 618 ? 120.994 156.222 171.503 1.00 65.18 625 THR B O 1
ATOM 9985 N N . ILE B 1 619 ? 121.436 154.363 170.302 1.00 62.15 626 ILE B N 1
ATOM 9986 C CA . ILE B 1 619 ? 121.426 155.026 169.002 1.00 62.15 626 ILE B CA 1
ATOM 9987 C C . ILE B 1 619 ? 120.340 154.406 168.135 1.00 62.15 626 ILE B C 1
ATOM 9988 O O . ILE B 1 619 ? 120.234 153.178 168.040 1.00 62.15 626 ILE B O 1
ATOM 9993 N N . LEU B 1 620 ? 119.537 155.260 167.508 1.00 69.02 627 LEU B N 1
ATOM 9994 C CA . LEU B 1 620 ? 118.437 154.811 166.669 1.00 69.02 627 LEU B CA 1
ATOM 9995 C C . LEU B 1 620 ? 118.930 154.462 165.272 1.00 69.02 627 LEU B C 1
ATOM 9996 O O . LEU B 1 620 ? 119.702 155.210 164.665 1.00 69.02 627 LEU B O 1
ATOM 10001 N N . LYS B 1 621 ? 118.477 153.321 164.759 1.00 72.89 628 LYS B N 1
ATOM 10002 C CA . LYS B 1 621 ? 118.806 152.905 163.402 1.00 72.89 628 LYS B CA 1
ATOM 10003 C C . LYS B 1 621 ? 117.773 153.490 162.445 1.00 72.89 628 LYS B C 1
ATOM 10004 O O . LYS B 1 621 ? 116.588 153.145 162.512 1.00 72.89 628 LYS B O 1
ATOM 10010 N N . ALA B 1 622 ? 118.226 154.380 161.559 1.00 75.50 629 ALA B N 1
ATOM 10011 C CA . ALA B 1 622 ? 117.304 155.078 160.670 1.00 75.50 629 ALA B CA 1
ATOM 10012 C C . ALA B 1 622 ? 116.647 154.134 159.671 1.00 75.50 629 ALA B C 1
ATOM 10013 O O . ALA B 1 622 ? 115.567 154.439 159.154 1.00 75.50 629 ALA B O 1
ATOM 10015 N N . HIS B 1 623 ? 117.282 152.997 159.380 1.00 76.21 630 HIS B N 1
ATOM 10016 C CA . HIS B 1 623 ? 116.720 152.070 158.404 1.00 76.21 630 HIS B CA 1
ATOM 10017 C C . HIS B 1 623 ? 115.402 151.477 158.889 1.00 76.21 630 HIS B C 1
ATOM 10018 O O . HIS B 1 623 ? 114.434 151.392 158.123 1.00 76.21 630 HIS B O 1
ATOM 10020 N N . GLN B 1 624 ? 115.339 151.064 160.154 1.00 77.87 631 GLN B N 1
ATOM 10021 C CA . GLN B 1 624 ? 114.156 150.416 160.721 1.00 77.87 631 GLN B CA 1
ATOM 10022 C C . GLN B 1 624 ? 113.792 151.061 162.053 1.00 77.87 631 GLN B C 1
ATOM 10023 O O . GLN B 1 624 ? 113.991 150.468 163.120 1.00 77.87 631 GLN B O 1
ATOM 10029 N N . PRO B 1 625 ? 113.244 152.280 162.030 1.00 74.17 632 PRO B N 1
ATOM 10030 C CA . PRO B 1 625 ? 112.789 152.902 163.290 1.00 74.17 632 PRO B CA 1
ATOM 10031 C C . PRO B 1 625 ? 111.377 152.462 163.662 1.00 74.17 632 PRO B C 1
ATOM 10032 O O . PRO B 1 625 ? 110.419 153.241 163.683 1.00 74.17 632 PRO B O 1
ATOM 10036 N N . TYR B 1 626 ? 111.231 151.174 163.964 1.00 79.17 633 TYR B N 1
ATOM 10037 C CA . TYR B 1 626 ? 109.941 150.583 164.291 1.00 79.17 633 TYR B CA 1
ATOM 10038 C C . TYR B 1 626 ? 109.989 150.016 165.701 1.00 79.17 633 TYR B C 1
ATOM 10039 O O . TYR B 1 626 ? 110.901 149.253 166.037 1.00 79.17 633 TYR B O 1
ATOM 10048 N N . GLY B 1 627 ? 109.009 150.388 166.519 1.00 76.44 634 GLY B N 1
ATOM 10049 C CA . GLY B 1 627 ? 108.951 149.923 167.891 1.00 76.44 634 GLY B CA 1
ATOM 10050 C C . GLY B 1 627 ? 109.971 150.630 168.767 1.00 76.44 634 GLY B C 1
ATOM 10051 O O . GLY B 1 627 ? 110.754 151.470 168.326 1.00 76.44 634 GLY B O 1
ATOM 10052 N N . ALA B 1 628 ? 109.945 150.274 170.050 1.00 67.52 635 ALA B N 1
ATOM 10053 C CA . ALA B 1 628 ? 110.944 150.770 170.986 1.00 67.52 635 ALA B CA 1
ATOM 10054 C C . ALA B 1 628 ? 112.231 149.960 170.946 1.00 67.52 635 ALA B C 1
ATOM 10055 O O . ALA B 1 628 ? 113.213 150.355 171.583 1.00 67.52 635 ALA B O 1
ATOM 10057 N N . GLN B 1 629 ? 112.248 148.846 170.215 1.00 68.47 636 GLN B N 1
ATOM 10058 C CA . GLN B 1 629 ? 113.438 148.017 170.089 1.00 68.47 636 GLN B CA 1
ATOM 10059 C C . GLN B 1 629 ? 114.387 148.508 169.006 1.00 68.47 636 GLN B C 1
ATOM 10060 O O . GLN B 1 629 ? 115.437 147.890 168.801 1.00 68.47 636 GLN B O 1
ATOM 10066 N N . ALA B 1 630 ? 114.037 149.589 168.306 1.00 70.79 637 ALA B N 1
ATOM 10067 C CA . ALA B 1 630 ? 114.850 150.049 167.185 1.00 70.79 637 ALA B CA 1
ATOM 10068 C C . ALA B 1 630 ? 116.236 150.485 167.642 1.00 70.79 637 ALA B C 1
ATOM 10069 O O . ALA B 1 630 ? 117.251 150.025 167.107 1.00 70.79 637 ALA B O 1
ATOM 10071 N N . CYS B 1 631 ? 116.301 151.363 168.638 1.00 72.48 638 CYS B N 1
ATOM 10072 C CA . CYS B 1 631 ? 117.581 151.914 169.058 1.00 72.48 638 CYS B CA 1
ATOM 10073 C C . CYS B 1 631 ? 118.313 150.972 170.006 1.00 72.48 638 CYS B C 1
ATOM 10074 O O . CYS B 1 631 ? 117.738 150.455 170.969 1.00 72.48 638 CYS B O 1
ATOM 10077 N N . VAL B 1 632 ? 119.595 150.764 169.720 1.00 63.82 639 VAL B N 1
ATOM 10078 C CA . VAL B 1 632 ? 120.426 149.736 170.345 1.00 63.82 639 VAL B CA 1
ATOM 10079 C C . VAL B 1 632 ? 121.394 150.396 171.322 1.00 63.82 639 VAL B C 1
ATOM 10080 O O . VAL B 1 632 ? 121.932 151.471 171.021 1.00 63.82 639 VAL B O 1
ATOM 10084 N N . PRO B 1 633 ? 121.638 149.804 172.493 1.00 57.63 640 PRO B N 1
ATOM 10085 C CA . PRO B 1 633 ? 122.568 150.417 173.450 1.00 57.63 640 PRO B CA 1
ATOM 10086 C C . PRO B 1 633 ? 123.973 150.559 172.882 1.00 57.63 640 PRO B C 1
ATOM 10087 O O . PRO B 1 633 ? 124.442 149.722 172.109 1.00 57.63 640 PRO B O 1
ATOM 10091 N N . CYS B 1 634 ? 124.640 151.641 173.278 1.00 49.48 641 CYS B N 1
ATOM 10092 C CA . CYS B 1 634 ? 125.999 151.910 172.833 1.00 49.48 641 CYS B CA 1
ATOM 10093 C C . CYS B 1 634 ? 126.987 150.951 173.488 1.00 49.48 641 CYS B C 1
ATOM 10094 O O . CYS B 1 634 ? 126.725 150.379 174.550 1.00 49.48 641 CYS B O 1
ATOM 10097 N N . GLY B 1 635 ? 128.137 150.782 172.840 1.00 34.94 642 GLY B N 1
ATOM 10098 C CA . GLY B 1 635 ? 129.179 149.921 173.344 1.00 34.94 642 GLY B CA 1
ATOM 10099 C C . GLY B 1 635 ? 129.938 150.542 174.499 1.00 34.94 642 GLY B C 1
ATOM 10100 O O . GLY B 1 635 ? 129.760 151.718 174.830 1.00 34.94 642 GLY B O 1
ATOM 10101 N N . PRO B 1 636 ? 130.797 149.752 175.140 1.00 25.24 643 PRO B N 1
ATOM 10102 C CA . PRO B 1 636 ? 131.557 150.264 176.287 1.00 25.24 643 PRO B CA 1
ATOM 10103 C C . PRO B 1 636 ? 132.462 151.420 175.893 1.00 25.24 643 PRO B C 1
ATOM 10104 O O . PRO B 1 636 ? 133.045 151.436 174.808 1.00 25.24 643 PRO B O 1
ATOM 10108 N N . GLY B 1 637 ? 132.571 152.396 176.789 1.00 26.12 644 GLY B N 1
ATOM 10109 C CA . GLY B 1 637 ? 133.444 153.528 176.579 1.00 26.12 644 GLY B CA 1
ATOM 10110 C C . GLY B 1 637 ? 132.904 154.603 175.663 1.00 26.12 644 GLY B C 1
ATOM 10111 O O . GLY B 1 637 ? 133.600 155.600 175.434 1.00 26.12 644 GLY B O 1
ATOM 10112 N N . THR B 1 638 ? 131.689 154.447 175.143 1.00 29.20 645 THR B N 1
ATOM 10113 C CA . THR B 1 638 ? 131.123 155.371 174.173 1.00 29.20 645 THR B CA 1
ATOM 10114 C C . THR B 1 638 ? 129.838 155.987 174.710 1.00 29.20 645 THR B C 1
ATOM 10115 O O . THR B 1 638 ? 129.162 155.409 175.566 1.00 29.20 645 THR B O 1
ATOM 10119 N N . LYS B 1 639 ? 129.513 157.174 174.205 1.00 35.78 646 LYS B N 1
ATOM 10120 C CA . LYS B 1 639 ? 128.271 157.852 174.541 1.00 35.78 646 LYS B CA 1
ATOM 10121 C C . LYS B 1 639 ? 127.620 158.372 173.268 1.00 35.78 646 LYS B C 1
ATOM 10122 O O . LYS B 1 639 ? 128.302 158.761 172.316 1.00 35.78 646 LYS B O 1
ATOM 10128 N N . ASN B 1 640 ? 126.290 158.366 173.256 1.00 49.73 647 ASN B N 1
ATOM 10129 C CA . ASN B 1 640 ? 125.539 158.787 172.084 1.00 49.73 647 ASN B CA 1
ATOM 10130 C C . ASN B 1 640 ? 125.668 160.291 171.870 1.00 49.73 647 ASN B C 1
ATOM 10131 O O . ASN B 1 640 ? 125.906 161.062 172.802 1.00 49.73 647 ASN B O 1
ATOM 10136 N N . ASN B 1 641 ? 125.501 160.708 170.618 1.00 54.21 648 ASN B N 1
ATOM 10137 C CA . ASN B 1 641 ? 125.554 162.120 170.279 1.00 54.21 648 ASN B CA 1
ATOM 10138 C C . ASN B 1 641 ? 124.194 162.771 170.530 1.00 54.21 648 ASN B C 1
ATOM 10139 O O . ASN B 1 641 ? 123.264 162.149 171.048 1.00 54.21 648 ASN B O 1
ATOM 10144 N N . LYS B 1 642 ? 124.082 164.053 170.172 1.00 62.74 649 LYS B N 1
ATOM 10145 C CA . LYS B 1 642 ? 122.823 164.767 170.366 1.00 62.74 649 LYS B CA 1
ATOM 10146 C C . LYS B 1 642 ? 121.708 164.156 169.528 1.00 62.74 649 LYS B C 1
ATOM 10147 O O . LYS B 1 642 ? 120.584 163.978 170.010 1.00 62.74 649 LYS B O 1
ATOM 10153 N N . ILE B 1 643 ? 122.002 163.824 168.269 1.00 61.00 650 ILE B N 1
ATOM 10154 C CA . ILE B 1 643 ? 120.997 163.255 167.380 1.00 61.00 650 ILE B CA 1
ATOM 10155 C C . ILE B 1 643 ? 120.623 161.834 167.776 1.00 61.00 650 ILE B C 1
ATOM 10156 O O . ILE B 1 643 ? 119.612 161.308 167.297 1.00 61.00 650 ILE B O 1
ATOM 10161 N N . HIS B 1 644 ? 121.387 161.216 168.679 1.00 60.15 651 HIS B N 1
ATOM 10162 C CA . HIS B 1 644 ? 121.169 159.829 169.093 1.00 60.15 651 HIS B CA 1
ATOM 10163 C C . HIS B 1 644 ? 121.257 158.879 167.905 1.00 60.15 651 HIS B C 1
ATOM 10164 O O . HIS B 1 644 ? 120.537 157.881 167.836 1.00 60.15 651 HIS B O 1
ATOM 10171 N N . SER B 1 645 ? 122.143 159.189 166.962 1.00 57.17 652 SER B N 1
ATOM 10172 C CA . SER B 1 645 ? 122.276 158.411 165.738 1.00 57.17 652 SER B CA 1
ATOM 10173 C C . SER B 1 645 ? 123.466 157.460 165.784 1.00 57.17 652 SER B C 1
ATOM 10174 O O . SER B 1 645 ? 123.348 156.296 165.391 1.00 57.17 652 SER B O 1
ATOM 10177 N N . LEU B 1 646 ? 124.615 157.938 166.254 1.00 49.43 653 LEU B N 1
ATOM 10178 C CA . LEU B 1 646 ? 125.848 157.169 166.202 1.00 49.43 653 LEU B CA 1
ATOM 10179 C C . LEU B 1 646 ? 126.547 157.217 167.551 1.00 49.43 653 LEU B C 1
ATOM 10180 O O . LEU B 1 646 ? 126.669 158.285 168.156 1.00 49.43 653 LEU B O 1
ATOM 10185 N N . CYS B 1 647 ? 127.003 156.057 168.018 1.00 40.12 654 CYS B N 1
ATOM 10186 C CA . CYS B 1 647 ? 127.815 155.998 169.224 1.00 40.12 654 CYS B CA 1
ATOM 10187 C C . CYS B 1 647 ? 129.183 156.599 168.940 1.00 40.12 654 CYS B C 1
ATOM 10188 O O . CYS B 1 647 ? 129.842 156.226 167.965 1.00 40.12 654 CYS B O 1
ATOM 10191 N N . TYR B 1 648 ? 129.609 157.526 169.791 1.00 33.95 655 TYR B N 1
ATOM 10192 C CA . TYR B 1 648 ? 130.907 158.162 169.651 1.00 33.95 655 TYR B CA 1
ATOM 10193 C C . TYR B 1 648 ? 131.587 158.209 171.009 1.00 33.95 655 TYR B C 1
ATOM 10194 O O . TYR B 1 648 ? 130.984 157.911 172.043 1.00 33.95 655 TYR B O 1
ATOM 10203 N N . ASN B 1 649 ? 132.862 158.581 170.994 1.00 23.28 656 ASN B N 1
ATOM 10204 C CA . ASN B 1 649 ? 133.689 158.596 172.194 1.00 23.28 656 ASN B CA 1
ATOM 10205 C C . ASN B 1 649 ? 134.219 160.003 172.416 1.00 23.28 656 ASN B C 1
ATOM 10206 O O . ASN B 1 649 ? 135.111 160.452 171.689 1.00 23.28 656 ASN B O 1
ATOM 10211 N N . ASP B 1 650 ? 133.677 160.699 173.412 1.00 25.14 657 ASP B N 1
ATOM 10212 C CA . ASP B 1 650 ? 134.362 161.879 173.913 1.00 25.14 657 ASP B CA 1
ATOM 10213 C C . ASP B 1 650 ? 135.740 161.454 174.390 1.00 25.14 657 ASP B C 1
ATOM 10214 O O . ASP B 1 650 ? 135.897 160.400 175.012 1.00 25.14 657 ASP B O 1
ATOM 10219 N N . CYS B 1 651 ? 136.746 162.271 174.103 1.00 25.18 658 CYS B N 1
ATOM 10220 C CA . CYS B 1 651 ? 138.113 161.775 174.181 1.00 25.18 658 CYS B CA 1
ATOM 10221 C C . CYS B 1 651 ? 138.548 161.529 175.616 1.00 25.18 658 CYS B C 1
ATOM 10222 O O . CYS B 1 651 ? 139.460 162.192 176.111 1.00 25.18 658 CYS B O 1
ATOM 10225 N N . THR B 1 652 ? 137.921 160.564 176.283 1.00 22.34 659 THR B N 1
ATOM 10226 C CA . THR B 1 652 ? 138.326 160.190 177.635 1.00 22.34 659 THR B CA 1
ATOM 10227 C C . THR B 1 652 ? 137.858 158.773 177.920 1.00 22.34 659 THR B C 1
ATOM 10228 O O . THR B 1 652 ? 136.677 158.455 177.745 1.00 22.34 659 THR B O 1
ATOM 10232 N N . PHE B 1 653 ? 138.786 157.914 178.312 1.00 23.99 660 PHE B N 1
ATOM 10233 C CA . PHE B 1 653 ? 138.451 156.613 178.859 1.00 23.99 660 PHE B CA 1
ATOM 10234 C C . PHE B 1 653 ? 138.680 156.630 180.363 1.00 23.99 660 PHE B C 1
ATOM 10235 O O . PHE B 1 653 ? 139.399 157.475 180.899 1.00 23.99 660 PHE B O 1
ATOM 10243 N N . SER B 1 654 ? 138.052 155.683 181.051 1.00 25.17 661 SER B N 1
ATOM 10244 C CA . SER B 1 654 ? 138.159 155.631 182.507 1.00 25.17 661 SER B CA 1
ATOM 10245 C C . SER B 1 654 ? 138.172 154.158 182.908 1.00 25.17 661 SER B C 1
ATOM 10246 O O . SER B 1 654 ? 137.121 153.541 183.086 1.00 25.17 661 SER B O 1
ATOM 10249 N N . ARG B 1 655 ? 139.372 153.611 183.047 1.00 31.32 662 ARG B N 1
ATOM 10250 C CA . ARG B 1 655 ? 139.547 152.261 183.555 1.00 31.32 662 ARG B CA 1
ATOM 10251 C C . ARG B 1 655 ? 139.797 152.327 185.052 1.00 31.32 662 ARG B C 1
ATOM 10252 O O . ARG B 1 655 ? 140.578 153.162 185.519 1.00 31.32 662 ARG B O 1
ATOM 10260 N N . ASN B 1 656 ? 139.134 151.454 185.802 1.00 45.30 663 ASN B N 1
ATOM 10261 C CA . ASN B 1 656 ? 139.320 151.382 187.246 1.00 45.30 663 ASN B CA 1
ATOM 10262 C C . ASN B 1 656 ? 139.966 150.049 187.610 1.00 45.30 663 ASN B C 1
ATOM 10263 O O . ASN B 1 656 ? 139.569 148.993 187.107 1.00 45.30 663 ASN B O 1
ATOM 10268 N N . THR B 1 657 ? 141.042 150.122 188.378 1.00 47.02 664 THR B N 1
ATOM 10269 C CA . THR B 1 657 ? 141.592 148.965 189.053 1.00 47.02 664 THR B CA 1
ATOM 10270 C C . THR B 1 657 ? 141.083 148.946 190.488 1.00 47.02 664 THR B C 1
ATOM 10271 O O . THR B 1 657 ? 140.624 149.969 191.003 1.00 47.02 664 THR B O 1
ATOM 10275 N N . PRO B 1 658 ? 141.125 147.792 191.157 1.00 55.88 665 PRO B N 1
ATOM 10276 C CA . PRO B 1 658 ? 140.736 147.778 192.576 1.00 55.88 665 PRO B CA 1
ATOM 10277 C C . PRO B 1 658 ? 141.570 148.716 193.430 1.00 55.88 665 PRO B C 1
ATOM 10278 O O . PRO B 1 658 ? 141.053 149.280 194.403 1.00 55.88 665 PRO B O 1
ATOM 10282 N N . SER B 1 659 ? 142.848 148.901 193.093 1.00 50.49 666 SER B N 1
ATOM 10283 C CA . SER B 1 659 ? 143.695 149.810 193.859 1.00 50.49 666 SER B CA 1
ATOM 10284 C C . SER B 1 659 ? 143.376 151.268 193.544 1.00 50.49 666 SER B C 1
ATOM 10285 O O . SER B 1 659 ? 143.268 152.099 194.454 1.00 50.49 666 SER B O 1
ATOM 10288 N N . ARG B 1 660 ? 143.220 151.599 192.264 1.00 44.38 667 ARG B N 1
ATOM 10289 C CA . ARG B 1 660 ? 143.027 152.986 191.859 1.00 44.38 667 ARG B CA 1
ATOM 10290 C C . ARG B 1 660 ? 142.321 153.020 190.511 1.00 44.38 667 ARG B C 1
ATOM 10291 O O . ARG B 1 660 ? 142.374 152.062 189.736 1.00 44.38 667 ARG B O 1
ATOM 10299 N N . ILE B 1 661 ? 141.661 154.143 190.240 1.00 35.81 668 ILE B N 1
ATOM 10300 C CA . ILE B 1 661 ? 140.958 154.365 188.982 1.00 35.81 668 ILE B CA 1
ATOM 10301 C C . ILE B 1 661 ? 141.823 155.252 188.094 1.00 35.81 668 ILE B C 1
ATOM 10302 O O . ILE B 1 661 ? 142.302 156.307 188.526 1.00 35.81 668 ILE B O 1
ATOM 10307 N N . PHE B 1 662 ? 142.056 154.806 186.865 1.00 30.66 669 PHE B N 1
ATOM 10308 C CA . PHE B 1 662 ? 142.742 155.640 185.893 1.00 30.66 669 PHE B CA 1
ATOM 10309 C C . PHE B 1 662 ? 141.765 156.626 185.258 1.00 30.66 669 PHE B C 1
ATOM 10310 O O . PHE B 1 662 ? 140.546 156.492 185.369 1.00 30.66 669 PHE B O 1
ATOM 10318 N N . ASN B 1 663 ? 142.324 157.628 184.586 1.00 31.75 670 ASN B N 1
ATOM 10319 C CA . ASN B 1 663 ? 141.539 158.576 183.801 1.00 31.75 670 ASN B CA 1
ATOM 10320 C C . ASN B 1 663 ? 142.431 159.106 182.694 1.00 31.75 670 ASN B C 1
ATOM 10321 O O . ASN B 1 663 ? 143.490 159.676 182.966 1.00 31.75 670 ASN B O 1
ATOM 10326 N N . TYR B 1 664 ? 142.012 158.894 181.455 1.00 44.00 671 TYR B N 1
ATOM 10327 C CA . TYR B 1 664 ? 142.787 159.275 180.292 1.00 44.00 671 TYR B CA 1
ATOM 10328 C C . TYR B 1 664 ? 142.111 160.510 179.695 1.00 44.00 671 TYR B C 1
ATOM 10329 O O . TYR B 1 664 ? 141.066 160.950 180.181 1.00 44.00 671 TYR B O 1
ATOM 10338 N N . ASN B 1 665 ? 142.706 161.104 178.660 1.00 35.07 672 ASN B N 1
ATOM 10339 C CA . ASN B 1 665 ? 141.981 162.159 177.951 1.00 35.07 672 ASN B CA 1
ATOM 10340 C C . ASN B 1 665 ? 142.693 162.423 176.634 1.00 35.07 672 ASN B C 1
ATOM 10341 O O . ASN B 1 665 ? 143.781 162.992 176.641 1.00 35.07 672 ASN B O 1
ATOM 10346 N N . PHE B 1 666 ? 142.076 162.047 175.508 1.00 28.88 673 PHE B N 1
ATOM 10347 C CA . PHE B 1 666 ? 142.772 161.967 174.226 1.00 28.88 673 PHE B CA 1
ATOM 10348 C C . PHE B 1 666 ? 142.547 163.188 173.353 1.00 28.88 673 PHE B C 1
ATOM 10349 O O . PHE B 1 666 ? 142.718 163.103 172.132 1.00 28.88 673 PHE B O 1
ATOM 10357 N N . SER B 1 667 ? 142.150 164.314 173.945 1.00 30.54 674 SER B N 1
ATOM 10358 C CA . SER B 1 667 ? 141.765 165.473 173.147 1.00 30.54 674 SER B CA 1
ATOM 10359 C C . SER B 1 667 ? 142.901 165.944 172.253 1.00 30.54 674 SER B C 1
ATOM 10360 O O . SER B 1 667 ? 142.660 166.631 171.256 1.00 30.54 674 SER B O 1
ATOM 10363 N N . ALA B 1 668 ? 144.142 165.592 172.589 1.00 28.42 675 ALA B N 1
ATOM 10364 C CA . ALA B 1 668 ? 145.249 165.899 171.694 1.00 28.42 675 ALA B CA 1
ATOM 10365 C C . ALA B 1 668 ? 145.262 165.003 170.463 1.00 28.42 675 ALA B C 1
ATOM 10366 O O . ALA B 1 668 ? 145.907 165.348 169.468 1.00 28.42 675 ALA B O 1
ATOM 10368 N N . LEU B 1 669 ? 144.569 163.866 170.504 1.00 29.67 676 LEU B N 1
ATOM 10369 C CA . LEU B 1 669 ? 144.550 162.915 169.402 1.00 29.67 676 LEU B CA 1
ATOM 10370 C C . LEU B 1 669 ? 143.284 163.009 168.558 1.00 29.67 676 LEU B C 1
ATOM 10371 O O . LEU B 1 669 ? 143.061 162.150 167.700 1.00 29.67 676 LEU B O 1
ATOM 10376 N N . ALA B 1 670 ? 142.450 164.026 168.784 1.00 33.98 677 ALA B N 1
ATOM 10377 C CA . ALA B 1 670 ? 141.193 164.131 168.048 1.00 33.98 677 ALA B CA 1
ATOM 10378 C C . ALA B 1 670 ? 141.419 164.404 166.567 1.00 33.98 677 ALA B C 1
ATOM 10379 O O . ALA B 1 670 ? 140.643 163.933 165.729 1.00 33.98 677 ALA B O 1
ATOM 10381 N N . GLY B 1 671 ? 142.459 165.162 166.228 1.00 38.50 678 GLY B N 1
ATOM 10382 C CA . GLY B 1 671 ? 142.696 165.503 164.840 1.00 38.50 678 GLY B CA 1
ATOM 10383 C C . GLY B 1 671 ? 143.041 164.288 163.999 1.00 38.50 678 GLY B C 1
ATOM 10384 O O . GLY B 1 671 ? 143.570 163.289 164.486 1.00 38.50 678 GLY B O 1
ATOM 10385 N N . THR B 1 672 ? 142.726 164.383 162.710 1.00 34.02 679 THR B N 1
ATOM 10386 C CA . THR B 1 672 ? 142.986 163.282 161.794 1.00 34.02 679 THR B CA 1
ATOM 10387 C C . THR B 1 672 ? 144.482 163.099 161.579 1.00 34.02 679 THR B C 1
ATOM 10388 O O . THR B 1 672 ? 145.233 164.069 161.450 1.00 34.02 679 THR B O 1
ATOM 10392 N N . VAL B 1 673 ? 144.913 161.839 161.536 1.00 29.54 680 VAL B N 1
ATOM 10393 C CA . VAL B 1 673 ? 146.309 161.495 161.324 1.00 29.54 680 VAL B CA 1
ATOM 10394 C C . VAL B 1 673 ? 146.381 160.528 160.152 1.00 29.54 680 VAL B C 1
ATOM 10395 O O . VAL B 1 673 ? 145.423 159.816 159.845 1.00 29.54 680 VAL B O 1
ATOM 10399 N N . SER B 1 674 ? 147.532 160.516 159.487 1.00 32.50 681 SER B N 1
ATOM 10400 C CA . SER B 1 674 ? 147.734 159.702 158.300 1.00 32.50 681 SER B CA 1
ATOM 10401 C C . SER B 1 674 ? 148.944 158.801 158.488 1.00 32.50 681 SER B C 1
ATOM 10402 O O . SER B 1 674 ? 149.814 159.055 159.325 1.00 32.50 681 SER B O 1
ATOM 10405 N N . LEU B 1 675 ? 148.983 157.732 157.698 1.00 32.33 682 LEU B N 1
ATOM 10406 C CA . LEU B 1 675 ? 150.108 156.813 157.705 1.00 32.33 682 LEU B CA 1
ATOM 10407 C C . LEU B 1 675 ? 150.216 156.156 156.339 1.00 32.33 682 LEU B C 1
ATOM 10408 O O . LEU B 1 675 ? 149.207 155.955 155.659 1.00 32.33 682 LEU B O 1
ATOM 10413 N N . ALA B 1 676 ? 151.444 155.832 155.941 1.00 33.45 683 ALA B N 1
ATOM 10414 C CA . ALA B 1 676 ? 151.713 155.126 154.698 1.00 33.45 683 ALA B CA 1
ATOM 10415 C C . ALA B 1 676 ? 152.534 153.880 154.992 1.00 33.45 683 ALA B C 1
ATOM 10416 O O . ALA B 1 676 ? 153.495 153.926 155.765 1.00 33.45 683 ALA B O 1
ATOM 10418 N N . GLY B 1 677 ? 152.152 152.769 154.375 1.00 44.31 684 GLY B N 1
ATOM 10419 C CA . GLY B 1 677 ? 152.873 151.530 154.565 1.00 44.31 684 GLY B CA 1
ATOM 10420 C C . GLY B 1 677 ? 154.194 151.516 153.821 1.00 44.31 684 GLY B C 1
ATOM 10421 O O . GLY B 1 677 ? 154.511 152.395 153.019 1.00 44.31 684 GLY B O 1
ATOM 10422 N N . VAL B 1 678 ? 154.985 150.492 154.109 1.00 56.11 685 VAL B N 1
ATOM 10423 C CA . VAL B 1 678 ? 156.278 150.334 153.433 1.00 56.11 685 VAL B CA 1
ATOM 10424 C C . VAL B 1 678 ? 156.036 150.013 151.962 1.00 56.11 685 VAL B C 1
ATOM 10425 O O . VAL B 1 678 ? 155.246 149.105 151.653 1.00 56.11 685 VAL B O 1
ATOM 10429 N N . PRO B 1 679 ? 156.669 150.726 151.031 1.00 65.36 686 PRO B N 1
ATOM 10430 C CA . PRO B 1 679 ? 156.434 150.461 149.602 1.00 65.36 686 PRO B CA 1
ATOM 10431 C C . PRO B 1 679 ? 156.831 149.043 149.225 1.00 65.36 686 PRO B C 1
ATOM 10432 O O . PRO B 1 679 ? 157.991 148.645 149.355 1.00 65.36 686 PRO B O 1
ATOM 10436 N N . SER B 1 680 ? 155.852 148.280 148.749 1.00 70.49 687 SER B N 1
ATOM 10437 C CA . SER B 1 680 ? 156.045 146.892 148.354 1.00 70.49 687 SER B CA 1
ATOM 10438 C C . SER B 1 680 ? 155.839 146.762 146.852 1.00 70.49 687 SER B C 1
ATOM 10439 O O . SER B 1 680 ? 154.826 147.225 146.318 1.00 70.49 687 SER B O 1
ATOM 10442 N N . PHE B 1 681 ? 156.799 146.136 146.178 1.00 70.58 688 PHE B N 1
ATOM 10443 C CA . PHE B 1 681 ? 156.751 146.022 144.728 1.00 70.58 688 PHE B CA 1
ATOM 10444 C C . PHE B 1 681 ? 155.763 144.946 144.292 1.00 70.58 688 PHE B C 1
ATOM 10445 O O . PHE B 1 681 ? 155.476 143.995 145.024 1.00 70.58 688 PHE B O 1
ATOM 10447 N N . THR B 1 682 ? 155.241 145.108 143.078 1.00 69.79 689 THR B N 1
ATOM 10448 C CA . THR B 1 682 ? 154.374 144.111 142.471 1.00 69.79 689 THR B CA 1
ATOM 10449 C C . THR B 1 682 ? 155.204 142.939 141.958 1.00 69.79 689 THR B C 1
ATOM 10450 O O . THR B 1 682 ? 156.423 142.874 142.137 1.00 69.79 689 THR B O 1
ATOM 10454 N N . SER B 1 683 ? 154.529 141.991 141.306 1.00 67.05 690 SER B N 1
ATOM 10455 C CA . SER B 1 683 ? 155.252 141.024 140.490 1.00 67.05 690 SER B CA 1
ATOM 10456 C C . SER B 1 683 ? 155.928 141.712 139.314 1.00 67.05 690 SER B C 1
ATOM 10457 O O . SER B 1 683 ? 157.005 141.290 138.877 1.00 67.05 690 SER B O 1
ATOM 10460 N N . LYS B 1 684 ? 155.314 142.772 138.796 1.00 64.79 691 LYS B N 1
ATOM 10461 C CA . LYS B 1 684 ? 155.914 143.599 137.760 1.00 64.79 691 LYS B CA 1
ATOM 10462 C C . LYS B 1 684 ? 156.774 144.679 138.416 1.00 64.79 691 LYS B C 1
ATOM 10463 O O . LYS B 1 684 ? 157.068 144.633 139.614 1.00 64.79 691 LYS B O 1
ATOM 10465 N N . GLY B 1 685 ? 157.191 145.673 137.630 1.00 61.98 692 GLY B N 1
ATOM 10466 C CA . GLY B 1 685 ? 158.076 146.707 138.140 1.00 61.98 692 GLY B CA 1
ATOM 10467 C C . GLY B 1 685 ? 157.402 147.729 139.031 1.00 61.98 692 GLY B C 1
ATOM 10468 O O . GLY B 1 685 ? 158.095 148.469 139.737 1.00 61.98 692 GLY B O 1
ATOM 10469 N N . LEU B 1 686 ? 156.074 147.793 139.014 1.00 66.32 693 LEU B N 1
ATOM 10470 C CA . LEU B 1 686 ? 155.363 148.770 139.826 1.00 66.32 693 LEU B CA 1
ATOM 10471 C C . LEU B 1 686 ? 155.442 148.406 141.305 1.00 66.32 693 LEU B C 1
ATOM 10472 O O . LEU B 1 686 ? 155.467 147.229 141.672 1.00 66.32 693 LEU B O 1
ATOM 10477 N N . LYS B 1 687 ? 155.496 149.428 142.156 1.00 65.57 694 LYS B N 1
ATOM 10478 C CA . LYS B 1 687 ? 155.488 149.255 143.602 1.00 65.57 694 LYS B CA 1
ATOM 10479 C C . LYS B 1 687 ? 154.351 150.077 144.190 1.00 65.57 694 LYS B C 1
ATOM 10480 O O . LYS B 1 687 ? 154.088 151.192 143.732 1.00 65.57 694 LYS B O 1
ATOM 10486 N N . TYR B 1 688 ? 153.669 149.522 145.188 1.00 70.17 695 TYR B N 1
ATOM 10487 C CA . TYR B 1 688 ? 152.489 150.141 145.777 1.00 70.17 695 TYR B CA 1
ATOM 10488 C C . TYR B 1 688 ? 152.677 150.290 147.279 1.00 70.17 695 TYR B C 1
ATOM 10489 O O . TYR B 1 688 ? 153.134 149.357 147.947 1.00 70.17 695 TYR B O 1
ATOM 10498 N N . PHE B 1 689 ? 152.326 151.461 147.807 1.00 54.24 696 PHE B N 1
ATOM 10499 C CA . PHE B 1 689 ?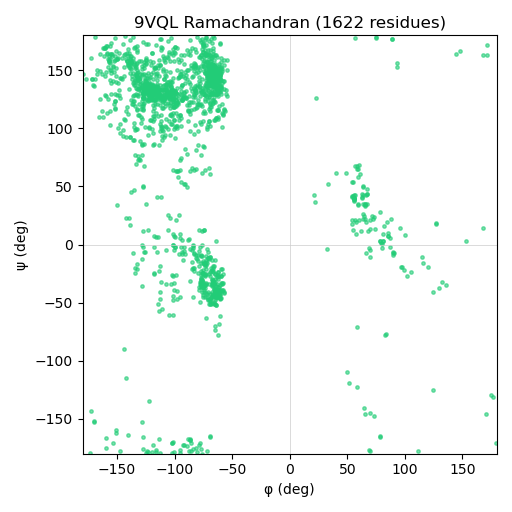 152.276 151.683 149.245 1.00 54.24 696 PHE B CA 1
ATOM 10500 C C . PHE B 1 689 ? 150.935 152.303 149.606 1.00 54.24 696 PHE B C 1
ATOM 10501 O O . PHE B 1 689 ? 150.504 153.275 148.977 1.00 54.24 696 PHE B O 1
ATOM 10509 N N . HIS B 1 690 ? 150.274 151.726 150.605 1.00 39.86 697 HIS B N 1
ATOM 10510 C CA . HIS B 1 690 ? 148.940 152.136 151.012 1.00 39.86 697 HIS B CA 1
ATOM 10511 C C . HIS B 1 690 ? 148.991 153.405 151.849 1.00 39.86 697 HIS B C 1
ATOM 10512 O O . HIS B 1 690 ? 150.035 153.774 152.391 1.00 39.86 697 HIS B O 1
ATOM 10519 N N . HIS B 1 691 ? 147.847 154.074 151.945 1.00 36.14 698 HIS B N 1
ATOM 10520 C CA . HIS B 1 691 ? 147.702 155.295 152.727 1.00 36.14 698 HIS B CA 1
ATOM 10521 C C . HIS B 1 691 ? 146.467 155.170 153.605 1.00 36.14 698 HIS B C 1
ATOM 10522 O O . HIS B 1 691 ? 145.356 155.000 153.094 1.00 36.14 698 HIS B O 1
ATOM 10529 N N . PHE B 1 692 ? 146.659 155.264 154.915 1.00 30.44 699 PHE B N 1
ATOM 10530 C CA . PHE B 1 692 ? 145.570 155.161 155.873 1.00 30.44 699 PHE B CA 1
ATOM 10531 C C . PHE B 1 692 ? 145.335 156.511 156.535 1.00 30.44 699 PHE B C 1
ATOM 10532 O O . PHE B 1 692 ? 146.282 157.184 156.948 1.00 30.44 699 PHE B O 1
ATOM 10540 N N . THR B 1 693 ? 144.068 156.904 156.628 1.00 31.48 700 THR B N 1
ATOM 10541 C CA . THR B 1 693 ? 143.665 158.132 157.301 1.00 31.48 700 THR B CA 1
ATOM 10542 C C . THR B 1 693 ? 142.783 157.769 158.484 1.00 31.48 700 THR B C 1
ATOM 10543 O O . THR B 1 693 ? 141.837 156.990 158.338 1.00 31.48 700 THR B O 1
ATOM 10547 N N . LEU B 1 694 ? 143.087 158.334 159.650 1.00 28.75 701 LEU B N 1
ATOM 10548 C CA . LEU B 1 694 ? 142.466 157.932 160.905 1.00 28.75 701 LEU B CA 1
ATOM 10549 C C . LEU B 1 694 ? 141.765 159.110 161.563 1.00 28.75 701 LEU B C 1
ATOM 10550 O O . LEU B 1 694 ? 142.315 160.213 161.620 1.00 28.75 701 LEU B O 1
ATOM 10555 N N . SER B 1 695 ? 140.555 158.869 162.058 1.00 32.05 702 SER B N 1
ATOM 10556 C CA . SER B 1 695 ? 139.873 159.771 162.975 1.00 32.05 702 SER B CA 1
ATOM 10557 C C . SER B 1 695 ? 139.448 158.953 164.182 1.00 32.05 702 SER B C 1
ATOM 10558 O O . SER B 1 695 ? 138.848 157.886 164.027 1.00 32.05 702 SER B O 1
ATOM 10561 N N . LEU B 1 696 ? 139.754 159.447 165.379 1.00 29.90 703 LEU B N 1
ATOM 10562 C CA . LEU B 1 696 ? 139.691 158.623 166.576 1.00 29.90 703 LEU B CA 1
ATOM 10563 C C . LEU B 1 696 ? 138.569 159.024 167.525 1.00 29.90 703 LEU B C 1
ATOM 10564 O O . LEU B 1 696 ? 137.726 158.191 167.869 1.00 29.90 703 LEU B O 1
ATOM 10569 N N . CYS B 1 697 ? 138.524 160.281 167.958 1.00 32.44 704 CYS B N 1
ATOM 10570 C CA . CYS B 1 697 ? 137.636 160.658 169.047 1.00 32.44 704 CYS B CA 1
ATOM 10571 C C . CYS B 1 697 ? 137.223 162.115 168.915 1.00 32.44 704 CYS B C 1
ATOM 10572 O O . CYS B 1 697 ? 137.859 162.904 168.214 1.00 32.44 704 CYS B O 1
ATOM 10575 N N . GLY B 1 698 ? 136.148 162.461 169.618 1.00 36.19 705 GLY B N 1
ATOM 10576 C CA . GLY B 1 698 ? 135.728 163.840 169.741 1.00 36.19 705 GLY B CA 1
ATOM 10577 C C . GLY B 1 698 ? 134.990 164.358 168.521 1.00 36.19 705 GLY B C 1
ATOM 10578 O O . GLY B 1 698 ? 134.542 163.606 167.648 1.00 36.19 705 GLY B O 1
ATOM 10579 N N . ASN B 1 699 ? 134.863 165.686 168.477 1.00 42.27 706 ASN B N 1
ATOM 10580 C CA . ASN B 1 699 ? 134.215 166.391 167.371 1.00 42.27 706 ASN B CA 1
ATOM 10581 C C . ASN B 1 699 ? 132.801 165.868 167.132 1.00 42.27 706 ASN B C 1
ATOM 10582 O O . ASN B 1 699 ? 132.375 165.680 165.991 1.00 42.27 706 ASN B O 1
ATOM 10587 N N . GLN B 1 700 ? 132.075 165.620 168.222 1.00 40.17 707 GLN B N 1
ATOM 10588 C CA . GLN B 1 700 ? 130.719 165.076 168.188 1.00 40.17 707 GLN B CA 1
ATOM 10589 C C . GLN B 1 700 ? 130.649 163.741 167.456 1.00 40.17 707 GLN B C 1
ATOM 10590 O O . GLN B 1 700 ? 129.571 163.320 167.027 1.00 40.17 707 GLN B O 1
ATOM 10596 N N . GLY B 1 701 ? 131.785 163.066 167.309 1.00 39.14 708 GLY B N 1
ATOM 10597 C CA . GLY B 1 701 ? 131.810 161.761 166.672 1.00 39.14 708 GLY B CA 1
ATOM 10598 C C . GLY B 1 701 ? 131.378 161.757 165.224 1.00 39.14 708 GLY B C 1
ATOM 10599 O O . GLY B 1 701 ? 130.670 160.839 164.791 1.00 39.14 708 GLY B O 1
ATOM 10600 N N . LYS B 1 702 ? 131.790 162.761 164.462 1.00 44.15 709 LYS B N 1
ATOM 10601 C CA . LYS B 1 702 ? 131.537 162.806 163.032 1.00 44.15 709 LYS B CA 1
ATOM 10602 C C . LYS B 1 702 ? 132.772 162.297 162.305 1.00 44.15 709 LYS B C 1
ATOM 10603 O O . LYS B 1 702 ? 133.902 162.532 162.741 1.00 44.15 709 LYS B O 1
ATOM 10609 N N . LYS B 1 703 ? 132.554 161.574 161.210 1.00 43.96 710 LYS B N 1
ATOM 10610 C CA . LYS B 1 703 ? 133.653 160.951 160.488 1.00 43.96 710 LYS B CA 1
ATOM 10611 C C . LYS B 1 703 ? 134.504 162.011 159.802 1.00 43.96 710 LYS B C 1
ATOM 10612 O O . LYS B 1 703 ? 134.124 162.534 158.750 1.00 43.96 710 LYS B O 1
ATOM 10618 N N . MET B 1 704 ? 135.658 162.333 160.383 1.00 48.55 711 MET B N 1
ATOM 10619 C CA . MET B 1 704 ? 136.500 163.412 159.885 1.00 48.55 711 MET B CA 1
ATOM 10620 C C . MET B 1 704 ? 137.464 162.977 158.791 1.00 48.55 711 MET B C 1
ATOM 10621 O O . MET B 1 704 ? 138.178 163.827 158.248 1.00 48.55 711 MET B O 1
ATOM 10626 N N . ALA B 1 705 ? 137.514 161.693 158.451 1.00 46.96 712 ALA B N 1
ATOM 10627 C CA . ALA B 1 705 ? 138.426 161.198 157.426 1.00 46.96 712 ALA B CA 1
ATOM 10628 C C . ALA B 1 705 ? 137.663 161.064 156.114 1.00 46.96 712 ALA B C 1
ATOM 10629 O O . ALA B 1 705 ? 136.914 160.102 155.918 1.00 46.96 712 ALA B O 1
ATOM 10631 N N . VAL B 1 706 ? 137.855 162.029 155.220 1.00 48.70 713 VAL B N 1
ATOM 10632 C CA . VAL B 1 706 ? 137.294 161.994 153.875 1.00 48.70 713 VAL B CA 1
ATOM 10633 C C . VAL B 1 706 ? 138.424 161.596 152.935 1.00 48.70 713 VAL B C 1
ATOM 10634 O O . VAL B 1 706 ? 139.515 162.178 152.973 1.00 48.70 713 VAL B O 1
ATOM 10638 N N . CYS B 1 707 ? 138.183 160.581 152.114 1.00 59.52 714 CYS B N 1
ATOM 10639 C CA . CYS B 1 707 ? 139.223 159.992 151.289 1.00 59.52 714 CYS B CA 1
ATOM 10640 C C . CYS B 1 707 ? 138.720 159.774 149.867 1.00 59.52 714 CYS B C 1
ATOM 10641 O O . CYS B 1 707 ? 137.666 159.171 149.649 1.00 59.52 714 CYS B O 1
ATOM 10644 N N . THR B 1 708 ? 139.498 160.256 148.899 1.00 69.89 715 THR B N 1
ATOM 10645 C CA . THR B 1 708 ? 139.072 160.274 147.508 1.00 69.89 715 THR B CA 1
ATOM 10646 C C . THR B 1 708 ? 140.237 159.846 146.625 1.00 69.89 715 THR B C 1
ATOM 10647 O O . THR B 1 708 ? 141.405 159.994 146.991 1.00 69.89 715 THR B O 1
ATOM 10651 N N . ASP B 1 709 ? 139.903 159.307 145.452 1.00 77.23 716 ASP B N 1
ATOM 10652 C CA . ASP B 1 709 ? 140.887 158.860 144.472 1.00 77.23 716 ASP B CA 1
ATOM 10653 C C . ASP B 1 709 ? 141.215 160.019 143.535 1.00 77.23 716 ASP B C 1
ATOM 10654 O O . ASP B 1 709 ? 140.312 160.695 143.032 1.00 77.23 716 ASP B O 1
ATOM 10659 N N . ASN B 1 710 ? 142.510 160.251 143.306 1.00 81.63 717 ASN B N 1
ATOM 10660 C CA . ASN B 1 710 ? 142.917 161.326 142.407 1.00 81.63 717 ASN B CA 1
ATOM 10661 C C . ASN B 1 710 ? 142.696 160.945 140.948 1.00 81.63 717 ASN B C 1
ATOM 10662 O O . ASN B 1 710 ? 142.324 161.792 140.127 1.00 81.63 717 ASN B O 1
ATOM 10667 N N . VAL B 1 711 ? 142.926 159.673 140.611 1.00 81.54 718 VAL B N 1
ATOM 10668 C CA . VAL B 1 711 ? 143.234 159.296 139.230 1.00 81.54 718 VAL B CA 1
ATOM 10669 C C . VAL B 1 711 ? 142.046 159.549 138.307 1.00 81.54 718 VAL B C 1
ATOM 10670 O O . VAL B 1 711 ? 142.217 159.889 137.130 1.00 81.54 718 VAL B O 1
ATOM 10674 N N . THR B 1 712 ? 140.825 159.386 138.822 1.00 80.83 719 THR B N 1
ATOM 10675 C CA . THR B 1 712 ? 139.649 159.558 137.973 1.00 80.83 719 THR B CA 1
ATOM 10676 C C . THR B 1 712 ? 139.552 160.985 137.444 1.00 80.83 719 THR B C 1
ATOM 10677 O O . THR B 1 712 ? 139.023 161.216 136.351 1.00 80.83 719 THR B O 1
ATOM 10681 N N . ASP B 1 713 ? 140.062 161.958 138.205 1.00 78.97 720 ASP B N 1
ATOM 10682 C CA . ASP B 1 713 ? 140.117 163.328 137.707 1.00 78.97 720 ASP B CA 1
ATOM 10683 C C . ASP B 1 713 ? 141.362 163.551 136.857 1.00 78.97 720 ASP B C 1
ATOM 10684 O O . ASP B 1 713 ? 141.285 164.151 135.778 1.00 78.97 720 ASP B O 1
ATOM 10686 N N . LEU B 1 714 ? 142.512 163.074 137.327 1.00 77.45 721 LEU B N 1
ATOM 10687 C CA . LEU B 1 714 ? 143.785 163.198 136.618 1.00 77.45 721 LEU B CA 1
ATOM 10688 C C . LEU B 1 714 ? 144.106 164.646 136.254 1.00 77.45 721 LEU B C 1
ATOM 10689 O O . LEU B 1 714 ? 143.697 165.575 136.949 1.00 77.45 721 LEU B O 1
ATOM 10691 N N . LYS B 1 725 ? 136.058 157.101 144.584 1.00 71.94 732 LYS B N 1
ATOM 10692 C CA . LYS B 1 725 ? 135.040 157.982 145.144 1.00 71.94 732 LYS B CA 1
ATOM 10693 C C . LYS B 1 725 ? 135.463 158.506 146.512 1.00 71.94 732 LYS B C 1
ATOM 10694 O O . LYS B 1 725 ? 136.547 158.191 147.000 1.00 71.94 732 LYS B O 1
ATOM 10696 N N . SER B 1 726 ? 134.599 159.309 147.124 1.00 66.74 733 SER B N 1
ATOM 10697 C CA . SER B 1 726 ? 134.850 159.874 148.442 1.00 66.74 733 SER B CA 1
ATOM 10698 C C . SER B 1 726 ? 134.067 159.090 149.486 1.00 66.74 733 SER B C 1
ATOM 10699 O O . SER B 1 726 ? 132.846 158.940 149.370 1.00 66.74 733 SER B O 1
ATOM 10702 N N . VAL B 1 727 ? 134.770 158.594 150.501 1.00 55.02 734 VAL B N 1
ATOM 10703 C CA . VAL B 1 727 ? 134.173 157.798 151.566 1.00 55.02 734 VAL B CA 1
ATOM 10704 C C . VAL B 1 727 ? 134.436 158.488 152.897 1.00 55.02 734 VAL B C 1
ATOM 10705 O O . VAL B 1 727 ? 135.557 158.939 153.162 1.00 55.02 734 VAL B O 1
ATOM 10709 N N . THR B 1 728 ? 133.395 158.597 153.716 1.00 46.76 735 THR B N 1
ATOM 10710 C CA . THR B 1 728 ? 133.514 159.138 155.063 1.00 46.76 735 THR B CA 1
ATOM 10711 C C . THR B 1 728 ? 133.607 157.977 156.044 1.00 46.76 735 THR B C 1
ATOM 10712 O O . THR B 1 728 ? 132.706 157.133 156.100 1.00 46.76 735 THR B O 1
ATOM 10716 N N . ALA B 1 729 ? 134.690 157.934 156.812 1.00 39.94 736 ALA B N 1
ATOM 10717 C CA . ALA B 1 729 ? 134.932 156.805 157.697 1.00 39.94 736 ALA B CA 1
ATOM 10718 C C . ALA B 1 729 ? 135.894 157.228 158.795 1.00 39.94 736 ALA B C 1
ATOM 10719 O O . ALA B 1 729 ? 136.509 158.294 158.732 1.00 39.94 736 ALA B O 1
ATOM 10721 N N . TYR B 1 730 ? 135.965 156.431 159.851 1.00 33.32 737 TYR B N 1
ATOM 10722 C CA . TYR B 1 730 ? 136.862 156.784 160.968 1.00 33.32 737 TYR B CA 1
ATOM 10723 C C . TYR B 1 730 ? 138.249 156.396 160.532 1.00 33.32 737 TYR B C 1
ATOM 10724 O O . TYR B 1 730 ? 139.158 157.145 160.861 1.00 33.32 737 TYR B O 1
ATOM 10733 N N . VAL B 1 731 ? 138.427 155.268 159.854 1.00 32.23 738 VAL B N 1
ATOM 10734 C CA . VAL B 1 731 ? 139.755 154.893 159.288 1.00 32.23 738 VAL B CA 1
ATOM 10735 C C . VAL B 1 731 ? 139.575 154.667 157.779 1.00 32.23 738 VAL B C 1
ATOM 10736 O O . VAL B 1 731 ? 138.658 153.950 157.426 1.00 32.23 738 VAL B O 1
ATOM 10740 N N . CYS B 1 732 ? 140.367 155.255 156.891 1.00 36.46 739 CYS B N 1
ATOM 10741 C CA . CYS B 1 732 ? 140.182 154.920 155.458 1.00 36.46 739 CYS B CA 1
ATOM 10742 C C . CYS B 1 732 ? 141.483 154.401 154.853 1.00 36.46 739 CYS B C 1
ATOM 10743 O O . CYS B 1 732 ? 142.518 155.027 155.090 1.00 36.46 739 CYS B O 1
ATOM 10746 N N . GLN B 1 733 ? 141.432 153.350 154.049 1.00 37.13 740 GLN B N 1
ATOM 10747 C CA . GLN B 1 733 ? 142.642 152.862 153.371 1.00 37.13 740 GLN B CA 1
ATOM 10748 C C . GLN B 1 733 ? 142.533 153.312 151.935 1.00 37.13 740 GLN B C 1
ATOM 10749 O O . GLN B 1 733 ? 141.451 153.131 151.382 1.00 37.13 740 GLN B O 1
ATOM 10755 N N . VAL B 1 734 ? 143.565 153.927 151.376 1.00 41.99 741 VAL B N 1
ATOM 10756 C CA . VAL B 1 734 ? 143.551 154.296 149.938 1.00 41.99 741 VAL B CA 1
ATOM 10757 C C . VAL B 1 734 ? 144.891 153.837 149.376 1.00 41.99 741 VAL B C 1
ATOM 10758 O O . VAL B 1 734 ? 145.860 153.869 150.142 1.00 41.99 741 VAL B O 1
ATOM 10762 N N . VAL B 1 735 ? 144.956 153.418 148.116 1.00 48.00 742 VAL B N 1
ATOM 10763 C CA . VAL B 1 735 ? 146.245 152.878 147.596 1.00 48.00 742 VAL B CA 1
ATOM 10764 C C . VAL B 1 735 ? 146.971 154.002 146.853 1.00 48.00 742 VAL B C 1
ATOM 10765 O O . VAL B 1 735 ? 146.407 154.521 145.881 1.00 48.00 742 VAL B O 1
ATOM 10769 N N . ILE B 1 736 ? 148.180 154.346 147.292 1.00 55.00 743 ILE B N 1
ATOM 10770 C CA . ILE B 1 736 ? 148.906 155.493 146.680 1.00 55.00 743 ILE B CA 1
ATOM 10771 C C . ILE B 1 736 ? 149.896 154.911 145.682 1.00 55.00 743 ILE B C 1
ATOM 10772 O O . ILE B 1 736 ? 150.914 154.356 146.124 1.00 55.00 743 ILE B O 1
ATOM 10777 N N . ILE B 1 737 ? 149.559 154.969 144.404 1.00 67.58 744 ILE B N 1
ATOM 10778 C CA . ILE B 1 737 ? 150.522 154.558 143.388 1.00 67.58 744 ILE B CA 1
ATOM 10779 C C . ILE B 1 737 ? 151.511 155.706 143.215 1.00 67.58 744 ILE B C 1
ATOM 10780 O O . ILE B 1 737 ? 151.084 156.868 143.180 1.00 67.58 744 ILE B O 1
ATOM 10785 N N . PRO B 1 738 ? 152.821 155.438 143.142 1.00 70.92 745 PRO B N 1
ATOM 10786 C CA . PRO B 1 738 ? 153.802 156.534 143.148 1.00 70.92 745 PRO B CA 1
ATOM 10787 C C . PRO B 1 738 ? 153.591 157.548 142.035 1.00 70.92 745 PRO B C 1
ATOM 10788 O O . PRO B 1 738 ? 153.247 157.191 140.904 1.00 70.92 745 PRO B O 1
ATOM 10792 N N . SER B 1 739 ? 153.794 158.825 142.362 1.00 72.40 746 SER B N 1
ATOM 10793 C CA . SER B 1 739 ? 153.562 159.900 141.405 1.00 72.40 746 SER B CA 1
ATOM 10794 C C . SER B 1 739 ? 154.579 159.896 140.271 1.00 72.40 746 SER B C 1
ATOM 10795 O O . SER B 1 739 ? 154.293 160.423 139.190 1.00 72.40 746 SER B O 1
ATOM 10798 N N . GLU B 1 740 ? 155.762 159.321 140.496 1.00 65.84 747 GLU B N 1
ATOM 10799 C CA . GLU B 1 740 ? 156.781 159.293 139.451 1.00 65.84 747 GLU B CA 1
ATOM 10800 C C . GLU B 1 740 ? 156.333 158.457 138.258 1.00 65.84 747 GLU B C 1
ATOM 10801 O O . GLU B 1 740 ? 156.558 158.842 137.105 1.00 65.84 747 GLU B O 1
ATOM 10803 N N . VAL B 1 741 ? 155.702 157.308 138.515 1.00 66.63 748 VAL B N 1
ATOM 10804 C CA . VAL B 1 741 ? 155.249 156.447 137.426 1.00 66.63 748 VAL B CA 1
ATOM 10805 C C . VAL B 1 741 ? 154.171 157.142 136.606 1.00 66.63 748 VAL B C 1
ATOM 10806 O O . VAL B 1 741 ? 154.185 157.103 135.370 1.00 66.63 748 VAL B O 1
ATOM 10808 N N . MET B 1 742 ? 153.218 157.788 137.280 1.00 65.67 749 MET B N 1
ATOM 10809 C CA . MET B 1 742 ? 152.147 158.491 136.585 1.00 65.67 749 MET B CA 1
ATOM 10810 C C . MET B 1 742 ? 152.632 159.769 135.916 1.00 65.67 749 MET B C 1
ATOM 10811 O O . MET B 1 742 ? 152.025 160.209 134.933 1.00 65.67 749 MET B O 1
ATOM 10816 N N . GLY B 1 743 ? 153.713 160.364 136.413 1.00 62.15 750 GLY B N 1
ATOM 10817 C CA . GLY B 1 743 ? 154.175 161.630 135.882 1.00 62.15 750 GLY B CA 1
ATOM 10818 C C . GLY B 1 743 ? 153.485 162.839 136.466 1.00 62.15 750 GLY B C 1
ATOM 10819 O O . GLY B 1 743 ? 153.513 163.914 135.859 1.00 62.15 750 GLY B O 1
ATOM 10820 N N . TYR B 1 744 ? 152.860 162.695 137.631 1.00 62.27 751 TYR B N 1
ATOM 10821 C CA . TYR B 1 744 ? 152.177 163.807 138.280 1.00 62.27 751 TYR B CA 1
ATOM 10822 C C . TYR B 1 744 ? 152.333 163.731 139.795 1.00 62.27 751 TYR B C 1
ATOM 10823 O O . TYR B 1 744 ? 151.763 164.538 140.528 1.00 62.27 751 TYR B O 1
ATOM 10825 N N . VAL B 1 748 ? 147.369 160.223 142.271 1.00 77.75 755 VAL B N 1
ATOM 10826 C CA . VAL B 1 748 ? 147.610 158.939 141.631 1.00 77.75 755 VAL B CA 1
ATOM 10827 C C . VAL B 1 748 ? 147.021 157.880 142.564 1.00 77.75 755 VAL B C 1
ATOM 10828 O O . VAL B 1 748 ? 147.093 156.677 142.313 1.00 77.75 755 VAL B O 1
ATOM 10832 N N . SER B 1 749 ? 146.406 158.356 143.642 1.00 74.74 756 SER B N 1
ATOM 10833 C CA . SER B 1 749 ? 145.812 157.507 144.667 1.00 74.74 756 SER B CA 1
ATOM 10834 C C . SER B 1 749 ? 144.477 156.986 144.157 1.00 74.74 756 SER B C 1
ATOM 10835 O O . SER B 1 749 ? 143.722 157.730 143.521 1.00 74.74 756 SER B O 1
ATOM 10838 N N . SER B 1 750 ? 144.190 155.714 144.426 1.00 69.19 757 SER B N 1
ATOM 10839 C CA . SER B 1 750 ? 142.944 155.114 143.977 1.00 69.19 757 SER B CA 1
ATOM 10840 C C . SER B 1 750 ? 142.535 153.994 144.923 1.00 69.19 757 SER B C 1
ATOM 10841 O O . SER B 1 750 ? 143.249 153.673 145.877 1.00 69.19 757 SER B O 1
ATOM 10844 N N . GLN B 1 751 ? 141.374 153.404 144.635 1.00 65.73 758 GLN B N 1
ATOM 10845 C CA . GLN B 1 751 ? 140.752 152.326 145.399 1.00 65.73 758 GLN B CA 1
ATOM 10846 C C . GLN B 1 751 ? 140.469 152.721 146.845 1.00 65.73 758 GLN B C 1
ATOM 10847 O O . GLN B 1 751 ? 140.961 152.060 147.769 1.00 65.73 758 GLN B O 1
ATOM 10853 N N . PRO B 1 752 ? 139.685 153.770 147.094 1.00 60.72 759 PRO B N 1
ATOM 10854 C CA . PRO B 1 752 ? 139.339 154.106 148.479 1.00 60.72 759 PRO B CA 1
ATOM 10855 C C . PRO B 1 752 ? 138.373 153.087 149.059 1.00 60.72 759 PRO B C 1
ATOM 10856 O O . PRO B 1 752 ? 137.553 152.507 148.343 1.00 60.72 759 PRO B O 1
ATOM 10860 N N . VAL B 1 753 ? 138.474 152.870 150.370 1.00 43.03 760 VAL B N 1
ATOM 10861 C CA . VAL B 1 753 ? 137.581 151.960 151.073 1.00 43.03 760 VAL B CA 1
ATOM 10862 C C . VAL B 1 753 ? 137.530 152.360 152.542 1.00 43.03 760 VAL B C 1
ATOM 10863 O O . VAL B 1 753 ? 138.485 152.905 153.098 1.00 43.03 760 VAL B O 1
ATOM 10867 N N . SER B 1 754 ? 136.386 152.090 153.167 1.00 36.62 761 SER B N 1
ATOM 10868 C CA . SER B 1 754 ? 136.117 152.493 154.545 1.00 36.62 761 SER B CA 1
ATOM 10869 C C . SER B 1 754 ? 136.431 151.321 155.467 1.00 36.62 761 SER B C 1
ATOM 10870 O O . SER B 1 754 ? 135.690 150.337 155.514 1.00 36.62 761 SER B O 1
ATOM 10873 N N . LEU B 1 755 ? 137.532 151.434 156.211 1.00 31.48 762 LEU B N 1
ATOM 10874 C CA . LEU B 1 755 ? 137.910 150.379 157.143 1.00 31.48 762 LEU B CA 1
ATOM 10875 C C . LEU B 1 755 ? 137.129 150.442 158.446 1.00 31.48 762 LEU B C 1
ATOM 10876 O O . LEU B 1 755 ? 137.161 149.479 159.218 1.00 31.48 762 LEU B O 1
ATOM 10881 N N . ALA B 1 756 ? 136.437 151.545 158.714 1.00 32.16 763 ALA B N 1
ATOM 10882 C CA . ALA B 1 756 ? 135.753 151.710 159.987 1.00 32.16 763 ALA B CA 1
ATOM 10883 C C . ALA B 1 756 ? 134.547 152.616 159.810 1.00 32.16 763 ALA B C 1
ATOM 10884 O O . ALA B 1 756 ? 134.686 153.758 159.363 1.00 32.16 763 ALA B O 1
ATOM 10886 N N . ASP B 1 757 ? 133.371 152.110 160.176 1.00 31.12 764 ASP B N 1
ATOM 10887 C CA . ASP B 1 757 ? 132.143 152.880 160.091 1.00 31.12 764 ASP B CA 1
ATOM 10888 C C . ASP B 1 757 ? 131.382 152.934 161.407 1.00 31.12 764 ASP B C 1
ATOM 10889 O O . ASP B 1 757 ? 130.387 153.660 161.497 1.00 31.12 764 ASP B O 1
ATOM 10894 N N . ARG B 1 758 ? 131.821 152.199 162.425 1.00 27.33 765 ARG B N 1
ATOM 10895 C CA . ARG B 1 758 ? 131.162 152.187 163.720 1.00 27.33 765 ARG B CA 1
ATOM 10896 C C . ARG B 1 758 ? 132.222 152.069 164.802 1.00 27.33 765 ARG B C 1
ATOM 10897 O O . ARG B 1 758 ? 133.368 151.701 164.537 1.00 27.33 765 ARG B O 1
ATOM 10905 N N . LEU B 1 759 ? 131.828 152.396 166.024 1.00 20.54 766 LEU B N 1
ATOM 10906 C CA . LEU B 1 759 ? 132.638 152.152 167.213 1.00 20.54 766 LEU B CA 1
ATOM 10907 C C . LEU B 1 759 ? 131.962 151.051 168.020 1.00 20.54 766 LEU B C 1
ATOM 10908 O O . LEU B 1 759 ? 131.028 151.312 168.782 1.00 20.54 766 LEU B O 1
ATOM 10913 N N . VAL B 1 760 ? 132.445 149.819 167.851 1.00 19.88 767 VAL B N 1
ATOM 10914 C CA . VAL B 1 760 ? 131.889 148.697 168.600 1.00 19.88 767 VAL B CA 1
ATOM 10915 C C . VAL B 1 760 ? 132.062 148.924 170.094 1.00 19.88 767 VAL B C 1
ATOM 10916 O O . VAL B 1 760 ? 131.140 148.696 170.886 1.00 19.88 767 VAL B O 1
ATOM 10920 N N . GLY B 1 761 ? 133.235 149.384 170.502 1.00 18.85 768 GLY B N 1
ATOM 10921 C CA . GLY B 1 761 ? 133.457 149.725 171.890 1.00 18.85 768 GLY B CA 1
ATOM 10922 C C . GLY B 1 761 ? 134.917 150.010 172.135 1.00 18.85 768 GLY B C 1
ATOM 10923 O O . GLY B 1 761 ? 135.791 149.663 171.338 1.00 18.85 768 GLY B O 1
ATOM 10924 N N . VAL B 1 762 ? 135.170 150.662 173.264 1.00 19.11 769 VAL B N 1
ATOM 10925 C CA . VAL B 1 762 ? 136.516 150.986 173.710 1.00 19.11 769 VAL B CA 1
ATOM 10926 C C . VAL B 1 762 ? 136.742 150.255 175.021 1.00 19.11 769 VAL B C 1
ATOM 10927 O O . VAL B 1 762 ? 136.002 150.470 175.988 1.00 19.11 769 VAL B O 1
ATOM 10931 N N . SER B 1 763 ? 137.751 149.391 175.059 1.00 20.05 770 SER B N 1
ATOM 10932 C CA . SER B 1 763 ? 137.972 148.581 176.245 1.00 20.05 770 SER B CA 1
ATOM 10933 C C . SER B 1 763 ? 139.419 148.124 176.297 1.00 20.05 770 SER B C 1
ATOM 10934 O O . SER B 1 763 ? 140.116 148.076 175.281 1.00 20.05 770 SER B O 1
ATOM 10937 N N . THR B 1 764 ? 139.857 147.777 177.506 1.00 25.24 771 THR B N 1
ATOM 10938 C CA . THR B 1 764 ? 141.182 147.214 177.719 1.00 25.24 771 THR B CA 1
ATOM 10939 C C . THR B 1 764 ? 141.244 145.723 177.417 1.00 25.24 771 THR B C 1
ATOM 10940 O O . THR B 1 764 ? 142.346 145.168 177.352 1.00 25.24 771 THR B O 1
ATOM 10944 N N . ASP B 1 765 ? 140.100 145.065 177.246 1.00 31.03 772 ASP B N 1
ATOM 10945 C CA . ASP B 1 765 ? 140.089 143.666 176.850 1.00 31.03 772 ASP B CA 1
ATOM 10946 C C . ASP B 1 765 ? 140.528 143.524 175.398 1.00 31.03 772 ASP B C 1
ATOM 10947 O O . ASP B 1 765 ? 140.265 144.389 174.560 1.00 31.03 772 ASP B O 1
ATOM 10952 N N . MET B 1 766 ? 141.208 142.417 175.104 1.00 37.72 773 MET B N 1
ATOM 10953 C CA . MET B 1 766 ? 141.722 142.195 173.759 1.00 37.72 773 MET B CA 1
ATOM 10954 C C . MET B 1 766 ? 140.645 141.762 172.774 1.00 37.72 773 MET B C 1
ATOM 10955 O O . MET B 1 766 ? 140.828 141.938 171.565 1.00 37.72 773 MET B O 1
ATOM 10960 N N . THR B 1 767 ? 139.537 141.204 173.252 1.00 38.48 774 THR B N 1
ATOM 10961 C CA . THR B 1 767 ? 138.449 140.747 172.397 1.00 38.48 774 THR B CA 1
ATOM 10962 C C . THR B 1 767 ? 137.157 141.423 172.826 1.00 38.48 774 THR B C 1
ATOM 10963 O O . THR B 1 767 ? 136.850 141.480 174.021 1.00 38.48 774 THR B O 1
ATOM 10967 N N . LEU B 1 768 ? 136.402 141.929 171.854 1.00 33.99 775 LEU B N 1
ATOM 10968 C CA . LEU B 1 768 ? 135.148 142.615 172.147 1.00 33.99 775 LEU B CA 1
ATOM 10969 C C . LEU B 1 768 ? 134.203 142.457 170.968 1.00 33.99 775 LEU B C 1
ATOM 10970 O O . LEU B 1 768 ? 134.499 142.939 169.871 1.00 33.99 775 LEU B O 1
ATOM 10975 N N . GLU B 1 769 ? 133.071 141.791 171.202 1.00 44.56 776 GLU B N 1
ATOM 10976 C CA . GLU B 1 769 ? 132.012 141.638 170.202 1.00 44.56 776 GLU B CA 1
ATOM 10977 C C . GLU B 1 769 ? 132.541 141.017 168.911 1.00 44.56 776 GLU B C 1
ATOM 10978 O O . GLU B 1 769 ? 132.161 141.411 167.807 1.00 44.56 776 GLU B O 1
ATOM 10984 N N . GLY B 1 770 ? 133.432 140.039 169.049 1.00 43.68 777 GLY B N 1
ATOM 10985 C CA . GLY B 1 770 ? 133.908 139.274 167.918 1.00 43.68 777 GLY B CA 1
ATOM 10986 C C . GLY B 1 770 ? 135.133 139.819 167.218 1.00 43.68 777 GLY B C 1
ATOM 10987 O O . GLY B 1 770 ? 135.687 139.125 166.356 1.00 43.68 777 GLY B O 1
ATOM 10988 N N . ILE B 1 771 ? 135.577 141.026 167.549 1.00 36.85 778 ILE B N 1
ATOM 10989 C CA . ILE B 1 771 ? 136.795 141.583 166.972 1.00 36.85 778 ILE B CA 1
ATOM 10990 C C . ILE B 1 771 ? 137.954 141.239 167.896 1.00 36.85 778 ILE B C 1
ATOM 10991 O O . ILE B 1 771 ? 137.906 141.519 169.098 1.00 36.85 778 ILE B O 1
ATOM 10996 N N . VAL B 1 772 ? 138.994 140.630 167.338 1.00 38.29 779 VAL B N 1
ATOM 10997 C CA . VAL B 1 772 ? 140.155 140.189 168.100 1.00 38.29 779 VAL B CA 1
ATOM 10998 C C . VAL B 1 772 ? 141.343 141.044 167.692 1.00 38.29 779 VAL B C 1
ATOM 10999 O O . VAL B 1 772 ? 141.664 141.149 166.502 1.00 38.29 779 VAL B O 1
ATOM 11003 N N . SER B 1 773 ? 141.995 141.656 168.679 1.00 36.21 780 SER B N 1
ATOM 11004 C CA . SER B 1 773 ? 143.212 142.417 168.446 1.00 36.21 780 SER B CA 1
ATOM 11005 C C . SER B 1 773 ? 144.363 141.664 169.091 1.00 36.21 780 SER B C 1
ATOM 11006 O O . SER B 1 773 ? 144.547 141.753 170.314 1.00 36.21 780 SER B O 1
ATOM 11009 N N . PRO B 1 774 ? 145.155 140.911 168.332 1.00 41.13 781 PRO B N 1
ATOM 11010 C CA . PRO B 1 774 ? 146.149 140.028 168.950 1.00 41.13 781 PRO B CA 1
ATOM 11011 C C . PRO B 1 774 ? 147.235 140.805 169.676 1.00 41.13 781 PRO B C 1
ATOM 11012 O O . PRO B 1 774 ? 147.613 141.911 169.284 1.00 41.13 781 PRO B O 1
ATOM 11016 N N . VAL B 1 775 ? 147.739 140.204 170.755 1.00 46.65 782 VAL B N 1
ATOM 11017 C CA . VAL B 1 775 ? 148.850 140.797 171.490 1.00 46.65 782 VAL B CA 1
ATOM 11018 C C . VAL B 1 775 ? 150.194 140.465 170.857 1.00 46.65 782 VAL B C 1
ATOM 11019 O O . VAL B 1 775 ? 151.178 141.171 171.106 1.00 46.65 782 VAL B O 1
ATOM 11023 N N . GLU B 1 776 ? 150.260 139.410 170.042 1.00 51.61 783 GLU B N 1
ATOM 11024 C CA . GLU B 1 776 ? 151.540 138.961 169.505 1.00 51.61 783 GLU B CA 1
ATOM 11025 C C . GLU B 1 776 ? 152.044 139.869 168.392 1.00 51.61 783 GLU B C 1
ATOM 11026 O O . GLU B 1 776 ? 153.248 139.889 168.111 1.00 51.61 783 GLU B O 1
ATOM 11032 N N . LEU B 1 777 ? 151.149 140.618 167.746 1.00 50.57 784 LEU B N 1
ATOM 11033 C CA . LEU B 1 777 ? 151.547 141.420 166.593 1.00 50.57 784 LEU B CA 1
ATOM 11034 C C . LEU B 1 777 ? 152.528 142.517 166.987 1.00 50.57 784 LEU B C 1
ATOM 11035 O O . LEU B 1 777 ? 153.564 142.701 166.339 1.00 50.57 784 LEU B O 1
ATOM 11040 N N . PHE B 1 778 ? 152.225 143.254 168.046 1.00 41.50 785 PHE B N 1
ATOM 11041 C CA . PHE B 1 778 ? 153.051 144.393 168.406 1.00 41.50 785 PHE B CA 1
ATOM 11042 C C . PHE B 1 778 ? 153.998 144.038 169.548 1.00 41.50 785 PHE B C 1
ATOM 11043 O O . PHE B 1 778 ? 153.847 143.021 170.227 1.00 41.50 785 PHE B O 1
ATOM 11051 N N . HIS B 1 779 ? 154.992 144.896 169.746 1.00 52.06 786 HIS B N 1
ATOM 11052 C CA . HIS B 1 779 ? 156.000 144.638 170.761 1.00 52.06 786 HIS B CA 1
ATOM 11053 C C . HIS B 1 779 ? 155.365 144.664 172.150 1.00 52.06 786 HIS B C 1
ATOM 11054 O O . HIS B 1 779 ? 154.425 145.432 172.390 1.00 52.06 786 HIS B O 1
ATOM 11061 N N . PRO B 1 780 ? 155.834 143.830 173.076 1.00 63.59 787 PRO B N 1
ATOM 11062 C CA . PRO B 1 780 ? 155.273 143.842 174.431 1.00 63.59 787 PRO B CA 1
ATOM 11063 C C . PRO B 1 780 ? 155.504 145.181 175.116 1.00 63.59 787 PRO B C 1
ATOM 11064 O O . PRO B 1 780 ? 156.512 145.852 174.887 1.00 63.59 787 PRO B O 1
ATOM 11068 N N . GLU B 1 781 ? 154.555 145.564 175.966 1.00 70.81 788 GLU B N 1
ATOM 11069 C CA . GLU B 1 781 ? 154.619 146.852 176.643 1.00 70.81 788 GLU B CA 1
ATOM 11070 C C . GLU B 1 781 ? 155.542 146.778 177.854 1.00 70.81 788 GLU B C 1
ATOM 11071 O O . GLU B 1 781 ? 155.465 145.842 178.657 1.00 70.81 788 GLU B O 1
ATOM 11077 N N . THR B 1 782 ? 156.446 147.754 177.958 1.00 67.45 789 THR B N 1
ATOM 11078 C CA . THR B 1 782 ? 157.393 147.798 179.065 1.00 67.45 789 THR B CA 1
ATOM 11079 C C . THR B 1 782 ? 156.759 148.347 180.337 1.00 67.45 789 THR B C 1
ATOM 11080 O O . THR B 1 782 ? 157.076 147.885 181.439 1.00 67.45 789 THR B O 1
ATOM 11084 N N . SER B 1 783 ? 155.870 149.335 180.205 1.00 54.68 790 SER B N 1
ATOM 11085 C CA . SER B 1 783 ? 155.298 149.983 181.382 1.00 54.68 790 SER B CA 1
ATOM 11086 C C . SER B 1 783 ? 154.479 149.004 182.213 1.00 54.68 790 SER B C 1
ATOM 11087 O O . SER B 1 783 ? 154.542 149.021 183.447 1.00 54.68 790 SER B O 1
ATOM 11090 N N . GLY B 1 784 ? 153.704 148.146 181.556 1.00 49.47 791 GLY B N 1
ATOM 11091 C CA . GLY B 1 784 ? 152.872 147.176 182.224 1.00 49.47 791 GLY B CA 1
ATOM 11092 C C . GLY B 1 784 ? 151.428 147.599 182.400 1.00 49.47 791 GLY B C 1
ATOM 11093 O O . GLY B 1 784 ? 150.569 146.738 182.622 1.00 49.47 791 GLY B O 1
ATOM 11094 N N . ILE B 1 785 ? 151.139 148.893 182.305 1.00 40.74 792 ILE B N 1
ATOM 11095 C CA . ILE B 1 785 ? 149.765 149.382 182.371 1.00 40.74 792 ILE B CA 1
ATOM 11096 C C . ILE B 1 785 ? 149.036 148.908 181.119 1.00 40.74 792 ILE B C 1
ATOM 11097 O O . ILE B 1 785 ? 149.671 148.706 180.074 1.00 40.74 792 ILE B O 1
ATOM 11102 N N . PRO B 1 786 ? 147.725 148.694 181.178 1.00 37.14 793 PRO B N 1
ATOM 11103 C CA . PRO B 1 786 ? 147.012 148.191 180.001 1.00 37.14 793 PRO B CA 1
ATOM 11104 C C . PRO B 1 786 ? 147.008 149.206 178.872 1.00 37.14 793 PRO B C 1
ATOM 11105 O O . PRO B 1 786 ? 147.097 150.417 179.088 1.00 37.14 793 PRO B O 1
ATOM 11109 N N . ASP B 1 787 ? 146.914 148.692 177.652 1.00 28.80 794 ASP B N 1
ATOM 11110 C CA . ASP B 1 787 ? 146.825 149.514 176.455 1.00 28.80 794 ASP B CA 1
ATOM 11111 C C . ASP B 1 787 ? 145.399 149.452 175.926 1.00 28.80 794 ASP B C 1
ATOM 11112 O O . ASP B 1 787 ? 144.864 148.360 175.709 1.00 28.80 794 ASP B O 1
ATOM 11117 N N . ILE B 1 788 ? 144.785 150.617 175.726 1.00 25.09 795 ILE B N 1
ATOM 11118 C CA . ILE B 1 788 ? 143.440 150.656 175.168 1.00 25.09 795 ILE B CA 1
ATOM 11119 C C . ILE B 1 788 ? 143.451 150.163 173.731 1.00 25.09 795 ILE B C 1
ATOM 11120 O O . ILE B 1 788 ? 144.350 150.487 172.945 1.00 25.09 795 ILE B O 1
ATOM 11125 N N . VAL B 1 789 ? 142.437 149.385 173.378 1.00 23.75 796 VAL B N 1
ATOM 11126 C CA . VAL B 1 789 ? 142.234 148.929 172.017 1.00 23.75 796 VAL B CA 1
ATOM 11127 C C . VAL B 1 789 ? 140.881 149.454 171.566 1.00 23.75 796 VAL B C 1
ATOM 11128 O O . VAL B 1 789 ? 139.843 148.872 171.904 1.00 23.75 796 VAL B O 1
ATOM 11132 N N . PHE B 1 790 ? 140.882 150.553 170.816 1.00 26.18 797 PHE B N 1
ATOM 11133 C CA . PHE B 1 790 ? 139.657 151.015 170.178 1.00 26.18 797 PHE B CA 1
ATOM 11134 C C . PHE B 1 790 ? 139.186 149.964 169.184 1.00 26.18 797 PHE B C 1
ATOM 11135 O O . PHE B 1 790 ? 139.965 149.502 168.350 1.00 26.18 797 PHE B O 1
ATOM 11143 N N . PHE B 1 791 ? 137.918 149.584 169.263 1.00 31.07 798 PHE B N 1
ATOM 11144 C CA . PHE B 1 791 ? 137.385 148.489 168.456 1.00 31.07 798 PHE B CA 1
ATOM 11145 C C . PHE B 1 791 ? 136.410 149.059 167.434 1.00 31.07 798 PHE B C 1
ATOM 11146 O O . PHE B 1 791 ? 135.289 149.439 167.781 1.00 31.07 798 PHE B O 1
ATOM 11154 N N . PHE B 1 792 ? 136.826 149.105 166.174 1.00 44.00 799 PHE B N 1
ATOM 11155 C CA . PHE B 1 792 ? 135.971 149.591 165.103 1.00 44.00 799 PHE B CA 1
ATOM 11156 C C . PHE B 1 792 ? 135.372 148.408 164.345 1.00 44.00 799 PHE B C 1
ATOM 11157 O O . PHE B 1 792 ? 135.603 147.243 164.675 1.00 44.00 799 PHE B O 1
ATOM 11165 N N . ARG B 1 793 ? 134.595 148.717 163.307 1.00 37.21 800 ARG B N 1
ATOM 11166 C CA . ARG B 1 793 ? 133.943 147.702 162.490 1.00 37.21 800 ARG B CA 1
ATOM 11167 C C . ARG B 1 793 ? 133.358 148.372 161.255 1.00 37.21 800 ARG B C 1
ATOM 11168 O O . ARG B 1 793 ? 132.852 149.492 161.336 1.00 37.21 800 ARG B O 1
ATOM 11176 N N . SER B 1 794 ? 133.428 147.682 160.120 1.00 37.62 801 SER B N 1
ATOM 11177 C CA . SER B 1 794 ? 132.916 148.188 158.854 1.00 37.62 801 SER B CA 1
ATOM 11178 C C . SER B 1 794 ? 131.665 147.422 158.444 1.00 37.62 801 SER B C 1
ATOM 11179 O O . SER B 1 794 ? 131.571 146.208 158.652 1.00 37.62 801 SER B O 1
ATOM 11182 N N . ASN B 1 795 ? 130.705 148.141 157.860 1.00 46.09 802 ASN B N 1
ATOM 11183 C CA . ASN B 1 795 ? 129.442 147.530 157.464 1.00 46.09 802 ASN B CA 1
ATOM 11184 C C . ASN B 1 795 ? 129.562 146.715 156.183 1.00 46.09 802 ASN B C 1
ATOM 11185 O O . ASN B 1 795 ? 128.860 145.709 156.029 1.00 46.09 802 ASN B O 1
ATOM 11190 N N . ASP B 1 796 ? 130.427 147.131 155.260 1.00 58.59 803 ASP B N 1
ATOM 11191 C CA . ASP B 1 796 ? 130.475 146.520 153.938 1.00 58.59 803 ASP B CA 1
ATOM 11192 C C . ASP B 1 796 ? 130.932 145.068 154.009 1.00 58.59 803 ASP B C 1
ATOM 11193 O O . ASP B 1 796 ? 131.853 144.721 154.753 1.00 58.59 803 ASP B O 1
ATOM 11198 N N . VAL B 1 797 ? 130.281 144.219 153.219 1.00 56.61 804 VAL B N 1
ATOM 11199 C CA . VAL B 1 797 ? 130.635 142.812 153.085 1.00 56.61 804 VAL B CA 1
ATOM 11200 C C . VAL B 1 797 ? 131.052 142.571 151.642 1.00 56.61 804 VAL B C 1
ATOM 11201 O O . VAL B 1 797 ? 130.283 142.853 150.716 1.00 56.61 804 VAL B O 1
ATOM 11205 N N . THR B 1 798 ? 132.257 142.050 151.452 1.00 56.41 805 THR B N 1
ATOM 11206 C CA . THR B 1 798 ? 132.827 141.845 150.129 1.00 56.41 805 THR B CA 1
ATOM 11207 C C . THR B 1 798 ? 133.049 140.356 149.882 1.00 56.41 805 THR B C 1
ATOM 11208 O O . THR B 1 798 ? 132.724 139.507 150.715 1.00 56.41 805 THR B O 1
ATOM 11212 N N . GLN B 1 799 ? 133.598 140.045 148.706 1.00 50.94 806 GLN B N 1
ATOM 11213 C CA . GLN B 1 799 ? 133.907 138.658 148.376 1.00 50.94 806 GLN B CA 1
ATOM 11214 C C . GLN B 1 799 ? 135.022 138.113 149.259 1.00 50.94 806 GLN B C 1
ATOM 11215 O O . GLN B 1 799 ? 134.949 136.972 149.728 1.00 50.94 806 GLN B O 1
ATOM 11221 N N . SER B 1 800 ? 136.066 138.910 149.490 1.00 60.48 807 SER B N 1
ATOM 11222 C CA . SER B 1 800 ? 137.179 138.459 150.318 1.00 60.48 807 SER B CA 1
ATOM 11223 C C . SER B 1 800 ? 136.845 138.489 151.804 1.00 60.48 807 SER B C 1
ATOM 11224 O O . SER B 1 800 ? 137.294 137.613 152.551 1.00 60.48 807 SER B O 1
ATOM 11227 N N . CYS B 1 801 ? 136.068 139.474 152.249 1.00 62.68 808 CYS B N 1
ATOM 11228 C CA . CYS B 1 801 ? 135.731 139.648 153.658 1.00 62.68 808 CYS B CA 1
ATOM 11229 C C . CYS B 1 801 ? 134.297 139.185 153.880 1.00 62.68 808 CYS B C 1
ATOM 11230 O O . CYS B 1 801 ? 133.352 139.827 153.410 1.00 62.68 808 CYS B O 1
ATOM 11233 N N . SER B 1 802 ? 134.139 138.074 154.600 1.00 61.57 809 SER B N 1
ATOM 11234 C CA . SER B 1 802 ? 132.806 137.533 154.844 1.00 61.57 809 SER B CA 1
ATOM 11235 C C . SER B 1 802 ? 132.019 138.406 155.814 1.00 61.57 809 SER B C 1
ATOM 11236 O O . SER B 1 802 ? 130.853 138.732 155.565 1.00 61.57 809 SER B O 1
ATOM 11239 N N . SER B 1 803 ? 132.636 138.794 156.928 1.00 55.61 810 SER B N 1
ATOM 11240 C CA . SER B 1 803 ? 131.948 139.532 157.979 1.00 55.61 810 SER B CA 1
ATOM 11241 C C . SER B 1 803 ? 132.217 141.029 157.940 1.00 55.61 810 SER B C 1
ATOM 11242 O O . SER B 1 803 ? 131.652 141.765 158.754 1.00 55.61 810 SER B O 1
ATOM 11245 N N . GLY B 1 804 ? 133.053 141.497 157.025 1.00 46.01 811 GLY B N 1
ATOM 11246 C CA . GLY B 1 804 ? 133.399 142.900 156.965 1.00 46.01 811 GLY B CA 1
ATOM 11247 C C . GLY B 1 804 ? 134.665 143.221 157.741 1.00 46.01 811 GLY B C 1
ATOM 11248 O O . GLY B 1 804 ? 135.032 142.552 158.705 1.00 46.01 811 GLY B O 1
ATOM 11249 N N . ARG B 1 805 ? 135.338 144.278 157.299 1.00 38.63 812 ARG B N 1
ATOM 11250 C CA . ARG B 1 805 ? 136.616 144.654 157.885 1.00 38.63 812 ARG B CA 1
ATOM 11251 C C . ARG B 1 805 ? 136.432 145.167 159.305 1.00 38.63 812 ARG B C 1
ATOM 11252 O O . ARG B 1 805 ? 135.511 145.935 159.592 1.00 38.63 812 ARG B O 1
ATOM 11260 N N . SER B 1 806 ? 137.320 144.739 160.197 1.00 35.09 813 SER B N 1
ATOM 11261 C CA . SER B 1 806 ? 137.319 145.180 161.584 1.00 35.09 813 SER B CA 1
ATOM 11262 C C . SER B 1 806 ? 138.702 145.707 161.925 1.00 35.09 813 SER B C 1
ATOM 11263 O O . SER B 1 806 ? 139.687 144.974 161.811 1.00 35.09 813 SER B O 1
ATOM 11266 N N . THR B 1 807 ? 138.777 146.965 162.348 1.00 38.12 814 THR B N 1
ATOM 11267 C CA . THR B 1 807 ? 140.053 147.618 162.605 1.00 38.12 814 THR B CA 1
ATOM 11268 C C . THR B 1 807 ? 140.133 148.017 164.066 1.00 38.12 814 THR B C 1
ATOM 11269 O O . THR B 1 807 ? 139.166 148.545 164.620 1.00 38.12 814 THR B O 1
ATOM 11273 N N . THR B 1 808 ? 141.282 147.768 164.686 1.00 44.00 815 THR B N 1
ATOM 11274 C CA . THR B 1 808 ? 141.498 148.082 166.090 1.00 44.00 815 THR B CA 1
ATOM 11275 C C . THR B 1 808 ? 142.708 148.990 166.217 1.00 44.00 815 THR B C 1
ATOM 11276 O O . THR B 1 808 ? 143.802 148.632 165.772 1.00 44.00 815 THR B O 1
ATOM 11280 N N . ILE B 1 809 ? 142.518 150.150 166.829 1.00 29.21 816 ILE B N 1
ATOM 11281 C CA . ILE B 1 809 ? 143.602 151.094 167.066 1.00 29.21 816 ILE B CA 1
ATOM 11282 C C . ILE B 1 809 ? 144.062 150.906 168.502 1.00 29.21 816 ILE B C 1
ATOM 11283 O O . ILE B 1 809 ? 143.321 151.195 169.445 1.00 29.21 816 ILE B O 1
ATOM 11288 N N . ARG B 1 810 ? 145.283 150.415 168.673 1.00 25.13 817 ARG B N 1
ATOM 11289 C CA . ARG B 1 810 ? 145.837 150.214 170.002 1.00 25.13 817 ARG B CA 1
ATOM 11290 C C . ARG B 1 810 ? 146.578 151.465 170.447 1.00 25.13 817 ARG B C 1
ATOM 11291 O O . ARG B 1 810 ? 147.466 151.952 169.743 1.00 25.13 817 ARG B O 1
ATOM 11299 N N . LEU B 1 811 ? 146.221 151.983 171.616 1.00 22.83 818 LEU B N 1
ATOM 11300 C CA . LEU B 1 811 ? 146.851 153.175 172.165 1.00 22.83 818 LEU B CA 1
ATOM 11301 C C . LEU B 1 811 ? 147.839 152.763 173.246 1.00 22.83 818 LEU B C 1
ATOM 11302 O O . LEU B 1 811 ? 147.499 151.974 174.133 1.00 22.83 818 LEU B O 1
ATOM 11307 N N . ARG B 1 812 ? 149.055 153.295 173.170 1.00 31.10 819 ARG B N 1
ATOM 11308 C CA . ARG B 1 812 ? 150.120 152.935 174.092 1.00 31.10 819 ARG B CA 1
ATOM 11309 C C . ARG B 1 812 ? 150.681 154.185 174.750 1.00 31.10 819 ARG B C 1
ATOM 11310 O O . ARG B 1 812 ? 150.831 155.225 174.102 1.00 31.10 819 ARG B O 1
ATOM 11318 N N . CYS B 1 813 ? 150.993 154.075 176.038 1.00 33.97 820 CYS B N 1
ATOM 11319 C CA . CYS B 1 813 ? 151.501 155.203 176.807 1.00 33.97 820 CYS B CA 1
ATOM 11320 C C . CYS B 1 813 ? 153.013 155.297 176.657 1.00 33.97 820 CYS B C 1
ATOM 11321 O O . CYS B 1 813 ? 153.745 154.428 177.140 1.00 33.97 820 CYS B O 1
ATOM 11324 N N . ASN B 1 814 ? 153.479 156.353 176.000 1.00 33.57 821 ASN B N 1
ATOM 11325 C CA . ASN B 1 814 ? 154.910 156.600 175.827 1.00 33.57 821 ASN B CA 1
ATOM 11326 C C . ASN B 1 814 ? 155.213 158.027 176.258 1.00 33.57 821 ASN B C 1
ATOM 11327 O O . ASN B 1 814 ? 154.871 158.976 175.522 1.00 33.57 821 ASN B O 1
ATOM 11332 N N . PRO B 1 815 ? 155.821 158.234 177.429 1.00 32.78 822 PRO B N 1
ATOM 11333 C CA . PRO B 1 815 ? 156.125 159.609 177.857 1.00 32.78 822 PRO B CA 1
ATOM 11334 C C . PRO B 1 815 ? 157.059 160.347 176.914 1.00 32.78 822 PRO B C 1
ATOM 11335 O O . PRO B 1 815 ? 156.917 161.563 176.734 1.00 32.78 822 PRO B O 1
ATOM 11339 N N . MET B 1 816 ? 158.014 159.643 176.303 1.00 35.41 823 MET B N 1
ATOM 11340 C CA . MET B 1 816 ? 159.006 160.311 175.464 1.00 35.41 823 MET B CA 1
ATOM 11341 C C . MET B 1 816 ? 158.432 160.689 174.104 1.00 35.41 823 MET B C 1
ATOM 11342 O O . MET B 1 816 ? 158.862 161.678 173.499 1.00 35.41 823 MET B O 1
ATOM 11344 N N . LYS B 1 817 ? 157.470 159.917 173.604 1.00 36.07 824 LYS B N 1
ATOM 11345 C CA . LYS B 1 817 ? 156.934 160.155 172.271 1.00 36.07 824 LYS B CA 1
ATOM 11346 C C . LYS B 1 817 ? 156.181 161.480 172.215 1.00 36.07 824 LYS B C 1
ATOM 11347 O O . LYS B 1 817 ? 155.663 161.972 173.221 1.00 36.07 824 LYS B O 1
ATOM 11349 N N . ALA B 1 818 ? 156.129 162.059 171.019 1.00 40.33 825 ALA B N 1
ATOM 11350 C CA . ALA B 1 818 ? 155.509 163.362 170.837 1.00 40.33 825 ALA B CA 1
ATOM 11351 C C . ALA B 1 818 ? 153.999 163.280 171.027 1.00 40.33 825 ALA B C 1
ATOM 11352 O O . ALA B 1 818 ? 153.391 162.214 170.903 1.00 40.33 825 ALA B O 1
ATOM 11354 N N . ALA B 1 819 ? 153.397 164.429 171.337 1.00 40.87 826 ALA B N 1
ATOM 11355 C CA . ALA B 1 819 ? 151.954 164.474 171.566 1.00 40.87 826 ALA B CA 1
ATOM 11356 C C . ALA B 1 819 ? 151.144 164.028 170.352 1.00 40.87 826 ALA B C 1
ATOM 11357 O O . ALA B 1 819 ? 150.197 163.243 170.531 1.00 40.87 826 ALA B O 1
ATOM 11359 N N . PRO B 1 820 ? 151.432 164.470 169.120 1.00 41.45 827 PRO B N 1
ATOM 11360 C CA . PRO B 1 820 ? 150.723 163.881 167.971 1.00 41.45 827 PRO B CA 1
ATOM 11361 C C . PRO B 1 820 ? 150.938 162.385 167.847 1.00 41.45 827 PRO B C 1
ATOM 11362 O O . PRO B 1 820 ? 150.080 161.687 167.294 1.00 41.45 827 PRO B O 1
ATOM 11366 N N . GLY B 1 821 ? 152.062 161.875 168.335 1.00 37.99 828 GLY B N 1
ATOM 11367 C CA . GLY B 1 821 ? 152.262 160.447 168.440 1.00 37.99 828 GLY B CA 1
ATOM 11368 C C . GLY B 1 821 ? 152.866 159.816 167.205 1.00 37.99 828 GLY B C 1
ATOM 11369 O O . GLY B 1 821 ? 153.107 160.450 166.174 1.00 37.99 828 GLY B O 1
ATOM 11370 N N . THR B 1 822 ? 153.117 158.516 167.332 1.00 34.11 829 THR B N 1
ATOM 11371 C CA . THR B 1 822 ? 153.665 157.698 166.261 1.00 34.11 829 THR B CA 1
ATOM 11372 C C . THR B 1 822 ? 152.691 156.571 165.958 1.00 34.11 829 THR B C 1
ATOM 11373 O O . THR B 1 822 ? 152.263 155.856 166.869 1.00 34.11 829 THR B O 1
ATOM 11377 N N . LEU B 1 823 ? 152.348 156.412 164.684 1.00 26.72 830 LEU B N 1
ATOM 11378 C CA . LEU B 1 823 ? 151.388 155.411 164.239 1.00 26.72 830 LEU B CA 1
ATOM 11379 C C . LEU B 1 823 ? 152.132 154.321 163.480 1.00 26.72 830 LEU B C 1
ATOM 11380 O O . LEU B 1 823 ? 152.915 154.620 162.574 1.00 26.72 830 LEU B O 1
ATOM 11385 N N . ARG B 1 824 ? 151.906 153.064 163.861 1.00 28.70 831 ARG B N 1
ATOM 11386 C CA . ARG B 1 824 ? 152.667 151.946 163.318 1.00 28.70 831 ARG B CA 1
ATOM 11387 C C . ARG B 1 824 ? 151.753 150.777 162.981 1.00 28.70 831 ARG B C 1
ATOM 11388 O O . ARG B 1 824 ? 150.977 150.325 163.827 1.00 28.70 831 ARG B O 1
ATOM 11396 N N . LEU B 1 825 ? 151.859 150.288 161.750 1.00 31.96 832 LEU B N 1
ATOM 11397 C CA . LEU B 1 825 ? 151.247 149.037 161.333 1.00 31.96 832 LEU B CA 1
ATOM 11398 C C . LEU B 1 825 ? 152.024 147.859 161.918 1.00 31.96 832 LEU B C 1
ATOM 11399 O O . LEU B 1 825 ? 153.155 148.021 162.379 1.00 31.96 832 LEU B O 1
ATOM 11404 N N . PRO B 1 826 ? 151.432 146.662 161.932 1.00 44.23 833 PRO B N 1
ATOM 11405 C CA . PRO B 1 826 ? 152.176 145.486 162.396 1.00 44.23 833 PRO B CA 1
ATOM 11406 C C . PRO B 1 826 ? 153.394 145.213 161.527 1.00 44.23 833 PRO B C 1
ATOM 11407 O O . PRO B 1 826 ? 153.410 145.496 160.328 1.00 44.23 833 PRO B O 1
ATOM 11411 N N . SER B 1 827 ? 154.429 144.656 162.158 1.00 61.79 834 SER B N 1
ATOM 11412 C CA . SER B 1 827 ? 155.681 144.390 161.461 1.00 61.79 834 SER B CA 1
ATOM 11413 C C . SER B 1 827 ? 155.595 143.175 160.546 1.00 61.79 834 SER B C 1
ATOM 11414 O O . SER B 1 827 ? 156.287 143.131 159.522 1.00 61.79 834 SER B O 1
ATOM 11417 N N . MET B 1 828 ? 154.772 142.182 160.894 1.00 70.27 835 MET B N 1
ATOM 11418 C CA . MET B 1 828 ? 154.730 140.948 160.112 1.00 70.27 835 MET B CA 1
ATOM 11419 C C . MET B 1 828 ? 154.224 141.194 158.696 1.00 70.27 835 MET B C 1
ATOM 11420 O O . MET B 1 828 ? 154.796 140.678 157.728 1.00 70.27 835 MET B O 1
ATOM 11425 N N . CYS B 1 829 ? 153.158 141.976 158.550 1.00 66.44 836 CYS B N 1
ATOM 11426 C CA . CYS B 1 829 ? 152.569 142.264 157.245 1.00 66.44 836 CYS B CA 1
ATOM 11427 C C . CYS B 1 829 ? 152.701 143.755 156.964 1.00 66.44 836 CYS B C 1
ATOM 11428 O O . CYS B 1 829 ? 152.087 144.580 157.647 1.00 66.44 836 CYS B O 1
ATOM 11431 N N . SER B 1 830 ? 153.507 144.092 155.956 1.00 64.40 837 SER B N 1
ATOM 11432 C CA . SER B 1 830 ? 153.710 145.485 155.578 1.00 64.40 837 SER B CA 1
ATOM 11433 C C . SER B 1 830 ? 152.529 146.054 154.804 1.00 64.40 837 SER B C 1
ATOM 11434 O O . SER B 1 830 ? 152.247 147.253 154.911 1.00 64.40 837 SER B O 1
ATOM 11437 N N . ASP B 1 831 ? 151.839 145.221 154.019 1.00 54.94 838 ASP B N 1
ATOM 11438 C CA . ASP B 1 831 ? 150.731 145.713 153.206 1.00 54.94 838 ASP B CA 1
ATOM 11439 C C . ASP B 1 831 ? 149.606 146.279 154.063 1.00 54.94 838 ASP B C 1
ATOM 11440 O O . ASP B 1 831 ? 148.825 147.111 153.590 1.00 54.94 838 ASP B O 1
ATOM 11445 N N . GLY B 1 832 ? 149.504 145.848 155.316 1.00 51.48 839 GLY B N 1
ATOM 11446 C CA . GLY B 1 832 ? 148.531 146.429 156.218 1.00 51.48 839 GLY B CA 1
ATOM 11447 C C . GLY B 1 832 ? 147.717 145.410 156.982 1.00 51.48 839 GLY B C 1
ATOM 11448 O O . GLY B 1 832 ? 147.323 145.655 158.125 1.00 51.48 839 GLY B O 1
ATOM 11449 N N . THR B 1 833 ? 147.460 144.258 156.367 1.00 52.97 840 THR B N 1
ATOM 11450 C CA . THR B 1 833 ? 146.624 143.224 156.965 1.00 52.97 840 THR B CA 1
ATOM 11451 C C . THR B 1 833 ? 147.312 141.868 156.850 1.00 52.97 840 THR B C 1
ATOM 11452 O O . THR B 1 833 ? 147.579 141.385 155.745 1.00 52.97 840 THR B O 1
ATOM 11456 N N . CYS B 1 834 ? 147.642 141.276 157.999 1.00 71.51 841 CYS B N 1
ATOM 11457 C CA . CYS B 1 834 ? 148.132 139.903 158.003 1.00 71.51 841 CYS B CA 1
ATOM 11458 C C . CYS B 1 834 ? 147.000 138.923 157.724 1.00 71.51 841 CYS B C 1
ATOM 11459 O O . CYS B 1 834 ? 147.174 137.958 156.972 1.00 71.51 841 CYS B O 1
ATOM 11462 N N . ASP B 1 835 ? 145.831 139.160 158.324 1.00 65.44 842 ASP B N 1
ATOM 11463 C CA . ASP B 1 835 ? 144.679 138.289 158.120 1.00 65.44 842 ASP B CA 1
ATOM 11464 C C . ASP B 1 835 ? 144.107 138.438 156.716 1.00 65.44 842 ASP B C 1
ATOM 11465 O O . ASP B 1 835 ? 143.743 137.442 156.082 1.00 65.44 842 ASP B O 1
ATOM 11470 N N . GLY B 1 836 ? 144.029 139.667 156.216 1.00 58.40 843 GLY B N 1
ATOM 11471 C CA . GLY B 1 836 ? 143.421 139.958 154.934 1.00 58.40 843 GLY B CA 1
ATOM 11472 C C . GLY B 1 836 ? 142.244 140.903 155.008 1.00 58.40 843 GLY B C 1
ATOM 11473 O O . GLY B 1 836 ? 141.889 141.503 153.985 1.00 58.40 843 GLY B O 1
ATOM 11474 N N . CYS B 1 837 ? 141.629 141.059 156.179 1.00 52.69 844 CYS B N 1
ATOM 11475 C CA . CYS B 1 837 ? 140.493 141.955 156.345 1.00 52.69 844 CYS B CA 1
ATOM 11476 C C . CYS B 1 837 ? 140.582 142.863 157.561 1.00 52.69 844 CYS B C 1
ATOM 11477 O O . CYS B 1 837 ? 139.908 143.899 157.575 1.00 52.69 844 CYS B O 1
ATOM 11480 N N . ASN B 1 838 ? 141.379 142.525 158.570 1.00 35.21 845 ASN B N 1
ATOM 11481 C CA . ASN B 1 838 ? 141.441 143.276 159.817 1.00 35.21 845 ASN B CA 1
ATOM 11482 C C . ASN B 1 838 ? 142.718 144.102 159.840 1.00 35.21 845 ASN B C 1
ATOM 11483 O O . ASN B 1 838 ? 143.814 143.559 159.672 1.00 35.21 845 ASN B O 1
ATOM 11488 N N . PHE B 1 839 ? 142.578 145.407 160.057 1.00 34.07 846 PHE B N 1
ATOM 11489 C CA . PHE B 1 839 ? 143.713 146.323 160.089 1.00 34.07 846 PHE B CA 1
ATOM 11490 C C . PHE B 1 839 ? 143.938 146.775 161.526 1.00 34.07 846 PHE B C 1
ATOM 11491 O O . PHE B 1 839 ? 143.222 147.646 162.028 1.00 34.07 846 PHE B O 1
ATOM 11499 N N . HIS B 1 840 ? 144.939 146.197 162.182 1.00 31.39 847 HIS B N 1
ATOM 11500 C CA . HIS B 1 840 ? 145.286 146.557 163.549 1.00 31.39 847 HIS B CA 1
ATOM 11501 C C . HIS B 1 840 ? 146.387 147.605 163.526 1.00 31.39 847 HIS B C 1
ATOM 11502 O O . HIS B 1 840 ? 147.404 147.424 162.854 1.00 31.39 847 HIS B O 1
ATOM 11509 N N . PHE B 1 841 ? 146.178 148.699 164.249 1.00 26.75 848 PHE B N 1
ATOM 11510 C CA . PHE B 1 841 ? 147.139 149.787 164.315 1.00 26.75 848 PHE B CA 1
ATOM 11511 C C . PHE B 1 841 ? 147.718 149.871 165.720 1.00 26.75 848 PHE B C 1
ATOM 11512 O O . PHE B 1 841 ? 147.325 149.128 166.621 1.00 26.75 848 PHE B O 1
ATOM 11520 N N . LEU B 1 842 ? 148.668 150.784 165.896 1.00 25.43 849 LEU B N 1
ATOM 11521 C CA . LEU B 1 842 ? 149.206 151.090 167.213 1.00 25.43 849 LEU B CA 1
ATOM 11522 C C . LEU B 1 842 ? 149.607 152.554 167.251 1.00 25.43 849 LEU B C 1
ATOM 11523 O O . LEU B 1 842 ? 150.343 153.021 166.378 1.00 25.43 849 LEU B O 1
ATOM 11528 N N . TRP B 1 843 ? 149.128 153.271 168.261 1.00 26.34 850 TRP B N 1
ATOM 11529 C CA . TRP B 1 843 ? 149.405 154.694 168.417 1.00 26.34 850 TRP B CA 1
ATOM 11530 C C . TRP B 1 843 ? 150.168 154.890 169.719 1.00 26.34 850 TRP B C 1
ATOM 11531 O O . TRP B 1 843 ? 149.594 154.763 170.806 1.00 26.34 850 TRP B O 1
ATOM 11542 N N . GLU B 1 844 ? 151.455 155.200 169.612 1.00 32.30 851 GLU B N 1
ATOM 11543 C CA . GLU B 1 844 ? 152.289 155.493 170.768 1.00 32.30 851 GLU B CA 1
ATOM 11544 C C . GLU B 1 844 ? 152.389 157.000 170.938 1.00 32.30 851 GLU B C 1
ATOM 11545 O O . GLU B 1 844 ? 152.827 157.704 170.023 1.00 32.30 851 GLU B O 1
ATOM 11551 N N . SER B 1 845 ? 151.989 157.489 172.106 1.00 33.21 852 SER B N 1
ATOM 11552 C CA . SER B 1 845 ? 151.994 158.920 172.366 1.00 33.21 852 SER B CA 1
ATOM 11553 C C . SER B 1 845 ? 151.995 159.141 173.870 1.00 33.21 852 SER B C 1
ATOM 11554 O O . SER B 1 845 ? 151.844 158.205 174.658 1.00 33.21 852 SER B O 1
ATOM 11557 N N . VAL B 1 846 ? 152.190 160.403 174.258 1.00 32.15 853 VAL B N 1
ATOM 11558 C CA . VAL B 1 846 ? 152.068 160.780 175.660 1.00 32.15 853 VAL B CA 1
ATOM 11559 C C . VAL B 1 846 ? 150.619 161.064 176.035 1.00 32.15 853 VAL B C 1
ATOM 11560 O O . VAL B 1 846 ? 150.271 161.014 177.222 1.00 32.15 853 VAL B O 1
ATOM 11564 N N . ALA B 1 847 ? 149.760 161.346 175.052 1.00 30.54 854 ALA B N 1
ATOM 11565 C CA . ALA B 1 847 ? 148.359 161.627 175.344 1.00 30.54 854 ALA B CA 1
ATOM 11566 C C . ALA B 1 847 ? 147.640 160.391 175.867 1.00 30.54 854 ALA B C 1
ATOM 11567 O O . ALA B 1 847 ? 146.751 160.498 176.719 1.00 30.54 854 ALA B O 1
ATOM 11569 N N . ALA B 1 848 ? 148.008 159.209 175.370 1.00 25.74 855 ALA B N 1
ATOM 11570 C CA . ALA B 1 848 ? 147.403 157.969 175.841 1.00 25.74 855 ALA B CA 1
ATOM 11571 C C . ALA B 1 848 ? 147.757 157.648 177.285 1.00 25.74 855 ALA B C 1
ATOM 11572 O O . ALA B 1 848 ? 147.130 156.761 177.872 1.00 25.74 855 ALA B O 1
ATOM 11574 N N . CYS B 1 849 ? 148.740 158.332 177.862 1.00 27.59 856 CYS B N 1
ATOM 11575 C CA . CYS B 1 849 ? 149.142 158.055 179.228 1.00 27.59 856 CYS B CA 1
ATOM 11576 C C . CYS B 1 849 ? 148.088 158.562 180.212 1.00 27.59 856 CYS B C 1
ATOM 11577 O O . CYS B 1 849 ? 147.389 159.539 179.935 1.00 27.59 856 CYS B O 1
ATOM 11580 N N . PRO B 1 850 ? 147.961 157.915 181.370 1.00 26.54 857 PRO B N 1
ATOM 11581 C CA . PRO B 1 850 ? 146.941 158.325 182.339 1.00 26.54 857 PRO B CA 1
ATOM 11582 C C . PRO B 1 850 ? 147.165 159.747 182.822 1.00 26.54 857 PRO B C 1
ATOM 11583 O O . PRO B 1 850 ? 148.294 160.233 182.881 1.00 26.54 857 PRO B O 1
ATOM 11587 N N . LEU B 1 851 ? 146.070 160.421 183.158 1.00 25.21 858 LEU B N 1
ATOM 11588 C CA . LEU B 1 851 ? 146.189 161.692 183.853 1.00 25.21 858 LEU B CA 1
ATOM 11589 C C . LEU B 1 851 ? 146.846 161.457 185.206 1.00 25.21 858 LEU B C 1
ATOM 11590 O O . LEU B 1 851 ? 146.521 160.493 185.905 1.00 25.21 858 LEU B O 1
ATOM 11595 N N . CYS B 1 852 ? 147.791 162.327 185.565 1.00 27.71 859 CYS B N 1
ATOM 11596 C CA . CYS B 1 852 ? 148.543 162.138 186.799 1.00 27.71 859 CYS B CA 1
ATOM 11597 C C . CYS B 1 852 ? 147.607 162.198 187.995 1.00 27.71 859 CYS B C 1
ATOM 11598 O O . CYS B 1 852 ? 147.079 163.262 188.330 1.00 27.71 859 CYS B O 1
ATOM 11601 N N . SER B 1 853 ? 147.396 161.055 188.637 1.00 29.10 860 SER B N 1
ATOM 11602 C CA . SER B 1 853 ? 146.457 160.978 189.740 1.00 29.10 860 SER B CA 1
ATOM 11603 C C . SER B 1 853 ? 147.051 161.610 190.994 1.00 29.10 860 SER B C 1
ATOM 11604 O O . SER B 1 853 ? 148.254 161.866 191.088 1.00 29.10 860 SER B O 1
ATOM 11607 N N . ALA B 1 854 ? 146.181 161.858 191.971 1.00 28.18 861 ALA B N 1
ATOM 11608 C CA . ALA B 1 854 ? 146.625 162.362 193.261 1.00 28.18 861 ALA B CA 1
ATOM 11609 C C . ALA B 1 854 ? 147.375 161.313 194.070 1.00 28.18 861 ALA B C 1
ATOM 11610 O O . ALA B 1 854 ? 147.894 161.636 195.142 1.00 28.18 861 ALA B O 1
ATOM 11612 N N . SER B 1 855 ? 147.420 160.068 193.602 1.00 28.70 862 SER B N 1
ATOM 11613 C CA . SER B 1 855 ? 148.176 159.014 194.259 1.00 28.70 862 SER B CA 1
ATOM 11614 C C . SER B 1 855 ? 149.345 158.513 193.424 1.00 28.70 862 SER B C 1
ATOM 11615 O O . SER B 1 855 ? 149.985 157.531 193.811 1.00 28.70 862 SER B O 1
ATOM 11618 N N . ASP B 1 856 ? 149.632 159.143 192.290 1.00 25.58 863 ASP B N 1
ATOM 11619 C CA . ASP B 1 856 ? 150.782 158.766 191.469 1.00 25.58 863 ASP B CA 1
ATOM 11620 C C . ASP B 1 856 ? 151.963 159.701 191.726 1.00 25.58 863 ASP B C 1
ATOM 11621 O O . ASP B 1 856 ? 152.419 160.429 190.847 1.00 25.58 863 ASP B O 1
ATOM 11626 N N . TYR B 1 857 ? 152.457 159.671 192.962 1.00 25.48 864 TYR B N 1
ATOM 11627 C CA . TYR B 1 857 ? 153.711 160.322 193.315 1.00 25.48 864 TYR B CA 1
ATOM 11628 C C . TYR B 1 857 ? 154.238 159.701 194.601 1.00 25.48 864 TYR B C 1
ATOM 11629 O O . TYR B 1 857 ? 153.683 158.729 195.120 1.00 25.48 864 TYR B O 1
ATOM 11638 N N . HIS B 1 858 ? 155.328 160.268 195.108 1.00 30.11 865 HIS B N 1
ATOM 11639 C CA . HIS B 1 858 ? 155.963 159.807 196.333 1.00 30.11 865 HIS B CA 1
ATOM 11640 C C . HIS B 1 858 ? 155.632 160.735 197.490 1.00 30.11 865 HIS B C 1
ATOM 11641 O O . HIS B 1 858 ? 155.681 161.961 197.354 1.00 30.11 865 HIS B O 1
ATOM 11648 N N . THR B 1 859 ? 155.294 160.142 198.628 1.00 34.74 866 THR B N 1
ATOM 11649 C CA . THR B 1 859 ? 155.234 160.857 199.893 1.00 34.74 866 THR B CA 1
ATOM 11650 C C . THR B 1 859 ? 156.475 160.487 200.697 1.00 34.74 866 THR B C 1
ATOM 11651 O O . THR B 1 859 ? 156.799 159.303 200.845 1.00 34.74 866 THR B O 1
ATOM 11655 N N . PHE B 1 860 ? 157.197 161.499 201.165 1.00 40.87 867 PHE B N 1
ATOM 11656 C CA . PHE B 1 860 ? 158.453 161.300 201.882 1.00 40.87 867 PHE B CA 1
ATOM 11657 C C . PHE B 1 860 ? 158.396 162.105 203.171 1.00 40.87 867 PHE B C 1
ATOM 11658 O O . PHE B 1 860 ? 158.808 163.268 203.206 1.00 40.87 867 PHE B O 1
ATOM 11666 N N . VAL B 1 861 ? 157.885 161.484 204.223 1.00 54.45 868 VAL B N 1
ATOM 11667 C CA . VAL B 1 861 ? 157.852 162.113 205.534 1.00 54.45 868 VAL B CA 1
ATOM 11668 C C . VAL B 1 861 ? 159.271 162.196 206.081 1.00 54.45 868 VAL B C 1
ATOM 11669 O O . VAL B 1 861 ? 160.096 161.298 205.879 1.00 54.45 868 VAL B O 1
ATOM 11673 N N . SER B 1 862 ? 159.570 163.304 206.752 1.00 61.56 869 SER B N 1
ATOM 11674 C CA . SER B 1 862 ? 160.884 163.537 207.343 1.00 61.56 869 SER B CA 1
ATOM 11675 C C . SER B 1 862 ? 160.680 164.028 208.767 1.00 61.56 869 SER B C 1
ATOM 11676 O O . SER B 1 862 ? 160.120 165.108 208.979 1.00 61.56 869 SER B O 1
ATOM 11679 N N . SER B 1 863 ? 161.127 163.237 209.739 1.00 73.48 870 SER B N 1
ATOM 11680 C CA . SER B 1 863 ? 161.056 163.661 211.129 1.00 73.48 870 SER B CA 1
ATOM 11681 C C . SER B 1 863 ? 161.908 164.906 211.332 1.00 73.48 870 SER B C 1
ATOM 11682 O O . SER B 1 863 ? 162.950 165.075 210.692 1.00 73.48 870 SER B O 1
ATOM 11685 N N . CYS B 1 864 ? 161.450 165.789 212.220 1.00 78.39 871 CYS B N 1
ATOM 11686 C CA . CYS B 1 864 ? 162.088 167.087 212.400 1.00 78.39 871 CYS B CA 1
ATOM 11687 C C . CYS B 1 864 ? 163.555 166.957 212.782 1.00 78.39 871 CYS B C 1
ATOM 11688 O O . CYS B 1 864 ? 163.886 166.498 213.880 1.00 78.39 871 CYS B O 1
ATOM 11691 N N . VAL B 1 865 ? 164.437 167.361 211.874 1.00 77.04 872 VAL B N 1
ATOM 11692 C CA . VAL B 1 865 ? 165.866 167.455 212.138 1.00 77.04 872 VAL B CA 1
ATOM 11693 C C . VAL B 1 865 ? 166.179 168.921 212.395 1.00 77.04 872 VAL B C 1
ATOM 11694 O O . VAL B 1 865 ? 165.942 169.772 211.529 1.00 77.04 872 VAL B O 1
ATOM 11698 N N . ALA B 1 866 ? 166.704 169.214 213.586 1.00 77.07 873 ALA B N 1
ATOM 11699 C CA . ALA B 1 866 ? 166.870 170.590 214.059 1.00 77.07 873 ALA B CA 1
ATOM 11700 C C . ALA B 1 866 ? 165.536 171.333 214.042 1.00 77.07 873 ALA B C 1
ATOM 11701 O O . ALA B 1 866 ? 165.468 172.524 213.734 1.00 77.07 873 ALA B O 1
ATOM 11703 N N . GLY B 1 867 ? 164.465 170.617 214.378 1.00 76.77 874 GLY B N 1
ATOM 11704 C CA . GLY B 1 867 ? 163.138 171.201 214.418 1.00 76.77 874 GLY B CA 1
ATOM 11705 C C . GLY B 1 867 ? 162.602 171.661 213.081 1.00 76.77 874 GLY B C 1
ATOM 11706 O O . GLY B 1 867 ? 161.856 172.643 213.027 1.00 76.77 874 GLY B O 1
ATOM 11707 N N . ILE B 1 868 ? 162.957 170.974 211.997 1.00 76.81 875 ILE B N 1
ATOM 11708 C CA . ILE B 1 868 ? 162.488 171.313 210.658 1.00 76.81 875 ILE B CA 1
ATOM 11709 C C . ILE B 1 868 ? 161.897 170.060 210.031 1.00 76.81 875 ILE B C 1
ATOM 11710 O O . ILE B 1 868 ? 162.592 169.047 209.888 1.00 76.81 875 ILE B O 1
ATOM 11715 N N . GLN B 1 869 ? 160.624 170.128 209.652 1.00 69.01 876 GLN B N 1
ATOM 11716 C CA . GLN B 1 869 ? 159.947 169.034 208.971 1.00 69.01 876 GLN B CA 1
ATOM 11717 C C . GLN B 1 869 ? 159.860 169.347 207.486 1.00 69.01 876 GLN B C 1
ATOM 11718 O O . GLN B 1 869 ? 159.350 170.403 207.099 1.00 69.01 876 GLN B O 1
ATOM 11724 N N . LYS B 1 870 ? 160.358 168.431 206.657 1.00 59.10 877 LYS B N 1
ATOM 11725 C CA . LYS B 1 870 ? 160.307 168.582 205.204 1.00 59.10 877 LYS B CA 1
ATOM 11726 C C . LYS B 1 870 ? 159.709 167.306 204.619 1.00 59.10 877 LYS B C 1
ATOM 11727 O O . LYS B 1 870 ? 160.436 166.384 204.239 1.00 59.10 877 LYS B O 1
ATOM 11733 N N . THR B 1 871 ? 158.381 167.254 204.557 1.00 53.82 878 THR B N 1
ATOM 11734 C CA . THR B 1 871 ? 157.682 166.162 203.886 1.00 53.82 878 THR B CA 1
ATOM 11735 C C . THR B 1 871 ? 157.294 166.605 202.476 1.00 53.82 878 THR B C 1
ATOM 11736 O O . THR B 1 871 ? 156.122 166.702 202.115 1.00 53.82 878 THR B O 1
ATOM 11740 N N . THR B 1 872 ? 158.318 166.882 201.676 1.00 47.12 879 THR B N 1
ATOM 11741 C CA . THR B 1 872 ? 158.119 167.355 200.315 1.00 47.12 879 THR B CA 1
ATOM 11742 C C . THR B 1 872 ? 157.668 166.208 199.424 1.00 47.12 879 THR B C 1
ATOM 11743 O O . THR B 1 872 ? 158.022 165.047 199.652 1.00 47.12 879 THR B O 1
ATOM 11747 N N . TYR B 1 873 ? 156.876 166.541 198.409 1.00 37.00 880 TYR B N 1
ATOM 11748 C CA . TYR B 1 873 ? 156.254 165.558 197.534 1.00 37.00 880 TYR B CA 1
ATOM 11749 C C . TYR B 1 873 ? 156.927 165.586 196.170 1.00 37.00 880 TYR B C 1
ATOM 11750 O O . TYR B 1 873 ? 157.150 166.660 195.603 1.00 37.00 880 TYR B O 1
ATOM 11759 N N . MET B 1 874 ? 157.244 164.405 195.648 1.00 28.86 881 MET B N 1
ATOM 11760 C CA . MET B 1 874 ? 158.072 164.275 194.462 1.00 28.86 881 MET B CA 1
ATOM 11761 C C . MET B 1 874 ? 157.443 163.264 193.515 1.00 28.86 881 MET B C 1
ATOM 11762 O O . MET B 1 874 ? 156.966 162.213 193.950 1.00 28.86 881 MET B O 1
ATOM 11767 N N . TRP B 1 875 ? 157.442 163.584 192.222 1.00 27.89 882 TRP B N 1
ATOM 11768 C CA . TRP B 1 875 ? 156.898 162.668 191.229 1.00 27.89 882 TRP B CA 1
ATOM 11769 C C . TRP B 1 875 ? 157.675 161.359 191.230 1.00 27.89 882 TRP B C 1
ATOM 11770 O O . TRP B 1 875 ? 158.849 161.308 191.601 1.00 27.89 882 TRP B O 1
ATOM 11781 N N . ARG B 1 876 ? 157.004 160.286 190.823 1.00 25.83 883 ARG B N 1
ATOM 11782 C CA . ARG B 1 876 ? 157.669 158.995 190.737 1.00 25.83 883 ARG B CA 1
ATOM 11783 C C . ARG B 1 876 ? 158.637 158.986 189.562 1.00 25.83 883 ARG B C 1
ATOM 11784 O O . ARG B 1 876 ? 158.303 159.442 188.465 1.00 25.83 883 ARG B O 1
ATOM 11792 N N . GLU B 1 877 ? 159.845 158.481 189.801 1.00 21.71 884 GLU B N 1
ATOM 11793 C CA . GLU B 1 877 ? 160.837 158.422 188.731 1.00 21.71 884 GLU B CA 1
ATOM 11794 C C . GLU B 1 877 ? 160.389 157.565 187.552 1.00 21.71 884 GLU B C 1
ATOM 11795 O O . GLU B 1 877 ? 160.541 158.022 186.406 1.00 21.71 884 GLU B O 1
ATOM 11797 N N . PRO B 1 878 ? 159.840 156.350 187.733 1.00 23.01 885 PRO B N 1
ATOM 11798 C CA . PRO B 1 878 ? 159.272 155.642 186.578 1.00 23.01 885 PRO B CA 1
ATOM 11799 C C . PRO B 1 878 ? 157.956 156.262 186.140 1.00 23.01 885 PRO B C 1
ATOM 11800 O O . PRO B 1 878 ? 156.905 155.619 186.213 1.00 23.01 885 PRO B O 1
ATOM 11804 N N . LYS B 1 879 ? 158.004 157.514 185.690 1.00 23.88 886 LYS B N 1
ATOM 11805 C CA . LYS B 1 879 ? 156.789 158.244 185.363 1.00 23.88 886 LYS B CA 1
ATOM 11806 C C . LYS B 1 879 ? 156.071 157.596 184.189 1.00 23.88 886 LYS B C 1
ATOM 11807 O O . LYS B 1 879 ? 156.688 157.274 183.169 1.00 23.88 886 LYS B O 1
ATOM 11813 N N . LEU B 1 880 ? 154.761 157.406 184.338 1.00 27.03 887 LEU B N 1
ATOM 11814 C CA . LEU B 1 880 ? 153.914 156.936 183.255 1.00 27.03 887 LEU B CA 1
ATOM 11815 C C . LEU B 1 880 ? 152.700 157.822 183.030 1.00 27.03 887 LEU B C 1
ATOM 11816 O O . LEU B 1 880 ? 151.905 157.534 182.133 1.00 27.03 887 LEU B O 1
ATOM 11821 N N . CYS B 1 881 ? 152.531 158.880 183.811 1.00 26.43 888 CYS B N 1
ATOM 11822 C CA . CYS B 1 881 ? 151.381 159.761 183.710 1.00 26.43 888 CYS B CA 1
ATOM 11823 C C . CYS B 1 881 ? 151.772 161.054 183.002 1.00 26.43 888 CYS B C 1
ATOM 11824 O O . CYS B 1 881 ? 152.928 161.265 182.629 1.00 26.43 888 CYS B O 1
ATOM 11827 N N . SER B 1 882 ? 150.781 161.919 182.809 1.00 26.24 889 SER B N 1
ATOM 11828 C CA . SER B 1 882 ? 150.984 163.210 182.169 1.00 26.24 889 SER B CA 1
ATOM 11829 C C . SER B 1 882 ? 149.766 164.076 182.443 1.00 26.24 889 SER B C 1
ATOM 11830 O O . SER B 1 882 ? 148.649 163.570 182.571 1.00 26.24 889 SER B O 1
ATOM 11833 N N . GLY B 1 883 ? 149.990 165.387 182.520 1.00 29.70 890 GLY B N 1
ATOM 11834 C CA . GLY B 1 883 ? 148.899 166.278 182.863 1.00 29.70 890 GLY B CA 1
ATOM 11835 C C . GLY B 1 883 ? 148.400 166.018 184.275 1.00 29.70 890 GLY B C 1
ATOM 11836 O O . GLY B 1 883 ? 149.173 165.776 185.205 1.00 29.70 890 GLY B O 1
ATOM 11837 N N . GLY B 1 884 ? 147.082 166.078 184.436 1.00 30.64 891 GLY B N 1
ATOM 11838 C CA . GLY B 1 884 ? 146.466 165.727 185.700 1.00 30.64 891 GLY B CA 1
ATOM 11839 C C . GLY B 1 884 ? 146.725 166.707 186.825 1.00 30.64 891 GLY B C 1
ATOM 11840 O O . GLY B 1 884 ? 146.813 167.917 186.596 1.00 30.64 891 GLY B O 1
ATOM 11841 N N . ILE B 1 885 ? 146.846 166.193 188.050 1.00 33.92 892 ILE B N 1
ATOM 11842 C CA . ILE B 1 885 ? 147.010 167.056 189.212 1.00 33.92 892 ILE B CA 1
ATOM 11843 C C . ILE B 1 885 ? 148.447 167.559 189.289 1.00 33.92 892 ILE B C 1
ATOM 11844 O O . ILE B 1 885 ? 149.393 166.900 188.837 1.00 33.92 892 ILE B O 1
ATOM 11849 N N . SER B 1 886 ? 148.613 168.748 189.857 1.00 38.75 893 SER B N 1
ATOM 11850 C CA . SER B 1 886 ? 149.923 169.359 190.005 1.00 38.75 893 SER B CA 1
ATOM 11851 C C . SER B 1 886 ? 150.633 168.807 191.234 1.00 38.75 893 SER B C 1
ATOM 11852 O O . SER B 1 886 ? 150.001 168.339 192.184 1.00 38.75 893 SER B O 1
ATOM 11855 N N . LEU B 1 887 ? 151.957 168.865 191.202 1.00 36.63 894 LEU B N 1
ATOM 11856 C CA . LEU B 1 887 ? 152.750 168.387 192.325 1.00 36.63 894 LEU B CA 1
ATOM 11857 C C . LEU B 1 887 ? 152.574 169.323 193.515 1.00 36.63 894 LEU B C 1
ATOM 11858 O O . LEU B 1 887 ? 152.754 170.537 193.373 1.00 36.63 894 LEU B O 1
ATOM 11863 N N . PRO B 1 888 ? 152.212 168.809 194.688 1.00 45.79 895 PRO B N 1
ATOM 11864 C CA . PRO B 1 888 ? 152.028 169.682 195.852 1.00 45.79 895 PRO B CA 1
ATOM 11865 C C . PRO B 1 888 ? 153.326 170.345 196.284 1.00 45.79 895 PRO B C 1
ATOM 11866 O O . PRO B 1 888 ? 154.419 169.795 196.131 1.00 45.79 895 PRO B O 1
ATOM 11870 N N . GLU B 1 889 ? 153.188 171.547 196.840 1.00 65.13 896 GLU B N 1
ATOM 11871 C CA . GLU B 1 889 ? 154.339 172.305 197.304 1.00 65.13 896 GLU B CA 1
ATOM 11872 C C . GLU B 1 889 ? 155.015 171.592 198.471 1.00 65.13 896 GLU B C 1
ATOM 11873 O O . GLU B 1 889 ? 154.420 170.755 199.155 1.00 65.13 896 GLU B O 1
ATOM 11879 N N . GLN B 1 890 ? 156.282 171.933 198.692 1.00 66.81 897 GLN B N 1
ATOM 11880 C CA . GLN B 1 890 ? 157.032 171.344 199.791 1.00 66.81 897 GLN B CA 1
ATOM 11881 C C . GLN B 1 890 ? 156.434 171.768 201.128 1.00 66.81 897 GLN B C 1
ATOM 11882 O O . GLN B 1 890 ? 155.828 172.836 201.254 1.00 66.81 897 GLN B O 1
ATOM 11888 N N . ARG B 1 891 ? 156.597 170.911 202.129 1.00 67.46 898 ARG B N 1
ATOM 11889 C CA . ARG B 1 891 ? 156.030 171.139 203.450 1.00 67.46 898 ARG B CA 1
ATOM 11890 C C . ARG B 1 891 ? 157.123 171.549 204.425 1.00 67.46 898 ARG B C 1
ATOM 11891 O O . ARG B 1 891 ? 158.149 170.872 204.537 1.00 67.46 898 ARG B O 1
ATOM 11899 N N . VAL B 1 892 ? 156.898 172.659 205.125 1.00 70.53 899 VAL B N 1
ATOM 11900 C CA . VAL B 1 892 ? 157.804 173.107 206.177 1.00 70.53 899 VAL B CA 1
ATOM 11901 C C . VAL B 1 892 ? 156.995 173.546 207.396 1.00 70.53 899 VAL B C 1
ATOM 11902 O O . VAL B 1 892 ? 156.358 174.606 207.403 1.00 70.53 899 VAL B O 1
ATOM 11906 N N . THR B 1 893 ? 156.981 172.704 208.427 1.00 69.88 900 THR B N 1
ATOM 11907 C CA . THR B 1 893 ? 156.234 172.979 209.646 1.00 69.88 900 THR B CA 1
ATOM 11908 C C . THR B 1 893 ? 157.070 172.559 210.844 1.00 69.88 900 THR B C 1
ATOM 11909 O O . THR B 1 893 ? 157.634 171.462 210.854 1.00 69.88 900 THR B O 1
ATOM 11913 N N . ILE B 1 894 ? 157.144 173.429 211.850 1.00 73.98 901 ILE B N 1
ATOM 11914 C CA . ILE B 1 894 ? 157.943 173.137 213.033 1.00 73.98 901 ILE B CA 1
ATOM 11915 C C . ILE B 1 894 ? 157.210 172.130 213.909 1.00 73.98 901 ILE B C 1
ATOM 11916 O O . ILE B 1 894 ? 155.999 172.246 214.141 1.00 73.98 901 ILE B O 1
ATOM 11921 N N . CYS B 1 895 ? 157.940 171.129 214.391 1.00 78.21 902 CYS B N 1
ATOM 11922 C CA . CYS B 1 895 ? 157.371 170.128 215.287 1.00 78.21 902 CYS B CA 1
ATOM 11923 C C . CYS B 1 895 ? 157.266 170.670 216.709 1.00 78.21 902 CYS B C 1
ATOM 11924 O O . CYS B 1 895 ? 158.209 170.565 217.494 1.00 78.21 902 CYS B O 1
#

InterPro domains:
  IPR009011 Mannose-6-phosphate receptor binding domain superfamily [G3DSA:2.70.130.10] (651-861)
  IPR009011 Mannose-6-phosphate receptor binding domain superfamily [SSF50911] (650-853)
  IPR009030 Growth factor receptor cysteine-rich domain superfamily [SSF57184] (268-396)
  IPR039181 Endosome/lysosome-associated apoptosis and autophagy regulator family member 1/2 [PTHR22727] (26-1002)
  IPR044865 MRH domain [PS51914] (652-854)
  IPR056606 Elapor1/2, C-terminal domain [PF23089] (859-895)
  IPR056607 Elapor1/2, mannose 6-phosphate receptor homology domain [PF23087] (655-856)
  IPR056608 Elapor1/2, galactose binding domain [PF23031] (417-581)
  IPR056609 Elapor1-like, galactose binding domain [PF23032] (121-266)
  IPR056610 Elapor1/2, TNF receptor-like [PF23091] (377-416)

Radius of gyration: 48.1 Å; Cα contacts (8 Å, |Δi|>4): 4381; chains: 2; bounding box: 140×95×148 Å

Organism: Mus musculus (NCBI:txid10090)

Secondary structure (DSSP, 8-state):
-TTTEEEEEBPP-SS---EEEEEESSTT--S-PPPPEE---S----SS-----SSSSS-----SS-----SEEEE---SSPPTT-EEEEE---TTS-S----SSSEE---SSSEEEEEEEE--SS--EE--EEE---SSSEEEEEEE-TT-----B-PPP---B---EE--SS-EEEEEEEE--SS------EEE-EEEESSSS---PPPPPTTEE--STT-SSPEEPPTTEE--TT-SSPEEPPSSEE--TT-SS-EEPPBP-GGGEEEEEPPP-SS-EEEEEEEE-SS--SBSSSTT---PPP---EEEPPPPPTTEE-----EE--SSEE-SSS-PEEPPSSSBPPPEE---SBSS--SSEEEEEE-SSS--B--S-S--B-BSSB-----SSTT-EEEEEEEE------HHHHH-SS---SEEE---EE----SS-EEEEEEE-TTPPPEEEEEEES---S----EEE-S-S-EEEEEEEES-SS--SS---TT---EES---EES-TT---S--B-------PPPTTEEE-TTT-SEEEPPTTEE--SS---BTTSSEEPPTT-EE-TTS-SEE--S----B-SS-B-----GGG-S-EEEE---EE-SSS-EEEEEEEE--S-GGG---EEE--HHHH---EEESEEEEEE--HHHH--EEEEEEEESEEEEEESSSEETTEE--TTTSPPPSS-SPPEEEEEE-----SS-SS----EEEEEE-SSS-SS-EE---SS--SS-SSSS--EEEEEESTTSPB--TTSEE------SSS---B--EE-SS---BSSSPPPPPB----/-TTTEEEEEBPP-TT---EEEEEESSTT--S-PPPPEE---S----SSS----SSSSS-----TT-----SSEEE--TTS--TT-EEEEE--TTS-S----SSSB----SSSEEEEEEEEE-SS--EEEEEEE---SSSEEEEEEE-TT-----B-----SS-EEEEEE--SSEEEEEEEEE--SS------EEE-EEE-SSSS----PPPPTTEE--STT-SSPEEPPTTEE--TT-SSPEEPPSSEE--TT-SS-EEPPBP-GGGEEEEEPP--TTSEEEEEEEE-SS---BSSSTT---PPP---EEEPPPPPTTEE--TT---EEPPTTEEESSS-EEEPPTTEE---EEEE-SBSS--SS-EEEEE-SSS--B--S-S--B-BSSB-----SSTT-EEEEEEEE---PPPHHHHH-SS---SB------B----SS-EEEEEEEETT---EEEEEEES---S------B-S-S-EEEEEEEES-SS------SSS--BB--EEEES-TT--BS--EE-------PPTTEEE-TTT-SEEEPPTTEE--SS---BTTSSEEPPTT-EE-TTS-SEE--S----B-SS-B-----GGG-S-EEEEPPPEE-SSS-EEEEEEEE--S-GGG---EEE--STTT---EEESEEEEEE--HHHHT--EEEEEEEESEEEEEESSSEETTEE--SSSSPPPSS-S--EEEEEE-----SS-SS----EEEEEE-SSS-SS-EEE--SS-SSS-SSSS--EEEEEESTTSPB--TTSEEE-----SSS-B---EEE-SS---BSSSPPPPP--B--

Foldseek 3Di:
DVVQWAWDKDDADPVQKIKIFTDGPDHCPDDDGDDIDIADGLQQWPALQFQCGSVDRHRHFDDFQWASQTQWDKFQWPPDPPPQKDKDWDFCVCPVQTFGSPTSKTWHGPAATKIKTKHKAQQQAKWKKKKFKAAADLQKWKFKWKAFLVRDTVGTDDHDDLRGIDMDIDGRGTIMMIIMIGRAAFVPGGIMIIGIIIIHRRHSGTRTGWAQALFAGQDTSDNHTHHAAWQWAGHTNDHHTHHHDPQWTGGGSGNDTHGQAAAEPLQKDKFWAAQALVQWIKIDIDGAPLHRHDDPDPPHDDGDDIGPTHHAAFADWQFAENRDTHGDDPQWTDPRPGTDHDDPQWAFWFWAKFFFPNDADPQKAKWKADPPPGHIPRPAQWHHDGQWIKGAFHPELFMWGKIKGKFFWFAAPLLQVQDPLRQFRKKKKWQWAWPADDAKKKFWWKDWAPHRTDTPDIDDDHDHRDMDIDGDRDTGGMITMIIMHNHNDDDPHHDRSVGMIITSMMTMTGGVVGGGNDRHQFAAVSPRDHQQFATENVVSHTHHQDWQWAADSVRSYDNPRIDGHAAQWTAFPSSHATFHAQKGWAADPVGIWIAGLPLQQDKDKDKFDFAADPGSWTKIKMKIAGHHDPSRWQPDWDPRCSVVCHTDRERMKIWIFGDCVVVCGTHDIDHQFHHFNYKDLDQDGPHDGNDPVQDDDAPLPPGWIKTKGFDDDDDPQRHRAAIEIETEHQDQVAAANFDKDWGDVDGNQDPPRGYGYMYTYHNSRFTACDPPQWDWDWDPQDPQWTWTFIGGDPSDRHDHHDDGDGIDIDGD/DVVQWAWDWDDADPVQKIKIFTDGPDHCPDDDGDDIDTADGFFDWPFLLAACGSVDRHGHFDDFQWAFATQWDKDQWPPDQPPQKDWDWDQVCPVQTFDSPTSKIWHGQAATKIKTKHKAQQQAKWKKKKKKAAADPLKWWFKWKAFQVRDTVGTDDHDDQAIDIDMDIGHNGTMMIITMIGRAFFVPGGIMIIGIIRIHRRHSHTHIGWAAAQFAGLDTSDNHTHGAAWQWAGHTSDHHTHHHDPQWTGHISGHDTHGQAAAEPLQKDKAWAAQALVQWIKIDIDGNVVDRHDDPDPPHDDTDDIGDTHGAAFADWQFEQDNSRDTDGDDAQFIDPRPGTDHDDPQWAFWFWAKDFFPRDQDPQKAKWKADPPRRHIPRDAQWHHDGQWIKGADHPAQFMWTKIKGKFAWFAAPLLQVQDPQRQAGKKKKWFWAKQADDAKKKWWWKDWQPHDTDTPDIDTDHDHGDMDIDGDRDIGTMITMIIMTNHPDDDHHDRSVTIIIINMMIMGGGVVGGGNDGGGFQACVDNAHQQFATERVVSHTHHQDWQWAADSVDSYDNPRTDGHAAQWTAFPSSHATFHQQWDWAADPVGIFIAGLVLQQDKDKDKFDWAADVTRWTKIKMKIAGHHDPSRFQPDWDPRDVVVCHTDRERMKIWIAGDCVVVVHHIHDIDHLFHHFRYKDLDQDGPHDGNDPVQDDDAPLPDGWIWGKGFDDDDDPQRHRAAIEIETEHQDQVAASNFDKDWGPVDRNQDPPRRYGYMYTYHNSRFTACDPPQWDFDWDPQDVQWTWRAIGGDPSDRHDHHDDGDGIDTDGD

Solvent-accessible surface area: 76366 Å² total; per-residue (Å²): 92,80,114,24,46,65,46,69,49,6,52,89,73,119,95,20,55,36,51,34,5,2,15,6,84,48,96,56,87,64,92,110,44,50,59,8,66,52,26,61,54,55,80,43,29,44,111,16,14,2,88,43,29,38,91,56,90,72,52,44,81,14,58,71,0,97,24,1,64,8,6,10,43,77,27,69,121,1,71,138,63,24,182,38,17,31,32,90,34,48,76,108,177,11,122,99,16,23,3,59,45,130,23,105,24,0,3,6,5,66,43,46,9,32,0,9,0,16,24,20,8,69,0,108,44,82,13,27,0,30,0,55,5,15,8,40,41,61,8,0,54,1,8,5,27,28,26,38,31,52,20,84,131,139,89,140,30,152,59,9,62,190,57,39,138,38,48,41,134,14,62,62,24,11,3,0,0,20,0,68,0,28,7,17,16,42,76,125,80,53,35,0,4,0,6,54,0,12,2,45,0,28,45,52,73,21,58,10,130,74,1,61,70,0,27,53,5,61,71,104,25,18,69,130,22,46,100,0,42,54,62,93,90,0,76,138,31,55,87,56,25,44,106,31,66,94,66,19,52,3,54,130,26,26,32,89,31,88,116,55,65,48,4,74,103,81,14,14,24,60,38,38,42,78,26,55,99,96,18,28,1,54,55,28,63,46,70,4,67,53,56,26,22,10,64,109,70,100,80,19,78,76,83,48,110,57,41,110,66,70,92,33,37,72,7,9,25,2,24,37,81,171,55,69,60,52,98,18,109,97,30,17,84,0,112,9,96,68,29,85,76,25,92,104,14,37,42,55,20,46,7,37,39,6,56,83,1,30,89,50,27,123,21,12,86,25,28,5,12,2,1,82,63,19,87,107,84,27,100,71,0,3,11,7,6,4,81,11,0,26,0,0,10,3,29,13,1,13,0,13,0,10,0,10,0,60,0,80,14,10,37,72,51,51,30,20,62,53,17,128,64,44,78,32,32,6,83,0,47,3,27,4,25,9,94,6,63,68,52,3,10,7,42,0,42,7,3,64,82,116,53,84,61,77,84,36,29,59,13,114,17,82,79,35,147,66,52,40,83,56,52,1,70,84,88,6,72,0,26,0,10,0,3,1,12,5,0,78,97,105,75,95,40,55,57,53,8,99,11,7,0,19,0,38,17,0,60,2,64,8,0,56,73,11,19,5,47,173,29,46,54,8,2,102,109,43,69,56,14,83,44,9,44,47,6,45,124,124,56,16,66,32,82,97,0,92,87,78,15,39,26,88,19,100,88,6,75,14,63,164,2,14,80,99,19,18,69,33,10,84,17,13,158,71,16,25,22,8,17,3,52,14,64,23,60,70,101,37,148,113,78,94,22,62,5,72,0,71,70,2,15,50,72,36,60,40,45,11,103,78,38,74,25,129,28,40,15,94,32,51,18,55,0,23,0,6,11,6,15,68,101,9,127,34,68,1,93,8,77,37,74,28,117,88,111,91,75,35,72,0,14,0,0,19,10,4,26,11,16,67,99,55,53,101,52,7,1,60,26,36,12,0,0,28,85,10,6,0,1,10,28,90,57,77,33,124,68,3,79,1,30,89,134,32,11,74,115,44,133,36,63,24,38,14,3,0,0,0,0,41,3,89,73,84,47,105,98,3,102,80,2,37,4,0,0,0,2,2,8,12,13,49,150,69,62,45,93,20,51,20,80,23,5,96,134,10,41,65,2,30,66,102,43,20,33,7,10,0,0,6,13,0,33,16,4,5,6,74,5,25,70,74,31,47,34,94,23,70,2,49,31,76,101,31,78,41,80,7,18,44,15,37,92,69,107,81,49,5,42,54,41,92,83,72,53,149,98,146,84,77,117,110,89,80,113,21,42,66,48,32,32,4,39,90,68,122,110,21,39,39,43,29,5,2,15,5,86,46,106,53,86,65,91,110,43,50,58,10,67,83,5,11,90,63,50,85,39,37,100,9,19,6,84,22,37,48,85,37,63,62,39,86,73,8,44,70,0,84,13,0,41,10,4,16,68,76,21,73,111,1,101,138,65,23,98,49,16,32,31,106,30,56,128,182,11,125,95,14,21,2,61,42,135,18,86,35,0,5,6,5,67,55,28,6,37,0,13,1,13,23,19,8,71,0,102,34,77,9,26,0,33,0,40,7,20,8,44,41,64,12,0,25,3,6,6,19,30,28,43,33,51,22,85,125,133,101,129,33,153,73,12,69,171,5,48,34,142,36,53,38,135,6,86,166,19,11,3,0,0,20,0,69,0,20,6,17,4,39,88,127,84,49,33,0,6,1,60,45,0,16,5,34,0,32,47,38,68,14,102,13,91,86,2,62,67,0,26,48,0,58,143,78,20,6,71,119,21,88,115,0,56,62,64,92,88,0,63,139,32,50,88,58,26,40,108,27,100,96,77,63,55,5,67,68,34,29,30,104,19,51,85,52,61,48,2,70,70,70,14,15,14,58,14,45,56,74,15,54,92,96,22,45,4,21,53,27,64,49,62,2,105,48,54,62,17,9,68,108,59,100,82,20,78,77,82,49,110,58,45,107,76,67,87,21,31,65,0,9,20,2,20,72,71,32,106,101,19,71,57,90,65,16,105,154,16,10,81,0,114,9,97,64,26,85,143,8,86,104,20,37,24,27,21,23,6,32,31,5,92,71,1,29,89,44,29,124,21,12,90,22,23,7,14,2,6,115,58,15,62,114,101,25,116,31,0,0,38,8,4,5,91,14,0,19,0,0,10,4,33,18,5,14,0,10,0,12,0,10,0,63,0,78,12,7,26,58,52,42,29,14,90,48,18,125,64,45,75,60,28,8,29,0,48,2,22,3,28,5,85,7,70,67,51,2,10,5,37,0,48,12,1,33,58,107,64,78,80,87,88,42,19,65,11,117,18,81,82,34,145,63,62,36,94,62,71,5,79,56,96,13,67,1,28,0,15,0,5,0,12,8,3,81,109,71,78,67,31,102,57,11,110,8,8,0,36,1,47,25,0,61,2,63,8,0,111,64,7,18,6,48,174,30,54,63,13,4,100,156,47,72,56,16,83,41,8,43,50,9,58,41,140,56,19,67,32,82,93,0,92,86,77,15,40,25,92,21,69,87,6,77,27,62,162,1,13,81,97,18,18,70,31,10,85,13,13,153,65,20,25,18,8,16,3,54,14,60,25,60,72,101,40,149,112,80,88,19,64,6,74,0,74,66,2,15,52,71,37,63,42,50,12,105,72,34,70,28,132,37,59,22,89,34,43,15,48,0,19,1,4,9,7,13,72,105,6,103,22,72,1,100,9,75,21,85,19,108,88,105,83,81,37,73,0,12,0,0,21,7,5,42,2,18,63,94,69,32,68,103,23,13,6,62,29,31,10,0,0,31,87,10,9,0,0,10,28,91,49,78,33,124,69,3,78,0,31,94,132,31,14,71,110,72,136,42,55,30,39,16,3,0,0,0,0,45,3,86,73,83,45,102,98,4,101,80,2,32,6,0,0,0,5,3,17,16,42,63,90,17,63,47,96,22,67,21,85,27,5,94,121,16,44,63,1,25,67,114,42,20,36,8,13,1,0,6,27,0,34,16,5,3,7,67,4,24,71,74,27,43,40,95,24,71,14,30,37,87,101,36,87,52,89,17,16,56,21,36,97,57,108,88,49,4,36,55,45,90,84,65,51,139,87,110,91,71,142,119